Protein 2L4Z (pdb70)

Secondary structure (P-SEA, 3-state):
cccccccccccccccccccccccccccccbbbbbccccccccccccccccccccccccccccccccccccccbbbbccccccccccccccccccccccccccccccccccccaaaaaaccc

GO terms:
  GO:0031252 cell leading edge (C, IDA)
  GO:0030334 regulation of cell migration (P, IDA)
  GO:0033674 positive regulation of kinase activity (P, IDA)
  GO:0001843 neural tube closure (P, IMP)
  GO:0005515 protein binding (F, IPI)
  GO:0140297 DNA-binding transcription factor binding (F, IPI)
  GO:0005634 nucleus (C, IDA)
  GO:0090575 RNA polymerase II transcription regulator complex (C, IDA)
  GO:0021514 ventral spinal cord interneuron differentiation (P, IDA)
  GO:0021522 spinal cord motor neuron differentiation (P, IDA)
  GO:0031333 negative regulation of protein-containing complex assembly (P, IDA)
  GO:0006357 regulation of transcription by RNA polymerase II (P, IDA)
  GO:0045944 positive regulation of transcription by RNA polymerase II (P, IGI)
  GO:0021527 spinal cord association neuron differentiation (P, IGI)
  GO:0048538 thymus development (P, IGI)
  GO:0003281 ventricular septum development (P, IMP)
  GO:0042659 regulation of cell fate specification (P, IMP)
  GO:0050865 regulation of cell activation (P, IMP)
  GO:0003714 transcription corepressor activity (F, IDA)
  GO:0008045 motor neuron axon guidance (P, IGI)

Organism: Mus musculus (NCBI:txid10090)

Radius of gyration: 21.78 Å; Cα contacts (8 Å, |Δi|>4): 167; chains: 1; bounding box: 90×29×21 Å

Sequence (121 aa):
SLQNNQDVSFENIQWSIDPGADLSQYKMDVTVIDTKDGSQSKLGGGGSGGHMGSGGLSWKRCAGCGGKIADRFLLYAMDSYWHSRCLKCSSCQAQLGDIGTSSYTKSGMILCRNDYIRLFGSLQNNQDVSFENIQWSIDPGADLSQYKMDVTVIDTKDGSQSKLGGGGSGGHMGSGGLSWKRCAGCGGKIADRFLLYAMDSYWHSRCLKCSSCQAQLGDIGTSSYTKSGMILCRNDYIRLFGSLQNNQDVSFENIQWSIDPGADLSQYKMDVTVIDTKDGSQSKLGGGGSGGHMGSGGLSWKRCAGCGGKIADRFLLYAMDSYWHSRCLKCSSCQAQLGDIGTSSYTKSGMILCRNDYIRLFGSLQNNQDVSFENIQWSIDPGADLSQYKMDVTVIDTKDGSQSKLGGGGSGGHMGSGGLSWKRCAGCGGKIADRFLLYAMDSYWHSRCLKCSSCQAQLGDIGTSSYTKSGMILCRNDYIRLFGSLQNNQDVSFENIQWSIDPGADLSQYKMDVTVIDTKDGSQSKLGGGGSGGHMGSGGLSWKRCAGCGGKIADRFLLYAMDSYWHSRCLKCSSCQAQLGDIGTSSYTKSGMILCRNDYIRLFGSLQNNQDVSFENIQWSIDPGADLSQYKMDVTVIDTKDGSQSKLGGGGSGGHMGSGGLSWKRCAGCGGKIADRFLLYAMDSYWHSRCLKCSSCQAQLGDIGTSSYTKSGMILCRNDYIRLFGSLQNNQDVSFENIQWSIDPGADLSQYKMDVTVIDTKDGSQSKLGGGGSGGHMGSGGLSWKRCAGCGGKIADRFLLYAMDSYWHSRCLKCSSCQAQLGDIGTSSYTKSGMILCRNDYIRLFGSLQNNQDVSFENIQWSIDPGADLSQYKMDVTVIDTKDGSQSKLGGGGSGGHMGSGGLSWKRCAGCGGKIADRFLLYAMDSYWHSRCLKCSSCQAQLGDIGTSSYTKSGMILCRNDYIRLFGSLQNNQDVSFENIQWSIDPGADLSQYKMDVTVIDTKDGSQSKLGGGGSGGHMGSGGLSWKRCAGCGGKIADRFLLYAMDSYWHSRCLKCSSCQAQLGDIGTSSYTKSGMILCRNDYIRLFGSLQNNQDVSFENIQWSIDPGADLSQYKMDVTVIDTKDGSQSKLGGGGSGGHMGSGGLSWKRCAGCGGKIADRFLLYAMDSYWHSRCLKCSSCQAQLGDIGTSSYTKSGMILCRNDYIRLFGSLQNNQDVSFENIQWSIDPGADLSQYKMDVTVIDTKDGSQSKLGGGGSGGHMGSGGLSWKRCAGCGGKIADRFLLYAMDSYWHSRCLKCSSCQAQLGDIGTSSYTKSGMILCRNDYIRLFGSLQNNQDVSFENIQWSIDPGADLSQYKMDVTVIDTKDGSQSKLGGGGSGGHMGSGGLSWKRCAGCGGKIADRFLLYAMDSYWHSRCLKCSSCQAQLGDIGTSSYTKSGMILCRNDYIRLFGSLQNNQDVSFENIQWSIDPGADLSQYKMDVTVIDTKDGSQSKLGGGGSGGHMGSGGLSWKRCAGCGGKIADRFLLYAMDSYWHSRCLKCSSCQAQLGDIGTSSYTKSGMILCRNDYIRLFGSLQNNQDVSFENIQWSIDPGADLSQYKMDVTVIDTKDGSQSKLGGGGSGGHMGSGGLSWKRCAGCGGKIADRFLLYAMDSYWHSRCLKCSSCQAQLGDIGTSSYTKSGMILCRNDYIRLFGSLQNNQDVSFENIQWSIDPGADLSQYKMDVTVIDTKDGSQSKLGGGGSGGHMGSGGLSWKRCAGCGGKIADRFLLYAMDSYWHSRCLKCSSCQAQLGDIGTSSYTKSGMILCRNDYIRLFGSLQNNQDVSFENIQWSIDPGADLSQYKMDVTVIDTKDGSQSKLGGGGSGGHMGSGGLSWKRCAGCGGKIADRFLLYAMDSYWHSRCLKCSSCQAQLGDIGTSSYTKSGMILCRNDYIRLFGSLQNNQDVSFENIQWSIDPGADLSQYKMDVTVIDTKDGSQSKLGGGGSGGHMGSGGLSWKRCAGCGGKIADRFLLYAMDSYWHSRCLKCSSCQAQLGDIGTSSYTKSGMILCRNDYIRLFGSLQNNQDVSFENIQWSIDPGADLSQYKMDVTVIDTKDGSQSKLGGGGSGGHMGSGGLSWKRCAGCGGKIADRFLLYAMDSYWHSRCLKCSSCQAQLGDIGTSSYTKSGMILCRNDYIRLFGSLQNNQDVSFENIQWSIDPGADLSQYKMDVTVIDTKDGSQSKLGGGGSGGHMGSGGLSWKRCAGCGGKIADRFLLYAMDSYWHSRCLKCSSCQAQLGDIGTSSYTKSGMILCRNDYIRLFGSLQNNQDVSFENIQWSIDPGADLSQYKMDVTVIDTKDGSQSKLGGGGSGGHMGSGGLSWKRCAGCGGKIADRFLLYAMDSYWHSRCLKCSSCQAQLGDIGTSSYTKSGMILCRNDYIRLFG

Foldseek 3Di:
DPPDDDDDADPVRDDPDDPCPDVVVFWWAKAKDQQPVQQVQVPQPVDPPRRPGRPPPQRFAAPFPRGGDPARIWIDTPNHTHDQQRQAAPPPSHRCVVPRARWTDDPNGTHGPVVCVVPPD

InterPro domains:
  IPR001781 Zinc finger, LIM-type [PF00412] (23-81)
  IPR001781 Zinc finger, LIM-type [PF00412] (87-140)
  IPR001781 Zinc finger, LIM-type [PS00478] (87-122)
  IPR001781 Zinc finger, LIM-type [PS50023] (21-83)
  IPR001781 Zinc finger, LIM-type [PS50023] (85-147)
  IPR001781 Zinc finger, LIM-type [SM00132] (22-76)
  IPR001781 Zinc finger, LIM-type [SM00132] (86-140)
  IPR050945 LMO/RBTN Transcription Factors [PTHR45787] (15-164)

Solvent-accessible surface area: 9124 Å² total; per-residue (Å²): 150,173,161,143,150,160,47,122,90,160,112,116,98,158,187,107,129,96,71,9,61,113,42,61,145,70,87,14,110,32,60,90,47,97,39,133,89,50,72,75,112,201,97,43,44,72,80,95,47,41,186,149,85,88,80,42,131,73,137,73,166,3,60,34,68,36,31,94,10,84,63,100,77,12,5,65,0,87,121,37,62,19,15,25,125,1,0,43,0,53,58,70,112,42,66,2,22,101,112,46,40,38,0,4,24,88,71,60,90,24,2,17,107,104,19,1,114,178,71,77,66

CATH classification: 2.10.110.10

Nearest PDB structures (foldseek):
  2l4z-assembly1_A  TM=7.036E-01  e=1.877E-19  Homo sapiens
  2dfy-assembly2_C  TM=8.403E-01  e=5.011E-09  Mus musculus
  1rut-assembly1_X  TM=8.427E-01  e=7.320E-09  Mus musculus
  2xjy-assembly1_A  TM=8.533E-01  e=4.203E-05  Homo sapiens
  4kfz-assembly2_B  TM=8.060E-01  e=1.735E-05  Homo sapiens

Structure (mmCIF, N/CA/C/O backbone):
data_2L4Z
#
_entry.id   2L4Z
#
loop_
_entity.id
_entity.type
_entity.pdbx_description
1 polymer 'DNA endonuclease RBBP8,LIM domain transcription factor LMO4'
2 non-polymer 'ZINC ION'
#
loop_
_atom_site.group_PDB
_atom_site.id
_atom_site.type_symbol
_atom_site.label_atom_id
_atom_site.label_alt_id
_atom_site.label_comp_id
_atom_site.label_asym_id
_atom_site.label_entity_id
_atom_site.label_seq_id
_atom_site.pdbx_PDB_ins_code
_atom_site.Cartn_x
_atom_site.Cartn_y
_atom_site.Cartn_z
_atom_site.occupancy
_atom_site.B_iso_or_equiv
_atom_site.auth_seq_id
_atom_site.auth_comp_id
_atom_site.auth_asym_id
_atom_site.auth_atom_id
_atom_site.pdbx_PDB_model_num
ATOM 1 N N . SER A 1 3 ? 54.820 3.119 -8.115 1.00 0.00 641 SER A N 1
ATOM 2 C CA . SER A 1 3 ? 53.648 3.783 -7.510 1.00 0.00 641 SER A CA 1
ATOM 3 C C . SER A 1 3 ? 52.553 2.768 -7.198 1.00 0.00 641 SER A C 1
ATOM 4 O O . SER A 1 3 ? 52.508 1.690 -7.791 1.00 0.00 641 SER A O 1
ATOM 12 N N . LEU A 1 4 ? 51.683 3.111 -6.254 1.00 0.00 642 LEU A N 1
ATOM 13 C CA . LEU A 1 4 ? 50.562 2.254 -5.892 1.00 0.00 642 LEU A CA 1
ATOM 14 C C . LEU A 1 4 ? 49.302 3.086 -5.691 1.00 0.00 642 LEU A C 1
ATOM 15 O O . LEU A 1 4 ? 48.446 2.767 -4.864 1.00 0.00 642 LEU A O 1
ATOM 31 N N . GLN A 1 5 ? 49.199 4.164 -6.451 1.00 0.00 643 GLN A N 1
ATOM 32 C CA . GLN A 1 5 ? 48.039 5.038 -6.393 1.00 0.00 643 GLN A CA 1
ATOM 33 C C . GLN A 1 5 ? 47.035 4.624 -7.458 1.00 0.00 643 GLN A C 1
ATOM 34 O O . GLN A 1 5 ? 46.753 5.370 -8.397 1.00 0.00 643 GLN A O 1
ATOM 48 N N . ASN A 1 6 ? 46.510 3.419 -7.307 1.00 0.00 644 ASN A N 1
ATOM 49 C CA . ASN A 1 6 ? 45.614 2.843 -8.297 1.00 0.00 644 ASN A CA 1
ATOM 50 C C . ASN A 1 6 ? 44.358 2.298 -7.635 1.00 0.00 644 ASN A C 1
ATOM 51 O O . ASN A 1 6 ? 44.076 1.101 -7.711 1.00 0.00 644 ASN A O 1
ATOM 62 N N . ASN A 1 7 ? 43.606 3.178 -6.985 1.00 0.00 645 ASN A N 1
ATOM 63 C CA . ASN A 1 7 ? 42.374 2.784 -6.310 1.00 0.00 645 ASN A CA 1
ATOM 64 C C . ASN A 1 7 ? 41.616 4.004 -5.808 1.00 0.00 645 ASN A C 1
ATOM 65 O O . ASN A 1 7 ? 41.950 4.570 -4.768 1.00 0.00 645 ASN A O 1
ATOM 76 N N . GLN A 1 8 ? 40.604 4.406 -6.556 1.00 0.00 646 GLN A N 1
ATOM 77 C CA . GLN A 1 8 ? 39.735 5.494 -6.146 1.00 0.00 646 GLN A CA 1
ATOM 78 C C . GLN A 1 8 ? 38.282 5.078 -6.321 1.00 0.00 646 GLN A C 1
ATOM 79 O O . GLN A 1 8 ? 38.001 3.993 -6.839 1.00 0.00 646 GLN A O 1
ATOM 93 N N . ASP A 1 9 ? 37.366 5.929 -5.887 1.00 0.00 647 ASP A N 1
ATOM 94 C CA . ASP A 1 9 ? 35.945 5.642 -6.011 1.00 0.00 647 ASP A CA 1
ATOM 95 C C . ASP A 1 9 ? 35.473 5.910 -7.430 1.00 0.00 647 ASP A C 1
ATOM 96 O O . ASP A 1 9 ? 35.623 7.018 -7.948 1.00 0.00 647 ASP A O 1
ATOM 105 N N . VAL A 1 10 ? 34.911 4.895 -8.060 1.00 0.00 648 VAL A N 1
ATOM 106 C CA . VAL A 1 10 ? 34.514 5.003 -9.453 1.00 0.00 648 VAL A CA 1
ATOM 107 C C . VAL A 1 10 ? 33.114 4.429 -9.689 1.00 0.00 648 VAL A C 1
ATOM 108 O O . VAL A 1 10 ? 32.569 4.520 -10.791 1.00 0.00 648 VAL A O 1
ATOM 121 N N . SER A 1 11 ? 32.525 3.843 -8.654 1.00 0.00 649 SER A N 1
ATOM 122 C CA . SER A 1 11 ? 31.195 3.265 -8.771 1.00 0.00 649 SER A CA 1
ATOM 123 C C . SER A 1 11 ? 30.437 3.341 -7.445 1.00 0.00 649 SER A C 1
ATOM 124 O O . SER A 1 11 ? 29.873 2.346 -6.988 1.00 0.00 649 SER A O 1
ATOM 132 N N . PHE A 1 12 ? 30.425 4.520 -6.828 1.00 0.00 650 PHE A N 1
ATOM 133 C CA . PHE A 1 12 ? 29.686 4.713 -5.587 1.00 0.00 650 PHE A CA 1
ATOM 134 C C . PHE A 1 12 ? 29.438 6.193 -5.289 1.00 0.00 650 PHE A C 1
ATOM 135 O O . PHE A 1 12 ? 28.543 6.805 -5.871 1.00 0.00 650 PHE A O 1
ATOM 152 N N . GLU A 1 13 ? 30.256 6.771 -4.410 1.00 0.00 651 GLU A N 1
ATOM 153 C CA . GLU A 1 13 ? 29.959 8.079 -3.835 1.00 0.00 651 GLU A CA 1
ATOM 154 C C . GLU A 1 13 ? 30.250 9.225 -4.801 1.00 0.00 651 GLU A C 1
ATOM 155 O O . GLU A 1 13 ? 29.719 10.324 -4.635 1.00 0.00 651 GLU A O 1
ATOM 167 N N . ASN A 1 14 ? 31.086 8.984 -5.803 1.00 0.00 652 ASN A N 1
ATOM 168 C CA . ASN A 1 14 ? 31.369 10.012 -6.802 1.00 0.00 652 ASN A CA 1
ATOM 169 C C . ASN A 1 14 ? 30.096 10.376 -7.561 1.00 0.00 652 ASN A C 1
ATOM 170 O O . ASN A 1 14 ? 29.924 11.510 -8.006 1.00 0.00 652 ASN A O 1
ATOM 181 N N . ILE A 1 15 ? 29.196 9.408 -7.689 1.00 0.00 653 ILE A N 1
ATOM 182 C CA . ILE A 1 15 ? 27.925 9.630 -8.369 1.00 0.00 653 ILE A CA 1
ATOM 183 C C . ILE A 1 15 ? 26.766 9.446 -7.399 1.00 0.00 653 ILE A C 1
ATOM 184 O O . ILE A 1 15 ? 25.850 8.663 -7.648 1.00 0.00 653 ILE A O 1
ATOM 200 N N . GLN A 1 16 ? 26.811 10.178 -6.293 1.00 0.00 654 GLN A N 1
ATOM 201 C CA . GLN A 1 16 ? 25.780 10.075 -5.269 1.00 0.00 654 GLN A CA 1
ATOM 202 C C . GLN A 1 16 ? 24.552 10.894 -5.652 1.00 0.00 654 GLN A C 1
ATOM 203 O O . GLN A 1 16 ? 24.321 11.984 -5.125 1.00 0.00 654 GLN A O 1
ATOM 217 N N . TRP A 1 17 ? 23.784 10.382 -6.597 1.00 0.00 655 TRP A N 1
ATOM 218 C CA . TRP A 1 17 ? 22.549 11.032 -7.005 1.00 0.00 655 TRP A CA 1
ATOM 219 C C . TRP A 1 17 ? 21.353 10.348 -6.346 1.00 0.00 655 TRP A C 1
ATOM 220 O O . TRP A 1 17 ? 21.401 9.155 -6.034 1.00 0.00 655 TRP A O 1
ATOM 241 N N . SER A 1 18 ? 20.296 11.108 -6.115 1.00 0.00 656 SER A N 1
ATOM 242 C CA . SER A 1 18 ? 19.109 10.589 -5.457 1.00 0.00 656 SER A CA 1
ATOM 243 C C . SER A 1 18 ? 18.276 9.748 -6.426 1.00 0.00 656 SER A C 1
ATOM 244 O O . SER A 1 18 ? 18.034 10.152 -7.565 1.00 0.00 656 SER A O 1
ATOM 252 N N . ILE A 1 19 ? 17.849 8.579 -5.972 1.00 0.00 657 ILE A N 1
ATOM 253 C CA . ILE A 1 19 ? 17.070 7.677 -6.811 1.00 0.00 657 ILE A CA 1
ATOM 254 C C . ILE A 1 19 ? 15.626 7.588 -6.328 1.00 0.00 657 ILE A C 1
ATOM 255 O O . ILE A 1 19 ? 15.306 8.011 -5.216 1.00 0.00 657 ILE A O 1
ATOM 271 N N . ASP A 1 20 ? 14.762 7.040 -7.172 1.00 0.00 658 ASP A N 1
ATOM 272 C CA . ASP A 1 20 ? 13.355 6.853 -6.830 1.00 0.00 658 ASP A CA 1
ATOM 273 C C . ASP A 1 20 ? 13.219 5.815 -5.721 1.00 0.00 658 ASP A C 1
ATOM 274 O O . ASP A 1 20 ? 14.028 4.885 -5.633 1.00 0.00 658 ASP A O 1
ATOM 283 N N . PRO A 1 21 ? 12.210 5.962 -4.849 1.00 0.00 659 PRO A N 1
ATOM 284 C CA . PRO A 1 21 ? 11.992 5.057 -3.716 1.00 0.00 659 PRO A CA 1
ATOM 285 C C . PRO A 1 21 ? 11.471 3.682 -4.145 1.00 0.00 659 PRO A C 1
ATOM 286 O O . PRO A 1 21 ? 10.345 3.300 -3.821 1.00 0.00 659 PRO A O 1
ATOM 297 N N . GLY A 1 22 ? 12.298 2.943 -4.869 1.00 0.00 660 GLY A N 1
ATOM 298 C CA . GLY A 1 22 ? 11.917 1.614 -5.302 1.00 0.00 660 GLY A CA 1
ATOM 299 C C . GLY A 1 22 ? 11.568 1.569 -6.774 1.00 0.00 660 GLY A C 1
ATOM 300 O O . GLY A 1 22 ? 10.515 1.058 -7.156 1.00 0.00 660 GLY A O 1
ATOM 304 N N . ALA A 1 23 ? 12.458 2.097 -7.599 1.00 0.00 661 ALA A N 1
ATOM 305 C CA . ALA A 1 23 ? 12.253 2.110 -9.039 1.00 0.00 661 ALA A CA 1
ATOM 306 C C . ALA A 1 23 ? 12.807 0.839 -9.663 1.00 0.00 661 ALA A C 1
ATOM 307 O O . ALA A 1 23 ? 12.290 0.347 -10.667 1.00 0.00 661 ALA A O 1
ATOM 314 N N . ASP A 1 24 ? 13.858 0.307 -9.050 1.00 0.00 662 ASP A N 1
ATOM 315 C CA . ASP A 1 24 ? 14.480 -0.922 -9.525 1.00 0.00 662 ASP A CA 1
ATOM 316 C C . ASP A 1 24 ? 13.819 -2.137 -8.884 1.00 0.00 662 ASP A C 1
ATOM 317 O O . ASP A 1 24 ? 14.049 -3.273 -9.295 1.00 0.00 662 ASP A O 1
ATOM 326 N N . LEU A 1 25 ? 12.979 -1.883 -7.889 1.00 0.00 663 LEU A N 1
ATOM 327 C CA . LEU A 1 25 ? 12.228 -2.940 -7.224 1.00 0.00 663 LEU A CA 1
ATOM 328 C C . LEU A 1 25 ? 10.840 -3.073 -7.847 1.00 0.00 663 LEU A C 1
ATOM 329 O O . LEU A 1 25 ? 9.874 -3.439 -7.176 1.00 0.00 663 LEU A O 1
ATOM 345 N N . SER A 1 26 ? 10.756 -2.788 -9.139 1.00 0.00 664 SER A N 1
ATOM 346 C CA . SER A 1 26 ? 9.488 -2.763 -9.856 1.00 0.00 664 SER A CA 1
ATOM 347 C C . SER A 1 26 ? 8.819 -4.138 -9.867 1.00 0.00 664 SER A C 1
ATOM 348 O O . SER A 1 26 ? 7.596 -4.244 -9.903 1.00 0.00 664 SER A O 1
ATOM 356 N N . GLN A 1 27 ? 9.629 -5.186 -9.803 1.00 0.00 665 GLN A N 1
ATOM 357 C CA . GLN A 1 27 ? 9.117 -6.551 -9.833 1.00 0.00 665 GLN A CA 1
ATOM 358 C C . GLN A 1 27 ? 8.426 -6.901 -8.516 1.00 0.00 665 GLN A C 1
ATOM 359 O O . GLN A 1 27 ? 7.533 -7.747 -8.478 1.00 0.00 665 GLN A O 1
ATOM 373 N N . TYR A 1 28 ? 8.830 -6.234 -7.444 1.00 0.00 666 TYR A N 1
ATOM 374 C CA . TYR A 1 28 ? 8.251 -6.474 -6.126 1.00 0.00 666 TYR A CA 1
ATOM 375 C C . TYR A 1 28 ? 7.172 -5.446 -5.831 1.00 0.00 666 TYR A C 1
ATOM 376 O O . TYR A 1 28 ? 6.461 -5.537 -4.827 1.00 0.00 666 TYR A O 1
ATOM 394 N N . LYS A 1 29 ? 7.053 -4.475 -6.720 1.00 0.00 667 LYS A N 1
ATOM 395 C CA . LYS A 1 29 ? 6.120 -3.375 -6.538 1.00 0.00 667 LYS A CA 1
ATOM 396 C C . LYS A 1 29 ? 4.698 -3.803 -6.866 1.00 0.00 667 LYS A C 1
ATOM 397 O O . LYS A 1 29 ? 4.472 -4.673 -7.711 1.00 0.00 667 LYS A O 1
ATOM 416 N N . MET A 1 30 ? 3.746 -3.190 -6.187 1.00 0.00 668 MET A N 1
ATOM 417 C CA . MET A 1 30 ? 2.341 -3.408 -6.473 1.00 0.00 668 MET A CA 1
ATOM 418 C C . MET A 1 30 ? 1.692 -2.077 -6.825 1.00 0.00 668 MET A C 1
ATOM 419 O O . MET A 1 30 ? 2.172 -1.018 -6.410 1.00 0.00 668 MET A O 1
ATOM 433 N N . ASP A 1 31 ? 0.637 -2.119 -7.614 1.00 0.00 669 ASP A N 1
ATOM 434 C CA . ASP A 1 31 ? -0.057 -0.902 -8.001 1.00 0.00 669 ASP A CA 1
ATOM 435 C C . ASP A 1 31 ? -1.288 -0.705 -7.145 1.00 0.00 669 ASP A C 1
ATOM 436 O O . ASP A 1 31 ? -2.217 -1.514 -7.181 1.00 0.00 669 ASP A O 1
ATOM 445 N N . VAL A 1 32 ? -1.297 0.365 -6.378 1.00 0.00 670 VAL A N 1
ATOM 446 C CA . VAL A 1 32 ? -2.431 0.663 -5.527 1.00 0.00 670 VAL A CA 1
ATOM 447 C C . VAL A 1 32 ? -3.493 1.402 -6.329 1.00 0.00 670 VAL A C 1
ATOM 448 O O . VAL A 1 32 ? -3.435 2.624 -6.482 1.00 0.00 670 VAL A O 1
ATOM 461 N N . THR A 1 33 ? -4.441 0.649 -6.860 1.00 0.00 671 THR A N 1
ATOM 462 C CA . THR A 1 33 ? -5.531 1.224 -7.626 1.00 0.00 671 THR A CA 1
ATOM 463 C C . THR A 1 33 ? -6.680 1.599 -6.702 1.00 0.00 671 THR A C 1
ATOM 464 O O . THR A 1 33 ? -7.301 0.734 -6.088 1.00 0.00 671 THR A O 1
ATOM 475 N N . VAL A 1 34 ? -6.939 2.890 -6.584 1.00 0.00 672 VAL A N 1
ATOM 476 C CA . VAL A 1 34 ? -8.014 3.373 -5.733 1.00 0.00 672 VAL A CA 1
ATOM 477 C C . VAL A 1 34 ? -9.305 3.481 -6.532 1.00 0.00 672 VAL A C 1
ATOM 478 O O . VAL A 1 34 ? -9.456 4.375 -7.364 1.00 0.00 672 VAL A O 1
ATOM 491 N N . ILE A 1 35 ? -10.223 2.558 -6.291 1.00 0.00 673 ILE A N 1
ATOM 492 C CA . ILE A 1 35 ? -11.481 2.534 -7.016 1.00 0.00 673 ILE A CA 1
ATOM 493 C C . ILE A 1 35 ? -12.487 3.467 -6.356 1.00 0.00 673 ILE A C 1
ATOM 494 O O . ILE A 1 35 ? -12.781 3.345 -5.165 1.00 0.00 673 ILE A O 1
ATOM 510 N N . ASP A 1 36 ? -13.002 4.406 -7.131 1.00 0.00 674 ASP A N 1
ATOM 511 C CA . ASP A 1 36 ? -13.963 5.360 -6.616 1.00 0.00 674 ASP A CA 1
ATOM 512 C C . ASP A 1 36 ? -15.379 4.812 -6.728 1.00 0.00 674 ASP A C 1
ATOM 513 O O . ASP A 1 36 ? -15.740 4.167 -7.717 1.00 0.00 674 ASP A O 1
ATOM 522 N N . THR A 1 37 ? -16.157 5.030 -5.686 1.00 0.00 675 THR A N 1
ATOM 523 C CA . THR A 1 37 ? -17.547 4.628 -5.672 1.00 0.00 675 THR A CA 1
ATOM 524 C C . THR A 1 37 ? -18.427 5.790 -6.114 1.00 0.00 675 THR A C 1
ATOM 525 O O . THR A 1 37 ? -18.551 6.783 -5.402 1.00 0.00 675 THR A O 1
ATOM 536 N N . LYS A 1 38 ? -19.033 5.664 -7.289 1.00 0.00 676 LYS A N 1
ATOM 537 C CA . LYS A 1 38 ? -19.859 6.735 -7.837 1.00 0.00 676 LYS A CA 1
ATOM 538 C C . LYS A 1 38 ? -21.222 6.781 -7.151 1.00 0.00 676 LYS A C 1
ATOM 539 O O . LYS A 1 38 ? -22.058 7.623 -7.467 1.00 0.00 676 LYS A O 1
ATOM 558 N N . ASP A 1 39 ? -21.449 5.853 -6.235 1.00 0.00 677 ASP A N 1
ATOM 559 C CA . ASP A 1 39 ? -22.689 5.822 -5.472 1.00 0.00 677 ASP A CA 1
ATOM 560 C C . ASP A 1 39 ? -22.478 6.406 -4.084 1.00 0.00 677 ASP A C 1
ATOM 561 O O . ASP A 1 39 ? -21.901 5.755 -3.210 1.00 0.00 677 ASP A O 1
ATOM 570 N N . GLY A 1 40 ? -22.923 7.638 -3.888 1.00 0.00 678 GLY A N 1
ATOM 571 C CA . GLY A 1 40 ? -22.834 8.247 -2.574 1.00 0.00 678 GLY A CA 1
ATOM 572 C C . GLY A 1 40 ? -22.049 9.542 -2.567 1.00 0.00 678 GLY A C 1
ATOM 573 O O . GLY A 1 40 ? -22.119 10.308 -1.610 1.00 0.00 678 GLY A O 1
ATOM 577 N N . SER A 1 41 ? -21.300 9.791 -3.632 1.00 0.00 679 SER A N 1
ATOM 578 C CA . SER A 1 41 ? -20.503 11.008 -3.734 1.00 0.00 679 SER A CA 1
ATOM 579 C C . SER A 1 41 ? -21.376 12.189 -4.142 1.00 0.00 679 SER A C 1
ATOM 580 O O . SER A 1 41 ? -20.941 13.338 -4.132 1.00 0.00 679 SER A O 1
ATOM 588 N N . GLN A 1 42 ? -22.613 11.890 -4.505 1.00 0.00 680 GLN A N 1
ATOM 589 C CA . GLN A 1 42 ? -23.587 12.914 -4.828 1.00 0.00 680 GLN A CA 1
ATOM 590 C C . GLN A 1 42 ? -24.655 12.955 -3.746 1.00 0.00 680 GLN A C 1
ATOM 591 O O . GLN A 1 42 ? -25.543 12.104 -3.710 1.00 0.00 680 GLN A O 1
ATOM 605 N N . SER A 1 43 ? -24.562 13.936 -2.863 1.00 0.00 681 SER A N 1
ATOM 606 C CA . SER A 1 43 ? -25.493 14.060 -1.749 1.00 0.00 681 SER A CA 1
ATOM 607 C C . SER A 1 43 ? -26.918 14.310 -2.244 1.00 0.00 681 SER A C 1
ATOM 608 O O . SER A 1 43 ? -27.890 14.003 -1.555 1.00 0.00 681 SER A O 1
ATOM 616 N N . LYS A 1 44 ? -27.027 14.839 -3.459 1.00 0.00 682 LYS A N 1
ATOM 617 C CA . LYS A 1 44 ? -28.321 15.161 -4.048 1.00 0.00 682 LYS A CA 1
ATOM 618 C C . LYS A 1 44 ? -28.932 13.950 -4.750 1.00 0.00 682 LYS A C 1
ATOM 619 O O . LYS A 1 44 ? -30.007 14.045 -5.343 1.00 0.00 682 LYS A O 1
ATOM 638 N N . LEU A 1 45 ? -28.245 12.814 -4.685 1.00 0.00 683 LEU A N 1
ATOM 639 C CA . LEU A 1 45 ? -28.727 11.592 -5.320 1.00 0.00 683 LEU A CA 1
ATOM 640 C C . LEU A 1 45 ? -30.038 11.132 -4.689 1.00 0.00 683 LEU A C 1
ATOM 641 O O . LEU A 1 45 ? -31.005 10.818 -5.389 1.00 0.00 683 LEU A O 1
ATOM 657 N N . GLY A 1 46 ? -30.065 11.107 -3.366 1.00 0.00 684 GLY A N 1
ATOM 658 C CA . GLY A 1 46 ? -31.245 10.675 -2.651 1.00 0.00 684 GLY A CA 1
ATOM 659 C C . GLY A 1 46 ? -30.982 10.550 -1.169 1.00 0.00 684 GLY A C 1
ATOM 660 O O . GLY A 1 46 ? -29.905 10.922 -0.696 1.00 0.00 684 GLY A O 1
ATOM 664 N N . GLY A 1 47 ? -31.947 10.013 -0.434 1.00 0.00 685 GLY A N 1
ATOM 665 C CA . GLY A 1 47 ? -31.790 9.863 1.001 1.00 0.00 685 GLY A CA 1
ATOM 666 C C . GLY A 1 47 ? -31.066 8.585 1.367 1.00 0.00 685 GLY A C 1
ATOM 667 O O . GLY A 1 47 ? -31.601 7.750 2.102 1.00 0.00 685 GLY A O 1
ATOM 671 N N . GLY A 1 48 ? -29.857 8.427 0.844 1.00 0.00 901 GLY A N 1
ATOM 672 C CA . GLY A 1 48 ? -29.074 7.238 1.116 1.00 0.00 901 GLY A CA 1
ATOM 673 C C . GLY A 1 48 ? -29.769 5.979 0.645 1.00 0.00 901 GLY A C 1
ATOM 674 O O . GLY A 1 48 ? -30.217 5.901 -0.500 1.00 0.00 901 GLY A O 1
ATOM 678 N N . GLY A 1 49 ? -29.869 4.997 1.529 1.00 0.00 902 GLY A N 1
ATOM 679 C CA . GLY A 1 49 ? -30.549 3.764 1.194 1.00 0.00 902 GLY A CA 1
ATOM 680 C C . GLY A 1 49 ? -31.961 3.735 1.735 1.00 0.00 902 GLY A C 1
ATOM 681 O O . GLY A 1 49 ? -32.643 2.711 1.669 1.00 0.00 902 GLY A O 1
ATOM 685 N N . SER A 1 50 ? -32.403 4.859 2.281 1.00 0.00 903 SER A N 1
ATOM 686 C CA . SER A 1 50 ? -33.743 4.961 2.842 1.00 0.00 903 SER A CA 1
ATOM 687 C C . SER A 1 50 ? -34.655 5.763 1.917 1.00 0.00 903 SER A C 1
ATOM 688 O O . SER A 1 50 ? -35.724 5.295 1.524 1.00 0.00 903 SER A O 1
ATOM 696 N N . GLY A 1 51 ? -34.214 6.965 1.560 1.00 0.00 904 GLY A N 1
ATOM 697 C CA . GLY A 1 51 ? -34.985 7.815 0.674 1.00 0.00 904 GLY A CA 1
ATOM 698 C C . GLY A 1 51 ? -34.839 7.395 -0.772 1.00 0.00 904 GLY A C 1
ATOM 699 O O . GLY A 1 51 ? -34.125 8.035 -1.547 1.00 0.00 904 GLY A O 1
ATOM 703 N N . GLY A 1 52 ? -35.511 6.310 -1.125 1.00 0.00 905 GLY A N 1
ATOM 704 C CA . GLY A 1 52 ? -35.414 5.764 -2.462 1.00 0.00 905 GLY A CA 1
ATOM 705 C C . GLY A 1 52 ? -35.222 4.264 -2.427 1.00 0.00 905 GLY A C 1
ATOM 706 O O . GLY A 1 52 ? -34.285 3.767 -1.799 1.00 0.00 905 GLY A O 1
ATOM 710 N N . HIS A 1 53 ? -36.108 3.534 -3.087 1.00 0.00 906 HIS A N 1
ATOM 711 C CA . HIS A 1 53 ? -36.068 2.079 -3.052 1.00 0.00 906 HIS A CA 1
ATOM 712 C C . HIS A 1 53 ? -35.251 1.540 -4.218 1.00 0.00 906 HIS A C 1
ATOM 713 O O . HIS A 1 53 ? -35.797 1.096 -5.229 1.00 0.00 906 HIS A O 1
ATOM 727 N N . MET A 1 54 ? -33.937 1.585 -4.069 1.00 0.00 907 MET A N 1
ATOM 728 C CA . MET A 1 54 ? -33.034 1.130 -5.114 1.00 0.00 907 MET A CA 1
ATOM 729 C C . MET A 1 54 ? -32.607 -0.312 -4.867 1.00 0.00 907 MET A C 1
ATOM 730 O O . MET A 1 54 ? -31.495 -0.574 -4.403 1.00 0.00 907 MET A O 1
ATOM 744 N N . GLY A 1 55 ? -33.504 -1.240 -5.168 1.00 0.00 908 GLY A N 1
ATOM 745 C CA . GLY A 1 55 ? -33.201 -2.647 -5.005 1.00 0.00 908 GLY A CA 1
ATOM 746 C C . GLY A 1 55 ? -32.085 -3.096 -5.924 1.00 0.00 908 GLY A C 1
ATOM 747 O O . GLY A 1 55 ? -32.223 -3.063 -7.144 1.00 0.00 908 GLY A O 1
ATOM 751 N N . SER A 1 56 ? -30.973 -3.499 -5.339 1.00 0.00 909 SER A N 1
ATOM 752 C CA . SER A 1 56 ? -29.819 -3.923 -6.110 1.00 0.00 909 SER A CA 1
ATOM 753 C C . SER A 1 56 ? -29.739 -5.446 -6.161 1.00 0.00 909 SER A C 1
ATOM 754 O O . SER A 1 56 ? -29.948 -6.124 -5.151 1.00 0.00 909 SER A O 1
ATOM 762 N N . GLY A 1 57 ? -29.466 -5.982 -7.344 1.00 0.00 910 GLY A N 1
ATOM 763 C CA . GLY A 1 57 ? -29.362 -7.419 -7.501 1.00 0.00 910 GLY A CA 1
ATOM 764 C C . GLY A 1 57 ? -28.013 -7.950 -7.060 1.00 0.00 910 GLY A C 1
ATOM 765 O O . GLY A 1 57 ? -27.864 -9.141 -6.783 1.00 0.00 910 GLY A O 1
ATOM 769 N N . GLY A 1 58 ? -27.025 -7.065 -7.005 1.00 0.00 911 GLY A N 1
ATOM 770 C CA . GLY A 1 58 ? -25.706 -7.451 -6.548 1.00 0.00 911 GLY A CA 1
ATOM 771 C C . GLY A 1 58 ? -25.656 -7.570 -5.042 1.00 0.00 911 GLY A C 1
ATOM 772 O O . GLY A 1 58 ? -25.840 -6.582 -4.334 1.00 0.00 911 GLY A O 1
ATOM 776 N N . LEU A 1 59 ? -25.432 -8.780 -4.553 1.00 0.00 18 LEU A N 1
ATOM 777 C CA . LEU A 1 59 ? -25.396 -9.020 -3.118 1.00 0.00 18 LEU A CA 1
ATOM 778 C C . LEU A 1 59 ? -23.995 -9.425 -2.668 1.00 0.00 18 LEU A C 1
ATOM 779 O O . LEU A 1 59 ? -23.725 -9.531 -1.470 1.00 0.00 18 LEU A O 1
ATOM 795 N N . SER A 1 60 ? -23.115 -9.662 -3.627 1.00 0.00 19 SER A N 1
ATOM 796 C CA . SER A 1 60 ? -21.736 -10.028 -3.329 1.00 0.00 19 SER A CA 1
ATOM 797 C C . SER A 1 60 ? -20.813 -8.826 -3.489 1.00 0.00 19 SER A C 1
ATOM 798 O O . SER A 1 60 ? -19.857 -8.665 -2.729 1.00 0.00 19 SER A O 1
ATOM 806 N N . TRP A 1 61 ? -21.121 -7.983 -4.481 1.00 0.00 20 TRP A N 1
ATOM 807 C CA . TRP A 1 61 ? -20.313 -6.806 -4.797 1.00 0.00 20 TRP A CA 1
ATOM 808 C C . TRP A 1 61 ? -18.882 -7.222 -5.138 1.00 0.00 20 TRP A C 1
ATOM 809 O O . TRP A 1 61 ? -18.647 -7.906 -6.140 1.00 0.00 20 TRP A O 1
ATOM 830 N N . LYS A 1 62 ? -17.935 -6.822 -4.305 1.00 0.00 21 LYS A N 1
ATOM 831 C CA . LYS A 1 62 ? -16.543 -7.207 -4.482 1.00 0.00 21 LYS A CA 1
ATOM 832 C C . LYS A 1 62 ? -16.059 -7.966 -3.254 1.00 0.00 21 LYS A C 1
ATOM 833 O O . LYS A 1 62 ? -16.150 -7.464 -2.136 1.00 0.00 21 LYS A O 1
ATOM 852 N N . ARG A 1 63 ? -15.558 -9.175 -3.462 1.00 0.00 22 ARG A N 1
ATOM 853 C CA . ARG A 1 63 ? -15.107 -10.013 -2.360 1.00 0.00 22 ARG A CA 1
ATOM 854 C C . ARG A 1 63 ? -13.718 -9.586 -1.899 1.00 0.00 22 ARG A C 1
ATOM 855 O O . ARG A 1 63 ? -12.809 -9.420 -2.716 1.00 0.00 22 ARG A O 1
ATOM 876 N N . CYS A 1 64 ? -13.562 -9.408 -0.595 1.00 0.00 23 CYS A N 1
ATOM 877 C CA . CYS A 1 64 ? -12.296 -8.991 -0.027 1.00 0.00 23 CYS A CA 1
ATOM 878 C C . CYS A 1 64 ? -11.401 -10.195 0.221 1.00 0.00 23 CYS A C 1
ATOM 879 O O . CYS A 1 64 ? -11.879 -11.286 0.536 1.00 0.00 23 CYS A O 1
ATOM 886 N N . ALA A 1 65 ? -10.105 -9.984 0.078 1.00 0.00 24 ALA A N 1
ATOM 887 C CA . ALA A 1 65 ? -9.126 -11.017 0.363 1.00 0.00 24 ALA A CA 1
ATOM 888 C C . ALA A 1 65 ? -8.500 -10.777 1.731 1.00 0.00 24 ALA A C 1
ATOM 889 O O . ALA A 1 65 ? -7.604 -11.507 2.158 1.00 0.00 24 ALA A O 1
ATOM 896 N N . GLY A 1 66 ? -8.979 -9.742 2.407 1.00 0.00 25 GLY A N 1
ATOM 897 C CA . GLY A 1 66 ? -8.463 -9.398 3.712 1.00 0.00 25 GLY A CA 1
ATOM 898 C C . GLY A 1 66 ? -9.293 -9.976 4.838 1.00 0.00 25 GLY A C 1
ATOM 899 O O . GLY A 1 66 ? -8.771 -10.706 5.684 1.00 0.00 25 GLY A O 1
ATOM 903 N N . CYS A 1 67 ? -10.592 -9.676 4.854 1.00 0.00 26 CYS A N 1
ATOM 904 C CA . CYS A 1 67 ? -11.445 -10.167 5.922 1.00 0.00 26 CYS A CA 1
ATOM 905 C C . CYS A 1 67 ? -12.123 -11.465 5.499 1.00 0.00 26 CYS A C 1
ATOM 906 O O . CYS A 1 67 ? -12.600 -12.233 6.336 1.00 0.00 26 CYS A O 1
ATOM 913 N N . GLY A 1 68 ? -12.147 -11.707 4.194 1.00 0.00 27 GLY A N 1
ATOM 914 C CA . GLY A 1 68 ? -12.710 -12.938 3.672 1.00 0.00 27 GLY A CA 1
ATOM 915 C C . GLY A 1 68 ? -14.163 -12.781 3.282 1.00 0.00 27 GLY A C 1
ATOM 916 O O . GLY A 1 68 ? -14.767 -13.694 2.710 1.00 0.00 27 GLY A O 1
ATOM 920 N N . GLY A 1 69 ? -14.727 -11.623 3.586 1.00 0.00 28 GLY A N 1
ATOM 921 C CA . GLY A 1 69 ? -16.108 -11.362 3.249 1.00 0.00 28 GLY A CA 1
ATOM 922 C C . GLY A 1 69 ? -16.233 -10.536 1.990 1.00 0.00 28 GLY A C 1
ATOM 923 O O . GLY A 1 69 ? -15.493 -10.740 1.028 1.00 0.00 28 GLY A O 1
ATOM 927 N N . LYS A 1 70 ? -17.166 -9.604 1.994 1.00 0.00 29 LYS A N 1
ATOM 928 C CA . LYS A 1 70 ? -17.364 -8.712 0.866 1.00 0.00 29 LYS A CA 1
ATOM 929 C C . LYS A 1 70 ? -17.037 -7.288 1.279 1.00 0.00 29 LYS A C 1
ATOM 930 O O . LYS A 1 70 ? -17.220 -6.917 2.439 1.00 0.00 29 LYS A O 1
ATOM 949 N N . ILE A 1 71 ? -16.546 -6.498 0.343 1.00 0.00 30 ILE A N 1
ATOM 950 C CA . ILE A 1 71 ? -16.207 -5.116 0.622 1.00 0.00 30 ILE A CA 1
ATOM 951 C C . ILE A 1 71 ? -17.465 -4.262 0.683 1.00 0.00 30 ILE A C 1
ATOM 952 O O . ILE A 1 71 ? -18.119 -4.021 -0.330 1.00 0.00 30 ILE A O 1
ATOM 968 N N . ALA A 1 72 ? -17.800 -3.829 1.887 1.00 0.00 31 ALA A N 1
ATOM 969 C CA . ALA A 1 72 ? -18.917 -2.926 2.098 1.00 0.00 31 ALA A CA 1
ATOM 970 C C . ALA A 1 72 ? -18.391 -1.557 2.493 1.00 0.00 31 ALA A C 1
ATOM 971 O O . ALA A 1 72 ? -19.127 -0.701 2.990 1.00 0.00 31 ALA A O 1
ATOM 978 N N . ASP A 1 73 ? -17.097 -1.371 2.279 1.00 0.00 32 ASP A N 1
ATOM 979 C CA . ASP A 1 73 ? -16.452 -0.101 2.562 1.00 0.00 32 ASP A CA 1
ATOM 980 C C . ASP A 1 73 ? -16.740 0.901 1.452 1.00 0.00 32 ASP A C 1
ATOM 981 O O . ASP A 1 73 ? -17.363 0.562 0.446 1.00 0.00 32 ASP A O 1
ATOM 990 N N . ARG A 1 74 ? -16.284 2.129 1.636 1.00 0.00 33 ARG A N 1
ATOM 991 C CA . ARG A 1 74 ? -16.508 3.176 0.650 1.00 0.00 33 ARG A CA 1
ATOM 992 C C . ARG A 1 74 ? -15.567 3.002 -0.538 1.00 0.00 33 ARG A C 1
ATOM 993 O O . ARG A 1 74 ? -15.996 2.695 -1.649 1.00 0.00 33 ARG A O 1
ATOM 1014 N N . PHE A 1 75 ? -14.285 3.217 -0.298 1.00 0.00 34 PHE A N 1
ATOM 1015 C CA . PHE A 1 75 ? -13.282 3.091 -1.339 1.00 0.00 34 PHE A CA 1
ATOM 1016 C C . PHE A 1 75 ? -12.542 1.773 -1.206 1.00 0.00 34 PHE A C 1
ATOM 1017 O O . PHE A 1 75 ? -11.976 1.473 -0.151 1.00 0.00 34 PHE A O 1
ATOM 1034 N N . LEU A 1 76 ? -12.555 0.986 -2.265 1.00 0.00 35 LEU A N 1
ATOM 1035 C CA . LEU A 1 76 ? -11.805 -0.254 -2.287 1.00 0.00 35 LEU A CA 1
ATOM 1036 C C . LEU A 1 76 ? -10.490 -0.040 -3.020 1.00 0.00 35 LEU A C 1
ATOM 1037 O O . LEU A 1 76 ? -10.405 0.767 -3.949 1.00 0.00 35 LEU A O 1
ATOM 1053 N N . LEU A 1 77 ? -9.465 -0.748 -2.590 1.00 0.00 36 LEU A N 1
ATOM 1054 C CA . LEU A 1 77 ? -8.132 -0.551 -3.124 1.00 0.00 36 LEU A CA 1
ATOM 1055 C C . LEU A 1 77 ? -7.613 -1.834 -3.748 1.00 0.00 36 LEU A C 1
ATOM 1056 O O . LEU A 1 77 ? -8.120 -2.922 -3.471 1.00 0.00 36 LEU A O 1
ATOM 1072 N N . TYR A 1 78 ? -6.608 -1.697 -4.592 1.00 0.00 37 TYR A N 1
ATOM 1073 C CA . TYR A 1 78 ? -6.010 -2.833 -5.268 1.00 0.00 37 TYR A CA 1
ATOM 1074 C C . TYR A 1 78 ? -4.611 -3.098 -4.746 1.00 0.00 37 TYR A C 1
ATOM 1075 O O . TYR A 1 78 ? -3.851 -2.166 -4.485 1.00 0.00 37 TYR A O 1
ATOM 1093 N N . ALA A 1 79 ? -4.289 -4.370 -4.594 1.00 0.00 38 ALA A N 1
ATOM 1094 C CA . ALA A 1 79 ? -2.957 -4.791 -4.196 1.00 0.00 38 ALA A CA 1
ATOM 1095 C C . ALA A 1 79 ? -2.679 -6.180 -4.734 1.00 0.00 38 ALA A C 1
ATOM 1096 O O . ALA A 1 79 ? -3.453 -7.112 -4.481 1.00 0.00 38 ALA A O 1
ATOM 1103 N N . MET A 1 80 ? -1.600 -6.298 -5.502 1.00 0.00 39 MET A N 1
ATOM 1104 C CA . MET A 1 80 ? -1.187 -7.559 -6.116 1.00 0.00 39 MET A CA 1
ATOM 1105 C C . MET A 1 80 ? -2.164 -7.970 -7.214 1.00 0.00 39 MET A C 1
ATOM 1106 O O . MET A 1 80 ? -1.848 -7.870 -8.399 1.00 0.00 39 MET A O 1
ATOM 1120 N N . ASP A 1 81 ? -3.353 -8.410 -6.815 1.00 0.00 40 ASP A N 1
ATOM 1121 C CA . ASP A 1 81 ? -4.368 -8.857 -7.767 1.00 0.00 40 ASP A CA 1
ATOM 1122 C C . ASP A 1 81 ? -5.746 -8.989 -7.107 1.00 0.00 40 ASP A C 1
ATOM 1123 O O . ASP A 1 81 ? -6.732 -9.304 -7.769 1.00 0.00 40 ASP A O 1
ATOM 1132 N N . SER A 1 82 ? -5.824 -8.735 -5.808 1.00 0.00 41 SER A N 1
ATOM 1133 C CA . SER A 1 82 ? -7.063 -8.957 -5.076 1.00 0.00 41 SER A CA 1
ATOM 1134 C C . SER A 1 82 ? -7.753 -7.639 -4.737 1.00 0.00 41 SER A C 1
ATOM 1135 O O . SER A 1 82 ? -7.181 -6.564 -4.928 1.00 0.00 41 SER A O 1
ATOM 1143 N N . TYR A 1 83 ? -8.984 -7.733 -4.255 1.00 0.00 42 TYR A N 1
ATOM 1144 C CA . TYR A 1 83 ? -9.738 -6.561 -3.835 1.00 0.00 42 TYR A CA 1
ATOM 1145 C C . TYR A 1 83 ? -9.541 -6.316 -2.345 1.00 0.00 42 TYR A C 1
ATOM 1146 O O . TYR A 1 83 ? -9.586 -7.253 -1.546 1.00 0.00 42 TYR A O 1
ATOM 1164 N N . TRP A 1 84 ? -9.311 -5.063 -1.976 1.00 0.00 43 TRP A N 1
ATOM 1165 C CA . TRP A 1 84 ? -9.129 -4.701 -0.574 1.00 0.00 43 TRP A CA 1
ATOM 1166 C C . TRP A 1 84 ? -9.871 -3.410 -0.238 1.00 0.00 43 TRP A C 1
ATOM 1167 O O . TRP A 1 84 ? -10.501 -2.798 -1.093 1.00 0.00 43 TRP A O 1
ATOM 1188 N N . HIS A 1 85 ? -9.779 -3.012 1.023 1.00 0.00 44 HIS A N 1
ATOM 1189 C CA . HIS A 1 85 ? -10.308 -1.738 1.509 1.00 0.00 44 HIS A CA 1
ATOM 1190 C C . HIS A 1 85 ? -9.403 -1.260 2.640 1.00 0.00 44 HIS A C 1
ATOM 1191 O O . HIS A 1 85 ? -8.425 -1.936 2.964 1.00 0.00 44 HIS A O 1
ATOM 1205 N N . SER A 1 86 ? -9.738 -0.127 3.241 1.00 0.00 45 SER A N 1
ATOM 1206 C CA . SER A 1 86 ? -8.863 0.558 4.196 1.00 0.00 45 SER A CA 1
ATOM 1207 C C . SER A 1 86 ? -8.261 -0.360 5.273 1.00 0.00 45 SER A C 1
ATOM 1208 O O . SER A 1 86 ? -7.041 -0.407 5.432 1.00 0.00 45 SER A O 1
ATOM 1216 N N . ARG A 1 87 ? -9.107 -1.083 5.999 1.00 0.00 46 ARG A N 1
ATOM 1217 C CA . ARG A 1 87 ? -8.660 -1.836 7.177 1.00 0.00 46 ARG A CA 1
ATOM 1218 C C . ARG A 1 87 ? -7.944 -3.144 6.830 1.00 0.00 46 ARG A C 1
ATOM 1219 O O . ARG A 1 87 ? -7.208 -3.675 7.660 1.00 0.00 46 ARG A O 1
ATOM 1240 N N . CYS A 1 88 ? -8.156 -3.676 5.633 1.00 0.00 47 CYS A N 1
ATOM 1241 C CA . CYS A 1 88 ? -7.537 -4.943 5.260 1.00 0.00 47 CYS A CA 1
ATOM 1242 C C . CYS A 1 88 ? -6.258 -4.720 4.465 1.00 0.00 47 CYS A C 1
ATOM 1243 O O . CYS A 1 88 ? -5.294 -5.474 4.597 1.00 0.00 47 CYS A O 1
ATOM 1250 N N . LEU A 1 89 ? -6.254 -3.692 3.634 1.00 0.00 48 LEU A N 1
ATOM 1251 C CA . LEU A 1 89 ? -5.074 -3.358 2.868 1.00 0.00 48 LEU A CA 1
ATOM 1252 C C . LEU A 1 89 ? -4.104 -2.595 3.751 1.00 0.00 48 LEU A C 1
ATOM 1253 O O . LEU A 1 89 ? -4.145 -1.370 3.816 1.00 0.00 48 LEU A O 1
ATOM 1269 N N . LYS A 1 90 ? -3.265 -3.331 4.465 1.00 0.00 49 LYS A N 1
ATOM 1270 C CA . LYS A 1 90 ? -2.307 -2.738 5.384 1.00 0.00 49 LYS A CA 1
ATOM 1271 C C . LYS A 1 90 ? -1.008 -3.528 5.394 1.00 0.00 49 LYS A C 1
ATOM 1272 O O . LYS A 1 90 ? -0.897 -4.565 4.739 1.00 0.00 49 LYS A O 1
ATOM 1291 N N . CYS A 1 91 ? -0.031 -3.025 6.141 1.00 0.00 50 CYS A N 1
ATOM 1292 C CA . CYS A 1 91 ? 1.224 -3.727 6.338 1.00 0.00 50 CYS A CA 1
ATOM 1293 C C . CYS A 1 91 ? 0.997 -4.929 7.249 1.00 0.00 50 CYS A C 1
ATOM 1294 O O . CYS A 1 91 ? 0.283 -4.830 8.244 1.00 0.00 50 CYS A O 1
ATOM 1301 N N . SER A 1 92 ? 1.598 -6.055 6.913 1.00 0.00 51 SER A N 1
ATOM 1302 C CA . SER A 1 92 ? 1.496 -7.242 7.751 1.00 0.00 51 SER A CA 1
ATOM 1303 C C . SER A 1 92 ? 2.458 -7.139 8.931 1.00 0.00 51 SER A C 1
ATOM 1304 O O . SER A 1 92 ? 2.479 -7.998 9.814 1.00 0.00 51 SER A O 1
ATOM 1312 N N . SER A 1 93 ? 3.257 -6.081 8.933 1.00 0.00 52 SER A N 1
ATOM 1313 C CA . SER A 1 93 ? 4.213 -5.844 9.999 1.00 0.00 52 SER A CA 1
ATOM 1314 C C . SER A 1 93 ? 3.793 -4.644 10.846 1.00 0.00 52 SER A C 1
ATOM 1315 O O . SER A 1 93 ? 3.957 -4.643 12.067 1.00 0.00 52 SER A O 1
ATOM 1323 N N . CYS A 1 94 ? 3.243 -3.623 10.195 1.00 0.00 53 CYS A N 1
ATOM 1324 C CA . CYS A 1 94 ? 2.774 -2.435 10.899 1.00 0.00 53 CYS A CA 1
ATOM 1325 C C . CYS A 1 94 ? 1.311 -2.573 11.298 1.00 0.00 53 CYS A C 1
ATOM 1326 O O . CYS A 1 94 ? 0.898 -2.076 12.345 1.00 0.00 53 CYS A O 1
ATOM 1333 N N . GLN A 1 95 ? 0.544 -3.240 10.438 1.00 0.00 54 GLN A N 1
ATOM 1334 C CA . GLN A 1 95 ? -0.913 -3.300 10.546 1.00 0.00 54 GLN A CA 1
ATOM 1335 C C . GLN A 1 95 ? -1.524 -1.924 10.311 1.00 0.00 54 GLN A C 1
ATOM 1336 O O . GLN A 1 95 ? -2.725 -1.724 10.505 1.00 0.00 54 GLN A O 1
ATOM 1350 N N . ALA A 1 96 ? -0.690 -0.991 9.867 1.00 0.00 55 ALA A N 1
ATOM 1351 C CA . ALA A 1 96 ? -1.136 0.352 9.559 1.00 0.00 55 ALA A CA 1
ATOM 1352 C C . ALA A 1 96 ? -1.919 0.337 8.263 1.00 0.00 55 ALA A C 1
ATOM 1353 O O . ALA A 1 96 ? -1.405 -0.106 7.240 1.00 0.00 55 ALA A O 1
ATOM 1360 N N . GLN A 1 97 ? -3.162 0.794 8.324 1.00 0.00 56 GLN A N 1
ATOM 1361 C CA . GLN A 1 97 ? -4.056 0.773 7.175 1.00 0.00 56 GLN A CA 1
ATOM 1362 C C . GLN A 1 97 ? -3.431 1.483 5.978 1.00 0.00 56 GLN A C 1
ATOM 1363 O O . GLN A 1 97 ? -3.416 2.710 5.904 1.00 0.00 56 GLN A O 1
ATOM 1377 N N . LEU A 1 98 ? -2.927 0.694 5.041 1.00 0.00 57 LEU A N 1
ATOM 1378 C CA . LEU A 1 98 ? -2.240 1.218 3.868 1.00 0.00 57 LEU A CA 1
ATOM 1379 C C . LEU A 1 98 ? -3.228 1.927 2.950 1.00 0.00 57 LEU A C 1
ATOM 1380 O O . LEU A 1 98 ? -2.851 2.796 2.166 1.00 0.00 57 LEU A O 1
ATOM 1396 N N . GLY A 1 99 ? -4.500 1.564 3.077 1.00 0.00 58 GLY A N 1
ATOM 1397 C CA . GLY A 1 99 ? -5.543 2.208 2.305 1.00 0.00 58 GLY A CA 1
ATOM 1398 C C . GLY A 1 99 ? -5.944 3.542 2.901 1.00 0.00 58 GLY A C 1
ATOM 1399 O O . GLY A 1 99 ? -6.678 4.314 2.284 1.00 0.00 58 GLY A O 1
ATOM 1403 N N . ASP A 1 100 ? -5.463 3.807 4.109 1.00 0.00 59 ASP A N 1
ATOM 1404 C CA . ASP A 1 100 ? -5.736 5.068 4.790 1.00 0.00 59 ASP A CA 1
ATOM 1405 C C . ASP A 1 100 ? -4.546 6.003 4.656 1.00 0.00 59 ASP A C 1
ATOM 1406 O O . ASP A 1 100 ? -4.530 7.103 5.202 1.00 0.00 59 ASP A O 1
ATOM 1415 N N . ILE A 1 101 ? -3.555 5.545 3.917 1.00 0.00 60 ILE A N 1
ATOM 1416 C CA . ILE A 1 101 ? -2.326 6.299 3.718 1.00 0.00 60 ILE A CA 1
ATOM 1417 C C . ILE A 1 101 ? -2.017 6.446 2.236 1.00 0.00 60 ILE A C 1
ATOM 1418 O O . ILE A 1 101 ? -1.694 7.533 1.751 1.00 0.00 60 ILE A O 1
ATOM 1434 N N . GLY A 1 102 ? -2.127 5.342 1.531 1.00 0.00 61 GLY A N 1
ATOM 1435 C CA . GLY A 1 102 ? -1.862 5.328 0.108 1.00 0.00 61 GLY A CA 1
ATOM 1436 C C . GLY A 1 102 ? -0.422 4.973 -0.187 1.00 0.00 61 GLY A C 1
ATOM 1437 O O . GLY A 1 102 ? 0.103 5.289 -1.258 1.00 0.00 61 GLY A O 1
ATOM 1441 N N . THR A 1 103 ? 0.211 4.315 0.769 1.00 0.00 62 THR A N 1
ATOM 1442 C CA . THR A 1 103 ? 1.605 3.931 0.655 1.00 0.00 62 THR A CA 1
ATOM 1443 C C . THR A 1 103 ? 1.793 2.829 -0.382 1.00 0.00 62 THR A C 1
ATOM 1444 O O . THR A 1 103 ? 1.118 1.799 -0.337 1.00 0.00 62 THR A O 1
ATOM 1455 N N . SER A 1 104 ? 2.699 3.060 -1.320 1.00 0.00 63 SER A N 1
ATOM 1456 C CA . SER A 1 104 ? 3.050 2.060 -2.312 1.00 0.00 63 SER A CA 1
ATOM 1457 C C . SER A 1 104 ? 3.872 0.946 -1.663 1.00 0.00 63 SER A C 1
ATOM 1458 O O . SER A 1 104 ? 5.099 1.016 -1.601 1.00 0.00 63 SER A O 1
ATOM 1466 N N . SER A 1 105 ? 3.177 -0.060 -1.151 1.00 0.00 64 SER A N 1
ATOM 1467 C CA . SER A 1 105 ? 3.810 -1.167 -0.452 1.00 0.00 64 SER A CA 1
ATOM 1468 C C . SER A 1 105 ? 4.489 -2.132 -1.425 1.00 0.00 64 SER A C 1
ATOM 1469 O O . SER A 1 105 ? 4.325 -2.024 -2.644 1.00 0.00 64 SER A O 1
ATOM 1477 N N . TYR A 1 106 ? 5.244 -3.077 -0.879 1.00 0.00 65 TYR A N 1
ATOM 1478 C CA . TYR A 1 106 ? 5.958 -4.057 -1.687 1.00 0.00 65 TYR A CA 1
ATOM 1479 C C . TYR A 1 106 ? 5.707 -5.459 -1.148 1.00 0.00 65 TYR A C 1
ATOM 1480 O O . TYR A 1 106 ? 5.126 -5.628 -0.073 1.00 0.00 65 TYR A O 1
ATOM 1498 N N . THR A 1 107 ? 6.138 -6.461 -1.894 1.00 0.00 66 THR A N 1
ATOM 1499 C CA . THR A 1 107 ? 5.993 -7.834 -1.464 1.00 0.00 66 THR A CA 1
ATOM 1500 C C . THR A 1 107 ? 7.172 -8.673 -1.939 1.00 0.00 66 THR A C 1
ATOM 1501 O O . THR A 1 107 ? 8.084 -8.169 -2.594 1.00 0.00 66 THR A O 1
ATOM 1512 N N . LYS A 1 108 ? 7.142 -9.948 -1.591 1.00 0.00 67 LYS A N 1
ATOM 1513 C CA . LYS A 1 108 ? 8.189 -10.879 -1.972 1.00 0.00 67 LYS A CA 1
ATOM 1514 C C . LYS A 1 108 ? 7.722 -12.305 -1.732 1.00 0.00 67 LYS A C 1
ATOM 1515 O O . LYS A 1 108 ? 7.560 -13.086 -2.664 1.00 0.00 67 LYS A O 1
ATOM 1534 N N . SER A 1 109 ? 7.481 -12.626 -0.474 1.00 0.00 68 SER A N 1
ATOM 1535 C CA . SER A 1 109 ? 7.045 -13.960 -0.097 1.00 0.00 68 SER A CA 1
ATOM 1536 C C . SER A 1 109 ? 5.549 -13.985 0.219 1.00 0.00 68 SER A C 1
ATOM 1537 O O . SER A 1 109 ? 5.105 -14.682 1.133 1.00 0.00 68 SER A O 1
ATOM 1545 N N . GLY A 1 110 ? 4.776 -13.205 -0.531 1.00 0.00 69 GLY A N 1
ATOM 1546 C CA . GLY A 1 110 ? 3.333 -13.183 -0.351 1.00 0.00 69 GLY A CA 1
ATOM 1547 C C . GLY A 1 110 ? 2.881 -12.195 0.709 1.00 0.00 69 GLY A C 1
ATOM 1548 O O . GLY A 1 110 ? 1.748 -11.720 0.678 1.00 0.00 69 GLY A O 1
ATOM 1552 N N . MET A 1 111 ? 3.768 -11.881 1.642 1.00 0.00 70 MET A N 1
ATOM 1553 C CA . MET A 1 111 ? 3.447 -10.955 2.723 1.00 0.00 70 MET A CA 1
ATOM 1554 C C . MET A 1 111 ? 3.399 -9.523 2.207 1.00 0.00 70 MET A C 1
ATOM 1555 O O . MET A 1 111 ? 4.237 -9.120 1.401 1.00 0.00 70 MET A O 1
ATOM 1569 N N . ILE A 1 112 ? 2.415 -8.765 2.669 1.00 0.00 71 ILE A N 1
ATOM 1570 C CA . ILE A 1 112 ? 2.267 -7.373 2.266 1.00 0.00 71 ILE A CA 1
ATOM 1571 C C . ILE A 1 112 ? 2.948 -6.464 3.277 1.00 0.00 71 ILE A C 1
ATOM 1572 O O . ILE A 1 112 ? 2.475 -6.316 4.402 1.00 0.00 71 ILE A O 1
ATOM 1588 N N . LEU A 1 113 ? 4.060 -5.869 2.888 1.00 0.00 72 LEU A N 1
ATOM 1589 C CA . LEU A 1 113 ? 4.811 -5.012 3.791 1.00 0.00 72 LEU A CA 1
ATOM 1590 C C . LEU A 1 113 ? 4.884 -3.599 3.238 1.00 0.00 72 LEU A C 1
ATOM 1591 O O . LEU A 1 113 ? 4.869 -3.404 2.019 1.00 0.00 72 LEU A O 1
ATOM 1607 N N . CYS A 1 114 ? 4.951 -2.616 4.131 1.00 0.00 73 CYS A N 1
ATOM 1608 C CA . CYS A 1 114 ? 5.040 -1.227 3.718 1.00 0.00 73 CYS A CA 1
ATOM 1609 C C . CYS A 1 114 ? 6.352 -0.956 2.979 1.00 0.00 73 CYS A C 1
ATOM 1610 O O . CYS A 1 114 ? 7.253 -1.800 2.955 1.00 0.00 73 CYS A O 1
ATOM 1617 N N . ARG A 1 115 ? 6.437 0.228 2.384 1.00 0.00 74 ARG A N 1
ATOM 1618 C CA . ARG A 1 115 ? 7.589 0.639 1.587 1.00 0.00 74 ARG A CA 1
ATOM 1619 C C . ARG A 1 115 ? 8.901 0.401 2.328 1.00 0.00 74 ARG A C 1
ATOM 1620 O O . ARG A 1 115 ? 9.835 -0.196 1.791 1.00 0.00 74 ARG A O 1
ATOM 1641 N N . ASN A 1 116 ? 8.953 0.860 3.568 1.00 0.00 75 ASN A N 1
ATOM 1642 C CA . ASN A 1 116 ? 10.167 0.781 4.370 1.00 0.00 75 ASN A CA 1
ATOM 1643 C C . ASN A 1 116 ? 10.359 -0.620 4.945 1.00 0.00 75 ASN A C 1
ATOM 1644 O O . ASN A 1 116 ? 11.489 -1.096 5.075 1.00 0.00 75 ASN A O 1
ATOM 1655 N N . ASP A 1 117 ? 9.256 -1.286 5.267 1.00 0.00 76 ASP A N 1
ATOM 1656 C CA . ASP A 1 117 ? 9.321 -2.580 5.942 1.00 0.00 76 ASP A CA 1
ATOM 1657 C C . ASP A 1 117 ? 9.916 -3.652 5.052 1.00 0.00 76 ASP A C 1
ATOM 1658 O O . ASP A 1 117 ? 10.673 -4.492 5.523 1.00 0.00 76 ASP A O 1
ATOM 1667 N N . TYR A 1 118 ? 9.584 -3.629 3.768 1.00 0.00 77 TYR A N 1
ATOM 1668 C CA . TYR A 1 118 ? 10.099 -4.635 2.846 1.00 0.00 77 TYR A CA 1
ATOM 1669 C C . TYR A 1 118 ? 11.628 -4.623 2.826 1.00 0.00 77 TYR A C 1
ATOM 1670 O O . TYR A 1 118 ? 12.262 -5.678 2.861 1.00 0.00 77 TYR A O 1
ATOM 1688 N N . ILE A 1 119 ? 12.208 -3.429 2.788 1.00 0.00 78 ILE A N 1
ATOM 1689 C CA . ILE A 1 119 ? 13.658 -3.285 2.739 1.00 0.00 78 ILE A CA 1
ATOM 1690 C C . ILE A 1 119 ? 14.288 -3.740 4.052 1.00 0.00 78 ILE A C 1
ATOM 1691 O O . ILE A 1 119 ? 15.371 -4.330 4.070 1.00 0.00 78 ILE A O 1
ATOM 1707 N N . ARG A 1 120 ? 13.593 -3.472 5.147 1.00 0.00 79 ARG A N 1
ATOM 1708 C CA . ARG A 1 120 ? 14.069 -3.839 6.473 1.00 0.00 79 ARG A CA 1
ATOM 1709 C C . ARG A 1 120 ? 13.904 -5.336 6.714 1.00 0.00 79 ARG A C 1
ATOM 1710 O O . ARG A 1 120 ? 14.736 -5.967 7.363 1.00 0.00 79 ARG A O 1
ATOM 1731 N N . LEU A 1 121 ? 12.821 -5.894 6.198 1.00 0.00 80 LEU A N 1
ATOM 1732 C CA . LEU A 1 121 ? 12.486 -7.289 6.440 1.00 0.00 80 LEU A CA 1
ATOM 1733 C C . LEU A 1 121 ? 13.228 -8.227 5.493 1.00 0.00 80 LEU A C 1
ATOM 1734 O O . LEU A 1 121 ? 14.003 -9.075 5.933 1.00 0.00 80 LEU A O 1
ATOM 1750 N N . PHE A 1 122 ? 12.998 -8.078 4.198 1.00 0.00 81 PHE A N 1
ATOM 1751 C CA . PHE A 1 122 ? 13.560 -9.003 3.226 1.00 0.00 81 PHE A CA 1
ATOM 1752 C C . PHE A 1 122 ? 14.699 -8.366 2.434 1.00 0.00 81 PHE A C 1
ATOM 1753 O O . PHE A 1 122 ? 15.860 -8.430 2.838 1.00 0.00 81 PHE A O 1
ATOM 1770 N N . GLY A 1 123 ? 14.363 -7.758 1.306 1.00 0.00 82 GLY A N 1
ATOM 1771 C CA . GLY A 1 123 ? 15.376 -7.210 0.432 1.00 0.00 82 GLY A CA 1
ATOM 1772 C C . GLY A 1 123 ? 15.575 -8.076 -0.791 1.00 0.00 82 GLY A C 1
ATOM 1773 O O . GLY A 1 123 ? 14.577 -8.365 -1.481 1.00 0.00 82 GLY A O 1
ATOM 1780 N N . SER A 1 3 ? 23.061 -34.504 -3.069 1.00 0.00 641 SER A N 2
ATOM 1781 C CA . SER A 1 3 ? 22.089 -35.492 -3.575 1.00 0.00 641 SER A CA 2
ATOM 1782 C C . SER A 1 3 ? 21.375 -34.960 -4.812 1.00 0.00 641 SER A C 2
ATOM 1783 O O . SER A 1 3 ? 21.391 -35.590 -5.872 1.00 0.00 641 SER A O 2
ATOM 1791 N N . LEU A 1 4 ? 20.757 -33.797 -4.678 1.00 0.00 642 LEU A N 2
ATOM 1792 C CA . LEU A 1 4 ? 20.071 -33.171 -5.792 1.00 0.00 642 LEU A CA 2
ATOM 1793 C C . LEU A 1 4 ? 20.635 -31.781 -6.035 1.00 0.00 642 LEU A C 2
ATOM 1794 O O . LEU A 1 4 ? 20.715 -30.959 -5.121 1.00 0.00 642 LEU A O 2
ATOM 1810 N N . GLN A 1 5 ? 21.039 -31.530 -7.263 1.00 0.00 643 GLN A N 2
ATOM 1811 C CA . GLN A 1 5 ? 21.554 -30.232 -7.651 1.00 0.00 643 GLN A CA 2
ATOM 1812 C C . GLN A 1 5 ? 20.766 -29.714 -8.843 1.00 0.00 643 GLN A C 2
ATOM 1813 O O . GLN A 1 5 ? 21.301 -29.538 -9.941 1.00 0.00 643 GLN A O 2
ATOM 1827 N N . ASN A 1 6 ? 19.481 -29.492 -8.616 1.00 0.00 644 ASN A N 2
ATOM 1828 C CA . ASN A 1 6 ? 18.584 -29.033 -9.663 1.00 0.00 644 ASN A CA 2
ATOM 1829 C C . ASN A 1 6 ? 18.760 -27.543 -9.903 1.00 0.00 644 ASN A C 2
ATOM 1830 O O . ASN A 1 6 ? 18.007 -26.724 -9.372 1.00 0.00 644 ASN A O 2
ATOM 1841 N N . ASN A 1 7 ? 19.780 -27.202 -10.677 1.00 0.00 645 ASN A N 2
ATOM 1842 C CA . ASN A 1 7 ? 20.057 -25.814 -11.025 1.00 0.00 645 ASN A CA 2
ATOM 1843 C C . ASN A 1 7 ? 18.883 -25.213 -11.787 1.00 0.00 645 ASN A C 2
ATOM 1844 O O . ASN A 1 7 ? 18.696 -25.489 -12.973 1.00 0.00 645 ASN A O 2
ATOM 1855 N N . GLN A 1 8 ? 18.095 -24.402 -11.095 1.00 0.00 646 GLN A N 2
ATOM 1856 C CA . GLN A 1 8 ? 16.904 -23.809 -11.680 1.00 0.00 646 GLN A CA 2
ATOM 1857 C C . GLN A 1 8 ? 17.279 -22.818 -12.771 1.00 0.00 646 GLN A C 2
ATOM 1858 O O . GLN A 1 8 ? 18.225 -22.042 -12.623 1.00 0.00 646 GLN A O 2
ATOM 1872 N N . ASP A 1 9 ? 16.534 -22.852 -13.864 1.00 0.00 647 ASP A N 2
ATOM 1873 C CA . ASP A 1 9 ? 16.835 -22.023 -15.019 1.00 0.00 647 ASP A CA 2
ATOM 1874 C C . ASP A 1 9 ? 16.359 -20.597 -14.803 1.00 0.00 647 ASP A C 2
ATOM 1875 O O . ASP A 1 9 ? 15.157 -20.337 -14.750 1.00 0.00 647 ASP A O 2
ATOM 1884 N N . VAL A 1 10 ? 17.303 -19.679 -14.679 1.00 0.00 648 VAL A N 2
ATOM 1885 C CA . VAL A 1 10 ? 16.977 -18.275 -14.469 1.00 0.00 648 VAL A CA 2
ATOM 1886 C C . VAL A 1 10 ? 17.006 -17.509 -15.787 1.00 0.00 648 VAL A C 2
ATOM 1887 O O . VAL A 1 10 ? 16.761 -16.306 -15.824 1.00 0.00 648 VAL A O 2
ATOM 1900 N N . SER A 1 11 ? 17.306 -18.218 -16.865 1.00 0.00 649 SER A N 2
ATOM 1901 C CA . SER A 1 11 ? 17.375 -17.612 -18.184 1.00 0.00 649 SER A CA 2
ATOM 1902 C C . SER A 1 11 ? 15.976 -17.331 -18.726 1.00 0.00 649 SER A C 2
ATOM 1903 O O . SER A 1 11 ? 15.156 -18.241 -18.875 1.00 0.00 649 SER A O 2
ATOM 1911 N N . PHE A 1 12 ? 15.706 -16.066 -19.003 1.00 0.00 650 PHE A N 2
ATOM 1912 C CA . PHE A 1 12 ? 14.420 -15.659 -19.544 1.00 0.00 650 PHE A CA 2
ATOM 1913 C C . PHE A 1 12 ? 14.604 -15.051 -20.925 1.00 0.00 650 PHE A C 2
ATOM 1914 O O . PHE A 1 12 ? 15.533 -14.281 -21.146 1.00 0.00 650 PHE A O 2
ATOM 1931 N N . GLU A 1 13 ? 13.726 -15.403 -21.858 1.00 0.00 651 GLU A N 2
ATOM 1932 C CA . GLU A 1 13 ? 13.797 -14.850 -23.206 1.00 0.00 651 GLU A CA 2
ATOM 1933 C C . GLU A 1 13 ? 13.357 -13.390 -23.208 1.00 0.00 651 GLU A C 2
ATOM 1934 O O . GLU A 1 13 ? 13.943 -12.554 -23.897 1.00 0.00 651 GLU A O 2
ATOM 1946 N N . ASN A 1 14 ? 12.316 -13.097 -22.431 1.00 0.00 652 ASN A N 2
ATOM 1947 C CA . ASN A 1 14 ? 11.800 -11.733 -22.304 1.00 0.00 652 ASN A CA 2
ATOM 1948 C C . ASN A 1 14 ? 12.871 -10.804 -21.741 1.00 0.00 652 ASN A C 2
ATOM 1949 O O . ASN A 1 14 ? 13.138 -9.738 -22.295 1.00 0.00 652 ASN A O 2
ATOM 1960 N N . ILE A 1 15 ? 13.485 -11.219 -20.645 1.00 0.00 653 ILE A N 2
ATOM 1961 C CA . ILE A 1 15 ? 14.551 -10.447 -20.025 1.00 0.00 653 ILE A CA 2
ATOM 1962 C C . ILE A 1 15 ? 15.840 -11.252 -20.033 1.00 0.00 653 ILE A C 2
ATOM 1963 O O . ILE A 1 15 ? 16.175 -11.917 -19.055 1.00 0.00 653 ILE A O 2
ATOM 1979 N N . GLN A 1 16 ? 16.551 -11.196 -21.151 1.00 0.00 654 GLN A N 2
ATOM 1980 C CA . GLN A 1 16 ? 17.761 -11.989 -21.327 1.00 0.00 654 GLN A CA 2
ATOM 1981 C C . GLN A 1 16 ? 19.006 -11.166 -21.030 1.00 0.00 654 GLN A C 2
ATOM 1982 O O . GLN A 1 16 ? 20.120 -11.693 -21.011 1.00 0.00 654 GLN A O 2
ATOM 1996 N N . TRP A 1 17 ? 18.816 -9.877 -20.800 1.00 0.00 655 TRP A N 2
ATOM 1997 C CA . TRP A 1 17 ? 19.929 -8.993 -20.485 1.00 0.00 655 TRP A CA 2
ATOM 1998 C C . TRP A 1 17 ? 20.255 -9.079 -18.995 1.00 0.00 655 TRP A C 2
ATOM 1999 O O . TRP A 1 17 ? 19.460 -9.602 -18.213 1.00 0.00 655 TRP A O 2
ATOM 2020 N N . SER A 1 18 ? 21.427 -8.588 -18.614 1.00 0.00 656 SER A N 2
ATOM 2021 C CA . SER A 1 18 ? 21.870 -8.628 -17.227 1.00 0.00 656 SER A CA 2
ATOM 2022 C C . SER A 1 18 ? 21.018 -7.720 -16.338 1.00 0.00 656 SER A C 2
ATOM 2023 O O . SER A 1 18 ? 21.364 -6.560 -16.093 1.00 0.00 656 SER A O 2
ATOM 2031 N N . ILE A 1 19 ? 19.902 -8.259 -15.863 1.00 0.00 657 ILE A N 2
ATOM 2032 C CA . ILE A 1 19 ? 18.989 -7.518 -15.006 1.00 0.00 657 ILE A CA 2
ATOM 2033 C C . ILE A 1 19 ? 19.631 -7.193 -13.661 1.00 0.00 657 ILE A C 2
ATOM 2034 O O . ILE A 1 19 ? 20.656 -7.771 -13.286 1.00 0.00 657 ILE A O 2
ATOM 2050 N N . ASP A 1 20 ? 19.029 -6.258 -12.947 1.00 0.00 658 ASP A N 2
ATOM 2051 C CA . ASP A 1 20 ? 19.526 -5.853 -11.643 1.00 0.00 658 ASP A CA 2
ATOM 2052 C C . ASP A 1 20 ? 19.183 -6.904 -10.592 1.00 0.00 658 ASP A C 2
ATOM 2053 O O . ASP A 1 20 ? 18.040 -7.366 -10.517 1.00 0.00 658 ASP A O 2
ATOM 2062 N N . PRO A 1 21 ? 20.177 -7.309 -9.784 1.00 0.00 659 PRO A N 2
ATOM 2063 C CA . PRO A 1 21 ? 19.976 -8.264 -8.693 1.00 0.00 659 PRO A CA 2
ATOM 2064 C C . PRO A 1 21 ? 18.916 -7.804 -7.692 1.00 0.00 659 PRO A C 2
ATOM 2065 O O . PRO A 1 21 ? 18.201 -8.628 -7.118 1.00 0.00 659 PRO A O 2
ATOM 2076 N N . GLY A 1 22 ? 18.803 -6.494 -7.484 1.00 0.00 660 GLY A N 2
ATOM 2077 C CA . GLY A 1 22 ? 17.794 -5.989 -6.570 1.00 0.00 660 GLY A CA 2
ATOM 2078 C C . GLY A 1 22 ? 18.145 -4.653 -5.941 1.00 0.00 660 GLY A C 2
ATOM 2079 O O . GLY A 1 22 ? 17.757 -4.385 -4.802 1.00 0.00 660 GLY A O 2
ATOM 2083 N N . ALA A 1 23 ? 18.863 -3.807 -6.672 1.00 0.00 661 ALA A N 2
ATOM 2084 C CA . ALA A 1 23 ? 19.181 -2.469 -6.188 1.00 0.00 661 ALA A CA 2
ATOM 2085 C C . ALA A 1 23 ? 17.972 -1.556 -6.333 1.00 0.00 661 ALA A C 2
ATOM 2086 O O . ALA A 1 23 ? 17.933 -0.458 -5.777 1.00 0.00 661 ALA A O 2
ATOM 2093 N N . ASP A 1 24 ? 16.986 -2.024 -7.086 1.00 0.00 662 ASP A N 2
ATOM 2094 C CA . ASP A 1 24 ? 15.736 -1.300 -7.259 1.00 0.00 662 ASP A CA 2
ATOM 2095 C C . ASP A 1 24 ? 14.560 -2.260 -7.167 1.00 0.00 662 ASP A C 2
ATOM 2096 O O . ASP A 1 24 ? 14.540 -3.293 -7.836 1.00 0.00 662 ASP A O 2
ATOM 2105 N N . LEU A 1 25 ? 13.586 -1.923 -6.339 1.00 0.00 663 LEU A N 2
ATOM 2106 C CA . LEU A 1 25 ? 12.430 -2.783 -6.127 1.00 0.00 663 LEU A CA 2
ATOM 2107 C C . LEU A 1 25 ? 11.309 -2.440 -7.107 1.00 0.00 663 LEU A C 2
ATOM 2108 O O . LEU A 1 25 ? 10.206 -2.073 -6.701 1.00 0.00 663 LEU A O 2
ATOM 2124 N N . SER A 1 26 ? 11.602 -2.549 -8.395 1.00 0.00 664 SER A N 2
ATOM 2125 C CA . SER A 1 26 ? 10.617 -2.276 -9.434 1.00 0.00 664 SER A CA 2
ATOM 2126 C C . SER A 1 26 ? 9.655 -3.450 -9.572 1.00 0.00 664 SER A C 2
ATOM 2127 O O . SER A 1 26 ? 8.441 -3.275 -9.661 1.00 0.00 664 SER A O 2
ATOM 2135 N N . GLN A 1 27 ? 10.218 -4.648 -9.557 1.00 0.00 665 GLN A N 2
ATOM 2136 C CA . GLN A 1 27 ? 9.451 -5.879 -9.703 1.00 0.00 665 GLN A CA 2
ATOM 2137 C C . GLN A 1 27 ? 8.680 -6.174 -8.423 1.00 0.00 665 GLN A C 2
ATOM 2138 O O . GLN A 1 27 ? 7.571 -6.704 -8.458 1.00 0.00 665 GLN A O 2
ATOM 2152 N N . TYR A 1 28 ? 9.280 -5.809 -7.295 1.00 0.00 666 TYR A N 2
ATOM 2153 C CA . TYR A 1 28 ? 8.686 -6.058 -5.987 1.00 0.00 666 TYR A CA 2
ATOM 2154 C C . TYR A 1 28 ? 7.647 -4.999 -5.640 1.00 0.00 666 TYR A C 2
ATOM 2155 O O . TYR A 1 28 ? 6.996 -5.079 -4.601 1.00 0.00 666 TYR A O 2
ATOM 2173 N N . LYS A 1 29 ? 7.497 -4.012 -6.509 1.00 0.00 667 LYS A N 2
ATOM 2174 C CA . LYS A 1 29 ? 6.583 -2.911 -6.252 1.00 0.00 667 LYS A CA 2
ATOM 2175 C C . LYS A 1 29 ? 5.155 -3.287 -6.597 1.00 0.00 667 LYS A C 2
ATOM 2176 O O . LYS A 1 29 ? 4.904 -4.051 -7.529 1.00 0.00 667 LYS A O 2
ATOM 2195 N N . MET A 1 30 ? 4.229 -2.735 -5.838 1.00 0.00 668 MET A N 2
ATOM 2196 C CA . MET A 1 30 ? 2.815 -2.918 -6.092 1.00 0.00 668 MET A CA 2
ATOM 2197 C C . MET A 1 30 ? 2.104 -1.583 -5.917 1.00 0.00 668 MET A C 2
ATOM 2198 O O . MET A 1 30 ? 2.257 -0.911 -4.894 1.00 0.00 668 MET A O 2
ATOM 2212 N N . ASP A 1 31 ? 1.373 -1.167 -6.937 1.00 0.00 669 ASP A N 2
ATOM 2213 C CA . ASP A 1 31 ? 0.726 0.136 -6.911 1.00 0.00 669 ASP A CA 2
ATOM 2214 C C . ASP A 1 31 ? -0.738 0.010 -6.531 1.00 0.00 669 ASP A C 2
ATOM 2215 O O . ASP A 1 31 ? -1.403 -0.962 -6.894 1.00 0.00 669 ASP A O 2
ATOM 2224 N N . VAL A 1 32 ? -1.233 1.004 -5.809 1.00 0.00 670 VAL A N 2
ATOM 2225 C CA . VAL A 1 32 ? -2.592 0.979 -5.292 1.00 0.00 670 VAL A CA 2
ATOM 2226 C C . VAL A 1 32 ? -3.566 1.645 -6.259 1.00 0.00 670 VAL A C 2
ATOM 2227 O O . VAL A 1 32 ? -3.574 2.869 -6.404 1.00 0.00 670 VAL A O 2
ATOM 2240 N N . THR A 1 33 ? -4.371 0.835 -6.929 1.00 0.00 671 THR A N 2
ATOM 2241 C CA . THR A 1 33 ? -5.414 1.351 -7.800 1.00 0.00 671 THR A CA 2
ATOM 2242 C C . THR A 1 33 ? -6.694 1.566 -7.000 1.00 0.00 671 THR A C 2
ATOM 2243 O O . THR A 1 33 ? -7.341 0.611 -6.572 1.00 0.00 671 THR A O 2
ATOM 2254 N N . VAL A 1 34 ? -7.038 2.824 -6.780 1.00 0.00 672 VAL A N 2
ATOM 2255 C CA . VAL A 1 34 ? -8.171 3.164 -5.933 1.00 0.00 672 VAL A CA 2
ATOM 2256 C C . VAL A 1 34 ? -9.480 3.114 -6.714 1.00 0.00 672 VAL A C 2
ATOM 2257 O O . VAL A 1 34 ? -9.667 3.854 -7.680 1.00 0.00 672 VAL A O 2
ATOM 2270 N N . ILE A 1 35 ? -10.380 2.241 -6.292 1.00 0.00 673 ILE A N 2
ATOM 2271 C CA . ILE A 1 35 ? -11.675 2.117 -6.935 1.00 0.00 673 ILE A CA 2
ATOM 2272 C C . ILE A 1 35 ? -12.678 3.064 -6.290 1.00 0.00 673 ILE A C 2
ATOM 2273 O O . ILE A 1 35 ? -12.868 3.049 -5.072 1.00 0.00 673 ILE A O 2
ATOM 2289 N N . ASP A 1 36 ? -13.308 3.886 -7.109 1.00 0.00 674 ASP A N 2
ATOM 2290 C CA . ASP A 1 36 ? -14.299 4.830 -6.634 1.00 0.00 674 ASP A CA 2
ATOM 2291 C C . ASP A 1 36 ? -15.690 4.212 -6.676 1.00 0.00 674 ASP A C 2
ATOM 2292 O O . ASP A 1 36 ? -16.183 3.818 -7.738 1.00 0.00 674 ASP A O 2
ATOM 2301 N N . THR A 1 37 ? -16.304 4.106 -5.508 1.00 0.00 675 THR A N 2
ATOM 2302 C CA . THR A 1 37 ? -17.631 3.525 -5.375 1.00 0.00 675 THR A CA 2
ATOM 2303 C C . THR A 1 37 ? -18.710 4.538 -5.751 1.00 0.00 675 THR A C 2
ATOM 2304 O O . THR A 1 37 ? -19.400 5.082 -4.888 1.00 0.00 675 THR A O 2
ATOM 2315 N N . LYS A 1 38 ? -18.835 4.798 -7.045 1.00 0.00 676 LYS A N 2
ATOM 2316 C CA . LYS A 1 38 ? -19.810 5.759 -7.543 1.00 0.00 676 LYS A CA 2
ATOM 2317 C C . LYS A 1 38 ? -21.214 5.169 -7.508 1.00 0.00 676 LYS A C 2
ATOM 2318 O O . LYS A 1 38 ? -22.064 5.605 -6.731 1.00 0.00 676 LYS A O 2
ATOM 2337 N N . ASP A 1 39 ? -21.441 4.157 -8.332 1.00 0.00 677 ASP A N 2
ATOM 2338 C CA . ASP A 1 39 ? -22.744 3.512 -8.423 1.00 0.00 677 ASP A CA 2
ATOM 2339 C C . ASP A 1 39 ? -22.884 2.465 -7.329 1.00 0.00 677 ASP A C 2
ATOM 2340 O O . ASP A 1 39 ? -22.835 1.262 -7.592 1.00 0.00 677 ASP A O 2
ATOM 2349 N N . GLY A 1 40 ? -23.047 2.932 -6.101 1.00 0.00 678 GLY A N 2
ATOM 2350 C CA . GLY A 1 40 ? -23.124 2.033 -4.970 1.00 0.00 678 GLY A CA 2
ATOM 2351 C C . GLY A 1 40 ? -21.795 1.359 -4.706 1.00 0.00 678 GLY A C 2
ATOM 2352 O O . GLY A 1 40 ? -20.902 1.953 -4.107 1.00 0.00 678 GLY A O 2
ATOM 2356 N N . SER A 1 41 ? -21.665 0.121 -5.158 1.00 0.00 679 SER A N 2
ATOM 2357 C CA . SER A 1 41 ? -20.415 -0.610 -5.031 1.00 0.00 679 SER A CA 2
ATOM 2358 C C . SER A 1 41 ? -19.653 -0.607 -6.354 1.00 0.00 679 SER A C 2
ATOM 2359 O O . SER A 1 41 ? -18.426 -0.540 -6.373 1.00 0.00 679 SER A O 2
ATOM 2367 N N . GLN A 1 42 ? -20.397 -0.661 -7.458 1.00 0.00 680 GLN A N 2
ATOM 2368 C CA . GLN A 1 42 ? -19.808 -0.711 -8.791 1.00 0.00 680 GLN A CA 2
ATOM 2369 C C . GLN A 1 42 ? -20.897 -0.620 -9.855 1.00 0.00 680 GLN A C 2
ATOM 2370 O O . GLN A 1 42 ? -21.976 -1.193 -9.701 1.00 0.00 680 GLN A O 2
ATOM 2384 N N . SER A 1 43 ? -20.613 0.095 -10.933 1.00 0.00 681 SER A N 2
ATOM 2385 C CA . SER A 1 43 ? -21.551 0.211 -12.041 1.00 0.00 681 SER A CA 2
ATOM 2386 C C . SER A 1 43 ? -21.728 -1.134 -12.739 1.00 0.00 681 SER A C 2
ATOM 2387 O O . SER A 1 43 ? -22.780 -1.425 -13.307 1.00 0.00 681 SER A O 2
ATOM 2395 N N . LYS A 1 44 ? -20.691 -1.960 -12.671 1.00 0.00 682 LYS A N 2
ATOM 2396 C CA . LYS A 1 44 ? -20.710 -3.273 -13.299 1.00 0.00 682 LYS A CA 2
ATOM 2397 C C . LYS A 1 44 ? -21.158 -4.341 -12.306 1.00 0.00 682 LYS A C 2
ATOM 2398 O O . LYS A 1 44 ? -21.000 -5.538 -12.549 1.00 0.00 682 LYS A O 2
ATOM 2417 N N . LEU A 1 45 ? -21.703 -3.902 -11.179 1.00 0.00 683 LEU A N 2
ATOM 2418 C CA . LEU A 1 45 ? -22.187 -4.821 -10.165 1.00 0.00 683 LEU A CA 2
ATOM 2419 C C . LEU A 1 45 ? -23.624 -5.230 -10.465 1.00 0.00 683 LEU A C 2
ATOM 2420 O O . LEU A 1 45 ? -24.037 -6.348 -10.161 1.00 0.00 683 LEU A O 2
ATOM 2436 N N . GLY A 1 46 ? -24.382 -4.317 -11.062 1.00 0.00 684 GLY A N 2
ATOM 2437 C CA . GLY A 1 46 ? -25.758 -4.606 -11.412 1.00 0.00 684 GLY A CA 2
ATOM 2438 C C . GLY A 1 46 ? -26.712 -4.332 -10.270 1.00 0.00 684 GLY A C 2
ATOM 2439 O O . GLY A 1 46 ? -27.461 -3.357 -10.301 1.00 0.00 684 GLY A O 2
ATOM 2443 N N . GLY A 1 47 ? -26.681 -5.193 -9.261 1.00 0.00 685 GLY A N 2
ATOM 2444 C CA . GLY A 1 47 ? -27.551 -5.023 -8.113 1.00 0.00 685 GLY A CA 2
ATOM 2445 C C . GLY A 1 47 ? -28.840 -5.809 -8.246 1.00 0.00 685 GLY A C 2
ATOM 2446 O O . GLY A 1 47 ? -29.812 -5.547 -7.538 1.00 0.00 685 GLY A O 2
ATOM 2450 N N . GLY A 1 48 ? -28.847 -6.772 -9.157 1.00 0.00 901 GLY A N 2
ATOM 2451 C CA . GLY A 1 48 ? -30.021 -7.593 -9.363 1.00 0.00 901 GLY A CA 2
ATOM 2452 C C . GLY A 1 48 ? -30.639 -7.381 -10.730 1.00 0.00 901 GLY A C 2
ATOM 2453 O O . GLY A 1 48 ? -29.961 -6.952 -11.667 1.00 0.00 901 GLY A O 2
ATOM 2457 N N . GLY A 1 49 ? -31.923 -7.680 -10.837 1.00 0.00 902 GLY A N 2
ATOM 2458 C CA . GLY A 1 49 ? -32.633 -7.515 -12.089 1.00 0.00 902 GLY A CA 2
ATOM 2459 C C . GLY A 1 49 ? -34.128 -7.439 -11.874 1.00 0.00 902 GLY A C 2
ATOM 2460 O O . GLY A 1 49 ? -34.761 -6.445 -12.220 1.00 0.00 902 GLY A O 2
ATOM 2464 N N . SER A 1 50 ? -34.688 -8.487 -11.285 1.00 0.00 903 SER A N 2
ATOM 2465 C CA . SER A 1 50 ? -36.105 -8.518 -10.962 1.00 0.00 903 SER A CA 2
ATOM 2466 C C . SER A 1 50 ? -36.301 -8.323 -9.464 1.00 0.00 903 SER A C 2
ATOM 2467 O O . SER A 1 50 ? -36.273 -9.285 -8.691 1.00 0.00 903 SER A O 2
ATOM 2475 N N . GLY A 1 51 ? -36.474 -7.078 -9.056 1.00 0.00 904 GLY A N 2
ATOM 2476 C CA . GLY A 1 51 ? -36.658 -6.773 -7.654 1.00 0.00 904 GLY A CA 2
ATOM 2477 C C . GLY A 1 51 ? -38.025 -6.186 -7.390 1.00 0.00 904 GLY A C 2
ATOM 2478 O O . GLY A 1 51 ? -39.041 -6.864 -7.547 1.00 0.00 904 GLY A O 2
ATOM 2482 N N . GLY A 1 52 ? -38.049 -4.921 -7.016 1.00 0.00 905 GLY A N 2
ATOM 2483 C CA . GLY A 1 52 ? -39.297 -4.244 -6.739 1.00 0.00 905 GLY A CA 2
ATOM 2484 C C . GLY A 1 52 ? -39.068 -2.813 -6.319 1.00 0.00 905 GLY A C 2
ATOM 2485 O O . GLY A 1 52 ? -39.450 -1.880 -7.030 1.00 0.00 905 GLY A O 2
ATOM 2489 N N . HIS A 1 53 ? -38.440 -2.641 -5.170 1.00 0.00 906 HIS A N 2
ATOM 2490 C CA . HIS A 1 53 ? -38.098 -1.319 -4.675 1.00 0.00 906 HIS A CA 2
ATOM 2491 C C . HIS A 1 53 ? -36.585 -1.136 -4.681 1.00 0.00 906 HIS A C 2
ATOM 2492 O O . HIS A 1 53 ? -35.841 -2.045 -4.305 1.00 0.00 906 HIS A O 2
ATOM 2506 N N . MET A 1 54 ? -36.134 0.028 -5.127 1.00 0.00 907 MET A N 2
ATOM 2507 C CA . MET A 1 54 ? -34.709 0.333 -5.174 1.00 0.00 907 MET A CA 2
ATOM 2508 C C . MET A 1 54 ? -34.194 0.718 -3.791 1.00 0.00 907 MET A C 2
ATOM 2509 O O . MET A 1 54 ? -34.034 1.900 -3.473 1.00 0.00 907 MET A O 2
ATOM 2523 N N . GLY A 1 55 ? -33.964 -0.293 -2.967 1.00 0.00 908 GLY A N 2
ATOM 2524 C CA . GLY A 1 55 ? -33.403 -0.083 -1.651 1.00 0.00 908 GLY A CA 2
ATOM 2525 C C . GLY A 1 55 ? -32.285 -1.062 -1.364 1.00 0.00 908 GLY A C 2
ATOM 2526 O O . GLY A 1 55 ? -32.481 -2.055 -0.661 1.00 0.00 908 GLY A O 2
ATOM 2530 N N . SER A 1 56 ? -31.114 -0.786 -1.921 1.00 0.00 909 SER A N 2
ATOM 2531 C CA . SER A 1 56 ? -29.964 -1.677 -1.813 1.00 0.00 909 SER A CA 2
ATOM 2532 C C . SER A 1 56 ? -29.282 -1.570 -0.445 1.00 0.00 909 SER A C 2
ATOM 2533 O O . SER A 1 56 ? -28.084 -1.291 -0.355 1.00 0.00 909 SER A O 2
ATOM 2541 N N . GLY A 1 57 ? -30.044 -1.814 0.613 1.00 0.00 910 GLY A N 2
ATOM 2542 C CA . GLY A 1 57 ? -29.500 -1.772 1.960 1.00 0.00 910 GLY A CA 2
ATOM 2543 C C . GLY A 1 57 ? -28.967 -3.119 2.407 1.00 0.00 910 GLY A C 2
ATOM 2544 O O . GLY A 1 57 ? -28.763 -3.353 3.597 1.00 0.00 910 GLY A O 2
ATOM 2548 N N . GLY A 1 58 ? -28.762 -4.007 1.448 1.00 0.00 911 GLY A N 2
ATOM 2549 C CA . GLY A 1 58 ? -28.228 -5.321 1.735 1.00 0.00 911 GLY A CA 2
ATOM 2550 C C . GLY A 1 58 ? -27.868 -6.049 0.464 1.00 0.00 911 GLY A C 2
ATOM 2551 O O . GLY A 1 58 ? -28.735 -6.316 -0.368 1.00 0.00 911 GLY A O 2
ATOM 2555 N N . LEU A 1 59 ? -26.590 -6.351 0.297 1.00 0.00 18 LEU A N 2
ATOM 2556 C CA . LEU A 1 59 ? -26.113 -6.983 -0.920 1.00 0.00 18 LEU A CA 2
ATOM 2557 C C . LEU A 1 59 ? -24.765 -7.655 -0.686 1.00 0.00 18 LEU A C 2
ATOM 2558 O O . LEU A 1 59 ? -24.276 -7.703 0.441 1.00 0.00 18 LEU A O 2
ATOM 2574 N N . SER A 1 60 ? -24.176 -8.170 -1.754 1.00 0.00 19 SER A N 2
ATOM 2575 C CA . SER A 1 60 ? -22.890 -8.842 -1.679 1.00 0.00 19 SER A CA 2
ATOM 2576 C C . SER A 1 60 ? -21.742 -7.866 -1.925 1.00 0.00 19 SER A C 2
ATOM 2577 O O . SER A 1 60 ? -20.664 -8.003 -1.344 1.00 0.00 19 SER A O 2
ATOM 2585 N N . TRP A 1 61 ? -21.999 -6.880 -2.786 1.00 0.00 20 TRP A N 2
ATOM 2586 C CA . TRP A 1 61 ? -21.006 -5.874 -3.165 1.00 0.00 20 TRP A CA 2
ATOM 2587 C C . TRP A 1 61 ? -19.727 -6.536 -3.680 1.00 0.00 20 TRP A C 2
ATOM 2588 O O . TRP A 1 61 ? -19.764 -7.338 -4.614 1.00 0.00 20 TRP A O 2
ATOM 2609 N N . LYS A 1 62 ? -18.604 -6.203 -3.060 1.00 0.00 21 LYS A N 2
ATOM 2610 C CA . LYS A 1 62 ? -17.314 -6.743 -3.455 1.00 0.00 21 LYS A CA 2
ATOM 2611 C C . LYS A 1 62 ? -16.802 -7.695 -2.385 1.00 0.00 21 LYS A C 2
ATOM 2612 O O . LYS A 1 62 ? -17.045 -7.487 -1.199 1.00 0.00 21 LYS A O 2
ATOM 2631 N N . ARG A 1 63 ? -16.101 -8.738 -2.801 1.00 0.00 22 ARG A N 2
ATOM 2632 C CA . ARG A 1 63 ? -15.568 -9.708 -1.857 1.00 0.00 22 ARG A CA 2
ATOM 2633 C C . ARG A 1 63 ? -14.098 -9.424 -1.569 1.00 0.00 22 ARG A C 2
ATOM 2634 O O . ARG A 1 63 ? -13.326 -9.103 -2.477 1.00 0.00 22 ARG A O 2
ATOM 2655 N N . CYS A 1 64 ? -13.722 -9.557 -0.304 1.00 0.00 23 CYS A N 2
ATOM 2656 C CA . CYS A 1 64 ? -12.377 -9.236 0.142 1.00 0.00 23 CYS A CA 2
ATOM 2657 C C . CYS A 1 64 ? -11.483 -10.471 0.183 1.00 0.00 23 CYS A C 2
ATOM 2658 O O . CYS A 1 64 ? -11.961 -11.602 0.295 1.00 0.00 23 CYS A O 2
ATOM 2665 N N . ALA A 1 65 ? -10.183 -10.237 0.081 1.00 0.00 24 ALA A N 2
ATOM 2666 C CA . ALA A 1 65 ? -9.192 -11.295 0.192 1.00 0.00 24 ALA A CA 2
ATOM 2667 C C . ALA A 1 65 ? -8.450 -11.192 1.523 1.00 0.00 24 ALA A C 2
ATOM 2668 O O . ALA A 1 65 ? -7.600 -12.023 1.841 1.00 0.00 24 ALA A O 2
ATOM 2675 N N . GLY A 1 66 ? -8.781 -10.165 2.294 1.00 0.00 25 GLY A N 2
ATOM 2676 C CA . GLY A 1 66 ? -8.122 -9.936 3.562 1.00 0.00 25 GLY A CA 2
ATOM 2677 C C . GLY A 1 66 ? -8.887 -10.511 4.739 1.00 0.00 25 GLY A C 2
ATOM 2678 O O . GLY A 1 66 ? -8.306 -11.193 5.586 1.00 0.00 25 GLY A O 2
ATOM 2682 N N . CYS A 1 67 ? -10.193 -10.254 4.805 1.00 0.00 26 CYS A N 2
ATOM 2683 C CA . CYS A 1 67 ? -10.982 -10.773 5.907 1.00 0.00 26 CYS A CA 2
ATOM 2684 C C . CYS A 1 67 ? -11.720 -12.030 5.469 1.00 0.00 26 CYS A C 2
ATOM 2685 O O . CYS A 1 67 ? -11.703 -13.043 6.169 1.00 0.00 26 CYS A O 2
ATOM 2692 N N . GLY A 1 68 ? -12.352 -11.969 4.305 1.00 0.00 27 GLY A N 2
ATOM 2693 C CA . GLY A 1 68 ? -12.978 -13.151 3.744 1.00 0.00 27 GLY A CA 2
ATOM 2694 C C . GLY A 1 68 ? -14.437 -12.945 3.411 1.00 0.00 27 GLY A C 2
ATOM 2695 O O . GLY A 1 68 ? -15.007 -13.684 2.608 1.00 0.00 27 GLY A O 2
ATOM 2699 N N . GLY A 1 69 ? -15.044 -11.948 4.031 1.00 0.00 28 GLY A N 2
ATOM 2700 C CA . GLY A 1 69 ? -16.437 -11.668 3.777 1.00 0.00 28 GLY A CA 2
ATOM 2701 C C . GLY A 1 69 ? -16.623 -10.618 2.705 1.00 0.00 28 GLY A C 2
ATOM 2702 O O . GLY A 1 69 ? -15.828 -10.527 1.764 1.00 0.00 28 GLY A O 2
ATOM 2706 N N . LYS A 1 70 ? -17.667 -9.820 2.846 1.00 0.00 29 LYS A N 2
ATOM 2707 C CA . LYS A 1 70 ? -17.954 -8.771 1.886 1.00 0.00 29 LYS A CA 2
ATOM 2708 C C . LYS A 1 70 ? -17.318 -7.464 2.335 1.00 0.00 29 LYS A C 2
ATOM 2709 O O . LYS A 1 70 ? -17.221 -7.188 3.534 1.00 0.00 29 LYS A O 2
ATOM 2728 N N . ILE A 1 71 ? -16.867 -6.678 1.374 1.00 0.00 30 ILE A N 2
ATOM 2729 C CA . ILE A 1 71 ? -16.284 -5.381 1.665 1.00 0.00 30 ILE A CA 2
ATOM 2730 C C . ILE A 1 71 ? -17.385 -4.383 1.992 1.00 0.00 30 ILE A C 2
ATOM 2731 O O . ILE A 1 71 ? -18.144 -3.969 1.115 1.00 0.00 30 ILE A O 2
ATOM 2747 N N . ALA A 1 72 ? -17.472 -4.011 3.258 1.00 0.00 31 ALA A N 2
ATOM 2748 C CA . ALA A 1 72 ? -18.456 -3.039 3.695 1.00 0.00 31 ALA A CA 2
ATOM 2749 C C . ALA A 1 72 ? -17.795 -1.695 3.935 1.00 0.00 31 ALA A C 2
ATOM 2750 O O . ALA A 1 72 ? -18.364 -0.802 4.568 1.00 0.00 31 ALA A O 2
ATOM 2757 N N . ASP A 1 73 ? -16.580 -1.566 3.424 1.00 0.00 32 ASP A N 2
ATOM 2758 C CA . ASP A 1 73 ? -15.857 -0.307 3.475 1.00 0.00 32 ASP A CA 2
ATOM 2759 C C . ASP A 1 73 ? -16.351 0.601 2.364 1.00 0.00 32 ASP A C 2
ATOM 2760 O O . ASP A 1 73 ? -17.166 0.186 1.538 1.00 0.00 32 ASP A O 2
ATOM 2769 N N . ARG A 1 74 ? -15.867 1.828 2.329 1.00 0.00 33 ARG A N 2
ATOM 2770 C CA . ARG A 1 74 ? -16.304 2.766 1.314 1.00 0.00 33 ARG A CA 2
ATOM 2771 C C . ARG A 1 74 ? -15.528 2.556 0.024 1.00 0.00 33 ARG A C 2
ATOM 2772 O O . ARG A 1 74 ? -16.096 2.177 -1.001 1.00 0.00 33 ARG A O 2
ATOM 2793 N N . PHE A 1 75 ? -14.234 2.806 0.073 1.00 0.00 34 PHE A N 2
ATOM 2794 C CA . PHE A 1 75 ? -13.395 2.677 -1.105 1.00 0.00 34 PHE A CA 2
ATOM 2795 C C . PHE A 1 75 ? -12.597 1.380 -1.076 1.00 0.00 34 PHE A C 2
ATOM 2796 O O . PHE A 1 75 ? -11.900 1.090 -0.100 1.00 0.00 34 PHE A O 2
ATOM 2813 N N . LEU A 1 76 ? -12.710 0.598 -2.141 1.00 0.00 35 LEU A N 2
ATOM 2814 C CA . LEU A 1 76 ? -11.906 -0.603 -2.282 1.00 0.00 35 LEU A CA 2
ATOM 2815 C C . LEU A 1 76 ? -10.655 -0.284 -3.086 1.00 0.00 35 LEU A C 2
ATOM 2816 O O . LEU A 1 76 ? -10.668 0.588 -3.959 1.00 0.00 35 LEU A O 2
ATOM 2832 N N . LEU A 1 77 ? -9.576 -0.982 -2.791 1.00 0.00 36 LEU A N 2
ATOM 2833 C CA . LEU A 1 77 ? -8.291 -0.671 -3.392 1.00 0.00 36 LEU A CA 2
ATOM 2834 C C . LEU A 1 77 ? -7.652 -1.907 -4.005 1.00 0.00 36 LEU A C 2
ATOM 2835 O O . LEU A 1 77 ? -7.811 -3.020 -3.500 1.00 0.00 36 LEU A O 2
ATOM 2851 N N . TYR A 1 78 ? -6.952 -1.695 -5.108 1.00 0.00 37 TYR A N 2
ATOM 2852 C CA . TYR A 1 78 ? -6.163 -2.734 -5.749 1.00 0.00 37 TYR A CA 2
ATOM 2853 C C . TYR A 1 78 ? -4.746 -2.693 -5.213 1.00 0.00 37 TYR A C 2
ATOM 2854 O O . TYR A 1 78 ? -4.140 -1.628 -5.150 1.00 0.00 37 TYR A O 2
ATOM 2872 N N . ALA A 1 79 ? -4.225 -3.837 -4.824 1.00 0.00 38 ALA A N 2
ATOM 2873 C CA . ALA A 1 79 ? -2.857 -3.910 -4.347 1.00 0.00 38 ALA A CA 2
ATOM 2874 C C . ALA A 1 79 ? -2.034 -4.840 -5.220 1.00 0.00 38 ALA A C 2
ATOM 2875 O O . ALA A 1 79 ? -1.358 -4.405 -6.148 1.00 0.00 38 ALA A O 2
ATOM 2882 N N . MET A 1 80 ? -2.109 -6.125 -4.925 1.00 0.00 39 MET A N 2
ATOM 2883 C CA . MET A 1 80 ? -1.359 -7.117 -5.671 1.00 0.00 39 MET A CA 2
ATOM 2884 C C . MET A 1 80 ? -2.121 -7.550 -6.918 1.00 0.00 39 MET A C 2
ATOM 2885 O O . MET A 1 80 ? -1.568 -7.579 -8.013 1.00 0.00 39 MET A O 2
ATOM 2899 N N . ASP A 1 81 ? -3.406 -7.854 -6.742 1.00 0.00 40 ASP A N 2
ATOM 2900 C CA . ASP A 1 81 ? -4.225 -8.422 -7.812 1.00 0.00 40 ASP A CA 2
ATOM 2901 C C . ASP A 1 81 ? -5.659 -8.635 -7.337 1.00 0.00 40 ASP A C 2
ATOM 2902 O O . ASP A 1 81 ? -6.568 -8.843 -8.140 1.00 0.00 40 ASP A O 2
ATOM 2911 N N . SER A 1 82 ? -5.849 -8.594 -6.027 1.00 0.00 41 SER A N 2
ATOM 2912 C CA . SER A 1 82 ? -7.146 -8.831 -5.429 1.00 0.00 41 SER A CA 2
ATOM 2913 C C . SER A 1 82 ? -7.786 -7.516 -4.990 1.00 0.00 41 SER A C 2
ATOM 2914 O O . SER A 1 82 ? -7.144 -6.464 -5.038 1.00 0.00 41 SER A O 2
ATOM 2922 N N . TYR A 1 83 ? -9.050 -7.574 -4.596 1.00 0.00 42 TYR A N 2
ATOM 2923 C CA . TYR A 1 83 ? -9.752 -6.401 -4.093 1.00 0.00 42 TYR A CA 2
ATOM 2924 C C . TYR A 1 83 ? -9.603 -6.313 -2.581 1.00 0.00 42 TYR A C 2
ATOM 2925 O O . TYR A 1 83 ? -9.801 -7.301 -1.871 1.00 0.00 42 TYR A O 2
ATOM 2943 N N . TRP A 1 84 ? -9.240 -5.138 -2.098 1.00 0.00 43 TRP A N 2
ATOM 2944 C CA . TRP A 1 84 ? -9.072 -4.915 -0.671 1.00 0.00 43 TRP A CA 2
ATOM 2945 C C . TRP A 1 84 ? -9.818 -3.658 -0.240 1.00 0.00 43 TRP A C 2
ATOM 2946 O O . TRP A 1 84 ? -10.364 -2.938 -1.070 1.00 0.00 43 TRP A O 2
ATOM 2967 N N . HIS A 1 85 ? -9.829 -3.407 1.056 1.00 0.00 44 HIS A N 2
ATOM 2968 C CA . HIS A 1 85 ? -10.381 -2.178 1.620 1.00 0.00 44 HIS A CA 2
ATOM 2969 C C . HIS A 1 85 ? -9.435 -1.687 2.706 1.00 0.00 44 HIS A C 2
ATOM 2970 O O . HIS A 1 85 ? -8.512 -2.413 3.083 1.00 0.00 44 HIS A O 2
ATOM 2984 N N . SER A 1 86 ? -9.669 -0.481 3.204 1.00 0.00 45 SER A N 2
ATOM 2985 C CA . SER A 1 86 ? -8.747 0.191 4.120 1.00 0.00 45 SER A CA 2
ATOM 2986 C C . SER A 1 86 ? -8.283 -0.703 5.277 1.00 0.00 45 SER A C 2
ATOM 2987 O O . SER A 1 86 ? -7.121 -0.649 5.675 1.00 0.00 45 SER A O 2
ATOM 2995 N N . ARG A 1 87 ? -9.184 -1.528 5.803 1.00 0.00 46 ARG A N 2
ATOM 2996 C CA . ARG A 1 87 ? -8.889 -2.330 6.985 1.00 0.00 46 ARG A CA 2
ATOM 2997 C C . ARG A 1 87 ? -7.967 -3.519 6.695 1.00 0.00 46 ARG A C 2
ATOM 2998 O O . ARG A 1 87 ? -7.149 -3.891 7.540 1.00 0.00 46 ARG A O 2
ATOM 3019 N N . CYS A 1 88 ? -8.106 -4.131 5.527 1.00 0.00 47 CYS A N 2
ATOM 3020 C CA . CYS A 1 88 ? -7.314 -5.314 5.207 1.00 0.00 47 CYS A CA 2
ATOM 3021 C C . CYS A 1 88 ? -6.091 -4.959 4.379 1.00 0.00 47 CYS A C 2
ATOM 3022 O O . CYS A 1 88 ? -5.048 -5.608 4.491 1.00 0.00 47 CYS A O 2
ATOM 3029 N N . LEU A 1 89 ? -6.220 -3.936 3.543 1.00 0.00 48 LEU A N 2
ATOM 3030 C CA . LEU A 1 89 ? -5.113 -3.485 2.729 1.00 0.00 48 LEU A CA 2
ATOM 3031 C C . LEU A 1 89 ? -4.122 -2.718 3.585 1.00 0.00 48 LEU A C 2
ATOM 3032 O O . LEU A 1 89 ? -4.053 -1.490 3.541 1.00 0.00 48 LEU A O 2
ATOM 3048 N N . LYS A 1 90 ? -3.393 -3.461 4.400 1.00 0.00 49 LYS A N 2
ATOM 3049 C CA . LYS A 1 90 ? -2.403 -2.899 5.293 1.00 0.00 49 LYS A CA 2
ATOM 3050 C C . LYS A 1 90 ? -1.213 -3.836 5.402 1.00 0.00 49 LYS A C 2
ATOM 3051 O O . LYS A 1 90 ? -1.198 -4.918 4.812 1.00 0.00 49 LYS A O 2
ATOM 3070 N N . CYS A 1 91 ? -0.232 -3.408 6.172 1.00 0.00 50 CYS A N 2
ATOM 3071 C CA . CYS A 1 91 ? 0.931 -4.212 6.472 1.00 0.00 50 CYS A CA 2
ATOM 3072 C C . CYS A 1 91 ? 0.541 -5.387 7.361 1.00 0.00 50 CYS A C 2
ATOM 3073 O O . CYS A 1 91 ? -0.275 -5.237 8.267 1.00 0.00 50 CYS A O 2
ATOM 3080 N N . SER A 1 92 ? 1.108 -6.548 7.098 1.00 0.00 51 SER A N 2
ATOM 3081 C CA . SER A 1 92 ? 0.897 -7.696 7.963 1.00 0.00 51 SER A CA 2
ATOM 3082 C C . SER A 1 92 ? 1.807 -7.605 9.189 1.00 0.00 51 SER A C 2
ATOM 3083 O O . SER A 1 92 ? 1.646 -8.348 10.157 1.00 0.00 51 SER A O 2
ATOM 3091 N N . SER A 1 93 ? 2.760 -6.680 9.144 1.00 0.00 52 SER A N 2
ATOM 3092 C CA . SER A 1 93 ? 3.738 -6.549 10.212 1.00 0.00 52 SER A CA 2
ATOM 3093 C C . SER A 1 93 ? 3.355 -5.443 11.198 1.00 0.00 52 SER A C 2
ATOM 3094 O O . SER A 1 93 ? 3.279 -5.687 12.404 1.00 0.00 52 SER A O 2
ATOM 3102 N N . CYS A 1 94 ? 3.087 -4.240 10.696 1.00 0.00 53 CYS A N 2
ATOM 3103 C CA . CYS A 1 94 ? 2.752 -3.129 11.577 1.00 0.00 53 CYS A CA 2
ATOM 3104 C C . CYS A 1 94 ? 1.290 -2.718 11.410 1.00 0.00 53 CYS A C 2
ATOM 3105 O O . CYS A 1 94 ? 0.744 -1.974 12.229 1.00 0.00 53 CYS A O 2
ATOM 3112 N N . GLN A 1 95 ? 0.669 -3.223 10.349 1.00 0.00 54 GLN A N 2
ATOM 3113 C CA . GLN A 1 95 ? -0.754 -3.008 10.078 1.00 0.00 54 GLN A CA 2
ATOM 3114 C C . GLN A 1 95 ? -1.099 -1.529 9.910 1.00 0.00 54 GLN A C 2
ATOM 3115 O O . GLN A 1 95 ? -2.210 -1.104 10.234 1.00 0.00 54 GLN A O 2
ATOM 3129 N N . ALA A 1 96 ? -0.150 -0.751 9.401 1.00 0.00 55 ALA A N 2
ATOM 3130 C CA . ALA A 1 96 ? -0.407 0.645 9.072 1.00 0.00 55 ALA A CA 2
ATOM 3131 C C . ALA A 1 96 ? -1.389 0.730 7.913 1.00 0.00 55 ALA A C 2
ATOM 3132 O O . ALA A 1 96 ? -1.408 -0.151 7.054 1.00 0.00 55 ALA A O 2
ATOM 3139 N N . GLN A 1 97 ? -2.207 1.778 7.897 1.00 0.00 56 GLN A N 2
ATOM 3140 C CA . GLN A 1 97 ? -3.228 1.950 6.868 1.00 0.00 56 GLN A CA 2
ATOM 3141 C C . GLN A 1 97 ? -2.601 2.116 5.484 1.00 0.00 56 GLN A C 2
ATOM 3142 O O . GLN A 1 97 ? -2.353 3.234 5.040 1.00 0.00 56 GLN A O 2
ATOM 3156 N N . LEU A 1 98 ? -2.364 1.000 4.805 1.00 0.00 57 LEU A N 2
ATOM 3157 C CA . LEU A 1 98 ? -1.731 1.014 3.490 1.00 0.00 57 LEU A CA 2
ATOM 3158 C C . LEU A 1 98 ? -2.694 1.543 2.434 1.00 0.00 57 LEU A C 2
ATOM 3159 O O . LEU A 1 98 ? -2.275 2.035 1.389 1.00 0.00 57 LEU A O 2
ATOM 3175 N N . GLY A 1 99 ? -3.983 1.459 2.724 1.00 0.00 58 GLY A N 2
ATOM 3176 C CA . GLY A 1 99 ? -4.981 1.939 1.797 1.00 0.00 58 GLY A CA 2
ATOM 3177 C C . GLY A 1 99 ? -5.332 3.395 2.028 1.00 0.00 58 GLY A C 2
ATOM 3178 O O . GLY A 1 99 ? -6.188 3.949 1.341 1.00 0.00 58 GLY A O 2
ATOM 3182 N N . ASP A 1 100 ? -4.689 4.012 3.012 1.00 0.00 59 ASP A N 2
ATOM 3183 C CA . ASP A 1 100 ? -4.949 5.414 3.322 1.00 0.00 59 ASP A CA 2
ATOM 3184 C C . ASP A 1 100 ? -3.855 6.306 2.767 1.00 0.00 59 ASP A C 2
ATOM 3185 O O . ASP A 1 100 ? -3.751 7.485 3.115 1.00 0.00 59 ASP A O 2
ATOM 3194 N N . ILE A 1 101 ? -3.039 5.733 1.910 1.00 0.00 60 ILE A N 2
ATOM 3195 C CA . ILE A 1 101 ? -1.969 6.471 1.262 1.00 0.00 60 ILE A CA 2
ATOM 3196 C C . ILE A 1 101 ? -1.835 6.029 -0.182 1.00 0.00 60 ILE A C 2
ATOM 3197 O O . ILE A 1 101 ? -1.941 4.844 -0.487 1.00 0.00 60 ILE A O 2
ATOM 3213 N N . GLY A 1 102 ? -1.606 6.983 -1.068 1.00 0.00 61 GLY A N 2
ATOM 3214 C CA . GLY A 1 102 ? -1.431 6.664 -2.472 1.00 0.00 61 GLY A CA 2
ATOM 3215 C C . GLY A 1 102 ? -0.002 6.274 -2.801 1.00 0.00 61 GLY A C 2
ATOM 3216 O O . GLY A 1 102 ? 0.460 6.473 -3.925 1.00 0.00 61 GLY A O 2
ATOM 3220 N N . THR A 1 103 ? 0.692 5.715 -1.822 1.00 0.00 62 THR A N 2
ATOM 3221 C CA . THR A 1 103 ? 2.067 5.288 -2.002 1.00 0.00 62 THR A CA 2
ATOM 3222 C C . THR A 1 103 ? 2.136 3.783 -2.235 1.00 0.00 62 THR A C 2
ATOM 3223 O O . THR A 1 103 ? 1.544 3.005 -1.487 1.00 0.00 62 THR A O 2
ATOM 3234 N N . SER A 1 104 ? 2.849 3.383 -3.275 1.00 0.00 63 SER A N 2
ATOM 3235 C CA . SER A 1 104 ? 2.980 1.978 -3.617 1.00 0.00 63 SER A CA 2
ATOM 3236 C C . SER A 1 104 ? 3.767 1.213 -2.553 1.00 0.00 63 SER A C 2
ATOM 3237 O O . SER A 1 104 ? 4.783 1.693 -2.043 1.00 0.00 63 SER A O 2
ATOM 3245 N N . SER A 1 105 ? 3.281 0.031 -2.217 1.00 0.00 64 SER A N 2
ATOM 3246 C CA . SER A 1 105 ? 3.949 -0.835 -1.259 1.00 0.00 64 SER A CA 2
ATOM 3247 C C . SER A 1 105 ? 4.809 -1.858 -1.998 1.00 0.00 64 SER A C 2
ATOM 3248 O O . SER A 1 105 ? 4.907 -1.817 -3.228 1.00 0.00 64 SER A O 2
ATOM 3256 N N . TYR A 1 106 ? 5.429 -2.768 -1.259 1.00 0.00 65 TYR A N 2
ATOM 3257 C CA . TYR A 1 106 ? 6.283 -3.783 -1.861 1.00 0.00 65 TYR A CA 2
ATOM 3258 C C . TYR A 1 106 ? 5.910 -5.166 -1.355 1.00 0.00 65 TYR A C 2
ATOM 3259 O O . TYR A 1 106 ? 5.233 -5.307 -0.335 1.00 0.00 65 TYR A O 2
ATOM 3277 N N . THR A 1 107 ? 6.349 -6.181 -2.074 1.00 0.00 66 THR A N 2
ATOM 3278 C CA . THR A 1 107 ? 6.117 -7.549 -1.675 1.00 0.00 66 THR A CA 2
ATOM 3279 C C . THR A 1 107 ? 7.265 -8.438 -2.137 1.00 0.00 66 THR A C 2
ATOM 3280 O O . THR A 1 107 ? 8.171 -7.986 -2.838 1.00 0.00 66 THR A O 2
ATOM 3291 N N . LYS A 1 108 ? 7.219 -9.695 -1.731 1.00 0.00 67 LYS A N 2
ATOM 3292 C CA . LYS A 1 108 ? 8.233 -10.665 -2.099 1.00 0.00 67 LYS A CA 2
ATOM 3293 C C . LYS A 1 108 ? 7.664 -12.070 -1.964 1.00 0.00 67 LYS A C 2
ATOM 3294 O O . LYS A 1 108 ? 7.448 -12.765 -2.953 1.00 0.00 67 LYS A O 2
ATOM 3313 N N . SER A 1 109 ? 7.390 -12.461 -0.731 1.00 0.00 68 SER A N 2
ATOM 3314 C CA . SER A 1 109 ? 6.838 -13.776 -0.444 1.00 0.00 68 SER A CA 2
ATOM 3315 C C . SER A 1 109 ? 5.308 -13.746 -0.425 1.00 0.00 68 SER A C 2
ATOM 3316 O O . SER A 1 109 ? 4.676 -14.392 0.409 1.00 0.00 68 SER A O 2
ATOM 3324 N N . GLY A 1 110 ? 4.720 -12.977 -1.340 1.00 0.00 69 GLY A N 2
ATOM 3325 C CA . GLY A 1 110 ? 3.271 -12.901 -1.435 1.00 0.00 69 GLY A CA 2
ATOM 3326 C C . GLY A 1 110 ? 2.628 -12.295 -0.200 1.00 0.00 69 GLY A C 2
ATOM 3327 O O . GLY A 1 110 ? 1.489 -12.616 0.136 1.00 0.00 69 GLY A O 2
ATOM 3331 N N . MET A 1 111 ? 3.359 -11.420 0.474 1.00 0.00 70 MET A N 2
ATOM 3332 C CA . MET A 1 111 ? 2.886 -10.827 1.717 1.00 0.00 70 MET A CA 2
ATOM 3333 C C . MET A 1 111 ? 2.727 -9.321 1.572 1.00 0.00 70 MET A C 2
ATOM 3334 O O . MET A 1 111 ? 3.584 -8.656 0.990 1.00 0.00 70 MET A O 2
ATOM 3348 N N . ILE A 1 112 ? 1.623 -8.792 2.082 1.00 0.00 71 ILE A N 2
ATOM 3349 C CA . ILE A 1 112 ? 1.394 -7.348 2.074 1.00 0.00 71 ILE A CA 2
ATOM 3350 C C . ILE A 1 112 ? 2.178 -6.679 3.194 1.00 0.00 71 ILE A C 2
ATOM 3351 O O . ILE A 1 112 ? 1.854 -6.839 4.373 1.00 0.00 71 ILE A O 2
ATOM 3367 N N . LEU A 1 113 ? 3.214 -5.947 2.822 1.00 0.00 72 LEU A N 2
ATOM 3368 C CA . LEU A 1 113 ? 4.071 -5.276 3.784 1.00 0.00 72 LEU A CA 2
ATOM 3369 C C . LEU A 1 113 ? 4.263 -3.818 3.387 1.00 0.00 72 LEU A C 2
ATOM 3370 O O . LEU A 1 113 ? 4.214 -3.484 2.199 1.00 0.00 72 LEU A O 2
ATOM 3386 N N . CYS A 1 114 ? 4.473 -2.949 4.369 1.00 0.00 73 CYS A N 2
ATOM 3387 C CA . CYS A 1 114 ? 4.742 -1.555 4.076 1.00 0.00 73 CYS A CA 2
ATOM 3388 C C . CYS A 1 114 ? 6.153 -1.400 3.518 1.00 0.00 73 CYS A C 2
ATOM 3389 O O . CYS A 1 114 ? 6.986 -2.304 3.637 1.00 0.00 73 CYS A O 2
ATOM 3396 N N . ARG A 1 115 ? 6.415 -0.246 2.919 1.00 0.00 74 ARG A N 2
ATOM 3397 C CA . ARG A 1 115 ? 7.714 0.034 2.313 1.00 0.00 74 ARG A CA 2
ATOM 3398 C C . ARG A 1 115 ? 8.823 -0.080 3.351 1.00 0.00 74 ARG A C 2
ATOM 3399 O O . ARG A 1 115 ? 9.904 -0.590 3.068 1.00 0.00 74 ARG A O 2
ATOM 3420 N N . ASN A 1 116 ? 8.527 0.371 4.560 1.00 0.00 75 ASN A N 2
ATOM 3421 C CA . ASN A 1 116 ? 9.504 0.378 5.638 1.00 0.00 75 ASN A CA 2
ATOM 3422 C C . ASN A 1 116 ? 9.777 -1.035 6.142 1.00 0.00 75 ASN A C 2
ATOM 3423 O O . ASN A 1 116 ? 10.929 -1.423 6.342 1.00 0.00 75 ASN A O 2
ATOM 3434 N N . ASP A 1 117 ? 8.715 -1.808 6.320 1.00 0.00 76 ASP A N 2
ATOM 3435 C CA . ASP A 1 117 ? 8.824 -3.137 6.917 1.00 0.00 76 ASP A CA 2
ATOM 3436 C C . ASP A 1 117 ? 9.445 -4.130 5.958 1.00 0.00 76 ASP A C 2
ATOM 3437 O O . ASP A 1 117 ? 10.204 -5.002 6.375 1.00 0.00 76 ASP A O 2
ATOM 3446 N N . TYR A 1 118 ? 9.115 -4.008 4.677 1.00 0.00 77 TYR A N 2
ATOM 3447 C CA . TYR A 1 118 ? 9.617 -4.938 3.673 1.00 0.00 77 TYR A CA 2
ATOM 3448 C C . TYR A 1 118 ? 11.141 -4.952 3.656 1.00 0.00 77 TYR A C 2
ATOM 3449 O O . TYR A 1 118 ? 11.759 -6.017 3.663 1.00 0.00 77 TYR A O 2
ATOM 3467 N N . ILE A 1 119 ? 11.739 -3.770 3.649 1.00 0.00 78 ILE A N 2
ATOM 3468 C CA . ILE A 1 119 ? 13.191 -3.654 3.589 1.00 0.00 78 ILE A CA 2
ATOM 3469 C C . ILE A 1 119 ? 13.829 -4.122 4.898 1.00 0.00 78 ILE A C 2
ATOM 3470 O O . ILE A 1 119 ? 14.953 -4.628 4.914 1.00 0.00 78 ILE A O 2
ATOM 3486 N N . ARG A 1 120 ? 13.092 -3.969 5.991 1.00 0.00 79 ARG A N 2
ATOM 3487 C CA . ARG A 1 120 ? 13.565 -4.397 7.300 1.00 0.00 79 ARG A CA 2
ATOM 3488 C C . ARG A 1 120 ? 13.498 -5.917 7.432 1.00 0.00 79 ARG A C 2
ATOM 3489 O O . ARG A 1 120 ? 14.323 -6.530 8.108 1.00 0.00 79 ARG A O 2
ATOM 3510 N N . LEU A 1 121 ? 12.512 -6.516 6.775 1.00 0.00 80 LEU A N 2
ATOM 3511 C CA . LEU A 1 121 ? 12.289 -7.952 6.867 1.00 0.00 80 LEU A CA 2
ATOM 3512 C C . LEU A 1 121 ? 13.069 -8.708 5.796 1.00 0.00 80 LEU A C 2
ATOM 3513 O O . LEU A 1 121 ? 13.776 -9.673 6.093 1.00 0.00 80 LEU A O 2
ATOM 3529 N N . PHE A 1 122 ? 12.939 -8.272 4.554 1.00 0.00 81 PHE A N 2
ATOM 3530 C CA . PHE A 1 122 ? 13.559 -8.972 3.439 1.00 0.00 81 PHE A CA 2
ATOM 3531 C C . PHE A 1 122 ? 14.643 -8.117 2.794 1.00 0.00 81 PHE A C 2
ATOM 3532 O O . PHE A 1 122 ? 15.788 -8.091 3.250 1.00 0.00 81 PHE A O 2
ATOM 3549 N N . GLY A 1 123 ? 14.270 -7.410 1.738 1.00 0.00 82 GLY A N 2
ATOM 3550 C CA . GLY A 1 123 ? 15.223 -6.628 0.987 1.00 0.00 82 GLY A CA 2
ATOM 3551 C C . GLY A 1 123 ? 15.391 -7.175 -0.413 1.00 0.00 82 GLY A C 2
ATOM 3552 O O . GLY A 1 123 ? 16.527 -7.169 -0.933 1.00 0.00 82 GLY A O 2
ATOM 3559 N N . SER A 1 3 ? -2.854 1.549 -24.332 1.00 0.00 641 SER A N 3
ATOM 3560 C CA . SER A 1 3 ? -1.451 2.011 -24.315 1.00 0.00 641 SER A CA 3
ATOM 3561 C C . SER A 1 3 ? -0.495 0.822 -24.329 1.00 0.00 641 SER A C 3
ATOM 3562 O O . SER A 1 3 ? 0.137 0.498 -23.319 1.00 0.00 641 SER A O 3
ATOM 3570 N N . LEU A 1 4 ? -0.394 0.175 -25.485 1.00 0.00 642 LEU A N 3
ATOM 3571 C CA . LEU A 1 4 ? 0.414 -1.029 -25.629 1.00 0.00 642 LEU A CA 3
ATOM 3572 C C . LEU A 1 4 ? 1.903 -0.718 -25.540 1.00 0.00 642 LEU A C 3
ATOM 3573 O O . LEU A 1 4 ? 2.338 0.392 -25.849 1.00 0.00 642 LEU A O 3
ATOM 3589 N N . GLN A 1 5 ? 2.677 -1.699 -25.115 1.00 0.00 643 GLN A N 3
ATOM 3590 C CA . GLN A 1 5 ? 4.119 -1.555 -25.046 1.00 0.00 643 GLN A CA 3
ATOM 3591 C C . GLN A 1 5 ? 4.782 -2.545 -25.991 1.00 0.00 643 GLN A C 3
ATOM 3592 O O . GLN A 1 5 ? 4.764 -3.754 -25.749 1.00 0.00 643 GLN A O 3
ATOM 3606 N N . ASN A 1 6 ? 5.330 -2.034 -27.083 1.00 0.00 644 ASN A N 3
ATOM 3607 C CA . ASN A 1 6 ? 6.009 -2.875 -28.057 1.00 0.00 644 ASN A CA 3
ATOM 3608 C C . ASN A 1 6 ? 7.405 -3.231 -27.569 1.00 0.00 644 ASN A C 3
ATOM 3609 O O . ASN A 1 6 ? 8.306 -2.391 -27.559 1.00 0.00 644 ASN A O 3
ATOM 3620 N N . ASN A 1 7 ? 7.572 -4.473 -27.151 1.00 0.00 645 ASN A N 3
ATOM 3621 C CA . ASN A 1 7 ? 8.858 -4.952 -26.675 1.00 0.00 645 ASN A CA 3
ATOM 3622 C C . ASN A 1 7 ? 9.286 -6.163 -27.486 1.00 0.00 645 ASN A C 3
ATOM 3623 O O . ASN A 1 7 ? 8.603 -7.189 -27.500 1.00 0.00 645 ASN A O 3
ATOM 3634 N N . GLN A 1 8 ? 10.397 -6.033 -28.187 1.00 0.00 646 GLN A N 3
ATOM 3635 C CA . GLN A 1 8 ? 10.886 -7.106 -29.037 1.00 0.00 646 GLN A CA 3
ATOM 3636 C C . GLN A 1 8 ? 12.128 -7.755 -28.430 1.00 0.00 646 GLN A C 3
ATOM 3637 O O . GLN A 1 8 ? 12.221 -7.914 -27.211 1.00 0.00 646 GLN A O 3
ATOM 3651 N N . ASP A 1 9 ? 13.078 -8.126 -29.281 1.00 0.00 647 ASP A N 3
ATOM 3652 C CA . ASP A 1 9 ? 14.312 -8.757 -28.828 1.00 0.00 647 ASP A CA 3
ATOM 3653 C C . ASP A 1 9 ? 15.286 -7.714 -28.303 1.00 0.00 647 ASP A C 3
ATOM 3654 O O . ASP A 1 9 ? 16.283 -7.387 -28.952 1.00 0.00 647 ASP A O 3
ATOM 3663 N N . VAL A 1 10 ? 14.981 -7.186 -27.129 1.00 0.00 648 VAL A N 3
ATOM 3664 C CA . VAL A 1 10 ? 15.794 -6.151 -26.513 1.00 0.00 648 VAL A CA 3
ATOM 3665 C C . VAL A 1 10 ? 17.078 -6.735 -25.934 1.00 0.00 648 VAL A C 3
ATOM 3666 O O . VAL A 1 10 ? 17.065 -7.369 -24.880 1.00 0.00 648 VAL A O 3
ATOM 3679 N N . SER A 1 11 ? 18.181 -6.543 -26.641 1.00 0.00 649 SER A N 3
ATOM 3680 C CA . SER A 1 11 ? 19.483 -6.964 -26.152 1.00 0.00 649 SER A CA 3
ATOM 3681 C C . SER A 1 11 ? 19.904 -6.086 -24.976 1.00 0.00 649 SER A C 3
ATOM 3682 O O . SER A 1 11 ? 20.179 -4.896 -25.147 1.00 0.00 649 SER A O 3
ATOM 3690 N N . PHE A 1 12 ? 19.939 -6.668 -23.788 1.00 0.00 650 PHE A N 3
ATOM 3691 C CA . PHE A 1 12 ? 20.218 -5.908 -22.575 1.00 0.00 650 PHE A CA 3
ATOM 3692 C C . PHE A 1 12 ? 21.461 -6.432 -21.870 1.00 0.00 650 PHE A C 3
ATOM 3693 O O . PHE A 1 12 ? 21.966 -5.806 -20.941 1.00 0.00 650 PHE A O 3
ATOM 3710 N N . GLU A 1 13 ? 21.958 -7.574 -22.326 1.00 0.00 651 GLU A N 3
ATOM 3711 C CA . GLU A 1 13 ? 23.124 -8.212 -21.719 1.00 0.00 651 GLU A CA 3
ATOM 3712 C C . GLU A 1 13 ? 24.365 -7.328 -21.818 1.00 0.00 651 GLU A C 3
ATOM 3713 O O . GLU A 1 13 ? 25.284 -7.438 -21.009 1.00 0.00 651 GLU A O 3
ATOM 3725 N N . ASN A 1 14 ? 24.391 -6.452 -22.812 1.00 0.00 652 ASN A N 3
ATOM 3726 C CA . ASN A 1 14 ? 25.516 -5.540 -22.987 1.00 0.00 652 ASN A CA 3
ATOM 3727 C C . ASN A 1 14 ? 25.350 -4.295 -22.124 1.00 0.00 652 ASN A C 3
ATOM 3728 O O . ASN A 1 14 ? 26.311 -3.569 -21.867 1.00 0.00 652 ASN A O 3
ATOM 3739 N N . ILE A 1 15 ? 24.131 -4.051 -21.666 1.00 0.00 653 ILE A N 3
ATOM 3740 C CA . ILE A 1 15 ? 23.839 -2.865 -20.874 1.00 0.00 653 ILE A CA 3
ATOM 3741 C C . ILE A 1 15 ? 23.690 -3.227 -19.404 1.00 0.00 653 ILE A C 3
ATOM 3742 O O . ILE A 1 15 ? 22.655 -2.972 -18.786 1.00 0.00 653 ILE A O 3
ATOM 3758 N N . GLN A 1 16 ? 24.725 -3.840 -18.851 1.00 0.00 654 GLN A N 3
ATOM 3759 C CA . GLN A 1 16 ? 24.741 -4.187 -17.440 1.00 0.00 654 GLN A CA 3
ATOM 3760 C C . GLN A 1 16 ? 25.215 -2.991 -16.625 1.00 0.00 654 GLN A C 3
ATOM 3761 O O . GLN A 1 16 ? 26.402 -2.857 -16.323 1.00 0.00 654 GLN A O 3
ATOM 3775 N N . TRP A 1 17 ? 24.281 -2.114 -16.297 1.00 0.00 655 TRP A N 3
ATOM 3776 C CA . TRP A 1 17 ? 24.589 -0.896 -15.559 1.00 0.00 655 TRP A CA 3
ATOM 3777 C C . TRP A 1 17 ? 25.014 -1.216 -14.131 1.00 0.00 655 TRP A C 3
ATOM 3778 O O . TRP A 1 17 ? 24.271 -1.847 -13.378 1.00 0.00 655 TRP A O 3
ATOM 3799 N N . SER A 1 18 ? 26.209 -0.776 -13.762 1.00 0.00 656 SER A N 3
ATOM 3800 C CA . SER A 1 18 ? 26.708 -0.952 -12.409 1.00 0.00 656 SER A CA 3
ATOM 3801 C C . SER A 1 18 ? 26.099 0.097 -11.478 1.00 0.00 656 SER A C 3
ATOM 3802 O O . SER A 1 18 ? 26.813 0.869 -10.836 1.00 0.00 656 SER A O 3
ATOM 3810 N N . ILE A 1 19 ? 24.775 0.125 -11.417 1.00 0.00 657 ILE A N 3
ATOM 3811 C CA . ILE A 1 19 ? 24.067 1.102 -10.605 1.00 0.00 657 ILE A CA 3
ATOM 3812 C C . ILE A 1 19 ? 23.764 0.540 -9.221 1.00 0.00 657 ILE A C 3
ATOM 3813 O O . ILE A 1 19 ? 24.421 -0.396 -8.765 1.00 0.00 657 ILE A O 3
ATOM 3829 N N . ASP A 1 20 ? 22.767 1.111 -8.560 1.00 0.00 658 ASP A N 3
ATOM 3830 C CA . ASP A 1 20 ? 22.394 0.684 -7.219 1.00 0.00 658 ASP A CA 3
ATOM 3831 C C . ASP A 1 20 ? 21.248 -0.319 -7.274 1.00 0.00 658 ASP A C 3
ATOM 3832 O O . ASP A 1 20 ? 20.126 0.032 -7.643 1.00 0.00 658 ASP A O 3
ATOM 3841 N N . PRO A 1 21 ? 21.515 -1.582 -6.905 1.00 0.00 659 PRO A N 3
ATOM 3842 C CA . PRO A 1 21 ? 20.517 -2.657 -6.940 1.00 0.00 659 PRO A CA 3
ATOM 3843 C C . PRO A 1 21 ? 19.475 -2.528 -5.830 1.00 0.00 659 PRO A C 3
ATOM 3844 O O . PRO A 1 21 ? 18.500 -3.280 -5.786 1.00 0.00 659 PRO A O 3
ATOM 3855 N N . GLY A 1 22 ? 19.687 -1.571 -4.935 1.00 0.00 660 GLY A N 3
ATOM 3856 C CA . GLY A 1 22 ? 18.758 -1.360 -3.847 1.00 0.00 660 GLY A CA 3
ATOM 3857 C C . GLY A 1 22 ? 18.009 -0.051 -3.983 1.00 0.00 660 GLY A C 3
ATOM 3858 O O . GLY A 1 22 ? 17.167 0.279 -3.148 1.00 0.00 660 GLY A O 3
ATOM 3862 N N . ALA A 1 23 ? 18.319 0.698 -5.034 1.00 0.00 661 ALA A N 3
ATOM 3863 C CA . ALA A 1 23 ? 17.672 1.982 -5.275 1.00 0.00 661 ALA A CA 3
ATOM 3864 C C . ALA A 1 23 ? 16.277 1.787 -5.851 1.00 0.00 661 ALA A C 3
ATOM 3865 O O . ALA A 1 23 ? 15.337 2.495 -5.489 1.00 0.00 661 ALA A O 3
ATOM 3872 N N . ASP A 1 24 ? 16.140 0.815 -6.737 1.00 0.00 662 ASP A N 3
ATOM 3873 C CA . ASP A 1 24 ? 14.860 0.554 -7.374 1.00 0.00 662 ASP A CA 3
ATOM 3874 C C . ASP A 1 24 ? 14.079 -0.505 -6.613 1.00 0.00 662 ASP A C 3
ATOM 3875 O O . ASP A 1 24 ? 14.522 -1.646 -6.481 1.00 0.00 662 ASP A O 3
ATOM 3884 N N . LEU A 1 25 ? 12.922 -0.115 -6.105 1.00 0.00 663 LEU A N 3
ATOM 3885 C CA . LEU A 1 25 ? 12.015 -1.046 -5.452 1.00 0.00 663 LEU A CA 3
ATOM 3886 C C . LEU A 1 25 ? 10.715 -1.129 -6.244 1.00 0.00 663 LEU A C 3
ATOM 3887 O O . LEU A 1 25 ? 9.703 -1.634 -5.765 1.00 0.00 663 LEU A O 3
ATOM 3903 N N . SER A 1 26 ? 10.769 -0.650 -7.480 1.00 0.00 664 SER A N 3
ATOM 3904 C CA . SER A 1 26 ? 9.589 -0.541 -8.322 1.00 0.00 664 SER A CA 3
ATOM 3905 C C . SER A 1 26 ? 9.126 -1.905 -8.837 1.00 0.00 664 SER A C 3
ATOM 3906 O O . SER A 1 26 ? 7.961 -2.074 -9.198 1.00 0.00 664 SER A O 3
ATOM 3914 N N . GLN A 1 27 ? 10.027 -2.881 -8.855 1.00 0.00 665 GLN A N 3
ATOM 3915 C CA . GLN A 1 27 ? 9.675 -4.225 -9.309 1.00 0.00 665 GLN A CA 3
ATOM 3916 C C . GLN A 1 27 ? 8.997 -4.998 -8.186 1.00 0.00 665 GLN A C 3
ATOM 3917 O O . GLN A 1 27 ? 8.312 -5.993 -8.421 1.00 0.00 665 GLN A O 3
ATOM 3931 N N . TYR A 1 28 ? 9.187 -4.524 -6.961 1.00 0.00 666 TYR A N 3
ATOM 3932 C CA . TYR A 1 28 ? 8.565 -5.135 -5.795 1.00 0.00 666 TYR A CA 3
ATOM 3933 C C . TYR A 1 28 ? 7.213 -4.494 -5.525 1.00 0.00 666 TYR A C 3
ATOM 3934 O O . TYR A 1 28 ? 6.467 -4.928 -4.645 1.00 0.00 666 TYR A O 3
ATOM 3952 N N . LYS A 1 29 ? 6.906 -3.465 -6.297 1.00 0.00 667 LYS A N 3
ATOM 3953 C CA . LYS A 1 29 ? 5.674 -2.720 -6.131 1.00 0.00 667 LYS A CA 3
ATOM 3954 C C . LYS A 1 29 ? 4.516 -3.415 -6.836 1.00 0.00 667 LYS A C 3
ATOM 3955 O O . LYS A 1 29 ? 4.711 -4.174 -7.791 1.00 0.00 667 LYS A O 3
ATOM 3974 N N . MET A 1 30 ? 3.316 -3.156 -6.355 1.00 0.00 668 MET A N 3
ATOM 3975 C CA . MET A 1 30 ? 2.107 -3.667 -6.977 1.00 0.00 668 MET A CA 3
ATOM 3976 C C . MET A 1 30 ? 1.256 -2.498 -7.458 1.00 0.00 668 MET A C 3
ATOM 3977 O O . MET A 1 30 ? 1.277 -1.426 -6.851 1.00 0.00 668 MET A O 3
ATOM 3991 N N . ASP A 1 31 ? 0.534 -2.685 -8.555 1.00 0.00 669 ASP A N 3
ATOM 3992 C CA . ASP A 1 31 ? -0.316 -1.623 -9.075 1.00 0.00 669 ASP A CA 3
ATOM 3993 C C . ASP A 1 31 ? -1.578 -1.506 -8.243 1.00 0.00 669 ASP A C 3
ATOM 3994 O O . ASP A 1 31 ? -2.426 -2.402 -8.247 1.00 0.00 669 ASP A O 3
ATOM 4003 N N . VAL A 1 32 ? -1.687 -0.408 -7.518 1.00 0.00 670 VAL A N 3
ATOM 4004 C CA . VAL A 1 32 ? -2.853 -0.151 -6.698 1.00 0.00 670 VAL A CA 3
ATOM 4005 C C . VAL A 1 32 ? -3.929 0.541 -7.522 1.00 0.00 670 VAL A C 3
ATOM 4006 O O . VAL A 1 32 ? -3.893 1.756 -7.719 1.00 0.00 670 VAL A O 3
ATOM 4019 N N . THR A 1 33 ? -4.870 -0.237 -8.025 1.00 0.00 671 THR A N 3
ATOM 4020 C CA . THR A 1 33 ? -5.969 0.315 -8.789 1.00 0.00 671 THR A CA 3
ATOM 4021 C C . THR A 1 33 ? -7.105 0.713 -7.854 1.00 0.00 671 THR A C 3
ATOM 4022 O O . THR A 1 33 ? -7.831 -0.139 -7.347 1.00 0.00 671 THR A O 3
ATOM 4033 N N . VAL A 1 34 ? -7.231 2.007 -7.605 1.00 0.00 672 VAL A N 3
ATOM 4034 C CA . VAL A 1 34 ? -8.274 2.516 -6.729 1.00 0.00 672 VAL A CA 3
ATOM 4035 C C . VAL A 1 34 ? -9.527 2.815 -7.535 1.00 0.00 672 VAL A C 3
ATOM 4036 O O . VAL A 1 34 ? -9.520 3.676 -8.418 1.00 0.00 672 VAL A O 3
ATOM 4049 N N . ILE A 1 35 ? -10.593 2.093 -7.242 1.00 0.00 673 ILE A N 3
ATOM 4050 C CA . ILE A 1 35 ? -11.832 2.223 -7.993 1.00 0.00 673 ILE A CA 3
ATOM 4051 C C . ILE A 1 35 ? -12.800 3.164 -7.286 1.00 0.00 673 ILE A C 3
ATOM 4052 O O . ILE A 1 35 ? -13.064 3.020 -6.092 1.00 0.00 673 ILE A O 3
ATOM 4068 N N . ASP A 1 36 ? -13.306 4.143 -8.026 1.00 0.00 674 ASP A N 3
ATOM 4069 C CA . ASP A 1 36 ? -14.311 5.058 -7.500 1.00 0.00 674 ASP A CA 3
ATOM 4070 C C . ASP A 1 36 ? -15.640 4.331 -7.337 1.00 0.00 674 ASP A C 3
ATOM 4071 O O . ASP A 1 36 ? -16.364 4.105 -8.310 1.00 0.00 674 ASP A O 3
ATOM 4080 N N . THR A 1 37 ? -15.940 3.935 -6.110 1.00 0.00 675 THR A N 3
ATOM 4081 C CA . THR A 1 37 ? -17.158 3.205 -5.818 1.00 0.00 675 THR A CA 3
ATOM 4082 C C . THR A 1 37 ? -18.370 4.130 -5.755 1.00 0.00 675 THR A C 3
ATOM 4083 O O . THR A 1 37 ? -18.925 4.381 -4.682 1.00 0.00 675 THR A O 3
ATOM 4094 N N . LYS A 1 38 ? -18.760 4.646 -6.912 1.00 0.00 676 LYS A N 3
ATOM 4095 C CA . LYS A 1 38 ? -19.964 5.458 -7.033 1.00 0.00 676 LYS A CA 3
ATOM 4096 C C . LYS A 1 38 ? -21.192 4.559 -7.092 1.00 0.00 676 LYS A C 3
ATOM 4097 O O . LYS A 1 38 ? -22.332 5.020 -6.976 1.00 0.00 676 LYS A O 3
ATOM 4116 N N . ASP A 1 39 ? -20.947 3.268 -7.279 1.00 0.00 677 ASP A N 3
ATOM 4117 C CA . ASP A 1 39 ? -22.014 2.285 -7.319 1.00 0.00 677 ASP A CA 3
ATOM 4118 C C . ASP A 1 39 ? -22.523 2.014 -5.915 1.00 0.00 677 ASP A C 3
ATOM 4119 O O . ASP A 1 39 ? -21.903 1.286 -5.139 1.00 0.00 677 ASP A O 3
ATOM 4128 N N . GLY A 1 40 ? -23.649 2.620 -5.602 1.00 0.00 678 GLY A N 3
ATOM 4129 C CA . GLY A 1 40 ? -24.201 2.535 -4.269 1.00 0.00 678 GLY A CA 3
ATOM 4130 C C . GLY A 1 40 ? -24.557 3.905 -3.742 1.00 0.00 678 GLY A C 3
ATOM 4131 O O . GLY A 1 40 ? -25.487 4.059 -2.951 1.00 0.00 678 GLY A O 3
ATOM 4135 N N . SER A 1 41 ? -23.807 4.904 -4.189 1.00 0.00 679 SER A N 3
ATOM 4136 C CA . SER A 1 41 ? -24.079 6.287 -3.837 1.00 0.00 679 SER A CA 3
ATOM 4137 C C . SER A 1 41 ? -25.199 6.843 -4.713 1.00 0.00 679 SER A C 3
ATOM 4138 O O . SER A 1 41 ? -25.852 7.827 -4.365 1.00 0.00 679 SER A O 3
ATOM 4146 N N . GLN A 1 42 ? -25.415 6.205 -5.858 1.00 0.00 680 GLN A N 3
ATOM 4147 C CA . GLN A 1 42 ? -26.508 6.580 -6.745 1.00 0.00 680 GLN A CA 3
ATOM 4148 C C . GLN A 1 42 ? -27.840 6.153 -6.141 1.00 0.00 680 GLN A C 3
ATOM 4149 O O . GLN A 1 42 ? -28.195 4.972 -6.164 1.00 0.00 680 GLN A O 3
ATOM 4163 N N . SER A 1 43 ? -28.574 7.120 -5.607 1.00 0.00 681 SER A N 3
ATOM 4164 C CA . SER A 1 43 ? -29.839 6.859 -4.927 1.00 0.00 681 SER A CA 3
ATOM 4165 C C . SER A 1 43 ? -30.910 6.359 -5.894 1.00 0.00 681 SER A C 3
ATOM 4166 O O . SER A 1 43 ? -31.919 5.793 -5.479 1.00 0.00 681 SER A O 3
ATOM 4174 N N . LYS A 1 44 ? -30.687 6.566 -7.183 1.00 0.00 682 LYS A N 3
ATOM 4175 C CA . LYS A 1 44 ? -31.611 6.089 -8.203 1.00 0.00 682 LYS A CA 3
ATOM 4176 C C . LYS A 1 44 ? -31.359 4.615 -8.503 1.00 0.00 682 LYS A C 3
ATOM 4177 O O . LYS A 1 44 ? -32.233 3.910 -9.007 1.00 0.00 682 LYS A O 3
ATOM 4196 N N . LEU A 1 45 ? -30.159 4.152 -8.185 1.00 0.00 683 LEU A N 3
ATOM 4197 C CA . LEU A 1 45 ? -29.789 2.766 -8.427 1.00 0.00 683 LEU A CA 3
ATOM 4198 C C . LEU A 1 45 ? -30.258 1.885 -7.277 1.00 0.00 683 LEU A C 3
ATOM 4199 O O . LEU A 1 45 ? -30.844 0.824 -7.488 1.00 0.00 683 LEU A O 3
ATOM 4215 N N . GLY A 1 46 ? -30.006 2.338 -6.057 1.00 0.00 684 GLY A N 3
ATOM 4216 C CA . GLY A 1 46 ? -30.370 1.559 -4.889 1.00 0.00 684 GLY A CA 3
ATOM 4217 C C . GLY A 1 46 ? -31.650 2.044 -4.241 1.00 0.00 684 GLY A C 3
ATOM 4218 O O . GLY A 1 46 ? -31.971 1.654 -3.120 1.00 0.00 684 GLY A O 3
ATOM 4222 N N . GLY A 1 47 ? -32.382 2.891 -4.947 1.00 0.00 685 GLY A N 3
ATOM 4223 C CA . GLY A 1 47 ? -33.611 3.439 -4.409 1.00 0.00 685 GLY A CA 3
ATOM 4224 C C . GLY A 1 47 ? -34.791 3.242 -5.342 1.00 0.00 685 GLY A C 3
ATOM 4225 O O . GLY A 1 47 ? -35.751 4.011 -5.315 1.00 0.00 685 GLY A O 3
ATOM 4229 N N . GLY A 1 48 ? -34.723 2.206 -6.165 1.00 0.00 901 GLY A N 3
ATOM 4230 C CA . GLY A 1 48 ? -35.792 1.938 -7.103 1.00 0.00 901 GLY A CA 3
ATOM 4231 C C . GLY A 1 48 ? -36.951 1.221 -6.447 1.00 0.00 901 GLY A C 3
ATOM 4232 O O . GLY A 1 48 ? -38.048 1.768 -6.329 1.00 0.00 901 GLY A O 3
ATOM 4236 N N . GLY A 1 49 ? -36.702 0.000 -6.002 1.00 0.00 902 GLY A N 3
ATOM 4237 C CA . GLY A 1 49 ? -37.739 -0.782 -5.363 1.00 0.00 902 GLY A CA 3
ATOM 4238 C C . GLY A 1 49 ? -37.330 -1.254 -3.984 1.00 0.00 902 GLY A C 3
ATOM 4239 O O . GLY A 1 49 ? -37.773 -2.302 -3.518 1.00 0.00 902 GLY A O 3
ATOM 4243 N N . SER A 1 50 ? -36.471 -0.483 -3.337 1.00 0.00 903 SER A N 3
ATOM 4244 C CA . SER A 1 50 ? -35.995 -0.809 -2.004 1.00 0.00 903 SER A CA 3
ATOM 4245 C C . SER A 1 50 ? -37.085 -0.561 -0.964 1.00 0.00 903 SER A C 3
ATOM 4246 O O . SER A 1 50 ? -37.495 -1.474 -0.242 1.00 0.00 903 SER A O 3
ATOM 4254 N N . GLY A 1 51 ? -37.564 0.673 -0.908 1.00 0.00 904 GLY A N 3
ATOM 4255 C CA . GLY A 1 51 ? -38.587 1.030 0.049 1.00 0.00 904 GLY A CA 3
ATOM 4256 C C . GLY A 1 51 ? -38.118 2.111 0.995 1.00 0.00 904 GLY A C 3
ATOM 4257 O O . GLY A 1 51 ? -36.983 2.578 0.900 1.00 0.00 904 GLY A O 3
ATOM 4261 N N . GLY A 1 52 ? -38.985 2.509 1.907 1.00 0.00 905 GLY A N 3
ATOM 4262 C CA . GLY A 1 52 ? -38.632 3.532 2.865 1.00 0.00 905 GLY A CA 3
ATOM 4263 C C . GLY A 1 52 ? -38.142 2.934 4.163 1.00 0.00 905 GLY A C 3
ATOM 4264 O O . GLY A 1 52 ? -38.768 3.106 5.209 1.00 0.00 905 GLY A O 3
ATOM 4268 N N . HIS A 1 53 ? -37.030 2.220 4.100 1.00 0.00 906 HIS A N 3
ATOM 4269 C CA . HIS A 1 53 ? -36.489 1.554 5.273 1.00 0.00 906 HIS A CA 3
ATOM 4270 C C . HIS A 1 53 ? -35.028 1.919 5.471 1.00 0.00 906 HIS A C 3
ATOM 4271 O O . HIS A 1 53 ? -34.314 2.200 4.507 1.00 0.00 906 HIS A O 3
ATOM 4285 N N . MET A 1 54 ? -34.594 1.927 6.720 1.00 0.00 907 MET A N 3
ATOM 4286 C CA . MET A 1 54 ? -33.203 2.194 7.051 1.00 0.00 907 MET A CA 3
ATOM 4287 C C . MET A 1 54 ? -32.478 0.887 7.352 1.00 0.00 907 MET A C 3
ATOM 4288 O O . MET A 1 54 ? -32.020 0.659 8.473 1.00 0.00 907 MET A O 3
ATOM 4302 N N . GLY A 1 55 ? -32.389 0.025 6.354 1.00 0.00 908 GLY A N 3
ATOM 4303 C CA . GLY A 1 55 ? -31.763 -1.265 6.555 1.00 0.00 908 GLY A CA 3
ATOM 4304 C C . GLY A 1 55 ? -30.630 -1.518 5.584 1.00 0.00 908 GLY A C 3
ATOM 4305 O O . GLY A 1 55 ? -30.855 -1.657 4.381 1.00 0.00 908 GLY A O 3
ATOM 4309 N N . SER A 1 56 ? -29.414 -1.572 6.103 1.00 0.00 909 SER A N 3
ATOM 4310 C CA . SER A 1 56 ? -28.247 -1.861 5.286 1.00 0.00 909 SER A CA 3
ATOM 4311 C C . SER A 1 56 ? -28.111 -3.366 5.077 1.00 0.00 909 SER A C 3
ATOM 4312 O O . SER A 1 56 ? -28.008 -4.128 6.040 1.00 0.00 909 SER A O 3
ATOM 4320 N N . GLY A 1 57 ? -28.132 -3.787 3.823 1.00 0.00 910 GLY A N 3
ATOM 4321 C CA . GLY A 1 57 ? -28.044 -5.194 3.512 1.00 0.00 910 GLY A CA 3
ATOM 4322 C C . GLY A 1 57 ? -28.666 -5.512 2.172 1.00 0.00 910 GLY A C 3
ATOM 4323 O O . GLY A 1 57 ? -29.075 -4.606 1.444 1.00 0.00 910 GLY A O 3
ATOM 4327 N N . GLY A 1 58 ? -28.722 -6.791 1.835 1.00 0.00 911 GLY A N 3
ATOM 4328 C CA . GLY A 1 58 ? -29.286 -7.205 0.562 1.00 0.00 911 GLY A CA 3
ATOM 4329 C C . GLY A 1 58 ? -28.279 -7.111 -0.569 1.00 0.00 911 GLY A C 3
ATOM 4330 O O . GLY A 1 58 ? -28.262 -7.948 -1.474 1.00 0.00 911 GLY A O 3
ATOM 4334 N N . LEU A 1 59 ? -27.446 -6.082 -0.522 1.00 0.00 18 LEU A N 3
ATOM 4335 C CA . LEU A 1 59 ? -26.407 -5.888 -1.519 1.00 0.00 18 LEU A CA 3
ATOM 4336 C C . LEU A 1 59 ? -25.158 -6.671 -1.144 1.00 0.00 18 LEU A C 3
ATOM 4337 O O . LEU A 1 59 ? -24.837 -6.825 0.033 1.00 0.00 18 LEU A O 3
ATOM 4353 N N . SER A 1 60 ? -24.462 -7.169 -2.149 1.00 0.00 19 SER A N 3
ATOM 4354 C CA . SER A 1 60 ? -23.268 -7.965 -1.926 1.00 0.00 19 SER A CA 3
ATOM 4355 C C . SER A 1 60 ? -22.003 -7.123 -2.056 1.00 0.00 19 SER A C 3
ATOM 4356 O O . SER A 1 60 ? -20.953 -7.482 -1.519 1.00 0.00 19 SER A O 3
ATOM 4364 N N . TRP A 1 61 ? -22.120 -5.996 -2.764 1.00 0.00 20 TRP A N 3
ATOM 4365 C CA . TRP A 1 61 ? -20.987 -5.102 -3.014 1.00 0.00 20 TRP A CA 3
ATOM 4366 C C . TRP A 1 61 ? -19.826 -5.869 -3.644 1.00 0.00 20 TRP A C 3
ATOM 4367 O O . TRP A 1 61 ? -19.922 -6.335 -4.782 1.00 0.00 20 TRP A O 3
ATOM 4388 N N . LYS A 1 62 ? -18.742 -6.012 -2.903 1.00 0.00 21 LYS A N 3
ATOM 4389 C CA . LYS A 1 62 ? -17.598 -6.779 -3.364 1.00 0.00 21 LYS A CA 3
ATOM 4390 C C . LYS A 1 62 ? -16.986 -7.537 -2.199 1.00 0.00 21 LYS A C 3
ATOM 4391 O O . LYS A 1 62 ? -16.815 -6.983 -1.115 1.00 0.00 21 LYS A O 3
ATOM 4410 N N . ARG A 1 63 ? -16.678 -8.803 -2.421 1.00 0.00 22 ARG A N 3
ATOM 4411 C CA . ARG A 1 63 ? -16.099 -9.640 -1.381 1.00 0.00 22 ARG A CA 3
ATOM 4412 C C . ARG A 1 63 ? -14.588 -9.408 -1.302 1.00 0.00 22 ARG A C 3
ATOM 4413 O O . ARG A 1 63 ? -13.890 -9.443 -2.323 1.00 0.00 22 ARG A O 3
ATOM 4434 N N . CYS A 1 64 ? -14.092 -9.155 -0.095 1.00 0.00 23 CYS A N 3
ATOM 4435 C CA . CYS A 1 64 ? -12.695 -8.808 0.094 1.00 0.00 23 CYS A CA 3
ATOM 4436 C C . CYS A 1 64 ? -11.883 -9.994 0.610 1.00 0.00 23 CYS A C 3
ATOM 4437 O O . CYS A 1 64 ? -12.415 -10.904 1.251 1.00 0.00 23 CYS A O 3
ATOM 4444 N N . ALA A 1 65 ? -10.589 -9.964 0.330 1.00 0.00 24 ALA A N 3
ATOM 4445 C CA . ALA A 1 65 ? -9.711 -11.093 0.606 1.00 0.00 24 ALA A CA 3
ATOM 4446 C C . ALA A 1 65 ? -9.304 -11.182 2.077 1.00 0.00 24 ALA A C 3
ATOM 4447 O O . ALA A 1 65 ? -9.359 -12.260 2.669 1.00 0.00 24 ALA A O 3
ATOM 4454 N N . GLY A 1 66 ? -8.911 -10.055 2.661 1.00 0.00 25 GLY A N 3
ATOM 4455 C CA . GLY A 1 66 ? -8.352 -10.057 4.007 1.00 0.00 25 GLY A CA 3
ATOM 4456 C C . GLY A 1 66 ? -9.333 -10.529 5.066 1.00 0.00 25 GLY A C 3
ATOM 4457 O O . GLY A 1 66 ? -9.102 -11.550 5.718 1.00 0.00 25 GLY A O 3
ATOM 4461 N N . CYS A 1 67 ? -10.416 -9.781 5.254 1.00 0.00 26 CYS A N 3
ATOM 4462 C CA . CYS A 1 67 ? -11.455 -10.171 6.201 1.00 0.00 26 CYS A CA 3
ATOM 4463 C C . CYS A 1 67 ? -12.096 -11.483 5.770 1.00 0.00 26 CYS A C 3
ATOM 4464 O O . CYS A 1 67 ? -12.341 -12.371 6.588 1.00 0.00 26 CYS A O 3
ATOM 4471 N N . GLY A 1 68 ? -12.359 -11.593 4.478 1.00 0.00 27 GLY A N 3
ATOM 4472 C CA . GLY A 1 68 ? -13.045 -12.752 3.960 1.00 0.00 27 GLY A CA 3
ATOM 4473 C C . GLY A 1 68 ? -14.538 -12.533 3.923 1.00 0.00 27 GLY A C 3
ATOM 4474 O O . GLY A 1 68 ? -15.316 -13.487 3.950 1.00 0.00 27 GLY A O 3
ATOM 4478 N N . GLY A 1 69 ? -14.935 -11.268 3.872 1.00 0.00 28 GLY A N 3
ATOM 4479 C CA . GLY A 1 69 ? -16.340 -10.928 3.830 1.00 0.00 28 GLY A CA 3
ATOM 4480 C C . GLY A 1 69 ? -16.651 -10.001 2.680 1.00 0.00 28 GLY A C 3
ATOM 4481 O O . GLY A 1 69 ? -16.128 -10.178 1.582 1.00 0.00 28 GLY A O 3
ATOM 4485 N N . LYS A 1 70 ? -17.493 -9.014 2.925 1.00 0.00 29 LYS A N 3
ATOM 4486 C CA . LYS A 1 70 ? -17.835 -8.038 1.902 1.00 0.00 29 LYS A CA 3
ATOM 4487 C C . LYS A 1 70 ? -17.358 -6.659 2.324 1.00 0.00 29 LYS A C 3
ATOM 4488 O O . LYS A 1 70 ? -17.457 -6.297 3.500 1.00 0.00 29 LYS A O 3
ATOM 4507 N N . ILE A 1 71 ? -16.831 -5.901 1.371 1.00 0.00 30 ILE A N 3
ATOM 4508 C CA . ILE A 1 71 ? -16.338 -4.561 1.647 1.00 0.00 30 ILE A CA 3
ATOM 4509 C C . ILE A 1 71 ? -17.488 -3.637 2.027 1.00 0.00 30 ILE A C 3
ATOM 4510 O O . ILE A 1 71 ? -18.294 -3.241 1.183 1.00 0.00 30 ILE A O 3
ATOM 4526 N N . ALA A 1 72 ? -17.546 -3.291 3.302 1.00 0.00 31 ALA A N 3
ATOM 4527 C CA . ALA A 1 72 ? -18.552 -2.369 3.799 1.00 0.00 31 ALA A CA 3
ATOM 4528 C C . ALA A 1 72 ? -17.959 -0.980 3.964 1.00 0.00 31 ALA A C 3
ATOM 4529 O O . ALA A 1 72 ? -18.526 -0.115 4.633 1.00 0.00 31 ALA A O 3
ATOM 4536 N N . ASP A 1 73 ? -16.810 -0.774 3.344 1.00 0.00 32 ASP A N 3
ATOM 4537 C CA . ASP A 1 73 ? -16.157 0.524 3.366 1.00 0.00 32 ASP A CA 3
ATOM 4538 C C . ASP A 1 73 ? -16.515 1.302 2.108 1.00 0.00 32 ASP A C 3
ATOM 4539 O O . ASP A 1 73 ? -17.369 0.874 1.330 1.00 0.00 32 ASP A O 3
ATOM 4548 N N . ARG A 1 74 ? -15.866 2.437 1.903 1.00 0.00 33 ARG A N 3
ATOM 4549 C CA . ARG A 1 74 ? -16.174 3.282 0.762 1.00 0.00 33 ARG A CA 3
ATOM 4550 C C . ARG A 1 74 ? -15.343 2.891 -0.455 1.00 0.00 33 ARG A C 3
ATOM 4551 O O . ARG A 1 74 ? -15.866 2.327 -1.416 1.00 0.00 33 ARG A O 3
ATOM 4572 N N . PHE A 1 75 ? -14.052 3.172 -0.405 1.00 0.00 34 PHE A N 3
ATOM 4573 C CA . PHE A 1 75 ? -13.194 2.988 -1.567 1.00 0.00 34 PHE A CA 3
ATOM 4574 C C . PHE A 1 75 ? -12.402 1.695 -1.472 1.00 0.00 34 PHE A C 3
ATOM 4575 O O . PHE A 1 75 ? -11.733 1.434 -0.471 1.00 0.00 34 PHE A O 3
ATOM 4592 N N . LEU A 1 76 ? -12.506 0.878 -2.507 1.00 0.00 35 LEU A N 3
ATOM 4593 C CA . LEU A 1 76 ? -11.746 -0.357 -2.576 1.00 0.00 35 LEU A CA 3
ATOM 4594 C C . LEU A 1 76 ? -10.539 -0.189 -3.492 1.00 0.00 35 LEU A C 3
ATOM 4595 O O . LEU A 1 76 ? -10.575 0.586 -4.454 1.00 0.00 35 LEU A O 3
ATOM 4611 N N . LEU A 1 77 ? -9.477 -0.917 -3.192 1.00 0.00 36 LEU A N 3
ATOM 4612 C CA . LEU A 1 77 ? -8.244 -0.826 -3.953 1.00 0.00 36 LEU A CA 3
ATOM 4613 C C . LEU A 1 77 ? -7.803 -2.203 -4.426 1.00 0.00 36 LEU A C 3
ATOM 4614 O O . LEU A 1 77 ? -8.073 -3.213 -3.773 1.00 0.00 36 LEU A O 3
ATOM 4630 N N . TYR A 1 78 ? -7.139 -2.229 -5.566 1.00 0.00 37 TYR A N 3
ATOM 4631 C CA . TYR A 1 78 ? -6.605 -3.459 -6.128 1.00 0.00 37 TYR A CA 3
ATOM 4632 C C . TYR A 1 78 ? -5.178 -3.682 -5.661 1.00 0.00 37 TYR A C 3
ATOM 4633 O O . TYR A 1 78 ? -4.384 -2.745 -5.599 1.00 0.00 37 TYR A O 3
ATOM 4651 N N . ALA A 1 79 ? -4.862 -4.922 -5.335 1.00 0.00 38 ALA A N 3
ATOM 4652 C CA . ALA A 1 79 ? -3.511 -5.292 -4.963 1.00 0.00 38 ALA A CA 3
ATOM 4653 C C . ALA A 1 79 ? -3.264 -6.751 -5.282 1.00 0.00 38 ALA A C 3
ATOM 4654 O O . ALA A 1 79 ? -4.005 -7.626 -4.822 1.00 0.00 38 ALA A O 3
ATOM 4661 N N . MET A 1 80 ? -2.251 -6.992 -6.111 1.00 0.00 39 MET A N 3
ATOM 4662 C CA . MET A 1 80 ? -1.821 -8.339 -6.485 1.00 0.00 39 MET A CA 3
ATOM 4663 C C . MET A 1 80 ? -2.818 -8.995 -7.434 1.00 0.00 39 MET A C 3
ATOM 4664 O O . MET A 1 80 ? -2.496 -9.261 -8.593 1.00 0.00 39 MET A O 3
ATOM 4678 N N . ASP A 1 81 ? -4.032 -9.228 -6.949 1.00 0.00 40 ASP A N 3
ATOM 4679 C CA . ASP A 1 81 ? -5.023 -9.985 -7.700 1.00 0.00 40 ASP A CA 3
ATOM 4680 C C . ASP A 1 81 ? -6.428 -9.814 -7.110 1.00 0.00 40 ASP A C 3
ATOM 4681 O O . ASP A 1 81 ? -7.429 -10.046 -7.791 1.00 0.00 40 ASP A O 3
ATOM 4690 N N . SER A 1 82 ? -6.511 -9.376 -5.861 1.00 0.00 41 SER A N 3
ATOM 4691 C CA . SER A 1 82 ? -7.786 -9.359 -5.156 1.00 0.00 41 SER A CA 3
ATOM 4692 C C . SER A 1 82 ? -8.272 -7.935 -4.902 1.00 0.00 41 SER A C 3
ATOM 4693 O O . SER A 1 82 ? -7.542 -6.965 -5.124 1.00 0.00 41 SER A O 3
ATOM 4701 N N . TYR A 1 83 ? -9.513 -7.821 -4.441 1.00 0.00 42 TYR A N 3
ATOM 4702 C CA . TYR A 1 83 ? -10.081 -6.535 -4.063 1.00 0.00 42 TYR A CA 3
ATOM 4703 C C . TYR A 1 83 ? -9.910 -6.325 -2.565 1.00 0.00 42 TYR A C 3
ATOM 4704 O O . TYR A 1 83 ? -10.279 -7.190 -1.768 1.00 0.00 42 TYR A O 3
ATOM 4722 N N . TRP A 1 84 ? -9.335 -5.198 -2.183 1.00 0.00 43 TRP A N 3
ATOM 4723 C CA . TRP A 1 84 ? -9.176 -4.876 -0.770 1.00 0.00 43 TRP A CA 3
ATOM 4724 C C . TRP A 1 84 ? -9.719 -3.486 -0.465 1.00 0.00 43 TRP A C 3
ATOM 4725 O O . TRP A 1 84 ? -10.084 -2.734 -1.363 1.00 0.00 43 TRP A O 3
ATOM 4746 N N . HIS A 1 85 ? -9.782 -3.165 0.814 1.00 0.00 44 HIS A N 3
ATOM 4747 C CA . HIS A 1 85 ? -10.161 -1.835 1.282 1.00 0.00 44 HIS A CA 3
ATOM 4748 C C . HIS A 1 85 ? -9.133 -1.386 2.314 1.00 0.00 44 HIS A C 3
ATOM 4749 O O . HIS A 1 85 ? -8.133 -2.075 2.518 1.00 0.00 44 HIS A O 3
ATOM 4763 N N . SER A 1 86 ? -9.391 -0.264 2.970 1.00 0.00 45 SER A N 3
ATOM 4764 C CA . SER A 1 86 ? -8.440 0.337 3.903 1.00 0.00 45 SER A CA 3
ATOM 4765 C C . SER A 1 86 ? -7.957 -0.643 4.982 1.00 0.00 45 SER A C 3
ATOM 4766 O O . SER A 1 86 ? -6.759 -0.723 5.258 1.00 0.00 45 SER A O 3
ATOM 4774 N N . ARG A 1 87 ? -8.882 -1.390 5.582 1.00 0.00 46 ARG A N 3
ATOM 4775 C CA . ARG A 1 87 ? -8.529 -2.288 6.680 1.00 0.00 46 ARG A CA 3
ATOM 4776 C C . ARG A 1 87 ? -8.143 -3.686 6.183 1.00 0.00 46 ARG A C 3
ATOM 4777 O O . ARG A 1 87 ? -7.693 -4.527 6.963 1.00 0.00 46 ARG A O 3
ATOM 4798 N N . CYS A 1 88 ? -8.314 -3.941 4.891 1.00 0.00 47 CYS A N 3
ATOM 4799 C CA . CYS A 1 88 ? -7.907 -5.218 4.321 1.00 0.00 47 CYS A CA 3
ATOM 4800 C C . CYS A 1 88 ? -6.472 -5.130 3.833 1.00 0.00 47 CYS A C 3
ATOM 4801 O O . CYS A 1 88 ? -5.604 -5.888 4.273 1.00 0.00 47 CYS A O 3
ATOM 4808 N N . LEU A 1 89 ? -6.234 -4.191 2.934 1.00 0.00 48 LEU A N 3
ATOM 4809 C CA . LEU A 1 89 ? -4.911 -3.972 2.390 1.00 0.00 48 LEU A CA 3
ATOM 4810 C C . LEU A 1 89 ? -4.046 -3.264 3.417 1.00 0.00 48 LEU A C 3
ATOM 4811 O O . LEU A 1 89 ? -4.087 -2.043 3.535 1.00 0.00 48 LEU A O 3
ATOM 4827 N N . LYS A 1 90 ? -3.314 -4.041 4.196 1.00 0.00 49 LYS A N 3
ATOM 4828 C CA . LYS A 1 90 ? -2.398 -3.490 5.182 1.00 0.00 49 LYS A CA 3
ATOM 4829 C C . LYS A 1 90 ? -1.167 -4.364 5.293 1.00 0.00 49 LYS A C 3
ATOM 4830 O O . LYS A 1 90 ? -1.150 -5.496 4.805 1.00 0.00 49 LYS A O 3
ATOM 4849 N N . CYS A 1 91 ? -0.152 -3.828 5.944 1.00 0.00 50 CYS A N 3
ATOM 4850 C CA . CYS A 1 91 ? 1.078 -4.546 6.194 1.00 0.00 50 CYS A CA 3
ATOM 4851 C C . CYS A 1 91 ? 0.817 -5.698 7.153 1.00 0.00 50 CYS A C 3
ATOM 4852 O O . CYS A 1 91 ? 0.236 -5.507 8.223 1.00 0.00 50 CYS A O 3
ATOM 4859 N N . SER A 1 92 ? 1.239 -6.891 6.769 1.00 0.00 51 SER A N 3
ATOM 4860 C CA . SER A 1 92 ? 1.018 -8.070 7.593 1.00 0.00 51 SER A CA 3
ATOM 4861 C C . SER A 1 92 ? 2.035 -8.139 8.730 1.00 0.00 51 SER A C 3
ATOM 4862 O O . SER A 1 92 ? 2.022 -9.071 9.532 1.00 0.00 51 SER A O 3
ATOM 4870 N N . SER A 1 93 ? 2.911 -7.146 8.798 1.00 0.00 52 SER A N 3
ATOM 4871 C CA . SER A 1 93 ? 3.949 -7.130 9.810 1.00 0.00 52 SER A CA 3
ATOM 4872 C C . SER A 1 93 ? 3.612 -6.172 10.954 1.00 0.00 52 SER A C 3
ATOM 4873 O O . SER A 1 93 ? 3.635 -6.567 12.121 1.00 0.00 52 SER A O 3
ATOM 4881 N N . CYS A 1 94 ? 3.274 -4.922 10.635 1.00 0.00 53 CYS A N 3
ATOM 4882 C CA . CYS A 1 94 ? 2.986 -3.942 11.680 1.00 0.00 53 CYS A CA 3
ATOM 4883 C C . CYS A 1 94 ? 1.504 -3.575 11.706 1.00 0.00 53 CYS A C 3
ATOM 4884 O O . CYS A 1 94 ? 1.057 -2.846 12.595 1.00 0.00 53 CYS A O 3
ATOM 4891 N N . GLN A 1 95 ? 0.758 -4.082 10.724 1.00 0.00 54 GLN A N 3
ATOM 4892 C CA . GLN A 1 95 ? -0.687 -3.890 10.642 1.00 0.00 54 GLN A CA 3
ATOM 4893 C C . GLN A 1 95 ? -1.047 -2.468 10.233 1.00 0.00 54 GLN A C 3
ATOM 4894 O O . GLN A 1 95 ? -2.196 -2.046 10.385 1.00 0.00 54 GLN A O 3
ATOM 4908 N N . ALA A 1 96 ? -0.071 -1.736 9.709 1.00 0.00 55 ALA A N 3
ATOM 4909 C CA . ALA A 1 96 ? -0.318 -0.398 9.196 1.00 0.00 55 ALA A CA 3
ATOM 4910 C C . ALA A 1 96 ? -1.252 -0.469 8.001 1.00 0.00 55 ALA A C 3
ATOM 4911 O O . ALA A 1 96 ? -0.966 -1.171 7.032 1.00 0.00 55 ALA A O 3
ATOM 4918 N N . GLN A 1 97 ? -2.377 0.229 8.092 1.00 0.00 56 GLN A N 3
ATOM 4919 C CA . GLN A 1 97 ? -3.356 0.245 7.015 1.00 0.00 56 GLN A CA 3
ATOM 4920 C C . GLN A 1 97 ? -2.740 0.831 5.750 1.00 0.00 56 GLN A C 3
ATOM 4921 O O . GLN A 1 97 ? -2.292 1.979 5.742 1.00 0.00 56 GLN A O 3
ATOM 4935 N N . LEU A 1 98 ? -2.727 0.045 4.683 1.00 0.00 57 LEU A N 3
ATOM 4936 C CA . LEU A 1 98 ? -2.063 0.436 3.446 1.00 0.00 57 LEU A CA 3
ATOM 4937 C C . LEU A 1 98 ? -3.040 1.122 2.497 1.00 0.00 57 LEU A C 3
ATOM 4938 O O . LEU A 1 98 ? -2.762 1.296 1.310 1.00 0.00 57 LEU A O 3
ATOM 4954 N N . GLY A 1 99 ? -4.189 1.505 3.025 1.00 0.00 58 GLY A N 3
ATOM 4955 C CA . GLY A 1 99 ? -5.148 2.239 2.235 1.00 0.00 58 GLY A CA 3
ATOM 4956 C C . GLY A 1 99 ? -4.879 3.730 2.265 1.00 0.00 58 GLY A C 3
ATOM 4957 O O . GLY A 1 99 ? -4.812 4.380 1.222 1.00 0.00 58 GLY A O 3
ATOM 4961 N N . ASP A 1 100 ? -4.703 4.264 3.465 1.00 0.00 59 ASP A N 3
ATOM 4962 C CA . ASP A 1 100 ? -4.501 5.698 3.652 1.00 0.00 59 ASP A CA 3
ATOM 4963 C C . ASP A 1 100 ? -3.027 6.023 3.859 1.00 0.00 59 ASP A C 3
ATOM 4964 O O . ASP A 1 100 ? -2.610 6.385 4.960 1.00 0.00 59 ASP A O 3
ATOM 4973 N N . ILE A 1 101 ? -2.236 5.895 2.805 1.00 0.00 60 ILE A N 3
ATOM 4974 C CA . ILE A 1 101 ? -0.803 6.147 2.908 1.00 0.00 60 ILE A CA 3
ATOM 4975 C C . ILE A 1 101 ? -0.339 7.186 1.892 1.00 0.00 60 ILE A C 3
ATOM 4976 O O . ILE A 1 101 ? -0.543 8.385 2.074 1.00 0.00 60 ILE A O 3
ATOM 4992 N N . GLY A 1 102 ? 0.287 6.711 0.833 1.00 0.00 61 GLY A N 3
ATOM 4993 C CA . GLY A 1 102 ? 0.841 7.588 -0.179 1.00 0.00 61 GLY A CA 3
ATOM 4994 C C . GLY A 1 102 ? 1.931 6.892 -0.962 1.00 0.00 61 GLY A C 3
ATOM 4995 O O . GLY A 1 102 ? 1.911 6.864 -2.193 1.00 0.00 61 GLY A O 3
ATOM 4999 N N . THR A 1 103 ? 2.881 6.322 -0.235 1.00 0.00 62 THR A N 3
ATOM 5000 C CA . THR A 1 103 ? 3.897 5.472 -0.832 1.00 0.00 62 THR A CA 3
ATOM 5001 C C . THR A 1 103 ? 3.353 4.056 -0.981 1.00 0.00 62 THR A C 3
ATOM 5002 O O . THR A 1 103 ? 2.765 3.516 -0.042 1.00 0.00 62 THR A O 3
ATOM 5013 N N . SER A 1 104 ? 3.529 3.470 -2.158 1.00 0.00 63 SER A N 3
ATOM 5014 C CA . SER A 1 104 ? 2.963 2.162 -2.457 1.00 0.00 63 SER A CA 3
ATOM 5015 C C . SER A 1 104 ? 3.592 1.054 -1.616 1.00 0.00 63 SER A C 3
ATOM 5016 O O . SER A 1 104 ? 4.731 1.168 -1.155 1.00 0.00 63 SER A O 3
ATOM 5024 N N . SER A 1 105 ? 2.830 -0.013 -1.415 1.00 0.00 64 SER A N 3
ATOM 5025 C CA . SER A 1 105 ? 3.303 -1.176 -0.693 1.00 0.00 64 SER A CA 3
ATOM 5026 C C . SER A 1 105 ? 4.186 -2.039 -1.588 1.00 0.00 64 SER A C 3
ATOM 5027 O O . SER A 1 105 ? 4.136 -1.933 -2.818 1.00 0.00 64 SER A O 3
ATOM 5035 N N . TYR A 1 106 ? 4.987 -2.891 -0.972 1.00 0.00 65 TYR A N 3
ATOM 5036 C CA . TYR A 1 106 ? 5.875 -3.770 -1.715 1.00 0.00 65 TYR A CA 3
ATOM 5037 C C . TYR A 1 106 ? 5.671 -5.215 -1.280 1.00 0.00 65 TYR A C 3
ATOM 5038 O O . TYR A 1 106 ? 5.137 -5.478 -0.200 1.00 0.00 65 TYR A O 3
ATOM 5056 N N . THR A 1 107 ? 6.079 -6.150 -2.125 1.00 0.00 66 THR A N 3
ATOM 5057 C CA . THR A 1 107 ? 5.974 -7.558 -1.799 1.00 0.00 66 THR A CA 3
ATOM 5058 C C . THR A 1 107 ? 7.154 -8.340 -2.366 1.00 0.00 66 THR A C 3
ATOM 5059 O O . THR A 1 107 ? 7.821 -7.896 -3.304 1.00 0.00 66 THR A O 3
ATOM 5070 N N . LYS A 1 108 ? 7.401 -9.503 -1.782 1.00 0.00 67 LYS A N 3
ATOM 5071 C CA . LYS A 1 108 ? 8.508 -10.355 -2.178 1.00 0.00 67 LYS A CA 3
ATOM 5072 C C . LYS A 1 108 ? 8.310 -11.755 -1.611 1.00 0.00 67 LYS A C 3
ATOM 5073 O O . LYS A 1 108 ? 8.528 -12.753 -2.291 1.00 0.00 67 LYS A O 3
ATOM 5092 N N . SER A 1 109 ? 7.881 -11.813 -0.355 1.00 0.00 68 SER A N 3
ATOM 5093 C CA . SER A 1 109 ? 7.634 -13.076 0.324 1.00 0.00 68 SER A CA 3
ATOM 5094 C C . SER A 1 109 ? 6.174 -13.507 0.179 1.00 0.00 68 SER A C 3
ATOM 5095 O O . SER A 1 109 ? 5.680 -14.339 0.943 1.00 0.00 68 SER A O 3
ATOM 5103 N N . GLY A 1 110 ? 5.486 -12.937 -0.803 1.00 0.00 69 GLY A N 3
ATOM 5104 C CA . GLY A 1 110 ? 4.082 -13.238 -1.001 1.00 0.00 69 GLY A CA 3
ATOM 5105 C C . GLY A 1 110 ? 3.211 -12.659 0.097 1.00 0.00 69 GLY A C 3
ATOM 5106 O O . GLY A 1 110 ? 2.115 -13.151 0.367 1.00 0.00 69 GLY A O 3
ATOM 5110 N N . MET A 1 111 ? 3.710 -11.616 0.747 1.00 0.00 70 MET A N 3
ATOM 5111 C CA . MET A 1 111 ? 2.974 -10.940 1.806 1.00 0.00 70 MET A CA 3
ATOM 5112 C C . MET A 1 111 ? 2.992 -9.441 1.558 1.00 0.00 70 MET A C 3
ATOM 5113 O O . MET A 1 111 ? 3.961 -8.916 1.005 1.00 0.00 70 MET A O 3
ATOM 5127 N N . ILE A 1 112 ? 1.929 -8.757 1.948 1.00 0.00 71 ILE A N 3
ATOM 5128 C CA . ILE A 1 112 ? 1.858 -7.310 1.796 1.00 0.00 71 ILE A CA 3
ATOM 5129 C C . ILE A 1 112 ? 2.571 -6.634 2.952 1.00 0.00 71 ILE A C 3
ATOM 5130 O O . ILE A 1 112 ? 2.136 -6.726 4.101 1.00 0.00 71 ILE A O 3
ATOM 5146 N N . LEU A 1 113 ? 3.670 -5.972 2.645 1.00 0.00 72 LEU A N 3
ATOM 5147 C CA . LEU A 1 113 ? 4.486 -5.337 3.662 1.00 0.00 72 LEU A CA 3
ATOM 5148 C C . LEU A 1 113 ? 4.626 -3.852 3.369 1.00 0.00 72 LEU A C 3
ATOM 5149 O O . LEU A 1 113 ? 4.680 -3.445 2.203 1.00 0.00 72 LEU A O 3
ATOM 5165 N N . CYS A 1 114 ? 4.665 -3.039 4.417 1.00 0.00 73 CYS A N 3
ATOM 5166 C CA . CYS A 1 114 ? 4.816 -1.606 4.246 1.00 0.00 73 CYS A CA 3
ATOM 5167 C C . CYS A 1 114 ? 6.243 -1.250 3.847 1.00 0.00 73 CYS A C 3
ATOM 5168 O O . CYS A 1 114 ? 7.166 -2.061 3.977 1.00 0.00 73 CYS A O 3
ATOM 5175 N N . ARG A 1 115 ? 6.403 -0.025 3.362 1.00 0.00 74 ARG A N 3
ATOM 5176 C CA . ARG A 1 115 ? 7.702 0.507 2.959 1.00 0.00 74 ARG A CA 3
ATOM 5177 C C . ARG A 1 115 ? 8.753 0.315 4.051 1.00 0.00 74 ARG A C 3
ATOM 5178 O O . ARG A 1 115 ? 9.869 -0.122 3.776 1.00 0.00 74 ARG A O 3
ATOM 5199 N N . ASN A 1 116 ? 8.382 0.618 5.287 1.00 0.00 75 ASN A N 3
ATOM 5200 C CA . ASN A 1 116 ? 9.322 0.578 6.400 1.00 0.00 75 ASN A CA 3
ATOM 5201 C C . ASN A 1 116 ? 9.649 -0.859 6.792 1.00 0.00 75 ASN A C 3
ATOM 5202 O O . ASN A 1 116 ? 10.772 -1.160 7.199 1.00 0.00 75 ASN A O 3
ATOM 5213 N N . ASP A 1 117 ? 8.676 -1.748 6.646 1.00 0.00 76 ASP A N 3
ATOM 5214 C CA . ASP A 1 117 ? 8.843 -3.128 7.081 1.00 0.00 76 ASP A CA 3
ATOM 5215 C C . ASP A 1 117 ? 9.622 -3.948 6.069 1.00 0.00 76 ASP A C 3
ATOM 5216 O O . ASP A 1 117 ? 10.561 -4.654 6.435 1.00 0.00 76 ASP A O 3
ATOM 5225 N N . TYR A 1 118 ? 9.250 -3.846 4.800 1.00 0.00 77 TYR A N 3
ATOM 5226 C CA . TYR A 1 118 ? 9.869 -4.664 3.765 1.00 0.00 77 TYR A CA 3
ATOM 5227 C C . TYR A 1 118 ? 11.373 -4.423 3.685 1.00 0.00 77 TYR A C 3
ATOM 5228 O O . TYR A 1 118 ? 12.155 -5.373 3.700 1.00 0.00 77 TYR A O 3
ATOM 5246 N N . ILE A 1 119 ? 11.771 -3.159 3.602 1.00 0.00 78 ILE A N 3
ATOM 5247 C CA . ILE A 1 119 ? 13.182 -2.812 3.455 1.00 0.00 78 ILE A CA 3
ATOM 5248 C C . ILE A 1 119 ? 13.985 -3.252 4.678 1.00 0.00 78 ILE A C 3
ATOM 5249 O O . ILE A 1 119 ? 15.143 -3.652 4.567 1.00 0.00 78 ILE A O 3
ATOM 5265 N N . ARG A 1 120 ? 13.353 -3.192 5.840 1.00 0.00 79 ARG A N 3
ATOM 5266 C CA . ARG A 1 120 ? 14.000 -3.580 7.084 1.00 0.00 79 ARG A CA 3
ATOM 5267 C C . ARG A 1 120 ? 14.134 -5.097 7.176 1.00 0.00 79 ARG A C 3
ATOM 5268 O O . ARG A 1 120 ? 15.194 -5.618 7.525 1.00 0.00 79 ARG A O 3
ATOM 5289 N N . LEU A 1 121 ? 13.055 -5.798 6.857 1.00 0.00 80 LEU A N 3
ATOM 5290 C CA . LEU A 1 121 ? 13.019 -7.249 6.977 1.00 0.00 80 LEU A CA 3
ATOM 5291 C C . LEU A 1 121 ? 13.801 -7.931 5.857 1.00 0.00 80 LEU A C 3
ATOM 5292 O O . LEU A 1 121 ? 14.655 -8.779 6.116 1.00 0.00 80 LEU A O 3
ATOM 5308 N N . PHE A 1 122 ? 13.507 -7.561 4.622 1.00 0.00 81 PHE A N 3
ATOM 5309 C CA . PHE A 1 122 ? 14.098 -8.223 3.467 1.00 0.00 81 PHE A CA 3
ATOM 5310 C C . PHE A 1 122 ? 14.995 -7.267 2.685 1.00 0.00 81 PHE A C 3
ATOM 5311 O O . PHE A 1 122 ? 16.134 -7.008 3.073 1.00 0.00 81 PHE A O 3
ATOM 5328 N N . GLY A 1 123 ? 14.462 -6.740 1.592 1.00 0.00 82 GLY A N 3
ATOM 5329 C CA . GLY A 1 123 ? 15.236 -5.894 0.710 1.00 0.00 82 GLY A CA 3
ATOM 5330 C C . GLY A 1 123 ? 15.251 -6.455 -0.695 1.00 0.00 82 GLY A C 3
ATOM 5331 O O . GLY A 1 123 ? 14.688 -5.817 -1.605 1.00 0.00 82 GLY A O 3
ATOM 5338 N N . SER A 1 3 ? 8.641 -18.277 -17.711 1.00 0.00 641 SER A N 4
ATOM 5339 C CA . SER A 1 3 ? 8.332 -17.508 -18.935 1.00 0.00 641 SER A CA 4
ATOM 5340 C C . SER A 1 3 ? 7.060 -18.038 -19.608 1.00 0.00 641 SER A C 4
ATOM 5341 O O . SER A 1 3 ? 6.357 -18.878 -19.040 1.00 0.00 641 SER A O 4
ATOM 5349 N N . LEU A 1 4 ? 6.773 -17.552 -20.818 1.00 0.00 642 LEU A N 4
ATOM 5350 C CA . LEU A 1 4 ? 5.506 -17.848 -21.489 1.00 0.00 642 LEU A CA 4
ATOM 5351 C C . LEU A 1 4 ? 5.643 -18.953 -22.538 1.00 0.00 642 LEU A C 4
ATOM 5352 O O . LEU A 1 4 ? 4.723 -19.752 -22.729 1.00 0.00 642 LEU A O 4
ATOM 5368 N N . GLN A 1 5 ? 6.781 -18.989 -23.219 1.00 0.00 643 GLN A N 4
ATOM 5369 C CA . GLN A 1 5 ? 6.986 -19.920 -24.328 1.00 0.00 643 GLN A CA 4
ATOM 5370 C C . GLN A 1 5 ? 7.318 -21.335 -23.828 1.00 0.00 643 GLN A C 4
ATOM 5371 O O . GLN A 1 5 ? 8.468 -21.764 -23.796 1.00 0.00 643 GLN A O 4
ATOM 5385 N N . ASN A 1 6 ? 6.270 -22.052 -23.448 1.00 0.00 644 ASN A N 4
ATOM 5386 C CA . ASN A 1 6 ? 6.391 -23.397 -22.889 1.00 0.00 644 ASN A CA 4
ATOM 5387 C C . ASN A 1 6 ? 6.973 -24.382 -23.899 1.00 0.00 644 ASN A C 4
ATOM 5388 O O . ASN A 1 6 ? 7.863 -25.169 -23.575 1.00 0.00 644 ASN A O 4
ATOM 5399 N N . ASN A 1 7 ? 6.480 -24.324 -25.130 1.00 0.00 645 ASN A N 4
ATOM 5400 C CA . ASN A 1 7 ? 6.913 -25.247 -26.175 1.00 0.00 645 ASN A CA 4
ATOM 5401 C C . ASN A 1 7 ? 8.238 -24.797 -26.787 1.00 0.00 645 ASN A C 4
ATOM 5402 O O . ASN A 1 7 ? 8.771 -25.437 -27.693 1.00 0.00 645 ASN A O 4
ATOM 5413 N N . GLN A 1 8 ? 8.775 -23.700 -26.274 1.00 0.00 646 GLN A N 4
ATOM 5414 C CA . GLN A 1 8 ? 10.020 -23.147 -26.785 1.00 0.00 646 GLN A CA 4
ATOM 5415 C C . GLN A 1 8 ? 10.880 -22.642 -25.635 1.00 0.00 646 GLN A C 4
ATOM 5416 O O . GLN A 1 8 ? 11.526 -21.598 -25.739 1.00 0.00 646 GLN A O 4
ATOM 5430 N N . ASP A 1 9 ? 10.868 -23.388 -24.537 1.00 0.00 647 ASP A N 4
ATOM 5431 C CA . ASP A 1 9 ? 11.599 -23.005 -23.332 1.00 0.00 647 ASP A CA 4
ATOM 5432 C C . ASP A 1 9 ? 13.090 -22.872 -23.613 1.00 0.00 647 ASP A C 4
ATOM 5433 O O . ASP A 1 9 ? 13.739 -23.829 -24.041 1.00 0.00 647 ASP A O 4
ATOM 5442 N N . VAL A 1 10 ? 13.624 -21.683 -23.381 1.00 0.00 648 VAL A N 4
ATOM 5443 C CA . VAL A 1 10 ? 15.024 -21.401 -23.664 1.00 0.00 648 VAL A CA 4
ATOM 5444 C C . VAL A 1 10 ? 15.851 -21.391 -22.386 1.00 0.00 648 VAL A C 4
ATOM 5445 O O . VAL A 1 10 ? 15.313 -21.250 -21.287 1.00 0.00 648 VAL A O 4
ATOM 5458 N N . SER A 1 11 ? 17.157 -21.542 -22.540 1.00 0.00 649 SER A N 4
ATOM 5459 C CA . SER A 1 11 ? 18.065 -21.599 -21.407 1.00 0.00 649 SER A CA 4
ATOM 5460 C C . SER A 1 11 ? 18.250 -20.226 -20.762 1.00 0.00 649 SER A C 4
ATOM 5461 O O . SER A 1 11 ? 19.120 -19.449 -21.165 1.00 0.00 649 SER A O 4
ATOM 5469 N N . PHE A 1 12 ? 17.432 -19.937 -19.762 1.00 0.00 650 PHE A N 4
ATOM 5470 C CA . PHE A 1 12 ? 17.539 -18.693 -19.011 1.00 0.00 650 PHE A CA 4
ATOM 5471 C C . PHE A 1 12 ? 18.724 -18.773 -18.060 1.00 0.00 650 PHE A C 4
ATOM 5472 O O . PHE A 1 12 ? 19.299 -17.760 -17.668 1.00 0.00 650 PHE A O 4
ATOM 5489 N N . GLU A 1 13 ? 19.090 -20.002 -17.711 1.00 0.00 651 GLU A N 4
ATOM 5490 C CA . GLU A 1 13 ? 20.237 -20.265 -16.848 1.00 0.00 651 GLU A CA 4
ATOM 5491 C C . GLU A 1 13 ? 21.539 -19.857 -17.533 1.00 0.00 651 GLU A C 4
ATOM 5492 O O . GLU A 1 13 ? 22.574 -19.689 -16.885 1.00 0.00 651 GLU A O 4
ATOM 5504 N N . ASN A 1 14 ? 21.476 -19.698 -18.847 1.00 0.00 652 ASN A N 4
ATOM 5505 C CA . ASN A 1 14 ? 22.622 -19.233 -19.618 1.00 0.00 652 ASN A CA 4
ATOM 5506 C C . ASN A 1 14 ? 22.849 -17.746 -19.367 1.00 0.00 652 ASN A C 4
ATOM 5507 O O . ASN A 1 14 ? 23.964 -17.243 -19.485 1.00 0.00 652 ASN A O 4
ATOM 5518 N N . ILE A 1 15 ? 21.779 -17.056 -18.995 1.00 0.00 653 ILE A N 4
ATOM 5519 C CA . ILE A 1 15 ? 21.836 -15.628 -18.725 1.00 0.00 653 ILE A CA 4
ATOM 5520 C C . ILE A 1 15 ? 21.839 -15.375 -17.224 1.00 0.00 653 ILE A C 4
ATOM 5521 O O . ILE A 1 15 ? 21.093 -14.542 -16.713 1.00 0.00 653 ILE A O 4
ATOM 5537 N N . GLN A 1 16 ? 22.687 -16.107 -16.523 1.00 0.00 654 GLN A N 4
ATOM 5538 C CA . GLN A 1 16 ? 22.785 -15.988 -15.077 1.00 0.00 654 GLN A CA 4
ATOM 5539 C C . GLN A 1 16 ? 23.988 -15.135 -14.699 1.00 0.00 654 GLN A C 4
ATOM 5540 O O . GLN A 1 16 ? 24.843 -15.550 -13.915 1.00 0.00 654 GLN A O 4
ATOM 5554 N N . TRP A 1 17 ? 24.050 -13.945 -15.272 1.00 0.00 655 TRP A N 4
ATOM 5555 C CA . TRP A 1 17 ? 25.141 -13.021 -15.006 1.00 0.00 655 TRP A CA 4
ATOM 5556 C C . TRP A 1 17 ? 24.799 -12.141 -13.808 1.00 0.00 655 TRP A C 4
ATOM 5557 O O . TRP A 1 17 ? 23.697 -12.226 -13.262 1.00 0.00 655 TRP A O 4
ATOM 5578 N N . SER A 1 18 ? 25.739 -11.304 -13.402 1.00 0.00 656 SER A N 4
ATOM 5579 C CA . SER A 1 18 ? 25.554 -10.449 -12.240 1.00 0.00 656 SER A CA 4
ATOM 5580 C C . SER A 1 18 ? 24.679 -9.240 -12.578 1.00 0.00 656 SER A C 4
ATOM 5581 O O . SER A 1 18 ? 25.184 -8.151 -12.873 1.00 0.00 656 SER A O 4
ATOM 5589 N N . ILE A 1 19 ? 23.368 -9.450 -12.546 1.00 0.00 657 ILE A N 4
ATOM 5590 C CA . ILE A 1 19 ? 22.405 -8.388 -12.811 1.00 0.00 657 ILE A CA 4
ATOM 5591 C C . ILE A 1 19 ? 22.344 -7.416 -11.638 1.00 0.00 657 ILE A C 4
ATOM 5592 O O . ILE A 1 19 ? 23.017 -7.619 -10.626 1.00 0.00 657 ILE A O 4
ATOM 5608 N N . ASP A 1 20 ? 21.533 -6.370 -11.784 1.00 0.00 658 ASP A N 4
ATOM 5609 C CA . ASP A 1 20 ? 21.338 -5.384 -10.721 1.00 0.00 658 ASP A CA 4
ATOM 5610 C C . ASP A 1 20 ? 20.904 -6.073 -9.429 1.00 0.00 658 ASP A C 4
ATOM 5611 O O . ASP A 1 20 ? 19.824 -6.662 -9.374 1.00 0.00 658 ASP A O 4
ATOM 5620 N N . PRO A 1 21 ? 21.748 -6.004 -8.381 1.00 0.00 659 PRO A N 4
ATOM 5621 C CA . PRO A 1 21 ? 21.536 -6.739 -7.123 1.00 0.00 659 PRO A CA 4
ATOM 5622 C C . PRO A 1 21 ? 20.143 -6.542 -6.535 1.00 0.00 659 PRO A C 4
ATOM 5623 O O . PRO A 1 21 ? 19.494 -7.499 -6.108 1.00 0.00 659 PRO A O 4
ATOM 5634 N N . GLY A 1 22 ? 19.696 -5.299 -6.508 1.00 0.00 660 GLY A N 4
ATOM 5635 C CA . GLY A 1 22 ? 18.384 -4.991 -5.986 1.00 0.00 660 GLY A CA 4
ATOM 5636 C C . GLY A 1 22 ? 18.065 -3.522 -6.101 1.00 0.00 660 GLY A C 4
ATOM 5637 O O . GLY A 1 22 ? 17.593 -2.905 -5.147 1.00 0.00 660 GLY A O 4
ATOM 5641 N N . ALA A 1 23 ? 18.328 -2.955 -7.270 1.00 0.00 661 ALA A N 4
ATOM 5642 C CA . ALA A 1 23 ? 18.108 -1.534 -7.487 1.00 0.00 661 ALA A CA 4
ATOM 5643 C C . ALA A 1 23 ? 16.660 -1.252 -7.864 1.00 0.00 661 ALA A C 4
ATOM 5644 O O . ALA A 1 23 ? 16.169 -0.136 -7.690 1.00 0.00 661 ALA A O 4
ATOM 5651 N N . ASP A 1 24 ? 15.978 -2.271 -8.372 1.00 0.00 662 ASP A N 4
ATOM 5652 C CA . ASP A 1 24 ? 14.589 -2.123 -8.781 1.00 0.00 662 ASP A CA 4
ATOM 5653 C C . ASP A 1 24 ? 13.652 -2.717 -7.745 1.00 0.00 662 ASP A C 4
ATOM 5654 O O . ASP A 1 24 ? 13.673 -3.920 -7.492 1.00 0.00 662 ASP A O 4
ATOM 5663 N N . LEU A 1 25 ? 12.845 -1.866 -7.137 1.00 0.00 663 LEU A N 4
ATOM 5664 C CA . LEU A 1 25 ? 11.817 -2.318 -6.215 1.00 0.00 663 LEU A CA 4
ATOM 5665 C C . LEU A 1 25 ? 10.450 -2.161 -6.862 1.00 0.00 663 LEU A C 4
ATOM 5666 O O . LEU A 1 25 ? 9.424 -2.464 -6.259 1.00 0.00 663 LEU A O 4
ATOM 5682 N N . SER A 1 26 ? 10.457 -1.697 -8.105 1.00 0.00 664 SER A N 4
ATOM 5683 C CA . SER A 1 26 ? 9.237 -1.501 -8.874 1.00 0.00 664 SER A CA 4
ATOM 5684 C C . SER A 1 26 ? 8.614 -2.845 -9.242 1.00 0.00 664 SER A C 4
ATOM 5685 O O . SER A 1 26 ? 7.399 -2.958 -9.415 1.00 0.00 664 SER A O 4
ATOM 5693 N N . GLN A 1 27 ? 9.458 -3.864 -9.352 1.00 0.00 665 GLN A N 4
ATOM 5694 C CA . GLN A 1 27 ? 8.995 -5.224 -9.594 1.00 0.00 665 GLN A CA 4
ATOM 5695 C C . GLN A 1 27 ? 8.278 -5.772 -8.361 1.00 0.00 665 GLN A C 4
ATOM 5696 O O . GLN A 1 27 ? 7.422 -6.653 -8.463 1.00 0.00 665 GLN A O 4
ATOM 5710 N N . TYR A 1 28 ? 8.625 -5.229 -7.201 1.00 0.00 666 TYR A N 4
ATOM 5711 C CA . TYR A 1 28 ? 8.032 -5.653 -5.939 1.00 0.00 666 TYR A CA 4
ATOM 5712 C C . TYR A 1 28 ? 6.946 -4.674 -5.506 1.00 0.00 666 TYR A C 4
ATOM 5713 O O . TYR A 1 28 ? 6.303 -4.856 -4.469 1.00 0.00 666 TYR A O 4
ATOM 5731 N N . LYS A 1 29 ? 6.750 -3.637 -6.311 1.00 0.00 667 LYS A N 4
ATOM 5732 C CA . LYS A 1 29 ? 5.811 -2.575 -5.984 1.00 0.00 667 LYS A CA 4
ATOM 5733 C C . LYS A 1 29 ? 4.375 -3.035 -6.175 1.00 0.00 667 LYS A C 4
ATOM 5734 O O . LYS A 1 29 ? 4.023 -3.619 -7.198 1.00 0.00 667 LYS A O 4
ATOM 5753 N N . MET A 1 30 ? 3.551 -2.761 -5.186 1.00 0.00 668 MET A N 4
ATOM 5754 C CA . MET A 1 30 ? 2.134 -3.051 -5.278 1.00 0.00 668 MET A CA 4
ATOM 5755 C C . MET A 1 30 ? 1.378 -1.767 -5.574 1.00 0.00 668 MET A C 4
ATOM 5756 O O . MET A 1 30 ? 0.908 -1.086 -4.662 1.00 0.00 668 MET A O 4
ATOM 5770 N N . ASP A 1 31 ? 1.286 -1.424 -6.851 1.00 0.00 669 ASP A N 4
ATOM 5771 C CA . ASP A 1 31 ? 0.638 -0.182 -7.251 1.00 0.00 669 ASP A CA 4
ATOM 5772 C C . ASP A 1 31 ? -0.871 -0.290 -7.102 1.00 0.00 669 ASP A C 4
ATOM 5773 O O . ASP A 1 31 ? -1.516 -1.125 -7.741 1.00 0.00 669 ASP A O 4
ATOM 5782 N N . VAL A 1 32 ? -1.421 0.560 -6.254 1.00 0.00 670 VAL A N 4
ATOM 5783 C CA . VAL A 1 32 ? -2.829 0.491 -5.899 1.00 0.00 670 VAL A CA 4
ATOM 5784 C C . VAL A 1 32 ? -3.700 1.223 -6.909 1.00 0.00 670 VAL A C 4
ATOM 5785 O O . VAL A 1 32 ? -3.483 2.400 -7.197 1.00 0.00 670 VAL A O 4
ATOM 5798 N N . THR A 1 33 ? -4.672 0.513 -7.453 1.00 0.00 671 THR A N 4
ATOM 5799 C CA . THR A 1 33 ? -5.656 1.109 -8.337 1.00 0.00 671 THR A CA 4
ATOM 5800 C C . THR A 1 33 ? -6.931 1.407 -7.547 1.00 0.00 671 THR A C 4
ATOM 5801 O O . THR A 1 33 ? -7.332 0.614 -6.695 1.00 0.00 671 THR A O 4
ATOM 5812 N N . VAL A 1 34 ? -7.548 2.554 -7.791 1.00 0.00 672 VAL A N 4
ATOM 5813 C CA . VAL A 1 34 ? -8.745 2.923 -7.047 1.00 0.00 672 VAL A CA 4
ATOM 5814 C C . VAL A 1 34 ? -10.001 2.496 -7.803 1.00 0.00 672 VAL A C 4
ATOM 5815 O O . VAL A 1 34 ? -10.045 2.545 -9.035 1.00 0.00 672 VAL A O 4
ATOM 5828 N N . ILE A 1 35 ? -11.001 2.043 -7.068 1.00 0.00 673 ILE A N 4
ATOM 5829 C CA . ILE A 1 35 ? -12.257 1.632 -7.670 1.00 0.00 673 ILE A CA 4
ATOM 5830 C C . ILE A 1 35 ? -13.352 2.646 -7.367 1.00 0.00 673 ILE A C 4
ATOM 5831 O O . ILE A 1 35 ? -13.627 2.949 -6.208 1.00 0.00 673 ILE A O 4
ATOM 5847 N N . ASP A 1 36 ? -13.960 3.169 -8.422 1.00 0.00 674 ASP A N 4
ATOM 5848 C CA . ASP A 1 36 ? -15.022 4.154 -8.293 1.00 0.00 674 ASP A CA 4
ATOM 5849 C C . ASP A 1 36 ? -16.355 3.469 -7.997 1.00 0.00 674 ASP A C 4
ATOM 5850 O O . ASP A 1 36 ? -16.788 2.579 -8.734 1.00 0.00 674 ASP A O 4
ATOM 5859 N N . THR A 1 37 ? -16.973 3.858 -6.896 1.00 0.00 675 THR A N 4
ATOM 5860 C CA . THR A 1 37 ? -18.287 3.357 -6.531 1.00 0.00 675 THR A CA 4
ATOM 5861 C C . THR A 1 37 ? -19.335 4.451 -6.707 1.00 0.00 675 THR A C 4
ATOM 5862 O O . THR A 1 37 ? -19.248 5.511 -6.081 1.00 0.00 675 THR A O 4
ATOM 5873 N N . LYS A 1 38 ? -20.311 4.203 -7.569 1.00 0.00 676 LYS A N 4
ATOM 5874 C CA . LYS A 1 38 ? -21.312 5.209 -7.890 1.00 0.00 676 LYS A CA 4
ATOM 5875 C C . LYS A 1 38 ? -22.600 4.983 -7.117 1.00 0.00 676 LYS A C 4
ATOM 5876 O O . LYS A 1 38 ? -23.245 5.937 -6.682 1.00 0.00 676 LYS A O 4
ATOM 5895 N N . ASP A 1 39 ? -22.977 3.728 -6.934 1.00 0.00 677 ASP A N 4
ATOM 5896 C CA . ASP A 1 39 ? -24.222 3.420 -6.268 1.00 0.00 677 ASP A CA 4
ATOM 5897 C C . ASP A 1 39 ? -24.063 3.567 -4.764 1.00 0.00 677 ASP A C 4
ATOM 5898 O O . ASP A 1 39 ? -23.028 4.020 -4.272 1.00 0.00 677 ASP A O 4
ATOM 5907 N N . GLY A 1 40 ? -25.092 3.191 -4.044 1.00 0.00 678 GLY A N 4
ATOM 5908 C CA . GLY A 1 40 ? -25.113 3.410 -2.615 1.00 0.00 678 GLY A CA 4
ATOM 5909 C C . GLY A 1 40 ? -25.467 4.845 -2.270 1.00 0.00 678 GLY A C 4
ATOM 5910 O O . GLY A 1 40 ? -26.596 5.130 -1.870 1.00 0.00 678 GLY A O 4
ATOM 5914 N N . SER A 1 41 ? -24.512 5.750 -2.456 1.00 0.00 679 SER A N 4
ATOM 5915 C CA . SER A 1 41 ? -24.708 7.151 -2.114 1.00 0.00 679 SER A CA 4
ATOM 5916 C C . SER A 1 41 ? -25.490 7.890 -3.197 1.00 0.00 679 SER A C 4
ATOM 5917 O O . SER A 1 41 ? -26.450 8.602 -2.899 1.00 0.00 679 SER A O 4
ATOM 5925 N N . GLN A 1 42 ? -25.095 7.706 -4.454 1.00 0.00 680 GLN A N 4
ATOM 5926 C CA . GLN A 1 42 ? -25.728 8.414 -5.564 1.00 0.00 680 GLN A CA 4
ATOM 5927 C C . GLN A 1 42 ? -26.948 7.654 -6.074 1.00 0.00 680 GLN A C 4
ATOM 5928 O O . GLN A 1 42 ? -27.110 7.442 -7.276 1.00 0.00 680 GLN A O 4
ATOM 5942 N N . SER A 1 43 ? -27.814 7.266 -5.151 1.00 0.00 681 SER A N 4
ATOM 5943 C CA . SER A 1 43 ? -29.031 6.544 -5.490 1.00 0.00 681 SER A CA 4
ATOM 5944 C C . SER A 1 43 ? -30.131 7.523 -5.896 1.00 0.00 681 SER A C 4
ATOM 5945 O O . SER A 1 43 ? -31.137 7.140 -6.495 1.00 0.00 681 SER A O 4
ATOM 5953 N N . LYS A 1 44 ? -29.917 8.793 -5.570 1.00 0.00 682 LYS A N 4
ATOM 5954 C CA . LYS A 1 44 ? -30.881 9.846 -5.867 1.00 0.00 682 LYS A CA 4
ATOM 5955 C C . LYS A 1 44 ? -30.813 10.243 -7.342 1.00 0.00 682 LYS A C 4
ATOM 5956 O O . LYS A 1 44 ? -31.748 10.836 -7.883 1.00 0.00 682 LYS A O 4
ATOM 5975 N N . LEU A 1 45 ? -29.708 9.902 -7.990 1.00 0.00 683 LEU A N 4
ATOM 5976 C CA . LEU A 1 45 ? -29.497 10.272 -9.384 1.00 0.00 683 LEU A CA 4
ATOM 5977 C C . LEU A 1 45 ? -30.096 9.225 -10.317 1.00 0.00 683 LEU A C 4
ATOM 5978 O O . LEU A 1 45 ? -29.455 8.226 -10.642 1.00 0.00 683 LEU A O 4
ATOM 5994 N N . GLY A 1 46 ? -31.335 9.453 -10.727 1.00 0.00 684 GLY A N 4
ATOM 5995 C CA . GLY A 1 46 ? -31.995 8.542 -11.641 1.00 0.00 684 GLY A CA 4
ATOM 5996 C C . GLY A 1 46 ? -33.239 7.929 -11.040 1.00 0.00 684 GLY A C 4
ATOM 5997 O O . GLY A 1 46 ? -34.077 8.636 -10.474 1.00 0.00 684 GLY A O 4
ATOM 6001 N N . GLY A 1 47 ? -33.367 6.619 -11.164 1.00 0.00 685 GLY A N 4
ATOM 6002 C CA . GLY A 1 47 ? -34.503 5.932 -10.593 1.00 0.00 685 GLY A CA 4
ATOM 6003 C C . GLY A 1 47 ? -34.731 4.579 -11.227 1.00 0.00 685 GLY A C 4
ATOM 6004 O O . GLY A 1 47 ? -34.282 3.558 -10.705 1.00 0.00 685 GLY A O 4
ATOM 6008 N N . GLY A 1 48 ? -35.414 4.572 -12.362 1.00 0.00 901 GLY A N 4
ATOM 6009 C CA . GLY A 1 48 ? -35.713 3.328 -13.040 1.00 0.00 901 GLY A CA 4
ATOM 6010 C C . GLY A 1 48 ? -36.896 2.611 -12.419 1.00 0.00 901 GLY A C 4
ATOM 6011 O O . GLY A 1 48 ? -36.858 1.397 -12.214 1.00 0.00 901 GLY A O 4
ATOM 6015 N N . GLY A 1 49 ? -37.943 3.367 -12.116 1.00 0.00 902 GLY A N 4
ATOM 6016 C CA . GLY A 1 49 ? -39.137 2.800 -11.519 1.00 0.00 902 GLY A CA 4
ATOM 6017 C C . GLY A 1 49 ? -38.875 2.190 -10.156 1.00 0.00 902 GLY A C 4
ATOM 6018 O O . GLY A 1 49 ? -38.815 2.897 -9.148 1.00 0.00 902 GLY A O 4
ATOM 6022 N N . SER A 1 50 ? -38.713 0.878 -10.129 1.00 0.00 903 SER A N 4
ATOM 6023 C CA . SER A 1 50 ? -38.449 0.158 -8.894 1.00 0.00 903 SER A CA 4
ATOM 6024 C C . SER A 1 50 ? -36.955 0.157 -8.581 1.00 0.00 903 SER A C 4
ATOM 6025 O O . SER A 1 50 ? -36.537 -0.137 -7.457 1.00 0.00 903 SER A O 4
ATOM 6033 N N . GLY A 1 51 ? -36.156 0.499 -9.582 1.00 0.00 904 GLY A N 4
ATOM 6034 C CA . GLY A 1 51 ? -34.722 0.536 -9.409 1.00 0.00 904 GLY A CA 4
ATOM 6035 C C . GLY A 1 51 ? -33.984 0.066 -10.644 1.00 0.00 904 GLY A C 4
ATOM 6036 O O . GLY A 1 51 ? -33.913 -1.136 -10.911 1.00 0.00 904 GLY A O 4
ATOM 6040 N N . GLY A 1 52 ? -33.455 1.012 -11.4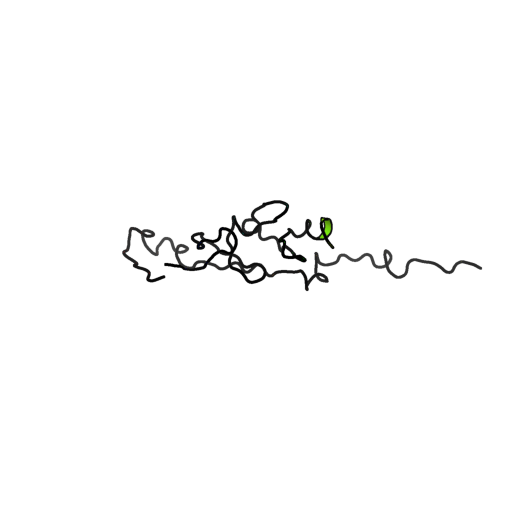11 1.00 0.00 905 GLY A N 4
ATOM 6041 C CA . GLY A 1 52 ? -32.678 0.674 -12.589 1.00 0.00 905 GLY A CA 4
ATOM 6042 C C . GLY A 1 52 ? -31.431 -0.099 -12.226 1.00 0.00 905 GLY A C 4
ATOM 6043 O O . GLY A 1 52 ? -31.147 -1.150 -12.799 1.00 0.00 905 GLY A O 4
ATOM 6047 N N . HIS A 1 53 ? -30.694 0.417 -11.258 1.00 0.00 906 HIS A N 4
ATOM 6048 C CA . HIS A 1 53 ? -29.534 -0.274 -10.737 1.00 0.00 906 HIS A CA 4
ATOM 6049 C C . HIS A 1 53 ? -29.719 -0.520 -9.249 1.00 0.00 906 HIS A C 4
ATOM 6050 O O . HIS A 1 53 ? -30.038 0.403 -8.497 1.00 0.00 906 HIS A O 4
ATOM 6064 N N . MET A 1 54 ? -29.547 -1.765 -8.832 1.00 0.00 907 MET A N 4
ATOM 6065 C CA . MET A 1 54 ? -29.724 -2.130 -7.437 1.00 0.00 907 MET A CA 4
ATOM 6066 C C . MET A 1 54 ? -28.592 -1.571 -6.592 1.00 0.00 907 MET A C 4
ATOM 6067 O O . MET A 1 54 ? -27.437 -1.968 -6.748 1.00 0.00 907 MET A O 4
ATOM 6081 N N . GLY A 1 55 ? -28.926 -0.631 -5.720 1.00 0.00 908 GLY A N 4
ATOM 6082 C CA . GLY A 1 55 ? -27.939 -0.076 -4.820 1.00 0.00 908 GLY A CA 4
ATOM 6083 C C . GLY A 1 55 ? -27.480 -1.096 -3.802 1.00 0.00 908 GLY A C 4
ATOM 6084 O O . GLY A 1 55 ? -28.297 -1.840 -3.258 1.00 0.00 908 GLY A O 4
ATOM 6088 N N . SER A 1 56 ? -26.183 -1.137 -3.548 1.00 0.00 909 SER A N 4
ATOM 6089 C CA . SER A 1 56 ? -25.606 -2.116 -2.636 1.00 0.00 909 SER A CA 4
ATOM 6090 C C . SER A 1 56 ? -25.877 -1.762 -1.165 1.00 0.00 909 SER A C 4
ATOM 6091 O O . SER A 1 56 ? -24.951 -1.583 -0.374 1.00 0.00 909 SER A O 4
ATOM 6099 N N . GLY A 1 57 ? -27.151 -1.686 -0.805 1.00 0.00 910 GLY A N 4
ATOM 6100 C CA . GLY A 1 57 ? -27.525 -1.378 0.563 1.00 0.00 910 GLY A CA 4
ATOM 6101 C C . GLY A 1 57 ? -27.469 -2.601 1.454 1.00 0.00 910 GLY A C 4
ATOM 6102 O O . GLY A 1 57 ? -28.301 -3.497 1.334 1.00 0.00 910 GLY A O 4
ATOM 6106 N N . GLY A 1 58 ? -26.476 -2.641 2.338 1.00 0.00 911 GLY A N 4
ATOM 6107 C CA . GLY A 1 58 ? -26.308 -3.772 3.239 1.00 0.00 911 GLY A CA 4
ATOM 6108 C C . GLY A 1 58 ? -26.078 -5.078 2.503 1.00 0.00 911 GLY A C 4
ATOM 6109 O O . GLY A 1 58 ? -26.442 -6.147 2.994 1.00 0.00 911 GLY A O 4
ATOM 6113 N N . LEU A 1 59 ? -25.461 -4.997 1.334 1.00 0.00 18 LEU A N 4
ATOM 6114 C CA . LEU A 1 59 ? -25.261 -6.169 0.495 1.00 0.00 18 LEU A CA 4
ATOM 6115 C C . LEU A 1 59 ? -23.873 -6.769 0.702 1.00 0.00 18 LEU A C 4
ATOM 6116 O O . LEU A 1 59 ? -23.245 -6.561 1.742 1.00 0.00 18 LEU A O 4
ATOM 6132 N N . SER A 1 60 ? -23.410 -7.531 -0.280 1.00 0.00 19 SER A N 4
ATOM 6133 C CA . SER A 1 60 ? -22.103 -8.161 -0.218 1.00 0.00 19 SER A CA 4
ATOM 6134 C C . SER A 1 60 ? -21.031 -7.251 -0.800 1.00 0.00 19 SER A C 4
ATOM 6135 O O . SER A 1 60 ? -19.851 -7.396 -0.487 1.00 0.00 19 SER A O 4
ATOM 6143 N N . TRP A 1 61 ? -21.462 -6.312 -1.644 1.00 0.00 20 TRP A N 4
ATOM 6144 C CA . TRP A 1 61 ? -20.560 -5.342 -2.270 1.00 0.00 20 TRP A CA 4
ATOM 6145 C C . TRP A 1 61 ? -19.446 -6.052 -3.027 1.00 0.00 20 TRP A C 4
ATOM 6146 O O . TRP A 1 61 ? -19.692 -6.702 -4.046 1.00 0.00 20 TRP A O 4
ATOM 6167 N N . LYS A 1 62 ? -18.233 -5.940 -2.520 1.00 0.00 21 LYS A N 4
ATOM 6168 C CA . LYS A 1 62 ? -17.097 -6.618 -3.108 1.00 0.00 21 LYS A CA 4
ATOM 6169 C C . LYS A 1 62 ? -16.435 -7.513 -2.075 1.00 0.00 21 LYS A C 4
ATOM 6170 O O . LYS A 1 62 ? -16.053 -7.050 -0.997 1.00 0.00 21 LYS A O 4
ATOM 6189 N N . ARG A 1 63 ? -16.333 -8.794 -2.398 1.00 0.00 22 ARG A N 4
ATOM 6190 C CA . ARG A 1 63 ? -15.699 -9.761 -1.513 1.00 0.00 22 ARG A CA 4
ATOM 6191 C C . ARG A 1 63 ? -14.221 -9.435 -1.345 1.00 0.00 22 ARG A C 4
ATOM 6192 O O . ARG A 1 63 ? -13.497 -9.263 -2.328 1.00 0.00 22 ARG A O 4
ATOM 6213 N N . CYS A 1 64 ? -13.780 -9.350 -0.099 1.00 0.00 23 CYS A N 4
ATOM 6214 C CA . CYS A 1 64 ? -12.410 -8.992 0.189 1.00 0.00 23 CYS A CA 4
ATOM 6215 C C . CYS A 1 64 ? -11.549 -10.243 0.356 1.00 0.00 23 CYS A C 4
ATOM 6216 O O . CYS A 1 64 ? -12.054 -11.321 0.685 1.00 0.00 23 CYS A O 4
ATOM 6223 N N . ALA A 1 65 ? -10.254 -10.100 0.108 1.00 0.00 24 ALA A N 4
ATOM 6224 C CA . ALA A 1 65 ? -9.359 -11.249 0.026 1.00 0.00 24 ALA A CA 4
ATOM 6225 C C . ALA A 1 65 ? -8.753 -11.638 1.375 1.00 0.00 24 ALA A C 4
ATOM 6226 O O . ALA A 1 65 ? -8.697 -12.823 1.713 1.00 0.00 24 ALA A O 4
ATOM 6233 N N . GLY A 1 66 ? -8.300 -10.648 2.136 1.00 0.00 25 GLY A N 4
ATOM 6234 C CA . GLY A 1 66 ? -7.595 -10.919 3.381 1.00 0.00 25 GLY A CA 4
ATOM 6235 C C . GLY A 1 66 ? -8.488 -11.533 4.441 1.00 0.00 25 GLY A C 4
ATOM 6236 O O . GLY A 1 66 ? -8.334 -12.707 4.785 1.00 0.00 25 GLY A O 4
ATOM 6240 N N . CYS A 1 67 ? -9.418 -10.741 4.968 1.00 0.00 26 CYS A N 4
ATOM 6241 C CA . CYS A 1 67 ? -10.397 -11.248 5.921 1.00 0.00 26 CYS A CA 4
ATOM 6242 C C . CYS A 1 67 ? -11.259 -12.328 5.273 1.00 0.00 26 CYS A C 4
ATOM 6243 O O . CYS A 1 67 ? -11.478 -13.397 5.847 1.00 0.00 26 CYS A O 4
ATOM 6250 N N . GLY A 1 68 ? -11.726 -12.042 4.068 1.00 0.00 27 GLY A N 4
ATOM 6251 C CA . GLY A 1 68 ? -12.590 -12.965 3.368 1.00 0.00 27 GLY A CA 4
ATOM 6252 C C . GLY A 1 68 ? -14.040 -12.601 3.565 1.00 0.00 27 GLY A C 4
ATOM 6253 O O . GLY A 1 68 ? -14.903 -13.470 3.682 1.00 0.00 27 GLY A O 4
ATOM 6257 N N . GLY A 1 69 ? -14.302 -11.307 3.616 1.00 0.00 28 GLY A N 4
ATOM 6258 C CA . GLY A 1 69 ? -15.645 -10.834 3.833 1.00 0.00 28 GLY A CA 4
ATOM 6259 C C . GLY A 1 69 ? -16.092 -9.889 2.748 1.00 0.00 28 GLY A C 4
ATOM 6260 O O . GLY A 1 69 ? -16.166 -10.263 1.578 1.00 0.00 28 GLY A O 4
ATOM 6264 N N . LYS A 1 70 ? -16.375 -8.658 3.129 1.00 0.00 29 LYS A N 4
ATOM 6265 C CA . LYS A 1 70 ? -16.858 -7.661 2.189 1.00 0.00 29 LYS A CA 4
ATOM 6266 C C . LYS A 1 70 ? -16.230 -6.309 2.485 1.00 0.00 29 LYS A C 4
ATOM 6267 O O . LYS A 1 70 ? -16.100 -5.913 3.649 1.00 0.00 29 LYS A O 4
ATOM 6286 N N . ILE A 1 71 ? -15.830 -5.613 1.434 1.00 0.00 30 ILE A N 4
ATOM 6287 C CA . ILE A 1 71 ? -15.237 -4.296 1.575 1.00 0.00 30 ILE A CA 4
ATOM 6288 C C . ILE A 1 71 ? -16.293 -3.269 1.966 1.00 0.00 30 ILE A C 4
ATOM 6289 O O . ILE A 1 71 ? -17.151 -2.894 1.165 1.00 0.00 30 ILE A O 4
ATOM 6305 N N . ALA A 1 72 ? -16.215 -2.816 3.206 1.00 0.00 31 ALA A N 4
ATOM 6306 C CA . ALA A 1 72 ? -17.144 -1.825 3.717 1.00 0.00 31 ALA A CA 4
ATOM 6307 C C . ALA A 1 72 ? -16.461 -0.472 3.817 1.00 0.00 31 ALA A C 4
ATOM 6308 O O . ALA A 1 72 ? -16.890 0.405 4.567 1.00 0.00 31 ALA A O 4
ATOM 6315 N N . ASP A 1 73 ? -15.385 -0.316 3.057 1.00 0.00 32 ASP A N 4
ATOM 6316 C CA . ASP A 1 73 ? -14.624 0.930 3.041 1.00 0.00 32 ASP A CA 4
ATOM 6317 C C . ASP A 1 73 ? -15.189 1.903 2.016 1.00 0.00 32 ASP A C 4
ATOM 6318 O O . ASP A 1 73 ? -14.613 2.967 1.783 1.00 0.00 32 ASP A O 4
ATOM 6327 N N . ARG A 1 74 ? -16.318 1.520 1.406 1.00 0.00 33 ARG A N 4
ATOM 6328 C CA . ARG A 1 74 ? -16.966 2.306 0.347 1.00 0.00 33 ARG A CA 4
ATOM 6329 C C . ARG A 1 74 ? -16.160 2.224 -0.948 1.00 0.00 33 ARG A C 4
ATOM 6330 O O . ARG A 1 74 ? -16.639 1.708 -1.957 1.00 0.00 33 ARG A O 4
ATOM 6351 N N . PHE A 1 75 ? -14.939 2.739 -0.913 1.00 0.00 34 PHE A N 4
ATOM 6352 C CA . PHE A 1 75 ? -14.020 2.631 -2.037 1.00 0.00 34 PHE A CA 4
ATOM 6353 C C . PHE A 1 75 ? -13.016 1.523 -1.757 1.00 0.00 34 PHE A C 4
ATOM 6354 O O . PHE A 1 75 ? -12.397 1.496 -0.693 1.00 0.00 34 PHE A O 4
ATOM 6371 N N . LEU A 1 76 ? -12.873 0.599 -2.695 1.00 0.00 35 LEU A N 4
ATOM 6372 C CA . LEU A 1 76 ? -11.982 -0.533 -2.499 1.00 0.00 35 LEU A CA 4
ATOM 6373 C C . LEU A 1 76 ? -10.629 -0.285 -3.153 1.00 0.00 35 LEU A C 4
ATOM 6374 O O . LEU A 1 76 ? -10.500 0.554 -4.047 1.00 0.00 35 LEU A O 4
ATOM 6390 N N . LEU A 1 77 ? -9.628 -1.023 -2.697 1.00 0.00 36 LEU A N 4
ATOM 6391 C CA . LEU A 1 77 ? -8.267 -0.857 -3.172 1.00 0.00 36 LEU A CA 4
ATOM 6392 C C . LEU A 1 77 ? -7.847 -2.039 -4.035 1.00 0.00 36 LEU A C 4
ATOM 6393 O O . LEU A 1 77 ? -8.098 -3.195 -3.691 1.00 0.00 36 LEU A O 4
ATOM 6409 N N . TYR A 1 78 ? -7.220 -1.736 -5.158 1.00 0.00 37 TYR A N 4
ATOM 6410 C CA . TYR A 1 78 ? -6.701 -2.752 -6.061 1.00 0.00 37 TYR A CA 4
ATOM 6411 C C . TYR A 1 78 ? -5.202 -2.921 -5.865 1.00 0.00 37 TYR A C 4
ATOM 6412 O O . TYR A 1 78 ? -4.419 -2.087 -6.316 1.00 0.00 37 TYR A O 4
ATOM 6430 N N . ALA A 1 79 ? -4.805 -3.985 -5.188 1.00 0.00 38 ALA A N 4
ATOM 6431 C CA . ALA A 1 79 ? -3.391 -4.264 -4.995 1.00 0.00 38 ALA A CA 4
ATOM 6432 C C . ALA A 1 79 ? -2.960 -5.445 -5.855 1.00 0.00 38 ALA A C 4
ATOM 6433 O O . ALA A 1 79 ? -2.927 -5.344 -7.082 1.00 0.00 38 ALA A O 4
ATOM 6440 N N . MET A 1 80 ? -2.655 -6.574 -5.221 1.00 0.00 39 MET A N 4
ATOM 6441 C CA . MET A 1 80 ? -2.214 -7.760 -5.949 1.00 0.00 39 MET A CA 4
ATOM 6442 C C . MET A 1 80 ? -3.392 -8.499 -6.584 1.00 0.00 39 MET A C 4
ATOM 6443 O O . MET A 1 80 ? -3.721 -9.615 -6.184 1.00 0.00 39 MET A O 4
ATOM 6457 N N . ASP A 1 81 ? -4.043 -7.839 -7.546 1.00 0.00 40 ASP A N 4
ATOM 6458 C CA . ASP A 1 81 ? -5.082 -8.456 -8.387 1.00 0.00 40 ASP A CA 4
ATOM 6459 C C . ASP A 1 81 ? -6.405 -8.653 -7.638 1.00 0.00 40 ASP A C 4
ATOM 6460 O O . ASP A 1 81 ? -7.451 -8.830 -8.256 1.00 0.00 40 ASP A O 4
ATOM 6469 N N . SER A 1 82 ? -6.368 -8.592 -6.319 1.00 0.00 41 SER A N 4
ATOM 6470 C CA . SER A 1 82 ? -7.552 -8.857 -5.519 1.00 0.00 41 SER A CA 4
ATOM 6471 C C . SER A 1 82 ? -8.189 -7.557 -5.037 1.00 0.00 41 SER A C 4
ATOM 6472 O O . SER A 1 82 ? -7.616 -6.476 -5.197 1.00 0.00 41 SER A O 4
ATOM 6480 N N . TYR A 1 83 ? -9.381 -7.670 -4.462 1.00 0.00 42 TYR A N 4
ATOM 6481 C CA . TYR A 1 83 ? -10.078 -6.523 -3.898 1.00 0.00 42 TYR A CA 4
ATOM 6482 C C . TYR A 1 83 ? -9.725 -6.368 -2.424 1.00 0.00 42 TYR A C 4
ATOM 6483 O O . TYR A 1 83 ? -9.781 -7.335 -1.663 1.00 0.00 42 TYR A O 4
ATOM 6501 N N . TRP A 1 84 ? -9.354 -5.160 -2.022 1.00 0.00 43 TRP A N 4
ATOM 6502 C CA . TRP A 1 84 ? -8.987 -4.904 -0.638 1.00 0.00 43 TRP A CA 4
ATOM 6503 C C . TRP A 1 84 ? -9.684 -3.657 -0.104 1.00 0.00 43 TRP A C 4
ATOM 6504 O O . TRP A 1 84 ? -10.286 -2.893 -0.854 1.00 0.00 43 TRP A O 4
ATOM 6525 N N . HIS A 1 85 ? -9.595 -3.474 1.202 1.00 0.00 44 HIS A N 4
ATOM 6526 C CA . HIS A 1 85 ? -10.089 -2.274 1.877 1.00 0.00 44 HIS A CA 4
ATOM 6527 C C . HIS A 1 85 ? -9.029 -1.831 2.880 1.00 0.00 44 HIS A C 4
ATOM 6528 O O . HIS A 1 85 ? -7.929 -2.384 2.886 1.00 0.00 44 HIS A O 4
ATOM 6542 N N . SER A 1 86 ? -9.349 -0.884 3.752 1.00 0.00 45 SER A N 4
ATOM 6543 C CA . SER A 1 86 ? -8.357 -0.328 4.666 1.00 0.00 45 SER A CA 4
ATOM 6544 C C . SER A 1 86 ? -7.944 -1.342 5.738 1.00 0.00 45 SER A C 4
ATOM 6545 O O . SER A 1 86 ? -6.905 -1.190 6.380 1.00 0.00 45 SER A O 4
ATOM 6553 N N . ARG A 1 87 ? -8.754 -2.380 5.920 1.00 0.00 46 ARG A N 4
ATOM 6554 C CA . ARG A 1 87 ? -8.447 -3.410 6.905 1.00 0.00 46 ARG A CA 4
ATOM 6555 C C . ARG A 1 87 ? -7.840 -4.639 6.240 1.00 0.00 46 ARG A C 4
ATOM 6556 O O . ARG A 1 87 ? -7.393 -5.562 6.917 1.00 0.00 46 ARG A O 4
ATOM 6577 N N . CYS A 1 88 ? -7.834 -4.651 4.915 1.00 0.00 47 CYS A N 4
ATOM 6578 C CA . CYS A 1 88 ? -7.216 -5.736 4.175 1.00 0.00 47 CYS A CA 4
ATOM 6579 C C . CYS A 1 88 ? -5.841 -5.312 3.678 1.00 0.00 47 CYS A C 4
ATOM 6580 O O . CYS A 1 88 ? -4.835 -5.964 3.968 1.00 0.00 47 CYS A O 4
ATOM 6587 N N . LEU A 1 89 ? -5.812 -4.208 2.943 1.00 0.00 48 LEU A N 4
ATOM 6588 C CA . LEU A 1 89 ? -4.568 -3.650 2.441 1.00 0.00 48 LEU A CA 4
ATOM 6589 C C . LEU A 1 89 ? -3.828 -2.939 3.562 1.00 0.00 48 LEU A C 4
ATOM 6590 O O . LEU A 1 89 ? -3.872 -1.713 3.678 1.00 0.00 48 LEU A O 4
ATOM 6606 N N . LYS A 1 90 ? -3.187 -3.725 4.404 1.00 0.00 49 LYS A N 4
ATOM 6607 C CA . LYS A 1 90 ? -2.426 -3.204 5.523 1.00 0.00 49 LYS A CA 4
ATOM 6608 C C . LYS A 1 90 ? -1.195 -4.059 5.761 1.00 0.00 49 LYS A C 4
ATOM 6609 O O . LYS A 1 90 ? -1.125 -5.202 5.305 1.00 0.00 49 LYS A O 4
ATOM 6628 N N . CYS A 1 91 ? -0.228 -3.502 6.470 1.00 0.00 50 CYS A N 4
ATOM 6629 C CA . CYS A 1 91 ? 0.967 -4.238 6.827 1.00 0.00 50 CYS A CA 4
ATOM 6630 C C . CYS A 1 91 ? 0.607 -5.372 7.777 1.00 0.00 50 CYS A C 4
ATOM 6631 O O . CYS A 1 91 ? -0.117 -5.169 8.749 1.00 0.00 50 CYS A O 4
ATOM 6638 N N . SER A 1 92 ? 1.111 -6.562 7.494 1.00 0.00 51 SER A N 4
ATOM 6639 C CA . SER A 1 92 ? 0.876 -7.712 8.355 1.00 0.00 51 SER A CA 4
ATOM 6640 C C . SER A 1 92 ? 1.632 -7.556 9.675 1.00 0.00 51 SER A C 4
ATOM 6641 O O . SER A 1 92 ? 1.429 -8.321 10.622 1.00 0.00 51 SER A O 4
ATOM 6649 N N . SER A 1 93 ? 2.492 -6.549 9.728 1.00 0.00 52 SER A N 4
ATOM 6650 C CA . SER A 1 93 ? 3.281 -6.271 10.912 1.00 0.00 52 SER A CA 4
ATOM 6651 C C . SER A 1 93 ? 2.785 -5.007 11.619 1.00 0.00 52 SER A C 4
ATOM 6652 O O . SER A 1 93 ? 2.587 -5.004 12.835 1.00 0.00 52 SER A O 4
ATOM 6660 N N . CYS A 1 94 ? 2.567 -3.942 10.852 1.00 0.00 53 CYS A N 4
ATOM 6661 C CA . CYS A 1 94 ? 2.119 -2.671 11.415 1.00 0.00 53 CYS A CA 4
ATOM 6662 C C . CYS A 1 94 ? 0.619 -2.674 11.677 1.00 0.00 53 CYS A C 4
ATOM 6663 O O . CYS A 1 94 ? 0.153 -2.090 12.659 1.00 0.00 53 CYS A O 4
ATOM 6670 N N . GLN A 1 95 ? -0.122 -3.341 10.797 1.00 0.00 54 GLN A N 4
ATOM 6671 C CA . GLN A 1 95 ? -1.584 -3.338 10.831 1.00 0.00 54 GLN A CA 4
ATOM 6672 C C . GLN A 1 95 ? -2.111 -1.925 10.601 1.00 0.00 54 GLN A C 4
ATOM 6673 O O . GLN A 1 95 ? -3.204 -1.569 11.046 1.00 0.00 54 GLN A O 4
ATOM 6687 N N . ALA A 1 96 ? -1.312 -1.128 9.902 1.00 0.00 55 ALA A N 4
ATOM 6688 C CA . ALA A 1 96 ? -1.677 0.239 9.574 1.00 0.00 55 ALA A CA 4
ATOM 6689 C C . ALA A 1 96 ? -2.268 0.296 8.172 1.00 0.00 55 ALA A C 4
ATOM 6690 O O . ALA A 1 96 ? -1.971 -0.560 7.341 1.00 0.00 55 ALA A O 4
ATOM 6697 N N . GLN A 1 97 ? -3.094 1.302 7.917 1.00 0.00 56 GLN A N 4
ATOM 6698 C CA . GLN A 1 97 ? -3.793 1.426 6.642 1.00 0.00 56 GLN A CA 4
ATOM 6699 C C . GLN A 1 97 ? -2.812 1.656 5.494 1.00 0.00 56 GLN A C 4
ATOM 6700 O O . GLN A 1 97 ? -2.383 2.783 5.240 1.00 0.00 56 GLN A O 4
ATOM 6714 N N . LEU A 1 98 ? -2.483 0.577 4.794 1.00 0.00 57 LEU A N 4
ATOM 6715 C CA . LEU A 1 98 ? -1.494 0.611 3.724 1.00 0.00 57 LEU A CA 4
ATOM 6716 C C . LEU A 1 98 ? -2.076 1.208 2.446 1.00 0.00 57 LEU A C 4
ATOM 6717 O O . LEU A 1 98 ? -1.343 1.653 1.566 1.00 0.00 57 LEU A O 4
ATOM 6733 N N . GLY A 1 99 ? -3.395 1.206 2.344 1.00 0.00 58 GLY A N 4
ATOM 6734 C CA . GLY A 1 99 ? -4.042 1.790 1.188 1.00 0.00 58 GLY A CA 4
ATOM 6735 C C . GLY A 1 99 ? -4.167 3.296 1.303 1.00 0.00 58 GLY A C 4
ATOM 6736 O O . GLY A 1 99 ? -4.381 3.989 0.307 1.00 0.00 58 GLY A O 4
ATOM 6740 N N . ASP A 1 100 ? -4.018 3.807 2.518 1.00 0.00 59 ASP A N 4
ATOM 6741 C CA . ASP A 1 100 ? -4.200 5.232 2.778 1.00 0.00 59 ASP A CA 4
ATOM 6742 C C . ASP A 1 100 ? -2.862 5.957 2.883 1.00 0.00 59 ASP A C 4
ATOM 6743 O O . ASP A 1 100 ? -2.689 6.853 3.714 1.00 0.00 59 ASP A O 4
ATOM 6752 N N . ILE A 1 101 ? -1.910 5.566 2.048 1.00 0.00 60 ILE A N 4
ATOM 6753 C CA . ILE A 1 101 ? -0.611 6.228 2.009 1.00 0.00 60 ILE A CA 4
ATOM 6754 C C . ILE A 1 101 ? -0.121 6.372 0.574 1.00 0.00 60 ILE A C 4
ATOM 6755 O O . ILE A 1 101 ? -0.348 5.494 -0.261 1.00 0.00 60 ILE A O 4
ATOM 6771 N N . GLY A 1 102 ? 0.535 7.493 0.295 1.00 0.00 61 GLY A N 4
ATOM 6772 C CA . GLY A 1 102 ? 1.062 7.758 -1.030 1.00 0.00 61 GLY A CA 4
ATOM 6773 C C . GLY A 1 102 ? 2.108 6.751 -1.457 1.00 0.00 61 GLY A C 4
ATOM 6774 O O . GLY A 1 102 ? 2.167 6.371 -2.628 1.00 0.00 61 GLY A O 4
ATOM 6778 N N . THR A 1 103 ? 2.939 6.322 -0.519 1.00 0.00 62 THR A N 4
ATOM 6779 C CA . THR A 1 103 ? 3.921 5.288 -0.795 1.00 0.00 62 THR A CA 4
ATOM 6780 C C . THR A 1 103 ? 3.255 3.918 -0.766 1.00 0.00 62 THR A C 4
ATOM 6781 O O . THR A 1 103 ? 2.722 3.499 0.264 1.00 0.00 62 THR A O 4
ATOM 6792 N N . SER A 1 104 ? 3.288 3.228 -1.894 1.00 0.00 63 SER A N 4
ATOM 6793 C CA . SER A 1 104 ? 2.609 1.951 -2.029 1.00 0.00 63 SER A CA 4
ATOM 6794 C C . SER A 1 104 ? 3.338 0.849 -1.264 1.00 0.00 63 SER A C 4
ATOM 6795 O O . SER A 1 104 ? 4.508 0.991 -0.907 1.00 0.00 63 SER A O 4
ATOM 6803 N N . SER A 1 105 ? 2.630 -0.237 -1.003 1.00 0.00 64 SER A N 4
ATOM 6804 C CA . SER A 1 105 ? 3.197 -1.371 -0.298 1.00 0.00 64 SER A CA 4
ATOM 6805 C C . SER A 1 105 ? 4.064 -2.208 -1.239 1.00 0.00 64 SER A C 4
ATOM 6806 O O . SER A 1 105 ? 4.052 -2.004 -2.457 1.00 0.00 64 SER A O 4
ATOM 6814 N N . TYR A 1 106 ? 4.816 -3.140 -0.674 1.00 0.00 65 TYR A N 4
ATOM 6815 C CA . TYR A 1 106 ? 5.681 -4.002 -1.462 1.00 0.00 65 TYR A CA 4
ATOM 6816 C C . TYR A 1 106 ? 5.449 -5.458 -1.091 1.00 0.00 65 TYR A C 4
ATOM 6817 O O . TYR A 1 106 ? 4.966 -5.760 0.001 1.00 0.00 65 TYR A O 4
ATOM 6835 N N . THR A 1 107 ? 5.782 -6.353 -2.002 1.00 0.00 66 THR A N 4
ATOM 6836 C CA . THR A 1 107 ? 5.640 -7.773 -1.749 1.00 0.00 66 THR A CA 4
ATOM 6837 C C . THR A 1 107 ? 6.784 -8.552 -2.381 1.00 0.00 66 THR A C 4
ATOM 6838 O O . THR A 1 107 ? 7.560 -8.009 -3.163 1.00 0.00 66 THR A O 4
ATOM 6849 N N . LYS A 1 108 ? 6.881 -9.824 -2.025 1.00 0.00 67 LYS A N 4
ATOM 6850 C CA . LYS A 1 108 ? 7.933 -10.693 -2.525 1.00 0.00 67 LYS A CA 4
ATOM 6851 C C . LYS A 1 108 ? 7.587 -12.136 -2.206 1.00 0.00 67 LYS A C 4
ATOM 6852 O O . LYS A 1 108 ? 7.424 -12.962 -3.099 1.00 0.00 67 LYS A O 4
ATOM 6871 N N . SER A 1 109 ? 7.451 -12.419 -0.921 1.00 0.00 68 SER A N 4
ATOM 6872 C CA . SER A 1 109 ? 7.118 -13.755 -0.455 1.00 0.00 68 SER A CA 4
ATOM 6873 C C . SER A 1 109 ? 5.604 -13.955 -0.366 1.00 0.00 68 SER A C 4
ATOM 6874 O O . SER A 1 109 ? 5.128 -14.847 0.336 1.00 0.00 68 SER A O 4
ATOM 6882 N N . GLY A 1 110 ? 4.854 -13.126 -1.087 1.00 0.00 69 GLY A N 4
ATOM 6883 C CA . GLY A 1 110 ? 3.405 -13.236 -1.092 1.00 0.00 69 GLY A CA 4
ATOM 6884 C C . GLY A 1 110 ? 2.768 -12.654 0.154 1.00 0.00 69 GLY A C 4
ATOM 6885 O O . GLY A 1 110 ? 1.653 -13.028 0.525 1.00 0.00 69 GLY A O 4
ATOM 6889 N N . MET A 1 111 ? 3.472 -11.735 0.795 1.00 0.00 70 MET A N 4
ATOM 6890 C CA . MET A 1 111 ? 2.990 -11.123 2.023 1.00 0.00 70 MET A CA 4
ATOM 6891 C C . MET A 1 111 ? 2.756 -9.634 1.819 1.00 0.00 70 MET A C 4
ATOM 6892 O O . MET A 1 111 ? 3.411 -9.008 0.985 1.00 0.00 70 MET A O 4
ATOM 6906 N N . ILE A 1 112 ? 1.824 -9.075 2.575 1.00 0.00 71 ILE A N 4
ATOM 6907 C CA . ILE A 1 112 ? 1.545 -7.647 2.513 1.00 0.00 71 ILE A CA 4
ATOM 6908 C C . ILE A 1 112 ? 2.276 -6.916 3.633 1.00 0.00 71 ILE A C 4
ATOM 6909 O O . ILE A 1 112 ? 1.933 -7.054 4.811 1.00 0.00 71 ILE A O 4
ATOM 6925 N N . LEU A 1 113 ? 3.295 -6.156 3.263 1.00 0.00 72 LEU A N 4
ATOM 6926 C CA . LEU A 1 113 ? 4.077 -5.397 4.227 1.00 0.00 72 LEU A CA 4
ATOM 6927 C C . LEU A 1 113 ? 4.234 -3.963 3.752 1.00 0.00 72 LEU A C 4
ATOM 6928 O O . LEU A 1 113 ? 4.131 -3.683 2.553 1.00 0.00 72 LEU A O 4
ATOM 6944 N N . CYS A 1 114 ? 4.469 -3.058 4.690 1.00 0.00 73 CYS A N 4
ATOM 6945 C CA . CYS A 1 114 ? 4.657 -1.657 4.358 1.00 0.00 73 CYS A CA 4
ATOM 6946 C C . CYS A 1 114 ? 6.008 -1.443 3.675 1.00 0.00 73 CYS A C 4
ATOM 6947 O O . CYS A 1 114 ? 6.844 -2.353 3.634 1.00 0.00 73 CYS A O 4
ATOM 6954 N N . ARG A 1 115 ? 6.221 -0.235 3.154 1.00 0.00 74 ARG A N 4
ATOM 6955 C CA . ARG A 1 115 ? 7.472 0.099 2.478 1.00 0.00 74 ARG A CA 4
ATOM 6956 C C . ARG A 1 115 ? 8.651 0.000 3.442 1.00 0.00 74 ARG A C 4
ATOM 6957 O O . ARG A 1 115 ? 9.784 -0.237 3.030 1.00 0.00 74 ARG A O 4
ATOM 6978 N N . ASN A 1 116 ? 8.369 0.164 4.727 1.00 0.00 75 ASN A N 4
ATOM 6979 C CA . ASN A 1 116 ? 9.402 0.109 5.750 1.00 0.00 75 ASN A CA 4
ATOM 6980 C C . ASN A 1 116 ? 9.706 -1.331 6.121 1.00 0.00 75 ASN A C 4
ATOM 6981 O O . ASN A 1 116 ? 10.865 -1.743 6.168 1.00 0.00 75 ASN A O 4
ATOM 6992 N N . ASP A 1 117 ? 8.652 -2.099 6.362 1.00 0.00 76 ASP A N 4
ATOM 6993 C CA . ASP A 1 117 ? 8.792 -3.472 6.829 1.00 0.00 76 ASP A CA 4
ATOM 6994 C C . ASP A 1 117 ? 9.445 -4.348 5.784 1.00 0.00 76 ASP A C 4
ATOM 6995 O O . ASP A 1 117 ? 10.312 -5.155 6.109 1.00 0.00 76 ASP A O 4
ATOM 7004 N N . TYR A 1 118 ? 9.042 -4.186 4.529 1.00 0.00 77 TYR A N 4
ATOM 7005 C CA . TYR A 1 118 ? 9.593 -5.003 3.460 1.00 0.00 77 TYR A CA 4
ATOM 7006 C C . TYR A 1 118 ? 11.098 -4.799 3.344 1.00 0.00 77 TYR A C 4
ATOM 7007 O O . TYR A 1 118 ? 11.852 -5.766 3.273 1.00 0.00 77 TYR A O 4
ATOM 7025 N N . ILE A 1 119 ? 11.529 -3.544 3.333 1.00 0.00 78 ILE A N 4
ATOM 7026 C CA . ILE A 1 119 ? 12.943 -3.228 3.169 1.00 0.00 78 ILE A CA 4
ATOM 7027 C C . ILE A 1 119 ? 13.731 -3.650 4.405 1.00 0.00 78 ILE A C 4
ATOM 7028 O O . ILE A 1 119 ? 14.856 -4.144 4.304 1.00 0.00 78 ILE A O 4
ATOM 7044 N N . ARG A 1 120 ? 13.125 -3.469 5.567 1.00 0.00 79 ARG A N 4
ATOM 7045 C CA . ARG A 1 120 ? 13.731 -3.885 6.821 1.00 0.00 79 ARG A CA 4
ATOM 7046 C C . ARG A 1 120 ? 13.893 -5.403 6.861 1.00 0.00 79 ARG A C 4
ATOM 7047 O O . ARG A 1 120 ? 14.925 -5.915 7.295 1.00 0.00 79 ARG A O 4
ATOM 7068 N N . LEU A 1 121 ? 12.871 -6.112 6.394 1.00 0.00 80 LEU A N 4
ATOM 7069 C CA . LEU A 1 121 ? 12.885 -7.570 6.389 1.00 0.00 80 LEU A CA 4
ATOM 7070 C C . LEU A 1 121 ? 13.759 -8.111 5.260 1.00 0.00 80 LEU A C 4
ATOM 7071 O O . LEU A 1 121 ? 14.769 -8.770 5.506 1.00 0.00 80 LEU A O 4
ATOM 7087 N N . PHE A 1 122 ? 13.374 -7.823 4.026 1.00 0.00 81 PHE A N 4
ATOM 7088 C CA . PHE A 1 122 ? 14.083 -8.338 2.862 1.00 0.00 81 PHE A CA 4
ATOM 7089 C C . PHE A 1 122 ? 14.870 -7.232 2.169 1.00 0.00 81 PHE A C 4
ATOM 7090 O O . PHE A 1 122 ? 16.100 -7.269 2.116 1.00 0.00 81 PHE A O 4
ATOM 7107 N N . GLY A 1 123 ? 14.154 -6.248 1.644 1.00 0.00 82 GLY A N 4
ATOM 7108 C CA . GLY A 1 123 ? 14.789 -5.175 0.906 1.00 0.00 82 GLY A CA 4
ATOM 7109 C C . GLY A 1 123 ? 15.134 -5.591 -0.507 1.00 0.00 82 GLY A C 4
ATOM 7110 O O . GLY A 1 123 ? 16.114 -5.056 -1.063 1.00 0.00 82 GLY A O 4
ATOM 7117 N N . SER A 1 3 ? 31.852 -22.381 -11.465 1.00 0.00 641 SER A N 5
ATOM 7118 C CA . SER A 1 3 ? 32.627 -21.549 -10.523 1.00 0.00 641 SER A CA 5
ATOM 7119 C C . SER A 1 3 ? 31.688 -20.804 -9.581 1.00 0.00 641 SER A C 5
ATOM 7120 O O . SER A 1 3 ? 30.520 -21.180 -9.437 1.00 0.00 641 SER A O 5
ATOM 7128 N N . LEU A 1 4 ? 32.212 -19.762 -8.935 1.00 0.00 642 LEU A N 5
ATOM 7129 C CA . LEU A 1 4 ? 31.437 -18.925 -8.024 1.00 0.00 642 LEU A CA 5
ATOM 7130 C C . LEU A 1 4 ? 30.188 -18.363 -8.706 1.00 0.00 642 LEU A C 5
ATOM 7131 O O . LEU A 1 4 ? 30.241 -17.334 -9.383 1.00 0.00 642 LEU A O 5
ATOM 7147 N N . GLN A 1 5 ? 29.073 -19.057 -8.519 1.00 0.00 643 GLN A N 5
ATOM 7148 C CA . GLN A 1 5 ? 27.797 -18.670 -9.105 1.00 0.00 643 GLN A CA 5
ATOM 7149 C C . GLN A 1 5 ? 26.734 -19.684 -8.714 1.00 0.00 643 GLN A C 5
ATOM 7150 O O . GLN A 1 5 ? 25.758 -19.356 -8.046 1.00 0.00 643 GLN A O 5
ATOM 7164 N N . ASN A 1 6 ? 26.945 -20.925 -9.133 1.00 0.00 644 ASN A N 5
ATOM 7165 C CA . ASN A 1 6 ? 26.048 -22.021 -8.786 1.00 0.00 644 ASN A CA 5
ATOM 7166 C C . ASN A 1 6 ? 26.813 -23.079 -8.003 1.00 0.00 644 ASN A C 5
ATOM 7167 O O . ASN A 1 6 ? 26.285 -24.135 -7.659 1.00 0.00 644 ASN A O 5
ATOM 7178 N N . ASN A 1 7 ? 28.072 -22.778 -7.739 1.00 0.00 645 ASN A N 5
ATOM 7179 C CA . ASN A 1 7 ? 28.932 -23.648 -6.956 1.00 0.00 645 ASN A CA 5
ATOM 7180 C C . ASN A 1 7 ? 29.815 -22.794 -6.062 1.00 0.00 645 ASN A C 5
ATOM 7181 O O . ASN A 1 7 ? 30.507 -21.899 -6.550 1.00 0.00 645 ASN A O 5
ATOM 7192 N N . GLN A 1 8 ? 29.761 -23.051 -4.756 1.00 0.00 646 GLN A N 5
ATOM 7193 C CA . GLN A 1 8 ? 30.532 -22.281 -3.779 1.00 0.00 646 GLN A CA 5
ATOM 7194 C C . GLN A 1 8 ? 30.237 -20.786 -3.906 1.00 0.00 646 GLN A C 5
ATOM 7195 O O . GLN A 1 8 ? 31.139 -19.949 -3.832 1.00 0.00 646 GLN A O 5
ATOM 7209 N N . ASP A 1 9 ? 28.967 -20.465 -4.103 1.00 0.00 647 ASP A N 5
ATOM 7210 C CA . ASP A 1 9 ? 28.536 -19.088 -4.289 1.00 0.00 6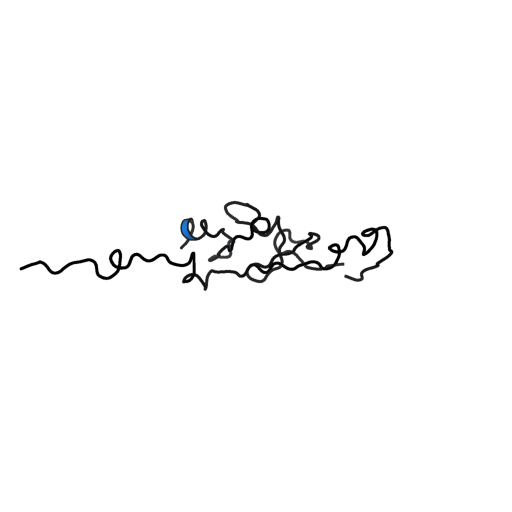47 ASP A CA 5
ATOM 7211 C C . ASP A 1 9 ? 28.559 -18.324 -2.971 1.00 0.00 647 ASP A C 5
ATOM 7212 O O . ASP A 1 9 ? 27.656 -18.449 -2.141 1.00 0.00 647 ASP A O 5
ATOM 7221 N N . VAL A 1 10 ? 29.617 -17.550 -2.781 1.00 0.00 648 VAL A N 5
ATOM 7222 C CA . VAL A 1 10 ? 29.768 -16.711 -1.599 1.00 0.00 648 VAL A CA 5
ATOM 7223 C C . VAL A 1 10 ? 29.950 -15.256 -2.015 1.00 0.00 648 VAL A C 5
ATOM 7224 O O . VAL A 1 10 ? 29.956 -14.946 -3.205 1.00 0.00 648 VAL A O 5
ATOM 7237 N N . SER A 1 11 ? 30.097 -14.371 -1.044 1.00 0.00 649 SER A N 5
ATOM 7238 C CA . SER A 1 11 ? 30.346 -12.969 -1.331 1.00 0.00 649 SER A CA 5
ATOM 7239 C C . SER A 1 11 ? 31.830 -12.657 -1.142 1.00 0.00 649 SER A C 5
ATOM 7240 O O . SER A 1 11 ? 32.445 -13.093 -0.163 1.00 0.00 649 SER A O 5
ATOM 7248 N N . PHE A 1 12 ? 32.408 -11.924 -2.084 1.00 0.00 650 PHE A N 5
ATOM 7249 C CA . PHE A 1 12 ? 33.834 -11.622 -2.050 1.00 0.00 650 PHE A CA 5
ATOM 7250 C C . PHE A 1 12 ? 34.092 -10.171 -2.441 1.00 0.00 650 PHE A C 5
ATOM 7251 O O . PHE A 1 12 ? 33.467 -9.643 -3.361 1.00 0.00 650 PHE A O 5
ATOM 7268 N N . GLU A 1 13 ? 35.034 -9.541 -1.750 1.00 0.00 651 GLU A N 5
ATOM 7269 C CA . GLU A 1 13 ? 35.383 -8.144 -1.997 1.00 0.00 651 GLU A CA 5
ATOM 7270 C C . GLU A 1 13 ? 36.086 -7.977 -3.340 1.00 0.00 651 GLU A C 5
ATOM 7271 O O . GLU A 1 13 ? 36.222 -6.860 -3.844 1.00 0.00 651 GLU A O 5
ATOM 7283 N N . ASN A 1 14 ? 36.534 -9.088 -3.910 1.00 0.00 652 ASN A N 5
ATOM 7284 C CA . ASN A 1 14 ? 37.245 -9.062 -5.184 1.00 0.00 652 ASN A CA 5
ATOM 7285 C C . ASN A 1 14 ? 36.274 -8.938 -6.353 1.00 0.00 652 ASN A C 5
ATOM 7286 O O . ASN A 1 14 ? 36.671 -8.599 -7.468 1.00 0.00 652 ASN A O 5
ATOM 7297 N N . ILE A 1 15 ? 35.002 -9.207 -6.094 1.00 0.00 653 ILE A N 5
ATOM 7298 C CA . ILE A 1 15 ? 33.981 -9.125 -7.128 1.00 0.00 653 ILE A CA 5
ATOM 7299 C C . ILE A 1 15 ? 32.849 -8.209 -6.688 1.00 0.00 653 ILE A C 5
ATOM 7300 O O . ILE A 1 15 ? 31.870 -8.653 -6.089 1.00 0.00 653 ILE A O 5
ATOM 7316 N N . GLN A 1 16 ? 32.984 -6.930 -6.991 1.00 0.00 654 GLN A N 5
ATOM 7317 C CA . GLN A 1 16 ? 31.992 -5.942 -6.597 1.00 0.00 654 GLN A CA 5
ATOM 7318 C C . GLN A 1 16 ? 31.206 -5.467 -7.811 1.00 0.00 654 GLN A C 5
ATOM 7319 O O . GLN A 1 16 ? 31.049 -4.268 -8.044 1.00 0.00 654 GLN A O 5
ATOM 7333 N N . TRP A 1 17 ? 30.722 -6.423 -8.585 1.00 0.00 655 TRP A N 5
ATOM 7334 C CA . TRP A 1 17 ? 29.922 -6.127 -9.762 1.00 0.00 655 TRP A CA 5
ATOM 7335 C C . TRP A 1 17 ? 28.447 -6.058 -9.380 1.00 0.00 655 TRP A C 5
ATOM 7336 O O . TRP A 1 17 ? 28.115 -5.789 -8.224 1.00 0.00 655 TRP A O 5
ATOM 7357 N N . SER A 1 18 ? 27.568 -6.289 -10.340 1.00 0.00 656 SER A N 5
ATOM 7358 C CA . SER A 1 18 ? 26.139 -6.320 -10.074 1.00 0.00 656 SER A CA 5
ATOM 7359 C C . SER A 1 18 ? 25.744 -7.645 -9.421 1.00 0.00 656 SER A C 5
ATOM 7360 O O . SER A 1 18 ? 25.183 -8.530 -10.071 1.00 0.00 656 SER A O 5
ATOM 7368 N N . ILE A 1 19 ? 26.047 -7.781 -8.135 1.00 0.00 657 ILE A N 5
ATOM 7369 C CA . ILE A 1 19 ? 25.752 -9.011 -7.409 1.00 0.00 657 ILE A CA 5
ATOM 7370 C C . ILE A 1 19 ? 24.347 -8.953 -6.827 1.00 0.00 657 ILE A C 5
ATOM 7371 O O . ILE A 1 19 ? 23.834 -9.941 -6.302 1.00 0.00 657 ILE A O 5
ATOM 7387 N N . ASP A 1 20 ? 23.737 -7.783 -6.921 1.00 0.00 658 ASP A N 5
ATOM 7388 C CA . ASP A 1 20 ? 22.367 -7.591 -6.471 1.00 0.00 658 ASP A CA 5
ATOM 7389 C C . ASP A 1 20 ? 21.401 -8.155 -7.506 1.00 0.00 658 ASP A C 5
ATOM 7390 O O . ASP A 1 20 ? 21.456 -7.782 -8.678 1.00 0.00 658 ASP A O 5
ATOM 7399 N N . PRO A 1 21 ? 20.500 -9.055 -7.092 1.00 0.00 659 PRO A N 5
ATOM 7400 C CA . PRO A 1 21 ? 19.520 -9.670 -7.996 1.00 0.00 659 PRO A CA 5
ATOM 7401 C C . PRO A 1 21 ? 18.419 -8.694 -8.409 1.00 0.00 659 PRO A C 5
ATOM 7402 O O . PRO A 1 21 ? 17.532 -9.033 -9.192 1.00 0.00 659 PRO A O 5
ATOM 7413 N N . GLY A 1 22 ? 18.488 -7.486 -7.872 1.00 0.00 660 GLY A N 5
ATOM 7414 C CA . GLY A 1 22 ? 17.509 -6.469 -8.188 1.00 0.00 660 GLY A CA 5
ATOM 7415 C C . GLY A 1 22 ? 17.235 -5.567 -7.006 1.00 0.00 660 GLY A C 5
ATOM 7416 O O . GLY A 1 22 ? 16.299 -5.805 -6.242 1.00 0.00 660 GLY A O 5
ATOM 7420 N N . ALA A 1 23 ? 18.056 -4.536 -6.849 1.00 0.00 661 ALA A N 5
ATOM 7421 C CA . ALA A 1 23 ? 17.912 -3.606 -5.733 1.00 0.00 661 ALA A CA 5
ATOM 7422 C C . ALA A 1 23 ? 16.715 -2.689 -5.951 1.00 0.00 661 ALA A C 5
ATOM 7423 O O . ALA A 1 23 ? 16.068 -2.251 -4.997 1.00 0.00 661 ALA A O 5
ATOM 7430 N N . ASP A 1 24 ? 16.427 -2.404 -7.211 1.00 0.00 662 ASP A N 5
ATOM 7431 C CA . ASP A 1 24 ? 15.277 -1.586 -7.572 1.00 0.00 662 ASP A CA 5
ATOM 7432 C C . ASP A 1 24 ? 13.998 -2.408 -7.462 1.00 0.00 662 ASP A C 5
ATOM 7433 O O . ASP A 1 24 ? 13.818 -3.389 -8.185 1.00 0.00 662 ASP A O 5
ATOM 7442 N N . LEU A 1 25 ? 13.118 -2.014 -6.555 1.00 0.00 663 LEU A N 5
ATOM 7443 C CA . LEU A 1 25 ? 11.903 -2.777 -6.291 1.00 0.00 663 LEU A CA 5
ATOM 7444 C C . LEU A 1 25 ? 10.734 -2.267 -7.129 1.00 0.00 663 LEU A C 5
ATOM 7445 O O . LEU A 1 25 ? 9.649 -2.016 -6.610 1.00 0.00 663 LEU A O 5
ATOM 7461 N N . SER A 1 26 ? 10.962 -2.126 -8.427 1.00 0.00 664 SER A N 5
ATOM 7462 C CA . SER A 1 26 ? 9.930 -1.663 -9.345 1.00 0.00 664 SER A CA 5
ATOM 7463 C C . SER A 1 26 ? 8.823 -2.703 -9.482 1.00 0.00 664 SER A C 5
ATOM 7464 O O . SER A 1 26 ? 7.648 -2.409 -9.281 1.00 0.00 664 SER A O 5
ATOM 7472 N N . GLN A 1 27 ? 9.222 -3.927 -9.809 1.00 0.00 665 GLN A N 5
ATOM 7473 C CA . GLN A 1 27 ? 8.280 -5.026 -9.993 1.00 0.00 665 GLN A CA 5
ATOM 7474 C C . GLN A 1 27 ? 7.704 -5.474 -8.657 1.00 0.00 665 GLN A C 5
ATOM 7475 O O . GLN A 1 27 ? 6.697 -6.175 -8.605 1.00 0.00 665 GLN A O 5
ATOM 7489 N N . TYR A 1 28 ? 8.350 -5.054 -7.580 1.00 0.00 666 TYR A N 5
ATOM 7490 C CA . TYR A 1 28 ? 7.913 -5.407 -6.239 1.00 0.00 666 TYR A CA 5
ATOM 7491 C C . TYR A 1 28 ? 6.872 -4.414 -5.731 1.00 0.00 666 TYR A C 5
ATOM 7492 O O . TYR A 1 28 ? 6.194 -4.666 -4.736 1.00 0.00 666 TYR A O 5
ATOM 7510 N N . LYS A 1 29 ? 6.762 -3.285 -6.418 1.00 0.00 667 LYS A N 5
ATOM 7511 C CA . LYS A 1 29 ? 5.829 -2.238 -6.030 1.00 0.00 667 LYS A CA 5
ATOM 7512 C C . LYS A 1 29 ? 4.400 -2.650 -6.349 1.00 0.00 667 LYS A C 5
ATOM 7513 O O . LYS A 1 29 ? 4.080 -2.981 -7.492 1.00 0.00 667 LYS A O 5
ATOM 7532 N N . MET A 1 30 ? 3.546 -2.642 -5.340 1.00 0.00 668 MET A N 5
ATOM 7533 C CA . MET A 1 30 ? 2.139 -2.920 -5.553 1.00 0.00 668 MET A CA 5
ATOM 7534 C C . MET A 1 30 ? 1.413 -1.632 -5.917 1.00 0.00 668 MET A C 5
ATOM 7535 O O . MET A 1 30 ? 1.211 -0.757 -5.076 1.00 0.00 668 MET A O 5
ATOM 7549 N N . ASP A 1 31 ? 1.062 -1.506 -7.187 1.00 0.00 669 ASP A N 5
ATOM 7550 C CA . ASP A 1 31 ? 0.365 -0.325 -7.673 1.00 0.00 669 ASP A CA 5
ATOM 7551 C C . ASP A 1 31 ? -1.024 -0.244 -7.059 1.00 0.00 669 ASP A C 5
ATOM 7552 O O . ASP A 1 31 ? -1.897 -1.060 -7.360 1.00 0.00 669 ASP A O 5
ATOM 7561 N N . VAL A 1 32 ? -1.227 0.748 -6.207 1.00 0.00 670 VAL A N 5
ATOM 7562 C CA . VAL A 1 32 ? -2.466 0.856 -5.458 1.00 0.00 670 VAL A CA 5
ATOM 7563 C C . VAL A 1 32 ? -3.544 1.532 -6.293 1.00 0.00 670 VAL A C 5
ATOM 7564 O O . VAL A 1 32 ? -3.631 2.759 -6.354 1.00 0.00 670 VAL A O 5
ATOM 7577 N N . THR A 1 33 ? -4.356 0.713 -6.945 1.00 0.00 671 THR A N 5
ATOM 7578 C CA . THR A 1 33 ? -5.458 1.203 -7.755 1.00 0.00 671 THR A CA 5
ATOM 7579 C C . THR A 1 33 ? -6.733 1.281 -6.923 1.00 0.00 671 THR A C 5
ATOM 7580 O O . THR A 1 33 ? -7.259 0.262 -6.482 1.00 0.00 671 THR A O 5
ATOM 7591 N N . VAL A 1 34 ? -7.212 2.491 -6.700 1.00 0.00 672 VAL A N 5
ATOM 7592 C CA . VAL A 1 34 ? -8.399 2.704 -5.884 1.00 0.00 672 VAL A CA 5
ATOM 7593 C C . VAL A 1 34 ? -9.659 2.616 -6.735 1.00 0.00 672 VAL A C 5
ATOM 7594 O O . VAL A 1 34 ? -9.701 3.127 -7.856 1.00 0.00 672 VAL A O 5
ATOM 7607 N N . ILE A 1 35 ? -10.677 1.954 -6.208 1.00 0.00 673 ILE A N 5
ATOM 7608 C CA . ILE A 1 35 ? -11.942 1.811 -6.913 1.00 0.00 673 ILE A CA 5
ATOM 7609 C C . ILE A 1 35 ? -13.037 2.623 -6.238 1.00 0.00 673 ILE A C 5
ATOM 7610 O O . ILE A 1 35 ? -13.195 2.568 -5.017 1.00 0.00 673 ILE A O 5
ATOM 7626 N N . ASP A 1 36 ? -13.785 3.375 -7.039 1.00 0.00 674 ASP A N 5
ATOM 7627 C CA . ASP A 1 36 ? -14.878 4.188 -6.529 1.00 0.00 674 ASP A CA 5
ATOM 7628 C C . ASP A 1 36 ? -16.034 3.312 -6.065 1.00 0.00 674 ASP A C 5
ATOM 7629 O O . ASP A 1 36 ? -16.894 2.928 -6.859 1.00 0.00 674 ASP A O 5
ATOM 7638 N N . THR A 1 37 ? -16.030 3.001 -4.776 1.00 0.00 675 THR A N 5
ATOM 7639 C CA . THR A 1 37 ? -17.090 2.229 -4.140 1.00 0.00 675 THR A CA 5
ATOM 7640 C C . THR A 1 37 ? -17.008 0.738 -4.490 1.00 0.00 675 THR A C 5
ATOM 7641 O O . THR A 1 37 ? -16.402 0.343 -5.486 1.00 0.00 675 THR A O 5
ATOM 7652 N N . LYS A 1 38 ? -17.612 -0.084 -3.640 1.00 0.00 676 LYS A N 5
ATOM 7653 C CA . LYS A 1 38 ? -17.615 -1.535 -3.803 1.00 0.00 676 LYS A CA 5
ATOM 7654 C C . LYS A 1 38 ? -18.424 -1.969 -5.022 1.00 0.00 676 LYS A C 5
ATOM 7655 O O . LYS A 1 38 ? -18.299 -3.102 -5.490 1.00 0.00 676 LYS A O 5
ATOM 7674 N N . ASP A 1 39 ? -19.242 -1.065 -5.532 1.00 0.00 677 ASP A N 5
ATOM 7675 C CA . ASP A 1 39 ? -20.176 -1.384 -6.604 1.00 0.00 677 ASP A CA 5
ATOM 7676 C C . ASP A 1 39 ? -19.572 -1.105 -7.971 1.00 0.00 677 ASP A C 5
ATOM 7677 O O . ASP A 1 39 ? -18.359 -1.191 -8.159 1.00 0.00 677 ASP A O 5
ATOM 7686 N N . GLY A 1 40 ? -20.433 -0.818 -8.929 1.00 0.00 678 GLY A N 5
ATOM 7687 C CA . GLY A 1 40 ? -19.985 -0.494 -10.271 1.00 0.00 678 GLY A CA 5
ATOM 7688 C C . GLY A 1 40 ? -20.123 -1.665 -11.219 1.00 0.00 678 GLY A C 5
ATOM 7689 O O . GLY A 1 40 ? -20.667 -1.529 -12.316 1.00 0.00 678 GLY A O 5
ATOM 7693 N N . SER A 1 41 ? -19.636 -2.820 -10.796 1.00 0.00 679 SER A N 5
ATOM 7694 C CA . SER A 1 41 ? -19.712 -4.026 -11.608 1.00 0.00 679 SER A CA 5
ATOM 7695 C C . SER A 1 41 ? -21.103 -4.642 -11.517 1.00 0.00 679 SER A C 5
ATOM 7696 O O . SER A 1 41 ? -21.599 -5.244 -12.471 1.00 0.00 679 SER A O 5
ATOM 7704 N N . GLN A 1 42 ? -21.729 -4.483 -10.362 1.00 0.00 680 GLN A N 5
ATOM 7705 C CA . GLN A 1 42 ? -23.107 -4.907 -10.181 1.00 0.00 680 GLN A CA 5
ATOM 7706 C C . GLN A 1 42 ? -24.022 -3.710 -10.394 1.00 0.00 680 GLN A C 5
ATOM 7707 O O . GLN A 1 42 ? -24.315 -2.964 -9.459 1.00 0.00 680 GLN A O 5
ATOM 7721 N N . SER A 1 43 ? -24.461 -3.523 -11.630 1.00 0.00 681 SER A N 5
ATOM 7722 C CA . SER A 1 43 ? -25.279 -2.372 -11.998 1.00 0.00 681 SER A CA 5
ATOM 7723 C C . SER A 1 43 ? -26.729 -2.526 -11.523 1.00 0.00 681 SER A C 5
ATOM 7724 O O . SER A 1 43 ? -27.667 -2.127 -12.215 1.00 0.00 681 SER A O 5
ATOM 7732 N N . LYS A 1 44 ? -26.903 -3.101 -10.338 1.00 0.00 682 LYS A N 5
ATOM 7733 C CA . LYS A 1 44 ? -28.221 -3.267 -9.744 1.00 0.00 682 LYS A CA 5
ATOM 7734 C C . LYS A 1 44 ? -28.426 -2.232 -8.646 1.00 0.00 682 LYS A C 5
ATOM 7735 O O . LYS A 1 44 ? -29.453 -2.214 -7.968 1.00 0.00 682 LYS A O 5
ATOM 7754 N N . LEU A 1 45 ? -27.425 -1.380 -8.475 1.00 0.00 683 LEU A N 5
ATOM 7755 C CA . LEU A 1 45 ? -27.468 -0.336 -7.466 1.00 0.00 683 LEU A CA 5
ATOM 7756 C C . LEU A 1 45 ? -27.490 1.039 -8.125 1.00 0.00 683 LEU A C 5
ATOM 7757 O O . LEU A 1 45 ? -26.550 1.828 -7.985 1.00 0.00 683 LEU A O 5
ATOM 7773 N N . GLY A 1 46 ? -28.564 1.315 -8.848 1.00 0.00 684 GLY A N 5
ATOM 7774 C CA . GLY A 1 46 ? -28.716 2.596 -9.502 1.00 0.00 684 GLY A CA 5
ATOM 7775 C C . GLY A 1 46 ? -29.883 3.376 -8.934 1.00 0.00 684 GLY A C 5
ATOM 7776 O O . GLY A 1 46 ? -29.812 4.596 -8.790 1.00 0.00 684 GLY A O 5
ATOM 7780 N N . GLY A 1 47 ? -30.954 2.667 -8.608 1.00 0.00 685 GLY A N 5
ATOM 7781 C CA . GLY A 1 47 ? -32.122 3.299 -8.033 1.00 0.00 685 GLY A CA 5
ATOM 7782 C C . GLY A 1 47 ? -33.308 3.265 -8.973 1.00 0.00 685 GLY A C 5
ATOM 7783 O O . GLY A 1 47 ? -33.749 2.193 -9.389 1.00 0.00 685 GLY A O 5
ATOM 7787 N N . GLY A 1 48 ? -33.818 4.440 -9.315 1.00 0.00 901 GLY A N 5
ATOM 7788 C CA . GLY A 1 48 ? -34.941 4.529 -10.226 1.00 0.00 901 GLY A CA 5
ATOM 7789 C C . GLY A 1 48 ? -36.269 4.305 -9.537 1.00 0.00 901 GLY A C 5
ATOM 7790 O O . GLY A 1 48 ? -37.211 3.791 -10.143 1.00 0.00 901 GLY A O 5
ATOM 7794 N N . GLY A 1 49 ? -36.343 4.679 -8.267 1.00 0.00 902 GLY A N 5
ATOM 7795 C CA . GLY A 1 49 ? -37.569 4.512 -7.512 1.00 0.00 902 GLY A CA 5
ATOM 7796 C C . GLY A 1 49 ? -37.730 3.094 -7.011 1.00 0.00 902 GLY A C 5
ATOM 7797 O O . GLY A 1 49 ? -37.590 2.828 -5.817 1.00 0.00 902 GLY A O 5
ATOM 7801 N N . SER A 1 50 ? -38.019 2.181 -7.925 1.00 0.00 903 SER A N 5
ATOM 7802 C CA . SER A 1 50 ? -38.131 0.771 -7.594 1.00 0.00 903 SER A CA 5
ATOM 7803 C C . SER A 1 50 ? -37.129 -0.035 -8.416 1.00 0.00 903 SER A C 5
ATOM 7804 O O . SER A 1 50 ? -37.087 0.074 -9.641 1.00 0.00 903 SER A O 5
ATOM 7812 N N . GLY A 1 51 ? -36.315 -0.830 -7.734 1.00 0.00 904 GLY A N 5
ATOM 7813 C CA . GLY A 1 51 ? -35.302 -1.619 -8.409 1.00 0.00 904 GLY A CA 5
ATOM 7814 C C . GLY A 1 51 ? -35.815 -2.969 -8.873 1.00 0.00 904 GLY A C 5
ATOM 7815 O O . GLY A 1 51 ? -35.060 -3.942 -8.922 1.00 0.00 904 GLY A O 5
ATOM 7819 N N . GLY A 1 52 ? -37.091 -3.030 -9.226 1.00 0.00 905 GLY A N 5
ATOM 7820 C CA . GLY A 1 52 ? -37.680 -4.274 -9.680 1.00 0.00 905 GLY A CA 5
ATOM 7821 C C . GLY A 1 52 ? -38.122 -5.145 -8.525 1.00 0.00 905 GLY A C 5
ATOM 7822 O O . GLY A 1 52 ? -39.306 -5.196 -8.186 1.00 0.00 905 GLY A O 5
ATOM 7826 N N . HIS A 1 53 ? -37.165 -5.818 -7.911 1.00 0.00 906 HIS A N 5
ATOM 7827 C CA . HIS A 1 53 ? -37.444 -6.674 -6.772 1.00 0.00 906 HIS A CA 5
ATOM 7828 C C . HIS A 1 53 ? -36.980 -5.998 -5.494 1.00 0.00 906 HIS A C 5
ATOM 7829 O O . HIS A 1 53 ? -36.004 -5.243 -5.502 1.00 0.00 906 HIS A O 5
ATOM 7843 N N . MET A 1 54 ? -37.684 -6.261 -4.404 1.00 0.00 907 MET A N 5
ATOM 7844 C CA . MET A 1 54 ? -37.364 -5.644 -3.123 1.00 0.00 907 MET A CA 5
ATOM 7845 C C . MET A 1 54 ? -36.155 -6.315 -2.488 1.00 0.00 907 MET A C 5
ATOM 7846 O O . MET A 1 54 ? -36.188 -7.508 -2.176 1.00 0.00 907 MET A O 5
ATOM 7860 N N . GLY A 1 55 ? -35.094 -5.546 -2.305 1.00 0.00 908 GLY A N 5
ATOM 7861 C CA . GLY A 1 55 ? -33.878 -6.078 -1.731 1.00 0.00 908 GLY A CA 5
ATOM 7862 C C . GLY A 1 55 ? -32.679 -5.863 -2.632 1.00 0.00 908 GLY A C 5
ATOM 7863 O O . GLY A 1 55 ? -32.804 -5.869 -3.861 1.00 0.00 908 GLY A O 5
ATOM 7867 N N . SER A 1 56 ? -31.520 -5.661 -2.027 1.00 0.00 909 SER A N 5
ATOM 7868 C CA . SER A 1 56 ? -30.292 -5.461 -2.776 1.00 0.00 909 SER A CA 5
ATOM 7869 C C . SER A 1 56 ? -29.756 -6.794 -3.293 1.00 0.00 909 SER A C 5
ATOM 7870 O O . SER A 1 56 ? -29.245 -7.608 -2.524 1.00 0.00 909 SER A O 5
ATOM 7878 N N . GLY A 1 57 ? -29.896 -7.009 -4.597 1.00 0.00 910 GLY A N 5
ATOM 7879 C CA . GLY A 1 57 ? -29.428 -8.239 -5.209 1.00 0.00 910 GLY A CA 5
ATOM 7880 C C . GLY A 1 57 ? -27.917 -8.320 -5.262 1.00 0.00 910 GLY A C 5
ATOM 7881 O O . GLY A 1 57 ? -27.238 -7.297 -5.386 1.00 0.00 910 GLY A O 5
ATOM 7885 N N . GLY A 1 58 ? -27.393 -9.535 -5.188 1.00 0.00 911 GLY A N 5
ATOM 7886 C CA . GLY A 1 58 ? -25.957 -9.721 -5.163 1.00 0.00 911 GLY A CA 5
ATOM 7887 C C . GLY A 1 58 ? -25.373 -9.366 -3.813 1.00 0.00 911 GLY A C 5
ATOM 7888 O O . GLY A 1 58 ? -24.625 -8.394 -3.685 1.00 0.00 911 GLY A O 5
ATOM 7892 N N . LEU A 1 59 ? -25.704 -10.168 -2.807 1.00 0.00 18 LEU A N 5
ATOM 7893 C CA . LEU A 1 59 ? -25.324 -9.881 -1.427 1.00 0.00 18 LEU A CA 5
ATOM 7894 C C . LEU A 1 59 ? -23.873 -10.270 -1.151 1.00 0.00 18 LEU A C 5
ATOM 7895 O O . LEU A 1 59 ? -23.437 -10.305 0.002 1.00 0.00 18 LEU A O 5
ATOM 7911 N N . SER A 1 60 ? -23.137 -10.582 -2.206 1.00 0.00 19 SER A N 5
ATOM 7912 C CA . SER A 1 60 ? -21.721 -10.883 -2.087 1.00 0.00 19 SER A CA 5
ATOM 7913 C C . SER A 1 60 ? -20.889 -9.616 -2.280 1.00 0.00 19 SER A C 5
ATOM 7914 O O . SER A 1 60 ? -19.770 -9.516 -1.774 1.00 0.00 19 SER A O 5
ATOM 7922 N N . TRP A 1 61 ? -21.474 -8.646 -2.998 1.00 0.00 20 TRP A N 5
ATOM 7923 C CA . TRP A 1 61 ? -20.808 -7.381 -3.320 1.00 0.00 20 TRP A CA 5
ATOM 7924 C C . TRP A 1 61 ? -19.405 -7.630 -3.872 1.00 0.00 20 TRP A C 5
ATOM 7925 O O . TRP A 1 61 ? -19.242 -8.194 -4.956 1.00 0.00 20 TRP A O 5
ATOM 7946 N N . LYS A 1 62 ? -18.401 -7.210 -3.120 1.00 0.00 21 LYS A N 5
ATOM 7947 C CA . LYS A 1 62 ? -17.016 -7.464 -3.471 1.00 0.00 21 LYS A CA 5
ATOM 7948 C C . LYS A 1 62 ? -16.367 -8.291 -2.375 1.00 0.00 21 LYS A C 5
ATOM 7949 O O . LYS A 1 62 ? -16.809 -8.257 -1.232 1.00 0.00 21 LYS A O 5
ATOM 7968 N N . ARG A 1 63 ? -15.328 -9.031 -2.717 1.00 0.00 22 ARG A N 5
ATOM 7969 C CA . ARG A 1 63 ? -14.746 -9.979 -1.781 1.00 0.00 22 ARG A CA 5
ATOM 7970 C C . ARG A 1 63 ? -13.258 -9.736 -1.602 1.00 0.00 22 ARG A C 5
ATOM 7971 O O . ARG A 1 63 ? -12.490 -9.820 -2.563 1.00 0.00 22 ARG A O 5
ATOM 7992 N N . CYS A 1 64 ? -12.858 -9.431 -0.377 1.00 0.00 23 CYS A N 5
ATOM 7993 C CA . CYS A 1 64 ? -11.458 -9.232 -0.069 1.00 0.00 23 CYS A CA 5
ATOM 7994 C C . CYS A 1 64 ? -10.807 -10.551 0.320 1.00 0.00 23 CYS A C 5
ATOM 7995 O O . CYS A 1 64 ? -11.480 -11.475 0.782 1.00 0.00 23 CYS A O 5
ATOM 8002 N N . ALA A 1 65 ? -9.505 -10.639 0.130 1.00 0.00 24 ALA A N 5
ATOM 8003 C CA . ALA A 1 65 ? -8.767 -11.847 0.458 1.00 0.00 24 ALA A CA 5
ATOM 8004 C C . ALA A 1 65 ? -8.196 -11.769 1.871 1.00 0.00 24 ALA A C 5
ATOM 8005 O O . ALA A 1 65 ? -7.438 -12.642 2.296 1.00 0.00 24 ALA A O 5
ATOM 8012 N N . GLY A 1 66 ? -8.574 -10.727 2.597 1.00 0.00 25 GLY A N 5
ATOM 8013 C CA . GLY A 1 66 ? -8.011 -10.502 3.911 1.00 0.00 25 GLY A CA 5
ATOM 8014 C C . GLY A 1 66 ? -8.952 -10.860 5.046 1.00 0.00 25 GLY A C 5
ATOM 8015 O O . GLY A 1 66 ? -8.844 -11.939 5.631 1.00 0.00 25 GLY A O 5
ATOM 8019 N N . CYS A 1 67 ? -9.861 -9.948 5.371 1.00 0.00 26 CYS A N 5
ATOM 8020 C CA . CYS A 1 67 ? -10.712 -10.103 6.541 1.00 0.00 26 CYS A CA 5
ATOM 8021 C C . CYS A 1 67 ? -11.928 -11.006 6.278 1.00 0.00 26 CYS A C 5
ATOM 8022 O O . CYS A 1 67 ? -11.795 -12.229 6.185 1.00 0.00 26 CYS A O 5
ATOM 8029 N N . GLY A 1 68 ? -13.098 -10.407 6.146 1.00 0.00 27 GLY A N 5
ATOM 8030 C CA . GLY A 1 68 ? -14.327 -11.172 6.083 1.00 0.00 27 GLY A CA 5
ATOM 8031 C C . GLY A 1 68 ? -14.586 -11.768 4.719 1.00 0.00 27 GLY A C 5
ATOM 8032 O O . GLY A 1 68 ? -15.414 -12.668 4.580 1.00 0.00 27 GLY A O 5
ATOM 8036 N N . GLY A 1 69 ? -13.889 -11.270 3.708 1.00 0.00 28 GLY A N 5
ATOM 8037 C CA . GLY A 1 69 ? -14.097 -11.763 2.361 1.00 0.00 28 GLY A CA 5
ATOM 8038 C C . GLY A 1 69 ? -15.352 -11.192 1.741 1.00 0.00 28 GLY A C 5
ATOM 8039 O O . GLY A 1 69 ? -15.823 -11.670 0.710 1.00 0.00 28 GLY A O 5
ATOM 8043 N N . LYS A 1 70 ? -15.897 -10.180 2.388 1.00 0.00 29 LYS A N 5
ATOM 8044 C CA . LYS A 1 70 ? -17.070 -9.482 1.900 1.00 0.00 29 LYS A CA 5
ATOM 8045 C C . LYS A 1 70 ? -16.917 -8.003 2.199 1.00 0.00 29 LYS A C 5
ATOM 8046 O O . LYS A 1 70 ? -17.077 -7.570 3.341 1.00 0.00 29 LYS A O 5
ATOM 8065 N N . ILE A 1 71 ? -16.569 -7.237 1.183 1.00 0.00 30 ILE A N 5
ATOM 8066 C CA . ILE A 1 71 ? -16.295 -5.826 1.362 1.00 0.00 30 ILE A CA 5
ATOM 8067 C C . ILE A 1 71 ? -17.585 -5.036 1.519 1.00 0.00 30 ILE A C 5
ATOM 8068 O O . ILE A 1 71 ? -18.341 -4.844 0.566 1.00 0.00 30 ILE A O 5
ATOM 8084 N N . ALA A 1 72 ? -17.823 -4.586 2.740 1.00 0.00 31 ALA A N 5
ATOM 8085 C CA . ALA A 1 72 ? -18.915 -3.673 3.028 1.00 0.00 31 ALA A CA 5
ATOM 8086 C C . ALA A 1 72 ? -18.344 -2.288 3.277 1.00 0.00 31 ALA A C 5
ATOM 8087 O O . ALA A 1 72 ? -18.986 -1.422 3.875 1.00 0.00 31 ALA A O 5
ATOM 8094 N N . ASP A 1 73 ? -17.118 -2.101 2.817 1.00 0.00 32 ASP A N 5
ATOM 8095 C CA . ASP A 1 73 ? -16.411 -0.843 2.981 1.00 0.00 32 ASP A CA 5
ATOM 8096 C C . ASP A 1 73 ? -16.822 0.138 1.893 1.00 0.00 32 ASP A C 5
ATOM 8097 O O . ASP A 1 73 ? -17.673 -0.172 1.056 1.00 0.00 32 ASP A O 5
ATOM 8106 N N . ARG A 1 74 ? -16.215 1.312 1.905 1.00 0.00 33 ARG A N 5
ATOM 8107 C CA . ARG A 1 74 ? -16.538 2.343 0.938 1.00 0.00 33 ARG A CA 5
ATOM 8108 C C . ARG A 1 74 ? -15.798 2.110 -0.373 1.00 0.00 33 ARG A C 5
ATOM 8109 O O . ARG A 1 74 ? -16.399 1.721 -1.371 1.00 0.00 33 ARG A O 5
ATOM 8130 N N . PHE A 1 75 ? -14.494 2.347 -0.362 1.00 0.00 34 PHE A N 5
ATOM 8131 C CA . PHE A 1 75 ? -13.688 2.271 -1.571 1.00 0.00 34 PHE A CA 5
ATOM 8132 C C . PHE A 1 75 ? -12.897 0.970 -1.644 1.00 0.00 34 PHE A C 5
ATOM 8133 O O . PHE A 1 75 ? -12.575 0.371 -0.616 1.00 0.00 34 PHE A O 5
ATOM 8150 N N . LEU A 1 76 ? -12.585 0.534 -2.863 1.00 0.00 35 LEU A N 5
ATOM 8151 C CA . LEU A 1 76 ? -11.787 -0.670 -3.056 1.00 0.00 35 LEU A CA 5
ATOM 8152 C C . LEU A 1 76 ? -10.345 -0.298 -3.351 1.00 0.00 35 LEU A C 5
ATOM 8153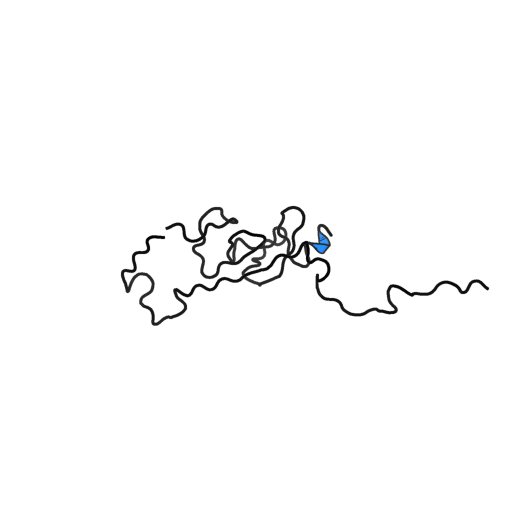 O O . LEU A 1 76 ? -10.064 0.810 -3.805 1.00 0.00 35 LEU A O 5
ATOM 8169 N N . LEU A 1 77 ? -9.439 -1.224 -3.100 1.00 0.00 36 LEU A N 5
ATOM 8170 C CA . LEU A 1 77 ? -8.030 -1.000 -3.363 1.00 0.00 36 LEU A CA 5
ATOM 8171 C C . LEU A 1 77 ? -7.400 -2.229 -4.003 1.00 0.00 36 LEU A C 5
ATOM 8172 O O . LEU A 1 77 ? -7.652 -3.356 -3.585 1.00 0.00 36 LEU A O 5
ATOM 8188 N N . TYR A 1 78 ? -6.607 -2.000 -5.036 1.00 0.00 37 TYR A N 5
ATOM 8189 C CA . TYR A 1 78 ? -5.845 -3.060 -5.679 1.00 0.00 37 TYR A CA 5
ATOM 8190 C C . TYR A 1 78 ? -4.425 -3.065 -5.140 1.00 0.00 37 TYR A C 5
ATOM 8191 O O . TYR A 1 78 ? -3.851 -2.008 -4.885 1.00 0.00 37 TYR A O 5
ATOM 8209 N N . ALA A 1 79 ? -3.868 -4.249 -4.968 1.00 0.00 38 ALA A N 5
ATOM 8210 C CA . ALA A 1 79 ? -2.492 -4.377 -4.524 1.00 0.00 38 ALA A CA 5
ATOM 8211 C C . ALA A 1 79 ? -1.713 -5.277 -5.473 1.00 0.00 38 ALA A C 5
ATOM 8212 O O . ALA A 1 79 ? -0.950 -4.804 -6.314 1.00 0.00 38 ALA A O 5
ATOM 8219 N N . MET A 1 80 ? -1.915 -6.580 -5.338 1.00 0.00 39 MET A N 5
ATOM 8220 C CA . MET A 1 80 ? -1.254 -7.543 -6.205 1.00 0.00 39 MET A CA 5
ATOM 8221 C C . MET A 1 80 ? -2.196 -8.021 -7.303 1.00 0.00 39 MET A C 5
ATOM 8222 O O . MET A 1 80 ? -1.834 -8.033 -8.478 1.00 0.00 39 MET A O 5
ATOM 8236 N N . ASP A 1 81 ? -3.412 -8.395 -6.913 1.00 0.00 40 ASP A N 5
ATOM 8237 C CA . ASP A 1 81 ? -4.377 -8.967 -7.852 1.00 0.00 40 ASP A CA 5
ATOM 8238 C C . ASP A 1 81 ? -5.776 -9.021 -7.244 1.00 0.00 40 ASP A C 5
ATOM 8239 O O . ASP A 1 81 ? -6.775 -9.035 -7.965 1.00 0.00 40 ASP A O 5
ATOM 8248 N N . SER A 1 82 ? -5.848 -9.018 -5.921 1.00 0.00 41 SER A N 5
ATOM 8249 C CA . SER A 1 82 ? -7.105 -9.231 -5.234 1.00 0.00 41 SER A CA 5
ATOM 8250 C C . SER A 1 82 ? -7.810 -7.913 -4.946 1.00 0.00 41 SER A C 5
ATOM 8251 O O . SER A 1 82 ? -7.208 -6.841 -5.040 1.00 0.00 41 SER A O 5
ATOM 8259 N N . TYR A 1 83 ? -9.089 -8.004 -4.618 1.00 0.00 42 TYR A N 5
ATOM 8260 C CA . TYR A 1 83 ? -9.856 -6.848 -4.191 1.00 0.00 42 TYR A CA 5
ATOM 8261 C C . TYR A 1 83 ? -9.628 -6.606 -2.706 1.00 0.00 42 TYR A C 5
ATOM 8262 O O . TYR A 1 83 ? -9.767 -7.521 -1.897 1.00 0.00 42 TYR A O 5
ATOM 8280 N N . TRP A 1 84 ? -9.251 -5.393 -2.351 1.00 0.00 43 TRP A N 5
ATOM 8281 C CA . TRP A 1 84 ? -9.089 -5.034 -0.953 1.00 0.00 43 TRP A CA 5
ATOM 8282 C C . TRP A 1 84 ? -9.870 -3.770 -0.637 1.00 0.00 43 TRP A C 5
ATOM 8283 O O . TRP A 1 84 ? -10.537 -3.199 -1.500 1.00 0.00 43 TRP A O 5
ATOM 8304 N N . HIS A 1 85 ? -9.768 -3.347 0.608 1.00 0.00 44 HIS A N 5
ATOM 8305 C CA . HIS A 1 85 ? -10.340 -2.092 1.072 1.00 0.00 44 HIS A CA 5
ATOM 8306 C C . HIS A 1 85 ? -9.412 -1.520 2.134 1.00 0.00 44 HIS A C 5
ATOM 8307 O O . HIS A 1 85 ? -8.411 -2.155 2.472 1.00 0.00 44 HIS A O 5
ATOM 8321 N N . SER A 1 86 ? -9.737 -0.351 2.663 1.00 0.00 45 SER A N 5
ATOM 8322 C CA . SER A 1 86 ? -8.849 0.352 3.592 1.00 0.00 45 SER A CA 5
ATOM 8323 C C . SER A 1 86 ? -8.524 -0.482 4.836 1.00 0.00 45 SER A C 5
ATOM 8324 O O . SER A 1 86 ? -7.432 -0.374 5.395 1.00 0.00 45 SER A O 5
ATOM 8332 N N . ARG A 1 87 ? -9.463 -1.323 5.256 1.00 0.00 46 ARG A N 5
ATOM 8333 C CA . ARG A 1 87 ? -9.277 -2.131 6.458 1.00 0.00 46 ARG A CA 5
ATOM 8334 C C . ARG A 1 87 ? -8.494 -3.411 6.164 1.00 0.00 46 ARG A C 5
ATOM 8335 O O . ARG A 1 87 ? -7.955 -4.032 7.077 1.00 0.00 46 ARG A O 5
ATOM 8356 N N . CYS A 1 88 ? -8.431 -3.808 4.896 1.00 0.00 47 CYS A N 5
ATOM 8357 C CA . CYS A 1 88 ? -7.720 -5.026 4.524 1.00 0.00 47 CYS A CA 5
ATOM 8358 C C . CYS A 1 88 ? -6.337 -4.710 3.969 1.00 0.00 47 CYS A C 5
ATOM 8359 O O . CYS A 1 88 ? -5.365 -5.402 4.282 1.00 0.00 47 CYS A O 5
ATOM 8366 N N . LEU A 1 89 ? -6.244 -3.663 3.158 1.00 0.00 48 LEU A N 5
ATOM 8367 C CA . LEU A 1 89 ? -4.976 -3.275 2.563 1.00 0.00 48 LEU A CA 5
ATOM 8368 C C . LEU A 1 89 ? -4.134 -2.488 3.562 1.00 0.00 48 LEU A C 5
ATOM 8369 O O . LEU A 1 89 ? -3.865 -1.296 3.385 1.00 0.00 48 LEU A O 5
ATOM 8385 N N . LYS A 1 90 ? -3.738 -3.172 4.614 1.00 0.00 49 LYS A N 5
ATOM 8386 C CA . LYS A 1 90 ? -2.889 -2.600 5.639 1.00 0.00 49 LYS A CA 5
ATOM 8387 C C . LYS A 1 90 ? -1.657 -3.466 5.801 1.00 0.00 49 LYS A C 5
ATOM 8388 O O . LYS A 1 90 ? -1.632 -4.609 5.338 1.00 0.00 49 LYS A O 5
ATOM 8407 N N . CYS A 1 91 ? -0.642 -2.923 6.449 1.00 0.00 50 CYS A N 5
ATOM 8408 C CA . CYS A 1 91 ? 0.571 -3.664 6.714 1.00 0.00 50 CYS A CA 5
ATOM 8409 C C . CYS A 1 91 ? 0.285 -4.870 7.594 1.00 0.00 50 CYS A C 5
ATOM 8410 O O . CYS A 1 91 ? -0.505 -4.799 8.536 1.00 0.00 50 CYS A O 5
ATOM 8417 N N . SER A 1 92 ? 0.934 -5.970 7.277 1.00 0.00 51 SER A N 5
ATOM 8418 C CA . SER A 1 92 ? 0.824 -7.180 8.068 1.00 0.00 51 SER A CA 5
ATOM 8419 C C . SER A 1 92 ? 1.730 -7.101 9.301 1.00 0.00 51 SER A C 5
ATOM 8420 O O . SER A 1 92 ? 1.676 -7.961 10.186 1.00 0.00 51 SER A O 5
ATOM 8428 N N . SER A 1 93 ? 2.559 -6.063 9.355 1.00 0.00 52 SER A N 5
ATOM 8429 C CA . SER A 1 93 ? 3.519 -5.909 10.440 1.00 0.00 52 SER A CA 5
ATOM 8430 C C . SER A 1 93 ? 3.202 -4.688 11.311 1.00 0.00 52 SER A C 5
ATOM 8431 O O . SER A 1 93 ? 3.094 -4.806 12.532 1.00 0.00 52 SER A O 5
ATOM 8439 N N . CYS A 1 94 ? 3.030 -3.521 10.693 1.00 0.00 53 CYS A N 5
ATOM 8440 C CA . CYS A 1 94 ? 2.710 -2.308 11.444 1.00 0.00 53 CYS A CA 5
ATOM 8441 C C . CYS A 1 94 ? 1.197 -2.113 11.529 1.00 0.00 53 CYS A C 5
ATOM 8442 O O . CYS A 1 94 ? 0.696 -1.429 12.427 1.00 0.00 53 CYS A O 5
ATOM 8449 N N . GLN A 1 95 ? 0.486 -2.726 10.582 1.00 0.00 54 GLN A N 5
ATOM 8450 C CA . GLN A 1 95 ? -0.971 -2.630 10.489 1.00 0.00 54 GLN A CA 5
ATOM 8451 C C . GLN A 1 95 ? -1.410 -1.217 10.122 1.00 0.00 54 GLN A C 5
ATOM 8452 O O . GLN A 1 95 ? -2.484 -0.764 10.520 1.00 0.00 54 GLN A O 5
ATOM 8466 N N . ALA A 1 96 ? -0.572 -0.524 9.363 1.00 0.00 55 ALA A N 5
ATOM 8467 C CA . ALA A 1 96 ? -0.922 0.792 8.853 1.00 0.00 55 ALA A CA 5
ATOM 8468 C C . ALA A 1 96 ? -1.663 0.645 7.533 1.00 0.00 55 ALA A C 5
ATOM 8469 O O . ALA A 1 96 ? -1.325 -0.223 6.728 1.00 0.00 55 ALA A O 5
ATOM 8476 N N . GLN A 1 97 ? -2.674 1.475 7.315 1.00 0.00 56 GLN A N 5
ATOM 8477 C CA . GLN A 1 97 ? -3.484 1.393 6.110 1.00 0.00 56 GLN A CA 5
ATOM 8478 C C . GLN A 1 97 ? -2.707 1.924 4.908 1.00 0.00 56 GLN A C 5
ATOM 8479 O O . GLN A 1 97 ? -2.868 3.077 4.510 1.00 0.00 56 GLN A O 5
ATOM 8493 N N . LEU A 1 98 ? -1.868 1.071 4.336 1.00 0.00 57 LEU A N 5
ATOM 8494 C CA . LEU A 1 98 ? -1.006 1.456 3.224 1.00 0.00 57 LEU A CA 5
ATOM 8495 C C . LEU A 1 98 ? -1.821 1.811 1.985 1.00 0.00 57 LEU A C 5
ATOM 8496 O O . LEU A 1 98 ? -1.328 2.484 1.086 1.00 0.00 57 LEU A O 5
ATOM 8512 N N . GLY A 1 99 ? -3.066 1.354 1.947 1.00 0.00 58 GLY A N 5
ATOM 8513 C CA . GLY A 1 99 ? -3.943 1.684 0.844 1.00 0.00 58 GLY A CA 5
ATOM 8514 C C . GLY A 1 99 ? -4.610 3.039 1.016 1.00 0.00 58 GLY A C 5
ATOM 8515 O O . GLY A 1 99 ? -5.068 3.640 0.044 1.00 0.00 58 GLY A O 5
ATOM 8519 N N . ASP A 1 100 ? -4.658 3.524 2.253 1.00 0.00 59 ASP A N 5
ATOM 8520 C CA . ASP A 1 100 ? -5.317 4.796 2.549 1.00 0.00 59 ASP A CA 5
ATOM 8521 C C . ASP A 1 100 ? -4.293 5.912 2.633 1.00 0.00 59 ASP A C 5
ATOM 8522 O O . ASP A 1 100 ? -4.610 7.096 2.506 1.00 0.00 59 ASP A O 5
ATOM 8531 N N . ILE A 1 101 ? -3.061 5.505 2.788 1.00 0.00 60 ILE A N 5
ATOM 8532 C CA . ILE A 1 101 ? -1.931 6.415 2.768 1.00 0.00 60 ILE A CA 5
ATOM 8533 C C . ILE A 1 101 ? -1.247 6.319 1.411 1.00 0.00 60 ILE A C 5
ATOM 8534 O O . ILE A 1 101 ? -1.194 5.243 0.824 1.00 0.00 60 ILE A O 5
ATOM 8550 N N . GLY A 1 102 ? -0.754 7.441 0.905 1.00 0.00 61 GLY A N 5
ATOM 8551 C CA . GLY A 1 102 ? -0.118 7.459 -0.407 1.00 0.00 61 GLY A CA 5
ATOM 8552 C C . GLY A 1 102 ? 1.252 6.793 -0.427 1.00 0.00 61 GLY A C 5
ATOM 8553 O O . GLY A 1 102 ? 2.246 7.414 -0.810 1.00 0.00 61 GLY A O 5
ATOM 8557 N N . THR A 1 103 ? 1.303 5.535 -0.024 1.00 0.00 62 THR A N 5
ATOM 8558 C CA . THR A 1 103 ? 2.548 4.791 0.025 1.00 0.00 62 THR A CA 5
ATOM 8559 C C . THR A 1 103 ? 2.684 3.847 -1.165 1.00 0.00 62 THR A C 5
ATOM 8560 O O . THR A 1 103 ? 1.724 3.184 -1.556 1.00 0.00 62 THR A O 5
ATOM 8571 N N . SER A 1 104 ? 3.875 3.795 -1.737 1.00 0.00 63 SER A N 5
ATOM 8572 C CA . SER A 1 104 ? 4.186 2.809 -2.755 1.00 0.00 63 SER A CA 5
ATOM 8573 C C . SER A 1 104 ? 4.777 1.570 -2.089 1.00 0.00 63 SER A C 5
ATOM 8574 O O . SER A 1 104 ? 5.995 1.382 -2.056 1.00 0.00 63 SER A O 5
ATOM 8582 N N . SER A 1 105 ? 3.905 0.744 -1.527 1.00 0.00 64 SER A N 5
ATOM 8583 C CA . SER A 1 105 ? 4.325 -0.430 -0.782 1.00 0.00 64 SER A CA 5
ATOM 8584 C C . SER A 1 105 ? 4.899 -1.496 -1.709 1.00 0.00 64 SER A C 5
ATOM 8585 O O . SER A 1 105 ? 4.618 -1.515 -2.912 1.00 0.00 64 SER A O 5
ATOM 8593 N N . TYR A 1 106 ? 5.702 -2.383 -1.144 1.00 0.00 65 TYR A N 5
ATOM 8594 C CA . TYR A 1 106 ? 6.324 -3.449 -1.912 1.00 0.00 65 TYR A CA 5
ATOM 8595 C C . TYR A 1 106 ? 5.876 -4.799 -1.382 1.00 0.00 65 TYR A C 5
ATOM 8596 O O . TYR A 1 106 ? 5.326 -4.894 -0.282 1.00 0.00 65 TYR A O 5
ATOM 8614 N N . THR A 1 107 ? 6.099 -5.836 -2.166 1.00 0.00 66 THR A N 5
ATOM 8615 C CA . THR A 1 107 ? 5.721 -7.172 -1.768 1.00 0.00 66 THR A CA 5
ATOM 8616 C C . THR A 1 107 ? 6.608 -8.217 -2.429 1.00 0.00 66 THR A C 5
ATOM 8617 O O . THR A 1 107 ? 7.378 -7.915 -3.339 1.00 0.00 66 THR A O 5
ATOM 8628 N N . LYS A 1 108 ? 6.493 -9.442 -1.947 1.00 0.00 67 LYS A N 5
ATOM 8629 C CA . LYS A 1 108 ? 7.245 -10.562 -2.480 1.00 0.00 67 LYS A CA 5
ATOM 8630 C C . LYS A 1 108 ? 6.352 -11.794 -2.529 1.00 0.00 67 LYS A C 5
ATOM 8631 O O . LYS A 1 108 ? 5.983 -12.271 -3.599 1.00 0.00 67 LYS A O 5
ATOM 8650 N N . SER A 1 109 ? 5.979 -12.283 -1.356 1.00 0.00 68 SER A N 5
ATOM 8651 C CA . SER A 1 109 ? 5.104 -13.437 -1.245 1.00 0.00 68 SER A CA 5
ATOM 8652 C C . SER A 1 109 ? 3.644 -13.008 -1.083 1.00 0.00 68 SER A C 5
ATOM 8653 O O . SER A 1 109 ? 2.828 -13.739 -0.525 1.00 0.00 68 SER A O 5
ATOM 8661 N N . GLY A 1 110 ? 3.320 -11.811 -1.566 1.00 0.00 69 GLY A N 5
ATOM 8662 C CA . GLY A 1 110 ? 1.958 -11.317 -1.468 1.00 0.00 69 GLY A CA 5
ATOM 8663 C C . GLY A 1 110 ? 1.655 -10.723 -0.107 1.00 0.00 69 GLY A C 5
ATOM 8664 O O . GLY A 1 110 ? 0.497 -10.516 0.247 1.00 0.00 69 GLY A O 5
ATOM 8668 N N . MET A 1 111 ? 2.702 -10.448 0.660 1.00 0.00 70 MET A N 5
ATOM 8669 C CA . MET A 1 111 ? 2.545 -9.862 1.984 1.00 0.00 70 MET A CA 5
ATOM 8670 C C . MET A 1 111 ? 2.561 -8.339 1.893 1.00 0.00 70 MET A C 5
ATOM 8671 O O . MET A 1 111 ? 3.410 -7.764 1.212 1.00 0.00 70 MET A O 5
ATOM 8685 N N . ILE A 1 112 ? 1.620 -7.695 2.566 1.00 0.00 71 ILE A N 5
ATOM 8686 C CA . ILE A 1 112 ? 1.542 -6.236 2.568 1.00 0.00 71 ILE A CA 5
ATOM 8687 C C . ILE A 1 112 ? 2.448 -5.668 3.651 1.00 0.00 71 ILE A C 5
ATOM 8688 O O . ILE A 1 112 ? 2.217 -5.892 4.841 1.00 0.00 71 ILE A O 5
ATOM 8704 N N . LEU A 1 113 ? 3.485 -4.957 3.236 1.00 0.00 72 LEU A N 5
ATOM 8705 C CA . LEU A 1 113 ? 4.458 -4.403 4.167 1.00 0.00 72 LEU A CA 5
ATOM 8706 C C . LEU A 1 113 ? 4.911 -3.022 3.699 1.00 0.00 72 LEU A C 5
ATOM 8707 O O . LEU A 1 113 ? 4.788 -2.693 2.514 1.00 0.00 72 LEU A O 5
ATOM 8723 N N . CYS A 1 114 ? 5.434 -2.219 4.623 1.00 0.00 73 CYS A N 5
ATOM 8724 C CA . CYS A 1 114 ? 5.873 -0.870 4.295 1.00 0.00 73 CYS A CA 5
ATOM 8725 C C . CYS A 1 114 ? 7.304 -0.879 3.759 1.00 0.00 73 CYS A C 5
ATOM 8726 O O . CYS A 1 114 ? 7.876 -1.933 3.497 1.00 0.00 73 CYS A O 5
ATOM 8733 N N . ARG A 1 115 ? 7.877 0.304 3.617 1.00 0.00 74 ARG A N 5
ATOM 8734 C CA . ARG A 1 115 ? 9.178 0.462 2.977 1.00 0.00 74 ARG A CA 5
ATOM 8735 C C . ARG A 1 115 ? 10.301 -0.191 3.786 1.00 0.00 74 ARG A C 5
ATOM 8736 O O . ARG A 1 115 ? 11.016 -1.060 3.281 1.00 0.00 74 ARG A O 5
ATOM 8757 N N . ASN A 1 116 ? 10.439 0.206 5.043 1.00 0.00 75 ASN A N 5
ATOM 8758 C CA . ASN A 1 116 ? 11.574 -0.225 5.858 1.00 0.00 75 ASN A CA 5
ATOM 8759 C C . ASN A 1 116 ? 11.404 -1.665 6.338 1.00 0.00 75 ASN A C 5
ATOM 8760 O O . ASN A 1 116 ? 12.339 -2.465 6.279 1.00 0.00 75 ASN A O 5
ATOM 8771 N N . ASP A 1 117 ? 10.203 -1.999 6.785 1.00 0.00 76 ASP A N 5
ATOM 8772 C CA . ASP A 1 117 ? 9.936 -3.304 7.372 1.00 0.00 76 ASP A CA 5
ATOM 8773 C C . ASP A 1 117 ? 10.009 -4.406 6.323 1.00 0.00 76 ASP A C 5
ATOM 8774 O O . ASP A 1 117 ? 10.442 -5.520 6.619 1.00 0.00 76 ASP A O 5
ATOM 8783 N N . TYR A 1 118 ? 9.605 -4.100 5.094 1.00 0.00 77 TYR A N 5
ATOM 8784 C CA . TYR A 1 118 ? 9.669 -5.083 4.020 1.00 0.00 77 TYR A CA 5
ATOM 8785 C C . TYR A 1 118 ? 11.120 -5.415 3.684 1.00 0.00 77 TYR A C 5
ATOM 8786 O O . TYR A 1 118 ? 11.466 -6.581 3.489 1.00 0.00 77 TYR A O 5
ATOM 8804 N N . ILE A 1 119 ? 11.961 -4.389 3.619 1.00 0.00 78 ILE A N 5
ATOM 8805 C CA . ILE A 1 119 ? 13.377 -4.577 3.316 1.00 0.00 78 ILE A CA 5
ATOM 8806 C C . ILE A 1 119 ? 14.039 -5.434 4.389 1.00 0.00 78 ILE A C 5
ATOM 8807 O O . ILE A 1 119 ? 14.855 -6.305 4.088 1.00 0.00 78 ILE A O 5
ATOM 8823 N N . ARG A 1 120 ? 13.665 -5.190 5.637 1.00 0.00 79 ARG A N 5
ATOM 8824 C CA . ARG A 1 120 ? 14.199 -5.952 6.759 1.00 0.00 79 ARG A CA 5
ATOM 8825 C C . ARG A 1 120 ? 13.745 -7.412 6.691 1.00 0.00 79 ARG A C 5
ATOM 8826 O O . ARG A 1 120 ? 14.553 -8.333 6.840 1.00 0.00 79 ARG A O 5
ATOM 8847 N N . LEU A 1 121 ? 12.451 -7.608 6.451 1.00 0.00 80 LEU A N 5
ATOM 8848 C CA . LEU A 1 121 ? 11.852 -8.935 6.451 1.00 0.00 80 LEU A CA 5
ATOM 8849 C C . LEU A 1 121 ? 12.237 -9.736 5.206 1.00 0.00 80 LEU A C 5
ATOM 8850 O O . LEU A 1 121 ? 12.801 -10.827 5.309 1.00 0.00 80 LEU A O 5
ATOM 8866 N N . PHE A 1 122 ? 11.933 -9.192 4.037 1.00 0.00 81 PHE A N 5
ATOM 8867 C CA . PHE A 1 122 ? 12.166 -9.898 2.783 1.00 0.00 81 PHE A CA 5
ATOM 8868 C C . PHE A 1 122 ? 13.331 -9.297 2.006 1.00 0.00 81 PHE A C 5
ATOM 8869 O O . PHE A 1 122 ? 14.337 -9.963 1.762 1.00 0.00 81 PHE A O 5
ATOM 8886 N N . GLY A 1 123 ? 13.183 -8.038 1.618 1.00 0.00 82 GLY A N 5
ATOM 8887 C CA . GLY A 1 123 ? 14.168 -7.406 0.768 1.00 0.00 82 GLY A CA 5
ATOM 8888 C C . GLY A 1 123 ? 14.079 -7.916 -0.656 1.00 0.00 82 GLY A C 5
ATOM 8889 O O . GLY A 1 123 ? 15.126 -8.262 -1.240 1.00 0.00 82 GLY A O 5
ATOM 8896 N N . SER A 1 3 ? 22.270 22.142 -22.065 1.00 0.00 641 SER A N 6
ATOM 8897 C CA . SER A 1 3 ? 21.898 21.945 -20.652 1.00 0.00 641 SER A CA 6
ATOM 8898 C C . SER A 1 3 ? 23.026 21.253 -19.897 1.00 0.00 641 SER A C 6
ATOM 8899 O O . SER A 1 3 ? 23.739 20.420 -20.460 1.00 0.00 641 SER A O 6
ATOM 8907 N N . LEU A 1 4 ? 23.193 21.608 -18.629 1.00 0.00 642 LEU A N 6
ATOM 8908 C CA . LEU A 1 4 ? 24.245 21.030 -17.803 1.00 0.00 642 LEU A CA 6
ATOM 8909 C C . LEU A 1 4 ? 23.650 20.296 -16.604 1.00 0.00 642 LEU A C 6
ATOM 8910 O O . LEU A 1 4 ? 24.309 19.464 -15.981 1.00 0.00 642 LEU A O 6
ATOM 8926 N N . GLN A 1 5 ? 22.403 20.611 -16.282 1.00 0.00 643 GLN A N 6
ATOM 8927 C CA . GLN A 1 5 ? 21.715 19.953 -15.185 1.00 0.00 643 GLN A CA 6
ATOM 8928 C C . GLN A 1 5 ? 20.506 19.183 -15.704 1.00 0.00 643 GLN A C 6
ATOM 8929 O O . GLN A 1 5 ? 19.617 19.757 -16.336 1.00 0.00 643 GLN A O 6
ATOM 8943 N N . ASN A 1 6 ? 20.492 17.884 -15.438 1.00 0.00 644 ASN A N 6
ATOM 8944 C CA . ASN A 1 6 ? 19.390 17.015 -15.843 1.00 0.00 644 ASN A CA 6
ATOM 8945 C C . ASN A 1 6 ? 19.424 15.718 -15.040 1.00 0.00 644 ASN A C 6
ATOM 8946 O O . ASN A 1 6 ? 18.379 15.126 -14.762 1.00 0.00 644 ASN A O 6
ATOM 8957 N N . ASN A 1 7 ? 20.636 15.296 -14.680 1.00 0.00 645 ASN A N 6
ATOM 8958 C CA . ASN A 1 7 ? 20.855 14.123 -13.833 1.00 0.00 645 ASN A CA 6
ATOM 8959 C C . ASN A 1 7 ? 20.425 12.839 -14.530 1.00 0.00 645 ASN A C 6
ATOM 8960 O O . ASN A 1 7 ? 19.364 12.278 -14.243 1.00 0.00 645 ASN A O 6
ATOM 8971 N N . GLN A 1 8 ? 21.262 12.378 -15.446 1.00 0.00 646 GLN A N 6
ATOM 8972 C CA . GLN A 1 8 ? 21.007 11.146 -16.176 1.00 0.00 646 GLN A CA 6
ATOM 8973 C C . GLN A 1 8 ? 22.289 10.650 -16.832 1.00 0.00 646 GLN A C 6
ATOM 8974 O O . GLN A 1 8 ? 22.492 10.833 -18.034 1.00 0.00 646 GLN A O 6
ATOM 8988 N N . ASP A 1 9 ? 23.161 10.048 -16.029 1.00 0.00 647 ASP A N 6
ATOM 8989 C CA . ASP A 1 9 ? 24.402 9.468 -16.538 1.00 0.00 647 ASP A CA 6
ATOM 8990 C C . ASP A 1 9 ? 24.090 8.292 -17.457 1.00 0.00 647 ASP A C 6
ATOM 8991 O O . ASP A 1 9 ? 23.647 7.235 -17.007 1.00 0.00 647 ASP A O 6
ATOM 9000 N N . VAL A 1 10 ? 24.331 8.479 -18.746 1.00 0.00 648 VAL A N 6
ATOM 9001 C CA . VAL A 1 10 ? 23.947 7.493 -19.746 1.00 0.00 648 VAL A CA 6
ATOM 9002 C C . VAL A 1 10 ? 25.113 6.595 -20.137 1.00 0.00 648 VAL A C 6
ATOM 9003 O O . VAL A 1 10 ? 25.016 5.821 -21.092 1.00 0.00 648 VAL A O 6
ATOM 9016 N N . SER A 1 11 ? 26.216 6.703 -19.410 1.00 0.00 649 SER A N 6
ATOM 9017 C CA . SER A 1 11 ? 27.361 5.842 -19.647 1.00 0.00 649 SER A CA 6
ATOM 9018 C C . SER A 1 11 ? 27.063 4.438 -19.144 1.00 0.00 649 SER A C 6
ATOM 9019 O O . SER A 1 11 ? 26.878 4.222 -17.945 1.00 0.00 649 SER A O 6
ATOM 9027 N N . PHE A 1 12 ? 27.020 3.482 -20.061 1.00 0.00 650 PHE A N 6
ATOM 9028 C CA . PHE A 1 12 ? 26.668 2.111 -19.719 1.00 0.00 650 PHE A CA 6
ATOM 9029 C C . PHE A 1 12 ? 27.763 1.457 -18.885 1.00 0.00 650 PHE A C 6
ATOM 9030 O O . PHE A 1 12 ? 27.572 0.375 -18.338 1.00 0.00 650 PHE A O 6
ATOM 9047 N N . GLU A 1 13 ? 28.907 2.127 -18.790 1.00 0.00 651 GLU A N 6
ATOM 9048 C CA . GLU A 1 13 ? 29.998 1.684 -17.931 1.00 0.00 651 GLU A CA 6
ATOM 9049 C C . GLU A 1 13 ? 29.566 1.713 -16.468 1.00 0.00 651 GLU A C 6
ATOM 9050 O O . GLU A 1 13 ? 30.041 0.927 -15.647 1.00 0.00 651 GLU A O 6
ATOM 9062 N N . ASN A 1 14 ? 28.642 2.617 -16.156 1.00 0.00 652 ASN A N 6
ATOM 9063 C CA . ASN A 1 14 ? 28.107 2.742 -14.805 1.00 0.00 652 ASN A CA 6
ATOM 9064 C C . ASN A 1 14 ? 27.245 1.534 -14.463 1.00 0.00 652 ASN A C 6
ATOM 9065 O O . ASN A 1 14 ? 27.068 1.183 -13.295 1.00 0.00 652 ASN A O 6
ATOM 9076 N N . ILE A 1 15 ? 26.710 0.898 -15.495 1.00 0.00 653 ILE A N 6
ATOM 9077 C CA . ILE A 1 15 ? 25.891 -0.291 -15.327 1.00 0.00 653 ILE A CA 6
ATOM 9078 C C . ILE A 1 15 ? 26.444 -1.428 -16.174 1.00 0.00 653 ILE A C 6
ATOM 9079 O O . ILE A 1 15 ? 25.734 -2.025 -16.979 1.00 0.00 653 ILE A O 6
ATOM 9095 N N . GLN A 1 16 ? 27.731 -1.699 -16.003 1.00 0.00 654 GLN A N 6
ATOM 9096 C CA . GLN A 1 16 ? 28.392 -2.778 -16.728 1.00 0.00 654 GLN A CA 6
ATOM 9097 C C . GLN A 1 16 ? 28.333 -4.070 -15.921 1.00 0.00 654 GLN A C 6
ATOM 9098 O O . GLN A 1 16 ? 28.737 -5.132 -16.389 1.00 0.00 654 GLN A O 6
ATOM 9112 N N . TRP A 1 17 ? 27.820 -3.959 -14.708 1.00 0.00 655 TRP A N 6
ATOM 9113 C CA . TRP A 1 17 ? 27.723 -5.088 -13.803 1.00 0.00 655 TRP A CA 6
ATOM 9114 C C . TRP A 1 17 ? 26.303 -5.639 -13.802 1.00 0.00 655 TRP A C 6
ATOM 9115 O O . TRP A 1 17 ? 25.399 -5.046 -14.393 1.00 0.00 655 TRP A O 6
ATOM 9136 N N . SER A 1 18 ? 26.114 -6.766 -13.140 1.00 0.00 656 SER A N 6
ATOM 9137 C CA . SER A 1 18 ? 24.824 -7.433 -13.118 1.00 0.00 656 SER A CA 6
ATOM 9138 C C . SER A 1 18 ? 24.075 -7.134 -11.823 1.00 0.00 656 SER A C 6
ATOM 9139 O O . SER A 1 18 ? 24.535 -7.482 -10.732 1.00 0.00 656 SER A O 6
ATOM 9147 N N . ILE A 1 19 ? 22.931 -6.478 -11.948 1.00 0.00 657 ILE A N 6
ATOM 9148 C CA . ILE A 1 19 ? 22.084 -6.194 -10.797 1.00 0.00 657 ILE A CA 6
ATOM 9149 C C . ILE A 1 19 ? 20.762 -6.928 -10.924 1.00 0.00 657 ILE A C 6
ATOM 9150 O O . ILE A 1 19 ? 20.520 -7.626 -11.912 1.00 0.00 657 ILE A O 6
ATOM 9166 N N . ASP A 1 20 ? 19.911 -6.753 -9.929 1.00 0.00 658 ASP A N 6
ATOM 9167 C CA . ASP A 1 20 ? 18.598 -7.381 -9.912 1.00 0.00 658 ASP A CA 6
ATOM 9168 C C . ASP A 1 20 ? 17.720 -6.798 -11.014 1.00 0.00 658 ASP A C 6
ATOM 9169 O O . ASP A 1 20 ? 17.838 -5.615 -11.337 1.00 0.00 658 ASP A O 6
ATOM 9178 N N . PRO A 1 21 ? 16.861 -7.623 -11.639 1.00 0.00 659 PRO A N 6
ATOM 9179 C CA . PRO A 1 21 ? 15.893 -7.154 -12.636 1.00 0.00 659 PRO A CA 6
ATOM 9180 C C . PRO A 1 21 ? 15.047 -5.993 -12.111 1.00 0.00 659 PRO A C 6
ATOM 9181 O O . PRO A 1 21 ? 14.634 -5.112 -12.873 1.00 0.00 659 PRO A O 6
ATOM 9192 N N . GLY A 1 22 ? 14.806 -5.998 -10.805 1.00 0.00 660 GLY A N 6
ATOM 9193 C CA . GLY A 1 22 ? 14.085 -4.918 -10.171 1.00 0.00 660 GLY A CA 6
ATOM 9194 C C . GLY A 1 22 ? 14.941 -4.220 -9.134 1.00 0.00 660 GLY A C 6
ATOM 9195 O O . GLY A 1 22 ? 14.550 -4.105 -7.973 1.00 0.00 660 GLY A O 6
ATOM 9199 N N . ALA A 1 23 ? 16.111 -3.750 -9.562 1.00 0.00 661 ALA A N 6
ATOM 9200 C CA . ALA A 1 23 ? 17.074 -3.112 -8.665 1.00 0.00 661 ALA A CA 6
ATOM 9201 C C . ALA A 1 23 ? 16.526 -1.805 -8.101 1.00 0.00 661 ALA A C 6
ATOM 9202 O O . ALA A 1 23 ? 16.960 -1.340 -7.048 1.00 0.00 661 ALA A O 6
ATOM 9209 N N . ASP A 1 24 ? 15.574 -1.216 -8.809 1.00 0.00 662 ASP A N 6
ATOM 9210 C CA . ASP A 1 24 ? 14.921 0.004 -8.355 1.00 0.00 662 ASP A CA 6
ATOM 9211 C C . ASP A 1 24 ? 13.559 -0.323 -7.748 1.00 0.00 662 ASP A C 6
ATOM 9212 O O . ASP A 1 24 ? 12.714 0.560 -7.581 1.00 0.00 662 ASP A O 6
ATOM 9221 N N . LEU A 1 25 ? 13.370 -1.604 -7.422 1.00 0.00 663 LEU A N 6
ATOM 9222 C CA . LEU A 1 25 ? 12.146 -2.101 -6.787 1.00 0.00 663 LEU A CA 6
ATOM 9223 C C . LEU A 1 25 ? 10.913 -1.822 -7.644 1.00 0.00 663 LEU A C 6
ATOM 9224 O O . LEU A 1 25 ? 9.819 -1.606 -7.122 1.00 0.00 663 LEU A O 6
ATOM 9240 N N . SER A 1 26 ? 11.096 -1.865 -8.960 1.00 0.00 664 SER A N 6
ATOM 9241 C CA . SER A 1 26 ? 10.034 -1.547 -9.902 1.00 0.00 664 SER A CA 6
ATOM 9242 C C . SER A 1 26 ? 8.902 -2.567 -9.822 1.00 0.00 664 SER A C 6
ATOM 9243 O O . SER A 1 26 ? 7.768 -2.231 -9.488 1.00 0.00 664 SER A O 6
ATOM 9251 N N . GLN A 1 27 ? 9.231 -3.822 -10.101 1.00 0.00 665 GLN A N 6
ATOM 9252 C CA . GLN A 1 27 ? 8.240 -4.890 -10.109 1.00 0.00 665 GLN A CA 6
ATOM 9253 C C . GLN A 1 27 ? 7.959 -5.379 -8.694 1.00 0.00 665 GLN A C 6
ATOM 9254 O O . GLN A 1 27 ? 7.008 -6.126 -8.459 1.00 0.00 665 GLN A O 6
ATOM 9268 N N . TYR A 1 28 ? 8.792 -4.956 -7.753 1.00 0.00 666 TYR A N 6
ATOM 9269 C CA . TYR A 1 28 ? 8.624 -5.344 -6.361 1.00 0.00 666 TYR A CA 6
ATOM 9270 C C . TYR A 1 28 ? 7.487 -4.565 -5.737 1.00 0.00 666 TYR A C 6
ATOM 9271 O O . TYR A 1 28 ? 6.760 -5.080 -4.887 1.00 0.00 666 TYR A O 6
ATOM 9289 N N . LYS A 1 29 ? 7.347 -3.315 -6.153 1.00 0.00 667 LYS A N 6
ATOM 9290 C CA . LYS A 1 29 ? 6.267 -2.485 -5.671 1.00 0.00 667 LYS A CA 6
ATOM 9291 C C . LYS A 1 29 ? 4.945 -2.985 -6.224 1.00 0.00 667 LYS A C 6
ATOM 9292 O O . LYS A 1 29 ? 4.827 -3.296 -7.411 1.00 0.00 667 LYS A O 6
ATOM 9311 N N . MET A 1 30 ? 3.968 -3.086 -5.351 1.00 0.00 668 MET A N 6
ATOM 9312 C CA . MET A 1 30 ? 2.635 -3.485 -5.755 1.00 0.00 668 MET A CA 6
ATOM 9313 C C . MET A 1 30 ? 1.813 -2.247 -6.058 1.00 0.00 668 MET A C 6
ATOM 9314 O O . MET A 1 30 ? 1.667 -1.364 -5.211 1.00 0.00 668 MET A O 6
ATOM 9328 N N . ASP A 1 31 ? 1.309 -2.170 -7.278 1.00 0.00 669 ASP A N 6
ATOM 9329 C CA . ASP A 1 31 ? 0.557 -1.005 -7.714 1.00 0.00 669 ASP A CA 6
ATOM 9330 C C . ASP A 1 31 ? -0.823 -0.994 -7.081 1.00 0.00 669 ASP A C 6
ATOM 9331 O O . ASP A 1 31 ? -1.708 -1.755 -7.478 1.00 0.00 669 ASP A O 6
ATOM 9340 N N . VAL A 1 32 ? -1.006 -0.124 -6.104 1.00 0.00 670 VAL A N 6
ATOM 9341 C CA . VAL A 1 32 ? -2.263 -0.049 -5.388 1.00 0.00 670 VAL A CA 6
ATOM 9342 C C . VAL A 1 32 ? -3.259 0.790 -6.167 1.00 0.00 670 VAL A C 6
ATOM 9343 O O . VAL A 1 32 ? -3.125 2.010 -6.274 1.00 0.00 670 VAL A O 6
ATOM 9356 N N . THR A 1 33 ? -4.239 0.120 -6.739 1.00 0.00 671 THR A N 6
ATOM 9357 C CA . THR A 1 33 ? -5.282 0.788 -7.492 1.00 0.00 671 THR A CA 6
ATOM 9358 C C . THR A 1 33 ? -6.447 1.139 -6.571 1.00 0.00 671 THR A C 6
ATOM 9359 O O . THR A 1 33 ? -7.188 0.263 -6.125 1.00 0.00 671 THR A O 6
ATOM 9370 N N . VAL A 1 34 ? -6.577 2.421 -6.260 1.00 0.00 672 VAL A N 6
ATOM 9371 C CA . VAL A 1 34 ? -7.617 2.887 -5.355 1.00 0.00 672 VAL A CA 6
ATOM 9372 C C . VAL A 1 34 ? -8.901 3.171 -6.120 1.00 0.00 672 VAL A C 6
ATOM 9373 O O . VAL A 1 34 ? -8.946 4.056 -6.976 1.00 0.00 672 VAL A O 6
ATOM 9386 N N . ILE A 1 35 ? -9.936 2.410 -5.811 1.00 0.00 673 ILE A N 6
ATOM 9387 C CA . ILE A 1 35 ? -11.226 2.569 -6.453 1.00 0.00 673 ILE A CA 6
ATOM 9388 C C . ILE A 1 35 ? -12.030 3.657 -5.752 1.00 0.00 673 ILE A C 6
ATOM 9389 O O . ILE A 1 35 ? -12.434 3.504 -4.596 1.00 0.00 673 ILE A O 6
ATOM 9405 N N . ASP A 1 36 ? -12.253 4.758 -6.451 1.00 0.00 674 ASP A N 6
ATOM 9406 C CA . ASP A 1 36 ? -13.048 5.850 -5.916 1.00 0.00 674 ASP A CA 6
ATOM 9407 C C . ASP A 1 36 ? -14.512 5.633 -6.255 1.00 0.00 674 ASP A C 6
ATOM 9408 O O . ASP A 1 36 ? -15.062 6.291 -7.138 1.00 0.00 674 ASP A O 6
ATOM 9417 N N . THR A 1 37 ? -15.135 4.713 -5.516 1.00 0.00 675 THR A N 6
ATOM 9418 C CA . THR A 1 37 ? -16.526 4.317 -5.737 1.00 0.00 675 THR A CA 6
ATOM 9419 C C . THR A 1 37 ? -16.843 4.166 -7.233 1.00 0.00 675 THR A C 6
ATOM 9420 O O . THR A 1 37 ? -17.898 4.587 -7.711 1.00 0.00 675 THR A O 6
ATOM 9431 N N . LYS A 1 38 ? -15.914 3.556 -7.963 1.00 0.00 676 LYS A N 6
ATOM 9432 C CA . LYS A 1 38 ? -16.035 3.428 -9.409 1.00 0.00 676 LYS A CA 6
ATOM 9433 C C . LYS A 1 38 ? -16.470 2.026 -9.811 1.00 0.00 676 LYS A C 6
ATOM 9434 O O . LYS A 1 38 ? -16.858 1.798 -10.957 1.00 0.00 676 LYS A O 6
ATOM 9453 N N . ASP A 1 39 ? -16.405 1.087 -8.877 1.00 0.00 677 ASP A N 6
ATOM 9454 C CA . ASP A 1 39 ? -16.713 -0.304 -9.187 1.00 0.00 677 ASP A CA 6
ATOM 9455 C C . ASP A 1 39 ? -18.215 -0.524 -9.274 1.00 0.00 677 ASP A C 6
ATOM 9456 O O . ASP A 1 39 ? -18.854 -0.979 -8.323 1.00 0.00 677 ASP A O 6
ATOM 9465 N N . GLY A 1 40 ? -18.760 -0.187 -10.426 1.00 0.00 678 GLY A N 6
ATOM 9466 C CA . GLY A 1 40 ? -20.183 -0.295 -10.658 1.00 0.00 678 GLY A CA 6
ATOM 9467 C C . GLY A 1 40 ? -20.599 0.518 -11.863 1.00 0.00 678 GLY A C 6
ATOM 9468 O O . GLY A 1 40 ? -21.579 0.200 -12.530 1.00 0.00 678 GLY A O 6
ATOM 9472 N N . SER A 1 41 ? -19.839 1.570 -12.144 1.00 0.00 679 SER A N 6
ATOM 9473 C CA . SER A 1 41 ? -20.108 2.433 -13.287 1.00 0.00 679 SER A CA 6
ATOM 9474 C C . SER A 1 41 ? -19.349 1.956 -14.525 1.00 0.00 679 SER A C 6
ATOM 9475 O O . SER A 1 41 ? -19.464 2.539 -15.604 1.00 0.00 679 SER A O 6
ATOM 9483 N N . GLN A 1 42 ? -18.576 0.887 -14.356 1.00 0.00 680 GLN A N 6
ATOM 9484 C CA . GLN A 1 42 ? -17.718 0.381 -15.421 1.00 0.00 680 GLN A CA 6
ATOM 9485 C C . GLN A 1 42 ? -18.533 -0.143 -16.597 1.00 0.00 680 GLN A C 6
ATOM 9486 O O . GLN A 1 42 ? -19.209 -1.167 -16.500 1.00 0.00 680 GLN A O 6
ATOM 9500 N N . SER A 1 43 ? -18.451 0.571 -17.707 1.00 0.00 681 SER A N 6
ATOM 9501 C CA . SER A 1 43 ? -19.088 0.148 -18.940 1.00 0.00 681 SER A CA 6
ATOM 9502 C C . SER A 1 43 ? -18.092 -0.646 -19.779 1.00 0.00 681 SER A C 6
ATOM 9503 O O . SER A 1 43 ? -18.421 -1.177 -20.840 1.00 0.00 681 SER A O 6
ATOM 9511 N N . LYS A 1 44 ? -16.864 -0.718 -19.277 1.00 0.00 682 LYS A N 6
ATOM 9512 C CA . LYS A 1 44 ? -15.814 -1.512 -19.901 1.00 0.00 682 LYS A CA 6
ATOM 9513 C C . LYS A 1 44 ? -15.908 -2.963 -19.443 1.00 0.00 682 LYS A C 6
ATOM 9514 O O . LYS A 1 44 ? -15.052 -3.786 -19.762 1.00 0.00 682 LYS A O 6
ATOM 9533 N N . LEU A 1 45 ? -16.948 -3.261 -18.681 1.00 0.00 683 LEU A N 6
ATOM 9534 C CA . LEU A 1 45 ? -17.164 -4.597 -18.160 1.00 0.00 683 LEU A CA 6
ATOM 9535 C C . LEU A 1 45 ? -18.510 -5.125 -18.625 1.00 0.00 683 LEU A C 6
ATOM 9536 O O . LEU A 1 45 ? -19.410 -4.348 -18.951 1.00 0.00 683 LEU A O 6
ATOM 9552 N N . GLY A 1 46 ? -18.647 -6.440 -18.654 1.00 0.00 684 GLY A N 6
ATOM 9553 C CA . GLY A 1 46 ? -19.895 -7.046 -19.057 1.00 0.00 684 GLY A CA 6
ATOM 9554 C C . GLY A 1 46 ? -20.895 -7.092 -17.920 1.00 0.00 684 GLY A C 6
ATOM 9555 O O . GLY A 1 46 ? -21.052 -8.120 -17.264 1.00 0.00 684 GLY A O 6
ATOM 9559 N N . GLY A 1 47 ? -21.548 -5.971 -17.671 1.00 0.00 685 GLY A N 6
ATOM 9560 C CA . GLY A 1 47 ? -22.546 -5.902 -16.625 1.00 0.00 685 GLY A CA 6
ATOM 9561 C C . GLY A 1 47 ? -23.227 -4.556 -16.603 1.00 0.00 685 GLY A C 6
ATOM 9562 O O . GLY A 1 47 ? -22.845 -3.656 -17.351 1.00 0.00 685 GLY A O 6
ATOM 9566 N N . GLY A 1 48 ? -24.236 -4.416 -15.761 1.00 0.00 901 GLY A N 6
ATOM 9567 C CA . GLY A 1 48 ? -24.940 -3.157 -15.662 1.00 0.00 901 GLY A CA 6
ATOM 9568 C C . GLY A 1 48 ? -26.362 -3.338 -15.178 1.00 0.00 901 GLY A C 6
ATOM 9569 O O . GLY A 1 48 ? -26.605 -4.062 -14.212 1.00 0.00 901 GLY A O 6
ATOM 9573 N N . GLY A 1 49 ? -27.301 -2.697 -15.857 1.00 0.00 902 GLY A N 6
ATOM 9574 C CA . GLY A 1 49 ? -28.689 -2.764 -15.446 1.00 0.00 902 GLY A CA 6
ATOM 9575 C C . GLY A 1 49 ? -29.645 -2.542 -16.598 1.00 0.00 902 GLY A C 6
ATOM 9576 O O . GLY A 1 49 ? -30.512 -1.672 -16.539 1.00 0.00 902 GLY A O 6
ATOM 9580 N N . SER A 1 50 ? -29.479 -3.326 -17.653 1.00 0.00 903 SER A N 6
ATOM 9581 C CA . SER A 1 50 ? -30.362 -3.258 -18.806 1.00 0.00 903 SER A CA 6
ATOM 9582 C C . SER A 1 50 ? -31.767 -3.726 -18.433 1.00 0.00 903 SER A C 6
ATOM 9583 O O . SER A 1 50 ? -31.960 -4.869 -18.005 1.00 0.00 903 SER A O 6
ATOM 9591 N N . GLY A 1 51 ? -32.737 -2.831 -18.574 1.00 0.00 904 GLY A N 6
ATOM 9592 C CA . GLY A 1 51 ? -34.104 -3.162 -18.236 1.00 0.00 904 GLY A CA 6
ATOM 9593 C C . GLY A 1 51 ? -34.651 -2.266 -17.145 1.00 0.00 904 GLY A C 6
ATOM 9594 O O . GLY A 1 51 ? -34.822 -1.063 -17.349 1.00 0.00 904 GLY A O 6
ATOM 9598 N N . GLY A 1 52 ? -34.919 -2.845 -15.987 1.00 0.00 905 GLY A N 6
ATOM 9599 C CA . GLY A 1 52 ? -35.413 -2.069 -14.869 1.00 0.00 905 GLY A CA 6
ATOM 9600 C C . GLY A 1 52 ? -34.436 -2.067 -13.717 1.00 0.00 905 GLY A C 6
ATOM 9601 O O . GLY A 1 52 ? -34.527 -2.899 -12.813 1.00 0.00 905 GLY A O 6
ATOM 9605 N N . HIS A 1 53 ? -33.495 -1.133 -13.747 1.00 0.00 906 HIS A N 6
ATOM 9606 C CA . HIS A 1 53 ? -32.459 -1.061 -12.731 1.00 0.00 906 HIS A CA 6
ATOM 9607 C C . HIS A 1 53 ? -32.919 -0.210 -11.551 1.00 0.00 906 HIS A C 6
ATOM 9608 O O . HIS A 1 53 ? -33.453 0.886 -11.729 1.00 0.00 906 HIS A O 6
ATOM 9622 N N . MET A 1 54 ? -32.716 -0.725 -10.350 1.00 0.00 907 MET A N 6
ATOM 9623 C CA . MET A 1 54 ? -33.111 -0.023 -9.139 1.00 0.00 907 MET A CA 6
ATOM 9624 C C . MET A 1 54 ? -31.909 0.666 -8.505 1.00 0.00 907 MET A C 6
ATOM 9625 O O . MET A 1 54 ? -32.055 1.607 -7.720 1.00 0.00 907 MET A O 6
ATOM 9639 N N . GLY A 1 55 ? -30.722 0.193 -8.851 1.00 0.00 908 GLY A N 6
ATOM 9640 C CA . GLY A 1 55 ? -29.506 0.738 -8.281 1.00 0.00 908 GLY A CA 6
ATOM 9641 C C . GLY A 1 55 ? -29.011 -0.109 -7.133 1.00 0.00 908 GLY A C 6
ATOM 9642 O O . GLY A 1 55 ? -27.953 -0.730 -7.215 1.00 0.00 908 GLY A O 6
ATOM 9646 N N . SER A 1 56 ? -29.793 -0.151 -6.067 1.00 0.00 909 SER A N 6
ATOM 9647 C CA . SER A 1 56 ? -29.487 -0.987 -4.920 1.00 0.00 909 SER A CA 6
ATOM 9648 C C . SER A 1 56 ? -29.889 -2.435 -5.203 1.00 0.00 909 SER A C 6
ATOM 9649 O O . SER A 1 56 ? -30.816 -2.973 -4.591 1.00 0.00 909 SER A O 6
ATOM 9657 N N . GLY A 1 57 ? -29.200 -3.050 -6.158 1.00 0.00 910 GLY A N 6
ATOM 9658 C CA . GLY A 1 57 ? -29.515 -4.406 -6.554 1.00 0.00 910 GLY A CA 6
ATOM 9659 C C . GLY A 1 57 ? -28.443 -5.390 -6.146 1.00 0.00 910 GLY A C 6
ATOM 9660 O O . GLY A 1 57 ? -27.380 -5.453 -6.765 1.00 0.00 910 GLY A O 6
ATOM 9664 N N . GLY A 1 58 ? -28.722 -6.159 -5.109 1.00 0.00 911 GLY A N 6
ATOM 9665 C CA . GLY A 1 58 ? -27.765 -7.126 -4.621 1.00 0.00 911 GLY A CA 6
ATOM 9666 C C . GLY A 1 58 ? -27.354 -6.836 -3.194 1.00 0.00 911 GLY A C 6
ATOM 9667 O O . GLY A 1 58 ? -27.324 -5.678 -2.775 1.00 0.00 911 GLY A O 6
ATOM 9671 N N . LEU A 1 59 ? -27.049 -7.881 -2.443 1.00 0.00 18 LEU A N 6
ATOM 9672 C CA . LEU A 1 59 ? -26.669 -7.724 -1.043 1.00 0.00 18 LEU A CA 6
ATOM 9673 C C . LEU A 1 59 ? -25.282 -8.304 -0.788 1.00 0.00 18 LEU A C 6
ATOM 9674 O O . LEU A 1 59 ? -24.800 -8.307 0.343 1.00 0.00 18 LEU A O 6
ATOM 9690 N N . SER A 1 60 ? -24.650 -8.803 -1.841 1.00 0.00 19 SER A N 6
ATOM 9691 C CA . SER A 1 60 ? -23.323 -9.387 -1.722 1.00 0.00 19 SER A CA 6
ATOM 9692 C C . SER A 1 60 ? -22.242 -8.363 -2.043 1.00 0.00 19 SER A C 6
ATOM 9693 O O . SER A 1 60 ? -21.167 -8.381 -1.441 1.00 0.00 19 SER A O 6
ATOM 9701 N N . TRP A 1 61 ? -22.547 -7.470 -2.985 1.00 0.00 20 TRP A N 6
ATOM 9702 C CA . TRP A 1 61 ? -21.609 -6.438 -3.430 1.00 0.00 20 TRP A CA 6
ATOM 9703 C C . TRP A 1 61 ? -20.308 -7.060 -3.935 1.00 0.00 20 TRP A C 6
ATOM 9704 O O . TRP A 1 61 ? -20.257 -7.621 -5.031 1.00 0.00 20 TRP A O 6
ATOM 9725 N N . LYS A 1 62 ? -19.267 -6.964 -3.130 1.00 0.00 21 LYS A N 6
ATOM 9726 C CA . LYS A 1 62 ? -17.973 -7.521 -3.479 1.00 0.00 21 LYS A CA 6
ATOM 9727 C C . LYS A 1 62 ? -17.412 -8.303 -2.303 1.00 0.00 21 LYS A C 6
ATOM 9728 O O . LYS A 1 62 ? -17.579 -7.907 -1.149 1.00 0.00 21 LYS A O 6
ATOM 9747 N N . ARG A 1 63 ? -16.752 -9.411 -2.599 1.00 0.00 22 ARG A N 6
ATOM 9748 C CA . ARG A 1 63 ? -16.188 -10.260 -1.561 1.00 0.00 22 ARG A CA 6
ATOM 9749 C C . ARG A 1 63 ? -14.724 -9.909 -1.322 1.00 0.00 22 ARG A C 6
ATOM 9750 O O . ARG A 1 63 ? -13.954 -9.745 -2.271 1.00 0.00 22 ARG A O 6
ATOM 9771 N N . CYS A 1 64 ? -14.351 -9.798 -0.056 1.00 0.00 23 CYS A N 6
ATOM 9772 C CA . CYS A 1 64 ? -13.002 -9.410 0.312 1.00 0.00 23 CYS A CA 6
ATOM 9773 C C . CYS A 1 64 ? -12.047 -10.595 0.275 1.00 0.00 23 CYS A C 6
ATOM 9774 O O . CYS A 1 64 ? -12.448 -11.752 0.437 1.00 0.00 23 CYS A O 6
ATOM 9781 N N . ALA A 1 65 ? -10.780 -10.290 0.062 1.00 0.00 24 ALA A N 6
ATOM 9782 C CA . ALA A 1 65 ? -9.732 -11.288 0.102 1.00 0.00 24 ALA A CA 6
ATOM 9783 C C . ALA A 1 65 ? -8.966 -11.187 1.415 1.00 0.00 24 ALA A C 6
ATOM 9784 O O . ALA A 1 65 ? -8.073 -11.986 1.694 1.00 0.00 24 ALA A O 6
ATOM 9791 N N . GLY A 1 66 ? -9.328 -10.201 2.220 1.00 0.00 25 GLY A N 6
ATOM 9792 C CA . GLY A 1 66 ? -8.669 -9.989 3.491 1.00 0.00 25 GLY A CA 6
ATOM 9793 C C . GLY A 1 66 ? -9.426 -10.609 4.648 1.00 0.00 25 GLY A C 6
ATOM 9794 O O . GLY A 1 66 ? -8.874 -11.423 5.392 1.00 0.00 25 GLY A O 6
ATOM 9798 N N . CYS A 1 67 ? -10.694 -10.244 4.798 1.00 0.00 26 CYS A N 6
ATOM 9799 C CA . CYS A 1 67 ? -11.487 -10.749 5.909 1.00 0.00 26 CYS A CA 6
ATOM 9800 C C . CYS A 1 67 ? -12.398 -11.871 5.437 1.00 0.00 26 CYS A C 6
ATOM 9801 O O . CYS A 1 67 ? -12.752 -12.766 6.208 1.00 0.00 26 CYS A O 6
ATOM 9808 N N . GLY A 1 68 ? -12.767 -11.817 4.166 1.00 0.00 27 GLY A N 6
ATOM 9809 C CA . GLY A 1 68 ? -13.578 -12.864 3.583 1.00 0.00 27 GLY A CA 6
ATOM 9810 C C . GLY A 1 68 ? -15.035 -12.476 3.485 1.00 0.00 27 GLY A C 6
ATOM 9811 O O . GLY A 1 68 ? -15.822 -13.142 2.809 1.00 0.00 27 GLY A O 6
ATOM 9815 N N . GLY A 1 69 ? -15.397 -11.394 4.156 1.00 0.00 28 GLY A N 6
ATOM 9816 C CA . GLY A 1 69 ? -16.769 -10.941 4.141 1.00 0.00 28 GLY A CA 6
ATOM 9817 C C . GLY A 1 69 ? -17.076 -10.123 2.908 1.00 0.00 28 GLY A C 6
ATOM 9818 O O . GLY A 1 69 ? -16.403 -10.248 1.884 1.00 0.00 28 GLY A O 6
ATOM 9822 N N . LYS A 1 70 ? -18.094 -9.292 2.997 1.00 0.00 29 LYS A N 6
ATOM 9823 C CA . LYS A 1 70 ? -18.441 -8.407 1.900 1.00 0.00 29 LYS A CA 6
ATOM 9824 C C . LYS A 1 70 ? -17.895 -7.019 2.183 1.00 0.00 29 LYS A C 6
ATOM 9825 O O . LYS A 1 70 ? -17.986 -6.532 3.312 1.00 0.00 29 LYS A O 6
ATOM 9844 N N . ILE A 1 71 ? -17.310 -6.395 1.172 1.00 0.00 30 ILE A N 6
ATOM 9845 C CA . ILE A 1 71 ? -16.754 -5.061 1.328 1.00 0.00 30 ILE A CA 6
ATOM 9846 C C . ILE A 1 71 ? -17.875 -4.039 1.457 1.00 0.00 30 ILE A C 6
ATOM 9847 O O . ILE A 1 71 ? -18.591 -3.755 0.496 1.00 0.00 30 ILE A O 6
ATOM 9863 N N . ALA A 1 72 ? -18.027 -3.507 2.658 1.00 0.00 31 ALA A N 6
ATOM 9864 C CA . ALA A 1 72 ? -19.064 -2.533 2.939 1.00 0.00 31 ALA A CA 6
ATOM 9865 C C . ALA A 1 72 ? -18.455 -1.247 3.459 1.00 0.00 31 ALA A C 6
ATOM 9866 O O . ALA A 1 72 ? -19.151 -0.403 4.024 1.00 0.00 31 ALA A O 6
ATOM 9873 N N . ASP A 1 73 ? -17.148 -1.114 3.273 1.00 0.00 32 ASP A N 6
ATOM 9874 C CA . ASP A 1 73 ? -16.437 0.090 3.689 1.00 0.00 32 ASP A CA 6
ATOM 9875 C C . ASP A 1 73 ? -16.893 1.283 2.851 1.00 0.00 32 ASP A C 6
ATOM 9876 O O . ASP A 1 73 ? -17.869 1.957 3.186 1.00 0.00 32 ASP A O 6
ATOM 9885 N N . ARG A 1 74 ? -16.185 1.527 1.757 1.00 0.00 33 ARG A N 6
ATOM 9886 C CA . ARG A 1 74 ? -16.545 2.580 0.814 1.00 0.00 33 ARG A CA 6
ATOM 9887 C C . ARG A 1 74 ? -15.590 2.556 -0.362 1.00 0.00 33 ARG A C 6
ATOM 9888 O O . ARG A 1 74 ? -16.005 2.462 -1.517 1.00 0.00 33 ARG A O 6
ATOM 9909 N N . PHE A 1 75 ? -14.307 2.628 -0.060 1.00 0.00 34 PHE A N 6
ATOM 9910 C CA . PHE A 1 75 ? -13.289 2.623 -1.090 1.00 0.00 34 PHE A CA 6
ATOM 9911 C C . PHE A 1 75 ? -12.678 1.237 -1.236 1.00 0.00 34 PHE A C 6
ATOM 9912 O O . PHE A 1 75 ? -12.318 0.595 -0.246 1.00 0.00 34 PHE A O 6
ATOM 9929 N N . LEU A 1 76 ? -12.590 0.775 -2.472 1.00 0.00 35 LEU A N 6
ATOM 9930 C CA . LEU A 1 76 ? -12.000 -0.517 -2.764 1.00 0.00 35 LEU A CA 6
ATOM 9931 C C . LEU A 1 76 ? -10.535 -0.341 -3.124 1.00 0.00 35 LEU A C 6
ATOM 9932 O O . LEU A 1 76 ? -10.164 0.627 -3.787 1.00 0.00 35 LEU A O 6
ATOM 9948 N N . LEU A 1 77 ? -9.707 -1.266 -2.682 1.00 0.00 36 LEU A N 6
ATOM 9949 C CA . LEU A 1 77 ? -8.279 -1.165 -2.905 1.00 0.00 36 LEU A CA 6
ATOM 9950 C C . LEU A 1 77 ? -7.750 -2.392 -3.633 1.00 0.00 36 LEU A C 6
ATOM 9951 O O . LEU A 1 77 ? -8.304 -3.483 -3.519 1.00 0.00 36 LEU A O 6
ATOM 9967 N N . TYR A 1 78 ? -6.686 -2.196 -4.395 1.00 0.00 37 TYR A N 6
ATOM 9968 C CA . TYR A 1 78 ? -6.069 -3.272 -5.153 1.00 0.00 37 TYR A CA 6
ATOM 9969 C C . TYR A 1 78 ? -4.630 -3.475 -4.701 1.00 0.00 37 TYR A C 6
ATOM 9970 O O . TYR A 1 78 ? -3.766 -2.661 -5.008 1.00 0.00 37 TYR A O 6
ATOM 9988 N N . ALA A 1 79 ? -4.381 -4.543 -3.958 1.00 0.00 38 ALA A N 6
ATOM 9989 C CA . ALA A 1 79 ? -3.025 -4.856 -3.517 1.00 0.00 38 ALA A CA 6
ATOM 9990 C C . ALA A 1 79 ? -2.225 -5.501 -4.639 1.00 0.00 38 ALA A C 6
ATOM 9991 O O . ALA A 1 79 ? -1.069 -5.164 -4.867 1.00 0.00 38 ALA A O 6
ATOM 9998 N N . MET A 1 80 ? -2.850 -6.441 -5.331 1.00 0.00 39 MET A N 6
ATOM 9999 C CA . MET A 1 80 ? -2.180 -7.171 -6.395 1.00 0.00 39 MET A CA 6
ATOM 10000 C C . MET A 1 80 ? -3.177 -7.556 -7.480 1.00 0.00 39 MET A C 6
ATOM 10001 O O . MET A 1 80 ? -3.073 -7.100 -8.616 1.00 0.00 39 MET A O 6
ATOM 10015 N N . ASP A 1 81 ? -4.137 -8.402 -7.128 1.00 0.00 40 ASP A N 6
ATOM 10016 C CA . ASP A 1 81 ? -5.189 -8.789 -8.066 1.00 0.00 40 ASP A CA 6
ATOM 10017 C C . ASP A 1 81 ? -6.515 -9.018 -7.344 1.00 0.00 40 ASP A C 6
ATOM 10018 O O . ASP A 1 81 ? -7.554 -9.208 -7.979 1.00 0.00 40 ASP A O 6
ATOM 10027 N N . SER A 1 82 ? -6.485 -9.001 -6.017 1.00 0.00 41 SER A N 6
ATOM 10028 C CA . SER A 1 82 ? -7.683 -9.234 -5.230 1.00 0.00 41 SER A CA 6
ATOM 10029 C C . SER A 1 82 ? -8.366 -7.916 -4.868 1.00 0.00 41 SER A C 6
ATOM 10030 O O . SER A 1 82 ? -7.806 -6.838 -5.081 1.00 0.00 41 SER A O 6
ATOM 10038 N N . TYR A 1 83 ? -9.572 -8.010 -4.329 1.00 0.00 42 TYR A N 6
ATOM 10039 C CA . TYR A 1 83 ? -10.328 -6.837 -3.910 1.00 0.00 42 TYR A CA 6
ATOM 10040 C C . TYR A 1 83 ? -10.189 -6.628 -2.407 1.00 0.00 42 TYR A C 6
ATOM 10041 O O . TYR A 1 83 ? -10.331 -7.572 -1.627 1.00 0.00 42 TYR A O 6
ATOM 10059 N N . TRP A 1 84 ? -9.900 -5.396 -2.007 1.00 0.00 43 TRP A N 6
ATOM 10060 C CA . TRP A 1 84 ? -9.716 -5.071 -0.598 1.00 0.00 43 TRP A CA 6
ATOM 10061 C C . TRP A 1 84 ? -10.434 -3.776 -0.244 1.00 0.00 43 TRP A C 6
ATOM 10062 O O . TRP A 1 84 ? -11.012 -3.117 -1.107 1.00 0.00 43 TRP A O 6
ATOM 10083 N N . HIS A 1 85 ? -10.384 -3.425 1.032 1.00 0.00 44 HIS A N 6
ATOM 10084 C CA . HIS A 1 85 ? -10.932 -2.169 1.535 1.00 0.00 44 HIS A CA 6
ATOM 10085 C C . HIS A 1 85 ? -9.964 -1.597 2.564 1.00 0.00 44 HIS A C 6
ATOM 10086 O O . HIS A 1 85 ? -8.936 -2.217 2.858 1.00 0.00 44 HIS A O 6
ATOM 10100 N N . SER A 1 86 ? -10.305 -0.446 3.120 1.00 0.00 45 SER A N 6
ATOM 10101 C CA . SER A 1 86 ? -9.405 0.319 3.978 1.00 0.00 45 SER A CA 6
ATOM 10102 C C . SER A 1 86 ? -8.826 -0.500 5.142 1.00 0.00 45 SER A C 6
ATOM 10103 O O . SER A 1 86 ? -7.641 -0.378 5.460 1.00 0.00 45 SER A O 6
ATOM 10111 N N . ARG A 1 87 ? -9.645 -1.342 5.757 1.00 0.00 46 ARG A N 6
ATOM 10112 C CA . ARG A 1 87 ? -9.244 -2.017 6.992 1.00 0.00 46 ARG A CA 6
ATOM 10113 C C . ARG A 1 87 ? -8.501 -3.336 6.749 1.00 0.00 46 ARG A C 6
ATOM 10114 O O . ARG A 1 87 ? -7.915 -3.891 7.678 1.00 0.00 46 ARG A O 6
ATOM 10135 N N . CYS A 1 88 ? -8.522 -3.853 5.529 1.00 0.00 47 CYS A N 6
ATOM 10136 C CA . CYS A 1 88 ? -7.799 -5.088 5.243 1.00 0.00 47 CYS A CA 6
ATOM 10137 C C . CYS A 1 88 ? -6.480 -4.811 4.533 1.00 0.00 47 CYS A C 6
ATOM 10138 O O . CYS A 1 88 ? -5.484 -5.493 4.775 1.00 0.00 47 CYS A O 6
ATOM 10145 N N . LEU A 1 89 ? -6.475 -3.808 3.664 1.00 0.00 48 LEU A N 6
ATOM 10146 C CA . LEU A 1 89 ? -5.282 -3.465 2.911 1.00 0.00 48 LEU A CA 6
ATOM 10147 C C . LEU A 1 89 ? -4.298 -2.686 3.775 1.00 0.00 48 LEU A C 6
ATOM 10148 O O . LEU A 1 89 ? -4.133 -1.471 3.626 1.00 0.00 48 LEU A O 6
ATOM 10164 N N . LYS A 1 90 ? -3.657 -3.402 4.682 1.00 0.00 49 LYS A N 6
ATOM 10165 C CA . LYS A 1 90 ? -2.714 -2.815 5.619 1.00 0.00 49 LYS A CA 6
ATOM 10166 C C . LYS A 1 90 ? -1.431 -3.639 5.653 1.00 0.00 49 LYS A C 6
ATOM 10167 O O . LYS A 1 90 ? -1.403 -4.762 5.149 1.00 0.00 49 LYS A O 6
ATOM 10186 N N . CYS A 1 91 ? -0.367 -3.077 6.230 1.00 0.00 50 CYS A N 6
ATOM 10187 C CA . CYS A 1 91 ? 0.865 -3.830 6.435 1.00 0.00 50 CYS A CA 6
ATOM 10188 C C . CYS A 1 91 ? 0.568 -5.041 7.307 1.00 0.00 50 CYS A C 6
ATOM 10189 O O . CYS A 1 91 ? -0.156 -4.935 8.297 1.00 0.00 50 CYS A O 6
ATOM 10196 N N . SER A 1 92 ? 1.121 -6.188 6.951 1.00 0.00 51 SER A N 6
ATOM 10197 C CA . SER A 1 92 ? 0.915 -7.393 7.738 1.00 0.00 51 SER A CA 6
ATOM 10198 C C . SER A 1 92 ? 1.789 -7.366 8.992 1.00 0.00 51 SER A C 6
ATOM 10199 O O . SER A 1 92 ? 1.765 -8.289 9.809 1.00 0.00 51 SER A O 6
ATOM 10207 N N . SER A 1 93 ? 2.551 -6.294 9.140 1.00 0.00 52 SER A N 6
ATOM 10208 C CA . SER A 1 93 ? 3.413 -6.122 10.290 1.00 0.00 52 SER A CA 6
ATOM 10209 C C . SER A 1 93 ? 3.005 -4.888 11.101 1.00 0.00 52 SER A C 6
ATOM 10210 O O . SER A 1 93 ? 3.079 -4.897 12.329 1.00 0.00 52 SER A O 6
ATOM 10218 N N . CYS A 1 94 ? 2.582 -3.830 10.409 1.00 0.00 53 CYS A N 6
ATOM 10219 C CA . CYS A 1 94 ? 2.178 -2.591 11.069 1.00 0.00 53 CYS A CA 6
ATOM 10220 C C . CYS A 1 94 ? 0.668 -2.531 11.276 1.00 0.00 53 CYS A C 6
ATOM 10221 O O . CYS A 1 94 ? 0.182 -1.927 12.234 1.00 0.00 53 CYS A O 6
ATOM 10228 N N . GLN A 1 95 ? -0.060 -3.155 10.356 1.00 0.00 54 GLN A N 6
ATOM 10229 C CA . GLN A 1 95 ? -1.515 -3.052 10.293 1.00 0.00 54 GLN A CA 6
ATOM 10230 C C . GLN A 1 95 ? -1.927 -1.612 10.001 1.00 0.00 54 GLN A C 6
ATOM 10231 O O . GLN A 1 95 ? -3.036 -1.186 10.326 1.00 0.00 54 GLN A O 6
ATOM 10245 N N . ALA A 1 96 ? -1.012 -0.873 9.383 1.00 0.00 55 ALA A N 6
ATOM 10246 C CA . ALA A 1 96 ? -1.291 0.474 8.914 1.00 0.00 55 ALA A CA 6
ATOM 10247 C C . ALA A 1 96 ? -1.908 0.406 7.526 1.00 0.00 55 ALA A C 6
ATOM 10248 O O . ALA A 1 96 ? -1.428 -0.340 6.674 1.00 0.00 55 ALA A O 6
ATOM 10255 N N . GLN A 1 97 ? -2.970 1.174 7.307 1.00 0.00 56 GLN A N 6
ATOM 10256 C CA . GLN A 1 97 ? -3.711 1.130 6.045 1.00 0.00 56 GLN A CA 6
ATOM 10257 C C . GLN A 1 97 ? -2.859 1.631 4.884 1.00 0.00 56 GLN A C 6
ATOM 10258 O O . GLN A 1 97 ? -2.816 2.829 4.604 1.00 0.00 56 GLN A O 6
ATOM 10272 N N . LEU A 1 98 ? -2.199 0.701 4.205 1.00 0.00 57 LEU A N 6
ATOM 10273 C CA . LEU A 1 98 ? -1.330 1.032 3.081 1.00 0.00 57 LEU A CA 6
ATOM 10274 C C . LEU A 1 98 ? -2.148 1.524 1.897 1.00 0.00 57 LEU A C 6
ATOM 10275 O O . LEU A 1 98 ? -1.629 2.201 1.015 1.00 0.00 57 LEU A O 6
ATOM 10291 N N . GLY A 1 99 ? -3.429 1.175 1.886 1.00 0.00 58 GLY A N 6
ATOM 10292 C CA . GLY A 1 99 ? -4.306 1.601 0.816 1.00 0.00 58 GLY A CA 6
ATOM 10293 C C . GLY A 1 99 ? -4.928 2.958 1.080 1.00 0.00 58 GLY A C 6
ATOM 10294 O O . GLY A 1 99 ? -5.655 3.491 0.245 1.00 0.00 58 GLY A O 6
ATOM 10298 N N . ASP A 1 100 ? -4.655 3.516 2.253 1.00 0.00 59 ASP A N 6
ATOM 10299 C CA . ASP A 1 100 ? -5.161 4.840 2.602 1.00 0.00 59 ASP A CA 6
ATOM 10300 C C . ASP A 1 100 ? -4.074 5.872 2.406 1.00 0.00 59 ASP A C 6
ATOM 10301 O O . ASP A 1 100 ? -4.246 7.062 2.671 1.00 0.00 59 ASP A O 6
ATOM 10310 N N . ILE A 1 101 ? -2.958 5.387 1.920 1.00 0.00 60 ILE A N 6
ATOM 10311 C CA . ILE A 1 101 ? -1.806 6.206 1.635 1.00 0.00 60 ILE A CA 6
ATOM 10312 C C . ILE A 1 101 ? -1.300 5.860 0.246 1.00 0.00 60 ILE A C 6
ATOM 10313 O O . ILE A 1 101 ? -1.411 4.715 -0.193 1.00 0.00 60 ILE A O 6
ATOM 10329 N N . GLY A 1 102 ? -0.783 6.847 -0.459 1.00 0.00 61 GLY A N 6
ATOM 10330 C CA . GLY A 1 102 ? -0.146 6.596 -1.738 1.00 0.00 61 GLY A CA 6
ATOM 10331 C C . GLY A 1 102 ? 1.209 5.937 -1.565 1.00 0.00 61 GLY A C 6
ATOM 10332 O O . GLY A 1 102 ? 2.234 6.462 -2.007 1.00 0.00 61 GLY A O 6
ATOM 10336 N N . THR A 1 103 ? 1.207 4.786 -0.911 1.00 0.00 62 THR A N 6
ATOM 10337 C CA . THR A 1 103 ? 2.427 4.085 -0.565 1.00 0.00 62 THR A CA 6
ATOM 10338 C C . THR A 1 103 ? 2.736 2.981 -1.564 1.00 0.00 62 THR A C 6
ATOM 10339 O O . THR A 1 103 ? 1.982 2.015 -1.696 1.00 0.00 62 THR A O 6
ATOM 10350 N N . SER A 1 104 ? 3.843 3.134 -2.269 1.00 0.00 63 SER A N 6
ATOM 10351 C CA . SER A 1 104 ? 4.338 2.092 -3.147 1.00 0.00 63 SER A CA 6
ATOM 10352 C C . SER A 1 104 ? 4.966 0.977 -2.318 1.00 0.00 63 SER A C 6
ATOM 10353 O O . SER A 1 104 ? 6.179 0.932 -2.134 1.00 0.00 63 SER A O 6
ATOM 10361 N N . SER A 1 105 ? 4.123 0.098 -1.796 1.00 0.00 64 SER A N 6
ATOM 10362 C CA . SER A 1 105 ? 4.580 -0.995 -0.958 1.00 0.00 64 SER A CA 6
ATOM 10363 C C . SER A 1 105 ? 5.337 -2.017 -1.800 1.00 0.00 64 SER A C 6
ATOM 10364 O O . SER A 1 105 ? 5.000 -2.249 -2.960 1.00 0.00 64 SER A O 6
ATOM 10372 N N . TYR A 1 106 ? 6.370 -2.605 -1.218 1.00 0.00 65 TYR A N 6
ATOM 10373 C CA . TYR A 1 106 ? 7.206 -3.557 -1.931 1.00 0.00 65 TYR A CA 6
ATOM 10374 C C . TYR A 1 106 ? 7.033 -4.951 -1.351 1.00 0.00 65 TYR A C 6
ATOM 10375 O O . TYR A 1 106 ? 6.831 -5.109 -0.146 1.00 0.00 65 TYR A O 6
ATOM 10393 N N . THR A 1 107 ? 7.116 -5.957 -2.203 1.00 0.00 66 THR A N 6
ATOM 10394 C CA . THR A 1 107 ? 6.936 -7.326 -1.769 1.00 0.00 66 THR A CA 6
ATOM 10395 C C . THR A 1 107 ? 8.018 -8.224 -2.350 1.00 0.00 66 THR A C 6
ATOM 10396 O O . THR A 1 107 ? 8.743 -7.834 -3.267 1.00 0.00 66 THR A O 6
ATOM 10407 N N . LYS A 1 108 ? 8.125 -9.425 -1.809 1.00 0.00 67 LYS A N 6
ATOM 10408 C CA . LYS A 1 108 ? 9.144 -10.367 -2.230 1.00 0.00 67 LYS A CA 6
ATOM 10409 C C . LYS A 1 108 ? 8.574 -11.776 -2.270 1.00 0.00 67 LYS A C 6
ATOM 10410 O O . LYS A 1 108 ? 8.486 -12.397 -3.328 1.00 0.00 67 LYS A O 6
ATOM 10429 N N . SER A 1 109 ? 8.177 -12.268 -1.111 1.00 0.00 68 SER A N 6
ATOM 10430 C CA . SER A 1 109 ? 7.653 -13.617 -0.994 1.00 0.00 68 SER A CA 6
ATOM 10431 C C . SER A 1 109 ? 6.133 -13.610 -0.825 1.00 0.00 68 SER A C 6
ATOM 10432 O O . SER A 1 109 ? 5.588 -14.347 -0.002 1.00 0.00 68 SER A O 6
ATOM 10440 N N . GLY A 1 110 ? 5.457 -12.760 -1.600 1.00 0.00 69 GLY A N 6
ATOM 10441 C CA . GLY A 1 110 ? 4.003 -12.697 -1.561 1.00 0.00 69 GLY A CA 6
ATOM 10442 C C . GLY A 1 110 ? 3.475 -12.192 -0.231 1.00 0.00 69 GLY A C 6
ATOM 10443 O O . GLY A 1 110 ? 2.364 -12.531 0.178 1.00 0.00 69 GLY A O 6
ATOM 10447 N N . MET A 1 111 ? 4.271 -11.375 0.438 1.00 0.00 70 MET A N 6
ATOM 10448 C CA . MET A 1 111 ? 3.909 -10.856 1.747 1.00 0.00 70 MET A CA 6
ATOM 10449 C C . MET A 1 111 ? 3.674 -9.358 1.664 1.00 0.00 70 MET A C 6
ATOM 10450 O O . MET A 1 111 ? 4.485 -8.631 1.092 1.00 0.00 70 MET A O 6
ATOM 10464 N N . ILE A 1 112 ? 2.570 -8.895 2.222 1.00 0.00 71 ILE A N 6
ATOM 10465 C CA . ILE A 1 112 ? 2.247 -7.479 2.165 1.00 0.00 71 ILE A CA 6
ATOM 10466 C C . ILE A 1 112 ? 2.923 -6.729 3.306 1.00 0.00 71 ILE A C 6
ATOM 10467 O O . ILE A 1 112 ? 2.532 -6.854 4.468 1.00 0.00 71 ILE A O 6
ATOM 10483 N N . LEU A 1 113 ? 3.939 -5.953 2.966 1.00 0.00 72 LEU A N 6
ATOM 10484 C CA . LEU A 1 113 ? 4.672 -5.172 3.947 1.00 0.00 72 LEU A CA 6
ATOM 10485 C C . LEU A 1 113 ? 4.782 -3.733 3.480 1.00 0.00 72 LEU A C 6
ATOM 10486 O O . LEU A 1 113 ? 4.672 -3.451 2.284 1.00 0.00 72 LEU A O 6
ATOM 10502 N N . CYS A 1 114 ? 4.989 -2.827 4.418 1.00 0.00 73 CYS A N 6
ATOM 10503 C CA . CYS A 1 114 ? 5.147 -1.426 4.091 1.00 0.00 73 CYS A CA 6
ATOM 10504 C C . CYS A 1 114 ? 6.523 -1.171 3.471 1.00 0.00 73 CYS A C 6
ATOM 10505 O O . CYS A 1 114 ? 7.347 -2.085 3.362 1.00 0.00 73 CYS A O 6
ATOM 10512 N N . ARG A 1 115 ? 6.761 0.073 3.074 1.00 0.00 74 ARG A N 6
ATOM 10513 C CA . ARG A 1 115 ? 8.021 0.456 2.443 1.00 0.00 74 ARG A CA 6
ATOM 10514 C C . ARG A 1 115 ? 9.195 0.182 3.379 1.00 0.00 74 ARG A C 6
ATOM 10515 O O . ARG A 1 115 ? 10.232 -0.334 2.963 1.00 0.00 74 ARG A O 6
ATOM 10536 N N . ASN A 1 116 ? 9.008 0.507 4.650 1.00 0.00 75 ASN A N 6
ATOM 10537 C CA . ASN A 1 116 ? 10.055 0.338 5.646 1.00 0.00 75 ASN A CA 6
ATOM 10538 C C . ASN A 1 116 ? 10.194 -1.127 6.045 1.00 0.00 75 ASN A C 6
ATOM 10539 O O . ASN A 1 116 ? 11.302 -1.613 6.281 1.00 0.00 75 ASN A O 6
ATOM 10550 N N . ASP A 1 117 ? 9.073 -1.834 6.095 1.00 0.00 76 ASP A N 6
ATOM 10551 C CA . ASP A 1 117 ? 9.070 -3.213 6.564 1.00 0.00 76 ASP A CA 6
ATOM 10552 C C . ASP A 1 117 ? 9.755 -4.140 5.578 1.00 0.00 76 ASP A C 6
ATOM 10553 O O . ASP A 1 117 ? 10.439 -5.072 5.984 1.00 0.00 76 ASP A O 6
ATOM 10562 N N . TYR A 1 118 ? 9.575 -3.888 4.284 1.00 0.00 77 TYR A N 6
ATOM 10563 C CA . TYR A 1 118 ? 10.201 -4.722 3.265 1.00 0.00 77 TYR A CA 6
ATOM 10564 C C . TYR A 1 118 ? 11.716 -4.751 3.452 1.00 0.00 77 TYR A C 6
ATOM 10565 O O . TYR A 1 118 ? 12.332 -5.815 3.411 1.00 0.00 77 TYR A O 6
ATOM 10583 N N . ILE A 1 119 ? 12.306 -3.583 3.671 1.00 0.00 78 ILE A N 6
ATOM 10584 C CA . ILE A 1 119 ? 13.750 -3.475 3.843 1.00 0.00 78 ILE A CA 6
ATOM 10585 C C . ILE A 1 119 ? 14.187 -4.151 5.137 1.00 0.00 78 ILE A C 6
ATOM 10586 O O . ILE A 1 119 ? 15.207 -4.840 5.178 1.00 0.00 78 ILE A O 6
ATOM 10602 N N . ARG A 1 120 ? 13.399 -3.962 6.187 1.00 0.00 79 ARG A N 6
ATOM 10603 C CA . ARG A 1 120 ? 13.700 -4.540 7.490 1.00 0.00 79 ARG A CA 6
ATOM 10604 C C . ARG A 1 120 ? 13.549 -6.065 7.457 1.00 0.00 79 ARG A C 6
ATOM 10605 O O . ARG A 1 120 ? 14.267 -6.787 8.149 1.00 0.00 79 ARG A O 6
ATOM 10626 N N . LEU A 1 121 ? 12.623 -6.545 6.638 1.00 0.00 80 LEU A N 6
ATOM 10627 C CA . LEU A 1 121 ? 12.391 -7.976 6.495 1.00 0.00 80 LEU A CA 6
ATOM 10628 C C . LEU A 1 121 ? 13.419 -8.603 5.560 1.00 0.00 80 LEU A C 6
ATOM 10629 O O . LEU A 1 121 ? 14.209 -9.458 5.965 1.00 0.00 80 LEU A O 6
ATOM 10645 N N . PHE A 1 122 ? 13.410 -8.167 4.309 1.00 0.00 81 PHE A N 6
ATOM 10646 C CA . PHE A 1 122 ? 14.291 -8.730 3.299 1.00 0.00 81 PHE A CA 6
ATOM 10647 C C . PHE A 1 122 ? 15.324 -7.705 2.848 1.00 0.00 81 PHE A C 6
ATOM 10648 O O . PHE A 1 122 ? 16.449 -7.690 3.343 1.00 0.00 81 PHE A O 6
ATOM 10665 N N . GLY A 1 123 ? 14.932 -6.843 1.919 1.00 0.00 82 GLY A N 6
ATOM 10666 C CA . GLY A 1 123 ? 15.858 -5.880 1.365 1.00 0.00 82 GLY A CA 6
ATOM 10667 C C . GLY A 1 123 ? 16.453 -6.372 0.065 1.00 0.00 82 GLY A C 6
ATOM 10668 O O . GLY A 1 123 ? 15.689 -6.569 -0.903 1.00 0.00 82 GLY A O 6
ATOM 10675 N N . SER A 1 3 ? 20.487 -17.686 -28.941 1.00 0.00 641 SER A N 7
ATOM 10676 C CA . SER A 1 3 ? 19.403 -17.761 -27.943 1.00 0.00 641 SER A CA 7
ATOM 10677 C C . SER A 1 3 ? 19.974 -18.083 -26.568 1.00 0.00 641 SER A C 7
ATOM 10678 O O . SER A 1 3 ? 21.178 -18.295 -26.425 1.00 0.00 641 SER A O 7
ATOM 10686 N N . LEU A 1 4 ? 19.112 -18.093 -25.559 1.00 0.00 642 LEU A N 7
ATOM 10687 C CA . LEU A 1 4 ? 19.513 -18.449 -24.206 1.00 0.00 642 LEU A CA 7
ATOM 10688 C C . LEU A 1 4 ? 20.049 -19.876 -24.156 1.00 0.00 642 LEU A C 7
ATOM 10689 O O . LEU A 1 4 ? 19.298 -20.842 -24.317 1.00 0.00 642 LEU A O 7
ATOM 10705 N N . GLN A 1 5 ? 21.355 -20.004 -23.956 1.00 0.00 643 GLN A N 7
ATOM 10706 C CA . GLN A 1 5 ? 21.977 -21.312 -23.822 1.00 0.00 643 GLN A CA 7
ATOM 10707 C C . GLN A 1 5 ? 21.738 -21.852 -22.421 1.00 0.00 643 GLN A C 7
ATOM 10708 O O . GLN A 1 5 ? 21.576 -23.054 -22.226 1.00 0.00 643 GLN A O 7
ATOM 10722 N N . ASN A 1 6 ? 21.724 -20.951 -21.447 1.00 0.00 644 ASN A N 7
ATOM 10723 C CA . ASN A 1 6 ? 21.370 -21.314 -20.082 1.00 0.00 644 ASN A CA 7
ATOM 10724 C C . ASN A 1 6 ? 19.865 -21.519 -19.998 1.00 0.00 644 ASN A C 7
ATOM 10725 O O . ASN A 1 6 ? 19.106 -20.873 -20.723 1.00 0.00 644 ASN A O 7
ATOM 10736 N N . ASN A 1 7 ? 19.421 -22.421 -19.138 1.00 0.00 645 ASN A N 7
ATOM 10737 C CA . ASN A 1 7 ? 18.008 -22.757 -19.085 1.00 0.00 645 ASN A CA 7
ATOM 10738 C C . ASN A 1 7 ? 17.242 -21.827 -18.155 1.00 0.00 645 ASN A C 7
ATOM 10739 O O . ASN A 1 7 ? 17.538 -21.745 -16.958 1.00 0.00 645 ASN A O 7
ATOM 10750 N N . GLN A 1 8 ? 16.260 -21.127 -18.734 1.00 0.00 646 GLN A N 7
ATOM 10751 C CA . GLN A 1 8 ? 15.352 -20.241 -18.000 1.00 0.00 646 GLN A CA 7
ATOM 10752 C C . GLN A 1 8 ? 16.051 -18.960 -17.559 1.00 0.00 646 GLN A C 7
ATOM 10753 O O . GLN A 1 8 ? 15.817 -17.890 -18.120 1.00 0.00 646 GLN A O 7
ATOM 10767 N N . ASP A 1 9 ? 16.918 -19.079 -16.566 1.00 0.00 647 ASP A N 7
ATOM 10768 C CA . ASP A 1 9 ? 17.600 -17.922 -16.005 1.00 0.00 647 ASP A CA 7
ATOM 10769 C C . ASP A 1 9 ? 18.731 -17.473 -16.919 1.00 0.00 647 ASP A C 7
ATOM 10770 O O . ASP A 1 9 ? 19.208 -18.242 -17.755 1.00 0.00 647 ASP A O 7
ATOM 10779 N N . VAL A 1 10 ? 19.163 -16.236 -16.743 1.00 0.00 648 VAL A N 7
ATOM 10780 C CA . VAL A 1 10 ? 20.232 -15.669 -17.559 1.00 0.00 648 VAL A CA 7
ATOM 10781 C C . VAL A 1 10 ? 21.581 -16.263 -17.163 1.00 0.00 648 VAL A C 7
ATOM 10782 O O . VAL A 1 10 ? 21.667 -17.059 -16.227 1.00 0.00 648 VAL A O 7
ATOM 10795 N N . SER A 1 11 ? 22.630 -15.877 -17.875 1.00 0.00 649 SER A N 7
ATOM 10796 C CA . SER A 1 11 ? 23.972 -16.374 -17.605 1.00 0.00 649 SER A CA 7
ATOM 10797 C C . SER A 1 11 ? 24.551 -15.747 -16.333 1.00 0.00 649 SER A C 7
ATOM 10798 O O . SER A 1 11 ? 25.471 -14.933 -16.386 1.00 0.00 649 SER A O 7
ATOM 10806 N N . PHE A 1 12 ? 23.999 -16.140 -15.188 1.00 0.00 650 PHE A N 7
ATOM 10807 C CA . PHE A 1 12 ? 24.442 -15.623 -13.898 1.00 0.00 650 PHE A CA 7
ATOM 10808 C C . PHE A 1 12 ? 25.652 -16.405 -13.392 1.00 0.00 650 PHE A C 7
ATOM 10809 O O . PHE A 1 12 ? 26.249 -16.058 -12.374 1.00 0.00 650 PHE A O 7
ATOM 10826 N N . GLU A 1 13 ? 26.002 -17.467 -14.105 1.00 0.00 651 GLU A N 7
ATOM 10827 C CA . GLU A 1 13 ? 27.148 -18.289 -13.742 1.00 0.00 651 GLU A CA 7
ATOM 10828 C C . GLU A 1 13 ? 28.413 -17.725 -14.377 1.00 0.00 651 GLU A C 7
ATOM 10829 O O . GLU A 1 13 ? 29.486 -17.734 -13.771 1.00 0.00 651 GLU A O 7
ATOM 10841 N N . ASN A 1 14 ? 28.263 -17.231 -15.600 1.00 0.00 652 ASN A N 7
ATOM 10842 C CA . ASN A 1 14 ? 29.368 -16.651 -16.357 1.00 0.00 652 ASN A CA 7
ATOM 10843 C C . ASN A 1 14 ? 29.854 -15.357 -15.710 1.00 0.00 652 ASN A C 7
ATOM 10844 O O . ASN A 1 14 ? 31.045 -15.047 -15.732 1.00 0.00 652 ASN A O 7
ATOM 10855 N N . ILE A 1 15 ? 28.929 -14.601 -15.137 1.00 0.00 653 ILE A N 7
ATOM 10856 C CA . ILE A 1 15 ? 29.278 -13.346 -14.483 1.00 0.00 653 ILE A CA 7
ATOM 10857 C C . ILE A 1 15 ? 28.737 -13.302 -13.061 1.00 0.00 653 ILE A C 7
ATOM 10858 O O . ILE A 1 15 ? 27.555 -13.035 -12.840 1.00 0.00 653 ILE A O 7
ATOM 10874 N N . GLN A 1 16 ? 29.608 -13.575 -12.101 1.00 0.00 654 GLN A N 7
ATOM 10875 C CA . GLN A 1 16 ? 29.237 -13.508 -10.694 1.00 0.00 654 GLN A CA 7
ATOM 10876 C C . GLN A 1 16 ? 29.300 -12.065 -10.212 1.00 0.00 654 GLN A C 7
ATOM 10877 O O . GLN A 1 16 ? 30.193 -11.686 -9.452 1.00 0.00 654 GLN A O 7
ATOM 10891 N N . TRP A 1 17 ? 28.362 -11.256 -10.675 1.00 0.00 655 TRP A N 7
ATOM 10892 C CA . TRP A 1 17 ? 28.354 -9.843 -10.351 1.00 0.00 655 TRP A CA 7
ATOM 10893 C C . TRP A 1 17 ? 27.724 -9.598 -8.991 1.00 0.00 655 TRP A C 7
ATOM 10894 O O . TRP A 1 17 ? 26.502 -9.646 -8.837 1.00 0.00 655 TRP A O 7
ATOM 10915 N N . SER A 1 18 ? 28.568 -9.344 -8.006 1.00 0.00 656 SER A N 7
ATOM 10916 C CA . SER A 1 18 ? 28.120 -9.046 -6.655 1.00 0.00 656 SER A CA 7
ATOM 10917 C C . SER A 1 18 ? 27.651 -7.594 -6.543 1.00 0.00 656 SER A C 7
ATOM 10918 O O . SER A 1 18 ? 28.159 -6.821 -5.730 1.00 0.00 656 SER A O 7
ATOM 10926 N N . ILE A 1 19 ? 26.679 -7.239 -7.366 1.00 0.00 657 ILE A N 7
ATOM 10927 C CA . ILE A 1 19 ? 26.146 -5.884 -7.396 1.00 0.00 657 ILE A CA 7
ATOM 10928 C C . ILE A 1 19 ? 24.804 -5.822 -6.677 1.00 0.00 657 ILE A C 7
ATOM 10929 O O . ILE A 1 19 ? 24.431 -6.763 -5.977 1.00 0.00 657 ILE A O 7
ATOM 10945 N N . ASP A 1 20 ? 24.091 -4.711 -6.841 1.00 0.00 658 ASP A N 7
ATOM 10946 C CA . ASP A 1 20 ? 22.762 -4.555 -6.256 1.00 0.00 658 ASP A CA 7
ATOM 10947 C C . ASP A 1 20 ? 21.785 -5.522 -6.915 1.00 0.00 658 ASP A C 7
ATOM 10948 O O . ASP A 1 20 ? 21.424 -5.351 -8.082 1.00 0.00 658 ASP A O 7
ATOM 10957 N N . PRO A 1 21 ? 21.334 -6.544 -6.173 1.00 0.00 659 PRO A N 7
ATOM 10958 C CA . PRO A 1 21 ? 20.498 -7.616 -6.707 1.00 0.00 659 PRO A CA 7
ATOM 10959 C C . PRO A 1 21 ? 19.021 -7.242 -6.751 1.00 0.00 659 PRO A C 7
ATOM 10960 O O . PRO A 1 21 ? 18.177 -7.955 -6.214 1.00 0.00 659 PRO A O 7
ATOM 10971 N N . GLY A 1 22 ? 18.717 -6.126 -7.399 1.00 0.00 660 GLY A N 7
ATOM 10972 C CA . GLY A 1 22 ? 17.341 -5.679 -7.497 1.00 0.00 660 GLY A CA 7
ATOM 10973 C C . GLY A 1 22 ? 16.906 -4.914 -6.268 1.00 0.00 660 GLY A C 7
ATOM 10974 O O . GLY A 1 22 ? 15.717 -4.854 -5.950 1.00 0.00 660 GLY A O 7
ATOM 10978 N N . ALA A 1 23 ? 17.875 -4.302 -5.593 1.00 0.00 661 ALA A N 7
ATOM 10979 C CA . ALA A 1 23 ? 17.620 -3.556 -4.365 1.00 0.00 661 ALA A CA 7
ATOM 10980 C C . ALA A 1 23 ? 16.832 -2.281 -4.647 1.00 0.00 661 ALA A C 7
ATOM 10981 O O . ALA A 1 23 ? 16.387 -1.596 -3.727 1.00 0.00 661 ALA A O 7
ATOM 10988 N N . ASP A 1 24 ? 16.681 -1.960 -5.928 1.00 0.00 662 ASP A N 7
ATOM 10989 C CA . ASP A 1 24 ? 15.863 -0.825 -6.350 1.00 0.00 662 ASP A CA 7
ATOM 10990 C C . ASP A 1 24 ? 14.400 -1.060 -5.990 1.00 0.00 662 ASP A C 7
ATOM 10991 O O . ASP A 1 24 ? 13.634 -0.111 -5.816 1.00 0.00 662 ASP A O 7
ATOM 11000 N N . LEU A 1 25 ? 14.026 -2.339 -5.894 1.00 0.00 663 LEU A N 7
ATOM 11001 C CA . LEU A 1 25 ? 12.690 -2.749 -5.446 1.00 0.00 663 LEU A CA 7
ATOM 11002 C C . LEU A 1 25 ? 11.597 -2.318 -6.422 1.00 0.00 663 LEU A C 7
ATOM 11003 O O . LEU A 1 25 ? 10.414 -2.348 -6.088 1.00 0.00 663 LEU A O 7
ATOM 11019 N N . SER A 1 26 ? 11.995 -1.948 -7.630 1.00 0.00 664 SER A N 7
ATOM 11020 C CA . SER A 1 26 ? 11.064 -1.459 -8.637 1.00 0.00 664 SER A CA 7
ATOM 11021 C C . SER A 1 26 ? 10.094 -2.552 -9.080 1.00 0.00 664 SER A C 7
ATOM 11022 O O . SER A 1 26 ? 8.923 -2.287 -9.348 1.00 0.00 664 SER A O 7
ATOM 11030 N N . GLN A 1 27 ? 10.585 -3.783 -9.129 1.00 0.00 665 GLN A N 7
ATOM 11031 C CA . GLN A 1 27 ? 9.778 -4.915 -9.571 1.00 0.00 665 GLN A CA 7
ATOM 11032 C C . GLN A 1 27 ? 8.832 -5.379 -8.467 1.00 0.00 665 GLN A C 7
ATOM 11033 O O . GLN A 1 27 ? 7.934 -6.183 -8.704 1.00 0.00 665 GLN A O 7
ATOM 11047 N N . TYR A 1 28 ? 9.040 -4.869 -7.258 1.00 0.00 666 TYR A N 7
ATOM 11048 C CA . TYR A 1 28 ? 8.218 -5.253 -6.117 1.00 0.00 666 TYR A CA 7
ATOM 11049 C C . TYR A 1 28 ? 7.171 -4.186 -5.818 1.00 0.00 666 TYR A C 7
ATOM 11050 O O . TYR A 1 28 ? 6.419 -4.299 -4.850 1.00 0.00 666 TYR A O 7
ATOM 11068 N N . LYS A 1 29 ? 7.132 -3.152 -6.650 1.00 0.00 667 LYS A N 7
ATOM 11069 C CA . LYS A 1 29 ? 6.231 -2.030 -6.439 1.00 0.00 667 LYS A CA 7
ATOM 11070 C C . LYS A 1 29 ? 4.803 -2.388 -6.832 1.00 0.00 667 LYS A C 7
ATOM 11071 O O . LYS A 1 29 ? 4.552 -2.890 -7.927 1.00 0.00 667 LYS A O 7
ATOM 11090 N N . MET A 1 30 ? 3.875 -2.126 -5.929 1.00 0.00 668 MET A N 7
ATOM 11091 C CA . MET A 1 30 ? 2.466 -2.387 -6.185 1.00 0.00 668 MET A CA 7
ATOM 11092 C C . MET A 1 30 ? 1.733 -1.092 -6.523 1.00 0.00 668 MET A C 7
ATOM 11093 O O . MET A 1 30 ? 2.013 -0.040 -5.946 1.00 0.00 668 MET A O 7
ATOM 11107 N N . ASP A 1 31 ? 0.810 -1.169 -7.468 1.00 0.00 669 ASP A N 7
ATOM 11108 C CA . ASP A 1 31 ? 0.039 0.000 -7.883 1.00 0.00 669 ASP A CA 7
ATOM 11109 C C . ASP A 1 31 ? -1.329 0.001 -7.218 1.00 0.00 669 ASP A C 7
ATOM 11110 O O . ASP A 1 31 ? -2.161 -0.863 -7.497 1.00 0.00 669 ASP A O 7
ATOM 11119 N N . VAL A 1 32 ? -1.558 0.974 -6.348 1.00 0.00 670 VAL A N 7
ATOM 11120 C CA . VAL A 1 32 ? -2.799 1.045 -5.589 1.00 0.00 670 VAL A CA 7
ATOM 11121 C C . VAL A 1 32 ? -3.892 1.740 -6.391 1.00 0.00 670 VAL A C 7
ATOM 11122 O O . VAL A 1 32 ? -3.991 2.968 -6.400 1.00 0.00 670 VAL A O 7
ATOM 11135 N N . THR A 1 33 ? -4.712 0.944 -7.059 1.00 0.00 671 THR A N 7
ATOM 11136 C CA . THR A 1 33 ? -5.829 1.472 -7.829 1.00 0.00 671 THR A CA 7
ATOM 11137 C C . THR A 1 33 ? -7.084 1.525 -6.971 1.00 0.00 671 THR A C 7
ATOM 11138 O O . THR A 1 33 ? -7.438 0.552 -6.314 1.00 0.00 671 THR A O 7
ATOM 11149 N N . VAL A 1 34 ? -7.742 2.670 -6.973 1.00 0.00 672 VAL A N 7
ATOM 11150 C CA . VAL A 1 34 ? -8.901 2.880 -6.120 1.00 0.00 672 VAL A CA 7
ATOM 11151 C C . VAL A 1 34 ? -10.169 3.039 -6.948 1.00 0.00 672 VAL A C 7
ATOM 11152 O O . VAL A 1 34 ? -10.264 3.935 -7.790 1.00 0.00 672 VAL A O 7
ATOM 11165 N N . ILE A 1 35 ? -11.139 2.170 -6.709 1.00 0.00 673 ILE A N 7
ATOM 11166 C CA . ILE A 1 35 ? -12.388 2.188 -7.459 1.00 0.00 673 ILE A CA 7
ATOM 11167 C C . ILE A 1 35 ? -13.563 2.523 -6.545 1.00 0.00 673 ILE A C 7
ATOM 11168 O O . ILE A 1 35 ? -13.619 2.068 -5.406 1.00 0.00 673 ILE A O 7
ATOM 11184 N N . ASP A 1 36 ? -14.486 3.324 -7.052 1.00 0.00 674 ASP A N 7
ATOM 11185 C CA . ASP A 1 36 ? -15.695 3.684 -6.312 1.00 0.00 674 ASP A CA 7
ATOM 11186 C C . ASP A 1 36 ? -16.695 2.527 -6.320 1.00 0.00 674 ASP A C 7
ATOM 11187 O O . ASP A 1 36 ? -16.669 1.684 -7.222 1.00 0.00 674 ASP A O 7
ATOM 11196 N N . THR A 1 37 ? -17.569 2.485 -5.323 1.00 0.00 675 THR A N 7
ATOM 11197 C CA . THR A 1 37 ? -18.540 1.410 -5.198 1.00 0.00 675 THR A CA 7
ATOM 11198 C C . THR A 1 37 ? -19.628 1.523 -6.256 1.00 0.00 675 THR A C 7
ATOM 11199 O O . THR A 1 37 ? -20.301 2.550 -6.359 1.00 0.00 675 THR A O 7
ATOM 11210 N N . LYS A 1 38 ? -19.797 0.471 -7.046 1.00 0.00 676 LYS A N 7
ATOM 11211 C CA . LYS A 1 38 ? -20.864 0.431 -8.032 1.00 0.00 676 LYS A CA 7
ATOM 11212 C C . LYS A 1 38 ? -22.213 0.451 -7.326 1.00 0.00 676 LYS A C 7
ATOM 11213 O O . LYS A 1 38 ? -23.056 1.299 -7.603 1.00 0.00 676 LYS A O 7
ATOM 11232 N N . ASP A 1 39 ? -22.402 -0.477 -6.401 1.00 0.00 677 ASP A N 7
ATOM 11233 C CA . ASP A 1 39 ? -23.621 -0.511 -5.611 1.00 0.00 677 ASP A CA 7
ATOM 11234 C C . ASP A 1 39 ? -23.467 0.371 -4.382 1.00 0.00 677 ASP A C 7
ATOM 11235 O O . ASP A 1 39 ? -22.829 -0.011 -3.400 1.00 0.00 677 ASP A O 7
ATOM 11244 N N . GLY A 1 40 ? -24.041 1.557 -4.459 1.00 0.00 678 GLY A N 7
ATOM 11245 C CA . GLY A 1 40 ? -23.914 2.525 -3.394 1.00 0.00 678 GLY A CA 7
ATOM 11246 C C . GLY A 1 40 ? -23.991 3.939 -3.923 1.00 0.00 678 GLY A C 7
ATOM 11247 O O . GLY A 1 40 ? -24.992 4.631 -3.723 1.00 0.00 678 GLY A O 7
ATOM 11251 N N . SER A 1 41 ? -22.947 4.359 -4.626 1.00 0.00 679 SER A N 7
ATOM 11252 C CA . SER A 1 41 ? -22.903 5.695 -5.204 1.00 0.00 679 SER A CA 7
ATOM 11253 C C . SER A 1 41 ? -23.718 5.746 -6.493 1.00 0.00 679 SER A C 7
ATOM 11254 O O . SER A 1 41 ? -24.328 6.767 -6.815 1.00 0.00 679 SER A O 7
ATOM 11262 N N . GLN A 1 42 ? -23.742 4.633 -7.218 1.00 0.00 680 GLN A N 7
ATOM 11263 C CA . GLN A 1 42 ? -24.502 4.544 -8.455 1.00 0.00 680 GLN A CA 7
ATOM 11264 C C . GLN A 1 42 ? -25.911 4.028 -8.174 1.00 0.00 680 GLN A C 7
ATOM 11265 O O . GLN A 1 42 ? -26.366 3.054 -8.778 1.00 0.00 680 GLN A O 7
ATOM 11279 N N . SER A 1 43 ? -26.596 4.687 -7.250 1.00 0.00 681 SER A N 7
ATOM 11280 C CA . SER A 1 43 ? -27.959 4.319 -6.890 1.00 0.00 681 SER A CA 7
ATOM 11281 C C . SER A 1 43 ? -28.945 4.807 -7.951 1.00 0.00 681 SER A C 7
ATOM 11282 O O . SER A 1 43 ? -30.117 4.432 -7.948 1.00 0.00 681 SER A O 7
ATOM 11290 N N . LYS A 1 44 ? -28.446 5.633 -8.865 1.00 0.00 682 LYS A N 7
ATOM 11291 C CA . LYS A 1 44 ? -29.264 6.195 -9.931 1.00 0.00 682 LYS A CA 7
ATOM 11292 C C . LYS A 1 44 ? -29.803 5.100 -10.842 1.00 0.00 682 LYS A C 7
ATOM 11293 O O . LYS A 1 44 ? -31.005 5.031 -11.103 1.00 0.00 682 LYS A O 7
ATOM 11312 N N . LEU A 1 45 ? -28.912 4.246 -11.321 1.00 0.00 683 LEU A N 7
ATOM 11313 C CA . LEU A 1 45 ? -29.301 3.161 -12.212 1.00 0.00 683 LEU A CA 7
ATOM 11314 C C . LEU A 1 45 ? -29.427 1.849 -11.450 1.00 0.00 683 LEU A C 7
ATOM 11315 O O . LEU A 1 45 ? -29.784 0.819 -12.021 1.00 0.00 683 LEU A O 7
ATOM 11331 N N . GLY A 1 46 ? -29.132 1.891 -10.163 1.00 0.00 684 GLY A N 7
ATOM 11332 C CA . GLY A 1 46 ? -29.193 0.696 -9.353 1.00 0.00 684 GLY A CA 7
ATOM 11333 C C . GLY A 1 46 ? -29.846 0.938 -8.013 1.00 0.00 684 GLY A C 7
ATOM 11334 O O . GLY A 1 46 ? -29.170 0.978 -6.982 1.00 0.00 684 GLY A O 7
ATOM 11338 N N . GLY A 1 47 ? -31.161 1.106 -8.023 1.00 0.00 685 GLY A N 7
ATOM 11339 C CA . GLY A 1 47 ? -31.890 1.318 -6.791 1.00 0.00 685 GLY A CA 7
ATOM 11340 C C . GLY A 1 47 ? -33.025 2.300 -6.965 1.00 0.00 685 GLY A C 7
ATOM 11341 O O . GLY A 1 47 ? -34.170 2.009 -6.610 1.00 0.00 685 GLY A O 7
ATOM 11345 N N . GLY A 1 48 ? -32.709 3.460 -7.519 1.00 0.00 901 GLY A N 7
ATOM 11346 C CA . GLY A 1 48 ? -33.711 4.480 -7.731 1.00 0.00 901 GLY A CA 7
ATOM 11347 C C . GLY A 1 48 ? -33.696 5.520 -6.632 1.00 0.00 901 GLY A C 7
ATOM 11348 O O . GLY A 1 48 ? -33.374 6.685 -6.870 1.00 0.00 901 GLY A O 7
ATOM 11352 N N . GLY A 1 49 ? -34.027 5.096 -5.424 1.00 0.00 902 GLY A N 7
ATOM 11353 C CA . GLY A 1 49 ? -34.039 6.003 -4.295 1.00 0.00 902 GLY A CA 7
ATOM 11354 C C . GLY A 1 49 ? -34.486 5.320 -3.021 1.00 0.00 902 GLY A C 7
ATOM 11355 O O . GLY A 1 49 ? -34.101 4.181 -2.751 1.00 0.00 902 GLY A O 7
ATOM 11359 N N . SER A 1 50 ? -35.291 6.011 -2.236 1.00 0.00 903 SER A N 7
ATOM 11360 C CA . SER A 1 50 ? -35.795 5.466 -0.991 1.00 0.00 903 SER A CA 7
ATOM 11361 C C . SER A 1 50 ? -37.244 5.011 -1.144 1.00 0.00 903 SER A C 7
ATOM 11362 O O . SER A 1 50 ? -37.844 5.159 -2.214 1.00 0.00 903 SER A O 7
ATOM 11370 N N . GLY A 1 51 ? -37.795 4.458 -0.075 1.00 0.00 904 GLY A N 7
ATOM 11371 C CA . GLY A 1 51 ? -39.162 3.982 -0.102 1.00 0.00 904 GLY A CA 7
ATOM 11372 C C . GLY A 1 51 ? -39.317 2.647 0.596 1.00 0.00 904 GLY A C 7
ATOM 11373 O O . GLY A 1 51 ? -40.321 1.958 0.422 1.00 0.00 904 GLY A O 7
ATOM 11377 N N . GLY A 1 52 ? -38.323 2.288 1.391 1.00 0.00 905 GLY A N 7
ATOM 11378 C CA . GLY A 1 52 ? -38.342 1.024 2.090 1.00 0.00 905 GLY A CA 7
ATOM 11379 C C . GLY A 1 52 ? -36.969 0.388 2.119 1.00 0.00 905 GLY A C 7
ATOM 11380 O O . GLY A 1 52 ? -36.129 0.673 1.262 1.00 0.00 905 GLY A O 7
ATOM 11384 N N . HIS A 1 53 ? -36.726 -0.455 3.110 1.00 0.00 906 HIS A N 7
ATOM 11385 C CA . HIS A 1 53 ? -35.450 -1.144 3.224 1.00 0.00 906 HIS A CA 7
ATOM 11386 C C . HIS A 1 53 ? -35.451 -2.394 2.352 1.00 0.00 906 HIS A C 7
ATOM 11387 O O . HIS A 1 53 ? -35.647 -3.509 2.839 1.00 0.00 906 HIS A O 7
ATOM 11401 N N . MET A 1 54 ? -35.244 -2.196 1.057 1.00 0.00 907 MET A N 7
ATOM 11402 C CA . MET A 1 54 ? -35.244 -3.300 0.100 1.00 0.00 907 MET A CA 7
ATOM 11403 C C . MET A 1 54 ? -33.841 -3.875 -0.075 1.00 0.00 907 MET A C 7
ATOM 11404 O O . MET A 1 54 ? -33.666 -4.957 -0.638 1.00 0.00 907 MET A O 7
ATOM 11418 N N . GLY A 1 55 ? -32.847 -3.147 0.414 1.00 0.00 908 GLY A N 7
ATOM 11419 C CA . GLY A 1 55 ? -31.474 -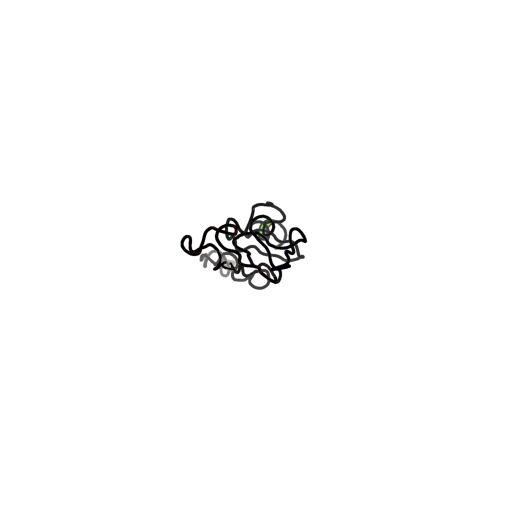3.591 0.295 1.00 0.00 908 GLY A CA 7
ATOM 11420 C C . GLY A 1 55 ? -30.847 -3.174 -1.020 1.00 0.00 908 GLY A C 7
ATOM 11421 O O . GLY A 1 55 ? -31.526 -2.644 -1.901 1.00 0.00 908 GLY A O 7
ATOM 11425 N N . SER A 1 56 ? -29.551 -3.407 -1.148 1.00 0.00 909 SER A N 7
ATOM 11426 C CA . SER A 1 56 ? -28.828 -3.092 -2.371 1.00 0.00 909 SER A CA 7
ATOM 11427 C C . SER A 1 56 ? -29.110 -4.139 -3.452 1.00 0.00 909 SER A C 7
ATOM 11428 O O . SER A 1 56 ? -29.857 -5.098 -3.222 1.00 0.00 909 SER A O 7
ATOM 11436 N N . GLY A 1 57 ? -28.524 -3.951 -4.627 1.00 0.00 910 GLY A N 7
ATOM 11437 C CA . GLY A 1 57 ? -28.695 -4.910 -5.700 1.00 0.00 910 GLY A CA 7
ATOM 11438 C C . GLY A 1 57 ? -27.846 -6.139 -5.468 1.00 0.00 910 GLY A C 7
ATOM 11439 O O . GLY A 1 57 ? -28.280 -7.270 -5.708 1.00 0.00 910 GLY A O 7
ATOM 11443 N N . GLY A 1 58 ? -26.633 -5.906 -4.996 1.00 0.00 911 GLY A N 7
ATOM 11444 C CA . GLY A 1 58 ? -25.747 -6.983 -4.623 1.00 0.00 911 GLY A CA 7
ATOM 11445 C C . GLY A 1 58 ? -25.277 -6.823 -3.194 1.00 0.00 911 GLY A C 7
ATOM 11446 O O . GLY A 1 58 ? -24.252 -6.196 -2.941 1.00 0.00 911 GLY A O 7
ATOM 11450 N N . LEU A 1 59 ? -26.022 -7.397 -2.255 1.00 0.00 18 LEU A N 7
ATOM 11451 C CA . LEU A 1 59 ? -25.756 -7.196 -0.830 1.00 0.00 18 LEU A CA 7
ATOM 11452 C C . LEU A 1 59 ? -24.500 -7.935 -0.367 1.00 0.00 18 LEU A C 7
ATOM 11453 O O . LEU A 1 59 ? -24.129 -7.875 0.806 1.00 0.00 18 LEU A O 7
ATOM 11469 N N . SER A 1 60 ? -23.848 -8.637 -1.281 1.00 0.00 19 SER A N 7
ATOM 11470 C CA . SER A 1 60 ? -22.585 -9.281 -0.969 1.00 0.00 19 SER A CA 7
ATOM 11471 C C . SER A 1 60 ? -21.427 -8.340 -1.269 1.00 0.00 19 SER A C 7
ATOM 11472 O O . SER A 1 60 ? -20.318 -8.538 -0.774 1.00 0.00 19 SER A O 7
ATOM 11480 N N . TRP A 1 61 ? -21.712 -7.304 -2.063 1.00 0.00 20 TRP A N 7
ATOM 11481 C CA . TRP A 1 61 ? -20.711 -6.329 -2.489 1.00 0.00 20 TRP A CA 7
ATOM 11482 C C . TRP A 1 61 ? -19.480 -7.038 -3.045 1.00 0.00 20 TRP A C 7
ATOM 11483 O O . TRP A 1 61 ? -19.532 -7.645 -4.114 1.00 0.00 20 TRP A O 7
ATOM 11504 N N . LYS A 1 62 ? -18.387 -6.965 -2.309 1.00 0.00 21 LYS A N 7
ATOM 11505 C CA . LYS A 1 62 ? -17.171 -7.667 -2.665 1.00 0.00 21 LYS A CA 7
ATOM 11506 C C . LYS A 1 62 ? -16.614 -8.348 -1.426 1.00 0.00 21 LYS A C 7
ATOM 11507 O O . LYS A 1 62 ? -16.848 -7.891 -0.307 1.00 0.00 21 LYS A O 7
ATOM 11526 N N . ARG A 1 63 ? -15.894 -9.437 -1.618 1.00 0.00 22 ARG A N 7
ATOM 11527 C CA . ARG A 1 63 ? -15.380 -10.197 -0.497 1.00 0.00 22 ARG A CA 7
ATOM 11528 C C . ARG A 1 63 ? -13.929 -9.823 -0.224 1.00 0.00 22 ARG A C 7
ATOM 11529 O O . ARG A 1 63 ? -13.171 -9.515 -1.147 1.00 0.00 22 ARG A O 7
ATOM 11550 N N . CYS A 1 64 ? -13.567 -9.836 1.052 1.00 0.00 23 CYS A N 7
ATOM 11551 C CA . CYS A 1 64 ? -12.244 -9.433 1.498 1.00 0.00 23 CYS A CA 7
ATOM 11552 C C . CYS A 1 64 ? -11.130 -10.269 0.874 1.00 0.00 23 CYS A C 7
ATOM 11553 O O . CYS A 1 64 ? -11.333 -11.418 0.478 1.00 0.00 23 CYS A O 7
ATOM 11560 N N . ALA A 1 65 ? -9.949 -9.676 0.812 1.00 0.00 24 ALA A N 7
ATOM 11561 C CA . ALA A 1 65 ? -8.757 -10.373 0.363 1.00 0.00 24 ALA A CA 7
ATOM 11562 C C . ALA A 1 65 ? -7.717 -10.404 1.481 1.00 0.00 24 ALA A C 7
ATOM 11563 O O . ALA A 1 65 ? -6.770 -11.194 1.451 1.00 0.00 24 ALA A O 7
ATOM 11570 N N . GLY A 1 66 ? -7.907 -9.537 2.469 1.00 0.00 25 GLY A N 7
ATOM 11571 C CA . GLY A 1 66 ? -7.005 -9.469 3.598 1.00 0.00 25 GLY A CA 7
ATOM 11572 C C . GLY A 1 66 ? -7.657 -9.906 4.899 1.00 0.00 25 GLY A C 7
ATOM 11573 O O . GLY A 1 66 ? -7.199 -10.859 5.529 1.00 0.00 25 GLY A O 7
ATOM 11577 N N . CYS A 1 67 ? -8.717 -9.202 5.314 1.00 0.00 26 CYS A N 7
ATOM 11578 C CA . CYS A 1 67 ? -9.425 -9.553 6.547 1.00 0.00 26 CYS A CA 7
ATOM 11579 C C . CYS A 1 67 ? -10.003 -10.963 6.453 1.00 0.00 26 CYS A C 7
ATOM 11580 O O . CYS A 1 67 ? -9.583 -11.869 7.175 1.00 0.00 26 CYS A O 7
ATOM 11587 N N . GLY A 1 68 ? -10.969 -11.133 5.563 1.00 0.00 27 GLY A N 7
ATOM 11588 C CA . GLY A 1 68 ? -11.569 -12.434 5.362 1.00 0.00 27 GLY A CA 7
ATOM 11589 C C . GLY A 1 68 ? -13.074 -12.420 5.548 1.00 0.00 27 GLY A C 7
ATOM 11590 O O . GLY A 1 68 ? -13.655 -13.394 6.034 1.00 0.00 27 GLY A O 7
ATOM 11594 N N . GLY A 1 69 ? -13.707 -11.322 5.164 1.00 0.00 28 GLY A N 7
ATOM 11595 C CA . GLY A 1 69 ? -15.145 -11.215 5.275 1.00 0.00 28 GLY A CA 7
ATOM 11596 C C . GLY A 1 69 ? -15.757 -10.516 4.079 1.00 0.00 28 GLY A C 7
ATOM 11597 O O . GLY A 1 69 ? -15.466 -10.864 2.932 1.00 0.00 28 GLY A O 7
ATOM 11601 N N . LYS A 1 70 ? -16.614 -9.544 4.340 1.00 0.00 29 LYS A N 7
ATOM 11602 C CA . LYS A 1 70 ? -17.232 -8.763 3.281 1.00 0.00 29 LYS A CA 7
ATOM 11603 C C . LYS A 1 70 ? -16.740 -7.325 3.334 1.00 0.00 29 LYS A C 7
ATOM 11604 O O . LYS A 1 70 ? -16.689 -6.715 4.404 1.00 0.00 29 LYS A O 7
ATOM 11623 N N . ILE A 1 71 ? -16.385 -6.786 2.183 1.00 0.00 30 ILE A N 7
ATOM 11624 C CA . ILE A 1 71 ? -15.890 -5.427 2.101 1.00 0.00 30 ILE A CA 7
ATOM 11625 C C . ILE A 1 71 ? -17.037 -4.436 2.267 1.00 0.00 30 ILE A C 7
ATOM 11626 O O . ILE A 1 71 ? -17.897 -4.305 1.397 1.00 0.00 30 ILE A O 7
ATOM 11642 N N . ALA A 1 72 ? -17.048 -3.753 3.404 1.00 0.00 31 ALA A N 7
ATOM 11643 C CA . ALA A 1 72 ? -18.096 -2.794 3.709 1.00 0.00 31 ALA A CA 7
ATOM 11644 C C . ALA A 1 72 ? -17.571 -1.368 3.611 1.00 0.00 31 ALA A C 7
ATOM 11645 O O . ALA A 1 72 ? -18.142 -0.440 4.186 1.00 0.00 31 ALA A O 7
ATOM 11652 N N . ASP A 1 73 ? -16.478 -1.205 2.883 1.00 0.00 32 ASP A N 7
ATOM 11653 C CA . ASP A 1 73 ? -15.888 0.111 2.676 1.00 0.00 32 ASP A CA 7
ATOM 11654 C C . ASP A 1 73 ? -16.571 0.793 1.499 1.00 0.00 32 ASP A C 7
ATOM 11655 O O . ASP A 1 73 ? -17.497 0.237 0.906 1.00 0.00 32 ASP A O 7
ATOM 11664 N N . ARG A 1 74 ? -16.127 1.989 1.157 1.00 0.00 33 ARG A N 7
ATOM 11665 C CA . ARG A 1 74 ? -16.675 2.690 0.010 1.00 0.00 33 ARG A CA 7
ATOM 11666 C C . ARG A 1 74 ? -15.800 2.468 -1.213 1.00 0.00 33 ARG A C 7
ATOM 11667 O O . ARG A 1 74 ? -16.296 2.172 -2.296 1.00 0.00 33 ARG A O 7
ATOM 11688 N N . PHE A 1 75 ? -14.499 2.610 -1.046 1.00 0.00 34 PHE A N 7
ATOM 11689 C CA . PHE A 1 75 ? -13.592 2.462 -2.169 1.00 0.00 34 PHE A CA 7
ATOM 11690 C C . PHE A 1 75 ? -12.908 1.107 -2.164 1.00 0.00 34 PHE A C 7
ATOM 11691 O O . PHE A 1 75 ? -12.465 0.619 -1.124 1.00 0.00 34 PHE A O 7
ATOM 11708 N N . LEU A 1 76 ? -12.853 0.503 -3.339 1.00 0.00 35 LEU A N 7
ATOM 11709 C CA . LEU A 1 76 ? -12.195 -0.775 -3.523 1.00 0.00 35 LEU A CA 7
ATOM 11710 C C . LEU A 1 76 ? -10.761 -0.547 -3.968 1.00 0.00 35 LEU A C 7
ATOM 11711 O O . LEU A 1 76 ? -10.484 0.350 -4.765 1.00 0.00 35 LEU A O 7
ATOM 11727 N N . LEU A 1 77 ? -9.857 -1.351 -3.456 1.00 0.00 36 LEU A N 7
ATOM 11728 C CA . LEU A 1 77 ? -8.446 -1.146 -3.701 1.00 0.00 36 LEU A CA 7
ATOM 11729 C C . LEU A 1 77 ? -7.843 -2.296 -4.496 1.00 0.00 36 LEU A C 7
ATOM 11730 O O . LEU A 1 77 ? -8.109 -3.466 -4.220 1.00 0.00 36 LEU A O 7
ATOM 11746 N N . TYR A 1 78 ? -7.053 -1.946 -5.495 1.00 0.00 37 TYR A N 7
ATOM 11747 C CA . TYR A 1 78 ? -6.264 -2.907 -6.243 1.00 0.00 37 TYR A CA 7
ATOM 11748 C C . TYR A 1 78 ? -4.838 -2.875 -5.728 1.00 0.00 37 TYR A C 7
ATOM 11749 O O . TYR A 1 78 ? -4.178 -1.839 -5.801 1.00 0.00 37 TYR A O 7
ATOM 11767 N N . ALA A 1 79 ? -4.377 -3.983 -5.178 1.00 0.00 38 ALA A N 7
ATOM 11768 C CA . ALA A 1 79 ? -3.009 -4.064 -4.679 1.00 0.00 38 ALA A CA 7
ATOM 11769 C C . ALA A 1 79 ? -2.120 -4.851 -5.624 1.00 0.00 38 ALA A C 7
ATOM 11770 O O . ALA A 1 79 ? -0.931 -4.569 -5.750 1.00 0.00 38 ALA A O 7
ATOM 11777 N N . MET A 1 80 ? -2.703 -5.833 -6.295 1.00 0.00 39 MET A N 7
ATOM 11778 C CA . MET A 1 80 ? -1.928 -6.743 -7.121 1.00 0.00 39 MET A CA 7
ATOM 11779 C C . MET A 1 80 ? -2.822 -7.505 -8.094 1.00 0.00 39 MET A C 7
ATOM 11780 O O . MET A 1 80 ? -2.422 -7.780 -9.227 1.00 0.00 39 MET A O 7
ATOM 11794 N N . ASP A 1 81 ? -4.042 -7.818 -7.660 1.00 0.00 40 ASP A N 7
ATOM 11795 C CA . ASP A 1 81 ? -4.977 -8.595 -8.471 1.00 0.00 40 ASP A CA 7
ATOM 11796 C C . ASP A 1 81 ? -6.296 -8.783 -7.731 1.00 0.00 40 ASP A C 7
ATOM 11797 O O . ASP A 1 81 ? -7.357 -8.885 -8.342 1.00 0.00 40 ASP A O 7
ATOM 11806 N N . SER A 1 82 ? -6.226 -8.803 -6.409 1.00 0.00 41 SER A N 7
ATOM 11807 C CA . SER A 1 82 ? -7.392 -9.064 -5.592 1.00 0.00 41 SER A CA 7
ATOM 11808 C C . SER A 1 82 ? -8.156 -7.778 -5.306 1.00 0.00 41 SER A C 7
ATOM 11809 O O . SER A 1 82 ? -7.640 -6.681 -5.528 1.00 0.00 41 SER A O 7
ATOM 11817 N N . TYR A 1 83 ? -9.382 -7.918 -4.827 1.00 0.00 42 TYR A N 7
ATOM 11818 C CA . TYR A 1 83 ? -10.187 -6.770 -4.434 1.00 0.00 42 TYR A CA 7
ATOM 11819 C C . TYR A 1 83 ? -10.034 -6.524 -2.941 1.00 0.00 42 TYR A C 7
ATOM 11820 O O . TYR A 1 83 ? -10.378 -7.382 -2.130 1.00 0.00 42 TYR A O 7
ATOM 11838 N N . TRP A 1 84 ? -9.499 -5.368 -2.582 1.00 0.00 43 TRP A N 7
ATOM 11839 C CA . TRP A 1 84 ? -9.310 -5.021 -1.183 1.00 0.00 43 TRP A CA 7
ATOM 11840 C C . TRP A 1 84 ? -10.074 -3.747 -0.843 1.00 0.00 43 TRP A C 7
ATOM 11841 O O . TRP A 1 84 ? -10.708 -3.139 -1.702 1.00 0.00 43 TRP A O 7
ATOM 11862 N N . HIS A 1 85 ? -10.029 -3.379 0.423 1.00 0.00 44 HIS A N 7
ATOM 11863 C CA . HIS A 1 85 ? -10.474 -2.063 0.878 1.00 0.00 44 HIS A CA 7
ATOM 11864 C C . HIS A 1 85 ? -9.414 -1.511 1.824 1.00 0.00 44 HIS A C 7
ATOM 11865 O O . HIS A 1 85 ? -8.370 -2.142 1.993 1.00 0.00 44 HIS A O 7
ATOM 11879 N N . SER A 1 86 ? -9.669 -0.374 2.454 1.00 0.00 45 SER A N 7
ATOM 11880 C CA . SER A 1 86 ? -8.686 0.227 3.349 1.00 0.00 45 SER A CA 7
ATOM 11881 C C . SER A 1 86 ? -8.390 -0.683 4.538 1.00 0.00 45 SER A C 7
ATOM 11882 O O . SER A 1 86 ? -7.308 -0.630 5.121 1.00 0.00 45 SER A O 7
ATOM 11890 N N . ARG A 1 87 ? -9.358 -1.522 4.885 1.00 0.00 46 ARG A N 7
ATOM 11891 C CA . ARG A 1 87 ? -9.193 -2.458 5.984 1.00 0.00 46 ARG A CA 7
ATOM 11892 C C . ARG A 1 87 ? -8.446 -3.716 5.530 1.00 0.00 46 ARG A C 7
ATOM 11893 O O . ARG A 1 87 ? -7.733 -4.340 6.314 1.00 0.00 46 ARG A O 7
ATOM 11914 N N . CYS A 1 88 ? -8.612 -4.085 4.262 1.00 0.00 47 CYS A N 7
ATOM 11915 C CA . CYS A 1 88 ? -7.938 -5.259 3.714 1.00 0.00 47 CYS A CA 7
ATOM 11916 C C . CYS A 1 88 ? -6.497 -4.930 3.380 1.00 0.00 47 CYS A C 7
ATOM 11917 O O . CYS A 1 88 ? -5.573 -5.609 3.829 1.00 0.00 47 CYS A O 7
ATOM 11924 N N . LEU A 1 89 ? -6.327 -3.882 2.591 1.00 0.00 48 LEU A N 7
ATOM 11925 C CA . LEU A 1 89 ? -5.026 -3.485 2.109 1.00 0.00 48 LEU A CA 7
ATOM 11926 C C . LEU A 1 89 ? -4.234 -2.792 3.203 1.00 0.00 48 LEU A C 7
ATOM 11927 O O . LEU A 1 89 ? -4.244 -1.566 3.326 1.00 0.00 48 LEU A O 7
ATOM 11943 N N . LYS A 1 90 ? -3.562 -3.591 4.001 1.00 0.00 49 LYS A N 7
ATOM 11944 C CA . LYS A 1 90 ? -2.719 -3.080 5.054 1.00 0.00 49 LYS A CA 7
ATOM 11945 C C . LYS A 1 90 ? -1.433 -3.874 5.105 1.00 0.00 49 LYS A C 7
ATOM 11946 O O . LYS A 1 90 ? -1.332 -4.954 4.519 1.00 0.00 49 LYS A O 7
ATOM 11965 N N . CYS A 1 91 ? -0.461 -3.329 5.799 1.00 0.00 50 CYS A N 7
ATOM 11966 C CA . CYS A 1 91 ? 0.811 -3.983 5.977 1.00 0.00 50 CYS A CA 7
ATOM 11967 C C . CYS A 1 91 ? 0.645 -5.222 6.844 1.00 0.00 50 CYS A C 7
ATOM 11968 O O . CYS A 1 91 ? -0.037 -5.188 7.872 1.00 0.00 50 CYS A O 7
ATOM 11975 N N . SER A 1 92 ? 1.265 -6.312 6.431 1.00 0.00 51 SER A N 7
ATOM 11976 C CA . SER A 1 92 ? 1.179 -7.559 7.172 1.00 0.00 51 SER A CA 7
ATOM 11977 C C . SER A 1 92 ? 2.105 -7.524 8.388 1.00 0.00 51 SER A C 7
ATOM 11978 O O . SER A 1 92 ? 2.048 -8.401 9.252 1.00 0.00 51 SER A O 7
ATOM 11986 N N . SER A 1 93 ? 2.940 -6.495 8.465 1.00 0.00 52 SER A N 7
ATOM 11987 C CA . SER A 1 93 ? 3.923 -6.404 9.529 1.00 0.00 52 SER A CA 7
ATOM 11988 C C . SER A 1 93 ? 3.475 -5.454 10.642 1.00 0.00 52 SER A C 7
ATOM 11989 O O . SER A 1 93 ? 3.437 -5.847 11.811 1.00 0.00 52 SER A O 7
ATOM 11997 N N . CYS A 1 94 ? 3.097 -4.223 10.293 1.00 0.00 53 CYS A N 7
ATOM 11998 C CA . CYS A 1 94 ? 2.724 -3.249 11.315 1.00 0.00 53 CYS A CA 7
ATOM 11999 C C . CYS A 1 94 ? 1.214 -3.043 11.363 1.00 0.00 53 CYS A C 7
ATOM 12000 O O . CYS A 1 94 ? 0.695 -2.410 12.282 1.00 0.00 53 CYS A O 7
ATOM 12007 N N . GLN A 1 95 ? 0.522 -3.593 10.368 1.00 0.00 54 GLN A N 7
ATOM 12008 C CA . GLN A 1 95 ? -0.935 -3.554 10.300 1.00 0.00 54 GLN A CA 7
ATOM 12009 C C . GLN A 1 95 ? -1.469 -2.129 10.204 1.00 0.00 54 GLN A C 7
ATOM 12010 O O . GLN A 1 95 ? -2.588 -1.846 10.633 1.00 0.00 54 GLN A O 7
ATOM 12024 N N . ALA A 1 96 ? -0.667 -1.236 9.650 1.00 0.00 55 ALA A N 7
ATOM 12025 C CA . ALA A 1 96 ? -1.119 0.119 9.379 1.00 0.00 55 ALA A CA 7
ATOM 12026 C C . ALA A 1 96 ? -2.012 0.116 8.151 1.00 0.00 55 ALA A C 7
ATOM 12027 O O . ALA A 1 96 ? -1.902 -0.782 7.312 1.00 0.00 55 ALA A O 7
ATOM 12034 N N . GLN A 1 97 ? -2.891 1.108 8.039 1.00 0.00 56 GLN A N 7
ATOM 12035 C CA . GLN A 1 97 ? -3.776 1.215 6.885 1.00 0.00 56 GLN A CA 7
ATOM 12036 C C . GLN A 1 97 ? -2.987 1.679 5.669 1.00 0.00 56 GLN A C 7
ATOM 12037 O O . GLN A 1 97 ? -3.188 2.776 5.148 1.00 0.00 56 GLN A O 7
ATOM 12051 N N . LEU A 1 98 ? -2.105 0.801 5.225 1.00 0.00 57 LEU A N 7
ATOM 12052 C CA . LEU A 1 98 ? -1.118 1.097 4.206 1.00 0.00 57 LEU A CA 7
ATOM 12053 C C . LEU A 1 98 ? -1.757 1.362 2.843 1.00 0.00 57 LEU A C 7
ATOM 12054 O O . LEU A 1 98 ? -1.182 2.053 2.003 1.00 0.00 57 LEU A O 7
ATOM 12070 N N . GLY A 1 99 ? -2.962 0.850 2.644 1.00 0.00 58 GLY A N 7
ATOM 12071 C CA . GLY A 1 99 ? -3.645 1.044 1.382 1.00 0.00 58 GLY A CA 7
ATOM 12072 C C . GLY A 1 99 ? -4.273 2.418 1.263 1.00 0.00 58 GLY A C 7
ATOM 12073 O O . GLY A 1 99 ? -4.535 2.900 0.159 1.00 0.00 58 GLY A O 7
ATOM 12077 N N . ASP A 1 100 ? -4.507 3.062 2.398 1.00 0.00 59 ASP A N 7
ATOM 12078 C CA . ASP A 1 100 ? -5.156 4.370 2.408 1.00 0.00 59 ASP A CA 7
ATOM 12079 C C . ASP A 1 100 ? -4.121 5.481 2.398 1.00 0.00 59 ASP A C 7
ATOM 12080 O O . ASP A 1 100 ? -4.433 6.647 2.628 1.00 0.00 59 ASP A O 7
ATOM 12089 N N . ILE A 1 101 ? -2.885 5.105 2.112 1.00 0.00 60 ILE A N 7
ATOM 12090 C CA . ILE A 1 101 ? -1.791 6.055 2.005 1.00 0.00 60 ILE A CA 7
ATOM 12091 C C . ILE A 1 101 ? -1.019 5.809 0.716 1.00 0.00 60 ILE A C 7
ATOM 12092 O O . ILE A 1 101 ? -0.831 4.662 0.307 1.00 0.00 60 ILE A O 7
ATOM 12108 N N . GLY A 1 102 ? -0.592 6.883 0.069 1.00 0.00 61 GLY A N 7
ATOM 12109 C CA . GLY A 1 102 ? 0.211 6.758 -1.134 1.00 0.00 61 GLY A CA 7
ATOM 12110 C C . GLY A 1 102 ? 1.648 6.381 -0.825 1.00 0.00 61 GLY A C 7
ATOM 12111 O O . GLY A 1 102 ? 2.572 7.153 -1.080 1.00 0.00 61 GLY A O 7
ATOM 12115 N N . THR A 1 103 ? 1.827 5.195 -0.268 1.00 0.00 62 THR A N 7
ATOM 12116 C CA . THR A 1 103 ? 3.139 4.711 0.135 1.00 0.00 62 THR A CA 7
ATOM 12117 C C . THR A 1 103 ? 3.743 3.813 -0.941 1.00 0.00 62 THR A C 7
ATOM 12118 O O . THR A 1 103 ? 3.016 3.199 -1.726 1.00 0.00 62 THR A O 7
ATOM 12129 N N . SER A 1 104 ? 5.068 3.745 -0.987 1.00 0.00 63 SER A N 7
ATOM 12130 C CA . SER A 1 104 ? 5.753 2.841 -1.895 1.00 0.00 63 SER A CA 7
ATOM 12131 C C . SER A 1 104 ? 5.824 1.444 -1.287 1.00 0.00 63 SER A C 7
ATOM 12132 O O . SER A 1 104 ? 6.897 0.961 -0.932 1.00 0.00 63 SER A O 7
ATOM 12140 N N . SER A 1 105 ? 4.666 0.821 -1.149 1.00 0.00 64 SER A N 7
ATOM 12141 C CA . SER A 1 105 ? 4.567 -0.511 -0.583 1.00 0.00 64 SER A CA 7
ATOM 12142 C C . SER A 1 105 ? 5.122 -1.548 -1.550 1.00 0.00 64 SER A C 7
ATOM 12143 O O . SER A 1 105 ? 5.078 -1.365 -2.771 1.00 0.00 64 SER A O 7
ATOM 12151 N N . TYR A 1 106 ? 5.636 -2.633 -0.999 1.00 0.00 65 TYR A N 7
ATOM 12152 C CA . TYR A 1 106 ? 6.218 -3.689 -1.801 1.00 0.00 65 TYR A CA 7
ATOM 12153 C C . TYR A 1 106 ? 5.532 -5.008 -1.505 1.00 0.00 65 TYR A C 7
ATOM 12154 O O . TYR A 1 106 ? 5.051 -5.236 -0.391 1.00 0.00 65 TYR A O 7
ATOM 12172 N N . THR A 1 107 ? 5.476 -5.867 -2.501 1.00 0.00 66 THR A N 7
ATOM 12173 C CA . THR A 1 107 ? 4.868 -7.168 -2.341 1.00 0.00 66 THR A CA 7
ATOM 12174 C C . THR A 1 107 ? 5.901 -8.268 -2.581 1.00 0.00 66 THR A C 7
ATOM 12175 O O . THR A 1 107 ? 6.738 -8.167 -3.481 1.00 0.00 66 THR A O 7
ATOM 12186 N N . LYS A 1 108 ? 5.860 -9.296 -1.744 1.00 0.00 67 LYS A N 7
ATOM 12187 C CA . LYS A 1 108 ? 6.773 -10.422 -1.861 1.00 0.00 67 LYS A CA 7
ATOM 12188 C C . LYS A 1 108 ? 6.161 -11.646 -1.202 1.00 0.00 67 LYS A C 7
ATOM 12189 O O . LYS A 1 108 ? 5.626 -11.555 -0.097 1.00 0.00 67 LYS A O 7
ATOM 12208 N N . SER A 1 109 ? 6.219 -12.777 -1.898 1.00 0.00 68 SER A N 7
ATOM 12209 C CA . SER A 1 109 ? 5.676 -14.038 -1.393 1.00 0.00 68 SER A CA 7
ATOM 12210 C C . SER A 1 109 ? 4.189 -13.902 -1.055 1.00 0.00 68 SER A C 7
ATOM 12211 O O . SER A 1 109 ? 3.695 -14.480 -0.082 1.00 0.00 68 SER A O 7
ATOM 12219 N N . GLY A 1 110 ? 3.483 -13.122 -1.869 1.00 0.00 69 GLY A N 7
ATOM 12220 C CA . GLY A 1 110 ? 2.059 -12.924 -1.677 1.00 0.00 69 GLY A CA 7
ATOM 12221 C C . GLY A 1 110 ? 1.741 -12.113 -0.437 1.00 0.00 69 GLY A C 7
ATOM 12222 O O . GLY A 1 110 ? 0.621 -12.163 0.071 1.00 0.00 69 GLY A O 7
ATOM 12226 N N . MET A 1 111 ? 2.724 -11.383 0.068 1.00 0.00 70 MET A N 7
ATOM 12227 C CA . MET A 1 111 ? 2.526 -10.551 1.247 1.00 0.00 70 MET A CA 7
ATOM 12228 C C . MET A 1 111 ? 2.594 -9.077 0.875 1.00 0.00 70 MET A C 7
ATOM 12229 O O . MET A 1 111 ? 3.274 -8.699 -0.081 1.00 0.00 70 MET A O 7
ATOM 12243 N N . ILE A 1 112 ? 1.884 -8.252 1.626 1.00 0.00 71 ILE A N 7
ATOM 12244 C CA . ILE A 1 112 ? 1.861 -6.816 1.386 1.00 0.00 71 ILE A CA 7
ATOM 12245 C C . ILE A 1 112 ? 2.458 -6.089 2.578 1.00 0.00 71 ILE A C 7
ATOM 12246 O O . ILE A 1 112 ? 1.902 -6.118 3.677 1.00 0.00 71 ILE A O 7
ATOM 12262 N N . LEU A 1 113 ? 3.600 -5.461 2.360 1.00 0.00 72 LEU A N 7
ATOM 12263 C CA . LEU A 1 113 ? 4.339 -4.818 3.435 1.00 0.00 72 LEU A CA 7
ATOM 12264 C C . LEU A 1 113 ? 4.583 -3.353 3.102 1.00 0.00 72 LEU A C 7
ATOM 12265 O O . LEU A 1 113 ? 4.696 -2.994 1.925 1.00 0.00 72 LEU A O 7
ATOM 12281 N N . CYS A 1 114 ? 4.654 -2.503 4.125 1.00 0.00 73 CYS A N 7
ATOM 12282 C CA . CYS A 1 114 ? 4.970 -1.105 3.898 1.00 0.00 73 CYS A CA 7
ATOM 12283 C C . CYS A 1 114 ? 6.447 -0.955 3.528 1.00 0.00 73 CYS A C 7
ATOM 12284 O O . CYS A 1 114 ? 7.237 -1.891 3.695 1.00 0.00 73 CYS A O 7
ATOM 12291 N N . ARG A 1 115 ? 6.798 0.222 3.028 1.00 0.00 74 ARG A N 7
ATOM 12292 C CA . ARG A 1 115 ? 8.113 0.480 2.442 1.00 0.00 74 ARG A CA 7
ATOM 12293 C C . ARG A 1 115 ? 9.257 0.025 3.349 1.00 0.00 74 ARG A C 7
ATOM 12294 O O . ARG A 1 115 ? 10.122 -0.750 2.939 1.00 0.00 74 ARG A O 7
ATOM 12315 N N . ASN A 1 116 ? 9.248 0.505 4.583 1.00 0.00 75 ASN A N 7
ATOM 12316 C CA . ASN A 1 116 ? 10.333 0.230 5.519 1.00 0.00 75 ASN A CA 7
ATOM 12317 C C . ASN A 1 116 ? 10.219 -1.171 6.115 1.00 0.00 75 ASN A C 7
ATOM 12318 O O . ASN A 1 116 ? 11.223 -1.772 6.513 1.00 0.00 75 ASN A O 7
ATOM 12329 N N . ASP A 1 117 ? 9.002 -1.700 6.161 1.00 0.00 76 ASP A N 7
ATOM 12330 C CA . ASP A 1 117 ? 8.761 -2.986 6.806 1.00 0.00 76 ASP A CA 7
ATOM 12331 C C . ASP A 1 117 ? 9.196 -4.139 5.926 1.00 0.00 76 ASP A C 7
ATOM 12332 O O . ASP A 1 117 ? 9.526 -5.213 6.424 1.00 0.00 76 ASP A O 7
ATOM 12341 N N . TYR A 1 118 ? 9.202 -3.930 4.618 1.00 0.00 77 TYR A N 7
ATOM 12342 C CA . TYR A 1 118 ? 9.691 -4.956 3.714 1.00 0.00 77 TYR A CA 7
ATOM 12343 C C . TYR A 1 118 ? 11.144 -5.276 4.045 1.00 0.00 77 TYR A C 7
ATOM 12344 O O . TYR A 1 118 ? 11.524 -6.440 4.149 1.00 0.00 77 TYR A O 7
ATOM 12362 N N . ILE A 1 119 ? 11.945 -4.230 4.227 1.00 0.00 78 ILE A N 7
ATOM 12363 C CA . ILE A 1 119 ? 13.349 -4.389 4.586 1.00 0.00 78 ILE A CA 7
ATOM 12364 C C . ILE A 1 119 ? 13.478 -4.950 6.000 1.00 0.00 78 ILE A C 7
ATOM 12365 O O . ILE A 1 119 ? 14.461 -5.610 6.336 1.00 0.00 78 ILE A O 7
ATOM 12381 N N . ARG A 1 120 ? 12.470 -4.673 6.820 1.00 0.00 79 ARG A N 7
ATOM 12382 C CA . ARG A 1 120 ? 12.411 -5.192 8.180 1.00 0.00 79 ARG A CA 7
ATOM 12383 C C . ARG A 1 120 ? 12.284 -6.713 8.162 1.00 0.00 79 ARG A C 7
ATOM 12384 O O . ARG A 1 120 ? 12.954 -7.413 8.917 1.00 0.00 79 ARG A O 7
ATOM 12405 N N . LEU A 1 121 ? 11.422 -7.218 7.294 1.00 0.00 80 LEU A N 7
ATOM 12406 C CA . LEU A 1 121 ? 11.193 -8.651 7.204 1.00 0.00 80 LEU A CA 7
ATOM 12407 C C . LEU A 1 121 ? 12.234 -9.317 6.313 1.00 0.00 80 LEU A C 7
ATOM 12408 O O . LEU A 1 121 ? 12.967 -10.202 6.753 1.00 0.00 80 LEU A O 7
ATOM 12424 N N . PHE A 1 122 ? 12.307 -8.875 5.070 1.00 0.00 81 PHE A N 7
ATOM 12425 C CA . PHE A 1 122 ? 13.184 -9.494 4.090 1.00 0.00 81 PHE A CA 7
ATOM 12426 C C . PHE A 1 122 ? 14.394 -8.609 3.809 1.00 0.00 81 PHE A C 7
ATOM 12427 O O . PHE A 1 122 ? 15.367 -8.603 4.567 1.00 0.00 81 PHE A O 7
ATOM 12444 N N . GLY A 1 123 ? 14.314 -7.853 2.723 1.00 0.00 82 GLY A N 7
ATOM 12445 C CA . GLY A 1 123 ? 15.425 -7.037 2.294 1.00 0.00 82 GLY A CA 7
ATOM 12446 C C . GLY A 1 123 ? 15.936 -7.492 0.945 1.00 0.00 82 GLY A C 7
ATOM 12447 O O . GLY A 1 123 ? 15.101 -7.679 0.034 1.00 0.00 82 GLY A O 7
ATOM 12454 N N . SER A 1 3 ? 47.896 27.583 -17.941 1.00 0.00 641 SER A N 8
ATOM 12455 C CA . SER A 1 3 ? 48.372 26.435 -18.734 1.00 0.00 641 SER A CA 8
ATOM 12456 C C . SER A 1 3 ? 47.446 25.237 -18.544 1.00 0.00 641 SER A C 8
ATOM 12457 O O . SER A 1 3 ? 47.874 24.162 -18.116 1.00 0.00 641 SER A O 8
ATOM 12465 N N . LEU A 1 4 ? 46.171 25.430 -18.849 1.00 0.00 642 LEU A N 8
ATOM 12466 C CA . LEU A 1 4 ? 45.189 24.368 -18.722 1.00 0.00 642 LEU A CA 8
ATOM 12467 C C . LEU A 1 4 ? 44.249 24.386 -19.911 1.00 0.00 642 LEU A C 8
ATOM 12468 O O . LEU A 1 4 ? 43.691 25.428 -20.260 1.00 0.00 642 LEU A O 8
ATOM 12484 N N . GLN A 1 5 ? 44.090 23.232 -20.538 1.00 0.00 643 GLN A N 8
ATOM 12485 C CA . GLN A 1 5 ? 43.247 23.109 -21.713 1.00 0.00 643 GLN A CA 8
ATOM 12486 C C . GLN A 1 5 ? 42.691 21.696 -21.811 1.00 0.00 643 GLN A C 8
ATOM 12487 O O . GLN A 1 5 ? 43.361 20.739 -21.422 1.00 0.00 643 GLN A O 8
ATOM 12501 N N . ASN A 1 6 ? 41.462 21.587 -22.310 1.00 0.00 644 ASN A N 8
ATOM 12502 C CA . ASN A 1 6 ? 40.813 20.294 -22.533 1.00 0.00 644 ASN A CA 8
ATOM 12503 C C . ASN A 1 6 ? 40.669 19.516 -21.229 1.00 0.00 644 ASN A C 8
ATOM 12504 O O . ASN A 1 6 ? 41.198 18.411 -21.081 1.00 0.00 644 ASN A O 8
ATOM 12515 N N . ASN A 1 7 ? 39.960 20.108 -20.280 1.00 0.00 645 ASN A N 8
ATOM 12516 C CA . ASN A 1 7 ? 39.691 19.465 -19.002 1.00 0.00 645 ASN A CA 8
ATOM 12517 C C . ASN A 1 7 ? 38.627 18.382 -19.163 1.00 0.00 645 ASN A C 8
ATOM 12518 O O . ASN A 1 7 ? 37.433 18.637 -18.997 1.00 0.00 645 ASN A O 8
ATOM 12529 N N . GLN A 1 8 ? 39.064 17.184 -19.512 1.00 0.00 646 GLN A N 8
ATOM 12530 C CA . GLN A 1 8 ? 38.157 16.062 -19.690 1.00 0.00 646 GLN A CA 8
ATOM 12531 C C . GLN A 1 8 ? 37.906 15.370 -18.358 1.00 0.00 646 GLN A C 8
ATOM 12532 O O . GLN A 1 8 ? 38.826 14.839 -17.735 1.00 0.00 646 GLN A O 8
ATOM 12546 N N . ASP A 1 9 ? 36.659 15.391 -17.922 1.00 0.00 647 ASP A N 8
ATOM 12547 C CA . ASP A 1 9 ? 36.267 14.746 -16.677 1.00 0.00 647 ASP A CA 8
ATOM 12548 C C . ASP A 1 9 ? 35.777 13.335 -16.959 1.00 0.00 647 ASP A C 8
ATOM 12549 O O . ASP A 1 9 ? 35.378 13.030 -18.084 1.00 0.00 647 ASP A O 8
ATOM 12558 N N . VAL A 1 10 ? 35.789 12.486 -15.944 1.00 0.00 648 VAL A N 8
ATOM 12559 C CA . VAL A 1 10 ? 35.379 11.102 -16.109 1.00 0.00 648 VAL A CA 8
ATOM 12560 C C . VAL A 1 10 ? 34.082 10.833 -15.347 1.00 0.00 648 VAL A C 8
ATOM 12561 O O . VAL A 1 10 ? 33.993 11.056 -14.138 1.00 0.00 648 VAL A O 8
ATOM 12574 N N . SER A 1 11 ? 33.073 10.375 -16.074 1.00 0.00 649 SER A N 8
ATOM 12575 C CA . SER A 1 11 ? 31.781 10.064 -15.488 1.00 0.00 649 SER A CA 8
ATOM 12576 C C . SER A 1 11 ? 31.838 8.733 -14.740 1.00 0.00 649 SER A C 8
ATOM 12577 O O . SER A 1 11 ? 31.566 7.674 -15.309 1.00 0.00 649 SER A O 8
ATOM 12585 N N . PHE A 1 12 ? 32.189 8.796 -13.461 1.00 0.00 650 PHE A N 8
ATOM 12586 C CA . PHE A 1 12 ? 32.342 7.600 -12.641 1.00 0.00 650 PHE A CA 8
ATOM 12587 C C . PHE A 1 12 ? 31.005 6.895 -12.431 1.00 0.00 650 PHE A C 8
ATOM 12588 O O . PHE A 1 12 ? 30.957 5.705 -12.118 1.00 0.00 650 PHE A O 8
ATOM 12605 N N . GLU A 1 13 ? 29.920 7.633 -12.610 1.00 0.00 651 GLU A N 8
ATOM 12606 C CA . GLU A 1 13 ? 28.583 7.082 -12.450 1.00 0.00 651 GLU A CA 8
ATOM 12607 C C . GLU A 1 13 ? 28.202 6.226 -13.653 1.00 0.00 651 GLU A C 8
ATOM 12608 O O . GLU A 1 13 ? 27.268 5.426 -13.585 1.00 0.00 651 GLU A O 8
ATOM 12620 N N . ASN A 1 14 ? 28.944 6.386 -14.748 1.00 0.00 652 ASN A N 8
ATOM 12621 C CA . ASN A 1 14 ? 28.696 5.620 -15.970 1.00 0.00 652 ASN A CA 8
ATOM 12622 C C . ASN A 1 14 ? 29.043 4.152 -15.762 1.00 0.00 652 ASN A C 8
ATOM 12623 O O . ASN A 1 14 ? 28.461 3.267 -16.383 1.00 0.00 652 ASN A O 8
ATOM 12634 N N . ILE A 1 15 ? 29.991 3.899 -14.875 1.00 0.00 653 ILE A N 8
ATOM 12635 C CA . ILE A 1 15 ? 30.405 2.538 -14.568 1.00 0.00 653 ILE A CA 8
ATOM 12636 C C . ILE A 1 15 ? 29.912 2.138 -13.191 1.00 0.00 653 ILE A C 8
ATOM 12637 O O . ILE A 1 15 ? 30.383 1.174 -12.593 1.00 0.00 653 ILE A O 8
ATOM 12653 N N . GLN A 1 16 ? 28.957 2.904 -12.700 1.00 0.00 654 GLN A N 8
ATOM 12654 C CA . GLN A 1 16 ? 28.382 2.675 -11.384 1.00 0.00 654 GLN A CA 8
ATOM 12655 C C . GLN A 1 16 ? 26.874 2.520 -11.487 1.00 0.00 654 GLN A C 8
ATOM 12656 O O . GLN A 1 16 ? 26.130 2.917 -10.590 1.00 0.00 654 GLN A O 8
ATOM 12670 N N . TRP A 1 17 ? 26.434 1.950 -12.593 1.00 0.00 655 TRP A N 8
ATOM 12671 C CA . TRP A 1 17 ? 25.021 1.711 -12.817 1.00 0.00 655 TRP A CA 8
ATOM 12672 C C . TRP A 1 17 ? 24.557 0.537 -11.967 1.00 0.00 655 TRP A C 8
ATOM 12673 O O . TRP A 1 17 ? 25.282 -0.446 -11.804 1.00 0.00 655 TRP A O 8
ATOM 12694 N N . SER A 1 18 ? 23.362 0.654 -11.413 1.00 0.00 656 SER A N 8
ATOM 12695 C CA . SER A 1 18 ? 22.820 -0.357 -10.523 1.00 0.00 656 SER A CA 8
ATOM 12696 C C . SER A 1 18 ? 22.502 -1.647 -11.276 1.00 0.00 656 SER A C 8
ATOM 12697 O O . SER A 1 18 ? 21.738 -1.640 -12.244 1.00 0.00 656 SER A O 8
ATOM 12705 N N . ILE A 1 19 ? 23.097 -2.747 -10.831 1.00 0.00 657 ILE A N 8
ATOM 12706 C CA . ILE A 1 19 ? 22.874 -4.042 -11.466 1.00 0.00 657 ILE A CA 8
ATOM 12707 C C . ILE A 1 19 ? 22.334 -5.056 -10.467 1.00 0.00 657 ILE A C 8
ATOM 12708 O O . ILE A 1 19 ? 22.006 -6.185 -10.828 1.00 0.00 657 ILE A O 8
ATOM 12724 N N . ASP A 1 20 ? 22.254 -4.654 -9.212 1.00 0.00 658 ASP A N 8
ATOM 12725 C CA . ASP A 1 20 ? 21.781 -5.549 -8.161 1.00 0.00 658 ASP A CA 8
ATOM 12726 C C . ASP A 1 20 ? 20.256 -5.629 -8.158 1.00 0.00 658 ASP A C 8
ATOM 12727 O O . ASP A 1 20 ? 19.571 -4.629 -7.931 1.00 0.00 658 ASP A O 8
ATOM 12736 N N . PRO A 1 21 ? 19.709 -6.827 -8.411 1.00 0.00 659 PRO A N 8
ATOM 12737 C CA . PRO A 1 21 ? 18.265 -7.051 -8.450 1.00 0.00 659 PRO A CA 8
ATOM 12738 C C . PRO A 1 21 ? 17.655 -7.110 -7.052 1.00 0.00 659 PRO A C 8
ATOM 12739 O O . PRO A 1 21 ? 16.434 -7.188 -6.898 1.00 0.00 659 PRO A O 8
ATOM 12750 N N . GLY A 1 22 ? 18.511 -7.072 -6.039 1.00 0.00 660 GLY A N 8
ATOM 12751 C CA . GLY A 1 22 ? 18.043 -7.129 -4.669 1.00 0.00 660 GLY A CA 8
ATOM 12752 C C . GLY A 1 22 ? 17.509 -5.796 -4.196 1.00 0.00 660 GLY A C 8
ATOM 12753 O O . GLY A 1 22 ? 16.416 -5.717 -3.641 1.00 0.00 660 GLY A O 8
ATOM 12757 N N . ALA A 1 23 ? 18.286 -4.746 -4.410 1.00 0.00 661 ALA A N 8
ATOM 12758 C CA . ALA A 1 23 ? 17.886 -3.398 -4.019 1.00 0.00 661 ALA A CA 8
ATOM 12759 C C . ALA A 1 23 ? 16.867 -2.820 -4.996 1.00 0.00 661 ALA A C 8
ATOM 12760 O O . ALA A 1 23 ? 16.292 -1.754 -4.760 1.00 0.00 661 ALA A O 8
ATOM 12767 N N . ASP A 1 24 ? 16.646 -3.523 -6.096 1.00 0.00 662 ASP A N 8
ATOM 12768 C CA . ASP A 1 24 ? 15.684 -3.086 -7.094 1.00 0.00 662 ASP A CA 8
ATOM 12769 C C . ASP A 1 24 ? 14.325 -3.716 -6.835 1.00 0.00 662 ASP A C 8
ATOM 12770 O O . ASP A 1 24 ? 13.992 -4.761 -7.395 1.00 0.00 662 ASP A O 8
ATOM 12779 N N . LEU A 1 25 ? 13.542 -3.080 -5.978 1.00 0.00 663 LEU A N 8
ATOM 12780 C CA . LEU A 1 25 ? 12.210 -3.569 -5.661 1.00 0.00 663 LEU A CA 8
ATOM 12781 C C . LEU A 1 25 ? 11.156 -2.788 -6.434 1.00 0.00 663 LEU A C 8
ATOM 12782 O O . LEU A 1 25 ? 9.997 -2.722 -6.030 1.00 0.00 663 LEU A O 8
ATOM 12798 N N . SER A 1 26 ? 11.563 -2.210 -7.553 1.00 0.00 664 SER A N 8
ATOM 12799 C CA . SER A 1 26 ? 10.670 -1.408 -8.375 1.00 0.00 664 SER A CA 8
ATOM 12800 C C . SER A 1 26 ? 9.556 -2.267 -8.981 1.00 0.00 664 SER A C 8
ATOM 12801 O O . SER A 1 26 ? 8.431 -1.803 -9.166 1.00 0.00 664 SER A O 8
ATOM 12809 N N . GLN A 1 27 ? 9.871 -3.525 -9.268 1.00 0.00 665 GLN A N 8
ATOM 12810 C CA . GLN A 1 27 ? 8.881 -4.461 -9.799 1.00 0.00 665 GLN A CA 8
ATOM 12811 C C . GLN A 1 27 ? 8.118 -5.119 -8.656 1.00 0.00 665 GLN A C 8
ATOM 12812 O O . GLN A 1 27 ? 7.111 -5.794 -8.868 1.00 0.00 665 GLN A O 8
ATOM 12826 N N . TYR A 1 28 ? 8.606 -4.911 -7.440 1.00 0.00 666 TYR A N 8
ATOM 12827 C CA . TYR A 1 28 ? 7.998 -5.500 -6.255 1.00 0.00 666 TYR A CA 8
ATOM 12828 C C . TYR A 1 28 ? 6.953 -4.561 -5.667 1.00 0.00 666 TYR A C 8
ATOM 12829 O O . TYR A 1 28 ? 6.257 -4.912 -4.718 1.00 0.00 666 TYR A O 8
ATOM 12847 N N . LYS A 1 29 ? 6.858 -3.366 -6.232 1.00 0.00 667 LYS A N 8
ATOM 12848 C CA . LYS A 1 29 ? 5.902 -2.376 -5.767 1.00 0.00 667 LYS A CA 8
ATOM 12849 C C . LYS A 1 29 ? 4.510 -2.696 -6.298 1.00 0.00 667 LYS A C 8
ATOM 12850 O O . LYS A 1 29 ? 4.361 -3.250 -7.393 1.00 0.00 667 LYS A O 8
ATOM 12869 N N . MET A 1 30 ? 3.498 -2.366 -5.516 1.00 0.00 668 MET A N 8
ATOM 12870 C CA . MET A 1 30 ? 2.123 -2.635 -5.903 1.00 0.00 668 MET A CA 8
ATOM 12871 C C . MET A 1 30 ? 1.457 -1.380 -6.447 1.00 0.00 668 MET A C 8
ATOM 12872 O O . MET A 1 30 ? 1.809 -0.262 -6.066 1.00 0.00 668 MET A O 8
ATOM 12886 N N . ASP A 1 31 ? 0.510 -1.574 -7.350 1.00 0.00 669 ASP A N 8
ATOM 12887 C CA . ASP A 1 31 ? -0.269 -0.474 -7.897 1.00 0.00 669 ASP A CA 8
ATOM 12888 C C . ASP A 1 31 ? -1.611 -0.399 -7.182 1.00 0.00 669 ASP A C 8
ATOM 12889 O O . ASP A 1 31 ? -2.481 -1.252 -7.372 1.00 0.00 669 ASP A O 8
ATOM 12898 N N . VAL A 1 32 ? -1.764 0.612 -6.343 1.00 0.00 670 VAL A N 8
ATOM 12899 C CA . VAL A 1 32 ? -2.985 0.783 -5.575 1.00 0.00 670 VAL A CA 8
ATOM 12900 C C . VAL A 1 32 ? -4.031 1.528 -6.394 1.00 0.00 670 VAL A C 8
ATOM 12901 O O . VAL A 1 32 ? -4.036 2.759 -6.451 1.00 0.00 670 VAL A O 8
ATOM 12914 N N . THR A 1 33 ? -4.902 0.774 -7.044 1.00 0.00 671 THR A N 8
ATOM 12915 C CA . THR A 1 33 ? -6.001 1.357 -7.795 1.00 0.00 671 THR A CA 8
ATOM 12916 C C . THR A 1 33 ? -7.273 1.369 -6.959 1.00 0.00 671 THR A C 8
ATOM 12917 O O . THR A 1 33 ? -7.689 0.337 -6.438 1.00 0.00 671 THR A O 8
ATOM 12928 N N . VAL A 1 34 ? -7.875 2.536 -6.808 1.00 0.00 672 VAL A N 8
ATOM 12929 C CA . VAL A 1 34 ? -9.134 2.641 -6.089 1.00 0.00 672 VAL A CA 8
ATOM 12930 C C . VAL A 1 34 ? -10.309 2.463 -7.056 1.00 0.00 672 VAL A C 8
ATOM 12931 O O . VAL A 1 34 ? -10.343 3.065 -8.132 1.00 0.00 672 VAL A O 8
ATOM 12944 N N . ILE A 1 35 ? -11.243 1.602 -6.685 1.00 0.00 673 ILE A N 8
ATOM 12945 C CA . ILE A 1 35 ? -12.379 1.289 -7.540 1.00 0.00 673 ILE A CA 8
ATOM 12946 C C . ILE A 1 35 ? -13.554 2.215 -7.233 1.00 0.00 673 ILE A C 8
ATOM 12947 O O . ILE A 1 35 ? -13.920 2.411 -6.073 1.00 0.00 673 ILE A O 8
ATOM 12963 N N . ASP A 1 36 ? -14.138 2.780 -8.280 1.00 0.00 674 ASP A N 8
ATOM 12964 C CA . ASP A 1 36 ? -15.220 3.743 -8.135 1.00 0.00 674 ASP A CA 8
ATOM 12965 C C . ASP A 1 36 ? -16.578 3.062 -8.215 1.00 0.00 674 ASP A C 8
ATOM 12966 O O . ASP A 1 36 ? -16.846 2.286 -9.134 1.00 0.00 674 ASP A O 8
ATOM 12975 N N . THR A 1 37 ? -17.424 3.343 -7.240 1.00 0.00 675 THR A N 8
ATOM 12976 C CA . THR A 1 37 ? -18.803 2.899 -7.277 1.00 0.00 675 THR A CA 8
ATOM 12977 C C . THR A 1 37 ? -19.728 4.110 -7.211 1.00 0.00 675 THR A C 8
ATOM 12978 O O . THR A 1 37 ? -19.608 4.949 -6.315 1.00 0.00 675 THR A O 8
ATOM 12989 N N . LYS A 1 38 ? -20.621 4.221 -8.181 1.00 0.00 676 LYS A N 8
ATOM 12990 C CA . LYS A 1 38 ? -21.568 5.324 -8.216 1.00 0.00 676 LYS A CA 8
ATOM 12991 C C . LYS A 1 38 ? -22.939 4.855 -7.758 1.00 0.00 676 LYS A C 8
ATOM 12992 O O . LYS A 1 38 ? -23.935 5.574 -7.849 1.00 0.00 676 LYS A O 8
ATOM 13011 N N . ASP A 1 39 ? -22.957 3.642 -7.252 1.00 0.00 677 ASP A N 8
ATOM 13012 C CA . ASP A 1 39 ? -24.163 3.023 -6.749 1.00 0.00 677 ASP A CA 8
ATOM 13013 C C . ASP A 1 39 ? -24.180 3.125 -5.234 1.00 0.00 677 ASP A C 8
ATOM 13014 O O . ASP A 1 39 ? -23.197 2.805 -4.561 1.00 0.00 677 ASP A O 8
ATOM 13023 N N . GLY A 1 40 ? -25.285 3.615 -4.714 1.00 0.00 678 GLY A N 8
ATOM 13024 C CA . GLY A 1 40 ? -25.414 3.823 -3.285 1.00 0.00 678 GLY A CA 8
ATOM 13025 C C . GLY A 1 40 ? -25.121 5.258 -2.894 1.00 0.00 678 GLY A C 8
ATOM 13026 O O . GLY A 1 40 ? -25.464 5.701 -1.797 1.00 0.00 678 GLY A O 8
ATOM 13030 N N . SER A 1 41 ? -24.477 5.986 -3.796 1.00 0.00 679 SER A N 8
ATOM 13031 C CA . SER A 1 41 ? -24.131 7.379 -3.555 1.00 0.00 679 SER A CA 8
ATOM 13032 C C . SER A 1 41 ? -25.218 8.318 -4.080 1.00 0.00 679 SER A C 8
ATOM 13033 O O . SER A 1 41 ? -25.239 9.507 -3.754 1.00 0.00 679 SER A O 8
ATOM 13041 N N . GLN A 1 42 ? -26.121 7.773 -4.888 1.00 0.00 680 GLN A N 8
ATOM 13042 C CA . GLN A 1 42 ? -27.164 8.572 -5.520 1.00 0.00 680 GLN A CA 8
ATOM 13043 C C . GLN A 1 42 ? -28.527 7.897 -5.387 1.00 0.00 680 GLN A C 8
ATOM 13044 O O . GLN A 1 42 ? -29.413 8.096 -6.220 1.00 0.00 680 GLN A O 8
ATOM 13058 N N . SER A 1 43 ? -28.697 7.112 -4.328 1.00 0.00 681 SER A N 8
ATOM 13059 C CA . SER A 1 43 ? -29.929 6.356 -4.118 1.00 0.00 681 SER A CA 8
ATOM 13060 C C . SER A 1 43 ? -31.110 7.276 -3.819 1.00 0.00 681 SER A C 8
ATOM 13061 O O . SER A 1 43 ? -32.259 6.934 -4.099 1.00 0.00 681 SER A O 8
ATOM 13069 N N . LYS A 1 44 ? -30.829 8.447 -3.259 1.00 0.00 682 LYS A N 8
ATOM 13070 C CA . LYS A 1 44 ? -31.879 9.400 -2.928 1.00 0.00 682 LYS A CA 8
ATOM 13071 C C . LYS A 1 44 ? -32.261 10.218 -4.156 1.00 0.00 682 LYS A C 8
ATOM 13072 O O . LYS A 1 44 ? -33.324 10.837 -4.198 1.00 0.00 682 LYS A O 8
ATOM 13091 N N . LEU A 1 45 ? -31.388 10.217 -5.149 1.00 0.00 683 LEU A N 8
ATOM 13092 C CA . LEU A 1 45 ? -31.643 10.931 -6.391 1.00 0.00 683 LEU A CA 8
ATOM 13093 C C . LEU A 1 45 ? -32.370 10.026 -7.376 1.00 0.00 683 LEU A C 8
ATOM 13094 O O . LEU A 1 45 ? -33.337 10.439 -8.015 1.00 0.00 683 LEU A O 8
ATOM 13110 N N . GLY A 1 46 ? -31.906 8.790 -7.485 1.00 0.00 684 GLY A N 8
ATOM 13111 C CA . GLY A 1 46 ? -32.542 7.838 -8.367 1.00 0.00 684 GLY A CA 8
ATOM 13112 C C . GLY A 1 46 ? -31.675 7.489 -9.558 1.00 0.00 684 GLY A C 8
ATOM 13113 O O . GLY A 1 46 ? -31.283 8.368 -10.329 1.00 0.00 684 GLY A O 8
ATOM 13117 N N . GLY A 1 47 ? -31.378 6.207 -9.712 1.00 0.00 685 GLY A N 8
ATOM 13118 C CA . GLY A 1 47 ? -30.558 5.757 -10.822 1.00 0.00 685 GLY A CA 8
ATOM 13119 C C . GLY A 1 47 ? -31.371 5.566 -12.086 1.00 0.00 685 GLY A C 8
ATOM 13120 O O . GLY A 1 47 ? -31.460 4.458 -12.618 1.00 0.00 685 GLY A O 8
ATOM 13124 N N . GLY A 1 48 ? -31.971 6.648 -12.557 1.00 0.00 901 GLY A N 8
ATOM 13125 C CA . GLY A 1 48 ? -32.815 6.579 -13.732 1.00 0.00 901 GLY A CA 8
ATOM 13126 C C . GLY A 1 48 ? -32.113 7.076 -14.978 1.00 0.00 901 GLY A C 8
ATOM 13127 O O . GLY A 1 48 ? -31.447 8.114 -14.953 1.00 0.00 901 GLY A O 8
ATOM 13131 N N . GLY A 1 49 ? -32.255 6.331 -16.068 1.00 0.00 902 GLY A N 8
ATOM 13132 C CA . GLY A 1 49 ? -31.644 6.718 -17.325 1.00 0.00 902 GLY A CA 8
ATOM 13133 C C . GLY A 1 49 ? -30.263 6.123 -17.507 1.00 0.00 902 GLY A C 8
ATOM 13134 O O . GLY A 1 49 ? -29.774 5.998 -18.633 1.00 0.00 902 GLY A O 8
ATOM 13138 N N . SER A 1 50 ? -29.642 5.747 -16.398 1.00 0.00 903 SER A N 8
ATOM 13139 C CA . SER A 1 50 ? -28.299 5.188 -16.405 1.00 0.00 903 SER A CA 8
ATOM 13140 C C . SER A 1 50 ? -28.308 3.720 -16.842 1.00 0.00 903 SER A C 8
ATOM 13141 O O . SER A 1 50 ? -28.136 2.814 -16.026 1.00 0.00 903 SER A O 8
ATOM 13149 N N . GLY A 1 51 ? -28.508 3.498 -18.135 1.00 0.00 904 GLY A N 8
ATOM 13150 C CA . GLY A 1 51 ? -28.546 2.146 -18.662 1.00 0.00 904 GLY A CA 8
ATOM 13151 C C . GLY A 1 51 ? -27.184 1.482 -18.655 1.00 0.00 904 GLY A C 8
ATOM 13152 O O . GLY A 1 51 ? -27.078 0.259 -18.570 1.00 0.00 904 GLY A O 8
ATOM 13156 N N . GLY A 1 52 ? -26.137 2.293 -18.727 1.00 0.00 905 GLY A N 8
ATOM 13157 C CA . GLY A 1 52 ? -24.790 1.762 -18.750 1.00 0.00 905 GLY A CA 8
ATOM 13158 C C . GLY A 1 52 ? -24.172 1.712 -17.369 1.00 0.00 905 GLY A C 8
ATOM 13159 O O . GLY A 1 52 ? -22.953 1.608 -17.228 1.00 0.00 905 GLY A O 8
ATOM 13163 N N . HIS A 1 53 ? -25.013 1.791 -16.349 1.00 0.00 906 HIS A N 8
ATOM 13164 C CA . HIS A 1 53 ? -24.546 1.751 -14.976 1.00 0.00 906 HIS A CA 8
ATOM 13165 C C . HIS A 1 53 ? -25.168 0.578 -14.238 1.00 0.00 906 HIS A C 8
ATOM 13166 O O . HIS A 1 53 ? -26.380 0.363 -14.300 1.00 0.00 906 HIS A O 8
ATOM 13180 N N . MET A 1 54 ? -24.329 -0.186 -13.558 1.00 0.00 907 MET A N 8
ATOM 13181 C CA . MET A 1 54 ? -24.788 -1.328 -12.785 1.00 0.00 907 MET A CA 8
ATOM 13182 C C . MET A 1 54 ? -24.861 -0.964 -11.310 1.00 0.00 907 MET A C 8
ATOM 13183 O O . MET A 1 54 ? -24.100 -0.120 -10.833 1.00 0.00 907 MET A O 8
ATOM 13197 N N . GLY A 1 55 ? -25.781 -1.590 -10.597 1.00 0.00 908 GLY A N 8
ATOM 13198 C CA . GLY A 1 55 ? -25.909 -1.335 -9.180 1.00 0.00 908 GLY A CA 8
ATOM 13199 C C . GLY A 1 55 ? -25.325 -2.458 -8.352 1.00 0.00 908 GLY A C 8
ATOM 13200 O O . GLY A 1 55 ? -24.562 -3.282 -8.864 1.00 0.00 908 GLY A O 8
ATOM 13204 N N . SER A 1 56 ? -25.672 -2.492 -7.076 1.00 0.00 909 SER A N 8
ATOM 13205 C CA . SER A 1 56 ? -25.220 -3.551 -6.188 1.00 0.00 909 SER A CA 8
ATOM 13206 C C . SER A 1 56 ? -25.942 -4.857 -6.524 1.00 0.00 909 SER A C 8
ATOM 13207 O O . SER A 1 56 ? -27.067 -5.091 -6.075 1.00 0.00 909 SER A O 8
ATOM 13215 N N . GLY A 1 57 ? -25.302 -5.690 -7.339 1.00 0.00 910 GLY A N 8
ATOM 13216 C CA . GLY A 1 57 ? -25.904 -6.944 -7.751 1.00 0.00 910 GLY A CA 8
ATOM 13217 C C . GLY A 1 57 ? -25.821 -8.007 -6.675 1.00 0.00 910 GLY A C 8
ATOM 13218 O O . GLY A 1 57 ? -25.035 -8.952 -6.785 1.00 0.00 910 GLY A O 8
ATOM 13222 N N . GLY A 1 58 ? -26.619 -7.847 -5.631 1.00 0.00 911 GLY A N 8
ATOM 13223 C CA . GLY A 1 58 ? -26.648 -8.819 -4.560 1.00 0.00 911 GLY A CA 8
ATOM 13224 C C . GLY A 1 58 ? -26.285 -8.207 -3.225 1.00 0.00 911 GLY A C 8
ATOM 13225 O O . GLY A 1 58 ? -26.224 -6.984 -3.095 1.00 0.00 911 GLY A O 8
ATOM 13229 N N . LEU A 1 59 ? -26.044 -9.053 -2.234 1.00 0.00 18 LEU A N 8
ATOM 13230 C CA . LEU A 1 59 ? -25.688 -8.583 -0.903 1.00 0.00 18 LEU A CA 8
ATOM 13231 C C . LEU A 1 59 ? -24.247 -8.950 -0.575 1.00 0.00 18 LEU A C 8
ATOM 13232 O O . LEU A 1 59 ? -23.767 -8.695 0.526 1.00 0.00 18 LEU A O 8
ATOM 13248 N N . SER A 1 60 ? -23.562 -9.553 -1.535 1.00 0.00 19 SER A N 8
ATOM 13249 C CA . SER A 1 60 ? -22.189 -9.979 -1.334 1.00 0.00 19 SER A CA 8
ATOM 13250 C C . SER A 1 60 ? -21.222 -8.882 -1.757 1.00 0.00 19 SER A C 8
ATOM 13251 O O . SER A 1 60 ? -20.169 -8.704 -1.146 1.00 0.00 19 SER A O 8
ATOM 13259 N N . TRP A 1 61 ? -21.605 -8.150 -2.804 1.00 0.00 20 TRP A N 8
ATOM 13260 C CA . TRP A 1 61 ? -20.788 -7.072 -3.355 1.00 0.00 20 TRP A CA 8
ATOM 13261 C C . TRP A 1 61 ? -19.434 -7.608 -3.799 1.00 0.00 20 TRP A C 8
ATOM 13262 O O . TRP A 1 61 ? -19.319 -8.246 -4.849 1.00 0.00 20 TRP A O 8
ATOM 13283 N N . LYS A 1 62 ? -18.418 -7.348 -3.002 1.00 0.00 21 LYS A N 8
ATOM 13284 C CA . LYS A 1 62 ? -17.090 -7.845 -3.276 1.00 0.00 21 LYS A CA 8
ATOM 13285 C C . LYS A 1 62 ? -16.467 -8.392 -2.003 1.00 0.00 21 LYS A C 8
ATOM 13286 O O . LYS A 1 62 ? -16.536 -7.759 -0.951 1.00 0.00 21 LYS A O 8
ATOM 13305 N N . ARG A 1 63 ? -15.890 -9.578 -2.097 1.00 0.00 22 ARG A N 8
ATOM 13306 C CA . ARG A 1 63 ? -15.247 -10.203 -0.954 1.00 0.00 22 ARG A CA 8
ATOM 13307 C C . ARG A 1 63 ? -13.748 -9.944 -0.982 1.00 0.00 22 ARG A C 8
ATOM 13308 O O . ARG A 1 63 ? -13.089 -10.174 -2.000 1.00 0.00 22 ARG A O 8
ATOM 13329 N N . CYS A 1 64 ? -13.210 -9.478 0.134 1.00 0.00 23 CYS A N 8
ATOM 13330 C CA . CYS A 1 64 ? -11.810 -9.112 0.212 1.00 0.00 23 CYS A CA 8
ATOM 13331 C C . CYS A 1 64 ? -10.921 -10.318 0.495 1.00 0.00 23 CYS A C 8
ATOM 13332 O O . CYS A 1 64 ? -11.377 -11.341 1.012 1.00 0.00 23 CYS A O 8
ATOM 13339 N N . ALA A 1 65 ? -9.655 -10.195 0.132 1.00 0.00 24 ALA A N 8
ATOM 13340 C CA . ALA A 1 65 ? -8.691 -11.268 0.336 1.00 0.00 24 ALA A CA 8
ATOM 13341 C C . ALA A 1 65 ? -8.202 -11.321 1.784 1.00 0.00 24 ALA A C 8
ATOM 13342 O O . ALA A 1 65 ? -7.566 -12.292 2.194 1.00 0.00 24 ALA A O 8
ATOM 13349 N N . GLY A 1 66 ? -8.501 -10.284 2.554 1.00 0.00 25 GLY A N 8
ATOM 13350 C CA . GLY A 1 66 ? -8.089 -10.253 3.945 1.00 0.00 25 GLY A CA 8
ATOM 13351 C C . GLY A 1 66 ? -9.114 -10.901 4.855 1.00 0.00 25 GLY A C 8
ATOM 13352 O O . GLY A 1 66 ? -9.071 -12.116 5.063 1.00 0.00 25 GLY A O 8
ATOM 13356 N N . CYS A 1 67 ? -10.038 -10.089 5.391 1.00 0.00 26 CYS A N 8
ATOM 13357 C CA . CYS A 1 67 ? -11.129 -10.591 6.230 1.00 0.00 26 CYS A CA 8
ATOM 13358 C C . CYS A 1 67 ? -11.819 -11.786 5.575 1.00 0.00 26 CYS A C 8
ATOM 13359 O O . CYS A 1 67 ? -12.064 -12.807 6.219 1.00 0.00 26 CYS A O 8
ATOM 13366 N N . GLY A 1 68 ? -12.124 -11.645 4.293 1.00 0.00 27 GLY A N 8
ATOM 13367 C CA . GLY A 1 68 ? -12.839 -12.684 3.584 1.00 0.00 27 GLY A CA 8
ATOM 13368 C C . GLY A 1 68 ? -14.331 -12.478 3.679 1.00 0.00 27 GLY A C 8
ATOM 13369 O O . GLY A 1 68 ? -15.122 -13.395 3.441 1.00 0.00 27 GLY A O 8
ATOM 13373 N N . GLY A 1 69 ? -14.711 -11.261 4.030 1.00 0.00 28 GLY A N 8
ATOM 13374 C CA . GLY A 1 69 ? -16.107 -10.928 4.169 1.00 0.00 28 GLY A CA 8
ATOM 13375 C C . GLY A 1 69 ? -16.584 -10.041 3.047 1.00 0.00 28 GLY A C 8
ATOM 13376 O O . GLY A 1 69 ? -16.006 -10.041 1.964 1.00 0.00 28 GLY A O 8
ATOM 13380 N N . LYS A 1 70 ? -17.637 -9.287 3.304 1.00 0.00 29 LYS A N 8
ATOM 13381 C CA . LYS A 1 70 ? -18.167 -8.366 2.317 1.00 0.00 29 LYS A CA 8
ATOM 13382 C C . LYS A 1 70 ? -17.532 -6.999 2.508 1.00 0.00 29 LYS A C 8
ATOM 13383 O O . LYS A 1 70 ? -17.565 -6.449 3.611 1.00 0.00 29 LYS A O 8
ATOM 13402 N N . ILE A 1 71 ? -16.926 -6.465 1.457 1.00 0.00 30 ILE A N 8
ATOM 13403 C CA . ILE A 1 71 ? -16.339 -5.140 1.530 1.00 0.00 30 ILE A CA 8
ATOM 13404 C C . ILE A 1 71 ? -17.444 -4.101 1.645 1.00 0.00 30 ILE A C 8
ATOM 13405 O O . ILE A 1 71 ? -18.171 -3.830 0.689 1.00 0.00 30 ILE A O 8
ATOM 13421 N N . ALA A 1 72 ? -17.565 -3.525 2.828 1.00 0.00 31 ALA A N 8
ATOM 13422 C CA . ALA A 1 72 ? -18.583 -2.525 3.083 1.00 0.00 31 ALA A CA 8
ATOM 13423 C C . ALA A 1 72 ? -17.941 -1.178 3.348 1.00 0.00 31 ALA A C 8
ATOM 13424 O O . ALA A 1 72 ? -18.553 -0.283 3.930 1.00 0.00 31 ALA A O 8
ATOM 13431 N N . ASP A 1 73 ? -16.699 -1.040 2.907 1.00 0.00 32 ASP A N 8
ATOM 13432 C CA . ASP A 1 73 ? -15.975 0.215 3.051 1.00 0.00 32 ASP A CA 8
ATOM 13433 C C . ASP A 1 73 ? -16.296 1.150 1.892 1.00 0.00 32 ASP A C 8
ATOM 13434 O O . ASP A 1 73 ? -15.665 2.199 1.738 1.00 0.00 32 ASP A O 8
ATOM 13443 N N . ARG A 1 74 ? -17.277 0.741 1.081 1.00 0.00 33 ARG A N 8
ATOM 13444 C CA . ARG A 1 74 ? -17.748 1.501 -0.080 1.00 0.00 33 ARG A CA 8
ATOM 13445 C C . ARG A 1 74 ? -16.739 1.451 -1.222 1.00 0.00 33 ARG A C 8
ATOM 13446 O O . ARG A 1 74 ? -17.017 0.882 -2.275 1.00 0.00 33 ARG A O 8
ATOM 13467 N N . PHE A 1 75 ? -15.575 2.035 -1.010 1.00 0.00 34 PHE A N 8
ATOM 13468 C CA . PHE A 1 75 ? -14.549 2.068 -2.038 1.00 0.00 34 PHE A CA 8
ATOM 13469 C C . PHE A 1 75 ? -13.501 0.996 -1.775 1.00 0.00 34 PHE A C 8
ATOM 13470 O O . PHE A 1 75 ? -12.924 0.930 -0.688 1.00 0.00 34 PHE A O 8
ATOM 13487 N N . LEU A 1 76 ? -13.281 0.144 -2.763 1.00 0.00 35 LEU A N 8
ATOM 13488 C CA . LEU A 1 76 ? -12.309 -0.927 -2.637 1.00 0.00 35 LEU A CA 8
ATOM 13489 C C . LEU A 1 76 ? -11.009 -0.551 -3.341 1.00 0.00 35 LEU A C 8
ATOM 13490 O O . LEU A 1 76 ? -11.009 0.247 -4.279 1.00 0.00 35 LEU A O 8
ATOM 13506 N N . LEU A 1 77 ? -9.909 -1.122 -2.879 1.00 0.00 36 LEU A N 8
ATOM 13507 C CA . LEU A 1 77 ? -8.595 -0.798 -3.409 1.00 0.00 36 LEU A CA 8
ATOM 13508 C C . LEU A 1 77 ? -7.944 -2.023 -4.037 1.00 0.00 36 LEU A C 8
ATOM 13509 O O . LEU A 1 77 ? -8.390 -3.153 -3.835 1.00 0.00 36 LEU A O 8
ATOM 13525 N N . TYR A 1 78 ? -6.895 -1.779 -4.800 1.00 0.00 37 TYR A N 8
ATOM 13526 C CA . TYR A 1 78 ? -6.143 -2.833 -5.456 1.00 0.00 37 TYR A CA 8
ATOM 13527 C C . TYR A 1 78 ? -4.733 -2.905 -4.891 1.00 0.00 37 TYR A C 8
ATOM 13528 O O . TYR A 1 78 ? -4.187 -1.897 -4.451 1.00 0.00 37 TYR A O 8
ATOM 13546 N N . ALA A 1 79 ? -4.160 -4.098 -4.896 1.00 0.00 38 ALA A N 8
ATOM 13547 C CA . ALA A 1 79 ? -2.789 -4.289 -4.448 1.00 0.00 38 ALA A CA 8
ATOM 13548 C C . ALA A 1 79 ? -2.078 -5.285 -5.349 1.00 0.00 38 ALA A C 8
ATOM 13549 O O . ALA A 1 79 ? -1.446 -4.904 -6.332 1.00 0.00 38 ALA A O 8
ATOM 13556 N N . MET A 1 80 ? -2.193 -6.563 -5.018 1.00 0.00 39 MET A N 8
ATOM 13557 C CA . MET A 1 80 ? -1.593 -7.615 -5.825 1.00 0.00 39 MET A CA 8
ATOM 13558 C C . MET A 1 80 ? -2.513 -7.972 -6.985 1.00 0.00 39 MET A C 8
ATOM 13559 O O . MET A 1 80 ? -2.315 -7.522 -8.112 1.00 0.00 39 MET A O 8
ATOM 13573 N N . ASP A 1 81 ? -3.534 -8.764 -6.690 1.00 0.00 40 ASP A N 8
ATOM 13574 C CA . ASP A 1 81 ? -4.489 -9.202 -7.701 1.00 0.00 40 ASP A CA 8
ATOM 13575 C C . ASP A 1 81 ? -5.871 -9.385 -7.083 1.00 0.00 40 ASP A C 8
ATOM 13576 O O . ASP A 1 81 ? -6.787 -9.915 -7.712 1.00 0.00 40 ASP A O 8
ATOM 13585 N N . SER A 1 82 ? -6.015 -8.949 -5.842 1.00 0.00 41 SER A N 8
ATOM 13586 C CA . SER A 1 82 ? -7.264 -9.107 -5.117 1.00 0.00 41 SER A CA 8
ATOM 13587 C C . SER A 1 82 ? -7.878 -7.747 -4.809 1.00 0.00 41 SER A C 8
ATOM 13588 O O . SER A 1 82 ? -7.242 -6.717 -5.021 1.00 0.00 41 SER A O 8
ATOM 13596 N N . TYR A 1 83 ? -9.112 -7.747 -4.322 1.00 0.00 42 TYR A N 8
ATOM 13597 C CA . TYR A 1 83 ? -9.782 -6.512 -3.944 1.00 0.00 42 TYR A CA 8
ATOM 13598 C C . TYR A 1 83 ? -9.655 -6.294 -2.442 1.00 0.00 42 TYR A C 8
ATOM 13599 O O . TYR A 1 83 ? -9.807 -7.233 -1.659 1.00 0.00 42 TYR A O 8
ATOM 13617 N N . TRP A 1 84 ? -9.351 -5.064 -2.050 1.00 0.00 43 TRP A N 8
ATOM 13618 C CA . TRP A 1 84 ? -9.124 -4.738 -0.647 1.00 0.00 43 TRP A CA 8
ATOM 13619 C C . TRP A 1 84 ? -9.938 -3.515 -0.239 1.00 0.00 43 TRP A C 8
ATOM 13620 O O . TRP A 1 84 ? -10.664 -2.948 -1.043 1.00 0.00 43 TRP A O 8
ATOM 13641 N N . HIS A 1 85 ? -9.800 -3.118 1.016 1.00 0.00 44 HIS A N 8
ATOM 13642 C CA . HIS A 1 85 ? -10.454 -1.918 1.539 1.00 0.00 44 HIS A CA 8
ATOM 13643 C C . HIS A 1 85 ? -9.592 -1.334 2.658 1.00 0.00 44 HIS A C 8
ATOM 13644 O O . HIS A 1 85 ? -8.480 -1.804 2.881 1.00 0.00 44 HIS A O 8
ATOM 13658 N N . SER A 1 86 ? -10.109 -0.341 3.370 1.00 0.00 45 SER A N 8
ATOM 13659 C CA . SER A 1 86 ? -9.344 0.353 4.406 1.00 0.00 45 SER A CA 8
ATOM 13660 C C . SER A 1 86 ? -8.877 -0.596 5.514 1.00 0.00 45 SER A C 8
ATOM 13661 O O . SER A 1 86 ? -7.790 -0.432 6.068 1.00 0.00 45 SER A O 8
ATOM 13669 N N . ARG A 1 87 ? -9.698 -1.586 5.834 1.00 0.00 46 ARG A N 8
ATOM 13670 C CA . ARG A 1 87 ? -9.373 -2.527 6.896 1.00 0.00 46 ARG A CA 8
ATOM 13671 C C . ARG A 1 87 ? -8.444 -3.638 6.404 1.00 0.00 46 ARG A C 8
ATOM 13672 O O . ARG A 1 87 ? -7.781 -4.299 7.204 1.00 0.00 46 ARG A O 8
ATOM 13693 N N . CYS A 1 88 ? -8.399 -3.845 5.093 1.00 0.00 47 CYS A N 8
ATOM 13694 C CA . CYS A 1 88 ? -7.631 -4.944 4.531 1.00 0.00 47 CYS A CA 8
ATOM 13695 C C . CYS A 1 88 ? -6.289 -4.479 3.975 1.00 0.00 47 CYS A C 8
ATOM 13696 O O . CYS A 1 88 ? -5.257 -5.101 4.224 1.00 0.00 47 CYS A O 8
ATOM 13703 N N . LEU A 1 89 ? -6.311 -3.385 3.228 1.00 0.00 48 LEU A N 8
ATOM 13704 C CA . LEU A 1 89 ? -5.128 -2.907 2.533 1.00 0.00 48 LEU A CA 8
ATOM 13705 C C . LEU A 1 89 ? -4.155 -2.232 3.493 1.00 0.00 48 LEU A C 8
ATOM 13706 O O . LEU A 1 89 ? -4.003 -1.007 3.503 1.00 0.00 48 LEU A O 8
ATOM 13722 N N . LYS A 1 90 ? -3.502 -3.050 4.300 1.00 0.00 49 LYS A N 8
ATOM 13723 C CA . LYS A 1 90 ? -2.519 -2.577 5.252 1.00 0.00 49 LYS A CA 8
ATOM 13724 C C . LYS A 1 90 ? -1.302 -3.487 5.222 1.00 0.00 49 LYS A C 8
ATOM 13725 O O . LYS A 1 90 ? -1.382 -4.630 4.768 1.00 0.00 49 LYS A O 8
ATOM 13744 N N . CYS A 1 91 ? -0.177 -2.967 5.685 1.00 0.00 50 CYS A N 8
ATOM 13745 C CA . CYS A 1 91 ? 1.040 -3.749 5.801 1.00 0.00 50 CYS A CA 8
ATOM 13746 C C . CYS A 1 91 ? 0.798 -4.952 6.716 1.00 0.00 50 CYS A C 8
ATOM 13747 O O . CYS A 1 91 ? 0.190 -4.824 7.775 1.00 0.00 50 CYS A O 8
ATOM 13754 N N . SER A 1 92 ? 1.261 -6.118 6.303 1.00 0.00 51 SER A N 8
ATOM 13755 C CA . SER A 1 92 ? 1.065 -7.330 7.084 1.00 0.00 51 SER A CA 8
ATOM 13756 C C . SER A 1 92 ? 2.071 -7.395 8.227 1.00 0.00 51 SER A C 8
ATOM 13757 O O . SER A 1 92 ? 2.048 -8.316 9.044 1.00 0.00 51 SER A O 8
ATOM 13765 N N . SER A 1 93 ? 2.953 -6.411 8.282 1.00 0.00 52 SER A N 8
ATOM 13766 C CA . SER A 1 93 ? 3.986 -6.383 9.298 1.00 0.00 52 SER A CA 8
ATOM 13767 C C . SER A 1 93 ? 3.665 -5.369 10.401 1.00 0.00 52 SER A C 8
ATOM 13768 O O . SER A 1 93 ? 3.694 -5.713 11.586 1.00 0.00 52 SER A O 8
ATOM 13776 N N . CYS A 1 94 ? 3.342 -4.130 10.029 1.00 0.00 53 CYS A N 8
ATOM 13777 C CA . CYS A 1 94 ? 3.035 -3.109 11.030 1.00 0.00 53 CYS A CA 8
ATOM 13778 C C . CYS A 1 94 ? 1.580 -2.649 10.936 1.00 0.00 53 CYS A C 8
ATOM 13779 O O . CYS A 1 94 ? 1.114 -1.857 11.761 1.00 0.00 53 CYS A O 8
ATOM 13786 N N . GLN A 1 95 ? 0.879 -3.157 9.928 1.00 0.00 54 GLN A N 8
ATOM 13787 C CA . GLN A 1 95 ? -0.532 -2.843 9.703 1.00 0.00 54 GLN A CA 8
ATOM 13788 C C . GLN A 1 95 ? -0.744 -1.350 9.467 1.00 0.00 54 GLN A C 8
ATOM 13789 O O . GLN A 1 95 ? -1.708 -0.760 9.958 1.00 0.00 54 GLN A O 8
ATOM 13803 N N . ALA A 1 96 ? 0.160 -0.743 8.714 1.00 0.00 55 ALA A N 8
ATOM 13804 C CA . ALA A 1 96 ? 0.010 0.650 8.325 1.00 0.00 55 ALA A CA 8
ATOM 13805 C C . ALA A 1 96 ? -0.875 0.750 7.091 1.00 0.00 55 ALA A C 8
ATOM 13806 O O . ALA A 1 96 ? -0.777 -0.082 6.188 1.00 0.00 55 ALA A O 8
ATOM 13813 N N . GLN A 1 97 ? -1.747 1.747 7.066 1.00 0.00 56 GLN A N 8
ATOM 13814 C CA . GLN A 1 97 ? -2.658 1.939 5.948 1.00 0.00 56 GLN A CA 8
ATOM 13815 C C . GLN A 1 97 ? -1.904 2.379 4.697 1.00 0.00 56 GLN A C 8
ATOM 13816 O O . GLN A 1 97 ? -1.257 3.427 4.683 1.00 0.00 56 GLN A O 8
ATOM 13830 N N . LEU A 1 98 ? -1.983 1.568 3.655 1.00 0.00 57 LEU A N 8
ATOM 13831 C CA . LEU A 1 98 ? -1.293 1.860 2.409 1.00 0.00 57 LEU A CA 8
ATOM 13832 C C . LEU A 1 98 ? -2.274 2.321 1.335 1.00 0.00 57 LEU A C 8
ATOM 13833 O O . LEU A 1 98 ? -1.870 2.753 0.256 1.00 0.00 57 LEU A O 8
ATOM 13849 N N . GLY A 1 99 ? -3.565 2.235 1.638 1.00 0.00 58 GLY A N 8
ATOM 13850 C CA . GLY A 1 99 ? -4.574 2.601 0.667 1.00 0.00 58 GLY A CA 8
ATOM 13851 C C . GLY A 1 99 ? -5.126 3.997 0.890 1.00 0.00 58 GLY A C 8
ATOM 13852 O O . GLY A 1 99 ? -5.476 4.694 -0.062 1.00 0.00 58 GLY A O 8
ATOM 13856 N N . ASP A 1 100 ? -5.215 4.409 2.146 1.00 0.00 59 ASP A N 8
ATOM 13857 C CA . ASP A 1 100 ? -5.754 5.728 2.473 1.00 0.00 59 ASP A CA 8
ATOM 13858 C C . ASP A 1 100 ? -4.643 6.721 2.733 1.00 0.00 59 ASP A C 8
ATOM 13859 O O . ASP A 1 100 ? -4.883 7.892 3.030 1.00 0.00 59 ASP A O 8
ATOM 13868 N N . ILE A 1 101 ? -3.429 6.234 2.614 1.00 0.00 60 ILE A N 8
ATOM 13869 C CA . ILE A 1 101 ? -2.244 7.060 2.759 1.00 0.00 60 ILE A CA 8
ATOM 13870 C C . ILE A 1 101 ? -1.231 6.647 1.709 1.00 0.00 60 ILE A C 8
ATOM 13871 O O . ILE A 1 101 ? -1.107 5.462 1.399 1.00 0.00 60 ILE A O 8
ATOM 13887 N N . GLY A 1 102 ? -0.537 7.621 1.147 1.00 0.00 61 GLY A N 8
ATOM 13888 C CA . GLY A 1 102 ? 0.484 7.338 0.153 1.00 0.00 61 GLY A CA 8
ATOM 13889 C C . GLY A 1 102 ? 1.722 6.702 0.755 1.00 0.00 61 GLY A C 8
ATOM 13890 O O . GLY A 1 102 ? 2.800 7.297 0.760 1.00 0.00 61 GLY A O 8
ATOM 13894 N N . THR A 1 103 ? 1.563 5.497 1.272 1.00 0.00 62 THR A N 8
ATOM 13895 C CA . THR A 1 103 ? 2.661 4.758 1.857 1.00 0.00 62 THR A CA 8
ATOM 13896 C C . THR A 1 103 ? 3.214 3.749 0.858 1.00 0.00 62 THR A C 8
ATOM 13897 O O . THR A 1 103 ? 2.460 3.001 0.231 1.00 0.00 62 THR A O 8
ATOM 13908 N N . SER A 1 104 ? 4.530 3.744 0.711 1.00 0.00 63 SER A N 8
ATOM 13909 C CA . SER A 1 104 ? 5.205 2.864 -0.227 1.00 0.00 63 SER A CA 8
ATOM 13910 C C . SER A 1 104 ? 5.043 1.406 0.191 1.00 0.00 63 SER A C 8
ATOM 13911 O O . SER A 1 104 ? 5.582 0.983 1.212 1.00 0.00 63 SER A O 8
ATOM 13919 N N . SER A 1 105 ? 4.286 0.651 -0.595 1.00 0.00 64 SER A N 8
ATOM 13920 C CA . SER A 1 105 ? 4.017 -0.747 -0.293 1.00 0.00 64 SER A CA 8
ATOM 13921 C C . SER A 1 105 ? 4.662 -1.662 -1.332 1.00 0.00 64 SER A C 8
ATOM 13922 O O . SER A 1 105 ? 4.560 -1.421 -2.541 1.00 0.00 64 SER A O 8
ATOM 13930 N N . TYR A 1 106 ? 5.323 -2.705 -0.853 1.00 0.00 65 TYR A N 8
ATOM 13931 C CA . TYR A 1 106 ? 6.013 -3.648 -1.721 1.00 0.00 65 TYR A CA 8
ATOM 13932 C C . TYR A 1 106 ? 5.604 -5.079 -1.383 1.00 0.00 65 TYR A C 8
ATOM 13933 O O . TYR A 1 106 ? 4.903 -5.314 -0.396 1.00 0.00 65 TYR A O 8
ATOM 13951 N N . THR A 1 107 ? 6.033 -6.027 -2.203 1.00 0.00 66 THR A N 8
ATOM 13952 C CA . THR A 1 107 ? 5.708 -7.423 -1.982 1.00 0.00 66 THR A CA 8
ATOM 13953 C C . THR A 1 107 ? 6.878 -8.330 -2.358 1.00 0.00 66 THR A C 8
ATOM 13954 O O . THR A 1 107 ? 7.935 -7.860 -2.792 1.00 0.00 66 THR A O 8
ATOM 13965 N N . LYS A 1 108 ? 6.674 -9.629 -2.181 1.00 0.00 67 LYS A N 8
ATOM 13966 C CA . LYS A 1 108 ? 7.669 -10.636 -2.506 1.00 0.00 67 LYS A CA 8
ATOM 13967 C C . LYS A 1 108 ? 7.043 -12.021 -2.381 1.00 0.00 67 LYS A C 8
ATOM 13968 O O . LYS A 1 108 ? 6.477 -12.547 -3.336 1.00 0.00 67 LYS A O 8
ATOM 13987 N N . SER A 1 109 ? 7.110 -12.585 -1.185 1.00 0.00 68 SER A N 8
ATOM 13988 C CA . SER A 1 109 ? 6.550 -13.899 -0.915 1.00 0.00 68 SER A CA 8
ATOM 13989 C C . SER A 1 109 ? 5.049 -13.814 -0.630 1.00 0.00 68 SER A C 8
ATOM 13990 O O . SER A 1 109 ? 4.553 -14.402 0.330 1.00 0.00 68 SER A O 8
ATOM 13998 N N . GLY A 1 110 ? 4.333 -13.062 -1.461 1.00 0.00 69 GLY A N 8
ATOM 13999 C CA . GLY A 1 110 ? 2.895 -12.929 -1.304 1.00 0.00 69 GLY A CA 8
ATOM 14000 C C . GLY A 1 110 ? 2.498 -12.077 -0.111 1.00 0.00 69 GLY A C 8
ATOM 14001 O O . GLY A 1 110 ? 1.315 -11.950 0.203 1.00 0.00 69 GLY A O 8
ATOM 14005 N N . MET A 1 111 ? 3.486 -11.492 0.553 1.00 0.00 70 MET A N 8
ATOM 14006 C CA . MET A 1 111 ? 3.237 -10.679 1.737 1.00 0.00 70 MET A CA 8
ATOM 14007 C C . MET A 1 111 ? 3.146 -9.205 1.370 1.00 0.00 70 MET A C 8
ATOM 14008 O O . MET A 1 111 ? 3.820 -8.744 0.446 1.00 0.00 70 MET A O 8
ATOM 14022 N N . ILE A 1 112 ? 2.309 -8.473 2.087 1.00 0.00 71 ILE A N 8
ATOM 14023 C CA . ILE A 1 112 ? 2.170 -7.042 1.881 1.00 0.00 71 ILE A CA 8
ATOM 14024 C C . ILE A 1 112 ? 3.011 -6.297 2.908 1.00 0.00 71 ILE A C 8
ATOM 14025 O O . ILE A 1 112 ? 2.709 -6.325 4.096 1.00 0.00 71 ILE A O 8
ATOM 14041 N N . LEU A 1 113 ? 4.073 -5.653 2.462 1.00 0.00 72 LEU A N 8
ATOM 14042 C CA . LEU A 1 113 ? 4.979 -4.985 3.382 1.00 0.00 72 LEU A CA 8
ATOM 14043 C C . LEU A 1 113 ? 5.168 -3.529 2.995 1.00 0.00 72 LEU A C 8
ATOM 14044 O O . LEU A 1 113 ? 5.083 -3.178 1.818 1.00 0.00 72 LEU A O 8
ATOM 14060 N N . CYS A 1 114 ? 5.412 -2.685 3.986 1.00 0.00 73 CYS A N 8
ATOM 14061 C CA . CYS A 1 114 ? 5.716 -1.294 3.728 1.00 0.00 73 CYS A CA 8
ATOM 14062 C C . CYS A 1 114 ? 7.194 -1.147 3.368 1.00 0.00 73 CYS A C 8
ATOM 14063 O O . CYS A 1 114 ? 7.935 -2.133 3.351 1.00 0.00 73 CYS A O 8
ATOM 14070 N N . ARG A 1 115 ? 7.614 0.079 3.096 1.00 0.00 74 ARG A N 8
ATOM 14071 C CA . ARG A 1 115 ? 8.990 0.355 2.694 1.00 0.00 74 ARG A CA 8
ATOM 14072 C C . ARG A 1 115 ? 9.984 -0.126 3.747 1.00 0.00 74 ARG A C 8
ATOM 14073 O O . ARG A 1 115 ? 10.900 -0.888 3.446 1.00 0.00 74 ARG A O 8
ATOM 14094 N N . ASN A 1 116 ? 9.782 0.303 4.986 1.00 0.00 75 ASN A N 8
ATOM 14095 C CA . ASN A 1 116 ? 10.718 0.004 6.066 1.00 0.00 75 ASN A CA 8
ATOM 14096 C C . ASN A 1 116 ? 10.675 -1.473 6.442 1.00 0.00 75 ASN A C 8
ATOM 14097 O O . ASN A 1 116 ? 11.702 -2.076 6.741 1.00 0.00 75 ASN A O 8
ATOM 14108 N N . ASP A 1 117 ? 9.485 -2.050 6.403 1.00 0.00 76 ASP A N 8
ATOM 14109 C CA . ASP A 1 117 ? 9.281 -3.415 6.877 1.00 0.00 76 ASP A CA 8
ATOM 14110 C C . ASP A 1 117 ? 9.781 -4.440 5.873 1.00 0.00 76 ASP A C 8
ATOM 14111 O O . ASP A 1 117 ? 10.325 -5.479 6.252 1.00 0.00 76 ASP A O 8
ATOM 14120 N N . TYR A 1 118 ? 9.596 -4.141 4.593 1.00 0.00 77 TYR A N 8
ATOM 14121 C CA . TYR A 1 118 ? 9.994 -5.046 3.522 1.00 0.00 77 TYR A CA 8
ATOM 14122 C C . TYR A 1 118 ? 11.468 -5.399 3.625 1.00 0.00 77 TYR A C 8
ATOM 14123 O O . TYR A 1 118 ? 11.841 -6.575 3.631 1.00 0.00 77 TYR A O 8
ATOM 14141 N N . ILE A 1 119 ? 12.299 -4.377 3.721 1.00 0.00 78 ILE A N 8
ATOM 14142 C CA . ILE A 1 119 ? 13.738 -4.580 3.710 1.00 0.00 78 ILE A CA 8
ATOM 14143 C C . ILE A 1 119 ? 14.208 -5.214 5.013 1.00 0.00 78 ILE A C 8
ATOM 14144 O O . ILE A 1 119 ? 15.236 -5.894 5.054 1.00 0.00 78 ILE A O 8
ATOM 14160 N N . ARG A 1 120 ? 13.445 -4.988 6.071 1.00 0.00 79 ARG A N 8
ATOM 14161 C CA . ARG A 1 120 ? 13.749 -5.557 7.374 1.00 0.00 79 ARG A CA 8
ATOM 14162 C C . ARG A 1 120 ? 13.484 -7.058 7.381 1.00 0.00 79 ARG A C 8
ATOM 14163 O O . ARG A 1 120 ? 14.254 -7.837 7.944 1.00 0.00 79 ARG A O 8
ATOM 14184 N N . LEU A 1 121 ? 12.386 -7.457 6.755 1.00 0.00 80 LEU A N 8
ATOM 14185 C CA . LEU A 1 121 ? 12.008 -8.860 6.709 1.00 0.00 80 LEU A CA 8
ATOM 14186 C C . LEU A 1 121 ? 12.806 -9.612 5.650 1.00 0.00 80 LEU A C 8
ATOM 14187 O O . LEU A 1 121 ? 13.534 -10.553 5.964 1.00 0.00 80 LEU A O 8
ATOM 14203 N N . PHE A 1 122 ? 12.679 -9.186 4.403 1.00 0.00 81 PHE A N 8
ATOM 14204 C CA . PHE A 1 122 ? 13.297 -9.898 3.293 1.00 0.00 81 PHE A CA 8
ATOM 14205 C C . PHE A 1 122 ? 14.399 -9.068 2.652 1.00 0.00 81 PHE A C 8
ATOM 14206 O O . PHE A 1 122 ? 15.545 -9.507 2.555 1.00 0.00 81 PHE A O 8
ATOM 14223 N N . GLY A 1 123 ? 14.050 -7.863 2.236 1.00 0.00 82 GLY A N 8
ATOM 14224 C CA . GLY A 1 123 ? 14.978 -7.053 1.486 1.00 0.00 82 GLY A CA 8
ATOM 14225 C C . GLY A 1 123 ? 14.968 -7.441 0.029 1.00 0.00 82 GLY A C 8
ATOM 14226 O O . GLY A 1 123 ? 15.987 -7.245 -0.655 1.00 0.00 82 GLY A O 8
ATOM 14233 N N . SER A 1 3 ? 26.691 12.334 16.602 1.00 0.00 641 SER A N 9
ATOM 14234 C CA . SER A 1 3 ? 25.450 12.051 17.346 1.00 0.00 641 SER A CA 9
ATOM 14235 C C . SER A 1 3 ? 25.253 10.547 17.496 1.00 0.00 641 SER A C 9
ATOM 14236 O O . SER A 1 3 ? 24.834 9.869 16.558 1.00 0.00 641 SER A O 9
ATOM 14244 N N . LEU A 1 4 ? 25.600 10.029 18.664 1.00 0.00 642 LEU A N 9
ATOM 14245 C CA . LEU A 1 4 ? 25.438 8.615 18.953 1.00 0.00 642 LEU A CA 9
ATOM 14246 C C . LEU A 1 4 ? 24.862 8.428 20.349 1.00 0.00 642 LEU A C 9
ATOM 14247 O O . LEU A 1 4 ? 25.610 8.338 21.331 1.00 0.00 642 LEU A O 9
ATOM 14263 N N . GLN A 1 5 ? 23.533 8.402 20.424 1.00 0.00 643 GLN A N 9
ATOM 14264 C CA . GLN A 1 5 ? 22.814 8.249 21.686 1.00 0.00 643 GLN A CA 9
ATOM 14265 C C . GLN A 1 5 ? 23.056 9.463 22.576 1.00 0.00 643 GLN A C 9
ATOM 14266 O O . GLN A 1 5 ? 23.234 9.345 23.790 1.00 0.00 643 GLN A O 9
ATOM 14280 N N . ASN A 1 6 ? 23.055 10.640 21.963 1.00 0.00 644 ASN A N 9
ATOM 14281 C CA . ASN A 1 6 ? 23.346 11.866 22.687 1.00 0.00 644 ASN A CA 9
ATOM 14282 C C . ASN A 1 6 ? 22.100 12.734 22.824 1.00 0.00 644 ASN A C 9
ATOM 14283 O O . ASN A 1 6 ? 21.327 12.579 23.774 1.00 0.00 644 ASN A O 9
ATOM 14294 N N . ASN A 1 7 ? 21.898 13.639 21.878 1.00 0.00 645 ASN A N 9
ATOM 14295 C CA . ASN A 1 7 ? 20.773 14.562 21.940 1.00 0.00 645 ASN A CA 9
ATOM 14296 C C . ASN A 1 7 ? 20.080 14.655 20.586 1.00 0.00 645 ASN A C 9
ATOM 14297 O O . ASN A 1 7 ? 18.935 14.225 20.435 1.00 0.00 645 ASN A O 9
ATOM 14308 N N . GLN A 1 8 ? 20.785 15.193 19.599 1.00 0.00 646 GLN A N 9
ATOM 14309 C CA . GLN A 1 8 ? 20.229 15.351 18.262 1.00 0.00 646 GLN A CA 9
ATOM 14310 C C . GLN A 1 8 ? 20.385 14.061 17.461 1.00 0.00 646 GLN A C 9
ATOM 14311 O O . GLN A 1 8 ? 20.944 14.053 16.363 1.00 0.00 646 GLN A O 9
ATOM 14325 N N . ASP A 1 9 ? 19.878 12.977 18.021 1.00 0.00 647 ASP A N 9
ATOM 14326 C CA . ASP A 1 9 ? 19.983 11.662 17.404 1.00 0.00 647 ASP A CA 9
ATOM 14327 C C . ASP A 1 9 ? 18.730 11.361 16.590 1.00 0.00 647 ASP A C 9
ATOM 14328 O O . ASP A 1 9 ? 18.056 10.355 16.817 1.00 0.00 647 ASP A O 9
ATOM 14337 N N . VAL A 1 10 ? 18.416 12.242 15.650 1.00 0.00 648 VAL A N 9
ATOM 14338 C CA . VAL A 1 10 ? 17.197 12.114 14.867 1.00 0.00 648 VAL A CA 9
ATOM 14339 C C . VAL A 1 10 ? 17.505 11.883 13.389 1.00 0.00 648 VAL A C 9
ATOM 14340 O O . VAL A 1 10 ? 17.386 10.765 12.886 1.00 0.00 648 VAL A O 9
ATOM 14353 N N . SER A 1 11 ? 17.904 12.938 12.698 1.00 0.00 649 SER A N 9
ATOM 14354 C CA . SER A 1 11 ? 18.148 12.859 11.267 1.00 0.00 649 SER A CA 9
ATOM 14355 C C . SER A 1 11 ? 19.635 12.700 10.974 1.00 0.00 649 SER A C 9
ATOM 14356 O O . SER A 1 11 ? 20.468 13.447 11.493 1.00 0.00 649 SER A O 9
ATOM 14364 N N . PHE A 1 12 ? 19.963 11.716 10.150 1.00 0.00 650 PHE A N 9
ATOM 14365 C CA . PHE A 1 12 ? 21.340 11.480 9.753 1.00 0.00 650 PHE A CA 9
ATOM 14366 C C . PHE A 1 12 ? 21.590 12.052 8.364 1.00 0.00 650 PHE A C 9
ATOM 14367 O O . PHE A 1 12 ? 21.352 11.390 7.354 1.00 0.00 650 PHE A O 9
ATOM 14384 N N . GLU A 1 13 ? 22.071 13.287 8.330 1.00 0.00 651 GLU A N 9
ATOM 14385 C CA . GLU A 1 13 ? 22.322 14.000 7.077 1.00 0.00 651 GLU A CA 9
ATOM 14386 C C . GLU A 1 13 ? 23.407 13.320 6.249 1.00 0.00 651 GLU A C 9
ATOM 14387 O O . GLU A 1 13 ? 23.494 13.514 5.038 1.00 0.00 651 GLU A O 9
ATOM 14399 N N . ASN A 1 14 ? 24.226 12.516 6.912 1.00 0.00 652 ASN A N 9
ATOM 14400 C CA . ASN A 1 14 ? 25.351 11.857 6.263 1.00 0.00 652 ASN A CA 9
ATOM 14401 C C . ASN A 1 14 ? 24.893 10.853 5.211 1.00 0.00 652 ASN A C 9
ATOM 14402 O O . ASN A 1 14 ? 25.598 10.603 4.234 1.00 0.00 652 ASN A O 9
ATOM 14413 N N . ILE A 1 15 ? 23.714 10.283 5.404 1.00 0.00 653 ILE A N 9
ATOM 14414 C CA . ILE A 1 15 ? 23.184 9.312 4.459 1.00 0.00 653 ILE A CA 9
ATOM 14415 C C . ILE A 1 15 ? 22.040 9.909 3.665 1.00 0.00 653 ILE A C 9
ATOM 14416 O O . ILE A 1 15 ? 20.998 9.283 3.463 1.00 0.00 653 ILE A O 9
ATOM 14432 N N . GLN A 1 16 ? 22.246 11.129 3.216 1.00 0.00 654 GLN A N 9
ATOM 14433 C CA . GLN A 1 16 ? 21.260 11.817 2.404 1.00 0.00 654 GLN A CA 9
ATOM 14434 C C . GLN A 1 16 ? 21.593 11.654 0.929 1.00 0.00 654 GLN A C 9
ATOM 14435 O O . GLN A 1 16 ? 22.107 12.570 0.289 1.00 0.00 654 GLN A O 9
ATOM 14449 N N . TRP A 1 17 ? 21.322 10.467 0.402 1.00 0.00 655 TRP A N 9
ATOM 14450 C CA . TRP A 1 17 ? 21.564 10.186 -1.007 1.00 0.00 655 TRP A CA 9
ATOM 14451 C C . TRP A 1 17 ? 20.622 11.011 -1.875 1.00 0.00 655 TRP A C 9
ATOM 14452 O O . TRP A 1 17 ? 19.488 11.288 -1.484 1.00 0.00 655 TRP A O 9
ATOM 14473 N N . SER A 1 18 ? 21.086 11.400 -3.051 1.00 0.00 656 SER A N 9
ATOM 14474 C CA . SER A 1 18 ? 20.291 12.233 -3.943 1.00 0.00 656 SER A CA 9
ATOM 14475 C C . SER A 1 18 ? 19.944 11.475 -5.222 1.00 0.00 656 SER A C 9
ATOM 14476 O O . SER A 1 18 ? 20.122 11.976 -6.333 1.00 0.00 656 SER A O 9
ATOM 14484 N N . ILE A 1 19 ? 19.456 10.259 -5.051 1.00 0.00 657 ILE A N 9
ATOM 14485 C CA . ILE A 1 19 ? 19.090 9.413 -6.175 1.00 0.00 657 ILE A CA 9
ATOM 14486 C C . ILE A 1 19 ? 17.621 9.025 -6.091 1.00 0.00 657 ILE A C 9
ATOM 14487 O O . ILE A 1 19 ? 16.879 9.564 -5.266 1.00 0.00 657 ILE A O 9
ATOM 14503 N N . ASP A 1 20 ? 17.206 8.100 -6.948 1.00 0.00 658 ASP A N 9
ATOM 14504 C CA . ASP A 1 20 ? 15.831 7.609 -6.942 1.00 0.00 658 ASP A CA 9
ATOM 14505 C C . ASP A 1 20 ? 15.602 6.698 -5.744 1.00 0.00 658 ASP A C 9
ATOM 14506 O O . ASP A 1 20 ? 16.227 5.643 -5.634 1.00 0.00 658 ASP A O 9
ATOM 14515 N N . PRO A 1 21 ? 14.711 7.097 -4.823 1.00 0.00 659 PRO A N 9
ATOM 14516 C CA . PRO A 1 21 ? 14.375 6.288 -3.648 1.00 0.00 659 PRO A CA 9
ATOM 14517 C C . PRO A 1 21 ? 13.752 4.948 -4.033 1.00 0.00 659 PRO A C 9
ATOM 14518 O O . PRO A 1 21 ? 13.798 3.986 -3.265 1.00 0.00 659 PRO A O 9
ATOM 14529 N N . GLY A 1 22 ? 13.185 4.894 -5.235 1.00 0.00 660 GLY A N 9
ATOM 14530 C CA . GLY A 1 22 ? 12.556 3.681 -5.715 1.00 0.00 660 GLY A CA 9
ATOM 14531 C C . GLY A 1 22 ? 13.391 2.986 -6.768 1.00 0.00 660 GLY A C 9
ATOM 14532 O O . GLY A 1 22 ? 12.854 2.324 -7.657 1.00 0.00 660 GLY A O 9
ATOM 14536 N N . ALA A 1 23 ? 14.708 3.159 -6.681 1.00 0.00 661 ALA A N 9
ATOM 14537 C CA . ALA A 1 23 ? 15.630 2.501 -7.600 1.00 0.00 661 ALA A CA 9
ATOM 14538 C C . ALA A 1 23 ? 15.618 0.993 -7.387 1.00 0.00 661 ALA A C 9
ATOM 14539 O O . ALA A 1 23 ? 15.426 0.225 -8.330 1.00 0.00 661 ALA A O 9
ATOM 14546 N N . ASP A 1 24 ? 15.813 0.576 -6.143 1.00 0.00 662 ASP A N 9
ATOM 14547 C CA . ASP A 1 24 ? 15.771 -0.838 -5.794 1.00 0.00 662 ASP A CA 9
ATOM 14548 C C . ASP A 1 24 ? 14.328 -1.267 -5.563 1.00 0.00 662 ASP A C 9
ATOM 14549 O O . ASP A 1 24 ? 13.452 -0.422 -5.369 1.00 0.00 662 ASP A O 9
ATOM 14558 N N . LEU A 1 25 ? 14.102 -2.581 -5.568 1.00 0.00 663 LEU A N 9
ATOM 14559 C CA . LEU A 1 25 ? 12.768 -3.174 -5.390 1.00 0.00 663 LEU A CA 9
ATOM 14560 C C . LEU A 1 25 ? 11.728 -2.503 -6.292 1.00 0.00 663 LEU A C 9
ATOM 14561 O O . LEU A 1 25 ? 10.555 -2.393 -5.934 1.00 0.00 663 LEU A O 9
ATOM 14577 N N . SER A 1 26 ? 12.163 -2.086 -7.475 1.00 0.00 664 SER A N 9
ATOM 14578 C CA . SER A 1 26 ? 11.317 -1.328 -8.388 1.00 0.00 664 SER A CA 9
ATOM 14579 C C . SER A 1 26 ? 10.138 -2.159 -8.882 1.00 0.00 664 SER A C 9
ATOM 14580 O O . SER A 1 26 ? 9.024 -1.656 -9.013 1.00 0.00 664 SER A O 9
ATOM 14588 N N . GLN A 1 27 ? 10.385 -3.428 -9.160 1.00 0.00 665 GLN A N 9
ATOM 14589 C CA . GLN A 1 27 ? 9.337 -4.318 -9.642 1.00 0.00 665 GLN A CA 9
ATOM 14590 C C . GLN A 1 27 ? 8.577 -4.966 -8.486 1.00 0.00 665 GLN A C 9
ATOM 14591 O O . GLN A 1 27 ? 7.537 -5.591 -8.690 1.00 0.00 665 GLN A O 9
ATOM 14605 N N . TYR A 1 28 ? 9.084 -4.795 -7.268 1.00 0.00 666 TYR A N 9
ATOM 14606 C CA . TYR A 1 28 ? 8.514 -5.472 -6.105 1.00 0.00 666 TYR A CA 9
ATOM 14607 C C . TYR A 1 28 ? 7.371 -4.675 -5.486 1.00 0.00 666 TYR A C 9
ATOM 14608 O O . TYR A 1 28 ? 6.642 -5.186 -4.635 1.00 0.00 666 TYR A O 9
ATOM 14626 N N . LYS A 1 29 ? 7.215 -3.426 -5.899 1.00 0.00 667 LYS A N 9
ATOM 14627 C CA . LYS A 1 29 ? 6.152 -2.593 -5.363 1.00 0.00 667 LYS A CA 9
ATOM 14628 C C . LYS A 1 29 ? 4.844 -2.857 -6.093 1.00 0.00 667 LYS A C 9
ATOM 14629 O O . LYS A 1 29 ? 4.760 -2.718 -7.315 1.00 0.00 667 LYS A O 9
ATOM 14648 N N . MET A 1 30 ? 3.832 -3.247 -5.338 1.00 0.00 668 MET A N 9
ATOM 14649 C CA . MET A 1 30 ? 2.507 -3.453 -5.889 1.00 0.00 668 MET A CA 9
ATOM 14650 C C . MET A 1 30 ? 1.765 -2.128 -5.904 1.00 0.00 668 MET A C 9
ATOM 14651 O O . MET A 1 30 ? 1.120 -1.755 -4.924 1.00 0.00 668 MET A O 9
ATOM 14665 N N . ASP A 1 31 ? 1.891 -1.407 -7.009 1.00 0.00 669 ASP A N 9
ATOM 14666 C CA . ASP A 1 31 ? 1.289 -0.089 -7.134 1.00 0.00 669 ASP A CA 9
ATOM 14667 C C . ASP A 1 31 ? -0.224 -0.185 -7.026 1.00 0.00 669 ASP A C 9
ATOM 14668 O O . ASP A 1 31 ? -0.870 -0.884 -7.805 1.00 0.00 669 ASP A O 9
ATOM 14677 N N . VAL A 1 32 ? -0.784 0.547 -6.078 1.00 0.00 670 VAL A N 9
ATOM 14678 C CA . VAL A 1 32 ? -2.181 0.384 -5.727 1.00 0.00 670 VAL A CA 9
ATOM 14679 C C . VAL A 1 32 ? -3.098 1.157 -6.664 1.00 0.00 670 VAL A C 9
ATOM 14680 O O . VAL A 1 32 ? -3.059 2.387 -6.727 1.00 0.00 670 VAL A O 9
ATOM 14693 N N . THR A 1 33 ? -3.910 0.419 -7.397 1.00 0.00 671 THR A N 9
ATOM 14694 C CA . THR A 1 33 ? -4.933 1.005 -8.240 1.00 0.00 671 THR A CA 9
ATOM 14695 C C . THR A 1 33 ? -6.214 1.194 -7.437 1.00 0.00 671 THR A C 9
ATOM 14696 O O . THR A 1 33 ? -6.677 0.268 -6.774 1.00 0.00 671 THR A O 9
ATOM 14707 N N . VAL A 1 34 ? -6.769 2.392 -7.456 1.00 0.00 672 VAL A N 9
ATOM 14708 C CA . VAL A 1 34 ? -7.981 2.658 -6.700 1.00 0.00 672 VAL A CA 9
ATOM 14709 C C . VAL A 1 34 ? -9.203 2.603 -7.615 1.00 0.00 672 VAL A C 9
ATOM 14710 O O . VAL A 1 34 ? -9.209 3.177 -8.708 1.00 0.00 672 VAL A O 9
ATOM 14723 N N . ILE A 1 35 ? -10.219 1.875 -7.181 1.00 0.00 673 ILE A N 9
ATOM 14724 C CA . ILE A 1 35 ? -11.422 1.708 -7.974 1.00 0.00 673 ILE A CA 9
ATOM 14725 C C . ILE A 1 35 ? -12.430 2.803 -7.658 1.00 0.00 673 ILE A C 9
ATOM 14726 O O . ILE A 1 35 ? -12.821 2.986 -6.505 1.00 0.00 673 ILE A O 9
ATOM 14742 N N . ASP A 1 36 ? -12.822 3.538 -8.689 1.00 0.00 674 ASP A N 9
ATOM 14743 C CA . ASP A 1 36 ? -13.810 4.599 -8.548 1.00 0.00 674 ASP A CA 9
ATOM 14744 C C . ASP A 1 36 ? -15.195 4.017 -8.291 1.00 0.00 674 ASP A C 9
ATOM 14745 O O . ASP A 1 36 ? -15.776 3.357 -9.156 1.00 0.00 674 ASP A O 9
ATOM 14754 N N . THR A 1 37 ? -15.698 4.226 -7.092 1.00 0.00 675 THR A N 9
ATOM 14755 C CA . THR A 1 37 ? -17.054 3.843 -6.763 1.00 0.00 675 THR A CA 9
ATOM 14756 C C . THR A 1 37 ? -18.009 4.978 -7.108 1.00 0.00 675 THR A C 9
ATOM 14757 O O . THR A 1 37 ? -18.199 5.909 -6.323 1.00 0.00 675 THR A O 9
ATOM 14768 N N . LYS A 1 38 ? -18.588 4.899 -8.300 1.00 0.00 676 LYS A N 9
ATOM 14769 C CA . LYS A 1 38 ? -19.471 5.941 -8.806 1.00 0.00 676 LYS A CA 9
ATOM 14770 C C . LYS A 1 38 ? -20.712 6.086 -7.926 1.00 0.00 676 LYS A C 9
ATOM 14771 O O . LYS A 1 38 ? -21.211 7.197 -7.727 1.00 0.00 676 LYS A O 9
ATOM 14790 N N . ASP A 1 39 ? -21.194 4.967 -7.390 1.00 0.00 677 ASP A N 9
ATOM 14791 C CA . ASP A 1 39 ? -22.363 4.978 -6.509 1.00 0.00 677 ASP A CA 9
ATOM 14792 C C . ASP A 1 39 ? -22.001 5.567 -5.147 1.00 0.00 677 ASP A C 9
ATOM 14793 O O . ASP A 1 39 ? -21.833 4.846 -4.162 1.00 0.00 677 ASP A O 9
ATOM 14802 N N . GLY A 1 40 ? -21.866 6.881 -5.112 1.00 0.00 678 GLY A N 9
ATOM 14803 C CA . GLY A 1 40 ? -21.499 7.571 -3.895 1.00 0.00 678 GLY A CA 9
ATOM 14804 C C . GLY A 1 40 ? -21.041 8.988 -4.171 1.00 0.00 678 GLY A C 9
ATOM 14805 O O . GLY A 1 40 ? -21.587 9.946 -3.623 1.00 0.00 678 GLY A O 9
ATOM 14809 N N . SER A 1 41 ? -20.042 9.120 -5.031 1.00 0.00 679 SER A N 9
ATOM 14810 C CA . SER A 1 41 ? -19.524 10.427 -5.404 1.00 0.00 679 SER A CA 9
ATOM 14811 C C . SER A 1 41 ? -20.421 11.085 -6.446 1.00 0.00 679 SER A C 9
ATOM 14812 O O . SER A 1 41 ? -20.705 12.278 -6.365 1.00 0.00 679 SER A O 9
ATOM 14820 N N . GLN A 1 42 ? -20.875 10.298 -7.417 1.00 0.00 680 GLN A N 9
ATOM 14821 C CA . GLN A 1 42 ? -21.772 10.803 -8.447 1.00 0.00 680 GLN A CA 9
ATOM 14822 C C . GLN A 1 42 ? -23.153 11.062 -7.848 1.00 0.00 680 GLN A C 9
ATOM 14823 O O . GLN A 1 42 ? -23.901 10.129 -7.572 1.00 0.00 680 GLN A O 9
ATOM 14837 N N . SER A 1 43 ? -23.480 12.330 -7.645 1.00 0.00 681 SER A N 9
ATOM 14838 C CA . SER A 1 43 ? -24.722 12.698 -6.980 1.00 0.00 681 SER A CA 9
ATOM 14839 C C . SER A 1 43 ? -25.480 13.761 -7.774 1.00 0.00 681 SER A C 9
ATOM 14840 O O . SER A 1 43 ? -26.253 14.536 -7.211 1.00 0.00 681 SER A O 9
ATOM 14848 N N . LYS A 1 44 ? -25.246 13.799 -9.083 1.00 0.00 682 LYS A N 9
ATOM 14849 C CA . LYS A 1 44 ? -25.922 14.764 -9.952 1.00 0.00 682 LYS A CA 9
ATOM 14850 C C . LYS A 1 44 ? -27.303 14.258 -10.354 1.00 0.00 682 LYS A C 9
ATOM 14851 O O . LYS A 1 44 ? -28.191 15.039 -10.693 1.00 0.00 682 LYS A O 9
ATOM 14870 N N . LEU A 1 45 ? -27.477 12.946 -10.313 1.00 0.00 683 LEU A N 9
ATOM 14871 C CA . LEU A 1 45 ? -28.753 12.330 -10.632 1.00 0.00 683 LEU A CA 9
ATOM 14872 C C . LEU A 1 45 ? -29.045 11.214 -9.645 1.00 0.00 683 LEU A C 9
ATOM 14873 O O . LEU A 1 45 ? -28.124 10.652 -9.050 1.00 0.00 683 LEU A O 9
ATOM 14889 N N . GLY A 1 46 ? -30.316 10.900 -9.469 1.00 0.00 684 GLY A N 9
ATOM 14890 C CA . GLY A 1 46 ? -30.697 9.848 -8.554 1.00 0.00 684 GLY A CA 9
ATOM 14891 C C . GLY A 1 46 ? -32.197 9.714 -8.441 1.00 0.00 684 GLY A C 9
ATOM 14892 O O . GLY A 1 46 ? -32.941 10.347 -9.196 1.00 0.00 684 GLY A O 9
ATOM 14896 N N . GLY A 1 47 ? -32.640 8.898 -7.504 1.00 0.00 685 GLY A N 9
ATOM 14897 C CA . GLY A 1 47 ? -34.056 8.696 -7.299 1.00 0.00 685 GLY A CA 9
ATOM 14898 C C . GLY A 1 47 ? -34.379 8.454 -5.843 1.00 0.00 685 GLY A C 9
ATOM 14899 O O . GLY A 1 47 ? -33.854 7.521 -5.233 1.00 0.00 685 GLY A O 9
ATOM 14903 N N . GLY A 1 48 ? -35.231 9.296 -5.279 1.00 0.00 901 GLY A N 9
ATOM 14904 C CA . GLY A 1 48 ? -35.592 9.164 -3.884 1.00 0.00 901 GLY A CA 9
ATOM 14905 C C . GLY A 1 48 ? -37.077 8.935 -3.697 1.00 0.00 901 GLY A C 9
ATOM 14906 O O . GLY A 1 48 ? -37.676 8.094 -4.371 1.00 0.00 901 GLY A O 9
ATOM 14910 N N . GLY A 1 49 ? -37.674 9.700 -2.794 1.00 0.00 902 GLY A N 9
ATOM 14911 C CA . GLY A 1 49 ? -39.084 9.549 -2.495 1.00 0.00 902 GLY A CA 9
ATOM 14912 C C . GLY A 1 49 ? -39.376 8.302 -1.687 1.00 0.00 902 GLY A C 9
ATOM 14913 O O . GLY A 1 49 ? -38.482 7.753 -1.035 1.00 0.00 902 GLY A O 9
ATOM 14917 N N . SER A 1 50 ? -40.625 7.860 -1.725 1.00 0.00 903 SER A N 9
ATOM 14918 C CA . SER A 1 50 ? -41.034 6.651 -1.031 1.00 0.00 903 SER A CA 9
ATOM 14919 C C . SER A 1 50 ? -40.596 5.412 -1.808 1.00 0.00 903 SER A C 9
ATOM 14920 O O . SER A 1 50 ? -41.377 4.825 -2.560 1.00 0.00 903 SER A O 9
ATOM 14928 N N . GLY A 1 51 ? -39.342 5.027 -1.630 1.00 0.00 904 GLY A N 9
ATOM 14929 C CA . GLY A 1 51 ? -38.794 3.904 -2.361 1.00 0.00 904 GLY A CA 9
ATOM 14930 C C . GLY A 1 51 ? -37.977 4.368 -3.545 1.00 0.00 904 GLY A C 9
ATOM 14931 O O . GLY A 1 51 ? -38.440 4.325 -4.686 1.00 0.00 904 GLY A O 9
ATOM 14935 N N . GLY A 1 52 ? -36.769 4.838 -3.273 1.00 0.00 905 GLY A N 9
ATOM 14936 C CA . GLY A 1 52 ? -35.906 5.325 -4.330 1.00 0.00 905 GLY A CA 9
ATOM 14937 C C . GLY A 1 52 ? -35.157 4.211 -5.027 1.00 0.00 905 GLY A C 9
ATOM 14938 O O . GLY A 1 52 ? -34.773 4.343 -6.191 1.00 0.00 905 GLY A O 9
ATOM 14942 N N . HIS A 1 53 ? -34.955 3.108 -4.322 1.00 0.00 906 HIS A N 9
ATOM 14943 C CA . HIS A 1 53 ? -34.222 1.982 -4.869 1.00 0.00 906 HIS A CA 9
ATOM 14944 C C . HIS A 1 53 ? -35.111 0.748 -4.942 1.00 0.00 906 HIS A C 9
ATOM 14945 O O . HIS A 1 53 ? -35.867 0.460 -4.015 1.00 0.00 906 HIS A O 9
ATOM 14959 N N . MET A 1 54 ? -35.022 0.026 -6.049 1.00 0.00 907 MET A N 9
ATOM 14960 C CA . MET A 1 54 ? -35.795 -1.196 -6.226 1.00 0.00 907 MET A CA 9
ATOM 14961 C C . MET A 1 54 ? -35.091 -2.355 -5.530 1.00 0.00 907 MET A C 9
ATOM 14962 O O . MET A 1 54 ? -35.726 -3.217 -4.918 1.00 0.00 907 MET A O 9
ATOM 14976 N N . GLY A 1 55 ? -33.771 -2.355 -5.624 1.00 0.00 908 GLY A N 9
ATOM 14977 C CA . GLY A 1 55 ? -32.970 -3.376 -4.989 1.00 0.00 908 GLY A CA 9
ATOM 14978 C C . GLY A 1 55 ? -31.704 -3.653 -5.769 1.00 0.00 908 GLY A C 9
ATOM 14979 O O . GLY A 1 55 ? -31.752 -3.823 -6.989 1.00 0.00 908 GLY A O 9
ATOM 14983 N N . SER A 1 56 ? -30.570 -3.672 -5.084 1.00 0.00 909 SER A N 9
ATOM 14984 C CA . SER A 1 56 ? -29.300 -3.953 -5.733 1.00 0.00 909 SER A CA 9
ATOM 14985 C C . SER A 1 56 ? -29.206 -5.429 -6.113 1.00 0.00 909 SER A C 9
ATOM 14986 O O . SER A 1 56 ? -29.195 -6.303 -5.242 1.00 0.00 909 SER A O 9
ATOM 14994 N N . GLY A 1 57 ? -29.150 -5.702 -7.412 1.00 0.00 910 GLY A N 9
ATOM 14995 C CA . GLY A 1 57 ? -29.035 -7.072 -7.879 1.00 0.00 910 GLY A CA 9
ATOM 14996 C C . GLY A 1 57 ? -27.631 -7.619 -7.710 1.00 0.00 910 GLY A C 9
ATOM 14997 O O . GLY A 1 57 ? -26.910 -7.826 -8.690 1.00 0.00 910 GLY A O 9
ATOM 15001 N N . GLY A 1 58 ? -27.244 -7.840 -6.466 1.00 0.00 911 GLY A N 9
ATOM 15002 C CA . GLY A 1 58 ? -25.916 -8.332 -6.167 1.00 0.00 911 GLY A CA 9
ATOM 15003 C C . GLY A 1 58 ? -25.374 -7.714 -4.900 1.00 0.00 911 GLY A C 9
ATOM 15004 O O . GLY A 1 58 ? -24.694 -6.691 -4.939 1.00 0.00 911 GLY A O 9
ATOM 15008 N N . LEU A 1 59 ? -25.677 -8.335 -3.772 1.00 0.00 18 LEU A N 9
ATOM 15009 C CA . LEU A 1 59 ? -25.311 -7.787 -2.474 1.00 0.00 18 LEU A CA 9
ATOM 15010 C C . LEU A 1 59 ? -23.936 -8.280 -2.040 1.00 0.00 18 LEU A C 9
ATOM 15011 O O . LEU A 1 59 ? -23.558 -8.151 -0.877 1.00 0.00 18 LEU A O 9
ATOM 15027 N N . SER A 1 60 ? -23.196 -8.856 -2.974 1.00 0.00 19 SER A N 9
ATOM 15028 C CA . SER A 1 60 ? -21.856 -9.333 -2.686 1.00 0.00 19 SER A CA 9
ATOM 15029 C C . SER A 1 60 ? -20.824 -8.258 -3.008 1.00 0.00 19 SER A C 9
ATOM 15030 O O . SER A 1 60 ? -19.815 -8.127 -2.313 1.00 0.00 19 SER A O 9
ATOM 15038 N N . TRP A 1 61 ? -21.112 -7.480 -4.052 1.00 0.00 20 TRP A N 9
ATOM 15039 C CA . TRP A 1 61 ? -20.219 -6.425 -4.534 1.00 0.00 20 TRP A CA 9
ATOM 15040 C C . TRP A 1 61 ? -18.806 -6.966 -4.755 1.00 0.00 20 TRP A C 9
ATOM 15041 O O . TRP A 1 61 ? -18.596 -7.888 -5.549 1.00 0.00 20 TRP A O 9
ATOM 15062 N N . LYS A 1 62 ? -17.844 -6.396 -4.042 1.00 0.00 21 LYS A N 9
ATOM 15063 C CA . LYS A 1 62 ? -16.458 -6.811 -4.151 1.00 0.00 21 LYS A CA 9
ATOM 15064 C C . LYS A 1 62 ? -16.022 -7.526 -2.880 1.00 0.00 21 LYS A C 9
ATOM 15065 O O . LYS A 1 62 ? -16.347 -7.097 -1.770 1.00 0.00 21 LYS A O 9
ATOM 15084 N N . ARG A 1 63 ? -15.287 -8.611 -3.052 1.00 0.00 22 ARG A N 9
ATOM 15085 C CA . ARG A 1 63 ? -14.841 -9.435 -1.938 1.00 0.00 22 ARG A CA 9
ATOM 15086 C C . ARG A 1 63 ? -13.681 -8.778 -1.196 1.00 0.00 22 ARG A C 9
ATOM 15087 O O . ARG A 1 63 ? -12.771 -8.228 -1.816 1.00 0.00 22 ARG A O 9
ATOM 15108 N N . CYS A 1 64 ? -13.722 -8.840 0.128 1.00 0.00 23 CYS A N 9
ATOM 15109 C CA . CYS A 1 64 ? -12.647 -8.327 0.949 1.00 0.00 23 CYS A CA 9
ATOM 15110 C C . CYS A 1 64 ? -11.737 -9.496 1.335 1.00 0.00 23 CYS A C 9
ATOM 15111 O O . CYS A 1 64 ? -12.213 -10.550 1.760 1.00 0.00 23 CYS A O 9
ATOM 15118 N N . ALA A 1 65 ? -10.436 -9.319 1.141 1.00 0.00 24 ALA A N 9
ATOM 15119 C CA . ALA A 1 65 ? -9.495 -10.432 1.222 1.00 0.00 24 ALA A CA 9
ATOM 15120 C C . ALA A 1 65 ? -8.860 -10.577 2.601 1.00 0.00 24 ALA A C 9
ATOM 15121 O O . ALA A 1 65 ? -8.854 -11.672 3.169 1.00 0.00 24 ALA A O 9
ATOM 15128 N N . GLY A 1 66 ? -8.335 -9.479 3.134 1.00 0.00 25 GLY A N 9
ATOM 15129 C CA . GLY A 1 66 ? -7.584 -9.528 4.378 1.00 0.00 25 GLY A CA 9
ATOM 15130 C C . GLY A 1 66 ? -8.397 -10.074 5.533 1.00 0.00 25 GLY A C 9
ATOM 15131 O O . GLY A 1 66 ? -8.012 -11.066 6.155 1.00 0.00 25 GLY A O 9
ATOM 15135 N N . CYS A 1 67 ? -9.510 -9.420 5.827 1.00 0.00 26 CYS A N 9
ATOM 15136 C CA . CYS A 1 67 ? -10.426 -9.900 6.847 1.00 0.00 26 CYS A CA 9
ATOM 15137 C C . CYS A 1 67 ? -11.155 -11.147 6.350 1.00 0.00 26 CYS A C 9
ATOM 15138 O O . CYS A 1 67 ? -11.232 -12.159 7.050 1.00 0.00 26 CYS A O 9
ATOM 15145 N N . GLY A 1 68 ? -11.684 -11.068 5.136 1.00 0.00 27 GLY A N 9
ATOM 15146 C CA . GLY A 1 68 ? -12.315 -12.218 4.528 1.00 0.00 27 GLY A CA 9
ATOM 15147 C C . GLY A 1 68 ? -13.807 -12.046 4.355 1.00 0.00 27 GLY A C 9
ATOM 15148 O O . GLY A 1 68 ? -14.554 -13.022 4.371 1.00 0.00 27 GLY A O 9
ATOM 15152 N N . GLY A 1 69 ? -14.242 -10.813 4.175 1.00 0.00 28 GLY A N 9
ATOM 15153 C CA . GLY A 1 69 ? -15.653 -10.543 4.018 1.00 0.00 28 GLY A CA 9
ATOM 15154 C C . GLY A 1 69 ? -15.954 -9.900 2.683 1.00 0.00 28 GLY A C 9
ATOM 15155 O O . GLY A 1 69 ? -15.573 -10.424 1.634 1.00 0.00 28 GLY A O 9
ATOM 15159 N N . LYS A 1 70 ? -16.635 -8.767 2.717 1.00 0.00 29 LYS A N 9
ATOM 15160 C CA . LYS A 1 70 ? -16.955 -8.021 1.509 1.00 0.00 29 LYS A CA 9
ATOM 15161 C C . LYS A 1 70 ? -16.798 -6.534 1.776 1.00 0.00 29 LYS A C 9
ATOM 15162 O O . LYS A 1 70 ? -17.144 -6.056 2.856 1.00 0.00 29 LYS A O 9
ATOM 15181 N N . ILE A 1 71 ? -16.276 -5.805 0.805 1.00 0.00 30 ILE A N 9
ATOM 15182 C CA . ILE A 1 71 ? -15.978 -4.397 1.005 1.00 0.00 30 ILE A CA 9
ATOM 15183 C C . ILE A 1 71 ? -17.250 -3.558 1.036 1.00 0.00 30 ILE A C 9
ATOM 15184 O O . ILE A 1 71 ? -17.900 -3.344 0.011 1.00 0.00 30 ILE A O 9
ATOM 15200 N N . ALA A 1 72 ? -17.587 -3.076 2.223 1.00 0.00 31 ALA A N 9
ATOM 15201 C CA . ALA A 1 72 ? -18.703 -2.165 2.393 1.00 0.00 31 ALA A CA 9
ATOM 15202 C C . ALA A 1 72 ? -18.193 -0.826 2.894 1.00 0.00 31 ALA A C 9
ATOM 15203 O O . ALA A 1 72 ? -18.940 -0.026 3.460 1.00 0.00 31 ALA A O 9
ATOM 15210 N N . ASP A 1 73 ? -16.896 -0.604 2.694 1.00 0.00 32 ASP A N 9
ATOM 15211 C CA . ASP A 1 73 ? -16.258 0.659 3.055 1.00 0.00 32 ASP A CA 9
ATOM 15212 C C . ASP A 1 73 ? -16.731 1.766 2.116 1.00 0.00 32 ASP A C 9
ATOM 15213 O O . ASP A 1 73 ? -17.665 2.504 2.434 1.00 0.00 32 ASP A O 9
ATOM 15222 N N . ARG A 1 74 ? -16.084 1.866 0.961 1.00 0.00 33 ARG A N 9
ATOM 15223 C CA . ARG A 1 74 ? -16.486 2.792 -0.091 1.00 0.00 33 ARG A CA 9
ATOM 15224 C C . ARG A 1 74 ? -15.600 2.593 -1.309 1.00 0.00 33 ARG A C 9
ATOM 15225 O O . ARG A 1 74 ? -16.036 2.054 -2.324 1.00 0.00 33 ARG A O 9
ATOM 15246 N N . PHE A 1 75 ? -14.352 3.015 -1.192 1.00 0.00 34 PHE A N 9
ATOM 15247 C CA . PHE A 1 75 ? -13.396 2.870 -2.274 1.00 0.00 34 PHE A CA 9
ATOM 15248 C C . PHE A 1 75 ? -12.526 1.645 -2.041 1.00 0.00 34 PHE A C 9
ATOM 15249 O O . PHE A 1 75 ? -12.026 1.429 -0.935 1.00 0.00 34 PHE A O 9
ATOM 15266 N N . LEU A 1 76 ? -12.371 0.832 -3.073 1.00 0.00 35 LEU A N 9
ATOM 15267 C CA . LEU A 1 76 ? -11.577 -0.379 -2.964 1.00 0.00 35 LEU A CA 9
ATOM 15268 C C . LEU A 1 76 ? -10.195 -0.164 -3.565 1.00 0.00 35 LEU A C 9
ATOM 15269 O O . LEU A 1 76 ? -10.037 0.560 -4.553 1.00 0.00 35 LEU A O 9
ATOM 15285 N N . LEU A 1 77 ? -9.207 -0.797 -2.957 1.00 0.00 36 LEU A N 9
ATOM 15286 C CA . LEU A 1 77 ? -7.822 -0.662 -3.368 1.00 0.00 36 LEU A CA 9
ATOM 15287 C C . LEU A 1 77 ? -7.328 -1.956 -4.007 1.00 0.00 36 LEU A C 9
ATOM 15288 O O . LEU A 1 77 ? -7.806 -3.044 -3.678 1.00 0.00 36 LEU A O 9
ATOM 15304 N N . TYR A 1 78 ? -6.387 -1.823 -4.924 1.00 0.00 37 TYR A N 9
ATOM 15305 C CA . TYR A 1 78 ? -5.810 -2.960 -5.622 1.00 0.00 37 TYR A CA 9
ATOM 15306 C C . TYR A 1 78 ? -4.361 -3.160 -5.211 1.00 0.00 37 TYR A C 9
ATOM 15307 O O . TYR A 1 78 ? -3.518 -2.305 -5.469 1.00 0.00 37 TYR A O 9
ATOM 15325 N N . ALA A 1 79 ? -4.075 -4.280 -4.571 1.00 0.00 38 ALA A N 9
ATOM 15326 C CA . ALA A 1 79 ? -2.709 -4.595 -4.177 1.00 0.00 38 ALA A CA 9
ATOM 15327 C C . ALA A 1 79 ? -2.193 -5.801 -4.948 1.00 0.00 38 ALA A C 9
ATOM 15328 O O . ALA A 1 79 ? -1.786 -5.680 -6.101 1.00 0.00 38 ALA A O 9
ATOM 15335 N N . MET A 1 80 ? -2.221 -6.963 -4.301 1.00 0.00 39 MET A N 9
ATOM 15336 C CA . MET A 1 80 ? -1.753 -8.200 -4.911 1.00 0.00 39 MET A CA 9
ATOM 15337 C C . MET A 1 80 ? -2.524 -8.501 -6.188 1.00 0.00 39 MET A C 9
ATOM 15338 O O . MET A 1 80 ? -1.957 -8.523 -7.280 1.00 0.00 39 MET A O 9
ATOM 15352 N N . ASP A 1 81 ? -3.821 -8.715 -6.034 1.00 0.00 40 ASP A N 9
ATOM 15353 C CA . ASP A 1 81 ? -4.706 -9.023 -7.150 1.00 0.00 40 ASP A CA 9
ATOM 15354 C C . ASP A 1 81 ? -6.151 -9.012 -6.674 1.00 0.00 40 ASP A C 9
ATOM 15355 O O . ASP A 1 81 ? -7.085 -9.145 -7.467 1.00 0.00 40 ASP A O 9
ATOM 15364 N N . SER A 1 82 ? -6.316 -8.835 -5.370 1.00 0.00 41 SER A N 9
ATOM 15365 C CA . SER A 1 82 ? -7.620 -8.853 -4.740 1.00 0.00 41 SER A CA 9
ATOM 15366 C C . SER A 1 82 ? -8.085 -7.432 -4.453 1.00 0.00 41 SER A C 9
ATOM 15367 O O . SER A 1 82 ? -7.318 -6.480 -4.614 1.00 0.00 41 SER A O 9
ATOM 15375 N N . TYR A 1 83 ? -9.333 -7.294 -4.040 1.00 0.00 42 TYR A N 9
ATOM 15376 C CA . TYR A 1 83 ? -9.879 -5.998 -3.679 1.00 0.00 42 TYR A CA 9
ATOM 15377 C C . TYR A 1 83 ? -9.791 -5.794 -2.172 1.00 0.00 42 TYR A C 9
ATOM 15378 O O . TYR A 1 83 ? -10.138 -6.682 -1.394 1.00 0.00 42 TYR A O 9
ATOM 15396 N N . TRP A 1 84 ? -9.303 -4.632 -1.770 1.00 0.00 43 TRP A N 9
ATOM 15397 C CA . TRP A 1 84 ? -9.134 -4.322 -0.360 1.00 0.00 43 TRP A CA 9
ATOM 15398 C C . TRP A 1 84 ? -9.839 -3.016 -0.014 1.00 0.00 43 TRP A C 9
ATOM 15399 O O . TRP A 1 84 ? -10.041 -2.166 -0.872 1.00 0.00 43 TRP A O 9
ATOM 15420 N N . HIS A 1 85 ? -10.228 -2.875 1.239 1.00 0.00 44 HIS A N 9
ATOM 15421 C CA . HIS A 1 85 ? -10.754 -1.612 1.752 1.00 0.00 44 HIS A CA 9
ATOM 15422 C C . HIS A 1 85 ? -9.724 -1.016 2.700 1.00 0.00 44 HIS A C 9
ATOM 15423 O O . HIS A 1 85 ? -8.637 -1.581 2.859 1.00 0.00 44 HIS A O 9
ATOM 15437 N N . SER A 1 86 ? -10.059 0.099 3.326 1.00 0.00 45 SER A N 9
ATOM 15438 C CA . SER A 1 86 ? -9.129 0.822 4.189 1.00 0.00 45 SER A CA 9
ATOM 15439 C C . SER A 1 86 ? -8.413 -0.086 5.200 1.00 0.00 45 SER A C 9
ATOM 15440 O O . SER A 1 86 ? -7.194 -0.007 5.354 1.00 0.00 45 SER A O 9
ATOM 15448 N N . ARG A 1 87 ? -9.158 -0.961 5.873 1.00 0.00 46 ARG A N 9
ATOM 15449 C CA . ARG A 1 87 ? -8.572 -1.797 6.922 1.00 0.00 46 ARG A CA 9
ATOM 15450 C C . ARG A 1 87 ? -8.103 -3.162 6.401 1.00 0.00 46 ARG A C 9
ATOM 15451 O O . ARG A 1 87 ? -7.565 -3.971 7.164 1.00 0.00 46 ARG A O 9
ATOM 15472 N N . CYS A 1 88 ? -8.294 -3.432 5.115 1.00 0.00 47 CYS A N 9
ATOM 15473 C CA . CYS A 1 88 ? -7.848 -4.698 4.548 1.00 0.00 47 CYS A CA 9
ATOM 15474 C C . CYS A 1 88 ? -6.394 -4.601 4.125 1.00 0.00 47 CYS A C 9
ATOM 15475 O O . CYS A 1 88 ? -5.571 -5.432 4.516 1.00 0.00 47 CYS A O 9
ATOM 15482 N N . LEU A 1 89 ? -6.086 -3.584 3.339 1.00 0.00 48 LEU A N 9
ATOM 15483 C CA . LEU A 1 89 ? -4.726 -3.362 2.885 1.00 0.00 48 LEU A CA 9
ATOM 15484 C C . LEU A 1 89 ? -3.872 -2.834 4.025 1.00 0.00 48 LEU A C 9
ATOM 15485 O O . LEU A 1 89 ? -3.775 -1.631 4.241 1.00 0.00 48 LEU A O 9
ATOM 15501 N N . LYS A 1 90 ? -3.278 -3.746 4.771 1.00 0.00 49 LYS A N 9
ATOM 15502 C CA . LYS A 1 90 ? -2.392 -3.380 5.857 1.00 0.00 49 LYS A CA 9
ATOM 15503 C C . LYS A 1 90 ? -1.136 -4.225 5.798 1.00 0.00 49 LYS A C 9
ATOM 15504 O O . LYS A 1 90 ? -1.184 -5.395 5.415 1.00 0.00 49 LYS A O 9
ATOM 15523 N N . CYS A 1 91 ? -0.020 -3.618 6.157 1.00 0.00 50 CYS A N 9
ATOM 15524 C CA . CYS A 1 91 ? 1.253 -4.308 6.203 1.00 0.00 50 CYS A CA 9
ATOM 15525 C C . CYS A 1 91 ? 1.174 -5.473 7.185 1.00 0.00 50 CYS A C 9
ATOM 15526 O O . CYS A 1 91 ? 0.677 -5.324 8.300 1.00 0.00 50 CYS A O 9
ATOM 15533 N N . SER A 1 92 ? 1.662 -6.628 6.765 1.00 0.00 51 SER A N 9
ATOM 15534 C CA . SER A 1 92 ? 1.563 -7.834 7.575 1.00 0.00 51 SER A CA 9
ATOM 15535 C C . SER A 1 92 ? 2.588 -7.825 8.708 1.00 0.00 51 SER A C 9
ATOM 15536 O O . SER A 1 92 ? 2.633 -8.746 9.523 1.00 0.00 51 SER A O 9
ATOM 15544 N N . SER A 1 93 ? 3.404 -6.781 8.767 1.00 0.00 52 SER A N 9
ATOM 15545 C CA . SER A 1 93 ? 4.449 -6.701 9.773 1.00 0.00 52 SER A CA 9
ATOM 15546 C C . SER A 1 93 ? 4.105 -5.688 10.865 1.00 0.00 52 SER A C 9
ATOM 15547 O O . SER A 1 93 ? 4.132 -6.019 12.050 1.00 0.00 52 SER A O 9
ATOM 15555 N N . CYS A 1 94 ? 3.753 -4.465 10.479 1.00 0.00 53 CYS A N 9
ATOM 15556 C CA . CYS A 1 94 ? 3.456 -3.433 11.467 1.00 0.00 53 CYS A CA 9
ATOM 15557 C C . CYS A 1 94 ? 1.980 -3.056 11.446 1.00 0.00 53 CYS A C 9
ATOM 15558 O O . CYS A 1 94 ? 1.548 -2.151 12.166 1.00 0.00 53 CYS A O 9
ATOM 15565 N N . GLN A 1 95 ? 1.221 -3.757 10.613 1.00 0.00 54 GLN A N 9
ATOM 15566 C CA . GLN A 1 95 ? -0.220 -3.562 10.507 1.00 0.00 54 GLN A CA 9
ATOM 15567 C C . GLN A 1 95 ? -0.564 -2.146 10.056 1.00 0.00 54 GLN A C 9
ATOM 15568 O O . GLN A 1 95 ? -1.652 -1.647 10.341 1.00 0.00 54 GLN A O 9
ATOM 15582 N N . ALA A 1 96 ? 0.364 -1.507 9.352 1.00 0.00 55 ALA A N 9
ATOM 15583 C CA . ALA A 1 96 ? 0.128 -0.178 8.809 1.00 0.00 55 ALA A CA 9
ATOM 15584 C C . ALA A 1 96 ? -1.029 -0.213 7.826 1.00 0.00 55 ALA A C 9
ATOM 15585 O O . ALA A 1 96 ? -0.984 -0.936 6.830 1.00 0.00 55 ALA A O 9
ATOM 15592 N N . GLN A 1 97 ? -2.066 0.559 8.117 1.00 0.00 56 GLN A N 9
ATOM 15593 C CA . GLN A 1 97 ? -3.263 0.578 7.290 1.00 0.00 56 GLN A CA 9
ATOM 15594 C C . GLN A 1 97 ? -3.021 1.381 6.017 1.00 0.00 56 GLN A C 9
ATOM 15595 O O . GLN A 1 97 ? -3.292 2.578 5.962 1.00 0.00 56 GLN A O 9
ATOM 15609 N N . LEU A 1 98 ? -2.506 0.707 4.999 1.00 0.00 57 LEU A N 9
ATOM 15610 C CA . LEU A 1 98 ? -2.185 1.347 3.732 1.00 0.00 57 LEU A CA 9
ATOM 15611 C C . LEU A 1 98 ? -3.454 1.627 2.933 1.00 0.00 57 LEU A C 9
ATOM 15612 O O . LEU A 1 98 ? -3.425 2.377 1.956 1.00 0.00 57 LEU A O 9
ATOM 15628 N N . GLY A 1 99 ? -4.561 1.025 3.361 1.00 0.00 58 GLY A N 9
ATOM 15629 C CA . GLY A 1 99 ? -5.827 1.189 2.670 1.00 0.00 58 GLY A CA 9
ATOM 15630 C C . GLY A 1 99 ? -6.314 2.623 2.658 1.00 0.00 58 GLY A C 9
ATOM 15631 O O . GLY A 1 99 ? -6.547 3.196 1.593 1.00 0.00 58 GLY A O 9
ATOM 15635 N N . ASP A 1 100 ? -6.451 3.225 3.830 1.00 0.00 59 ASP A N 9
ATOM 15636 C CA . ASP A 1 100 ? -6.958 4.592 3.917 1.00 0.00 59 ASP A CA 9
ATOM 15637 C C . ASP A 1 100 ? -5.845 5.612 3.721 1.00 0.00 59 ASP A C 9
ATOM 15638 O O . ASP A 1 100 ? -6.021 6.801 3.992 1.00 0.00 59 ASP A O 9
ATOM 15647 N N . ILE A 1 101 ? -4.712 5.142 3.231 1.00 0.00 60 ILE A N 9
ATOM 15648 C CA . ILE A 1 101 ? -3.593 6.015 2.909 1.00 0.00 60 ILE A CA 9
ATOM 15649 C C . ILE A 1 101 ? -3.346 6.026 1.407 1.00 0.00 60 ILE A C 9
ATOM 15650 O O . ILE A 1 101 ? -3.172 7.081 0.793 1.00 0.00 60 ILE A O 9
ATOM 15666 N N . GLY A 1 102 ? -3.348 4.842 0.831 1.00 0.00 61 GLY A N 9
ATOM 15667 C CA . GLY A 1 102 ? -3.148 4.696 -0.600 1.00 0.00 61 GLY A CA 9
ATOM 15668 C C . GLY A 1 102 ? -1.719 4.324 -0.944 1.00 0.00 61 GLY A C 9
ATOM 15669 O O . GLY A 1 102 ? -1.286 4.474 -2.087 1.00 0.00 61 GLY A O 9
ATOM 15673 N N . THR A 1 103 ? -0.992 3.834 0.047 1.00 0.00 62 THR A N 9
ATOM 15674 C CA . THR A 1 103 ? 0.408 3.491 -0.123 1.00 0.00 62 THR A CA 9
ATOM 15675 C C . THR A 1 103 ? 0.580 2.175 -0.874 1.00 0.00 62 THR A C 9
ATOM 15676 O O . THR A 1 103 ? 0.043 1.142 -0.465 1.00 0.00 62 THR A O 9
ATOM 15687 N N . SER A 1 104 ? 1.321 2.221 -1.972 1.00 0.00 63 SER A N 9
ATOM 15688 C CA . SER A 1 104 ? 1.648 1.019 -2.723 1.00 0.00 63 SER A CA 9
ATOM 15689 C C . SER A 1 104 ? 2.602 0.144 -1.918 1.00 0.00 63 SER A C 9
ATOM 15690 O O . SER A 1 104 ? 3.768 0.493 -1.717 1.00 0.00 63 SER A O 9
ATOM 15698 N N . SER A 1 105 ? 2.092 -0.978 -1.440 1.00 0.00 64 SER A N 9
ATOM 15699 C CA . SER A 1 105 ? 2.862 -1.876 -0.599 1.00 0.00 64 SER A CA 9
ATOM 15700 C C . SER A 1 105 ? 3.845 -2.694 -1.433 1.00 0.00 64 SER A C 9
ATOM 15701 O O . SER A 1 105 ? 3.696 -2.812 -2.650 1.00 0.00 64 SER A O 9
ATOM 15709 N N . TYR A 1 106 ? 4.851 -3.247 -0.783 1.00 0.00 65 TYR A N 9
ATOM 15710 C CA . TYR A 1 106 ? 5.846 -4.053 -1.473 1.00 0.00 65 TYR A CA 9
ATOM 15711 C C . TYR A 1 106 ? 5.596 -5.524 -1.195 1.00 0.00 65 TYR A C 9
ATOM 15712 O O . TYR A 1 106 ? 4.938 -5.871 -0.210 1.00 0.00 65 TYR A O 9
ATOM 15730 N N . THR A 1 107 ? 6.118 -6.390 -2.046 1.00 0.00 66 THR A N 9
ATOM 15731 C CA . THR A 1 107 ? 5.889 -7.808 -1.893 1.00 0.00 66 THR A CA 9
ATOM 15732 C C . THR A 1 107 ? 7.027 -8.628 -2.492 1.00 0.00 66 THR A C 9
ATOM 15733 O O . THR A 1 107 ? 7.937 -8.088 -3.117 1.00 0.00 66 THR A O 9
ATOM 15744 N N . LYS A 1 108 ? 6.957 -9.934 -2.276 1.00 0.00 67 LYS A N 9
ATOM 15745 C CA . LYS A 1 108 ? 7.921 -10.873 -2.815 1.00 0.00 67 LYS A CA 9
ATOM 15746 C C . LYS A 1 108 ? 7.337 -12.277 -2.752 1.00 0.00 67 LYS A C 9
ATOM 15747 O O . LYS A 1 108 ? 6.841 -12.801 -3.747 1.00 0.00 67 LYS A O 9
ATOM 15766 N N . SER A 1 109 ? 7.355 -12.858 -1.562 1.00 0.00 68 SER A N 9
ATOM 15767 C CA . SER A 1 109 ? 6.814 -14.193 -1.345 1.00 0.00 68 SER A CA 9
ATOM 15768 C C . SER A 1 109 ? 5.336 -14.131 -0.953 1.00 0.00 68 SER A C 9
ATOM 15769 O O . SER A 1 109 ? 4.892 -14.824 -0.037 1.00 0.00 68 SER A O 9
ATOM 15777 N N . GLY A 1 110 ? 4.581 -13.282 -1.643 1.00 0.00 69 GLY A N 9
ATOM 15778 C CA . GLY A 1 110 ? 3.157 -13.153 -1.373 1.00 0.00 69 GLY A CA 9
ATOM 15779 C C . GLY A 1 110 ? 2.851 -12.315 -0.142 1.00 0.00 69 GLY A C 9
ATOM 15780 O O . GLY A 1 110 ? 1.691 -12.040 0.160 1.00 0.00 69 GLY A O 9
ATOM 15784 N N . MET A 1 111 ? 3.889 -11.907 0.569 1.00 0.00 70 MET A N 9
ATOM 15785 C CA . MET A 1 111 ? 3.727 -11.114 1.779 1.00 0.00 70 MET A CA 9
ATOM 15786 C C . MET A 1 111 ? 3.590 -9.636 1.440 1.00 0.00 70 MET A C 9
ATOM 15787 O O . MET A 1 111 ? 4.408 -9.086 0.708 1.00 0.00 70 MET A O 9
ATOM 15801 N N . ILE A 1 112 ? 2.554 -9.005 1.968 1.00 0.00 71 ILE A N 9
ATOM 15802 C CA . ILE A 1 112 ? 2.319 -7.589 1.727 1.00 0.00 71 ILE A CA 9
ATOM 15803 C C . ILE A 1 112 ? 2.863 -6.767 2.883 1.00 0.00 71 ILE A C 9
ATOM 15804 O O . ILE A 1 112 ? 2.349 -6.831 4.002 1.00 0.00 71 ILE A O 9
ATOM 15820 N N . LEU A 1 113 ? 3.913 -6.010 2.615 1.00 0.00 72 LEU A N 9
ATOM 15821 C CA . LEU A 1 113 ? 4.567 -5.224 3.648 1.00 0.00 72 LEU A CA 9
ATOM 15822 C C . LEU A 1 113 ? 4.685 -3.770 3.216 1.00 0.00 72 LEU A C 9
ATOM 15823 O O . LEU A 1 113 ? 4.638 -3.464 2.020 1.00 0.00 72 LEU A O 9
ATOM 15839 N N . CYS A 1 114 ? 4.841 -2.876 4.184 1.00 0.00 73 CYS A N 9
ATOM 15840 C CA . CYS A 1 114 ? 4.914 -1.455 3.896 1.00 0.00 73 CYS A CA 9
ATOM 15841 C C . CYS A 1 114 ? 6.252 -1.087 3.252 1.00 0.00 73 CYS A C 9
ATOM 15842 O O . CYS A 1 114 ? 7.151 -1.925 3.119 1.00 0.00 73 CYS A O 9
ATOM 15849 N N . ARG A 1 115 ? 6.372 0.180 2.874 1.00 0.00 74 ARG A N 9
ATOM 15850 C CA . ARG A 1 115 ? 7.583 0.701 2.245 1.00 0.00 74 ARG A CA 9
ATOM 15851 C C . ARG A 1 115 ? 8.774 0.581 3.194 1.00 0.00 74 ARG A C 9
ATOM 15852 O O . ARG A 1 115 ? 9.914 0.398 2.766 1.00 0.00 74 ARG A O 9
ATOM 15873 N N . ASN A 1 116 ? 8.495 0.689 4.483 1.00 0.00 75 ASN A N 9
ATOM 15874 C CA . ASN A 1 116 ? 9.532 0.649 5.504 1.00 0.00 75 ASN A CA 9
ATOM 15875 C C . ASN A 1 116 ? 9.893 -0.793 5.848 1.00 0.00 75 ASN A C 9
ATOM 15876 O O . ASN A 1 116 ? 11.068 -1.141 5.986 1.00 0.00 75 ASN A O 9
ATOM 15887 N N . ASP A 1 117 ? 8.871 -1.634 5.949 1.00 0.00 76 ASP A N 9
ATOM 15888 C CA . ASP A 1 117 ? 9.039 -2.992 6.456 1.00 0.00 76 ASP A CA 9
ATOM 15889 C C . ASP A 1 117 ? 9.651 -3.924 5.433 1.00 0.00 76 ASP A C 9
ATOM 15890 O O . ASP A 1 117 ? 10.455 -4.779 5.790 1.00 0.00 76 ASP A O 9
ATOM 15899 N N . TYR A 1 118 ? 9.274 -3.780 4.166 1.00 0.00 77 TYR A N 9
ATOM 15900 C CA . TYR A 1 118 ? 9.761 -4.697 3.140 1.00 0.00 77 TYR A CA 9
ATOM 15901 C C . TYR A 1 118 ? 11.284 -4.708 3.085 1.00 0.00 77 TYR A C 9
ATOM 15902 O O . TYR A 1 118 ? 11.897 -5.768 2.988 1.00 0.00 77 TYR A O 9
ATOM 15920 N N . ILE A 1 119 ? 11.888 -3.531 3.164 1.00 0.00 78 ILE A N 9
ATOM 15921 C CA . ILE A 1 119 ? 13.340 -3.421 3.089 1.00 0.00 78 ILE A CA 9
ATOM 15922 C C . ILE A 1 119 ? 13.979 -3.974 4.356 1.00 0.00 78 ILE A C 9
ATOM 15923 O O . ILE A 1 119 ? 15.105 -4.468 4.338 1.00 0.00 78 ILE A O 9
ATOM 15939 N N . ARG A 1 120 ? 13.243 -3.889 5.453 1.00 0.00 79 ARG A N 9
ATOM 15940 C CA . ARG A 1 120 ? 13.699 -4.415 6.730 1.00 0.00 79 ARG A CA 9
ATOM 15941 C C . ARG A 1 120 ? 13.591 -5.940 6.757 1.00 0.00 79 ARG A C 9
ATOM 15942 O O . ARG A 1 120 ? 14.438 -6.625 7.329 1.00 0.00 79 ARG A O 9
ATOM 15963 N N . LEU A 1 121 ? 12.542 -6.463 6.136 1.00 0.00 80 LEU A N 9
ATOM 15964 C CA . LEU A 1 121 ? 12.306 -7.898 6.096 1.00 0.00 80 LEU A CA 9
ATOM 15965 C C . LEU A 1 121 ? 13.144 -8.571 5.015 1.00 0.00 80 LEU A C 9
ATOM 15966 O O . LEU A 1 121 ? 13.967 -9.438 5.307 1.00 0.00 80 LEU A O 9
ATOM 15982 N N . PHE A 1 122 ? 12.938 -8.166 3.771 1.00 0.00 81 PHE A N 9
ATOM 15983 C CA . PHE A 1 122 ? 13.611 -8.797 2.642 1.00 0.00 81 PHE A CA 9
ATOM 15984 C C . PHE A 1 122 ? 14.692 -7.879 2.077 1.00 0.00 81 PHE A C 9
ATOM 15985 O O . PHE A 1 122 ? 15.784 -7.771 2.640 1.00 0.00 81 PHE A O 9
ATOM 16002 N N . GLY A 1 123 ? 14.385 -7.223 0.969 1.00 0.00 82 GLY A N 9
ATOM 16003 C CA . GLY A 1 123 ? 15.338 -6.339 0.339 1.00 0.00 82 GLY A CA 9
ATOM 16004 C C . GLY A 1 123 ? 15.375 -6.534 -1.160 1.00 0.00 82 GLY A C 9
ATOM 16005 O O . GLY A 1 123 ? 16.413 -6.224 -1.779 1.00 0.00 82 GLY A O 9
ATOM 16012 N N . SER A 1 3 ? 13.801 10.246 21.082 1.00 0.00 641 SER A N 10
ATOM 16013 C CA . SER A 1 3 ? 14.662 11.124 21.897 1.00 0.00 641 SER A CA 10
ATOM 16014 C C . SER A 1 3 ? 15.995 11.373 21.204 1.00 0.00 641 SER A C 10
ATOM 16015 O O . SER A 1 3 ? 17.054 10.985 21.700 1.00 0.00 641 SER A O 10
ATOM 16023 N N . LEU A 1 4 ? 15.933 12.015 20.051 1.00 0.00 642 LEU A N 10
ATOM 16024 C CA . LEU A 1 4 ? 17.120 12.381 19.303 1.00 0.00 642 LEU A CA 10
ATOM 16025 C C . LEU A 1 4 ? 16.986 13.825 18.849 1.00 0.00 642 LEU A C 10
ATOM 16026 O O . LEU A 1 4 ? 17.009 14.127 17.656 1.00 0.00 642 LEU A O 10
ATOM 16042 N N . GLN A 1 5 ? 16.812 14.703 19.829 1.00 0.00 643 GLN A N 10
ATOM 16043 C CA . GLN A 1 5 ? 16.579 16.119 19.586 1.00 0.00 643 GLN A CA 10
ATOM 16044 C C . GLN A 1 5 ? 17.721 16.760 18.799 1.00 0.00 643 GLN A C 10
ATOM 16045 O O . GLN A 1 5 ? 18.875 16.335 18.887 1.00 0.00 643 GLN A O 10
ATOM 16059 N N . ASN A 1 6 ? 17.386 17.790 18.035 1.00 0.00 644 ASN A N 10
ATOM 16060 C CA . ASN A 1 6 ? 18.362 18.478 17.207 1.00 0.00 644 ASN A CA 10
ATOM 16061 C C . ASN A 1 6 ? 19.237 19.389 18.058 1.00 0.00 644 ASN A C 10
ATOM 16062 O O . ASN A 1 6 ? 18.864 20.517 18.370 1.00 0.00 644 ASN A O 10
ATOM 16073 N N . ASN A 1 7 ? 20.383 18.874 18.470 1.00 0.00 645 ASN A N 10
ATOM 16074 C CA . ASN A 1 7 ? 21.367 19.680 19.176 1.00 0.00 645 ASN A CA 10
ATOM 16075 C C . ASN A 1 7 ? 22.584 19.899 18.288 1.00 0.00 645 ASN A C 10
ATOM 16076 O O . ASN A 1 7 ? 23.442 20.732 18.575 1.00 0.00 645 ASN A O 10
ATOM 16087 N N . GLN A 1 8 ? 22.646 19.136 17.201 1.00 0.00 646 GLN A N 10
ATOM 16088 C CA . GLN A 1 8 ? 23.750 19.222 16.254 1.00 0.00 646 GLN A CA 10
ATOM 16089 C C . GLN A 1 8 ? 23.209 19.439 14.847 1.00 0.00 646 GLN A C 10
ATOM 16090 O O . GLN A 1 8 ? 22.419 18.632 14.349 1.00 0.00 646 GLN A O 10
ATOM 16104 N N . ASP A 1 9 ? 23.608 20.539 14.230 1.00 0.00 647 ASP A N 10
ATOM 16105 C CA . ASP A 1 9 ? 23.205 20.840 12.863 1.00 0.00 647 ASP A CA 10
ATOM 16106 C C . ASP A 1 9 ? 23.849 19.866 11.885 1.00 0.00 647 ASP A C 10
ATOM 16107 O O . ASP A 1 9 ? 24.992 19.444 12.075 1.00 0.00 647 ASP A O 10
ATOM 16116 N N . VAL A 1 10 ? 23.116 19.513 10.840 1.00 0.00 648 VAL A N 10
ATOM 16117 C CA . VAL A 1 10 ? 23.597 18.546 9.863 1.00 0.00 648 VAL A CA 10
ATOM 16118 C C . VAL A 1 10 ? 23.820 19.197 8.502 1.00 0.00 648 VAL A C 10
ATOM 16119 O O . VAL A 1 10 ? 23.465 20.357 8.288 1.00 0.00 648 VAL A O 10
ATOM 16132 N N . SER A 1 11 ? 24.417 18.446 7.588 1.00 0.00 649 SER A N 10
ATOM 16133 C CA . SER A 1 11 ? 24.687 18.932 6.244 1.00 0.00 649 SER A CA 10
ATOM 16134 C C . SER A 1 11 ? 24.696 17.761 5.267 1.00 0.00 649 SER A C 10
ATOM 16135 O O . SER A 1 11 ? 25.058 16.641 5.639 1.00 0.00 649 SER A O 10
ATOM 16143 N N . PHE A 1 12 ? 24.305 18.019 4.023 1.00 0.00 650 PHE A N 10
ATOM 16144 C CA . PHE A 1 12 ? 24.273 16.979 3.002 1.00 0.00 650 PHE A CA 10
ATOM 16145 C C . PHE A 1 12 ? 25.688 16.524 2.661 1.00 0.00 650 PHE A C 10
ATOM 16146 O O . PHE A 1 12 ? 25.893 15.420 2.165 1.00 0.00 650 PHE A O 10
ATOM 16163 N N . GLU A 1 13 ? 26.659 17.382 2.947 1.00 0.00 651 GLU A N 10
ATOM 16164 C CA . GLU A 1 13 ? 28.058 17.056 2.718 1.00 0.00 651 GLU A CA 10
ATOM 16165 C C . GLU A 1 13 ? 28.512 15.947 3.662 1.00 0.00 651 GLU A C 10
ATOM 16166 O O . GLU A 1 13 ? 29.466 15.227 3.375 1.00 0.00 651 GLU A O 10
ATOM 16178 N N . ASN A 1 14 ? 27.820 15.811 4.785 1.00 0.00 652 ASN A N 10
ATOM 16179 C CA . ASN A 1 14 ? 28.122 14.759 5.749 1.00 0.00 652 ASN A CA 10
ATOM 16180 C C . ASN A 1 14 ? 27.362 13.488 5.388 1.00 0.00 652 ASN A C 10
ATOM 16181 O O . ASN A 1 14 ? 27.944 12.405 5.271 1.00 0.00 652 ASN A O 10
ATOM 16192 N N . ILE A 1 15 ? 26.060 13.633 5.193 1.00 0.00 653 ILE A N 10
ATOM 16193 C CA . ILE A 1 15 ? 25.210 12.511 4.821 1.00 0.00 653 ILE A CA 10
ATOM 16194 C C . ILE A 1 15 ? 24.852 12.581 3.342 1.00 0.00 653 ILE A C 10
ATOM 16195 O O . ILE A 1 15 ? 23.748 12.990 2.976 1.00 0.00 653 ILE A O 10
ATOM 16211 N N . GLN A 1 16 ? 25.799 12.195 2.498 1.00 0.00 654 GLN A N 10
ATOM 16212 C CA . GLN A 1 16 ? 25.592 12.201 1.056 1.00 0.00 654 GLN A CA 10
ATOM 16213 C C . GLN A 1 16 ? 24.686 11.043 0.651 1.00 0.00 654 GLN A C 10
ATOM 16214 O O . GLN A 1 16 ? 25.152 9.951 0.323 1.00 0.00 654 GLN A O 10
ATOM 16228 N N . TRP A 1 17 ? 23.388 11.292 0.699 1.00 0.00 655 TRP A N 10
ATOM 16229 C CA . TRP A 1 17 ? 22.390 10.280 0.386 1.00 0.00 655 TRP A CA 10
ATOM 16230 C C . TRP A 1 17 ? 21.899 10.432 -1.049 1.00 0.00 655 TRP A C 10
ATOM 16231 O O . TRP A 1 17 ? 20.701 10.354 -1.321 1.00 0.00 655 TRP A O 10
ATOM 16252 N N . SER A 1 18 ? 22.827 10.643 -1.964 1.00 0.00 656 SER A N 10
ATOM 16253 C CA . SER A 1 18 ? 22.491 10.872 -3.360 1.00 0.00 656 SER A CA 10
ATOM 16254 C C . SER A 1 18 ? 22.256 9.554 -4.105 1.00 0.00 656 SER A C 10
ATOM 16255 O O . SER A 1 18 ? 22.922 9.262 -5.102 1.00 0.00 656 SER A O 10
ATOM 16263 N N . ILE A 1 19 ? 21.302 8.770 -3.623 1.00 0.00 657 ILE A N 10
ATOM 16264 C CA . ILE A 1 19 ? 20.974 7.489 -4.234 1.00 0.00 657 ILE A CA 10
ATOM 16265 C C . ILE A 1 19 ? 19.472 7.381 -4.475 1.00 0.00 657 ILE A C 10
ATOM 16266 O O . ILE A 1 19 ? 18.691 8.162 -3.927 1.00 0.00 657 ILE A O 10
ATOM 16282 N N . ASP A 1 20 ? 19.075 6.414 -5.295 1.00 0.00 658 ASP A N 10
ATOM 16283 C CA . ASP A 1 20 ? 17.661 6.190 -5.585 1.00 0.00 658 ASP A CA 10
ATOM 16284 C C . ASP A 1 20 ? 16.991 5.440 -4.436 1.00 0.00 658 ASP A C 10
ATOM 16285 O O . ASP A 1 20 ? 17.625 4.628 -3.757 1.00 0.00 658 ASP A O 10
ATOM 16294 N N . PRO A 1 21 ? 15.696 5.709 -4.199 1.00 0.00 659 PRO A N 10
ATOM 16295 C CA . PRO A 1 21 ? 14.943 5.102 -3.100 1.00 0.00 659 PRO A CA 10
ATOM 16296 C C . PRO A 1 21 ? 14.442 3.692 -3.426 1.00 0.00 659 PRO A C 10
ATOM 16297 O O . PRO A 1 21 ? 13.275 3.365 -3.193 1.00 0.00 659 PRO A O 10
ATOM 16308 N N . GLY A 1 22 ? 15.325 2.868 -3.974 1.00 0.00 660 GLY A N 10
ATOM 16309 C CA . GLY A 1 22 ? 14.979 1.493 -4.268 1.00 0.00 660 GLY A CA 10
ATOM 16310 C C . GLY A 1 22 ? 14.149 1.363 -5.527 1.00 0.00 660 GLY A C 10
ATOM 16311 O O . GLY A 1 22 ? 13.064 0.780 -5.503 1.00 0.00 660 GLY A O 10
ATOM 16315 N N . ALA A 1 23 ? 14.656 1.905 -6.622 1.00 0.00 661 ALA A N 10
ATOM 16316 C CA . ALA A 1 23 ? 13.966 1.841 -7.906 1.00 0.00 661 ALA A CA 10
ATOM 16317 C C . ALA A 1 23 ? 13.844 0.399 -8.396 1.00 0.00 661 ALA A C 10
ATOM 16318 O O . ALA A 1 23 ? 12.915 0.055 -9.125 1.00 0.00 661 ALA A O 10
ATOM 16325 N N . ASP A 1 24 ? 14.790 -0.439 -7.988 1.00 0.00 662 ASP A N 10
ATOM 16326 C CA . ASP A 1 24 ? 14.774 -1.857 -8.340 1.00 0.00 662 ASP A CA 10
ATOM 16327 C C . ASP A 1 24 ? 13.632 -2.582 -7.633 1.00 0.00 662 ASP A C 10
ATOM 16328 O O . ASP A 1 24 ? 13.133 -3.603 -8.109 1.00 0.00 662 ASP A O 10
ATOM 16337 N N . LEU A 1 25 ? 13.200 -2.036 -6.505 1.00 0.00 663 LEU A N 10
ATOM 16338 C CA . LEU A 1 25 ? 12.165 -2.666 -5.702 1.00 0.00 663 LEU A CA 10
ATOM 16339 C C . LEU A 1 25 ? 10.782 -2.410 -6.297 1.00 0.00 663 LEU A C 10
ATOM 16340 O O . LEU A 1 25 ? 9.785 -2.946 -5.822 1.00 0.00 663 LEU A O 10
ATOM 16356 N N . SER A 1 26 ? 10.733 -1.606 -7.355 1.00 0.00 664 SER A N 10
ATOM 16357 C CA . SER A 1 26 ? 9.476 -1.293 -8.020 1.00 0.00 664 SER A CA 10
ATOM 16358 C C . SER A 1 26 ? 8.934 -2.511 -8.769 1.00 0.00 664 SER A C 10
ATOM 16359 O O . SER A 1 26 ? 7.778 -2.531 -9.192 1.00 0.00 664 SER A O 10
ATOM 16367 N N . GLN A 1 27 ? 9.768 -3.530 -8.920 1.00 0.00 665 GLN A N 10
ATOM 16368 C CA . GLN A 1 27 ? 9.331 -4.788 -9.508 1.00 0.00 665 GLN A CA 10
ATOM 16369 C C . GLN A 1 27 ? 8.508 -5.586 -8.497 1.00 0.00 665 GLN A C 10
ATOM 16370 O O . GLN A 1 27 ? 7.713 -6.448 -8.866 1.00 0.00 665 GLN A O 10
ATOM 16384 N N . TYR A 1 28 ? 8.723 -5.295 -7.220 1.00 0.00 666 TYR A N 10
ATOM 16385 C CA . TYR A 1 28 ? 7.983 -5.937 -6.141 1.00 0.00 666 TYR A CA 10
ATOM 16386 C C . TYR A 1 28 ? 6.904 -5.000 -5.612 1.00 0.00 666 TYR A C 10
ATOM 16387 O O . TYR A 1 28 ? 6.285 -5.263 -4.580 1.00 0.00 666 TYR A O 10
ATOM 16405 N N . LYS A 1 29 ? 6.682 -3.910 -6.335 1.00 0.00 667 LYS A N 10
ATOM 16406 C CA . LYS A 1 29 ? 5.794 -2.849 -5.879 1.00 0.00 667 LYS A CA 10
ATOM 16407 C C . LYS A 1 29 ? 4.345 -3.114 -6.253 1.00 0.00 667 LYS A C 10
ATOM 16408 O O . LYS A 1 29 ? 4.050 -3.762 -7.263 1.00 0.00 667 LYS A O 10
ATOM 16427 N N . MET A 1 30 ? 3.449 -2.593 -5.437 1.00 0.00 668 MET A N 10
ATOM 16428 C CA . MET A 1 30 ? 2.031 -2.602 -5.744 1.00 0.00 668 MET A CA 10
ATOM 16429 C C . MET A 1 30 ? 1.424 -1.249 -5.404 1.00 0.00 668 MET A C 10
ATOM 16430 O O . MET A 1 30 ? 1.473 -0.808 -4.256 1.00 0.00 668 MET A O 10
ATOM 16444 N N . ASP A 1 31 ? 0.884 -0.573 -6.404 1.00 0.00 669 ASP A N 10
ATOM 16445 C CA . ASP A 1 31 ? 0.279 0.731 -6.184 1.00 0.00 669 ASP A CA 10
ATOM 16446 C C . ASP A 1 31 ? -1.231 0.600 -6.074 1.00 0.00 669 ASP A C 10
ATOM 16447 O O . ASP A 1 31 ? -1.839 -0.250 -6.725 1.00 0.00 669 ASP A O 10
ATOM 16456 N N . VAL A 1 32 ? -1.832 1.468 -5.280 1.00 0.00 670 VAL A N 10
ATOM 16457 C CA . VAL A 1 32 ? -3.241 1.356 -4.948 1.00 0.00 670 VAL A CA 10
ATOM 16458 C C . VAL A 1 32 ? -4.125 1.985 -6.026 1.00 0.00 670 VAL A C 10
ATOM 16459 O O . VAL A 1 32 ? -4.152 3.208 -6.190 1.00 0.00 670 VAL A O 10
ATOM 16472 N N . THR A 1 33 ? -4.820 1.140 -6.776 1.00 0.00 671 THR A N 10
ATOM 16473 C CA . THR A 1 33 ? -5.819 1.605 -7.728 1.00 0.00 671 THR A CA 10
ATOM 16474 C C . THR A 1 33 ? -7.172 1.728 -7.031 1.00 0.00 671 THR A C 10
ATOM 16475 O O . THR A 1 33 ? -7.622 0.788 -6.380 1.00 0.00 671 THR A O 10
ATOM 16486 N N . VAL A 1 34 ? -7.805 2.885 -7.146 1.00 0.00 672 VAL A N 10
ATOM 16487 C CA . VAL A 1 34 ? -9.081 3.115 -6.484 1.00 0.00 672 VAL A CA 10
ATOM 16488 C C . VAL A 1 34 ? -10.239 2.871 -7.443 1.00 0.00 672 VAL A C 10
ATOM 16489 O O . VAL A 1 34 ? -10.174 3.239 -8.616 1.00 0.00 672 VAL A O 10
ATOM 16502 N N . ILE A 1 35 ? -11.289 2.240 -6.943 1.00 0.00 673 ILE A N 10
ATOM 16503 C CA . ILE A 1 35 ? -12.479 1.983 -7.738 1.00 0.00 673 ILE A CA 10
ATOM 16504 C C . ILE A 1 35 ? -13.654 2.801 -7.205 1.00 0.00 673 ILE A C 10
ATOM 16505 O O . ILE A 1 35 ? -13.901 2.834 -5.998 1.00 0.00 673 ILE A O 10
ATOM 16521 N N . ASP A 1 36 ? -14.369 3.459 -8.109 1.00 0.00 674 ASP A N 10
ATOM 16522 C CA . ASP A 1 36 ? -15.477 4.333 -7.734 1.00 0.00 674 ASP A CA 10
ATOM 16523 C C . ASP A 1 36 ? -16.763 3.533 -7.544 1.00 0.00 674 ASP A C 10
ATOM 16524 O O . ASP A 1 36 ? -17.561 3.380 -8.474 1.00 0.00 674 ASP A O 10
ATOM 16533 N N . THR A 1 37 ? -16.954 3.008 -6.342 1.00 0.00 675 THR A N 10
ATOM 16534 C CA . THR A 1 37 ? -18.162 2.265 -6.012 1.00 0.00 675 THR A CA 10
ATOM 16535 C C . THR A 1 37 ? -19.327 3.209 -5.710 1.00 0.00 675 THR A C 10
ATOM 16536 O O . THR A 1 37 ? -19.768 3.335 -4.564 1.00 0.00 675 THR A O 10
ATOM 16547 N N . LYS A 1 38 ? -19.809 3.887 -6.741 1.00 0.00 676 LYS A N 10
ATOM 16548 C CA . LYS A 1 38 ? -20.955 4.772 -6.603 1.00 0.00 676 LYS A CA 10
ATOM 16549 C C . LYS A 1 38 ? -22.241 4.060 -7.012 1.00 0.00 676 LYS A C 10
ATOM 16550 O O . LYS A 1 38 ? -23.347 4.563 -6.797 1.00 0.00 676 LYS A O 10
ATOM 16569 N N . ASP A 1 39 ? -22.081 2.879 -7.598 1.00 0.00 677 ASP A N 10
ATOM 16570 C CA . ASP A 1 39 ? -23.214 2.078 -8.049 1.00 0.00 677 ASP A CA 10
ATOM 16571 C C . ASP A 1 39 ? -23.993 1.540 -6.860 1.00 0.00 677 ASP A C 10
ATOM 16572 O O . ASP A 1 39 ? -23.657 0.497 -6.296 1.00 0.00 677 ASP A O 10
ATOM 16581 N N . GLY A 1 40 ? -25.030 2.270 -6.485 1.00 0.00 678 GLY A N 10
ATOM 16582 C CA . GLY A 1 40 ? -25.817 1.922 -5.323 1.00 0.00 678 GLY A CA 10
ATOM 16583 C C . GLY A 1 40 ? -26.284 3.158 -4.583 1.00 0.00 678 GLY A C 10
ATOM 16584 O O . GLY A 1 40 ? -27.362 3.169 -3.991 1.00 0.00 678 GLY A O 10
ATOM 16588 N N . SER A 1 41 ? -25.470 4.208 -4.632 1.00 0.00 679 SER A N 10
ATOM 16589 C CA . SER A 1 41 ? -25.811 5.474 -3.994 1.00 0.00 679 SER A CA 10
ATOM 16590 C C . SER A 1 41 ? -26.779 6.270 -4.868 1.00 0.00 679 SER A C 10
ATOM 16591 O O . SER A 1 41 ? -27.524 7.123 -4.377 1.00 0.00 679 SER A O 10
ATOM 16599 N N . GLN A 1 42 ? -26.764 5.982 -6.163 1.00 0.00 680 GLN A N 10
ATOM 16600 C CA . GLN A 1 42 ? -27.647 6.650 -7.110 1.00 0.00 680 GLN A CA 10
ATOM 16601 C C . GLN A 1 42 ? -28.878 5.792 -7.379 1.00 0.00 680 GLN A C 10
ATOM 16602 O O . GLN A 1 42 ? -28.779 4.717 -7.970 1.00 0.00 680 GLN A O 10
ATOM 16616 N N . SER A 1 43 ? -30.032 6.269 -6.934 1.00 0.00 681 SER A N 10
ATOM 16617 C CA . SER A 1 43 ? -31.280 5.542 -7.102 1.00 0.00 681 SER A CA 10
ATOM 16618 C C . SER A 1 43 ? -31.790 5.640 -8.542 1.00 0.00 681 SER A C 10
ATOM 16619 O O . SER A 1 43 ? -32.428 4.717 -9.049 1.00 0.00 681 SER A O 10
ATOM 16627 N N . LYS A 1 44 ? -31.508 6.759 -9.200 1.00 0.00 682 LYS A N 10
ATOM 16628 C CA . LYS A 1 44 ? -31.966 6.971 -10.568 1.00 0.00 682 LYS A CA 10
ATOM 16629 C C . LYS A 1 44 ? -31.019 6.315 -11.567 1.00 0.00 682 LYS A C 10
ATOM 16630 O O . LYS A 1 44 ? -31.418 5.952 -12.673 1.00 0.00 682 LYS A O 10
ATOM 16649 N N . LEU A 1 45 ? -29.766 6.170 -11.165 1.00 0.00 683 LEU A N 10
ATOM 16650 C CA . LEU A 1 45 ? -28.742 5.601 -12.029 1.00 0.00 683 LEU A CA 10
ATOM 16651 C C . LEU A 1 45 ? -27.901 4.599 -11.247 1.00 0.00 683 LEU A C 10
ATOM 16652 O O . LEU A 1 45 ? -26.779 4.902 -10.842 1.00 0.00 683 LEU A O 10
ATOM 16668 N N . GLY A 1 46 ? -28.449 3.416 -11.014 1.00 0.00 684 GLY A N 10
ATOM 16669 C CA . GLY A 1 46 ? -27.728 2.405 -10.270 1.00 0.00 684 GLY A CA 10
ATOM 16670 C C . GLY A 1 46 ? -28.143 1.004 -10.654 1.00 0.00 684 GLY A C 10
ATOM 16671 O O . GLY A 1 46 ? -29.328 0.738 -10.872 1.00 0.00 684 GLY A O 10
ATOM 16675 N N . GLY A 1 47 ? -27.171 0.110 -10.743 1.00 0.00 685 GLY A N 10
ATOM 16676 C CA . GLY A 1 47 ? -27.461 -1.265 -11.081 1.00 0.00 685 GLY A CA 10
ATOM 16677 C C . GLY A 1 47 ? -27.333 -1.531 -12.567 1.00 0.00 685 GLY A C 10
ATOM 16678 O O . GLY A 1 47 ? -27.415 -0.611 -13.380 1.00 0.00 685 GLY A O 10
ATOM 16682 N N . GLY A 1 48 ? -27.136 -2.789 -12.925 1.00 0.00 901 GLY A N 10
ATOM 16683 C CA . GLY A 1 48 ? -26.999 -3.144 -14.320 1.00 0.00 901 GLY A CA 10
ATOM 16684 C C . GLY A 1 48 ? -27.465 -4.554 -14.579 1.00 0.00 901 GLY A C 10
ATOM 16685 O O . GLY A 1 48 ? -26.655 -5.474 -14.670 1.00 0.00 901 GLY A O 10
ATOM 16689 N N . GLY A 1 49 ? -28.775 -4.725 -14.683 1.00 0.00 902 GLY A N 10
ATOM 16690 C CA . GLY A 1 49 ? -29.336 -6.050 -14.864 1.00 0.00 902 GLY A CA 10
ATOM 16691 C C . GLY A 1 49 ? -29.765 -6.648 -13.543 1.00 0.00 902 GLY A C 10
ATOM 16692 O O . GLY A 1 49 ? -30.371 -7.719 -13.493 1.00 0.00 902 GLY A O 10
ATOM 16696 N N . SER A 1 50 ? -29.444 -5.942 -12.470 1.00 0.00 903 SER A N 10
ATOM 16697 C CA . SER A 1 50 ? -29.804 -6.363 -11.127 1.00 0.00 903 SER A CA 10
ATOM 16698 C C . SER A 1 50 ? -31.248 -5.982 -10.805 1.00 0.00 903 SER A C 10
ATOM 16699 O O . SER A 1 50 ? -31.806 -6.417 -9.797 1.00 0.00 903 SER A O 10
ATOM 16707 N N . GLY A 1 51 ? -31.846 -5.179 -11.675 1.00 0.00 904 GLY A N 10
ATOM 16708 C CA . GLY A 1 51 ? -33.209 -4.732 -11.460 1.00 0.00 904 GLY A CA 10
ATOM 16709 C C . GLY A 1 51 ? -33.299 -3.699 -10.357 1.00 0.00 904 GLY A C 10
ATOM 16710 O O . GLY A 1 51 ? -32.688 -2.631 -10.446 1.00 0.00 904 GLY A O 10
ATOM 16714 N N . GLY A 1 52 ? -34.037 -4.024 -9.310 1.00 0.00 905 GLY A N 10
ATOM 16715 C CA . GLY A 1 52 ? -34.187 -3.116 -8.196 1.00 0.00 905 GLY A CA 10
ATOM 16716 C C . GLY A 1 52 ? -33.372 -3.555 -7.000 1.00 0.00 905 GLY A C 10
ATOM 16717 O O . GLY A 1 52 ? -33.550 -3.041 -5.897 1.00 0.00 905 GLY A O 10
ATOM 16721 N N . HIS A 1 53 ? -32.486 -4.517 -7.223 1.00 0.00 906 HIS A N 10
ATOM 16722 C CA . HIS A 1 53 ? -31.629 -5.041 -6.169 1.00 0.00 906 HIS A CA 10
ATOM 16723 C C . HIS A 1 53 ? -30.277 -4.341 -6.178 1.00 0.00 906 HIS A C 10
ATOM 16724 O O . HIS A 1 53 ? -29.814 -3.883 -7.227 1.00 0.00 906 HIS A O 10
ATOM 16738 N N . MET A 1 54 ? -29.640 -4.268 -5.015 1.00 0.00 907 MET A N 10
ATOM 16739 C CA . MET A 1 54 ? -28.303 -3.689 -4.904 1.00 0.00 907 MET A CA 10
ATOM 16740 C C . MET A 1 54 ? -27.249 -4.667 -5.429 1.00 0.00 907 MET A C 10
ATOM 16741 O O . MET A 1 54 ? -26.322 -5.053 -4.719 1.00 0.00 907 MET A O 10
ATOM 16755 N N . GLY A 1 55 ? -27.395 -5.058 -6.683 1.00 0.00 908 GLY A N 10
ATOM 16756 C CA . GLY A 1 55 ? -26.501 -6.034 -7.259 1.00 0.00 908 GLY A CA 10
ATOM 16757 C C . GLY A 1 55 ? -25.453 -5.409 -8.153 1.00 0.00 908 GLY A C 10
ATOM 16758 O O . GLY A 1 55 ? -25.500 -5.567 -9.374 1.00 0.00 908 GLY A O 10
ATOM 16762 N N . SER A 1 56 ? -24.517 -4.690 -7.553 1.00 0.00 909 SER A N 10
ATOM 16763 C CA . SER A 1 56 ? -23.386 -4.137 -8.285 1.00 0.00 909 SER A CA 10
ATOM 16764 C C . SER A 1 56 ? -22.362 -5.241 -8.558 1.00 0.00 909 SER A C 10
ATOM 16765 O O . SER A 1 56 ? -21.269 -5.258 -7.994 1.00 0.00 909 SER A O 10
ATOM 16773 N N . GLY A 1 57 ? -22.749 -6.179 -9.417 1.00 0.00 910 GLY A N 10
ATOM 16774 C CA . GLY A 1 57 ? -21.939 -7.353 -9.669 1.00 0.00 910 GLY A CA 10
ATOM 16775 C C . GLY A 1 57 ? -22.475 -8.544 -8.904 1.00 0.00 910 GLY A C 10
ATOM 16776 O O . GLY A 1 57 ? -22.269 -9.698 -9.287 1.00 0.00 910 GLY A O 10
ATOM 16780 N N . GLY A 1 58 ? -23.178 -8.248 -7.820 1.00 0.00 911 GLY A N 10
ATOM 16781 C CA . GLY A 1 58 ? -23.779 -9.273 -6.997 1.00 0.00 911 GLY A CA 10
ATOM 16782 C C . GLY A 1 58 ? -24.046 -8.765 -5.598 1.00 0.00 911 GLY A C 10
ATOM 16783 O O . GLY A 1 58 ? -23.551 -7.702 -5.223 1.00 0.00 911 GLY A O 10
ATOM 16787 N N . LEU A 1 59 ? -24.818 -9.515 -4.826 1.00 0.00 18 LEU A N 10
ATOM 16788 C CA . LEU A 1 59 ? -25.124 -9.133 -3.451 1.00 0.00 18 LEU A CA 10
ATOM 16789 C C . LEU A 1 59 ? -23.927 -9.395 -2.546 1.00 0.00 18 LEU A C 10
ATOM 16790 O O . LEU A 1 59 ? -23.907 -8.987 -1.385 1.00 0.00 18 LEU A O 10
ATOM 16806 N N . SER A 1 60 ? -22.935 -10.081 -3.089 1.00 0.00 19 SER A N 10
ATOM 16807 C CA . SER A 1 60 ? -21.692 -10.329 -2.383 1.00 0.00 19 SER A CA 10
ATOM 16808 C C . SER A 1 60 ? -20.717 -9.192 -2.649 1.00 0.00 19 SER A C 10
ATOM 16809 O O . SER A 1 60 ? -19.640 -9.129 -2.055 1.00 0.00 19 SER A O 10
ATOM 16817 N N . TRP A 1 61 ? -21.125 -8.298 -3.549 1.00 0.00 20 TRP A N 10
ATOM 16818 C CA . TRP A 1 61 ? -20.328 -7.140 -3.941 1.00 0.00 20 TRP A CA 10
ATOM 16819 C C . TRP A 1 61 ? -18.942 -7.571 -4.416 1.00 0.00 20 TRP A C 10
ATOM 16820 O O . TRP A 1 61 ? -18.812 -8.431 -5.290 1.00 0.00 20 TRP A O 10
ATOM 16841 N N . LYS A 1 62 ? -17.912 -6.976 -3.837 1.00 0.00 21 LYS A N 10
ATOM 16842 C CA . LYS A 1 62 ? -16.546 -7.325 -4.168 1.00 0.00 21 LYS A CA 10
ATOM 16843 C C . LYS A 1 62 ? -15.864 -7.943 -2.956 1.00 0.00 21 LYS A C 10
ATOM 16844 O O . LYS A 1 62 ? -15.859 -7.357 -1.871 1.00 0.00 21 LYS A O 10
ATOM 16863 N N . ARG A 1 63 ? -15.318 -9.136 -3.150 1.00 0.00 22 ARG A N 10
ATOM 16864 C CA . ARG A 1 63 ? -14.671 -9.881 -2.077 1.00 0.00 22 ARG A CA 10
ATOM 16865 C C . ARG A 1 63 ? -13.450 -9.145 -1.552 1.00 0.00 22 ARG A C 10
ATOM 16866 O O . ARG A 1 63 ? -12.713 -8.527 -2.321 1.00 0.00 22 ARG A O 10
ATOM 16887 N N . CYS A 1 64 ? -13.240 -9.221 -0.247 1.00 0.00 23 CYS A N 10
ATOM 16888 C CA . CYS A 1 64 ? -12.091 -8.603 0.377 1.00 0.00 23 CYS A CA 10
ATOM 16889 C C . CYS A 1 64 ? -11.103 -9.693 0.803 1.00 0.00 23 CYS A C 10
ATOM 16890 O O . CYS A 1 64 ? -11.511 -10.787 1.198 1.00 0.00 23 CYS A O 10
ATOM 16897 N N . ALA A 1 65 ? -9.813 -9.399 0.706 1.00 0.00 24 ALA A N 10
ATOM 16898 C CA . ALA A 1 65 ? -8.787 -10.441 0.768 1.00 0.00 24 ALA A CA 10
ATOM 16899 C C . ALA A 1 65 ? -8.257 -10.693 2.179 1.00 0.00 24 ALA A C 10
ATOM 16900 O O . ALA A 1 65 ? -8.243 -11.833 2.643 1.00 0.00 24 ALA A O 10
ATOM 16907 N N . GLY A 1 66 ? -7.818 -9.638 2.850 1.00 0.00 25 GLY A N 10
ATOM 16908 C CA . GLY A 1 66 ? -7.162 -9.785 4.140 1.00 0.00 25 GLY A CA 10
ATOM 16909 C C . GLY A 1 66 ? -8.080 -10.353 5.204 1.00 0.00 25 GLY A C 10
ATOM 16910 O O . GLY A 1 66 ? -7.839 -11.446 5.723 1.00 0.00 25 GLY A O 10
ATOM 16914 N N . CYS A 1 67 ? -9.124 -9.603 5.538 1.00 0.00 26 CYS A N 10
ATOM 16915 C CA . CYS A 1 67 ? -10.127 -10.068 6.487 1.00 0.00 26 CYS A CA 10
ATOM 16916 C C . CYS A 1 67 ? -10.803 -11.333 5.969 1.00 0.00 26 CYS A C 10
ATOM 16917 O O . CYS A 1 67 ? -10.966 -12.309 6.707 1.00 0.00 26 CYS A O 10
ATOM 16924 N N . GLY A 1 68 ? -11.180 -11.310 4.698 1.00 0.00 27 GLY A N 10
ATOM 16925 C CA . GLY A 1 68 ? -11.774 -12.475 4.079 1.00 0.00 27 GLY A CA 10
ATOM 16926 C C . GLY A 1 68 ? -13.281 -12.384 4.014 1.00 0.00 27 GLY A C 10
ATOM 16927 O O . GLY A 1 68 ? -13.984 -13.334 4.363 1.00 0.00 27 GLY A O 10
ATOM 16931 N N . GLY A 1 69 ? -13.782 -11.245 3.576 1.00 0.00 28 GLY A N 10
ATOM 16932 C CA . GLY A 1 69 ? -15.212 -11.065 3.466 1.00 0.00 28 GLY A CA 10
ATOM 16933 C C . GLY A 1 69 ? -15.590 -10.368 2.181 1.00 0.00 28 GLY A C 10
ATOM 16934 O O . GLY A 1 69 ? -15.421 -10.916 1.090 1.00 0.00 28 GLY A O 10
ATOM 16938 N N . LYS A 1 70 ? -16.107 -9.165 2.316 1.00 0.00 29 LYS A N 10
ATOM 16939 C CA . LYS A 1 70 ? -16.412 -8.318 1.179 1.00 0.00 29 LYS A CA 10
ATOM 16940 C C . LYS A 1 70 ? -16.247 -6.873 1.599 1.00 0.00 29 LYS A C 10
ATOM 16941 O O . LYS A 1 70 ? -16.535 -6.528 2.751 1.00 0.00 29 LYS A O 10
ATOM 16960 N N . ILE A 1 71 ? -15.778 -6.038 0.686 1.00 0.00 30 ILE A N 10
ATOM 16961 C CA . ILE A 1 71 ? -15.503 -4.648 1.003 1.00 0.00 30 ILE A CA 10
ATOM 16962 C C . ILE A 1 71 ? -16.783 -3.918 1.380 1.00 0.00 30 ILE A C 10
ATOM 16963 O O . ILE A 1 71 ? -17.643 -3.649 0.539 1.00 0.00 30 ILE A O 10
ATOM 16979 N N . ALA A 1 72 ? -16.897 -3.607 2.662 1.00 0.00 31 ALA A N 10
ATOM 16980 C CA . ALA A 1 72 ? -18.051 -2.895 3.170 1.00 0.00 31 ALA A CA 10
ATOM 16981 C C . ALA A 1 72 ? -17.629 -1.568 3.777 1.00 0.00 31 ALA A C 10
ATOM 16982 O O . ALA A 1 72 ? -18.351 -0.972 4.576 1.00 0.00 31 ALA A O 10
ATOM 16989 N N . ASP A 1 73 ? -16.439 -1.126 3.403 1.00 0.00 32 ASP A N 10
ATOM 16990 C CA . ASP A 1 73 ? -15.971 0.205 3.767 1.00 0.00 32 ASP A CA 10
ATOM 16991 C C . ASP A 1 73 ? -16.683 1.211 2.879 1.00 0.00 32 ASP A C 10
ATOM 16992 O O . ASP A 1 73 ? -17.565 1.944 3.330 1.00 0.00 32 ASP A O 10
ATOM 17001 N N . ARG A 1 74 ? -16.295 1.209 1.607 1.00 0.00 33 ARG A N 10
ATOM 17002 C CA . ARG A 1 74 ? -17.000 1.930 0.552 1.00 0.00 33 ARG A CA 10
ATOM 17003 C C . ARG A 1 74 ? -16.264 1.757 -0.764 1.00 0.00 33 ARG A C 10
ATOM 17004 O O . ARG A 1 74 ? -16.770 1.137 -1.697 1.00 0.00 33 ARG A O 10
ATOM 17025 N N . PHE A 1 75 ? -15.057 2.294 -0.828 1.00 0.00 34 PHE A N 10
ATOM 17026 C CA . PHE A 1 75 ? -14.252 2.207 -2.033 1.00 0.00 34 PHE A CA 10
ATOM 17027 C C . PHE A 1 75 ? -13.286 1.039 -1.935 1.00 0.00 34 PHE A C 10
ATOM 17028 O O . PHE A 1 75 ? -12.690 0.802 -0.882 1.00 0.00 34 PHE A O 10
ATOM 17045 N N . LEU A 1 76 ? -13.151 0.299 -3.024 1.00 0.00 35 LEU A N 10
ATOM 17046 C CA . LEU A 1 76 ? -12.228 -0.820 -3.058 1.00 0.00 35 LEU A CA 10
ATOM 17047 C C . LEU A 1 76 ? -10.931 -0.391 -3.717 1.00 0.00 35 LEU A C 10
ATOM 17048 O O . LEU A 1 76 ? -10.928 0.448 -4.622 1.00 0.00 35 LEU A O 10
ATOM 17064 N N . LEU A 1 77 ? -9.833 -0.954 -3.248 1.00 0.00 36 LEU A N 10
ATOM 17065 C CA . LEU A 1 77 ? -8.521 -0.611 -3.762 1.00 0.00 36 LEU A CA 10
ATOM 17066 C C . LEU A 1 77 ? -7.824 -1.839 -4.330 1.00 0.00 36 LEU A C 10
ATOM 17067 O O . LEU A 1 77 ? -8.291 -2.966 -4.157 1.00 0.00 36 LEU A O 10
ATOM 17083 N N . TYR A 1 78 ? -6.708 -1.610 -5.000 1.00 0.00 37 TYR A N 10
ATOM 17084 C CA . TYR A 1 78 ? -5.962 -2.676 -5.647 1.00 0.00 37 TYR A CA 10
ATOM 17085 C C . TYR A 1 78 ? -4.544 -2.755 -5.102 1.00 0.00 37 TYR A C 10
ATOM 17086 O O . TYR A 1 78 ? -3.974 -1.746 -4.688 1.00 0.00 37 TYR A O 10
ATOM 17104 N N . ALA A 1 79 ? -3.990 -3.957 -5.097 1.00 0.00 38 ALA A N 10
ATOM 17105 C CA . ALA A 1 79 ? -2.608 -4.169 -4.696 1.00 0.00 38 ALA A CA 10
ATOM 17106 C C . ALA A 1 79 ? -1.965 -5.210 -5.603 1.00 0.00 38 ALA A C 10
ATOM 17107 O O . ALA A 1 79 ? -1.397 -4.872 -6.639 1.00 0.00 38 ALA A O 10
ATOM 17114 N N . MET A 1 80 ? -2.066 -6.475 -5.213 1.00 0.00 39 MET A N 10
ATOM 17115 C CA . MET A 1 80 ? -1.597 -7.570 -6.052 1.00 0.00 39 MET A CA 10
ATOM 17116 C C . MET A 1 80 ? -2.575 -7.792 -7.201 1.00 0.00 39 MET A C 10
ATOM 17117 O O . MET A 1 80 ? -2.353 -7.330 -8.319 1.00 0.00 39 MET A O 10
ATOM 17131 N N . ASP A 1 81 ? -3.660 -8.497 -6.911 1.00 0.00 40 ASP A N 10
ATOM 17132 C CA . ASP A 1 81 ? -4.710 -8.742 -7.898 1.00 0.00 40 ASP A CA 10
ATOM 17133 C C . ASP A 1 81 ? -6.070 -8.840 -7.221 1.00 0.00 40 ASP A C 10
ATOM 17134 O O . ASP A 1 81 ? -7.085 -9.095 -7.870 1.00 0.00 40 ASP A O 10
ATOM 17143 N N . SER A 1 82 ? -6.090 -8.626 -5.915 1.00 0.00 41 SER A N 10
ATOM 17144 C CA . SER A 1 82 ? -7.311 -8.743 -5.146 1.00 0.00 41 SER A CA 10
ATOM 17145 C C . SER A 1 82 ? -7.952 -7.379 -4.935 1.00 0.00 41 SER A C 10
ATOM 17146 O O . SER A 1 82 ? -7.348 -6.345 -5.225 1.00 0.00 41 SER A O 10
ATOM 17154 N N . TYR A 1 83 ? -9.174 -7.387 -4.434 1.00 0.00 42 TYR A N 10
ATOM 17155 C CA . TYR A 1 83 ? -9.864 -6.160 -4.084 1.00 0.00 42 TYR A CA 10
ATOM 17156 C C . TYR A 1 83 ? -9.694 -5.908 -2.593 1.00 0.00 42 TYR A C 10
ATOM 17157 O O . TYR A 1 83 ? -9.957 -6.790 -1.775 1.00 0.00 42 TYR A O 10
ATOM 17175 N N . TRP A 1 84 ? -9.226 -4.725 -2.242 1.00 0.00 43 TRP A N 10
ATOM 17176 C CA . TRP A 1 84 ? -8.948 -4.401 -0.852 1.00 0.00 43 TRP A CA 10
ATOM 17177 C C . TRP A 1 84 ? -9.750 -3.191 -0.402 1.00 0.00 43 TRP A C 10
ATOM 17178 O O . TRP A 1 84 ? -10.500 -2.604 -1.178 1.00 0.00 43 TRP A O 10
ATOM 17199 N N . HIS A 1 85 ? -9.576 -2.830 0.856 1.00 0.00 44 HIS A N 10
ATOM 17200 C CA . HIS A 1 85 ? -10.199 -1.644 1.436 1.00 0.00 44 HIS A CA 10
ATOM 17201 C C . HIS A 1 85 ? -9.301 -1.136 2.558 1.00 0.00 44 HIS A C 10
ATOM 17202 O O . HIS A 1 85 ? -8.220 -1.690 2.778 1.00 0.00 44 HIS A O 10
ATOM 17216 N N . SER A 1 86 ? -9.748 -0.110 3.269 1.00 0.00 45 SER A N 10
ATOM 17217 C CA . SER A 1 86 ? -8.940 0.531 4.302 1.00 0.00 45 SER A CA 10
ATOM 17218 C C . SER A 1 86 ? -8.473 -0.459 5.375 1.00 0.00 45 SER A C 10
ATOM 17219 O O . SER A 1 86 ? -7.366 -0.336 5.902 1.00 0.00 45 SER A O 10
ATOM 17227 N N . ARG A 1 87 ? -9.307 -1.445 5.682 1.00 0.00 46 ARG A N 10
ATOM 17228 C CA . ARG A 1 87 ? -9.002 -2.404 6.739 1.00 0.00 46 ARG A CA 10
ATOM 17229 C C . ARG A 1 87 ? -8.283 -3.643 6.207 1.00 0.00 46 ARG A C 10
ATOM 17230 O O . ARG A 1 87 ? -7.882 -4.510 6.981 1.00 0.00 46 ARG A O 10
ATOM 17251 N N . CYS A 1 88 ? -8.111 -3.728 4.895 1.00 0.00 47 CYS A N 10
ATOM 17252 C CA . CYS A 1 88 ? -7.449 -4.880 4.300 1.00 0.00 47 CYS A CA 10
ATOM 17253 C C . CYS A 1 88 ? -5.998 -4.563 3.981 1.00 0.00 47 CYS A C 10
ATOM 17254 O O . CYS A 1 88 ? -5.087 -5.223 4.486 1.00 0.00 47 CYS A O 10
ATOM 17261 N N . LEU A 1 89 ? -5.794 -3.548 3.153 1.00 0.00 48 LEU A N 10
ATOM 17262 C CA . LEU A 1 89 ? -4.458 -3.172 2.717 1.00 0.00 48 LEU A CA 10
ATOM 17263 C C . LEU A 1 89 ? -3.693 -2.494 3.845 1.00 0.00 48 LEU A C 10
ATOM 17264 O O . LEU A 1 89 ? -3.706 -1.272 3.986 1.00 0.00 48 LEU A O 10
ATOM 17280 N N . LYS A 1 90 ? -3.054 -3.304 4.666 1.00 0.00 49 LYS A N 10
ATOM 17281 C CA . LYS A 1 90 ? -2.212 -2.809 5.737 1.00 0.00 49 LYS A CA 10
ATOM 17282 C C . LYS A 1 90 ? -1.005 -3.715 5.891 1.00 0.00 49 LYS A C 10
ATOM 17283 O O . LYS A 1 90 ? -1.114 -4.930 5.716 1.00 0.00 49 LYS A O 10
ATOM 17302 N N . CYS A 1 91 ? 0.139 -3.117 6.189 1.00 0.00 50 CYS A N 10
ATOM 17303 C CA . CYS A 1 91 ? 1.363 -3.865 6.420 1.00 0.00 50 CYS A CA 10
ATOM 17304 C C . CYS A 1 91 ? 1.130 -4.922 7.491 1.00 0.00 50 CYS A C 10
ATOM 17305 O O . CYS A 1 91 ? 0.563 -4.636 8.544 1.00 0.00 50 CYS A O 10
ATOM 17312 N N . SER A 1 92 ? 1.560 -6.135 7.224 1.00 0.00 51 SER A N 10
ATOM 17313 C CA . SER A 1 92 ? 1.332 -7.228 8.150 1.00 0.00 51 SER A CA 10
ATOM 17314 C C . SER A 1 92 ? 2.212 -7.095 9.390 1.00 0.00 51 SER A C 10
ATOM 17315 O O . SER A 1 92 ? 1.961 -7.737 10.412 1.00 0.00 51 SER A O 10
ATOM 17323 N N . SER A 1 93 ? 3.223 -6.240 9.313 1.00 0.00 52 SER A N 10
ATOM 17324 C CA . SER A 1 93 ? 4.187 -6.116 10.394 1.00 0.00 52 SER A CA 10
ATOM 17325 C C . SER A 1 93 ? 3.860 -4.949 11.330 1.00 0.00 52 SER A C 10
ATOM 17326 O O . SER A 1 93 ? 3.768 -5.136 12.544 1.00 0.00 52 SER A O 10
ATOM 17334 N N . CYS A 1 94 ? 3.663 -3.752 10.779 1.00 0.00 53 CYS A N 10
ATOM 17335 C CA . CYS A 1 94 ? 3.408 -2.583 11.619 1.00 0.00 53 CYS A CA 10
ATOM 17336 C C . CYS A 1 94 ? 1.965 -2.104 11.467 1.00 0.00 53 CYS A C 10
ATOM 17337 O O . CYS A 1 94 ? 1.540 -1.151 12.129 1.00 0.00 53 CYS A O 10
ATOM 1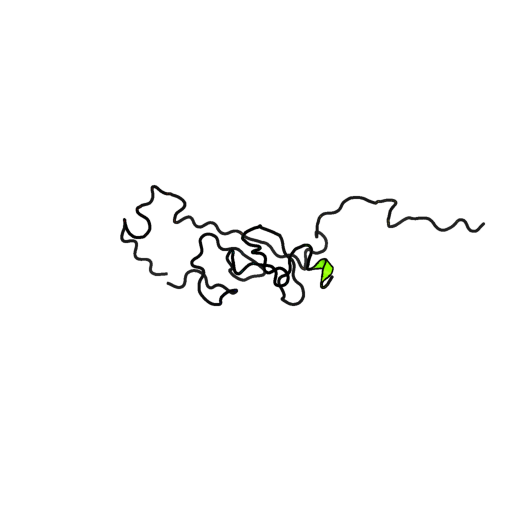7344 N N . GLN A 1 95 ? 1.226 -2.786 10.594 1.00 0.00 54 GLN A N 10
ATOM 17345 C CA . GLN A 1 95 ? -0.185 -2.503 10.344 1.00 0.00 54 GLN A CA 10
ATOM 17346 C C . GLN A 1 95 ? -0.392 -1.075 9.845 1.00 0.00 54 GLN A C 10
ATOM 17347 O O . GLN A 1 95 ? -1.362 -0.412 10.211 1.00 0.00 54 GLN A O 10
ATOM 17361 N N . ALA A 1 96 ? 0.530 -0.608 9.014 1.00 0.00 55 ALA A N 10
ATOM 17362 C CA . ALA A 1 96 ? 0.374 0.675 8.350 1.00 0.00 55 ALA A CA 10
ATOM 17363 C C . ALA A 1 96 ? -0.769 0.595 7.348 1.00 0.00 55 ALA A C 10
ATOM 17364 O O . ALA A 1 96 ? -0.770 -0.266 6.467 1.00 0.00 55 ALA A O 10
ATOM 17371 N N . GLN A 1 97 ? -1.742 1.484 7.487 1.00 0.00 56 GLN A N 10
ATOM 17372 C CA . GLN A 1 97 ? -2.959 1.416 6.695 1.00 0.00 56 GLN A CA 10
ATOM 17373 C C . GLN A 1 97 ? -2.754 2.013 5.304 1.00 0.00 56 GLN A C 10
ATOM 17374 O O . GLN A 1 97 ? -3.144 3.153 5.032 1.00 0.00 56 GLN A O 10
ATOM 17388 N N . LEU A 1 98 ? -2.152 1.221 4.424 1.00 0.00 57 LEU A N 10
ATOM 17389 C CA . LEU A 1 98 ? -1.916 1.628 3.042 1.00 0.00 57 LEU A CA 10
ATOM 17390 C C . LEU A 1 98 ? -3.233 1.713 2.269 1.00 0.00 57 LEU A C 10
ATOM 17391 O O . LEU A 1 98 ? -3.280 2.204 1.144 1.00 0.00 57 LEU A O 10
ATOM 17407 N N . GLY A 1 99 ? -4.303 1.226 2.888 1.00 0.00 58 GLY A N 10
ATOM 17408 C CA . GLY A 1 99 ? -5.620 1.336 2.302 1.00 0.00 58 GLY A CA 10
ATOM 17409 C C . GLY A 1 99 ? -6.147 2.757 2.320 1.00 0.00 58 GLY A C 10
ATOM 17410 O O . GLY A 1 99 ? -6.982 3.124 1.496 1.00 0.00 58 GLY A O 10
ATOM 17414 N N . ASP A 1 100 ? -5.669 3.557 3.268 1.00 0.00 59 ASP A N 10
ATOM 17415 C CA . ASP A 1 100 ? -6.062 4.960 3.350 1.00 0.00 59 ASP A CA 10
ATOM 17416 C C . ASP A 1 100 ? -4.993 5.831 2.733 1.00 0.00 59 ASP A C 10
ATOM 17417 O O . ASP A 1 100 ? -5.266 6.844 2.090 1.00 0.00 59 ASP A O 10
ATOM 17426 N N . ILE A 1 101 ? -3.776 5.402 2.927 1.00 0.00 60 ILE A N 10
ATOM 17427 C CA . ILE A 1 101 ? -2.616 6.052 2.341 1.00 0.00 60 ILE A CA 10
ATOM 17428 C C . ILE A 1 101 ? -2.119 5.222 1.168 1.00 0.00 60 ILE A C 10
ATOM 17429 O O . ILE A 1 101 ? -1.282 4.335 1.337 1.00 0.00 60 ILE A O 10
ATOM 17445 N N . GLY A 1 102 ? -2.643 5.514 -0.015 1.00 0.00 61 GLY A N 10
ATOM 17446 C CA . GLY A 1 102 ? -2.385 4.686 -1.179 1.00 0.00 61 GLY A CA 10
ATOM 17447 C C . GLY A 1 102 ? -0.988 4.842 -1.743 1.00 0.00 61 GLY A C 10
ATOM 17448 O O . GLY A 1 102 ? -0.813 5.336 -2.856 1.00 0.00 61 GLY A O 10
ATOM 17452 N N . THR A 1 103 ? 0.003 4.423 -0.977 1.00 0.00 62 THR A N 10
ATOM 17453 C CA . THR A 1 103 ? 1.381 4.432 -1.436 1.00 0.00 62 THR A CA 10
ATOM 17454 C C . THR A 1 103 ? 1.801 3.036 -1.883 1.00 0.00 62 THR A C 10
ATOM 17455 O O . THR A 1 103 ? 1.310 2.036 -1.355 1.00 0.00 62 THR A O 10
ATOM 17466 N N . SER A 1 104 ? 2.691 2.974 -2.863 1.00 0.00 63 SER A N 10
ATOM 17467 C CA . SER A 1 104 ? 3.158 1.703 -3.399 1.00 0.00 63 SER A CA 10
ATOM 17468 C C . SER A 1 104 ? 3.852 0.868 -2.322 1.00 0.00 63 SER A C 10
ATOM 17469 O O . SER A 1 104 ? 4.936 1.215 -1.847 1.00 0.00 63 SER A O 10
ATOM 17477 N N . SER A 1 105 ? 3.207 -0.226 -1.938 1.00 0.00 64 SER A N 10
ATOM 17478 C CA . SER A 1 105 ? 3.753 -1.143 -0.948 1.00 0.00 64 SER A CA 10
ATOM 17479 C C . SER A 1 105 ? 4.621 -2.193 -1.636 1.00 0.00 64 SER A C 10
ATOM 17480 O O . SER A 1 105 ? 4.795 -2.149 -2.858 1.00 0.00 64 SER A O 10
ATOM 17488 N N . TYR A 1 106 ? 5.159 -3.132 -0.866 1.00 0.00 65 TYR A N 10
ATOM 17489 C CA . TYR A 1 106 ? 6.070 -4.124 -1.419 1.00 0.00 65 TYR A CA 10
ATOM 17490 C C . TYR A 1 106 ? 5.636 -5.541 -1.065 1.00 0.00 65 TYR A C 10
ATOM 17491 O O . TYR A 1 106 ? 5.070 -5.785 0.002 1.00 0.00 65 TYR A O 10
ATOM 17509 N N . THR A 1 107 ? 5.914 -6.464 -1.972 1.00 0.00 66 THR A N 10
ATOM 17510 C CA . THR A 1 107 ? 5.637 -7.870 -1.749 1.00 0.00 66 THR A CA 10
ATOM 17511 C C . THR A 1 107 ? 6.822 -8.718 -2.197 1.00 0.00 66 THR A C 10
ATOM 17512 O O . THR A 1 107 ? 7.781 -8.202 -2.769 1.00 0.00 66 THR A O 10
ATOM 17523 N N . LYS A 1 108 ? 6.757 -10.015 -1.929 1.00 0.00 67 LYS A N 10
ATOM 17524 C CA . LYS A 1 108 ? 7.801 -10.933 -2.355 1.00 0.00 67 LYS A CA 10
ATOM 17525 C C . LYS A 1 108 ? 7.308 -12.367 -2.296 1.00 0.00 67 LYS A C 10
ATOM 17526 O O . LYS A 1 108 ? 7.330 -13.083 -3.295 1.00 0.00 67 LYS A O 10
ATOM 17545 N N . SER A 1 109 ? 6.863 -12.781 -1.121 1.00 0.00 68 SER A N 10
ATOM 17546 C CA . SER A 1 109 ? 6.363 -14.133 -0.928 1.00 0.00 68 SER A CA 10
ATOM 17547 C C . SER A 1 109 ? 4.906 -14.120 -0.468 1.00 0.00 68 SER A C 10
ATOM 17548 O O . SER A 1 109 ? 4.548 -14.763 0.518 1.00 0.00 68 SER A O 10
ATOM 17556 N N . GLY A 1 110 ? 4.068 -13.373 -1.182 1.00 0.00 69 GLY A N 10
ATOM 17557 C CA . GLY A 1 110 ? 2.653 -13.317 -0.844 1.00 0.00 69 GLY A CA 10
ATOM 17558 C C . GLY A 1 110 ? 2.387 -12.530 0.422 1.00 0.00 69 GLY A C 10
ATOM 17559 O O . GLY A 1 110 ? 1.424 -12.800 1.142 1.00 0.00 69 GLY A O 10
ATOM 17563 N N . MET A 1 111 ? 3.245 -11.562 0.697 1.00 0.00 70 MET A N 10
ATOM 17564 C CA . MET A 1 111 ? 3.114 -10.740 1.891 1.00 0.00 70 MET A CA 10
ATOM 17565 C C . MET A 1 111 ? 3.199 -9.266 1.523 1.00 0.00 70 MET A C 10
ATOM 17566 O O . MET A 1 111 ? 4.115 -8.858 0.810 1.00 0.00 70 MET A O 10
ATOM 17580 N N . ILE A 1 112 ? 2.237 -8.479 1.987 1.00 0.00 71 ILE A N 10
ATOM 17581 C CA . ILE A 1 112 ? 2.222 -7.042 1.712 1.00 0.00 71 ILE A CA 10
ATOM 17582 C C . ILE A 1 112 ? 2.797 -6.268 2.890 1.00 0.00 71 ILE A C 10
ATOM 17583 O O . ILE A 1 112 ? 2.197 -6.215 3.965 1.00 0.00 71 ILE A O 10
ATOM 17599 N N . LEU A 1 113 ? 3.965 -5.678 2.690 1.00 0.00 72 LEU A N 10
ATOM 17600 C CA . LEU A 1 113 ? 4.634 -4.933 3.747 1.00 0.00 72 LEU A CA 10
ATOM 17601 C C . LEU A 1 113 ? 4.865 -3.494 3.311 1.00 0.00 72 LEU A C 10
ATOM 17602 O O . LEU A 1 113 ? 4.780 -3.179 2.119 1.00 0.00 72 LEU A O 10
ATOM 17618 N N . CYS A 1 114 ? 5.149 -2.628 4.275 1.00 0.00 73 CYS A N 10
ATOM 17619 C CA . CYS A 1 114 ? 5.433 -1.234 3.986 1.00 0.00 73 CYS A CA 10
ATOM 17620 C C . CYS A 1 114 ? 6.838 -1.082 3.406 1.00 0.00 73 CYS A C 10
ATOM 17621 O O . CYS A 1 114 ? 7.560 -2.067 3.226 1.00 0.00 73 CYS A O 10
ATOM 17628 N N . ARG A 1 115 ? 7.226 0.160 3.138 1.00 0.00 74 ARG A N 10
ATOM 17629 C CA . ARG A 1 115 ? 8.534 0.442 2.558 1.00 0.00 74 ARG A CA 10
ATOM 17630 C C . ARG A 1 115 ? 9.650 0.001 3.497 1.00 0.00 74 ARG A C 10
ATOM 17631 O O . ARG A 1 115 ? 10.663 -0.539 3.062 1.00 0.00 74 ARG A O 10
ATOM 17652 N N . ASN A 1 116 ? 9.442 0.217 4.785 1.00 0.00 75 ASN A N 10
ATOM 17653 C CA . ASN A 1 116 ? 10.453 -0.088 5.787 1.00 0.00 75 ASN A CA 10
ATOM 17654 C C . ASN A 1 116 ? 10.476 -1.575 6.112 1.00 0.00 75 ASN A C 10
ATOM 17655 O O . ASN A 1 116 ? 11.535 -2.201 6.157 1.00 0.00 75 ASN A O 10
ATOM 17666 N N . ASP A 1 117 ? 9.294 -2.142 6.321 1.00 0.00 76 ASP A N 10
ATOM 17667 C CA . ASP A 1 117 ? 9.182 -3.502 6.834 1.00 0.00 76 ASP A CA 10
ATOM 17668 C C . ASP A 1 117 ? 9.562 -4.531 5.791 1.00 0.00 76 ASP A C 10
ATOM 17669 O O . ASP A 1 117 ? 9.936 -5.650 6.131 1.00 0.00 76 ASP A O 10
ATOM 17678 N N . TYR A 1 118 ? 9.470 -4.159 4.522 1.00 0.00 77 TYR A N 10
ATOM 17679 C CA . TYR A 1 118 ? 9.879 -5.052 3.450 1.00 0.00 77 TYR A CA 10
ATOM 17680 C C . TYR A 1 118 ? 11.368 -5.369 3.567 1.00 0.00 77 TYR A C 10
ATOM 17681 O O . TYR A 1 118 ? 11.779 -6.521 3.425 1.00 0.00 77 TYR A O 10
ATOM 17699 N N . ILE A 1 119 ? 12.165 -4.346 3.850 1.00 0.00 78 ILE A N 10
ATOM 17700 C CA . ILE A 1 119 ? 13.604 -4.515 3.985 1.00 0.00 78 ILE A CA 10
ATOM 17701 C C . ILE A 1 119 ? 13.935 -5.270 5.268 1.00 0.00 78 ILE A C 10
ATOM 17702 O O . ILE A 1 119 ? 14.906 -6.022 5.329 1.00 0.00 78 ILE A O 10
ATOM 17718 N N . ARG A 1 120 ? 13.114 -5.065 6.288 1.00 0.00 79 ARG A N 10
ATOM 17719 C CA . ARG A 1 120 ? 13.293 -5.741 7.564 1.00 0.00 79 ARG A CA 10
ATOM 17720 C C . ARG A 1 120 ? 12.936 -7.219 7.445 1.00 0.00 79 ARG A C 10
ATOM 17721 O O . ARG A 1 120 ? 13.576 -8.075 8.056 1.00 0.00 79 ARG A O 10
ATOM 17742 N N . LEU A 1 121 ? 11.916 -7.510 6.650 1.00 0.00 80 LEU A N 10
ATOM 17743 C CA . LEU A 1 121 ? 11.459 -8.880 6.467 1.00 0.00 80 LEU A CA 10
ATOM 17744 C C . LEU A 1 121 ? 12.328 -9.623 5.459 1.00 0.00 80 LEU A C 10
ATOM 17745 O O . LEU A 1 121 ? 12.843 -10.703 5.752 1.00 0.00 80 LEU A O 10
ATOM 17761 N N . PHE A 1 122 ? 12.478 -9.050 4.271 1.00 0.00 81 PHE A N 10
ATOM 17762 C CA . PHE A 1 122 ? 13.228 -9.696 3.200 1.00 0.00 81 PHE A CA 10
ATOM 17763 C C . PHE A 1 122 ? 14.325 -8.780 2.668 1.00 0.00 81 PHE A C 10
ATOM 17764 O O . PHE A 1 122 ? 15.502 -8.951 2.990 1.00 0.00 81 PHE A O 10
ATOM 17781 N N . GLY A 1 123 ? 13.927 -7.803 1.865 1.00 0.00 82 GLY A N 10
ATOM 17782 C CA . GLY A 1 123 ? 14.889 -6.944 1.210 1.00 0.00 82 GLY A CA 10
ATOM 17783 C C . GLY A 1 123 ? 15.324 -7.516 -0.120 1.00 0.00 82 GLY A C 10
ATOM 17784 O O . GLY A 1 123 ? 14.461 -7.678 -1.012 1.00 0.00 82 GLY A O 10
ATOM 17791 N N . SER A 1 3 ? 29.618 24.111 -8.959 1.00 0.00 641 SER A N 11
ATOM 17792 C CA . SER A 1 3 ? 29.540 23.703 -10.376 1.00 0.00 641 SER A CA 11
ATOM 17793 C C . SER A 1 3 ? 28.466 22.630 -10.569 1.00 0.00 641 SER A C 11
ATOM 17794 O O . SER A 1 3 ? 27.848 22.181 -9.602 1.00 0.00 641 SER A O 11
ATOM 17802 N N . LEU A 1 4 ? 28.226 22.227 -11.815 1.00 0.00 642 LEU A N 11
ATOM 17803 C CA . LEU A 1 4 ? 27.183 21.252 -12.108 1.00 0.00 642 LEU A CA 11
ATOM 17804 C C . LEU A 1 4 ? 27.743 20.033 -12.833 1.00 0.00 642 LEU A C 11
ATOM 17805 O O . LEU A 1 4 ? 27.032 19.055 -13.059 1.00 0.00 642 LEU A O 11
ATOM 17821 N N . GLN A 1 5 ? 29.016 20.093 -13.201 1.00 0.00 643 GLN A N 11
ATOM 17822 C CA . GLN A 1 5 ? 29.672 18.969 -13.863 1.00 0.00 643 GLN A CA 11
ATOM 17823 C C . GLN A 1 5 ? 30.440 18.131 -12.846 1.00 0.00 643 GLN A C 11
ATOM 17824 O O . GLN A 1 5 ? 31.340 17.371 -13.199 1.00 0.00 643 GLN A O 11
ATOM 17838 N N . ASN A 1 6 ? 30.068 18.266 -11.583 1.00 0.00 644 ASN A N 11
ATOM 17839 C CA . ASN A 1 6 ? 30.736 17.549 -10.504 1.00 0.00 644 ASN A CA 11
ATOM 17840 C C . ASN A 1 6 ? 29.716 16.810 -9.651 1.00 0.00 644 ASN A C 11
ATOM 17841 O O . ASN A 1 6 ? 29.286 17.306 -8.609 1.00 0.00 644 ASN A O 11
ATOM 17852 N N . ASN A 1 7 ? 29.316 15.635 -10.111 1.00 0.00 645 ASN A N 11
ATOM 17853 C CA . ASN A 1 7 ? 28.320 14.838 -9.406 1.00 0.00 645 ASN A CA 11
ATOM 17854 C C . ASN A 1 7 ? 28.395 13.375 -9.827 1.00 0.00 645 ASN A C 11
ATOM 17855 O O . ASN A 1 7 ? 28.095 13.027 -10.969 1.00 0.00 645 ASN A O 11
ATOM 17866 N N . GLN A 1 8 ? 28.791 12.525 -8.893 1.00 0.00 646 GLN A N 11
ATOM 17867 C CA . GLN A 1 8 ? 28.884 11.094 -9.146 1.00 0.00 646 GLN A CA 11
ATOM 17868 C C . GLN A 1 8 ? 27.671 10.384 -8.558 1.00 0.00 646 GLN A C 11
ATOM 17869 O O . GLN A 1 8 ? 27.799 9.468 -7.745 1.00 0.00 646 GLN A O 11
ATOM 17883 N N . ASP A 1 9 ? 26.493 10.833 -8.957 1.00 0.00 647 ASP A N 11
ATOM 17884 C CA . ASP A 1 9 ? 25.248 10.258 -8.467 1.00 0.00 647 ASP A CA 11
ATOM 17885 C C . ASP A 1 9 ? 24.668 9.296 -9.496 1.00 0.00 647 ASP A C 11
ATOM 17886 O O . ASP A 1 9 ? 25.056 9.319 -10.666 1.00 0.00 647 ASP A O 11
ATOM 17895 N N . VAL A 1 10 ? 23.744 8.459 -9.058 1.00 0.00 648 VAL A N 11
ATOM 17896 C CA . VAL A 1 10 ? 23.074 7.523 -9.946 1.00 0.00 648 VAL A CA 11
ATOM 17897 C C . VAL A 1 10 ? 21.827 8.169 -10.540 1.00 0.00 648 VAL A C 11
ATOM 17898 O O . VAL A 1 10 ? 20.723 7.627 -10.452 1.00 0.00 648 VAL A O 11
ATOM 17911 N N . SER A 1 11 ? 22.014 9.336 -11.143 1.00 0.00 649 SER A N 11
ATOM 17912 C CA . SER A 1 11 ? 20.920 10.092 -11.731 1.00 0.00 649 SER A CA 11
ATOM 17913 C C . SER A 1 11 ? 20.473 9.479 -13.057 1.00 0.00 649 SER A C 11
ATOM 17914 O O . SER A 1 11 ? 20.590 10.103 -14.111 1.00 0.00 649 SER A O 11
ATOM 17922 N N . PHE A 1 12 ? 19.976 8.255 -13.000 1.00 0.00 650 PHE A N 11
ATOM 17923 C CA . PHE A 1 12 ? 19.492 7.574 -14.185 1.00 0.00 650 PHE A CA 11
ATOM 17924 C C . PHE A 1 12 ? 18.291 6.704 -13.847 1.00 0.00 650 PHE A C 11
ATOM 17925 O O . PHE A 1 12 ? 18.400 5.488 -13.708 1.00 0.00 650 PHE A O 11
ATOM 17942 N N . GLU A 1 13 ? 17.143 7.348 -13.725 1.00 0.00 651 GLU A N 11
ATOM 17943 C CA . GLU A 1 13 ? 15.898 6.666 -13.395 1.00 0.00 651 GLU A CA 11
ATOM 17944 C C . GLU A 1 13 ? 15.240 6.146 -14.666 1.00 0.00 651 GLU A C 11
ATOM 17945 O O . GLU A 1 13 ? 14.261 5.398 -14.620 1.00 0.00 651 GLU A O 11
ATOM 17957 N N . ASN A 1 14 ? 15.790 6.569 -15.797 1.00 0.00 652 ASN A N 11
ATOM 17958 C CA . ASN A 1 14 ? 15.271 6.195 -17.104 1.00 0.00 652 ASN A CA 11
ATOM 17959 C C . ASN A 1 14 ? 15.595 4.742 -17.438 1.00 0.00 652 ASN A C 11
ATOM 17960 O O . ASN A 1 14 ? 14.867 4.091 -18.188 1.00 0.00 652 ASN A O 11
ATOM 17971 N N . ILE A 1 15 ? 16.682 4.232 -16.874 1.00 0.00 653 ILE A N 11
ATOM 17972 C CA . ILE A 1 15 ? 17.115 2.872 -17.162 1.00 0.00 653 ILE A CA 11
ATOM 17973 C C . ILE A 1 15 ? 16.666 1.906 -16.072 1.00 0.00 653 ILE A C 11
ATOM 17974 O O . ILE A 1 15 ? 17.467 1.419 -15.277 1.00 0.00 653 ILE A O 11
ATOM 17990 N N . GLN A 1 16 ? 15.377 1.628 -16.049 1.00 0.00 654 GLN A N 11
ATOM 17991 C CA . GLN A 1 16 ? 14.815 0.693 -15.087 1.00 0.00 654 GLN A CA 11
ATOM 17992 C C . GLN A 1 16 ? 14.653 -0.678 -15.735 1.00 0.00 654 GLN A C 11
ATOM 17993 O O . GLN A 1 16 ? 13.566 -1.260 -15.739 1.00 0.00 654 GLN A O 11
ATOM 18007 N N . TRP A 1 17 ? 15.747 -1.174 -16.301 1.00 0.00 655 TRP A N 11
ATOM 18008 C CA . TRP A 1 17 ? 15.749 -2.469 -16.967 1.00 0.00 655 TRP A CA 11
ATOM 18009 C C . TRP A 1 17 ? 15.971 -3.593 -15.957 1.00 0.00 655 TRP A C 11
ATOM 18010 O O . TRP A 1 17 ? 15.644 -3.451 -14.779 1.00 0.00 655 TRP A O 11
ATOM 18031 N N . SER A 1 18 ? 16.526 -4.706 -16.414 1.00 0.00 656 SER A N 11
ATOM 18032 C CA . SER A 1 18 ? 16.763 -5.852 -15.555 1.00 0.00 656 SER A CA 11
ATOM 18033 C C . SER A 1 18 ? 17.995 -5.638 -14.679 1.00 0.00 656 SER A C 11
ATOM 18034 O O . SER A 1 18 ? 19.011 -6.315 -14.837 1.00 0.00 656 SER A O 11
ATOM 18042 N N . ILE A 1 19 ? 17.903 -4.680 -13.771 1.00 0.00 657 ILE A N 11
ATOM 18043 C CA . ILE A 1 19 ? 18.979 -4.402 -12.834 1.00 0.00 657 ILE A CA 11
ATOM 18044 C C . ILE A 1 19 ? 18.887 -5.332 -11.629 1.00 0.00 657 ILE A C 11
ATOM 18045 O O . ILE A 1 19 ? 18.175 -6.334 -11.666 1.00 0.00 657 ILE A O 11
ATOM 18061 N N . ASP A 1 20 ? 19.604 -4.999 -10.566 1.00 0.00 658 ASP A N 11
ATOM 18062 C CA . ASP A 1 20 ? 19.564 -5.795 -9.350 1.00 0.00 658 ASP A CA 11
ATOM 18063 C C . ASP A 1 20 ? 18.288 -5.500 -8.571 1.00 0.00 658 ASP A C 11
ATOM 18064 O O . ASP A 1 20 ? 18.012 -4.344 -8.240 1.00 0.00 658 ASP A O 11
ATOM 18073 N N . PRO A 1 21 ? 17.497 -6.542 -8.265 1.00 0.00 659 PRO A N 11
ATOM 18074 C CA . PRO A 1 21 ? 16.210 -6.400 -7.566 1.00 0.00 659 PRO A CA 11
ATOM 18075 C C . PRO A 1 21 ? 16.365 -5.946 -6.116 1.00 0.00 659 PRO A C 11
ATOM 18076 O O . PRO A 1 21 ? 15.374 -5.692 -5.427 1.00 0.00 659 PRO A O 11
ATOM 18087 N N . GLY A 1 22 ? 17.603 -5.867 -5.649 1.00 0.00 660 GLY A N 11
ATOM 18088 C CA . GLY A 1 22 ? 17.865 -5.380 -4.312 1.00 0.00 660 GLY A CA 11
ATOM 18089 C C . GLY A 1 22 ? 18.287 -3.929 -4.327 1.00 0.00 660 GLY A C 11
ATOM 18090 O O . GLY A 1 22 ? 18.095 -3.208 -3.349 1.00 0.00 660 GLY A O 11
ATOM 18094 N N . ALA A 1 23 ? 18.872 -3.505 -5.444 1.00 0.00 661 ALA A N 11
ATOM 18095 C CA . ALA A 1 23 ? 19.272 -2.116 -5.624 1.00 0.00 661 ALA A CA 11
ATOM 18096 C C . ALA A 1 23 ? 18.043 -1.223 -5.712 1.00 0.00 661 ALA A C 11
ATOM 18097 O O . ALA A 1 23 ? 18.000 -0.141 -5.124 1.00 0.00 661 ALA A O 11
ATOM 18104 N N . ASP A 1 24 ? 17.044 -1.687 -6.450 1.00 0.00 662 ASP A N 11
ATOM 18105 C CA . ASP A 1 24 ? 15.755 -1.012 -6.513 1.00 0.00 662 ASP A CA 11
ATOM 18106 C C . ASP A 1 24 ? 14.639 -2.038 -6.522 1.00 0.00 662 ASP A C 11
ATOM 18107 O O . ASP A 1 24 ? 14.730 -3.062 -7.197 1.00 0.00 662 ASP A O 11
ATOM 18116 N N . LEU A 1 25 ? 13.587 -1.758 -5.778 1.00 0.00 663 LEU A N 11
ATOM 18117 C CA . LEU A 1 25 ? 12.494 -2.700 -5.622 1.00 0.00 663 LEU A CA 11
ATOM 18118 C C . LEU A 1 25 ? 11.307 -2.298 -6.490 1.00 0.00 663 LEU A C 11
ATOM 18119 O O . LEU A 1 25 ? 10.152 -2.424 -6.079 1.00 0.00 663 LEU A O 11
ATOM 18135 N N . SER A 1 26 ? 11.601 -1.841 -7.701 1.00 0.00 664 SER A N 11
ATOM 18136 C CA . SER A 1 26 ? 10.582 -1.357 -8.629 1.00 0.00 664 SER A CA 11
ATOM 18137 C C . SER A 1 26 ? 9.555 -2.440 -8.954 1.00 0.00 664 SER A C 11
ATOM 18138 O O . SER A 1 26 ? 8.377 -2.156 -9.151 1.00 0.00 664 SER A O 11
ATOM 18146 N N . GLN A 1 27 ? 10.008 -3.684 -8.995 1.00 0.00 665 GLN A N 11
ATOM 18147 C CA . GLN A 1 27 ? 9.134 -4.801 -9.324 1.00 0.00 665 GLN A CA 11
ATOM 18148 C C . GLN A 1 27 ? 8.419 -5.334 -8.089 1.00 0.00 665 GLN A C 11
ATOM 18149 O O . GLN A 1 27 ? 7.521 -6.170 -8.192 1.00 0.00 665 GLN A O 11
ATOM 18163 N N . TYR A 1 28 ? 8.817 -4.852 -6.923 1.00 0.00 666 TYR A N 11
ATOM 18164 C CA . TYR A 1 28 ? 8.267 -5.346 -5.671 1.00 0.00 666 TYR A CA 11
ATOM 18165 C C . TYR A 1 28 ? 7.113 -4.478 -5.183 1.00 0.00 666 TYR A C 11
ATOM 18166 O O . TYR A 1 28 ? 6.268 -4.943 -4.420 1.00 0.00 666 TYR A O 11
ATOM 18184 N N . LYS A 1 29 ? 7.074 -3.223 -5.615 1.00 0.00 667 LYS A N 11
ATOM 18185 C CA . LYS A 1 29 ? 5.993 -2.333 -5.216 1.00 0.00 667 LYS A CA 11
ATOM 18186 C C . LYS A 1 29 ? 4.735 -2.639 -6.016 1.00 0.00 667 LYS A C 11
ATOM 18187 O O . LYS A 1 29 ? 4.746 -2.619 -7.249 1.00 0.00 667 LYS A O 11
ATOM 18206 N N . MET A 1 30 ? 3.660 -2.938 -5.307 1.00 0.00 668 MET A N 11
ATOM 18207 C CA . MET A 1 30 ? 2.403 -3.293 -5.943 1.00 0.00 668 MET A CA 11
ATOM 18208 C C . MET A 1 30 ? 1.654 -2.043 -6.390 1.00 0.00 668 MET A C 11
ATOM 18209 O O . MET A 1 30 ? 1.705 -1.004 -5.732 1.00 0.00 668 MET A O 11
ATOM 18223 N N . ASP A 1 31 ? 0.971 -2.153 -7.517 1.00 0.00 669 ASP A N 11
ATOM 18224 C CA . ASP A 1 31 ? 0.231 -1.032 -8.077 1.00 0.00 669 ASP A CA 11
ATOM 18225 C C . ASP A 1 31 ? -1.113 -0.884 -7.382 1.00 0.00 669 ASP A C 11
ATOM 18226 O O . ASP A 1 31 ? -2.033 -1.672 -7.609 1.00 0.00 669 ASP A O 11
ATOM 18235 N N . VAL A 1 32 ? -1.217 0.120 -6.526 1.00 0.00 670 VAL A N 11
ATOM 18236 C CA . VAL A 1 32 ? -2.438 0.346 -5.770 1.00 0.00 670 VAL A CA 11
ATOM 18237 C C . VAL A 1 32 ? -3.432 1.174 -6.579 1.00 0.00 670 VAL A C 11
ATOM 18238 O O . VAL A 1 32 ? -3.365 2.404 -6.599 1.00 0.00 670 VAL A O 11
ATOM 18251 N N . THR A 1 33 ? -4.342 0.488 -7.255 1.00 0.00 671 THR A N 11
ATOM 18252 C CA . THR A 1 33 ? -5.378 1.148 -8.036 1.00 0.00 671 THR A CA 11
ATOM 18253 C C . THR A 1 33 ? -6.620 1.393 -7.189 1.00 0.00 671 THR A C 11
ATOM 18254 O O . THR A 1 33 ? -7.314 0.456 -6.807 1.00 0.00 671 THR A O 11
ATOM 18265 N N . VAL A 1 34 ? -6.888 2.650 -6.879 1.00 0.00 672 VAL A N 11
ATOM 18266 C CA . VAL A 1 34 ? -8.081 3.001 -6.123 1.00 0.00 672 VAL A CA 11
ATOM 18267 C C . VAL A 1 34 ? -9.290 3.045 -7.048 1.00 0.00 672 VAL A C 11
ATOM 18268 O O . VAL A 1 34 ? -9.294 3.785 -8.035 1.00 0.00 672 VAL A O 11
ATOM 18281 N N . ILE A 1 35 ? -10.302 2.249 -6.738 1.00 0.00 673 ILE A N 11
ATOM 18282 C CA . ILE A 1 35 ? -11.480 2.153 -7.583 1.00 0.00 673 ILE A CA 11
ATOM 18283 C C . ILE A 1 35 ? -12.536 3.172 -7.163 1.00 0.00 673 ILE A C 11
ATOM 18284 O O . ILE A 1 35 ? -12.878 3.280 -5.985 1.00 0.00 673 ILE A O 11
ATOM 18300 N N . ASP A 1 36 ? -13.029 3.923 -8.138 1.00 0.00 674 ASP A N 11
ATOM 18301 C CA . ASP A 1 36 ? -14.070 4.914 -7.906 1.00 0.00 674 ASP A CA 11
ATOM 18302 C C . ASP A 1 36 ? -15.438 4.239 -7.866 1.00 0.00 674 ASP A C 11
ATOM 18303 O O . ASP A 1 36 ? -15.929 3.750 -8.888 1.00 0.00 674 ASP A O 11
ATOM 18312 N N . THR A 1 37 ? -16.038 4.201 -6.682 1.00 0.00 675 THR A N 11
ATOM 18313 C CA . THR A 1 37 ? -17.317 3.535 -6.476 1.00 0.00 675 THR A CA 11
ATOM 18314 C C . THR A 1 37 ? -18.494 4.361 -7.007 1.00 0.00 675 THR A C 11
ATOM 18315 O O . THR A 1 37 ? -19.376 4.780 -6.247 1.00 0.00 675 THR A O 11
ATOM 18326 N N . LYS A 1 38 ? -18.502 4.594 -8.312 1.00 0.00 676 LYS A N 11
ATOM 18327 C CA . LYS A 1 38 ? -19.606 5.288 -8.958 1.00 0.00 676 LYS A CA 11
ATOM 18328 C C . LYS A 1 38 ? -20.797 4.350 -9.116 1.00 0.00 676 LYS A C 11
ATOM 18329 O O . LYS A 1 38 ? -21.946 4.742 -8.895 1.00 0.00 676 LYS A O 11
ATOM 18348 N N . ASP A 1 39 ? -20.515 3.104 -9.478 1.00 0.00 677 ASP A N 11
ATOM 18349 C CA . ASP A 1 39 ? -21.554 2.110 -9.656 1.00 0.00 677 ASP A CA 11
ATOM 18350 C C . ASP A 1 39 ? -22.049 1.629 -8.308 1.00 0.00 677 ASP A C 11
ATOM 18351 O O . ASP A 1 39 ? -21.288 1.110 -7.487 1.00 0.00 677 ASP A O 11
ATOM 18360 N N . GLY A 1 40 ? -23.327 1.814 -8.101 1.00 0.00 678 GLY A N 11
ATOM 18361 C CA . GLY A 1 40 ? -23.946 1.527 -6.833 1.00 0.00 678 GLY A CA 11
ATOM 18362 C C . GLY A 1 40 ? -24.518 2.786 -6.231 1.00 0.00 678 GLY A C 11
ATOM 18363 O O . GLY A 1 40 ? -25.536 2.759 -5.544 1.00 0.00 678 GLY A O 11
ATOM 18367 N N . SER A 1 41 ? -23.854 3.898 -6.510 1.00 0.00 679 SER A N 11
ATOM 18368 C CA . SER A 1 41 ? -24.298 5.198 -6.044 1.00 0.00 679 SER A CA 11
ATOM 18369 C C . SER A 1 41 ? -24.997 5.971 -7.162 1.00 0.00 679 SER A C 11
ATOM 18370 O O . SER A 1 41 ? -26.086 6.516 -6.971 1.00 0.00 679 SER A O 11
ATOM 18378 N N . GLN A 1 42 ? -24.373 5.992 -8.335 1.00 0.00 680 GLN A N 11
ATOM 18379 C CA . GLN A 1 42 ? -24.872 6.784 -9.455 1.00 0.00 680 GLN A CA 11
ATOM 18380 C C . GLN A 1 42 ? -25.272 5.892 -10.627 1.00 0.00 680 GLN A C 11
ATOM 18381 O O . GLN A 1 42 ? -25.073 6.246 -11.793 1.00 0.00 680 GLN A O 11
ATOM 18395 N N . SER A 1 43 ? -25.836 4.734 -10.321 1.00 0.00 681 SER A N 11
ATOM 18396 C CA . SER A 1 43 ? -26.280 3.808 -11.354 1.00 0.00 681 SER A CA 11
ATOM 18397 C C . SER A 1 43 ? -27.647 4.213 -11.901 1.00 0.00 681 SER A C 11
ATOM 18398 O O . SER A 1 43 ? -28.651 3.541 -11.665 1.00 0.00 681 SER A O 11
ATOM 18406 N N . LYS A 1 44 ? -27.678 5.329 -12.614 1.00 0.00 682 LYS A N 11
ATOM 18407 C CA . LYS A 1 44 ? -28.898 5.803 -13.251 1.00 0.00 682 LYS A CA 11
ATOM 18408 C C . LYS A 1 44 ? -28.888 5.452 -14.732 1.00 0.00 682 LYS A C 11
ATOM 18409 O O . LYS A 1 44 ? -29.870 5.657 -15.444 1.00 0.00 682 LYS A O 11
ATOM 18428 N N . LEU A 1 45 ? -27.768 4.910 -15.186 1.00 0.00 683 LEU A N 11
ATOM 18429 C CA . LEU A 1 45 ? -27.596 4.565 -16.587 1.00 0.00 683 LEU A CA 11
ATOM 18430 C C . LEU A 1 45 ? -28.245 3.219 -16.898 1.00 0.00 683 LEU A C 11
ATOM 18431 O O . LEU A 1 45 ? -27.705 2.165 -16.558 1.00 0.00 683 LEU A O 11
ATOM 18447 N N . GLY A 1 46 ? -29.412 3.263 -17.530 1.00 0.00 684 GLY A N 11
ATOM 18448 C CA . GLY A 1 46 ? -30.093 2.043 -17.910 1.00 0.00 684 GLY A CA 11
ATOM 18449 C C . GLY A 1 46 ? -29.464 1.410 -19.131 1.00 0.00 684 GLY A C 11
ATOM 18450 O O . GLY A 1 46 ? -29.380 0.185 -19.236 1.00 0.00 684 GLY A O 11
ATOM 18454 N N . GLY A 1 47 ? -29.012 2.255 -20.052 1.00 0.00 685 GLY A N 11
ATOM 18455 C CA . GLY A 1 47 ? -28.371 1.780 -21.260 1.00 0.00 685 GLY A CA 11
ATOM 18456 C C . GLY A 1 47 ? -29.299 0.944 -22.114 1.00 0.00 685 GLY A C 11
ATOM 18457 O O . GLY A 1 47 ? -30.398 1.378 -22.461 1.00 0.00 685 GLY A O 11
ATOM 18461 N N . GLY A 1 48 ? -28.867 -0.263 -22.435 1.00 0.00 901 GLY A N 11
ATOM 18462 C CA . GLY A 1 48 ? -29.672 -1.150 -23.250 1.00 0.00 901 GLY A CA 11
ATOM 18463 C C . GLY A 1 48 ? -30.523 -2.083 -22.411 1.00 0.00 901 GLY A C 11
ATOM 18464 O O . GLY A 1 48 ? -30.623 -3.275 -22.702 1.00 0.00 901 GLY A O 11
ATOM 18468 N N . GLY A 1 49 ? -31.121 -1.544 -21.359 1.00 0.00 902 GLY A N 11
ATOM 18469 C CA . GLY A 1 49 ? -31.962 -2.342 -20.493 1.00 0.00 902 GLY A CA 11
ATOM 18470 C C . GLY A 1 49 ? -32.416 -1.573 -19.273 1.00 0.00 902 GLY A C 11
ATOM 18471 O O . GLY A 1 49 ? -32.533 -0.346 -19.313 1.00 0.00 902 GLY A O 11
ATOM 18475 N N . SER A 1 50 ? -32.665 -2.294 -18.187 1.00 0.00 903 SER A N 11
ATOM 18476 C CA . SER A 1 50 ? -33.110 -1.681 -16.943 1.00 0.00 903 SER A CA 11
ATOM 18477 C C . SER A 1 50 ? -32.013 -1.753 -15.882 1.00 0.00 903 SER A C 11
ATOM 18478 O O . SER A 1 50 ? -31.956 -0.920 -14.974 1.00 0.00 903 SER A O 11
ATOM 18486 N N . GLY A 1 51 ? -31.145 -2.753 -16.005 1.00 0.00 904 GLY A N 11
ATOM 18487 C CA . GLY A 1 51 ? -30.056 -2.917 -15.062 1.00 0.00 904 GLY A CA 11
ATOM 18488 C C . GLY A 1 51 ? -29.564 -4.349 -15.003 1.00 0.00 904 GLY A C 11
ATOM 18489 O O . GLY A 1 51 ? -30.309 -5.282 -15.306 1.00 0.00 904 GLY A O 11
ATOM 18493 N N . GLY A 1 52 ? -28.312 -4.527 -14.603 1.00 0.00 905 GLY A N 11
ATOM 18494 C CA . GLY A 1 52 ? -27.730 -5.855 -14.546 1.00 0.00 905 GLY A CA 11
ATOM 18495 C C . GLY A 1 52 ? -28.044 -6.564 -13.247 1.00 0.00 905 GLY A C 11
ATOM 18496 O O . GLY A 1 52 ? -27.142 -6.886 -12.467 1.00 0.00 905 GLY A O 11
ATOM 18500 N N . HIS A 1 53 ? -29.324 -6.806 -13.013 1.00 0.00 906 HIS A N 11
ATOM 18501 C CA . HIS A 1 53 ? -29.773 -7.455 -11.792 1.00 0.00 906 HIS A CA 11
ATOM 18502 C C . HIS A 1 53 ? -30.694 -8.628 -12.107 1.00 0.00 906 HIS A C 11
ATOM 18503 O O . HIS A 1 53 ? -31.840 -8.440 -12.515 1.00 0.00 906 HIS A O 11
ATOM 18517 N N . MET A 1 54 ? -30.182 -9.837 -11.926 1.00 0.00 907 MET A N 11
ATOM 18518 C CA . MET A 1 54 ? -30.989 -11.038 -12.110 1.00 0.00 907 MET A CA 11
ATOM 18519 C C . MET A 1 54 ? -32.036 -11.142 -11.005 1.00 0.00 907 MET A C 11
ATOM 18520 O O . MET A 1 54 ? -33.107 -11.719 -11.195 1.00 0.00 907 MET A O 11
ATOM 18534 N N . GLY A 1 55 ? -31.716 -10.557 -9.857 1.00 0.00 908 GLY A N 11
ATOM 18535 C CA . GLY A 1 55 ? -32.613 -10.571 -8.721 1.00 0.00 908 GLY A CA 11
ATOM 18536 C C . GLY A 1 55 ? -32.055 -9.757 -7.574 1.00 0.00 908 GLY A C 11
ATOM 18537 O O . GLY A 1 55 ? -32.716 -8.861 -7.053 1.00 0.00 908 GLY A O 11
ATOM 18541 N N . SER A 1 56 ? -30.825 -10.066 -7.194 1.00 0.00 909 SER A N 11
ATOM 18542 C CA . SER A 1 56 ? -30.131 -9.323 -6.157 1.00 0.00 909 SER A CA 11
ATOM 18543 C C . SER A 1 56 ? -29.480 -8.070 -6.743 1.00 0.00 909 SER A C 11
ATOM 18544 O O . SER A 1 56 ? -28.345 -8.108 -7.218 1.00 0.00 909 SER A O 11
ATOM 18552 N N . GLY A 1 57 ? -30.218 -6.972 -6.729 1.00 0.00 910 GLY A N 11
ATOM 18553 C CA . GLY A 1 57 ? -29.696 -5.719 -7.233 1.00 0.00 910 GLY A CA 11
ATOM 18554 C C . GLY A 1 57 ? -29.408 -4.746 -6.116 1.00 0.00 910 GLY A C 11
ATOM 18555 O O . GLY A 1 57 ? -30.056 -4.787 -5.070 1.00 0.00 910 GLY A O 11
ATOM 18559 N N . GLY A 1 58 ? -28.428 -3.884 -6.325 1.00 0.00 911 GLY A N 11
ATOM 18560 C CA . GLY A 1 58 ? -28.061 -2.917 -5.311 1.00 0.00 911 GLY A CA 11
ATOM 18561 C C . GLY A 1 58 ? -26.857 -3.378 -4.523 1.00 0.00 911 GLY A C 11
ATOM 18562 O O . GLY A 1 58 ? -25.865 -2.658 -4.402 1.00 0.00 911 GLY A O 11
ATOM 18566 N N . LEU A 1 59 ? -26.947 -4.587 -3.993 1.00 0.00 18 LEU A N 11
ATOM 18567 C CA . LEU A 1 59 ? -25.840 -5.201 -3.289 1.00 0.00 18 LEU A CA 11
ATOM 18568 C C . LEU A 1 59 ? -25.084 -6.122 -4.235 1.00 0.00 18 LEU A C 11
ATOM 18569 O O . LEU A 1 59 ? -25.363 -7.318 -4.313 1.00 0.00 18 LEU A O 11
ATOM 18585 N N . SER A 1 60 ? -24.144 -5.549 -4.957 1.00 0.00 19 SER A N 11
ATOM 18586 C CA . SER A 1 60 ? -23.355 -6.295 -5.922 1.00 0.00 19 SER A CA 11
ATOM 18587 C C . SER A 1 60 ? -22.210 -6.997 -5.216 1.00 0.00 19 SER A C 11
ATOM 18588 O O . SER A 1 60 ? -21.813 -8.102 -5.596 1.00 0.00 19 SER A O 11
ATOM 18596 N N . TRP A 1 61 ? -21.685 -6.318 -4.199 1.00 0.00 20 TRP A N 11
ATOM 18597 C CA . TRP A 1 61 ? -20.665 -6.860 -3.309 1.00 0.00 20 TRP A CA 11
ATOM 18598 C C . TRP A 1 61 ? -19.286 -6.906 -3.952 1.00 0.00 20 TRP A C 11
ATOM 18599 O O . TRP A 1 61 ? -19.123 -7.285 -5.114 1.00 0.00 20 TRP A O 11
ATOM 18620 N N . LYS A 1 62 ? -18.297 -6.482 -3.186 1.00 0.00 21 LYS A N 11
ATOM 18621 C CA . LYS A 1 62 ? -16.907 -6.646 -3.560 1.00 0.00 21 LYS A CA 11
ATOM 18622 C C . LYS A 1 62 ? -16.238 -7.573 -2.555 1.00 0.00 21 LYS A C 11
ATOM 18623 O O . LYS A 1 62 ? -16.440 -7.438 -1.347 1.00 0.00 21 LYS A O 11
ATOM 18642 N N . ARG A 1 63 ? -15.466 -8.521 -3.055 1.00 0.00 22 ARG A N 11
ATOM 18643 C CA . ARG A 1 63 ? -14.925 -9.577 -2.215 1.00 0.00 22 ARG A CA 11
ATOM 18644 C C . ARG A 1 63 ? -13.601 -9.168 -1.573 1.00 0.00 22 ARG A C 11
ATOM 18645 O O . ARG A 1 63 ? -12.677 -8.730 -2.259 1.00 0.00 22 ARG A O 11
ATOM 18666 N N . CYS A 1 64 ? -13.533 -9.316 -0.254 1.00 0.00 23 CYS A N 11
ATOM 18667 C CA . CYS A 1 64 ? -12.316 -9.061 0.496 1.00 0.00 23 CYS A CA 11
ATOM 18668 C C . CYS A 1 64 ? -11.287 -10.161 0.266 1.00 0.00 23 CYS A C 11
ATOM 18669 O O . CYS A 1 64 ? -11.634 -11.303 -0.052 1.00 0.00 23 CYS A O 11
ATOM 18676 N N . ALA A 1 65 ? -10.026 -9.813 0.449 1.00 0.00 24 ALA A N 11
ATOM 18677 C CA . ALA A 1 65 ? -8.949 -10.787 0.371 1.00 0.00 24 ALA A CA 11
ATOM 18678 C C . ALA A 1 65 ? -8.013 -10.669 1.569 1.00 0.00 24 ALA A C 11
ATOM 18679 O O . ALA A 1 65 ? -7.112 -11.488 1.750 1.00 0.00 24 ALA A O 11
ATOM 18686 N N . GLY A 1 66 ? -8.225 -9.650 2.389 1.00 0.00 25 GLY A N 11
ATOM 18687 C CA . GLY A 1 66 ? -7.338 -9.414 3.507 1.00 0.00 25 GLY A CA 11
ATOM 18688 C C . GLY A 1 66 ? -8.006 -9.606 4.853 1.00 0.00 25 GLY A C 11
ATOM 18689 O O . GLY A 1 66 ? -7.404 -10.173 5.767 1.00 0.00 25 GLY A O 11
ATOM 18693 N N . CYS A 1 67 ? -9.234 -9.122 4.997 1.00 0.00 26 CYS A N 11
ATOM 18694 C CA . CYS A 1 67 ? -9.928 -9.214 6.267 1.00 0.00 26 CYS A CA 11
ATOM 18695 C C . CYS A 1 67 ? -10.985 -10.336 6.264 1.00 0.00 26 CYS A C 11
ATOM 18696 O O . CYS A 1 67 ? -10.637 -11.508 6.430 1.00 0.00 26 CYS A O 11
ATOM 18703 N N . GLY A 1 68 ? -12.247 -9.998 6.070 1.00 0.00 27 GLY A N 11
ATOM 18704 C CA . GLY A 1 68 ? -13.308 -10.982 6.175 1.00 0.00 27 GLY A CA 11
ATOM 18705 C C . GLY A 1 68 ? -13.664 -11.630 4.851 1.00 0.00 27 GLY A C 11
ATOM 18706 O O . GLY A 1 68 ? -13.318 -12.789 4.604 1.00 0.00 27 GLY A O 11
ATOM 18710 N N . GLY A 1 69 ? -14.342 -10.885 3.993 1.00 0.00 28 GLY A N 11
ATOM 18711 C CA . GLY A 1 69 ? -14.827 -11.448 2.749 1.00 0.00 28 GLY A CA 11
ATOM 18712 C C . GLY A 1 69 ? -15.739 -10.495 2.001 1.00 0.00 28 GLY A C 11
ATOM 18713 O O . GLY A 1 69 ? -15.814 -10.532 0.773 1.00 0.00 28 GLY A O 11
ATOM 18717 N N . LYS A 1 70 ? -16.439 -9.645 2.731 1.00 0.00 29 LYS A N 11
ATOM 18718 C CA . LYS A 1 70 ? -17.318 -8.665 2.116 1.00 0.00 29 LYS A CA 11
ATOM 18719 C C . LYS A 1 70 ? -16.846 -7.252 2.431 1.00 0.00 29 LYS A C 11
ATOM 18720 O O . LYS A 1 70 ? -16.858 -6.833 3.593 1.00 0.00 29 LYS A O 11
ATOM 18739 N N . ILE A 1 71 ? -16.424 -6.524 1.407 1.00 0.00 30 ILE A N 11
ATOM 18740 C CA . ILE A 1 71 ? -15.999 -5.147 1.585 1.00 0.00 30 ILE A CA 11
ATOM 18741 C C . ILE A 1 71 ? -17.209 -4.265 1.872 1.00 0.00 30 ILE A C 11
ATOM 18742 O O . ILE A 1 71 ? -18.044 -4.025 1.000 1.00 0.00 30 ILE A O 11
ATOM 18758 N N . ALA A 1 72 ? -17.305 -3.807 3.108 1.00 0.00 31 ALA A N 11
ATOM 18759 C CA . ALA A 1 72 ? -18.391 -2.930 3.513 1.00 0.00 31 ALA A CA 11
ATOM 18760 C C . ALA A 1 72 ? -17.905 -1.491 3.587 1.00 0.00 31 ALA A C 11
ATOM 18761 O O . ALA A 1 72 ? -18.525 -0.642 4.225 1.00 0.00 31 ALA A O 11
ATOM 18768 N N . ASP A 1 73 ? -16.782 -1.235 2.934 1.00 0.00 32 ASP A N 11
ATOM 18769 C CA . ASP A 1 73 ? -16.193 0.097 2.912 1.00 0.00 32 ASP A CA 11
ATOM 18770 C C . ASP A 1 73 ? -16.732 0.897 1.733 1.00 0.00 32 ASP A C 11
ATOM 18771 O O . ASP A 1 73 ? -17.553 0.402 0.958 1.00 0.00 32 ASP A O 11
ATOM 18780 N N . ARG A 1 74 ? -16.264 2.128 1.598 1.00 0.00 33 ARG A N 11
ATOM 18781 C CA . ARG A 1 74 ? -16.717 3.003 0.528 1.00 0.00 33 ARG A CA 11
ATOM 18782 C C . ARG A 1 74 ? -15.848 2.837 -0.713 1.00 0.00 33 ARG A C 11
ATOM 18783 O O . ARG A 1 74 ? -16.327 2.405 -1.762 1.00 0.00 33 ARG A O 11
ATOM 18804 N N . PHE A 1 75 ? -14.571 3.174 -0.593 1.00 0.00 34 PHE A N 11
ATOM 18805 C CA . PHE A 1 75 ? -13.654 3.079 -1.716 1.00 0.00 34 PHE A CA 11
ATOM 18806 C C . PHE A 1 75 ? -12.807 1.821 -1.619 1.00 0.00 34 PHE A C 11
ATOM 18807 O O . PHE A 1 75 ? -12.238 1.521 -0.569 1.00 0.00 34 PHE A O 11
ATOM 18824 N N . LEU A 1 76 ? -12.749 1.083 -2.715 1.00 0.00 35 LEU A N 11
ATOM 18825 C CA . LEU A 1 76 ? -11.987 -0.151 -2.768 1.00 0.00 35 LEU A CA 11
ATOM 18826 C C . LEU A 1 76 ? -10.653 0.086 -3.467 1.00 0.00 35 LEU A C 11
ATOM 18827 O O . LEU A 1 76 ? -10.543 0.953 -4.336 1.00 0.00 35 LEU A O 11
ATOM 18843 N N . LEU A 1 77 ? -9.648 -0.680 -3.086 1.00 0.00 36 LEU A N 11
ATOM 18844 C CA . LEU A 1 77 ? -8.313 -0.520 -3.631 1.00 0.00 36 LEU A CA 11
ATOM 18845 C C . LEU A 1 77 ? -7.825 -1.819 -4.257 1.00 0.00 36 LEU A C 11
ATOM 18846 O O . LEU A 1 77 ? -8.289 -2.906 -3.905 1.00 0.00 36 LEU A O 11
ATOM 18862 N N . TYR A 1 78 ? -6.897 -1.690 -5.187 1.00 0.00 37 TYR A N 11
ATOM 18863 C CA . TYR A 1 78 ? -6.327 -2.828 -5.891 1.00 0.00 37 TYR A CA 11
ATOM 18864 C C . TYR A 1 78 ? -4.911 -3.095 -5.414 1.00 0.00 37 TYR A C 11
ATOM 18865 O O . TYR A 1 78 ? -4.198 -2.171 -5.024 1.00 0.00 37 TYR A O 11
ATOM 18883 N N . ALA A 1 79 ? -4.508 -4.355 -5.451 1.00 0.00 38 ALA A N 11
ATOM 18884 C CA . ALA A 1 79 ? -3.151 -4.738 -5.089 1.00 0.00 38 ALA A CA 11
ATOM 18885 C C . ALA A 1 79 ? -2.812 -6.105 -5.673 1.00 0.00 38 ALA A C 11
ATOM 18886 O O . ALA A 1 79 ? -2.442 -6.216 -6.841 1.00 0.00 38 ALA A O 11
ATOM 18893 N N . MET A 1 80 ? -2.973 -7.150 -4.868 1.00 0.00 39 MET A N 11
ATOM 18894 C CA . MET A 1 80 ? -2.642 -8.510 -5.291 1.00 0.00 39 MET A CA 11
ATOM 18895 C C . MET A 1 80 ? -3.791 -9.141 -6.080 1.00 0.00 39 MET A C 11
ATOM 18896 O O . MET A 1 80 ? -4.295 -10.199 -5.713 1.00 0.00 39 MET A O 11
ATOM 18910 N N . ASP A 1 81 ? -4.212 -8.461 -7.150 1.00 0.00 40 ASP A N 11
ATOM 18911 C CA . ASP A 1 81 ? -5.274 -8.946 -8.047 1.00 0.00 40 ASP A CA 11
ATOM 18912 C C . ASP A 1 81 ? -6.580 -9.220 -7.301 1.00 0.00 40 ASP A C 11
ATOM 18913 O O . ASP A 1 81 ? -7.427 -9.984 -7.762 1.00 0.00 40 ASP A O 11
ATOM 18922 N N . SER A 1 82 ? -6.738 -8.588 -6.154 1.00 0.00 41 SER A N 11
ATOM 18923 C CA . SER A 1 82 ? -7.947 -8.723 -5.367 1.00 0.00 41 SER A CA 11
ATOM 18924 C C . SER A 1 82 ? -8.433 -7.346 -4.947 1.00 0.00 41 SER A C 11
ATOM 18925 O O . SER A 1 82 ? -7.735 -6.354 -5.161 1.00 0.00 41 SER A O 11
ATOM 18933 N N . TYR A 1 83 ? -9.623 -7.283 -4.376 1.00 0.00 42 TYR A N 11
ATOM 18934 C CA . TYR A 1 83 ? -10.188 -6.019 -3.928 1.00 0.00 42 TYR A CA 11
ATOM 18935 C C . TYR A 1 83 ? -9.935 -5.838 -2.437 1.00 0.00 42 TYR A C 11
ATOM 18936 O O . TYR A 1 83 ? -10.179 -6.748 -1.646 1.00 0.00 42 TYR A O 11
ATOM 18954 N N . TRP A 1 84 ? -9.424 -4.677 -2.063 1.00 0.00 43 TRP A N 11
ATOM 18955 C CA . TRP A 1 84 ? -9.105 -4.404 -0.670 1.00 0.00 43 TRP A CA 11
ATOM 18956 C C . TRP A 1 84 ? -9.657 -3.054 -0.228 1.00 0.00 43 TRP A C 11
ATOM 18957 O O . TRP A 1 84 ? -10.161 -2.274 -1.031 1.00 0.00 43 TRP A O 11
ATOM 18978 N N . HIS A 1 85 ? -9.568 -2.810 1.065 1.00 0.00 44 HIS A N 11
ATOM 18979 C CA . HIS A 1 85 ? -9.864 -1.507 1.660 1.00 0.00 44 HIS A CA 11
ATOM 18980 C C . HIS A 1 85 ? -8.834 -1.249 2.753 1.00 0.00 44 HIS A C 11
ATOM 18981 O O . HIS A 1 85 ? -7.808 -1.925 2.787 1.00 0.00 44 HIS A O 11
ATOM 18995 N N . SER A 1 86 ? -9.100 -0.309 3.648 1.00 0.00 45 SER A N 11
ATOM 18996 C CA . SER A 1 86 ? -8.161 0.009 4.719 1.00 0.00 45 SER A CA 11
ATOM 18997 C C . SER A 1 86 ? -7.865 -1.211 5.596 1.00 0.00 45 SER A C 11
ATOM 18998 O O . SER A 1 86 ? -6.704 -1.520 5.864 1.00 0.00 45 SER A O 11
ATOM 19006 N N . ARG A 1 87 ? -8.913 -1.915 6.016 1.00 0.00 46 ARG A N 11
ATOM 19007 C CA . ARG A 1 87 ? -8.764 -3.055 6.920 1.00 0.00 46 ARG A CA 11
ATOM 19008 C C . ARG A 1 87 ? -8.264 -4.303 6.191 1.00 0.00 46 ARG A C 11
ATOM 19009 O O . ARG A 1 87 ? -7.894 -5.292 6.824 1.00 0.00 46 ARG A O 11
ATOM 19030 N N . CYS A 1 88 ? -8.255 -4.260 4.866 1.00 0.00 47 CYS A N 11
ATOM 19031 C CA . CYS A 1 88 ? -7.800 -5.395 4.076 1.00 0.00 47 CYS A CA 11
ATOM 19032 C C . CYS A 1 88 ? -6.364 -5.179 3.595 1.00 0.00 47 CYS A C 11
ATOM 19033 O O . CYS A 1 88 ? -5.495 -6.029 3.802 1.00 0.00 47 CYS A O 11
ATOM 19040 N N . LEU A 1 89 ? -6.120 -4.034 2.969 1.00 0.00 48 LEU A N 11
ATOM 19041 C CA . LEU A 1 89 ? -4.795 -3.694 2.467 1.00 0.00 48 LEU A CA 11
ATOM 19042 C C . LEU A 1 89 ? -3.940 -3.114 3.585 1.00 0.00 48 LEU A C 11
ATOM 19043 O O . LEU A 1 89 ? -3.757 -1.898 3.682 1.00 0.00 48 LEU A O 11
ATOM 19059 N N . LYS A 1 90 ? -3.434 -3.983 4.437 1.00 0.00 49 LYS A N 11
ATOM 19060 C CA . LYS A 1 90 ? -2.591 -3.565 5.542 1.00 0.00 49 LYS A CA 11
ATOM 19061 C C . LYS A 1 90 ? -1.287 -4.340 5.539 1.00 0.00 49 LYS A C 11
ATOM 19062 O O . LYS A 1 90 ? -1.221 -5.454 5.016 1.00 0.00 49 LYS A O 11
ATOM 19081 N N . CYS A 1 91 ? -0.255 -3.739 6.112 1.00 0.00 50 CYS A N 11
ATOM 19082 C CA . CYS A 1 91 ? 1.014 -4.414 6.298 1.00 0.00 50 CYS A CA 11
ATOM 19083 C C . CYS A 1 91 ? 0.810 -5.646 7.170 1.00 0.00 50 CYS A C 11
ATOM 19084 O O . CYS A 1 91 ? 0.244 -5.559 8.256 1.00 0.00 50 CYS A O 11
ATOM 19091 N N . SER A 1 92 ? 1.263 -6.789 6.697 1.00 0.00 51 SER A N 11
ATOM 19092 C CA . SER A 1 92 ? 1.118 -8.022 7.446 1.00 0.00 51 SER A CA 11
ATOM 19093 C C . SER A 1 92 ? 2.183 -8.105 8.536 1.00 0.00 51 SER A C 11
ATOM 19094 O O . SER A 1 92 ? 2.169 -9.010 9.372 1.00 0.00 51 SER A O 11
ATOM 19102 N N . SER A 1 93 ? 3.096 -7.143 8.527 1.00 0.00 52 SER A N 11
ATOM 19103 C CA . SER A 1 93 ? 4.203 -7.136 9.464 1.00 0.00 52 SER A CA 11
ATOM 19104 C C . SER A 1 93 ? 3.937 -6.209 10.657 1.00 0.00 52 SER A C 11
ATOM 19105 O O . SER A 1 93 ? 4.054 -6.634 11.808 1.00 0.00 52 SER A O 11
ATOM 19113 N N . CYS A 1 94 ? 3.561 -4.954 10.399 1.00 0.00 53 CYS A N 11
ATOM 19114 C CA . CYS A 1 94 ? 3.297 -4.017 11.492 1.00 0.00 53 CYS A CA 11
ATOM 19115 C C . CYS A 1 94 ? 1.821 -3.638 11.552 1.00 0.00 53 CYS A C 11
ATOM 19116 O O . CYS A 1 94 ? 1.393 -2.910 12.451 1.00 0.00 53 CYS A O 11
ATOM 19123 N N . GLN A 1 95 ? 1.056 -4.140 10.590 1.00 0.00 54 GLN A N 11
ATOM 19124 C CA . GLN A 1 95 ? -0.382 -3.900 10.519 1.00 0.00 54 GLN A CA 11
ATOM 19125 C C . GLN A 1 95 ? -0.687 -2.426 10.276 1.00 0.00 54 GLN A C 11
ATOM 19126 O O . GLN A 1 95 ? -1.594 -1.852 10.881 1.00 0.00 54 GLN A O 11
ATOM 19140 N N . ALA A 1 96 ? 0.083 -1.816 9.389 1.00 0.00 55 ALA A N 11
ATOM 19141 C CA . ALA A 1 96 ? -0.177 -0.450 8.972 1.00 0.00 55 ALA A CA 11
ATOM 19142 C C . ALA A 1 96 ? -1.168 -0.444 7.816 1.00 0.00 55 ALA A C 11
ATOM 19143 O O . ALA A 1 96 ? -0.940 -1.098 6.797 1.00 0.00 55 ALA A O 11
ATOM 19150 N N . GLN A 1 97 ? -2.280 0.260 7.995 1.00 0.00 56 GLN A N 11
ATOM 19151 C CA . GLN A 1 97 ? -3.302 0.363 6.963 1.00 0.00 56 GLN A CA 11
ATOM 19152 C C . GLN A 1 97 ? -2.762 1.107 5.747 1.00 0.00 56 GLN A C 11
ATOM 19153 O O . GLN A 1 97 ? -2.784 2.337 5.693 1.00 0.00 56 GLN A O 11
ATOM 19167 N N . LEU A 1 98 ? -2.277 0.350 4.776 1.00 0.00 57 LEU A N 11
ATOM 19168 C CA . LEU A 1 98 ? -1.679 0.922 3.581 1.00 0.00 57 LEU A CA 11
ATOM 19169 C C . LEU A 1 98 ? -2.755 1.363 2.600 1.00 0.00 57 LEU A C 11
ATOM 19170 O O . LEU A 1 98 ? -2.516 2.204 1.742 1.00 0.00 57 LEU A O 11
ATOM 19186 N N . GLY A 1 99 ? -3.948 0.798 2.746 1.00 0.00 58 GLY A N 11
ATOM 19187 C CA . GLY A 1 99 ? -5.049 1.144 1.867 1.00 0.00 58 GLY A CA 11
ATOM 19188 C C . GLY A 1 99 ? -5.622 2.523 2.145 1.00 0.00 58 GLY A C 11
ATOM 19189 O O . GLY A 1 99 ? -6.540 2.968 1.462 1.00 0.00 58 GLY A O 11
ATOM 19193 N N . ASP A 1 100 ? -5.076 3.204 3.141 1.00 0.00 59 ASP A N 11
ATOM 19194 C CA . ASP A 1 100 ? -5.567 4.528 3.511 1.00 0.00 59 ASP A CA 11
ATOM 19195 C C . ASP A 1 100 ? -4.710 5.613 2.893 1.00 0.00 59 ASP A C 11
ATOM 19196 O O . ASP A 1 100 ? -4.922 6.806 3.130 1.00 0.00 59 ASP A O 11
ATOM 19205 N N . ILE A 1 101 ? -3.752 5.191 2.095 1.00 0.00 60 ILE A N 11
ATOM 19206 C CA . ILE A 1 101 ? -2.844 6.107 1.430 1.00 0.00 60 ILE A CA 11
ATOM 19207 C C . ILE A 1 101 ? -2.419 5.536 0.088 1.00 0.00 60 ILE A C 11
ATOM 19208 O O . ILE A 1 101 ? -2.145 4.345 -0.026 1.00 0.00 60 ILE A O 11
ATOM 19224 N N . GLY A 1 102 ? -2.378 6.385 -0.926 1.00 0.00 61 GLY A N 11
ATOM 19225 C CA . GLY A 1 102 ? -1.929 5.959 -2.241 1.00 0.00 61 GLY A CA 11
ATOM 19226 C C . GLY A 1 102 ? -0.415 5.835 -2.330 1.00 0.00 61 GLY A C 11
ATOM 19227 O O . GLY A 1 102 ? 0.209 6.359 -3.258 1.00 0.00 61 GLY A O 11
ATOM 19231 N N . THR A 1 103 ? 0.175 5.155 -1.359 1.00 0.00 62 THR A N 11
ATOM 19232 C CA . THR A 1 103 ? 1.611 4.957 -1.318 1.00 0.00 62 THR A CA 11
ATOM 19233 C C . THR A 1 103 ? 1.972 3.566 -1.828 1.00 0.00 62 THR A C 11
ATOM 19234 O O . THR A 1 103 ? 1.179 2.629 -1.715 1.00 0.00 62 THR A O 11
ATOM 19245 N N . SER A 1 104 ? 3.164 3.440 -2.396 1.00 0.00 63 SER A N 11
ATOM 19246 C CA . SER A 1 104 ? 3.617 2.182 -2.959 1.00 0.00 63 SER A CA 11
ATOM 19247 C C . SER A 1 104 ? 3.891 1.149 -1.867 1.00 0.00 63 SER A C 11
ATOM 19248 O O . SER A 1 104 ? 4.902 1.226 -1.166 1.00 0.00 63 SER A O 11
ATOM 19256 N N . SER A 1 105 ? 2.977 0.204 -1.708 1.00 0.00 64 SER A N 11
ATOM 19257 C CA . SER A 1 105 ? 3.186 -0.908 -0.798 1.00 0.00 64 SER A CA 11
ATOM 19258 C C . SER A 1 105 ? 4.081 -1.950 -1.467 1.00 0.00 64 SER A C 11
ATOM 19259 O O . SER A 1 105 ? 4.121 -2.036 -2.696 1.00 0.00 64 SER A O 11
ATOM 19267 N N . TYR A 1 106 ? 4.804 -2.723 -0.674 1.00 0.00 65 TYR A N 11
ATOM 19268 C CA . TYR A 1 106 ? 5.754 -3.681 -1.221 1.00 0.00 65 TYR A CA 11
ATOM 19269 C C . TYR A 1 106 ? 5.342 -5.106 -0.896 1.00 0.00 65 TYR A C 11
ATOM 19270 O O . TYR A 1 106 ? 4.578 -5.343 0.040 1.00 0.00 65 TYR A O 11
ATOM 19288 N N . THR A 1 107 ? 5.848 -6.050 -1.669 1.00 0.00 66 THR A N 11
ATOM 19289 C CA . THR A 1 107 ? 5.539 -7.449 -1.455 1.00 0.00 66 THR A CA 11
ATOM 19290 C C . THR A 1 107 ? 6.701 -8.331 -1.902 1.00 0.00 66 THR A C 11
ATOM 19291 O O . THR A 1 107 ? 7.660 -7.850 -2.506 1.00 0.00 66 THR A O 11
ATOM 19302 N N . LYS A 1 108 ? 6.608 -9.614 -1.587 1.00 0.00 67 LYS A N 11
ATOM 19303 C CA . LYS A 1 108 ? 7.624 -10.582 -1.972 1.00 0.00 67 LYS A CA 11
ATOM 19304 C C . LYS A 1 108 ? 7.112 -11.995 -1.746 1.00 0.00 67 LYS A C 11
ATOM 19305 O O . LYS A 1 108 ? 6.873 -12.741 -2.693 1.00 0.00 67 LYS A O 11
ATOM 19324 N N . SER A 1 109 ? 6.916 -12.347 -0.484 1.00 0.00 68 SER A N 11
ATOM 19325 C CA . SER A 1 109 ? 6.453 -13.676 -0.116 1.00 0.00 68 SER A CA 11
ATOM 19326 C C . SER A 1 109 ? 4.925 -13.735 -0.060 1.00 0.00 68 SER A C 11
ATOM 19327 O O . SER A 1 109 ? 4.353 -14.435 0.774 1.00 0.00 68 SER A O 11
ATOM 19335 N N . GLY A 1 110 ? 4.272 -12.978 -0.938 1.00 0.00 69 GLY A N 11
ATOM 19336 C CA . GLY A 1 110 ? 2.818 -12.976 -0.986 1.00 0.00 69 GLY A CA 11
ATOM 19337 C C . GLY A 1 110 ? 2.184 -12.155 0.125 1.00 0.00 69 GLY A C 11
ATOM 19338 O O . GLY A 1 110 ? 0.959 -12.107 0.247 1.00 0.00 69 GLY A O 11
ATOM 19342 N N . MET A 1 111 ? 3.016 -11.517 0.938 1.00 0.00 70 MET A N 11
ATOM 19343 C CA . MET A 1 111 ? 2.533 -10.692 2.039 1.00 0.00 70 MET A CA 11
ATOM 19344 C C . MET A 1 111 ? 2.606 -9.220 1.664 1.00 0.00 70 MET A C 11
ATOM 19345 O O . MET A 1 111 ? 3.441 -8.821 0.856 1.00 0.00 70 MET A O 11
ATOM 19359 N N . ILE A 1 112 ? 1.728 -8.422 2.246 1.00 0.00 71 ILE A N 11
ATOM 19360 C CA . ILE A 1 112 ? 1.745 -6.984 2.030 1.00 0.00 71 ILE A CA 11
ATOM 19361 C C . ILE A 1 112 ? 2.607 -6.332 3.093 1.00 0.00 71 ILE A C 11
ATOM 19362 O O . ILE A 1 112 ? 2.371 -6.522 4.284 1.00 0.00 71 ILE A O 11
ATOM 19378 N N . LEU A 1 113 ? 3.610 -5.589 2.671 1.00 0.00 72 LEU A N 11
ATOM 19379 C CA . LEU A 1 113 ? 4.543 -4.989 3.609 1.00 0.00 72 LEU A CA 11
ATOM 19380 C C . LEU A 1 113 ? 4.734 -3.510 3.309 1.00 0.00 72 LEU A C 11
ATOM 19381 O O . LEU A 1 113 ? 4.729 -3.095 2.147 1.00 0.00 72 LEU A O 11
ATOM 19397 N N . CYS A 1 114 ? 4.883 -2.712 4.360 1.00 0.00 73 CYS A N 11
ATOM 19398 C CA . CYS A 1 114 ? 5.119 -1.289 4.198 1.00 0.00 73 CYS A CA 11
ATOM 19399 C C . CYS A 1 114 ? 6.547 -1.039 3.711 1.00 0.00 73 CYS A C 11
ATOM 19400 O O . CYS A 1 114 ? 7.373 -1.958 3.680 1.00 0.00 73 CYS A O 11
ATOM 19407 N N . ARG A 1 115 ? 6.827 0.202 3.332 1.00 0.00 74 ARG A N 11
ATOM 19408 C CA . ARG A 1 115 ? 8.134 0.565 2.793 1.00 0.00 74 ARG A CA 11
ATOM 19409 C C . ARG A 1 115 ? 9.240 0.255 3.795 1.00 0.00 74 ARG A C 11
ATOM 19410 O O . ARG A 1 115 ? 10.266 -0.331 3.444 1.00 0.00 74 ARG A O 11
ATOM 19431 N N . ASN A 1 116 ? 9.012 0.630 5.047 1.00 0.00 75 ASN A N 11
ATOM 19432 C CA . ASN A 1 116 ? 9.995 0.425 6.102 1.00 0.00 75 ASN A CA 11
ATOM 19433 C C . ASN A 1 116 ? 10.179 -1.056 6.390 1.00 0.00 75 ASN A C 11
ATOM 19434 O O . ASN A 1 116 ? 11.305 -1.537 6.531 1.00 0.00 75 ASN A O 11
ATOM 19445 N N . ASP A 1 117 ? 9.071 -1.777 6.445 1.00 0.00 76 ASP A N 11
ATOM 19446 C CA . ASP A 1 117 ? 9.084 -3.169 6.859 1.00 0.00 76 ASP A CA 11
ATOM 19447 C C . ASP A 1 117 ? 9.751 -4.061 5.836 1.00 0.00 76 ASP A C 11
ATOM 19448 O O . ASP A 1 117 ? 10.556 -4.915 6.191 1.00 0.00 76 ASP A O 11
ATOM 19457 N N . TYR A 1 118 ? 9.416 -3.868 4.568 1.00 0.00 77 TYR A N 11
ATOM 19458 C CA . TYR A 1 118 ? 9.936 -4.729 3.518 1.00 0.00 77 TYR A CA 11
ATOM 19459 C C . TYR A 1 118 ? 11.460 -4.714 3.490 1.00 0.00 77 TYR A C 11
ATOM 19460 O O . TYR A 1 118 ? 12.091 -5.766 3.401 1.00 0.00 77 TYR A O 11
ATOM 19478 N N . ILE A 1 119 ? 12.050 -3.532 3.583 1.00 0.00 78 ILE A N 11
ATOM 19479 C CA . ILE A 1 119 ? 13.501 -3.410 3.515 1.00 0.00 78 ILE A CA 11
ATOM 19480 C C . ILE A 1 119 ? 14.142 -3.891 4.815 1.00 0.00 78 ILE A C 11
ATOM 19481 O O . ILE A 1 119 ? 15.248 -4.429 4.813 1.00 0.00 78 ILE A O 11
ATOM 19497 N N . ARG A 1 120 ? 13.425 -3.715 5.916 1.00 0.00 79 ARG A N 11
ATOM 19498 C CA . ARG A 1 120 ? 13.897 -4.155 7.225 1.00 0.00 79 ARG A CA 11
ATOM 19499 C C . ARG A 1 120 ? 13.807 -5.674 7.352 1.00 0.00 79 ARG A C 11
ATOM 19500 O O . ARG A 1 120 ? 14.527 -6.289 8.140 1.00 0.00 79 ARG A O 11
ATOM 19521 N N . LEU A 1 121 ? 12.906 -6.272 6.587 1.00 0.00 80 LEU A N 11
ATOM 19522 C CA . LEU A 1 121 ? 12.708 -7.711 6.623 1.00 0.00 80 LEU A CA 11
ATOM 19523 C C . LEU A 1 121 ? 13.511 -8.409 5.527 1.00 0.00 80 LEU A C 11
ATOM 19524 O O . LEU A 1 121 ? 14.411 -9.198 5.809 1.00 0.00 80 LEU A O 11
ATOM 19540 N N . PHE A 1 122 ? 13.198 -8.097 4.277 1.00 0.00 81 PHE A N 11
ATOM 19541 C CA . PHE A 1 122 ? 13.808 -8.782 3.146 1.00 0.00 81 PHE A CA 11
ATOM 19542 C C . PHE A 1 122 ? 14.806 -7.879 2.435 1.00 0.00 81 PHE A C 11
ATOM 19543 O O . PHE A 1 122 ? 15.996 -7.877 2.755 1.00 0.00 81 PHE A O 11
ATOM 19560 N N . GLY A 1 123 ? 14.309 -7.103 1.482 1.00 0.00 82 GLY A N 11
ATOM 19561 C CA . GLY A 1 123 ? 15.169 -6.279 0.666 1.00 0.00 82 GLY A CA 11
ATOM 19562 C C . GLY A 1 123 ? 15.242 -6.805 -0.751 1.00 0.00 82 GLY A C 11
ATOM 19563 O O . GLY A 1 123 ? 16.228 -6.514 -1.453 1.00 0.00 82 GLY A O 11
ATOM 19570 N N . SER A 1 3 ? 19.405 -16.762 -15.592 1.00 0.00 641 SER A N 12
ATOM 19571 C CA . SER A 1 3 ? 18.822 -18.096 -15.348 1.00 0.00 641 SER A CA 12
ATOM 19572 C C . SER A 1 3 ? 18.862 -18.433 -13.862 1.00 0.00 641 SER A C 12
ATOM 19573 O O . SER A 1 3 ? 17.874 -18.906 -13.297 1.00 0.00 641 SER A O 12
ATOM 19581 N N . LEU A 1 4 ? 20.014 -18.174 -13.241 1.00 0.00 642 LEU A N 12
ATOM 19582 C CA . LEU A 1 4 ? 20.245 -18.484 -11.831 1.00 0.00 642 LEU A CA 12
ATOM 19583 C C . LEU A 1 4 ? 20.071 -19.977 -11.565 1.00 0.00 642 LEU A C 12
ATOM 19584 O O . LEU A 1 4 ? 19.642 -20.388 -10.486 1.00 0.00 642 LEU A O 12
ATOM 19600 N N . GLN A 1 5 ? 20.411 -20.780 -12.562 1.00 0.00 643 GLN A N 12
ATOM 19601 C CA . GLN A 1 5 ? 20.359 -22.229 -12.442 1.00 0.00 643 GLN A CA 12
ATOM 19602 C C . GLN A 1 5 ? 21.765 -22.762 -12.216 1.00 0.00 643 GLN A C 12
ATOM 19603 O O . GLN A 1 5 ? 21.977 -23.960 -12.020 1.00 0.00 643 GLN A O 12
ATOM 19617 N N . ASN A 1 6 ? 22.721 -21.849 -12.275 1.00 0.00 644 ASN A N 12
ATOM 19618 C CA . ASN A 1 6 ? 24.107 -22.139 -11.957 1.00 0.00 644 ASN A CA 12
ATOM 19619 C C . ASN A 1 6 ? 24.502 -21.320 -10.737 1.00 0.00 644 ASN A C 12
ATOM 19620 O O . ASN A 1 6 ? 23.824 -20.346 -10.404 1.00 0.00 644 ASN A O 12
ATOM 19631 N N . ASN A 1 7 ? 25.566 -21.713 -10.052 1.00 0.00 645 ASN A N 12
ATOM 19632 C CA . ASN A 1 7 ? 26.012 -20.972 -8.878 1.00 0.00 645 ASN A CA 12
ATOM 19633 C C . ASN A 1 7 ? 27.416 -20.423 -9.083 1.00 0.00 645 ASN A C 12
ATOM 19634 O O . ASN A 1 7 ? 28.222 -20.362 -8.154 1.00 0.00 645 ASN A O 12
ATOM 19645 N N . GLN A 1 8 ? 27.698 -20.019 -10.311 1.00 0.00 646 GLN A N 12
ATOM 19646 C CA . GLN A 1 8 ? 28.989 -19.432 -10.644 1.00 0.00 646 GLN A CA 12
ATOM 19647 C C . GLN A 1 8 ? 28.807 -17.995 -11.114 1.00 0.00 646 GLN A C 12
ATOM 19648 O O . GLN A 1 8 ? 29.730 -17.184 -11.045 1.00 0.00 646 GLN A O 12
ATOM 19662 N N . ASP A 1 9 ? 27.603 -17.687 -11.580 1.00 0.00 647 ASP A N 12
ATOM 19663 C CA . ASP A 1 9 ? 27.281 -16.351 -12.068 1.00 0.00 647 ASP A CA 12
ATOM 19664 C C . ASP A 1 9 ? 26.894 -15.433 -10.914 1.00 0.00 647 ASP A C 12
ATOM 19665 O O . ASP A 1 9 ? 26.750 -14.223 -11.086 1.00 0.00 647 ASP A O 12
ATOM 19674 N N . VAL A 1 10 ? 26.742 -16.014 -9.732 1.00 0.00 648 VAL A N 12
ATOM 19675 C CA . VAL A 1 10 ? 26.416 -15.248 -8.535 1.00 0.00 648 VAL A CA 12
ATOM 19676 C C . VAL A 1 10 ? 27.674 -14.628 -7.938 1.00 0.00 648 VAL A C 12
ATOM 19677 O O . VAL A 1 10 ? 28.394 -15.268 -7.172 1.00 0.00 648 VAL A O 12
ATOM 19690 N N . SER A 1 11 ? 27.947 -13.386 -8.311 1.00 0.00 649 SER A N 12
ATOM 19691 C CA . SER A 1 11 ? 29.114 -12.677 -7.816 1.00 0.00 649 SER A CA 12
ATOM 19692 C C . SER A 1 11 ? 28.704 -11.346 -7.191 1.00 0.00 649 SER A C 12
ATOM 19693 O O . SER A 1 11 ? 27.661 -10.790 -7.543 1.00 0.00 649 SER A O 12
ATOM 19701 N N . PHE A 1 12 ? 29.521 -10.856 -6.256 1.00 0.00 650 PHE A N 12
ATOM 19702 C CA . PHE A 1 12 ? 29.280 -9.573 -5.587 1.00 0.00 650 PHE A CA 12
ATOM 19703 C C . PHE A 1 12 ? 27.983 -9.607 -4.781 1.00 0.00 650 PHE A C 12
ATOM 19704 O O . PHE A 1 12 ? 27.322 -8.586 -4.601 1.00 0.00 650 PHE A O 12
ATOM 19721 N N . GLU A 1 13 ? 27.642 -10.787 -4.284 1.00 0.00 651 GLU A N 12
ATOM 19722 C CA . GLU A 1 13 ? 26.415 -10.988 -3.533 1.00 0.00 651 GLU A CA 12
ATOM 19723 C C . GLU A 1 13 ? 26.586 -10.539 -2.084 1.00 0.00 651 GLU A C 12
ATOM 19724 O O . GLU A 1 13 ? 25.607 -10.319 -1.371 1.00 0.00 651 GLU A O 12
ATOM 19736 N N . ASN A 1 14 ? 27.837 -10.402 -1.658 1.00 0.00 652 ASN A N 12
ATOM 19737 C CA . ASN A 1 14 ? 28.138 -10.020 -0.285 1.00 0.00 652 ASN A CA 12
ATOM 19738 C C . ASN A 1 14 ? 27.718 -8.582 -0.018 1.00 0.00 652 ASN A C 12
ATOM 19739 O O . ASN A 1 14 ? 27.152 -8.277 1.029 1.00 0.00 652 ASN A O 12
ATOM 19750 N N . ILE A 1 15 ? 27.987 -7.709 -0.974 1.00 0.00 653 ILE A N 12
ATOM 19751 C CA . ILE A 1 15 ? 27.650 -6.301 -0.837 1.00 0.00 653 ILE A CA 12
ATOM 19752 C C . ILE A 1 15 ? 26.422 -5.972 -1.675 1.00 0.00 653 ILE A C 12
ATOM 19753 O O . ILE A 1 15 ? 26.529 -5.740 -2.878 1.00 0.00 653 ILE A O 12
ATOM 19769 N N . GLN A 1 16 ? 25.261 -5.954 -1.035 1.00 0.00 654 GLN A N 12
ATOM 19770 C CA . GLN A 1 16 ? 24.004 -5.716 -1.734 1.00 0.00 654 GLN A CA 12
ATOM 19771 C C . GLN A 1 16 ? 23.762 -4.221 -1.938 1.00 0.00 654 GLN A C 12
ATOM 19772 O O . GLN A 1 16 ? 22.707 -3.692 -1.578 1.00 0.00 654 GLN A O 12
ATOM 19786 N N . TRP A 1 17 ? 24.736 -3.544 -2.524 1.00 0.00 655 TRP A N 12
ATOM 19787 C CA . TRP A 1 17 ? 24.622 -2.119 -2.777 1.00 0.00 655 TRP A CA 12
ATOM 19788 C C . TRP A 1 17 ? 24.202 -1.865 -4.221 1.00 0.00 655 TRP A C 12
ATOM 19789 O O . TRP A 1 17 ? 24.755 -2.443 -5.160 1.00 0.00 655 TRP A O 12
ATOM 19810 N N . SER A 1 18 ? 23.203 -1.022 -4.394 1.00 0.00 656 SER A N 12
ATOM 19811 C CA . SER A 1 18 ? 22.712 -0.696 -5.718 1.00 0.00 656 SER A CA 12
ATOM 19812 C C . SER A 1 18 ? 23.495 0.479 -6.293 1.00 0.00 656 SER A C 12
ATOM 19813 O O . SER A 1 18 ? 23.423 1.596 -5.781 1.00 0.00 656 SER A O 12
ATOM 19821 N N . ILE A 1 19 ? 24.259 0.215 -7.346 1.00 0.00 657 ILE A N 12
ATOM 19822 C CA . ILE A 1 19 ? 25.075 1.243 -7.981 1.00 0.00 657 ILE A CA 12
ATOM 19823 C C . ILE A 1 19 ? 24.198 2.235 -8.733 1.00 0.00 657 ILE A C 12
ATOM 19824 O O . ILE A 1 19 ? 24.633 3.329 -9.097 1.00 0.00 657 ILE A O 12
ATOM 19840 N N . ASP A 1 20 ? 22.960 1.836 -8.945 1.00 0.00 658 ASP A N 12
ATOM 19841 C CA . ASP A 1 20 ? 21.967 2.673 -9.604 1.00 0.00 658 ASP A CA 12
ATOM 19842 C C . ASP A 1 20 ? 21.731 3.943 -8.792 1.00 0.00 658 ASP A C 12
ATOM 19843 O O . ASP A 1 20 ? 21.631 3.894 -7.564 1.00 0.00 658 ASP A O 12
ATOM 19852 N N . PRO A 1 21 ? 21.632 5.098 -9.466 1.00 0.00 659 PRO A N 12
ATOM 19853 C CA . PRO A 1 21 ? 21.474 6.397 -8.808 1.00 0.00 659 PRO A CA 12
ATOM 19854 C C . PRO A 1 21 ? 20.041 6.657 -8.337 1.00 0.00 659 PRO A C 12
ATOM 19855 O O . PRO A 1 21 ? 19.412 7.640 -8.734 1.00 0.00 659 PRO A O 12
ATOM 19866 N N . GLY A 1 22 ? 19.534 5.769 -7.493 1.00 0.00 660 GLY A N 12
ATOM 19867 C CA . GLY A 1 22 ? 18.196 5.930 -6.960 1.00 0.00 660 GLY A CA 12
ATOM 19868 C C . GLY A 1 22 ? 17.132 5.360 -7.875 1.00 0.00 660 GLY A C 12
ATOM 19869 O O . GLY A 1 22 ? 16.280 6.092 -8.383 1.00 0.00 660 GLY A O 12
ATOM 19873 N N . ALA A 1 23 ? 17.174 4.051 -8.078 1.00 0.00 661 ALA A N 12
ATOM 19874 C CA . ALA A 1 23 ? 16.180 3.371 -8.895 1.00 0.00 661 ALA A CA 12
ATOM 19875 C C . ALA A 1 23 ? 14.995 2.962 -8.036 1.00 0.00 661 ALA A C 12
ATOM 19876 O O . ALA A 1 23 ? 13.903 2.690 -8.545 1.00 0.00 661 ALA A O 12
ATOM 19883 N N . ASP A 1 24 ? 15.230 2.933 -6.724 1.00 0.00 662 ASP A N 12
ATOM 19884 C CA . ASP A 1 24 ? 14.205 2.584 -5.744 1.00 0.00 662 ASP A CA 12
ATOM 19885 C C . ASP A 1 24 ? 13.726 1.147 -5.941 1.00 0.00 662 ASP A C 12
ATOM 19886 O O . ASP A 1 24 ? 14.479 0.292 -6.407 1.00 0.00 662 ASP A O 12
ATOM 19895 N N . LEU A 1 25 ? 12.477 0.886 -5.594 1.00 0.00 663 LEU A N 12
ATOM 19896 C CA . LEU A 1 25 ? 11.920 -0.454 -5.688 1.00 0.00 663 LEU A CA 12
ATOM 19897 C C . LEU A 1 25 ? 10.821 -0.491 -6.742 1.00 0.00 663 LEU A C 12
ATOM 19898 O O . LEU A 1 25 ? 9.683 -0.870 -6.459 1.00 0.00 663 LEU A O 12
ATOM 19914 N N . SER A 1 26 ? 11.180 -0.112 -7.960 1.00 0.00 664 SER A N 12
ATOM 19915 C CA . SER A 1 26 ? 10.222 0.038 -9.045 1.00 0.00 664 SER A CA 12
ATOM 19916 C C . SER A 1 26 ? 9.463 -1.261 -9.328 1.00 0.00 664 SER A C 12
ATOM 19917 O O . SER A 1 26 ? 8.246 -1.250 -9.522 1.00 0.00 664 SER A O 12
ATOM 19925 N N . GLN A 1 27 ? 10.179 -2.379 -9.337 1.00 0.00 665 GLN A N 12
ATOM 19926 C CA . GLN A 1 27 ? 9.586 -3.667 -9.695 1.00 0.00 665 GLN A CA 12
ATOM 19927 C C . GLN A 1 27 ? 8.770 -4.246 -8.544 1.00 0.00 665 GLN A C 12
ATOM 19928 O O . GLN A 1 27 ? 7.848 -5.035 -8.760 1.00 0.00 665 GLN A O 12
ATOM 19942 N N . TYR A 1 28 ? 9.098 -3.841 -7.327 1.00 0.00 666 TYR A N 12
ATOM 19943 C CA . TYR A 1 28 ? 8.419 -4.359 -6.146 1.00 0.00 666 TYR A CA 12
ATOM 19944 C C . TYR A 1 28 ? 7.242 -3.468 -5.767 1.00 0.00 666 TYR A C 12
ATOM 19945 O O . TYR A 1 28 ? 6.496 -3.770 -4.833 1.00 0.00 666 TYR A O 12
ATOM 19963 N N . LYS A 1 29 ? 7.086 -2.370 -6.497 1.00 0.00 667 LYS A N 12
ATOM 19964 C CA . LYS A 1 29 ? 6.020 -1.416 -6.236 1.00 0.00 667 LYS A CA 12
ATOM 19965 C C . LYS A 1 29 ? 4.659 -2.033 -6.496 1.00 0.00 667 LYS A C 12
ATOM 19966 O O . LYS A 1 29 ? 4.382 -2.515 -7.598 1.00 0.00 667 LYS A O 12
ATOM 19985 N N . MET A 1 30 ? 3.818 -2.012 -5.488 1.00 0.00 668 MET A N 12
ATOM 19986 C CA . MET A 1 30 ? 2.450 -2.457 -5.637 1.00 0.00 668 MET A CA 12
ATOM 19987 C C . MET A 1 30 ? 1.550 -1.250 -5.846 1.00 0.00 668 MET A C 12
ATOM 19988 O O . MET A 1 30 ? 1.005 -0.694 -4.892 1.00 0.00 668 MET A O 12
ATOM 20002 N N . ASP A 1 31 ? 1.441 -0.823 -7.097 1.00 0.00 669 ASP A N 12
ATOM 20003 C CA . ASP A 1 31 ? 0.629 0.336 -7.446 1.00 0.00 669 ASP A CA 12
ATOM 20004 C C . ASP A 1 31 ? -0.846 0.027 -7.241 1.00 0.00 669 ASP A C 12
ATOM 20005 O O . ASP A 1 31 ? -1.417 -0.815 -7.935 1.00 0.00 669 ASP A O 12
ATOM 20014 N N . VAL A 1 32 ? -1.454 0.706 -6.285 1.00 0.00 670 VAL A N 12
ATOM 20015 C CA . VAL A 1 32 ? -2.824 0.424 -5.905 1.00 0.00 670 VAL A CA 12
ATOM 20016 C C . VAL A 1 32 ? -3.816 1.151 -6.809 1.00 0.00 670 VAL A C 12
ATOM 20017 O O . VAL A 1 32 ? -3.865 2.382 -6.841 1.00 0.00 670 VAL A O 12
ATOM 20030 N N . THR A 1 33 ? -4.594 0.380 -7.548 1.00 0.00 671 THR A N 12
ATOM 20031 C CA . THR A 1 33 ? -5.669 0.929 -8.355 1.00 0.00 671 THR A CA 12
ATOM 20032 C C . THR A 1 33 ? -6.947 1.017 -7.528 1.00 0.00 671 THR A C 12
ATOM 20033 O O . THR A 1 33 ? -7.445 0.010 -7.028 1.00 0.00 671 THR A O 12
ATOM 20044 N N . VAL A 1 34 ? -7.453 2.226 -7.353 1.00 0.00 672 VAL A N 12
ATOM 20045 C CA . VAL A 1 34 ? -8.654 2.442 -6.558 1.00 0.00 672 VAL A CA 12
ATOM 20046 C C . VAL A 1 34 ? -9.887 2.472 -7.449 1.00 0.00 672 VAL A C 12
ATOM 20047 O O . VAL A 1 34 ? -9.989 3.298 -8.356 1.00 0.00 672 VAL A O 12
ATOM 20060 N N . ILE A 1 35 ? -10.815 1.565 -7.189 1.00 0.00 673 ILE A N 12
ATOM 20061 C CA . ILE A 1 35 ? -12.010 1.433 -8.011 1.00 0.00 673 ILE A CA 12
ATOM 20062 C C . ILE A 1 35 ? -13.102 2.399 -7.560 1.00 0.00 673 ILE A C 12
ATOM 20063 O O . ILE A 1 35 ? -13.442 2.459 -6.375 1.00 0.00 673 ILE A O 12
ATOM 20079 N N . ASP A 1 36 ? -13.631 3.155 -8.515 1.00 0.00 674 ASP A N 12
ATOM 20080 C CA . ASP A 1 36 ? -14.729 4.083 -8.260 1.00 0.00 674 ASP A CA 12
ATOM 20081 C C . ASP A 1 36 ? -16.041 3.328 -8.061 1.00 0.00 674 ASP A C 12
ATOM 20082 O O . ASP A 1 36 ? -16.572 2.717 -8.992 1.00 0.00 674 ASP A O 12
ATOM 20091 N N . THR A 1 37 ? -16.557 3.360 -6.846 1.00 0.00 675 THR A N 12
ATOM 20092 C CA . THR A 1 37 ? -17.772 2.637 -6.517 1.00 0.00 675 THR A CA 12
ATOM 20093 C C . THR A 1 37 ? -19.011 3.523 -6.631 1.00 0.00 675 THR A C 12
ATOM 20094 O O . THR A 1 37 ? -19.466 4.101 -5.641 1.00 0.00 675 THR A O 12
ATOM 20105 N N . LYS A 1 38 ? -19.549 3.631 -7.841 1.00 0.00 676 LYS A N 12
ATOM 20106 C CA . LYS A 1 38 ? -20.808 4.339 -8.056 1.00 0.00 676 LYS A CA 12
ATOM 20107 C C . LYS A 1 38 ? -21.963 3.529 -7.473 1.00 0.00 676 LYS A C 12
ATOM 20108 O O . LYS A 1 38 ? -23.027 4.062 -7.151 1.00 0.00 676 LYS A O 12
ATOM 20127 N N . ASP A 1 39 ? -21.729 2.229 -7.346 1.00 0.00 677 ASP A N 12
ATOM 20128 C CA . ASP A 1 39 ? -22.699 1.309 -6.778 1.00 0.00 677 ASP A CA 12
ATOM 20129 C C . ASP A 1 39 ? -22.908 1.616 -5.304 1.00 0.00 677 ASP A C 12
ATOM 20130 O O . ASP A 1 39 ? -22.049 1.338 -4.465 1.00 0.00 677 ASP A O 12
ATOM 20139 N N . GLY A 1 40 ? -24.042 2.214 -5.004 1.00 0.00 678 GLY A N 12
ATOM 20140 C CA . GLY A 1 40 ? -24.370 2.538 -3.635 1.00 0.00 678 GLY A CA 12
ATOM 20141 C C . GLY A 1 40 ? -25.039 3.886 -3.526 1.00 0.00 678 GLY A C 12
ATOM 20142 O O . GLY A 1 40 ? -26.038 4.037 -2.822 1.00 0.00 678 GLY A O 12
ATOM 20146 N N . SER A 1 41 ? -24.501 4.865 -4.239 1.00 0.00 679 SER A N 12
ATOM 20147 C CA . SER A 1 41 ? -25.057 6.208 -4.225 1.00 0.00 679 SER A CA 12
ATOM 20148 C C . SER A 1 41 ? -26.274 6.292 -5.143 1.00 0.00 679 SER A C 12
ATOM 20149 O O . SER A 1 41 ? -27.282 6.911 -4.801 1.00 0.00 679 SER A O 12
ATOM 20157 N N . GLN A 1 42 ? -26.178 5.655 -6.301 1.00 0.00 680 GLN A N 12
ATOM 20158 C CA . GLN A 1 42 ? -27.289 5.603 -7.236 1.00 0.00 680 GLN A CA 12
ATOM 20159 C C . GLN A 1 42 ? -28.067 4.305 -7.050 1.00 0.00 680 GLN A C 12
ATOM 20160 O O . GLN A 1 42 ? -27.588 3.229 -7.405 1.00 0.00 680 GLN A O 12
ATOM 20174 N N . SER A 1 43 ? -29.261 4.413 -6.485 1.00 0.00 681 SER A N 12
ATOM 20175 C CA . SER A 1 43 ? -30.102 3.251 -6.232 1.00 0.00 681 SER A CA 12
ATOM 20176 C C . SER A 1 43 ? -30.750 2.755 -7.523 1.00 0.00 681 SER A C 12
ATOM 20177 O O . SER A 1 43 ? -31.057 1.570 -7.661 1.00 0.00 681 SER A O 12
ATOM 20185 N N . LYS A 1 44 ? -30.955 3.667 -8.467 1.00 0.00 682 LYS A N 12
ATOM 20186 C CA . LYS A 1 44 ? -31.551 3.318 -9.751 1.00 0.00 682 LYS A CA 12
ATOM 20187 C C . LYS A 1 44 ? -30.498 2.727 -10.680 1.00 0.00 682 LYS A C 12
ATOM 20188 O O . LYS A 1 44 ? -30.822 1.973 -11.600 1.00 0.00 682 LYS A O 12
ATOM 20207 N N . LEU A 1 45 ? -29.237 3.076 -10.415 1.00 0.00 683 LEU A N 12
ATOM 20208 C CA . LEU A 1 45 ? -28.094 2.645 -11.222 1.00 0.00 683 LEU A CA 12
ATOM 20209 C C . LEU A 1 45 ? -28.142 3.257 -12.624 1.00 0.00 683 LEU A C 12
ATOM 20210 O O . LEU A 1 45 ? -27.490 4.270 -12.884 1.00 0.00 683 LEU A O 12
ATOM 20226 N N . GLY A 1 46 ? -28.912 2.652 -13.516 1.00 0.00 684 GLY A N 12
ATOM 20227 C CA . GLY A 1 46 ? -29.010 3.150 -14.874 1.00 0.00 684 GLY A CA 12
ATOM 20228 C C . GLY A 1 46 ? -30.444 3.431 -15.267 1.00 0.00 684 GLY A C 12
ATOM 20229 O O . GLY A 1 46 ? -31.356 3.271 -14.450 1.00 0.00 684 GLY A O 12
ATOM 20233 N N . GLY A 1 47 ? -30.651 3.843 -16.510 1.00 0.00 685 GLY A N 12
ATOM 20234 C CA . GLY A 1 47 ? -31.991 4.121 -16.983 1.00 0.00 685 GLY A CA 12
ATOM 20235 C C . GLY A 1 47 ? -32.833 2.865 -17.065 1.00 0.00 685 GLY A C 12
ATOM 20236 O O . GLY A 1 47 ? -32.408 1.863 -17.643 1.00 0.00 685 GLY A O 12
ATOM 20240 N N . GLY A 1 48 ? -34.025 2.921 -16.488 1.00 0.00 901 GLY A N 12
ATOM 20241 C CA . GLY A 1 48 ? -34.894 1.764 -16.456 1.00 0.00 901 GLY A CA 12
ATOM 20242 C C . GLY A 1 48 ? -35.557 1.500 -17.790 1.00 0.00 901 GLY A C 12
ATOM 20243 O O . GLY A 1 48 ? -36.718 1.855 -17.993 1.00 0.00 901 GLY A O 12
ATOM 20247 N N . GLY A 1 49 ? -34.811 0.897 -18.705 1.00 0.00 902 GLY A N 12
ATOM 20248 C CA . GLY A 1 49 ? -35.356 0.556 -20.003 1.00 0.00 902 GLY A CA 12
ATOM 20249 C C . GLY A 1 49 ? -36.304 -0.619 -19.929 1.00 0.00 902 GLY A C 12
ATOM 20250 O O . GLY A 1 49 ? -37.223 -0.741 -20.739 1.00 0.00 902 GLY A O 12
ATOM 20254 N N . SER A 1 50 ? -36.074 -1.489 -18.960 1.00 0.00 903 SER A N 12
ATOM 20255 C CA . SER A 1 50 ? -36.927 -2.650 -18.756 1.00 0.00 903 SER A CA 12
ATOM 20256 C C . SER A 1 50 ? -37.396 -2.727 -17.307 1.00 0.00 903 SER A C 12
ATOM 20257 O O . SER A 1 50 ? -38.562 -3.015 -17.033 1.00 0.00 903 SER A O 12
ATOM 20265 N N . GLY A 1 51 ? -36.481 -2.465 -16.381 1.00 0.00 904 GLY A N 12
ATOM 20266 C CA . GLY A 1 51 ? -36.813 -2.504 -14.974 1.00 0.00 904 GLY A CA 12
ATOM 20267 C C . GLY A 1 51 ? -35.863 -1.667 -14.142 1.00 0.00 904 GLY A C 12
ATOM 20268 O O . GLY A 1 51 ? -35.506 -0.556 -14.532 1.00 0.00 904 GLY A O 12
ATOM 20272 N N . GLY A 1 52 ? -35.453 -2.194 -13.000 1.00 0.00 905 GLY A N 12
ATOM 20273 C CA . GLY A 1 52 ? -34.522 -1.487 -12.144 1.00 0.00 905 GLY A CA 12
ATOM 20274 C C . GLY A 1 52 ? -34.477 -2.081 -10.752 1.00 0.00 905 GLY A C 12
ATOM 20275 O O . GLY A 1 52 ? -35.271 -2.965 -10.423 1.00 0.00 905 GLY A O 12
ATOM 20279 N N . HIS A 1 53 ? -33.555 -1.605 -9.930 1.00 0.00 906 HIS A N 12
ATOM 20280 C CA . HIS A 1 53 ? -33.433 -2.101 -8.568 1.00 0.00 906 HIS A CA 12
ATOM 20281 C C . HIS A 1 53 ? -34.164 -1.184 -7.598 1.00 0.00 906 HIS A C 12
ATOM 20282 O O . HIS A 1 53 ? -34.192 0.035 -7.779 1.00 0.00 906 HIS A O 12
ATOM 20296 N N . MET A 1 54 ? -34.760 -1.775 -6.575 1.00 0.00 907 MET A N 12
ATOM 20297 C CA . MET A 1 54 ? -35.545 -1.020 -5.609 1.00 0.00 907 MET A CA 12
ATOM 20298 C C . MET A 1 54 ? -34.708 -0.673 -4.382 1.00 0.00 907 MET A C 12
ATOM 20299 O O . MET A 1 54 ? -34.758 -1.370 -3.367 1.00 0.00 907 MET A O 12
ATOM 20313 N N . GLY A 1 55 ? -33.920 0.392 -4.493 1.00 0.00 908 GLY A N 12
ATOM 20314 C CA . GLY A 1 55 ? -33.129 0.858 -3.370 1.00 0.00 908 GLY A CA 12
ATOM 20315 C C . GLY A 1 55 ? -31.817 0.113 -3.243 1.00 0.00 908 GLY A C 12
ATOM 20316 O O . GLY A 1 55 ? -30.767 0.623 -3.632 1.00 0.00 908 GLY A O 12
ATOM 20320 N N . SER A 1 56 ? -31.876 -1.092 -2.703 1.00 0.00 909 SER A N 12
ATOM 20321 C CA . SER A 1 56 ? -30.688 -1.906 -2.521 1.00 0.00 909 SER A CA 12
ATOM 20322 C C . SER A 1 56 ? -30.369 -2.673 -3.800 1.00 0.00 909 SER A C 12
ATOM 20323 O O . SER A 1 56 ? -31.265 -3.228 -4.437 1.00 0.00 909 SER A O 12
ATOM 20331 N N . GLY A 1 57 ? -29.097 -2.686 -4.176 1.00 0.00 910 GLY A N 12
ATOM 20332 C CA . GLY A 1 57 ? -28.683 -3.377 -5.383 1.00 0.00 910 GLY A CA 12
ATOM 20333 C C . GLY A 1 57 ? -27.509 -4.304 -5.144 1.00 0.00 910 GLY A C 12
ATOM 20334 O O . GLY A 1 57 ? -26.529 -4.283 -5.890 1.00 0.00 910 GLY A O 12
ATOM 20338 N N . GLY A 1 58 ? -27.603 -5.114 -4.101 1.00 0.00 911 GLY A N 12
ATOM 20339 C CA . GLY A 1 58 ? -26.538 -6.039 -3.779 1.00 0.00 911 GLY A CA 12
ATOM 20340 C C . GLY A 1 58 ? -26.240 -6.058 -2.297 1.00 0.00 911 GLY A C 12
ATOM 20341 O O . GLY A 1 58 ? -26.030 -5.010 -1.688 1.00 0.00 911 GLY A O 12
ATOM 20345 N N . LEU A 1 59 ? -26.243 -7.244 -1.705 1.00 0.00 18 LEU A N 12
ATOM 20346 C CA . LEU A 1 59 ? -25.970 -7.383 -0.279 1.00 0.00 18 LEU A CA 12
ATOM 20347 C C . LEU A 1 59 ? -24.710 -8.208 -0.039 1.00 0.00 18 LEU A C 12
ATOM 20348 O O . LEU A 1 59 ? -24.222 -8.303 1.086 1.00 0.00 18 LEU A O 12
ATOM 20364 N N . SER A 1 60 ? -24.191 -8.813 -1.094 1.00 0.00 19 SER A N 12
ATOM 20365 C CA . SER A 1 60 ? -22.982 -9.611 -0.989 1.00 0.00 19 SER A CA 12
ATOM 20366 C C . SER A 1 60 ? -21.752 -8.744 -1.214 1.00 0.00 19 SER A C 12
ATOM 20367 O O . SER A 1 60 ? -20.718 -8.938 -0.568 1.00 0.00 19 SER A O 12
ATOM 20375 N N . TRP A 1 61 ? -21.891 -7.777 -2.124 1.00 0.00 20 TRP A N 12
ATOM 20376 C CA . TRP A 1 61 ? -20.811 -6.855 -2.476 1.00 0.00 20 TRP A CA 12
ATOM 20377 C C . TRP A 1 61 ? -19.585 -7.622 -2.961 1.00 0.00 20 TRP A C 12
ATOM 20378 O O . TRP A 1 61 ? -19.713 -8.683 -3.571 1.00 0.00 20 TRP A O 12
ATOM 20399 N N . LYS A 1 62 ? -18.405 -7.084 -2.697 1.00 0.00 21 LYS A N 12
ATOM 20400 C CA . LYS A 1 62 ? -17.170 -7.740 -3.085 1.00 0.00 21 LYS A CA 12
ATOM 20401 C C . LYS A 1 62 ? -16.559 -8.471 -1.896 1.00 0.00 21 LYS A C 12
ATOM 20402 O O . LYS A 1 62 ? -16.447 -7.911 -0.806 1.00 0.00 21 LYS A O 12
ATOM 20421 N N . ARG A 1 63 ? -16.184 -9.724 -2.109 1.00 0.00 22 ARG A N 12
ATOM 20422 C CA . ARG A 1 63 ? -15.565 -10.531 -1.064 1.00 0.00 22 ARG A CA 12
ATOM 20423 C C . ARG A 1 63 ? -14.157 -10.015 -0.759 1.00 0.00 22 ARG A C 12
ATOM 20424 O O . ARG A 1 63 ? -13.344 -9.834 -1.669 1.00 0.00 22 ARG A O 12
ATOM 20445 N N . CYS A 1 64 ? -13.878 -9.783 0.520 1.00 0.00 23 CYS A N 12
ATOM 20446 C CA . CYS A 1 64 ? -12.604 -9.222 0.933 1.00 0.00 23 CYS A CA 12
ATOM 20447 C C . CYS A 1 64 ? -11.586 -10.333 1.217 1.00 0.00 23 CYS A C 12
ATOM 20448 O O . CYS A 1 64 ? -11.957 -11.467 1.541 1.00 0.00 23 CYS A O 12
ATOM 20455 N N . ALA A 1 65 ? -10.306 -10.005 1.074 1.00 0.00 24 ALA A N 12
ATOM 20456 C CA . ALA A 1 65 ? -9.249 -11.011 1.094 1.00 0.00 24 ALA A CA 12
ATOM 20457 C C . ALA A 1 65 ? -8.731 -11.304 2.501 1.00 0.00 24 ALA A C 12
ATOM 20458 O O . ALA A 1 65 ? -8.837 -12.437 2.981 1.00 0.00 24 ALA A O 12
ATOM 20465 N N . GLY A 1 66 ? -8.175 -10.287 3.154 1.00 0.00 25 GLY A N 12
ATOM 20466 C CA . GLY A 1 66 ? -7.503 -10.478 4.431 1.00 0.00 25 GLY A CA 12
ATOM 20467 C C . GLY A 1 66 ? -8.431 -10.963 5.527 1.00 0.00 25 GLY A C 12
ATOM 20468 O O . GLY A 1 66 ? -8.365 -12.126 5.925 1.00 0.00 25 GLY A O 12
ATOM 20472 N N . CYS A 1 67 ? -9.285 -10.070 6.019 1.00 0.00 26 CYS A N 12
ATOM 20473 C CA . CYS A 1 67 ? -10.264 -10.420 7.039 1.00 0.00 26 CYS A CA 12
ATOM 20474 C C . CYS A 1 67 ? -11.079 -11.641 6.616 1.00 0.00 26 CYS A C 12
ATOM 20475 O O . CYS A 1 67 ? -11.328 -12.545 7.420 1.00 0.00 26 CYS A O 12
ATOM 20482 N N . GLY A 1 68 ? -11.484 -11.660 5.355 1.00 0.00 27 GLY A N 12
ATOM 20483 C CA . GLY A 1 68 ? -12.191 -12.801 4.823 1.00 0.00 27 GLY A CA 12
ATOM 20484 C C . GLY A 1 68 ? -13.689 -12.611 4.868 1.00 0.00 27 GLY A C 12
ATOM 20485 O O . GLY A 1 68 ? -14.430 -13.548 5.178 1.00 0.00 27 GLY A O 12
ATOM 20489 N N . GLY A 1 69 ? -14.137 -11.404 4.566 1.00 0.00 28 GLY A N 12
ATOM 20490 C CA . GLY A 1 69 ? -15.554 -11.120 4.573 1.00 0.00 28 GLY A CA 12
ATOM 20491 C C . GLY A 1 69 ? -16.000 -10.435 3.303 1.00 0.00 28 GLY A C 12
ATOM 20492 O O . GLY A 1 69 ? -15.957 -11.022 2.223 1.00 0.00 28 GLY A O 12
ATOM 20496 N N . LYS A 1 70 ? -16.415 -9.189 3.428 1.00 0.00 29 LYS A N 12
ATOM 20497 C CA . LYS A 1 70 ? -16.869 -8.416 2.285 1.00 0.00 29 LYS A CA 12
ATOM 20498 C C . LYS A 1 70 ? -16.488 -6.959 2.472 1.00 0.00 29 LYS A C 12
ATOM 20499 O O . LYS A 1 70 ? -16.526 -6.438 3.587 1.00 0.00 29 LYS A O 12
ATOM 20518 N N . ILE A 1 71 ? -16.104 -6.310 1.387 1.00 0.00 30 ILE A N 12
ATOM 20519 C CA . ILE A 1 71 ? -15.723 -4.915 1.440 1.00 0.00 30 ILE A CA 12
ATOM 20520 C C . ILE A 1 71 ? -16.957 -4.040 1.603 1.00 0.00 30 ILE A C 12
ATOM 20521 O O . ILE A 1 71 ? -17.758 -3.893 0.677 1.00 0.00 30 ILE A O 12
ATOM 20537 N N . ALA A 1 72 ? -17.106 -3.469 2.787 1.00 0.00 31 ALA A N 12
ATOM 20538 C CA . ALA A 1 72 ? -18.227 -2.597 3.075 1.00 0.00 31 ALA A CA 12
ATOM 20539 C C . ALA A 1 72 ? -17.738 -1.194 3.391 1.00 0.00 31 ALA A C 12
ATOM 20540 O O . ALA A 1 72 ? -18.496 -0.350 3.873 1.00 0.00 31 ALA A O 12
ATOM 20547 N N . ASP A 1 73 ? -16.462 -0.965 3.119 1.00 0.00 32 ASP A N 12
ATOM 20548 C CA . ASP A 1 73 ? -15.847 0.338 3.352 1.00 0.00 32 ASP A CA 12
ATOM 20549 C C . ASP A 1 73 ? -16.448 1.379 2.414 1.00 0.00 32 ASP A C 12
ATOM 20550 O O . ASP A 1 73 ? -17.399 2.075 2.767 1.00 0.00 32 ASP A O 12
ATOM 20559 N N . ARG A 1 74 ? -15.891 1.473 1.211 1.00 0.00 33 ARG A N 12
ATOM 20560 C CA . ARG A 1 74 ? -16.410 2.359 0.174 1.00 0.00 33 ARG A CA 12
ATOM 20561 C C . ARG A 1 74 ? -15.688 2.090 -1.131 1.00 0.00 33 ARG A C 12
ATOM 20562 O O . ARG A 1 74 ? -16.244 1.483 -2.043 1.00 0.00 33 ARG A O 12
ATOM 20583 N N . PHE A 1 75 ? -14.441 2.523 -1.205 1.00 0.00 34 PHE A N 12
ATOM 20584 C CA . PHE A 1 75 ? -13.646 2.334 -2.403 1.00 0.00 34 PHE A CA 12
ATOM 20585 C C . PHE A 1 75 ? -12.856 1.042 -2.313 1.00 0.00 34 PHE A C 12
ATOM 20586 O O . PHE A 1 75 ? -12.449 0.620 -1.228 1.00 0.00 34 PHE A O 12
ATOM 20603 N N . LEU A 1 76 ? -12.665 0.410 -3.454 1.00 0.00 35 LEU A N 12
ATOM 20604 C CA . LEU A 1 76 ? -11.948 -0.847 -3.522 1.00 0.00 35 LEU A CA 12
ATOM 20605 C C . LEU A 1 76 ? -10.520 -0.606 -3.975 1.00 0.00 35 LEU A C 12
ATOM 20606 O O . LEU A 1 76 ? -10.278 0.170 -4.898 1.00 0.00 35 LEU A O 12
ATOM 20622 N N . LEU A 1 77 ? -9.580 -1.259 -3.319 1.00 0.00 36 LEU A N 12
ATOM 20623 C CA . LEU A 1 77 ? -8.175 -1.087 -3.636 1.00 0.00 36 LEU A CA 12
ATOM 20624 C C . LEU A 1 77 ? -7.617 -2.340 -4.302 1.00 0.00 36 LEU A C 12
ATOM 20625 O O . LEU A 1 77 ? -7.888 -3.459 -3.869 1.00 0.00 36 LEU A O 12
ATOM 20641 N N . TYR A 1 78 ? -6.858 -2.135 -5.368 1.00 0.00 37 TYR A N 12
ATOM 20642 C CA . TYR A 1 78 ? -6.231 -3.224 -6.104 1.00 0.00 37 TYR A CA 12
ATOM 20643 C C . TYR A 1 78 ? -4.775 -3.384 -5.693 1.00 0.00 37 TYR A C 12
ATOM 20644 O O . TYR A 1 78 ? -3.955 -2.501 -5.938 1.00 0.00 37 TYR A O 12
ATOM 20662 N N . ALA A 1 79 ? -4.458 -4.498 -5.057 1.00 0.00 38 ALA A N 12
ATOM 20663 C CA . ALA A 1 79 ? -3.073 -4.820 -4.754 1.00 0.00 38 ALA A CA 12
ATOM 20664 C C . ALA A 1 79 ? -2.609 -5.974 -5.634 1.00 0.00 38 ALA A C 12
ATOM 20665 O O . ALA A 1 79 ? -2.416 -5.804 -6.839 1.00 0.00 38 ALA A O 12
ATOM 20672 N N . MET A 1 80 ? -2.468 -7.159 -5.053 1.00 0.00 39 MET A N 12
ATOM 20673 C CA . MET A 1 80 ? -2.067 -8.331 -5.824 1.00 0.00 39 MET A CA 12
ATOM 20674 C C . MET A 1 80 ? -3.287 -8.980 -6.487 1.00 0.00 39 MET A C 12
ATOM 20675 O O . MET A 1 80 ? -3.585 -10.154 -6.267 1.00 0.00 39 MET A O 12
ATOM 20689 N N . ASP A 1 81 ? -4.001 -8.168 -7.271 1.00 0.00 40 ASP A N 12
ATOM 20690 C CA . ASP A 1 81 ? -5.152 -8.606 -8.077 1.00 0.00 40 ASP A CA 12
ATOM 20691 C C . ASP A 1 81 ? -6.387 -8.914 -7.232 1.00 0.00 40 ASP A C 12
ATOM 20692 O O . ASP A 1 81 ? -7.475 -9.110 -7.771 1.00 0.00 40 ASP A O 12
ATOM 20701 N N . SER A 1 82 ? -6.232 -8.961 -5.919 1.00 0.00 41 SER A N 12
ATOM 20702 C CA . SER A 1 82 ? -7.360 -9.213 -5.038 1.00 0.00 41 SER A CA 12
ATOM 20703 C C . SER A 1 82 ? -8.100 -7.910 -4.738 1.00 0.00 41 SER A C 12
ATOM 20704 O O . SER A 1 82 ? -7.610 -6.825 -5.066 1.00 0.00 41 SER A O 12
ATOM 20712 N N . TYR A 1 83 ? -9.273 -8.017 -4.129 1.00 0.00 42 TYR A N 12
ATOM 20713 C CA . TYR A 1 83 ? -10.063 -6.845 -3.773 1.00 0.00 42 TYR A CA 12
ATOM 20714 C C . TYR A 1 83 ? -9.848 -6.491 -2.308 1.00 0.00 42 TYR A C 12
ATOM 20715 O O . TYR A 1 83 ? -10.133 -7.298 -1.420 1.00 0.00 42 TYR A O 12
ATOM 20733 N N . TRP A 1 84 ? -9.338 -5.295 -2.055 1.00 0.00 43 TRP A N 12
ATOM 20734 C CA . TRP A 1 84 ? -9.036 -4.877 -0.696 1.00 0.00 43 TRP A CA 12
ATOM 20735 C C . TRP A 1 84 ? -9.800 -3.616 -0.320 1.00 0.00 43 TRP A C 12
ATOM 20736 O O . TRP A 1 84 ? -10.211 -2.838 -1.179 1.00 0.00 43 TRP A O 12
ATOM 20757 N N . HIS A 1 85 ? -9.986 -3.441 0.975 1.00 0.00 44 HIS A N 12
ATOM 20758 C CA . HIS A 1 85 ? -10.557 -2.224 1.541 1.00 0.00 44 HIS A CA 12
ATOM 20759 C C . HIS A 1 85 ? -9.557 -1.671 2.553 1.00 0.00 44 HIS A C 12
ATOM 20760 O O . HIS A 1 85 ? -8.447 -2.192 2.648 1.00 0.00 44 HIS A O 12
ATOM 20774 N N . SER A 1 86 ? -9.931 -0.657 3.317 1.00 0.00 45 SER A N 12
ATOM 20775 C CA . SER A 1 86 ? -8.992 -0.030 4.246 1.00 0.00 45 SER A CA 12
ATOM 20776 C C . SER A 1 86 ? -8.533 -1.016 5.326 1.00 0.00 45 SER A C 12
ATOM 20777 O O . SER A 1 86 ? -7.384 -0.989 5.754 1.00 0.00 45 SER A O 12
ATOM 20785 N N . ARG A 1 87 ? -9.429 -1.900 5.747 1.00 0.00 46 ARG A N 12
ATOM 20786 C CA . ARG A 1 87 ? -9.103 -2.875 6.787 1.00 0.00 46 ARG A CA 12
ATOM 20787 C C . ARG A 1 87 ? -8.248 -4.015 6.232 1.00 0.00 46 ARG A C 12
ATOM 20788 O O . ARG A 1 87 ? -7.643 -4.773 6.989 1.00 0.00 46 ARG A O 12
ATOM 20809 N N . CYS A 1 88 ? -8.198 -4.131 4.913 1.00 0.00 47 CYS A N 12
ATOM 20810 C CA . CYS A 1 88 ? -7.448 -5.201 4.274 1.00 0.00 47 CYS A CA 12
ATOM 20811 C C . CYS A 1 88 ? -6.098 -4.698 3.765 1.00 0.00 47 CYS A C 12
ATOM 20812 O O . CYS A 1 88 ? -5.050 -5.277 4.075 1.00 0.00 47 CYS A O 12
ATOM 20819 N N . LEU A 1 89 ? -6.131 -3.612 2.998 1.00 0.00 48 LEU A N 12
ATOM 20820 C CA . LEU A 1 89 ? -4.933 -3.061 2.386 1.00 0.00 48 LEU A CA 12
ATOM 20821 C C . LEU A 1 89 ? -4.104 -2.282 3.400 1.00 0.00 48 LEU A C 12
ATOM 20822 O O . LEU A 1 89 ? -4.044 -1.052 3.378 1.00 0.00 48 LEU A O 12
ATOM 20838 N N . LYS A 1 90 ? -3.496 -3.019 4.307 1.00 0.00 49 LYS A N 12
ATOM 20839 C CA . LYS A 1 90 ? -2.602 -2.461 5.311 1.00 0.00 49 LYS A CA 12
ATOM 20840 C C . LYS A 1 90 ? -1.489 -3.457 5.588 1.00 0.00 49 LYS A C 12
ATOM 20841 O O . LYS A 1 90 ? -1.600 -4.621 5.196 1.00 0.00 49 LYS A O 12
ATOM 20860 N N . CYS A 1 91 ? -0.430 -3.024 6.257 1.00 0.00 50 CYS A N 12
ATOM 20861 C CA . CYS A 1 91 ? 0.602 -3.953 6.683 1.00 0.00 50 CYS A CA 12
ATOM 20862 C C . CYS A 1 91 ? 0.010 -4.906 7.708 1.00 0.00 50 CYS A C 12
ATOM 20863 O O . CYS A 1 91 ? -0.589 -4.470 8.686 1.00 0.00 50 CYS A O 12
ATOM 20870 N N . SER A 1 92 ? 0.166 -6.197 7.491 1.00 0.00 51 SER A N 12
ATOM 20871 C CA . SER A 1 92 ? -0.343 -7.177 8.441 1.00 0.00 51 SER A CA 12
ATOM 20872 C C . SER A 1 92 ? 0.592 -7.287 9.641 1.00 0.00 51 SER A C 12
ATOM 20873 O O . SER A 1 92 ? 0.322 -8.016 10.596 1.00 0.00 51 SER A O 12
ATOM 20881 N N . SER A 1 93 ? 1.684 -6.539 9.587 1.00 0.00 52 SER A N 12
ATOM 20882 C CA . SER A 1 93 ? 2.655 -6.519 10.664 1.00 0.00 52 SER A CA 12
ATOM 20883 C C . SER A 1 93 ? 2.554 -5.216 11.464 1.00 0.00 52 SER A C 12
ATOM 20884 O O . SER A 1 93 ? 2.807 -5.194 12.670 1.00 0.00 52 SER A O 12
ATOM 20892 N N . CYS A 1 94 ? 2.164 -4.137 10.794 1.00 0.00 53 CYS A N 12
ATOM 20893 C CA . CYS A 1 94 ? 2.038 -2.838 11.447 1.00 0.00 53 CYS A CA 12
ATOM 20894 C C . CYS A 1 94 ? 0.583 -2.474 11.727 1.00 0.00 53 CYS A C 12
ATOM 20895 O O . CYS A 1 94 ? 0.299 -1.660 12.608 1.00 0.00 53 CYS A O 12
ATOM 20902 N N . GLN A 1 95 ? -0.328 -3.072 10.965 1.00 0.00 54 GLN A N 12
ATOM 20903 C CA . GLN A 1 95 ? -1.742 -2.711 11.009 1.00 0.00 54 GLN A CA 12
ATOM 20904 C C . GLN A 1 95 ? -1.916 -1.228 10.697 1.00 0.00 54 GLN A C 12
ATOM 20905 O O . GLN A 1 95 ? -2.837 -0.572 11.187 1.00 0.00 54 GLN A O 12
ATOM 20919 N N . ALA A 1 96 ? -1.007 -0.709 9.881 1.00 0.00 55 ALA A N 12
ATOM 20920 C CA . ALA A 1 96 ? -1.039 0.685 9.481 1.00 0.00 55 ALA A CA 12
ATOM 20921 C C . ALA A 1 96 ? -1.625 0.808 8.087 1.00 0.00 55 ALA A C 12
ATOM 20922 O O . ALA A 1 96 ? -1.332 -0.014 7.217 1.00 0.00 55 ALA A O 12
ATOM 20929 N N . GLN A 1 97 ? -2.460 1.821 7.896 1.00 0.00 56 GLN A N 12
ATOM 20930 C CA . GLN A 1 97 ? -3.131 2.053 6.626 1.00 0.00 56 GLN A CA 12
ATOM 20931 C C . GLN A 1 97 ? -2.138 2.090 5.470 1.00 0.00 56 GLN A C 12
ATOM 20932 O O . GLN A 1 97 ? -1.242 2.929 5.435 1.00 0.00 56 GLN A O 12
ATOM 20946 N N . LEU A 1 98 ? -2.301 1.169 4.533 1.00 0.00 57 LEU A N 12
ATOM 20947 C CA . LEU A 1 98 ? -1.419 1.097 3.377 1.00 0.00 57 LEU A CA 12
ATOM 20948 C C . LEU A 1 98 ? -2.102 1.697 2.155 1.00 0.00 57 LEU A C 12
ATOM 20949 O O . LEU A 1 98 ? -1.442 2.098 1.199 1.00 0.00 57 LEU A O 12
ATOM 20965 N N . GLY A 1 99 ? -3.427 1.759 2.199 1.00 0.00 58 GLY A N 12
ATOM 20966 C CA . GLY A 1 99 ? -4.181 2.349 1.113 1.00 0.00 58 GLY A CA 12
ATOM 20967 C C . GLY A 1 99 ? -4.441 3.823 1.333 1.00 0.00 58 GLY A C 12
ATOM 20968 O O . GLY A 1 99 ? -4.825 4.544 0.411 1.00 0.00 58 GLY A O 12
ATOM 20972 N N . ASP A 1 100 ? -4.221 4.275 2.558 1.00 0.00 59 ASP A N 12
ATOM 20973 C CA . ASP A 1 100 ? -4.449 5.672 2.909 1.00 0.00 59 ASP A CA 12
ATOM 20974 C C . ASP A 1 100 ? -3.141 6.452 2.910 1.00 0.00 59 ASP A C 12
ATOM 20975 O O . ASP A 1 100 ? -3.034 7.517 3.521 1.00 0.00 59 ASP A O 12
ATOM 20984 N N . ILE A 1 101 ? -2.147 5.918 2.222 1.00 0.00 60 ILE A N 12
ATOM 20985 C CA . ILE A 1 101 ? -0.872 6.595 2.079 1.00 0.00 60 ILE A CA 12
ATOM 20986 C C . ILE A 1 101 ? -0.450 6.605 0.624 1.00 0.00 60 ILE A C 12
ATOM 20987 O O . ILE A 1 101 ? -0.738 5.669 -0.120 1.00 0.00 60 ILE A O 12
ATOM 21003 N N . GLY A 1 102 ? 0.206 7.677 0.221 1.00 0.00 61 GLY A N 12
ATOM 21004 C CA . GLY A 1 102 ? 0.714 7.777 -1.133 1.00 0.00 61 GLY A CA 12
ATOM 21005 C C . GLY A 1 102 ? 1.960 6.938 -1.325 1.00 0.00 61 GLY A C 12
ATOM 21006 O O . GLY A 1 102 ? 2.411 6.718 -2.450 1.00 0.00 61 GLY A O 12
ATOM 21010 N N . THR A 1 103 ? 2.525 6.492 -0.211 1.00 0.00 62 THR A N 12
ATOM 21011 C CA . THR A 1 103 ? 3.672 5.607 -0.221 1.00 0.00 62 THR A CA 12
ATOM 21012 C C . THR A 1 103 ? 3.271 4.228 -0.732 1.00 0.00 62 THR A C 12
ATOM 21013 O O . THR A 1 103 ? 2.377 3.589 -0.180 1.00 0.00 62 THR A O 12
ATOM 21024 N N . SER A 1 104 ? 3.931 3.776 -1.784 1.00 0.00 63 SER A N 12
ATOM 21025 C CA . SER A 1 104 ? 3.572 2.522 -2.421 1.00 0.00 63 SER A CA 12
ATOM 21026 C C . SER A 1 104 ? 4.055 1.331 -1.600 1.00 0.00 63 SER A C 12
ATOM 21027 O O . SER A 1 104 ? 5.225 1.260 -1.219 1.00 0.00 63 SER A O 12
ATOM 21035 N N . SER A 1 105 ? 3.141 0.411 -1.316 1.00 0.00 64 SER A N 12
ATOM 21036 C CA . SER A 1 105 ? 3.468 -0.798 -0.580 1.00 0.00 64 SER A CA 12
ATOM 21037 C C . SER A 1 105 ? 4.307 -1.735 -1.445 1.00 0.00 64 SER A C 12
ATOM 21038 O O . SER A 1 105 ? 4.358 -1.584 -2.672 1.00 0.00 64 SER A O 12
ATOM 21046 N N . TYR A 1 106 ? 4.959 -2.697 -0.812 1.00 0.00 65 TYR A N 12
ATOM 21047 C CA . TYR A 1 106 ? 5.865 -3.582 -1.522 1.00 0.00 65 TYR A CA 12
ATOM 21048 C C . TYR A 1 106 ? 5.526 -5.039 -1.265 1.00 0.00 65 TYR A C 12
ATOM 21049 O O . TYR A 1 106 ? 4.826 -5.370 -0.304 1.00 0.00 65 TYR A O 12
ATOM 21067 N N . THR A 1 107 ? 6.017 -5.904 -2.135 1.00 0.00 66 THR A N 12
ATOM 21068 C CA . THR A 1 107 ? 5.756 -7.321 -2.018 1.00 0.00 66 THR A CA 12
ATOM 21069 C C . THR A 1 107 ? 6.886 -8.128 -2.649 1.00 0.00 66 THR A C 12
ATOM 21070 O O . THR A 1 107 ? 7.774 -7.569 -3.295 1.00 0.00 66 THR A O 12
ATOM 21081 N N . LYS A 1 108 ? 6.851 -9.434 -2.444 1.00 0.00 67 LYS A N 12
ATOM 21082 C CA . LYS A 1 108 ? 7.855 -10.334 -2.990 1.00 0.00 67 LYS A CA 12
ATOM 21083 C C . LYS A 1 108 ? 7.336 -11.761 -2.946 1.00 0.00 67 LYS A C 12
ATOM 21084 O O . LYS A 1 108 ? 7.002 -12.346 -3.975 1.00 0.00 67 LYS A O 12
ATOM 21103 N N . SER A 1 109 ? 7.245 -12.300 -1.743 1.00 0.00 68 SER A N 12
ATOM 21104 C CA . SER A 1 109 ? 6.778 -13.661 -1.536 1.00 0.00 68 SER A CA 12
ATOM 21105 C C . SER A 1 109 ? 5.290 -13.689 -1.166 1.00 0.00 68 SER A C 12
ATOM 21106 O O . SER A 1 109 ? 4.897 -14.293 -0.168 1.00 0.00 68 SER A O 12
ATOM 21114 N N . GLY A 1 110 ? 4.475 -13.015 -1.975 1.00 0.00 69 GLY A N 12
ATOM 21115 C CA . GLY A 1 110 ? 3.033 -13.047 -1.795 1.00 0.00 69 GLY A CA 12
ATOM 21116 C C . GLY A 1 110 ? 2.558 -12.422 -0.494 1.00 0.00 69 GLY A C 12
ATOM 21117 O O . GLY A 1 110 ? 1.507 -12.795 0.027 1.00 0.00 69 GLY A O 12
ATOM 21121 N N . MET A 1 111 ? 3.310 -11.464 0.033 1.00 0.00 70 MET A N 12
ATOM 21122 C CA . MET A 1 111 ? 2.940 -10.823 1.292 1.00 0.00 70 MET A CA 12
ATOM 21123 C C . MET A 1 111 ? 2.783 -9.319 1.121 1.00 0.00 70 MET A C 12
ATOM 21124 O O . MET A 1 111 ? 3.659 -8.659 0.560 1.00 0.00 70 MET A O 12
ATOM 21138 N N . ILE A 1 112 ? 1.662 -8.784 1.588 1.00 0.00 71 ILE A N 12
ATOM 21139 C CA . ILE A 1 112 ? 1.463 -7.335 1.619 1.00 0.00 71 ILE A CA 12
ATOM 21140 C C . ILE A 1 112 ? 2.206 -6.740 2.807 1.00 0.00 71 ILE A C 12
ATOM 21141 O O . ILE A 1 112 ? 1.801 -6.917 3.959 1.00 0.00 71 ILE A O 12
ATOM 21157 N N . LEU A 1 113 ? 3.290 -6.038 2.528 1.00 0.00 72 LEU A N 12
ATOM 21158 C CA . LEU A 1 113 ? 4.115 -5.471 3.568 1.00 0.00 72 LEU A CA 12
ATOM 21159 C C . LEU A 1 113 ? 4.324 -3.981 3.342 1.00 0.00 72 LEU A C 12
ATOM 21160 O O . LEU A 1 113 ? 4.130 -3.477 2.232 1.00 0.00 72 LEU A O 12
ATOM 21176 N N . CYS A 1 114 ? 4.717 -3.284 4.399 1.00 0.00 73 CYS A N 12
ATOM 21177 C CA . CYS A 1 114 ? 4.943 -1.855 4.328 1.00 0.00 73 CYS A CA 12
ATOM 21178 C C . CYS A 1 114 ? 6.330 -1.551 3.769 1.00 0.00 73 CYS A C 12
ATOM 21179 O O . CYS A 1 114 ? 7.083 -2.461 3.407 1.00 0.00 73 CYS A O 12
ATOM 21186 N N . ARG A 1 115 ? 6.660 -0.267 3.711 1.00 0.00 74 ARG A N 12
ATOM 21187 C CA . ARG A 1 115 ? 7.954 0.178 3.214 1.00 0.00 74 ARG A CA 12
ATOM 21188 C C . ARG A 1 115 ? 9.078 -0.298 4.130 1.00 0.00 74 ARG A C 12
ATOM 21189 O O . ARG A 1 115 ? 10.146 -0.689 3.667 1.00 0.00 74 ARG A O 12
ATOM 21210 N N . ASN A 1 116 ? 8.818 -0.278 5.428 1.00 0.00 75 ASN A N 12
ATOM 21211 C CA . ASN A 1 116 ? 9.836 -0.611 6.415 1.00 0.00 75 ASN A CA 12
ATOM 21212 C C . ASN A 1 116 ? 9.953 -2.120 6.591 1.00 0.00 75 ASN A C 12
ATOM 21213 O O . ASN A 1 116 ? 11.056 -2.663 6.688 1.00 0.00 75 ASN A O 12
ATOM 21224 N N . ASP A 1 117 ? 8.812 -2.792 6.607 1.00 0.00 76 ASP A N 12
ATOM 21225 C CA . ASP A 1 117 ? 8.766 -4.218 6.902 1.00 0.00 76 ASP A CA 12
ATOM 21226 C C . ASP A 1 117 ? 9.453 -5.038 5.829 1.00 0.00 76 ASP A C 12
ATOM 21227 O O . ASP A 1 117 ? 10.193 -5.967 6.138 1.00 0.00 76 ASP A O 12
ATOM 21236 N N . TYR A 1 118 ? 9.217 -4.698 4.567 1.00 0.00 77 TYR A N 12
ATOM 21237 C CA . TYR A 1 118 ? 9.788 -5.465 3.469 1.00 0.00 77 TYR A CA 12
ATOM 21238 C C . TYR A 1 118 ? 11.312 -5.406 3.497 1.00 0.00 77 TYR A C 12
ATOM 21239 O O . TYR A 1 118 ? 11.980 -6.433 3.362 1.00 0.00 77 TYR A O 12
ATOM 21257 N N . ILE A 1 119 ? 11.855 -4.207 3.681 1.00 0.00 78 ILE A N 12
ATOM 21258 C CA . ILE A 1 119 ? 13.303 -4.017 3.694 1.00 0.00 78 ILE A CA 12
ATOM 21259 C C . ILE A 1 119 ? 13.922 -4.739 4.887 1.00 0.00 78 ILE A C 12
ATOM 21260 O O . ILE A 1 119 ? 15.057 -5.211 4.825 1.00 0.00 78 ILE A O 12
ATOM 21276 N N . ARG A 1 120 ? 13.161 -4.826 5.969 1.00 0.00 79 ARG A N 12
ATOM 21277 C CA . ARG A 1 120 ? 13.604 -5.527 7.164 1.00 0.00 79 ARG A CA 12
ATOM 21278 C C . ARG A 1 120 ? 13.526 -7.040 6.962 1.00 0.00 79 ARG A C 12
ATOM 21279 O O . ARG A 1 120 ? 14.469 -7.769 7.272 1.00 0.00 79 ARG A O 12
ATOM 21300 N N . LEU A 1 121 ? 12.399 -7.498 6.432 1.00 0.00 80 LEU A N 12
ATOM 21301 C CA . LEU A 1 121 ? 12.140 -8.922 6.273 1.00 0.00 80 LEU A CA 12
ATOM 21302 C C . LEU A 1 121 ? 13.026 -9.550 5.203 1.00 0.00 80 LEU A C 12
ATOM 21303 O O . LEU A 1 121 ? 13.762 -10.496 5.481 1.00 0.00 80 LEU A O 12
ATOM 21319 N N . PHE A 1 122 ? 12.964 -9.029 3.986 1.00 0.00 81 PHE A N 12
ATOM 21320 C CA . PHE A 1 122 ? 13.706 -9.614 2.882 1.00 0.00 81 PHE A CA 12
ATOM 21321 C C . PHE A 1 122 ? 14.790 -8.667 2.379 1.00 0.00 81 PHE A C 12
ATOM 21322 O O . PHE A 1 122 ? 15.801 -8.447 3.051 1.00 0.00 81 PHE A O 12
ATOM 21339 N N . GLY A 1 123 ? 14.561 -8.100 1.204 1.00 0.00 82 GLY A N 12
ATOM 21340 C CA . GLY A 1 123 ? 15.561 -7.276 0.563 1.00 0.00 82 GLY A CA 12
ATOM 21341 C C . GLY A 1 123 ? 16.054 -7.926 -0.709 1.00 0.00 82 GLY A C 12
ATOM 21342 O O . GLY A 1 123 ? 15.204 -8.456 -1.465 1.00 0.00 82 GLY A O 12
ATOM 21349 N N . SER A 1 3 ? 46.391 2.196 -20.148 1.00 0.00 641 SER A N 13
ATOM 21350 C CA . SER A 1 3 ? 44.969 1.925 -20.429 1.00 0.00 641 SER A CA 13
ATOM 21351 C C . SER A 1 3 ? 44.145 1.960 -19.145 1.00 0.00 641 SER A C 13
ATOM 21352 O O . SER A 1 3 ? 44.172 1.021 -18.345 1.00 0.00 641 SER A O 13
ATOM 21360 N N . LEU A 1 4 ? 43.419 3.048 -18.951 1.00 0.00 642 LEU A N 13
ATOM 21361 C CA . LEU A 1 4 ? 42.606 3.227 -17.757 1.00 0.00 642 LEU A CA 13
ATOM 21362 C C . LEU A 1 4 ? 41.298 2.447 -17.865 1.00 0.00 642 LEU A C 13
ATOM 21363 O O . LEU A 1 4 ? 40.407 2.810 -18.637 1.00 0.00 642 LEU A O 13
ATOM 21379 N N . GLN A 1 5 ? 41.186 1.376 -17.090 1.00 0.00 643 GLN A N 13
ATOM 21380 C CA . GLN A 1 5 ? 39.978 0.564 -17.089 1.00 0.00 643 GLN A CA 13
ATOM 21381 C C . GLN A 1 5 ? 39.002 1.072 -16.038 1.00 0.00 643 GLN A C 13
ATOM 21382 O O . GLN A 1 5 ? 39.149 0.784 -14.849 1.00 0.00 643 GLN A O 13
ATOM 21396 N N . ASN A 1 6 ? 38.019 1.846 -16.471 1.00 0.00 644 ASN A N 13
ATOM 21397 C CA . ASN A 1 6 ? 36.993 2.345 -15.565 1.00 0.00 644 ASN A CA 13
ATOM 21398 C C . ASN A 1 6 ? 35.847 1.350 -15.480 1.00 0.00 644 ASN A C 13
ATOM 21399 O O . ASN A 1 6 ? 34.762 1.577 -16.017 1.00 0.00 644 ASN A O 13
ATOM 21410 N N . ASN A 1 7 ? 36.104 0.237 -14.812 1.00 0.00 645 ASN A N 13
ATOM 21411 C CA . ASN A 1 7 ? 35.125 -0.834 -14.706 1.00 0.00 645 ASN A CA 13
ATOM 21412 C C . ASN A 1 7 ? 34.085 -0.520 -13.639 1.00 0.00 645 ASN A C 13
ATOM 21413 O O . ASN A 1 7 ? 34.372 -0.570 -12.441 1.00 0.00 645 ASN A O 13
ATOM 21424 N N . GLN A 1 8 ? 32.882 -0.189 -14.082 1.00 0.00 646 GLN A N 13
ATOM 21425 C CA . GLN A 1 8 ? 31.771 0.059 -13.173 1.00 0.00 646 GLN A CA 13
ATOM 21426 C C . GLN A 1 8 ? 30.935 -1.203 -13.023 1.00 0.00 646 GLN A C 13
ATOM 21427 O O . GLN A 1 8 ? 30.127 -1.332 -12.101 1.00 0.00 646 GLN A O 13
ATOM 21441 N N . ASP A 1 9 ? 31.143 -2.128 -13.947 1.00 0.00 647 ASP A N 13
ATOM 21442 C CA . ASP A 1 9 ? 30.502 -3.431 -13.896 1.00 0.00 647 ASP A CA 13
ATOM 21443 C C . ASP A 1 9 ? 31.428 -4.428 -13.217 1.00 0.00 647 ASP A C 13
ATOM 21444 O O . ASP A 1 9 ? 32.634 -4.194 -13.112 1.00 0.00 647 ASP A O 13
ATOM 21453 N N . VAL A 1 10 ? 30.872 -5.532 -12.751 1.00 0.00 648 VAL A N 13
ATOM 21454 C CA . VAL A 1 10 ? 31.667 -6.553 -12.097 1.00 0.00 648 VAL A CA 13
ATOM 21455 C C . VAL A 1 10 ? 31.260 -7.946 -12.582 1.00 0.00 648 VAL A C 13
ATOM 21456 O O . VAL A 1 10 ? 30.079 -8.308 -12.570 1.00 0.00 648 VAL A O 13
ATOM 21469 N N . SER A 1 11 ? 32.243 -8.710 -13.037 1.00 0.00 649 SER A N 13
ATOM 21470 C CA . SER A 1 11 ? 32.012 -10.055 -13.540 1.00 0.00 649 SER A CA 13
ATOM 21471 C C . SER A 1 11 ? 32.059 -11.075 -12.402 1.00 0.00 649 SER A C 13
ATOM 21472 O O . SER A 1 11 ? 32.789 -12.065 -12.463 1.00 0.00 649 SER A O 13
ATOM 21480 N N . PHE A 1 12 ? 31.277 -10.822 -11.363 1.00 0.00 650 PHE A N 13
ATOM 21481 C CA . PHE A 1 12 ? 31.245 -11.695 -10.201 1.00 0.00 650 PHE A CA 13
ATOM 21482 C C . PHE A 1 12 ? 29.953 -12.499 -10.177 1.00 0.00 650 PHE A C 13
ATOM 21483 O O . PHE A 1 12 ? 28.954 -12.077 -9.599 1.00 0.00 650 PHE A O 13
ATOM 21500 N N . GLU A 1 13 ? 29.989 -13.665 -10.806 1.00 0.00 651 GLU A N 13
ATOM 21501 C CA . GLU A 1 13 ? 28.816 -14.521 -10.933 1.00 0.00 651 GLU A CA 13
ATOM 21502 C C . GLU A 1 13 ? 28.403 -15.109 -9.586 1.00 0.00 651 GLU A C 13
ATOM 21503 O O . GLU A 1 13 ? 27.249 -15.496 -9.401 1.00 0.00 651 GLU A O 13
ATOM 21515 N N . ASN A 1 14 ? 29.349 -15.181 -8.652 1.00 0.00 652 ASN A N 13
ATOM 21516 C CA . ASN A 1 14 ? 29.059 -15.676 -7.308 1.00 0.00 652 ASN A CA 13
ATOM 21517 C C . ASN A 1 14 ? 28.023 -14.780 -6.635 1.00 0.00 652 ASN A C 13
ATOM 21518 O O . ASN A 1 14 ? 27.133 -15.257 -5.929 1.00 0.00 652 ASN A O 13
ATOM 21529 N N . ILE A 1 15 ? 28.125 -13.483 -6.890 1.00 0.00 653 ILE A N 13
ATOM 21530 C CA . ILE A 1 15 ? 27.150 -12.521 -6.396 1.00 0.00 653 ILE A CA 13
ATOM 21531 C C . ILE A 1 15 ? 26.472 -11.826 -7.564 1.00 0.00 653 ILE A C 13
ATOM 21532 O O . ILE A 1 15 ? 26.519 -10.605 -7.699 1.00 0.00 653 ILE A O 13
ATOM 21548 N N . GLN A 1 16 ? 25.854 -12.634 -8.410 1.00 0.00 654 GLN A N 13
ATOM 21549 C CA . GLN A 1 16 ? 25.179 -12.151 -9.602 1.00 0.00 654 GLN A CA 13
ATOM 21550 C C . GLN A 1 16 ? 23.934 -11.345 -9.251 1.00 0.00 654 GLN A C 13
ATOM 21551 O O . GLN A 1 16 ? 23.484 -10.507 -10.036 1.00 0.00 654 GLN A O 13
ATOM 21565 N N . TRP A 1 17 ? 23.378 -11.608 -8.082 1.00 0.00 655 TRP A N 13
ATOM 21566 C CA . TRP A 1 17 ? 22.183 -10.915 -7.640 1.00 0.00 655 TRP A CA 13
ATOM 21567 C C . TRP A 1 17 ? 22.514 -9.476 -7.255 1.00 0.00 655 TRP A C 13
ATOM 21568 O O . TRP A 1 17 ? 23.667 -9.157 -6.957 1.00 0.00 655 TRP A O 13
ATOM 21589 N N . SER A 1 18 ? 21.507 -8.616 -7.287 1.00 0.00 656 SER A N 13
ATOM 21590 C CA . SER A 1 18 ? 21.694 -7.202 -6.985 1.00 0.00 656 SER A CA 13
ATOM 21591 C C . SER A 1 18 ? 22.121 -6.999 -5.529 1.00 0.00 656 SER A C 13
ATOM 21592 O O . SER A 1 18 ? 21.289 -6.828 -4.641 1.00 0.00 656 SER A O 13
ATOM 21600 N N . ILE A 1 19 ? 23.435 -7.017 -5.301 1.00 0.00 657 ILE A N 13
ATOM 21601 C CA . ILE A 1 19 ? 24.002 -6.833 -3.968 1.00 0.00 657 ILE A CA 13
ATOM 21602 C C . ILE A 1 19 ? 23.876 -5.387 -3.506 1.00 0.00 657 ILE A C 13
ATOM 21603 O O . ILE A 1 19 ? 24.251 -5.048 -2.382 1.00 0.00 657 ILE A O 13
ATOM 21619 N N . ASP A 1 20 ? 23.362 -4.547 -4.389 1.00 0.00 658 ASP A N 13
ATOM 21620 C CA . ASP A 1 20 ? 23.124 -3.147 -4.077 1.00 0.00 658 ASP A CA 13
ATOM 21621 C C . ASP A 1 20 ? 22.049 -3.034 -3.003 1.00 0.00 658 ASP A C 13
ATOM 21622 O O . ASP A 1 20 ? 20.938 -3.539 -3.178 1.00 0.00 658 ASP A O 13
ATOM 21631 N N . PRO A 1 21 ? 22.372 -2.381 -1.874 1.00 0.00 659 PRO A N 13
ATOM 21632 C CA . PRO A 1 21 ? 21.488 -2.321 -0.698 1.00 0.00 659 PRO A CA 13
ATOM 21633 C C . PRO A 1 21 ? 20.184 -1.568 -0.960 1.00 0.00 659 PRO A C 13
ATOM 21634 O O . PRO A 1 21 ? 20.056 -0.389 -0.623 1.00 0.00 659 PRO A O 13
ATOM 21645 N N . GLY A 1 22 ? 19.222 -2.255 -1.560 1.00 0.00 660 GLY A N 13
ATOM 21646 C CA . GLY A 1 22 ? 17.916 -1.671 -1.785 1.00 0.00 660 GLY A CA 13
ATOM 21647 C C . GLY A 1 22 ? 17.937 -0.589 -2.847 1.00 0.00 660 GLY A C 13
ATOM 21648 O O . GLY A 1 22 ? 17.207 0.396 -2.751 1.00 0.00 660 GLY A O 13
ATOM 21652 N N . ALA A 1 23 ? 18.767 -0.775 -3.861 1.00 0.00 661 ALA A N 13
ATOM 21653 C CA . ALA A 1 23 ? 18.890 0.204 -4.929 1.00 0.00 661 ALA A CA 13
ATOM 21654 C C . ALA A 1 23 ? 17.853 -0.048 -6.010 1.00 0.00 661 ALA A C 13
ATOM 21655 O O . ALA A 1 23 ? 17.461 0.869 -6.732 1.00 0.00 661 ALA A O 13
ATOM 21662 N N . ASP A 1 24 ? 17.407 -1.288 -6.123 1.00 0.00 662 ASP A N 13
ATOM 21663 C CA . ASP A 1 24 ? 16.411 -1.650 -7.122 1.00 0.00 662 ASP A CA 13
ATOM 21664 C C . ASP A 1 24 ? 15.228 -2.345 -6.468 1.00 0.00 662 ASP A C 13
ATOM 21665 O O . ASP A 1 24 ? 15.316 -3.505 -6.062 1.00 0.00 662 ASP A O 13
ATOM 21674 N N . LEU A 1 25 ? 14.134 -1.611 -6.348 1.00 0.00 663 LEU A N 13
ATOM 21675 C CA . LEU A 1 25 ? 12.905 -2.143 -5.785 1.00 0.00 663 LEU A CA 13
ATOM 21676 C C . LEU A 1 25 ? 11.763 -1.932 -6.769 1.00 0.00 663 LEU A C 13
ATOM 21677 O O . LEU A 1 25 ? 10.588 -2.047 -6.419 1.00 0.00 663 LEU A O 13
ATOM 21693 N N . SER A 1 26 ? 12.132 -1.640 -8.009 1.00 0.00 664 SER A N 13
ATOM 21694 C CA . SER A 1 26 ? 11.168 -1.358 -9.065 1.00 0.00 664 SER A CA 13
ATOM 21695 C C . SER A 1 26 ? 10.321 -2.588 -9.390 1.00 0.00 664 SER A C 13
ATOM 21696 O O . SER A 1 26 ? 9.177 -2.474 -9.828 1.00 0.00 664 SER A O 13
ATOM 21704 N N . GLN A 1 27 ? 10.889 -3.758 -9.155 1.00 0.00 665 GLN A N 13
ATOM 21705 C CA . GLN A 1 27 ? 10.206 -5.015 -9.424 1.00 0.00 665 GLN A CA 13
ATOM 21706 C C . GLN A 1 27 ? 9.250 -5.350 -8.286 1.00 0.00 665 GLN A C 13
ATOM 21707 O O . GLN A 1 27 ? 8.134 -5.826 -8.509 1.00 0.00 665 GLN A O 13
ATOM 21721 N N . TYR A 1 28 ? 9.687 -5.067 -7.067 1.00 0.00 666 TYR A N 13
ATOM 21722 C CA . TYR A 1 28 ? 8.916 -5.381 -5.870 1.00 0.00 666 TYR A CA 13
ATOM 21723 C C . TYR A 1 28 ? 7.724 -4.442 -5.709 1.00 0.00 666 TYR A C 13
ATOM 21724 O O . TYR A 1 28 ? 6.829 -4.704 -4.905 1.00 0.00 666 TYR A O 13
ATOM 21742 N N . LYS A 1 29 ? 7.729 -3.352 -6.468 1.00 0.00 667 LYS A N 13
ATOM 21743 C CA . LYS A 1 29 ? 6.714 -2.308 -6.339 1.00 0.00 667 LYS A CA 13
ATOM 21744 C C . LYS A 1 29 ? 5.302 -2.838 -6.569 1.00 0.00 667 LYS A C 13
ATOM 21745 O O . LYS A 1 29 ? 4.997 -3.425 -7.609 1.00 0.00 667 LYS A O 13
ATOM 21764 N N . MET A 1 30 ? 4.448 -2.621 -5.584 1.00 0.00 668 MET A N 13
ATOM 21765 C CA . MET A 1 30 ? 3.038 -2.951 -5.696 1.00 0.00 668 MET A CA 13
ATOM 21766 C C . MET A 1 30 ? 2.237 -1.660 -5.772 1.00 0.00 668 MET A C 13
ATOM 21767 O O . MET A 1 30 ? 2.186 -0.898 -4.805 1.00 0.00 668 MET A O 13
ATOM 21781 N N . ASP A 1 31 ? 1.649 -1.403 -6.930 1.00 0.00 669 ASP A N 13
ATOM 21782 C CA . ASP A 1 31 ? 0.905 -0.168 -7.150 1.00 0.00 669 ASP A CA 13
ATOM 21783 C C . ASP A 1 31 ? -0.540 -0.310 -6.695 1.00 0.00 669 ASP A C 13
ATOM 21784 O O . ASP A 1 31 ? -1.132 -1.386 -6.798 1.00 0.00 669 ASP A O 13
ATOM 21793 N N . VAL A 1 32 ? -1.100 0.781 -6.194 1.00 0.00 670 VAL A N 13
ATOM 21794 C CA . VAL A 1 32 ? -2.461 0.780 -5.690 1.00 0.00 670 VAL A CA 13
ATOM 21795 C C . VAL A 1 32 ? -3.392 1.528 -6.638 1.00 0.00 670 VAL A C 13
ATOM 21796 O O . VAL A 1 32 ? -3.291 2.745 -6.791 1.00 0.00 670 VAL A O 13
ATOM 21809 N N . THR A 1 33 ? -4.279 0.798 -7.294 1.00 0.00 671 THR A N 13
ATOM 21810 C CA . THR A 1 33 ? -5.287 1.414 -8.142 1.00 0.00 671 THR A CA 13
ATOM 21811 C C . THR A 1 33 ? -6.532 1.732 -7.321 1.00 0.00 671 THR A C 13
ATOM 21812 O O . THR A 1 33 ? -7.161 0.837 -6.763 1.00 0.00 671 THR A O 13
ATOM 21823 N N . VAL A 1 34 ? -6.871 3.010 -7.230 1.00 0.00 672 VAL A N 13
ATOM 21824 C CA . VAL A 1 34 ? -8.019 3.438 -6.445 1.00 0.00 672 VAL A CA 13
ATOM 21825 C C . VAL A 1 34 ? -9.294 3.351 -7.269 1.00 0.00 672 VAL A C 13
ATOM 21826 O O . VAL A 1 34 ? -9.332 3.789 -8.423 1.00 0.00 672 VAL A O 13
ATOM 21839 N N . ILE A 1 35 ? -10.327 2.764 -6.685 1.00 0.00 673 ILE A N 13
ATOM 21840 C CA . ILE A 1 35 ? -11.609 2.650 -7.356 1.00 0.00 673 ILE A CA 13
ATOM 21841 C C . ILE A 1 35 ? -12.551 3.755 -6.894 1.00 0.00 673 ILE A C 13
ATOM 21842 O O . ILE A 1 35 ? -12.882 3.857 -5.712 1.00 0.00 673 ILE A O 13
ATOM 21858 N N . ASP A 1 36 ? -12.958 4.595 -7.832 1.00 0.00 674 ASP A N 13
ATOM 21859 C CA . ASP A 1 36 ? -13.905 5.659 -7.545 1.00 0.00 674 ASP A CA 13
ATOM 21860 C C . ASP A 1 36 ? -15.321 5.098 -7.545 1.00 0.00 674 ASP A C 13
ATOM 21861 O O . ASP A 1 36 ? -15.993 5.068 -8.579 1.00 0.00 674 ASP A O 13
ATOM 21870 N N . THR A 1 37 ? -15.744 4.619 -6.388 1.00 0.00 675 THR A N 13
ATOM 21871 C CA . THR A 1 37 ? -17.058 4.025 -6.233 1.00 0.00 675 THR A CA 13
ATOM 21872 C C . THR A 1 37 ? -18.168 5.073 -6.307 1.00 0.00 675 THR A C 13
ATOM 21873 O O . THR A 1 37 ? -18.486 5.736 -5.317 1.00 0.00 675 THR A O 13
ATOM 21884 N N . LYS A 1 38 ? -18.740 5.224 -7.492 1.00 0.00 676 LYS A N 13
ATOM 21885 C CA . LYS A 1 38 ? -19.908 6.074 -7.691 1.00 0.00 676 LYS A CA 13
ATOM 21886 C C . LYS A 1 38 ? -21.176 5.225 -7.597 1.00 0.00 676 LYS A C 13
ATOM 21887 O O . LYS A 1 38 ? -22.300 5.735 -7.574 1.00 0.00 676 LYS A O 13
ATOM 21906 N N . ASP A 1 39 ? -20.972 3.920 -7.516 1.00 0.00 677 ASP A N 13
ATOM 21907 C CA . ASP A 1 39 ? -22.063 2.958 -7.484 1.00 0.00 677 ASP A CA 13
ATOM 21908 C C . ASP A 1 39 ? -22.467 2.643 -6.051 1.00 0.00 677 ASP A C 13
ATOM 21909 O O . ASP A 1 39 ? -21.745 1.957 -5.325 1.00 0.00 677 ASP A O 13
ATOM 21918 N N . GLY A 1 40 ? -23.613 3.166 -5.645 1.00 0.00 678 GLY A N 13
ATOM 21919 C CA . GLY A 1 40 ? -24.159 2.853 -4.339 1.00 0.00 678 GLY A CA 13
ATOM 21920 C C . GLY A 1 40 ? -23.750 3.840 -3.263 1.00 0.00 678 GLY A C 13
ATOM 21921 O O . GLY A 1 40 ? -24.114 3.678 -2.095 1.00 0.00 678 GLY A O 13
ATOM 21925 N N . SER A 1 41 ? -22.993 4.856 -3.642 1.00 0.00 679 SER A N 13
ATOM 21926 C CA . SER A 1 41 ? -22.539 5.864 -2.694 1.00 0.00 679 SER A CA 13
ATOM 21927 C C . SER A 1 41 ? -23.605 6.936 -2.474 1.00 0.00 679 SER A C 13
ATOM 21928 O O . SER A 1 41 ? -23.558 7.688 -1.498 1.00 0.00 679 SER A O 13
ATOM 21936 N N . GLN A 1 42 ? -24.568 6.995 -3.380 1.00 0.00 680 GLN A N 13
ATOM 21937 C CA . GLN A 1 42 ? -25.605 8.009 -3.324 1.00 0.00 680 GLN A CA 13
ATOM 21938 C C . GLN A 1 42 ? -26.892 7.423 -2.761 1.00 0.00 680 GLN A C 13
ATOM 21939 O O . GLN A 1 42 ? -27.503 6.538 -3.363 1.00 0.00 680 GLN A O 13
ATOM 21953 N N . SER A 1 43 ? -27.283 7.906 -1.598 1.00 0.00 681 SER A N 13
ATOM 21954 C CA . SER A 1 43 ? -28.469 7.413 -0.922 1.00 0.00 681 SER A CA 13
ATOM 21955 C C . SER A 1 43 ? -29.733 8.085 -1.455 1.00 0.00 681 SER A C 13
ATOM 21956 O O . SER A 1 43 ? -30.785 7.452 -1.567 1.00 0.00 681 SER A O 13
ATOM 21964 N N . LYS A 1 44 ? -29.624 9.359 -1.803 1.00 0.00 682 LYS A N 13
ATOM 21965 C CA . LYS A 1 44 ? -30.777 10.120 -2.267 1.00 0.00 682 LYS A CA 13
ATOM 21966 C C . LYS A 1 44 ? -30.876 10.083 -3.789 1.00 0.00 682 LYS A C 13
ATOM 21967 O O . LYS A 1 44 ? -31.701 10.770 -4.387 1.00 0.00 682 LYS A O 13
ATOM 21986 N N . LEU A 1 45 ? -30.038 9.270 -4.411 1.00 0.00 683 LEU A N 13
ATOM 21987 C CA . LEU A 1 45 ? -30.030 9.163 -5.861 1.00 0.00 683 LEU A CA 13
ATOM 21988 C C . LEU A 1 45 ? -30.203 7.713 -6.288 1.00 0.00 683 LEU A C 13
ATOM 21989 O O . LEU A 1 45 ? -29.280 6.903 -6.176 1.00 0.00 683 LEU A O 13
ATOM 22005 N N . GLY A 1 46 ? -31.395 7.394 -6.766 1.00 0.00 684 GLY A N 13
ATOM 22006 C CA . GLY A 1 46 ? -31.687 6.040 -7.192 1.00 0.00 684 GLY A CA 13
ATOM 22007 C C . GLY A 1 46 ? -32.415 5.251 -6.122 1.00 0.00 684 GLY A C 13
ATOM 22008 O O . GLY A 1 46 ? -32.550 5.711 -4.984 1.00 0.00 684 GLY A O 13
ATOM 22012 N N . GLY A 1 47 ? -32.896 4.069 -6.485 1.00 0.00 685 GLY A N 13
ATOM 22013 C CA . GLY A 1 47 ? -33.584 3.216 -5.533 1.00 0.00 685 GLY A CA 13
ATOM 22014 C C . GLY A 1 47 ? -35.078 3.483 -5.489 1.00 0.00 685 GLY A C 13
ATOM 22015 O O . GLY A 1 47 ? -35.882 2.603 -5.791 1.00 0.00 685 GLY A O 13
ATOM 22019 N N . GLY A 1 48 ? -35.446 4.702 -5.116 1.00 0.00 901 GLY A N 13
ATOM 22020 C CA . GLY A 1 48 ? -36.849 5.065 -5.053 1.00 0.00 901 GLY A CA 13
ATOM 22021 C C . GLY A 1 48 ? -37.385 5.499 -6.401 1.00 0.00 901 GLY A C 13
ATOM 22022 O O . GLY A 1 48 ? -36.650 6.062 -7.216 1.00 0.00 901 GLY A O 13
ATOM 22026 N N . GLY A 1 49 ? -38.659 5.223 -6.645 1.00 0.00 902 GLY A N 13
ATOM 22027 C CA . GLY A 1 49 ? -39.282 5.616 -7.895 1.00 0.00 902 GLY A CA 13
ATOM 22028 C C . GLY A 1 49 ? -39.313 4.484 -8.899 1.00 0.00 902 GLY A C 13
ATOM 22029 O O . GLY A 1 49 ? -39.940 4.592 -9.954 1.00 0.00 902 GLY A O 13
ATOM 22033 N N . SER A 1 50 ? -38.634 3.396 -8.572 1.00 0.00 903 SER A N 13
ATOM 22034 C CA . SER A 1 50 ? -38.580 2.237 -9.449 1.00 0.00 903 SER A CA 13
ATOM 22035 C C . SER A 1 50 ? -39.835 1.381 -9.309 1.00 0.00 903 SER A C 13
ATOM 22036 O O . SER A 1 50 ? -40.253 0.713 -10.257 1.00 0.00 903 SER A O 13
ATOM 22044 N N . GLY A 1 51 ? -40.439 1.407 -8.130 1.00 0.00 904 GLY A N 13
ATOM 22045 C CA . GLY A 1 51 ? -41.635 0.623 -7.899 1.00 0.00 904 GLY A CA 13
ATOM 22046 C C . GLY A 1 51 ? -41.914 0.425 -6.429 1.00 0.00 904 GLY A C 13
ATOM 22047 O O . GLY A 1 51 ? -41.235 1.008 -5.581 1.00 0.00 904 GLY A O 13
ATOM 22051 N N . GLY A 1 52 ? -42.904 -0.404 -6.126 1.00 0.00 905 GLY A N 13
ATOM 22052 C CA . GLY A 1 52 ? -43.280 -0.653 -4.750 1.00 0.00 905 GLY A CA 13
ATOM 22053 C C . GLY A 1 52 ? -42.319 -1.586 -4.041 1.00 0.00 905 GLY A C 13
ATOM 22054 O O . GLY A 1 52 ? -42.273 -1.620 -2.812 1.00 0.00 905 GLY A O 13
ATOM 22058 N N . HIS A 1 53 ? -41.557 -2.355 -4.809 1.00 0.00 906 HIS A N 13
ATOM 22059 C CA . HIS A 1 53 ? -40.590 -3.279 -4.234 1.00 0.00 906 HIS A CA 13
ATOM 22060 C C . HIS A 1 53 ? -39.228 -2.610 -4.083 1.00 0.00 906 HIS A C 13
ATOM 22061 O O . HIS A 1 53 ? -38.331 -2.798 -4.909 1.00 0.00 906 HIS A O 13
ATOM 22075 N N . MET A 1 54 ? -39.078 -1.830 -3.023 1.00 0.00 907 MET A N 13
ATOM 22076 C CA . MET A 1 54 ? -37.828 -1.138 -2.760 1.00 0.00 907 MET A CA 13
ATOM 22077 C C . MET A 1 54 ? -36.961 -1.962 -1.816 1.00 0.00 907 MET A C 13
ATOM 22078 O O . MET A 1 54 ? -37.191 -1.995 -0.605 1.00 0.00 907 MET A O 13
ATOM 22092 N N . GLY A 1 55 ? -35.984 -2.649 -2.378 1.00 0.00 908 GLY A N 13
ATOM 22093 C CA . GLY A 1 55 ? -35.083 -3.447 -1.579 1.00 0.00 908 GLY A CA 13
ATOM 22094 C C . GLY A 1 55 ? -33.688 -3.465 -2.155 1.00 0.00 908 GLY A C 13
ATOM 22095 O O . GLY A 1 55 ? -33.493 -3.153 -3.331 1.00 0.00 908 GLY A O 13
ATOM 22099 N N . SER A 1 56 ? -32.718 -3.813 -1.326 1.00 0.00 909 SER A N 13
ATOM 22100 C CA . SER A 1 56 ? -31.330 -3.881 -1.748 1.00 0.00 909 SER A CA 13
ATOM 22101 C C . SER A 1 56 ? -31.095 -5.099 -2.644 1.00 0.00 909 SER A C 13
ATOM 22102 O O . SER A 1 56 ? -31.427 -6.224 -2.272 1.00 0.00 909 SER A O 13
ATOM 22110 N N . GLY A 1 57 ? -30.549 -4.867 -3.830 1.00 0.00 910 GLY A N 13
ATOM 22111 C CA . GLY A 1 57 ? -30.222 -5.963 -4.721 1.00 0.00 910 GLY A CA 13
ATOM 22112 C C . GLY A 1 57 ? -28.789 -6.418 -4.546 1.00 0.00 910 GLY A C 13
ATOM 22113 O O . GLY A 1 57 ? -28.449 -7.568 -4.834 1.00 0.00 910 GLY A O 13
ATOM 22117 N N . GLY A 1 58 ? -27.946 -5.513 -4.074 1.00 0.00 911 GLY A N 13
ATOM 22118 C CA . GLY A 1 58 ? -26.558 -5.843 -3.842 1.00 0.00 911 GLY A CA 13
ATOM 22119 C C . GLY A 1 58 ? -26.172 -5.684 -2.388 1.00 0.00 911 GLY A C 13
ATOM 22120 O O . GLY A 1 58 ? -25.738 -4.613 -1.969 1.00 0.00 911 GLY A O 13
ATOM 22124 N N . LEU A 1 59 ? -26.338 -6.747 -1.617 1.00 0.00 18 LEU A N 13
ATOM 22125 C CA . LEU A 1 59 ? -26.000 -6.725 -0.200 1.00 0.00 18 LEU A CA 13
ATOM 22126 C C . LEU A 1 59 ? -24.752 -7.560 0.067 1.00 0.00 18 LEU A C 13
ATOM 22127 O O . LEU A 1 59 ? -24.320 -7.707 1.211 1.00 0.00 18 LEU A O 13
ATOM 22143 N N . SER A 1 60 ? -24.190 -8.121 -0.995 1.00 0.00 19 SER A N 13
ATOM 22144 C CA . SER A 1 60 ? -22.992 -8.938 -0.886 1.00 0.00 19 SER A CA 13
ATOM 22145 C C . SER A 1 60 ? -21.734 -8.109 -1.142 1.00 0.00 19 SER A C 13
ATOM 22146 O O . SER A 1 60 ? -20.673 -8.395 -0.590 1.00 0.00 19 SER A O 13
ATOM 22154 N N . TRP A 1 61 ? -21.881 -7.077 -1.976 1.00 0.00 20 TRP A N 13
ATOM 22155 C CA . TRP A 1 61 ? -20.778 -6.182 -2.337 1.00 0.00 20 TRP A CA 13
ATOM 22156 C C . TRP A 1 61 ? -19.599 -6.962 -2.922 1.00 0.00 20 TRP A C 13
ATOM 22157 O O . TRP A 1 61 ? -19.692 -7.509 -4.023 1.00 0.00 20 TRP A O 13
ATOM 22178 N N . LYS A 1 62 ? -18.503 -7.007 -2.181 1.00 0.00 21 LYS A N 13
ATOM 22179 C CA . LYS A 1 62 ? -17.306 -7.711 -2.611 1.00 0.00 21 LYS A CA 13
ATOM 22180 C C . LYS A 1 62 ? -16.677 -8.442 -1.437 1.00 0.00 21 LYS A C 13
ATOM 22181 O O . LYS A 1 62 ? -16.693 -7.947 -0.313 1.00 0.00 21 LYS A O 13
ATOM 22200 N N . ARG A 1 63 ? -16.135 -9.619 -1.701 1.00 0.00 22 ARG A N 13
ATOM 22201 C CA . ARG A 1 63 ? -15.529 -10.436 -0.660 1.00 0.00 22 ARG A CA 13
ATOM 22202 C C . ARG A 1 63 ? -14.135 -9.925 -0.304 1.00 0.00 22 ARG A C 13
ATOM 22203 O O . ARG A 1 63 ? -13.350 -9.575 -1.187 1.00 0.00 22 ARG A O 13
ATOM 22224 N N . CYS A 1 64 ? -13.844 -9.882 0.993 1.00 0.00 23 CYS A N 13
ATOM 22225 C CA . CYS A 1 64 ? -12.537 -9.471 1.487 1.00 0.00 23 CYS A CA 13
ATOM 22226 C C . CYS A 1 64 ? -11.426 -10.390 0.989 1.00 0.00 23 CYS A C 13
ATOM 22227 O O . CYS A 1 64 ? -11.650 -11.574 0.713 1.00 0.00 23 CYS A O 13
ATOM 22234 N N . ALA A 1 65 ? -10.226 -9.846 0.922 1.00 0.00 24 ALA A N 13
ATOM 22235 C CA . ALA A 1 65 ? -9.055 -10.622 0.562 1.00 0.00 24 ALA A CA 13
ATOM 22236 C C . ALA A 1 65 ? -8.108 -10.740 1.755 1.00 0.00 24 ALA A C 13
ATOM 22237 O O . ALA A 1 65 ? -7.355 -11.709 1.871 1.00 0.00 24 ALA A O 13
ATOM 22244 N N . GLY A 1 66 ? -8.161 -9.754 2.643 1.00 0.00 25 GLY A N 13
ATOM 22245 C CA . GLY A 1 66 ? -7.288 -9.737 3.797 1.00 0.00 25 GLY A CA 13
ATOM 22246 C C . GLY A 1 66 ? -7.986 -10.139 5.085 1.00 0.00 25 GLY A C 13
ATOM 22247 O O . GLY A 1 66 ? -7.446 -10.938 5.857 1.00 0.00 25 GLY A O 13
ATOM 22251 N N . CYS A 1 67 ? -9.172 -9.583 5.335 1.00 0.00 26 CYS A N 13
ATOM 22252 C CA . CYS A 1 67 ? -9.916 -9.901 6.552 1.00 0.00 26 CYS A CA 13
ATOM 22253 C C . CYS A 1 67 ? -10.561 -11.284 6.447 1.00 0.00 26 CYS A C 13
ATOM 22254 O O . CYS A 1 67 ? -9.958 -12.297 6.811 1.00 0.00 26 CYS A O 13
ATOM 22261 N N . GLY A 1 68 ? -11.789 -11.310 5.948 1.00 0.00 27 GLY A N 13
ATOM 22262 C CA . GLY A 1 68 ? -12.534 -12.546 5.859 1.00 0.00 27 GLY A CA 13
ATOM 22263 C C . GLY A 1 68 ? -14.024 -12.307 5.953 1.00 0.00 27 GLY A C 13
ATOM 22264 O O . GLY A 1 68 ? -14.673 -12.729 6.911 1.00 0.00 27 GLY A O 13
ATOM 22268 N N . GLY A 1 69 ? -14.551 -11.603 4.967 1.00 0.00 28 GLY A N 13
ATOM 22269 C CA . GLY A 1 69 ? -15.967 -11.312 4.918 1.00 0.00 28 GLY A CA 13
ATOM 22270 C C . GLY A 1 69 ? -16.320 -10.538 3.671 1.00 0.00 28 GLY A C 13
ATOM 22271 O O . GLY A 1 69 ? -15.896 -10.900 2.574 1.00 0.00 28 GLY A O 13
ATOM 22275 N N . LYS A 1 70 ? -17.091 -9.476 3.829 1.00 0.00 29 LYS A N 13
ATOM 22276 C CA . LYS A 1 70 ? -17.386 -8.591 2.714 1.00 0.00 29 LYS A CA 13
ATOM 22277 C C . LYS A 1 70 ? -16.888 -7.187 3.014 1.00 0.00 29 LYS A C 13
ATOM 22278 O O . LYS A 1 70 ? -16.966 -6.715 4.150 1.00 0.00 29 LYS A O 13
ATOM 22297 N N . ILE A 1 71 ? -16.373 -6.532 1.988 1.00 0.00 30 ILE A N 13
ATOM 22298 C CA . ILE A 1 71 ? -15.823 -5.197 2.122 1.00 0.00 30 ILE A CA 13
ATOM 22299 C C . ILE A 1 71 ? -16.919 -4.182 2.433 1.00 0.00 30 ILE A C 13
ATOM 22300 O O . ILE A 1 71 ? -17.751 -3.855 1.583 1.00 0.00 30 ILE A O 13
ATOM 22316 N N . ALA A 1 72 ? -16.910 -3.689 3.665 1.00 0.00 31 ALA A N 13
ATOM 22317 C CA . ALA A 1 72 ? -17.895 -2.717 4.112 1.00 0.00 31 ALA A CA 13
ATOM 22318 C C . ALA A 1 72 ? -17.322 -1.306 4.087 1.00 0.00 31 ALA A C 13
ATOM 22319 O O . ALA A 1 72 ? -17.722 -0.443 4.869 1.00 0.00 31 ALA A O 13
ATOM 22326 N N . ASP A 1 73 ? -16.378 -1.082 3.187 1.00 0.00 32 ASP A N 13
ATOM 22327 C CA . ASP A 1 73 ? -15.783 0.237 3.021 1.00 0.00 32 ASP A CA 13
ATOM 22328 C C . ASP A 1 73 ? -16.484 0.971 1.895 1.00 0.00 32 ASP A C 13
ATOM 22329 O O . ASP A 1 73 ? -17.419 0.444 1.291 1.00 0.00 32 ASP A O 13
ATOM 22338 N N . ARG A 1 74 ? -16.039 2.181 1.610 1.00 0.00 33 ARG A N 13
ATOM 22339 C CA . ARG A 1 74 ? -16.591 2.944 0.508 1.00 0.00 33 ARG A CA 13
ATOM 22340 C C . ARG A 1 74 ? -15.668 2.845 -0.698 1.00 0.00 33 ARG A C 13
ATOM 22341 O O . ARG A 1 74 ? -16.093 2.477 -1.793 1.00 0.00 33 ARG A O 13
ATOM 22362 N N . PHE A 1 75 ? -14.404 3.165 -0.486 1.00 0.00 34 PHE A N 13
ATOM 22363 C CA . PHE A 1 75 ? -13.416 3.117 -1.552 1.00 0.00 34 PHE A CA 13
ATOM 22364 C C . PHE A 1 75 ? -12.582 1.851 -1.454 1.00 0.00 34 PHE A C 13
ATOM 22365 O O . PHE A 1 75 ? -11.976 1.573 -0.419 1.00 0.00 34 PHE A O 13
ATOM 22382 N N . LEU A 1 76 ? -12.572 1.076 -2.524 1.00 0.00 35 LEU A N 13
ATOM 22383 C CA . LEU A 1 76 ? -11.784 -0.142 -2.561 1.00 0.00 35 LEU A CA 13
ATOM 22384 C C . LEU A 1 76 ? -10.490 0.086 -3.329 1.00 0.00 35 LEU A C 13
ATOM 22385 O O . LEU A 1 76 ? -10.423 0.929 -4.230 1.00 0.00 35 LEU A O 13
ATOM 22401 N N . LEU A 1 77 ? -9.466 -0.662 -2.961 1.00 0.00 36 LEU A N 13
ATOM 22402 C CA . LEU A 1 77 ? -8.148 -0.508 -3.539 1.00 0.00 36 LEU A CA 13
ATOM 22403 C C . LEU A 1 77 ? -7.745 -1.761 -4.304 1.00 0.00 36 LEU A C 13
ATOM 22404 O O . LEU A 1 77 ? -8.093 -2.880 -3.917 1.00 0.00 36 LEU A O 13
ATOM 22420 N N . TYR A 1 78 ? -7.034 -1.560 -5.399 1.00 0.00 37 TYR A N 13
ATOM 22421 C CA . TYR A 1 78 ? -6.444 -2.653 -6.154 1.00 0.00 37 TYR A CA 13
ATOM 22422 C C . TYR A 1 78 ? -5.015 -2.881 -5.697 1.00 0.00 37 TYR A C 13
ATOM 22423 O O . TYR A 1 78 ? -4.318 -1.933 -5.332 1.00 0.00 37 TYR A O 13
ATOM 22441 N N . ALA A 1 79 ? -4.583 -4.128 -5.732 1.00 0.00 38 ALA A N 13
ATOM 22442 C CA . ALA A 1 79 ? -3.216 -4.470 -5.384 1.00 0.00 38 ALA A CA 13
ATOM 22443 C C . ALA A 1 79 ? -2.805 -5.760 -6.075 1.00 0.00 38 ALA A C 13
ATOM 22444 O O . ALA A 1 79 ? -2.500 -5.764 -7.268 1.00 0.00 38 ALA A O 13
ATOM 22451 N N . MET A 1 80 ? -2.838 -6.861 -5.338 1.00 0.00 39 MET A N 13
ATOM 22452 C CA . MET A 1 80 ? -2.445 -8.154 -5.877 1.00 0.00 39 MET A CA 13
ATOM 22453 C C . MET A 1 80 ? -3.622 -8.839 -6.572 1.00 0.00 39 MET A C 13
ATOM 22454 O O . MET A 1 80 ? -4.008 -9.949 -6.202 1.00 0.00 39 MET A O 13
ATOM 22468 N N . ASP A 1 81 ? -4.216 -8.140 -7.548 1.00 0.00 40 ASP A N 13
ATOM 22469 C CA . ASP A 1 81 ? -5.262 -8.697 -8.421 1.00 0.00 40 ASP A CA 13
ATOM 22470 C C . ASP A 1 81 ? -6.605 -8.856 -7.706 1.00 0.00 40 ASP A C 13
ATOM 22471 O O . ASP A 1 81 ? -7.622 -9.135 -8.342 1.00 0.00 40 ASP A O 13
ATOM 22480 N N . SER A 1 82 ? -6.617 -8.667 -6.395 1.00 0.00 41 SER A N 13
ATOM 22481 C CA . SER A 1 82 ? -7.823 -8.873 -5.616 1.00 0.00 41 SER A CA 13
ATOM 22482 C C . SER A 1 82 ? -8.452 -7.539 -5.235 1.00 0.00 41 SER A C 13
ATOM 22483 O O . SER A 1 82 ? -7.856 -6.479 -5.446 1.00 0.00 41 SER A O 13
ATOM 22491 N N . TYR A 1 83 ? -9.659 -7.595 -4.699 1.00 0.00 42 TYR A N 13
ATOM 22492 C CA . TYR A 1 83 ? -10.339 -6.401 -4.223 1.00 0.00 42 TYR A CA 13
ATOM 22493 C C . TYR A 1 83 ? -10.070 -6.201 -2.740 1.00 0.00 42 TYR A C 13
ATOM 22494 O O . TYR A 1 83 ? -10.406 -7.053 -1.918 1.00 0.00 42 TYR A O 13
ATOM 22512 N N . TRP A 1 84 ? -9.453 -5.083 -2.405 1.00 0.00 43 TRP A N 13
ATOM 22513 C CA . TRP A 1 84 ? -9.139 -4.776 -1.019 1.00 0.00 43 TRP A CA 13
ATOM 22514 C C . TRP A 1 84 ? -9.801 -3.472 -0.603 1.00 0.00 43 TRP A C 13
ATOM 22515 O O . TRP A 1 84 ? -10.208 -2.680 -1.443 1.00 0.00 43 TRP A O 13
ATOM 22536 N N . HIS A 1 85 ? -9.931 -3.271 0.691 1.00 0.00 44 HIS A N 13
ATOM 22537 C CA . HIS A 1 85 ? -10.324 -1.967 1.229 1.00 0.00 44 HIS A CA 13
ATOM 22538 C C . HIS A 1 85 ? -9.257 -1.493 2.201 1.00 0.00 44 HIS A C 13
ATOM 22539 O O . HIS A 1 85 ? -8.177 -2.074 2.253 1.00 0.00 44 HIS A O 13
ATOM 22553 N N . SER A 1 86 ? -9.555 -0.467 2.982 1.00 0.00 45 SER A N 13
ATOM 22554 C CA . SER A 1 86 ? -8.583 0.085 3.918 1.00 0.00 45 SER A CA 13
ATOM 22555 C C . SER A 1 86 ? -8.172 -0.948 4.977 1.00 0.00 45 SER A C 13
ATOM 22556 O O . SER A 1 86 ? -7.059 -0.906 5.496 1.00 0.00 45 SER A O 13
ATOM 22564 N N . ARG A 1 87 ? -9.069 -1.882 5.282 1.00 0.00 46 ARG A N 13
ATOM 22565 C CA . ARG A 1 87 ? -8.793 -2.908 6.281 1.00 0.00 46 ARG A CA 13
ATOM 22566 C C . ARG A 1 87 ? -8.162 -4.154 5.657 1.00 0.00 46 ARG A C 13
ATOM 22567 O O . ARG A 1 87 ? -7.503 -4.932 6.346 1.00 0.00 46 ARG A O 13
ATOM 22588 N N . CYS A 1 88 ? -8.370 -4.347 4.361 1.00 0.00 47 CYS A N 13
ATOM 22589 C CA . CYS A 1 88 ? -7.790 -5.484 3.663 1.00 0.00 47 CYS A CA 13
ATOM 22590 C C . CYS A 1 88 ? -6.386 -5.133 3.181 1.00 0.00 47 CYS A C 13
ATOM 22591 O O . CYS A 1 88 ? -5.419 -5.843 3.463 1.00 0.00 47 CYS A O 13
ATOM 22598 N N . LEU A 1 89 ? -6.292 -4.022 2.465 1.00 0.00 48 LEU A N 13
ATOM 22599 C CA . LEU A 1 89 ? -5.032 -3.552 1.929 1.00 0.00 48 LEU A CA 13
ATOM 22600 C C . LEU A 1 89 ? -4.236 -2.835 3.009 1.00 0.00 48 LEU A C 13
ATOM 22601 O O . LEU A 1 89 ? -4.351 -1.624 3.182 1.00 0.00 48 LEU A O 13
ATOM 22617 N N . LYS A 1 90 ? -3.468 -3.599 3.763 1.00 0.00 49 LYS A N 13
ATOM 22618 C CA . LYS A 1 90 ? -2.594 -3.038 4.776 1.00 0.00 49 LYS A CA 13
ATOM 22619 C C . LYS A 1 90 ? -1.321 -3.855 4.873 1.00 0.00 49 LYS A C 13
ATOM 22620 O O . LYS A 1 90 ? -1.185 -4.891 4.221 1.00 0.00 49 LYS A O 13
ATOM 22639 N N . CYS A 1 91 ? -0.397 -3.383 5.685 1.00 0.00 50 CYS A N 13
ATOM 22640 C CA . CYS A 1 91 ? 0.815 -4.115 5.961 1.00 0.00 50 CYS A CA 13
ATOM 22641 C C . CYS A 1 91 ? 0.504 -5.275 6.895 1.00 0.00 50 CYS A C 13
ATOM 22642 O O . CYS A 1 91 ? -0.187 -5.104 7.898 1.00 0.00 50 CYS A O 13
ATOM 22649 N N . SER A 1 92 ? 1.004 -6.451 6.563 1.00 0.00 51 SER A N 13
ATOM 22650 C CA . SER A 1 92 ? 0.773 -7.631 7.382 1.00 0.00 51 SER A CA 13
ATOM 22651 C C . SER A 1 92 ? 1.704 -7.642 8.594 1.00 0.00 51 SER A C 13
ATOM 22652 O O . SER A 1 92 ? 1.609 -8.515 9.457 1.00 0.00 51 SER A O 13
ATOM 22660 N N . SER A 1 93 ? 2.591 -6.660 8.659 1.00 0.00 52 SER A N 13
ATOM 22661 C CA . SER A 1 93 ? 3.588 -6.607 9.714 1.00 0.00 52 SER A CA 13
ATOM 22662 C C . SER A 1 93 ? 3.227 -5.579 10.788 1.00 0.00 52 SER A C 13
ATOM 22663 O O . SER A 1 93 ? 3.231 -5.898 11.979 1.00 0.00 52 SER A O 13
ATOM 22671 N N . CYS A 1 94 ? 2.912 -4.350 10.382 1.00 0.00 53 CYS A N 13
ATOM 22672 C CA . CYS A 1 94 ? 2.593 -3.308 11.355 1.00 0.00 53 CYS A CA 13
ATOM 22673 C C . CYS A 1 94 ? 1.132 -2.875 11.256 1.00 0.00 53 CYS A C 13
ATOM 22674 O O . CYS A 1 94 ? 0.642 -2.116 12.098 1.00 0.00 53 CYS A O 13
ATOM 22681 N N . GLN A 1 95 ? 0.449 -3.361 10.222 1.00 0.00 54 GLN A N 13
ATOM 22682 C CA . GLN A 1 95 ? -0.967 -3.070 10.001 1.00 0.00 54 GLN A CA 13
ATOM 22683 C C . GLN A 1 95 ? -1.196 -1.594 9.689 1.00 0.00 54 GLN A C 13
ATOM 22684 O O . GLN A 1 95 ? -2.276 -1.058 9.944 1.00 0.00 54 GLN A O 13
ATOM 22698 N N . ALA A 1 96 ? -0.177 -0.940 9.142 1.00 0.00 55 ALA A N 13
ATOM 22699 C CA . ALA A 1 96 ? -0.295 0.453 8.736 1.00 0.00 55 ALA A CA 13
ATOM 22700 C C . ALA A 1 96 ? -1.291 0.589 7.593 1.00 0.00 55 ALA A C 13
ATOM 22701 O O . ALA A 1 96 ? -1.464 -0.338 6.796 1.00 0.00 55 ALA A O 13
ATOM 22708 N N . GLN A 1 97 ? -1.944 1.741 7.518 1.00 0.00 56 GLN A N 13
ATOM 22709 C CA . GLN A 1 97 ? -2.943 1.993 6.498 1.00 0.00 56 GLN A CA 13
ATOM 22710 C C . GLN A 1 97 ? -2.328 2.013 5.106 1.00 0.00 56 GLN A C 13
ATOM 22711 O O . GLN A 1 97 ? -1.635 2.960 4.726 1.00 0.00 56 GLN A O 13
ATOM 22725 N N . LEU A 1 98 ? -2.577 0.954 4.356 1.00 0.00 57 LEU A N 13
ATOM 22726 C CA . LEU A 1 98 ? -2.114 0.863 2.984 1.00 0.00 57 LEU A CA 13
ATOM 22727 C C . LEU A 1 98 ? -3.265 1.140 2.025 1.00 0.00 57 LEU A C 13
ATOM 22728 O O . LEU A 1 98 ? -3.070 1.277 0.821 1.00 0.00 57 LEU A O 13
ATOM 22744 N N . GLY A 1 99 ? -4.470 1.224 2.579 1.00 0.00 58 GLY A N 13
ATOM 22745 C CA . GLY A 1 99 ? -5.645 1.444 1.768 1.00 0.00 58 GLY A CA 13
ATOM 22746 C C . GLY A 1 99 ? -5.996 2.912 1.641 1.00 0.00 58 GLY A C 13
ATOM 22747 O O . GLY A 1 99 ? -6.047 3.451 0.536 1.00 0.00 58 GLY A O 13
ATOM 22751 N N . ASP A 1 100 ? -6.217 3.572 2.774 1.00 0.00 59 ASP A N 13
ATOM 22752 C CA . ASP A 1 100 ? -6.617 4.975 2.766 1.00 0.00 59 ASP A CA 13
ATOM 22753 C C . ASP A 1 100 ? -5.419 5.888 2.566 1.00 0.00 59 ASP A C 13
ATOM 22754 O O . ASP A 1 100 ? -5.546 7.110 2.515 1.00 0.00 59 ASP A O 13
ATOM 22763 N N . ILE A 1 101 ? -4.264 5.275 2.439 1.00 0.00 60 ILE A N 13
ATOM 22764 C CA . ILE A 1 101 ? -3.022 5.986 2.193 1.00 0.00 60 ILE A CA 13
ATOM 22765 C C . ILE A 1 101 ? -2.348 5.394 0.965 1.00 0.00 60 ILE A C 13
ATOM 22766 O O . ILE A 1 101 ? -2.294 4.177 0.818 1.00 0.00 60 ILE A O 13
ATOM 22782 N N . GLY A 1 102 ? -1.842 6.249 0.091 1.00 0.00 61 GLY A N 13
ATOM 22783 C CA . GLY A 1 102 ? -1.227 5.779 -1.139 1.00 0.00 61 GLY A CA 13
ATOM 22784 C C . GLY A 1 102 ? 0.200 5.312 -0.937 1.00 0.00 61 GLY A C 13
ATOM 22785 O O . GLY A 1 102 ? 1.093 5.670 -1.707 1.00 0.00 61 GLY A O 13
ATOM 22789 N N . THR A 1 103 ? 0.411 4.512 0.096 1.00 0.00 62 THR A N 13
ATOM 22790 C CA . THR A 1 103 ? 1.729 3.992 0.407 1.00 0.00 62 THR A CA 13
ATOM 22791 C C . THR A 1 103 ? 2.089 2.837 -0.518 1.00 0.00 62 THR A C 13
ATOM 22792 O O . THR A 1 103 ? 1.442 1.787 -0.503 1.00 0.00 62 THR A O 13
ATOM 22803 N N . SER A 1 104 ? 3.119 3.043 -1.326 1.00 0.00 63 SER A N 13
ATOM 22804 C CA . SER A 1 104 ? 3.591 2.025 -2.248 1.00 0.00 63 SER A CA 13
ATOM 22805 C C . SER A 1 104 ? 4.154 0.836 -1.477 1.00 0.00 63 SER A C 13
ATOM 22806 O O . SER A 1 104 ? 5.152 0.957 -0.770 1.00 0.00 63 SER A O 13
ATOM 22814 N N . SER A 1 105 ? 3.495 -0.303 -1.601 1.00 0.00 64 SER A N 13
ATOM 22815 C CA . SER A 1 105 ? 3.908 -1.498 -0.896 1.00 0.00 64 SER A CA 13
ATOM 22816 C C . SER A 1 105 ? 4.879 -2.296 -1.754 1.00 0.00 64 SER A C 13
ATOM 22817 O O . SER A 1 105 ? 5.032 -2.021 -2.947 1.00 0.00 64 SER A O 13
ATOM 22825 N N . TYR A 1 106 ? 5.537 -3.269 -1.151 1.00 0.00 65 TYR A N 13
ATOM 22826 C CA . TYR A 1 106 ? 6.461 -4.118 -1.878 1.00 0.00 65 TYR A CA 13
ATOM 22827 C C . TYR A 1 106 ? 6.175 -5.576 -1.572 1.00 0.00 65 TYR A C 13
ATOM 22828 O O . TYR A 1 106 ? 5.711 -5.909 -0.479 1.00 0.00 65 TYR A O 13
ATOM 22846 N N . THR A 1 107 ? 6.437 -6.438 -2.538 1.00 0.00 66 THR A N 13
ATOM 22847 C CA . THR A 1 107 ? 6.195 -7.859 -2.381 1.00 0.00 66 THR A CA 13
ATOM 22848 C C . THR A 1 107 ? 7.472 -8.658 -2.629 1.00 0.00 66 THR A C 13
ATOM 22849 O O . THR A 1 107 ? 8.513 -8.099 -2.986 1.00 0.00 66 THR A O 13
ATOM 22860 N N . LYS A 1 108 ? 7.378 -9.963 -2.415 1.00 0.00 67 LYS A N 13
ATOM 22861 C CA . LYS A 1 108 ? 8.479 -10.881 -2.655 1.00 0.00 67 LYS A CA 13
ATOM 22862 C C . LYS A 1 108 ? 7.955 -12.309 -2.628 1.00 0.00 67 LYS A C 13
ATOM 22863 O O . LYS A 1 108 ? 8.086 -13.055 -3.596 1.00 0.00 67 LYS A O 13
ATOM 22882 N N . SER A 1 109 ? 7.348 -12.674 -1.509 1.00 0.00 68 SER A N 13
ATOM 22883 C CA . SER A 1 109 ? 6.737 -13.984 -1.354 1.00 0.00 68 SER A CA 13
ATOM 22884 C C . SER A 1 109 ? 5.212 -13.873 -1.345 1.00 0.00 68 SER A C 13
ATOM 22885 O O . SER A 1 109 ? 4.528 -14.651 -0.684 1.00 0.00 68 SER A O 13
ATOM 22893 N N . GLY A 1 110 ? 4.687 -12.897 -2.082 1.00 0.00 69 GLY A N 13
ATOM 22894 C CA . GLY A 1 110 ? 3.246 -12.693 -2.131 1.00 0.00 69 GLY A CA 13
ATOM 22895 C C . GLY A 1 110 ? 2.706 -12.112 -0.838 1.00 0.00 69 GLY A C 13
ATOM 22896 O O . GLY A 1 110 ? 1.540 -12.311 -0.495 1.00 0.00 69 GLY A O 13
ATOM 22900 N N . MET A 1 111 ? 3.555 -11.380 -0.130 1.00 0.00 70 MET A N 13
ATOM 22901 C CA . MET A 1 111 ? 3.192 -10.815 1.160 1.00 0.00 70 MET A CA 13
ATOM 22902 C C . MET A 1 111 ? 3.080 -9.301 1.056 1.00 0.00 70 MET A C 13
ATOM 22903 O O . MET A 1 111 ? 3.910 -8.655 0.418 1.00 0.00 70 MET A O 13
ATOM 22917 N N . ILE A 1 112 ? 2.044 -8.744 1.668 1.00 0.00 71 ILE A N 13
ATOM 22918 C CA . ILE A 1 112 ? 1.839 -7.300 1.661 1.00 0.00 71 ILE A CA 13
ATOM 22919 C C . ILE A 1 112 ? 2.534 -6.653 2.853 1.00 0.00 71 ILE A C 13
ATOM 22920 O O . ILE A 1 112 ? 2.169 -6.897 4.006 1.00 0.00 71 ILE A O 13
ATOM 22936 N N . LEU A 1 113 ? 3.547 -5.845 2.572 1.00 0.00 72 LEU A N 13
ATOM 22937 C CA . LEU A 1 113 ? 4.286 -5.142 3.614 1.00 0.00 72 LEU A CA 13
ATOM 22938 C C . LEU A 1 113 ? 4.497 -3.687 3.211 1.00 0.00 72 LEU A C 13
ATOM 22939 O O . LEU A 1 113 ? 4.522 -3.366 2.018 1.00 0.00 72 LEU A O 13
ATOM 22955 N N . CYS A 1 114 ? 4.640 -2.811 4.199 1.00 0.00 73 CYS A N 13
ATOM 22956 C CA . CYS A 1 114 ? 4.818 -1.392 3.935 1.00 0.00 73 CYS A CA 13
ATOM 22957 C C . CYS A 1 114 ? 6.238 -1.086 3.461 1.00 0.00 73 CYS A C 13
ATOM 22958 O O . CYS A 1 114 ? 7.117 -1.955 3.470 1.00 0.00 73 CYS A O 13
ATOM 22965 N N . ARG A 1 115 ? 6.446 0.163 3.066 1.00 0.00 74 ARG A N 13
ATOM 22966 C CA . ARG A 1 115 ? 7.738 0.627 2.574 1.00 0.00 74 ARG A CA 13
ATOM 22967 C C . ARG A 1 115 ? 8.810 0.491 3.648 1.00 0.00 74 ARG A C 13
ATOM 22968 O O . ARG A 1 115 ? 9.968 0.197 3.355 1.00 0.00 74 ARG A O 13
ATOM 22989 N N . ASN A 1 116 ? 8.407 0.695 4.892 1.00 0.00 75 ASN A N 13
ATOM 22990 C CA . ASN A 1 116 ? 9.337 0.679 6.013 1.00 0.00 75 ASN A CA 13
ATOM 22991 C C . ASN A 1 116 ? 9.612 -0.750 6.478 1.00 0.00 75 ASN A C 13
ATOM 22992 O O . ASN A 1 116 ? 10.716 -1.070 6.919 1.00 0.00 75 ASN A O 13
ATOM 23003 N N . ASP A 1 117 ? 8.611 -1.607 6.368 1.00 0.00 76 ASP A N 13
ATOM 23004 C CA . ASP A 1 117 ? 8.710 -2.963 6.894 1.00 0.00 76 ASP A CA 13
ATOM 23005 C C . ASP A 1 117 ? 9.435 -3.891 5.936 1.00 0.00 76 ASP A C 13
ATOM 23006 O O . ASP A 1 117 ? 10.201 -4.747 6.367 1.00 0.00 76 ASP A O 13
ATOM 23015 N N . TYR A 1 118 ? 9.198 -3.719 4.641 1.00 0.00 77 TYR A N 13
ATOM 23016 C CA . TYR A 1 118 ? 9.745 -4.624 3.633 1.00 0.00 77 TYR A CA 13
ATOM 23017 C C . TYR A 1 118 ? 11.264 -4.749 3.734 1.00 0.00 77 TYR A C 13
ATOM 23018 O O . TYR A 1 118 ? 11.813 -5.848 3.621 1.00 0.00 77 TYR A O 13
ATOM 23036 N N . ILE A 1 119 ? 11.933 -3.627 3.959 1.00 0.00 78 ILE A N 13
ATOM 23037 C CA . ILE A 1 119 ? 13.392 -3.601 4.011 1.00 0.00 78 ILE A CA 13
ATOM 23038 C C . ILE A 1 119 ? 13.915 -4.354 5.234 1.00 0.00 78 ILE A C 13
ATOM 23039 O O . ILE A 1 119 ? 14.950 -5.019 5.177 1.00 0.00 78 ILE A O 13
ATOM 23055 N N . ARG A 1 120 ? 13.185 -4.262 6.336 1.00 0.00 79 ARG A N 13
ATOM 23056 C CA . ARG A 1 120 ? 13.568 -4.953 7.561 1.00 0.00 79 ARG A CA 13
ATOM 23057 C C . ARG A 1 120 ? 13.151 -6.421 7.504 1.00 0.00 79 ARG A C 13
ATOM 23058 O O . ARG A 1 120 ? 13.878 -7.304 7.958 1.00 0.00 79 ARG A O 13
ATOM 23079 N N . LEU A 1 121 ? 11.978 -6.666 6.940 1.00 0.00 80 LEU A N 13
ATOM 23080 C CA . LEU A 1 121 ? 11.419 -8.009 6.852 1.00 0.00 80 LEU A CA 13
ATOM 23081 C C . LEU A 1 121 ? 12.251 -8.894 5.926 1.00 0.00 80 LEU A C 13
ATOM 23082 O O . LEU A 1 121 ? 12.766 -9.936 6.342 1.00 0.00 80 LEU A O 13
ATOM 23098 N N . PHE A 1 122 ? 12.392 -8.472 4.679 1.00 0.00 81 PHE A N 13
ATOM 23099 C CA . PHE A 1 122 ? 13.099 -9.267 3.684 1.00 0.00 81 PHE A CA 13
ATOM 23100 C C . PHE A 1 122 ? 14.391 -8.586 3.264 1.00 0.00 81 PHE A C 13
ATOM 23101 O O . PHE A 1 122 ? 15.484 -9.071 3.564 1.00 0.00 81 PHE A O 13
ATOM 23118 N N . GLY A 1 123 ? 14.261 -7.449 2.593 1.00 0.00 82 GLY A N 13
ATOM 23119 C CA . GLY A 1 123 ? 15.418 -6.793 2.029 1.00 0.00 82 GLY A CA 13
ATOM 23120 C C . GLY A 1 123 ? 15.922 -7.536 0.811 1.00 0.00 82 GLY A C 13
ATOM 23121 O O . GLY A 1 123 ? 15.080 -8.005 0.016 1.00 0.00 82 GLY A O 13
ATOM 23128 N N . SER A 1 3 ? 32.575 -4.227 19.665 1.00 0.00 641 SER A N 14
ATOM 23129 C CA . SER A 1 3 ? 33.105 -4.037 21.027 1.00 0.00 641 SER A CA 14
ATOM 23130 C C . SER A 1 3 ? 32.959 -2.583 21.464 1.00 0.00 641 SER A C 14
ATOM 23131 O O . SER A 1 3 ? 33.029 -1.675 20.634 1.00 0.00 641 SER A O 14
ATOM 23139 N N . LEU A 1 4 ? 32.743 -2.379 22.768 1.00 0.00 642 LEU A N 14
ATOM 23140 C CA . LEU A 1 4 ? 32.611 -1.045 23.364 1.00 0.00 642 LEU A CA 14
ATOM 23141 C C . LEU A 1 4 ? 31.300 -0.371 22.956 1.00 0.00 642 LEU A C 14
ATOM 23142 O O . LEU A 1 4 ? 30.378 -0.258 23.768 1.00 0.00 642 LEU A O 14
ATOM 23158 N N . GLN A 1 5 ? 31.209 0.064 21.707 1.00 0.00 643 GLN A N 14
ATOM 23159 C CA . GLN A 1 5 ? 30.020 0.751 21.222 1.00 0.00 643 GLN A CA 14
ATOM 23160 C C . GLN A 1 5 ? 28.911 -0.246 20.906 1.00 0.00 643 GLN A C 14
ATOM 23161 O O . GLN A 1 5 ? 28.874 -0.841 19.827 1.00 0.00 643 GLN A O 14
ATOM 23175 N N . ASN A 1 6 ? 28.008 -0.423 21.859 1.00 0.00 644 ASN A N 14
ATOM 23176 C CA . ASN A 1 6 ? 26.915 -1.378 21.713 1.00 0.00 644 ASN A CA 14
ATOM 23177 C C . ASN A 1 6 ? 25.783 -0.802 20.863 1.00 0.00 644 ASN A C 14
ATOM 23178 O O . ASN A 1 6 ? 24.722 -0.437 21.380 1.00 0.00 644 ASN A O 14
ATOM 23189 N N . ASN A 1 7 ? 26.019 -0.721 19.559 1.00 0.00 645 ASN A N 14
ATOM 23190 C CA . ASN A 1 7 ? 25.022 -0.232 18.616 1.00 0.00 645 ASN A CA 14
ATOM 23191 C C . ASN A 1 7 ? 25.298 -0.812 17.230 1.00 0.00 645 ASN A C 14
ATOM 23192 O O . ASN A 1 7 ? 26.455 -1.061 16.874 1.00 0.00 645 ASN A O 14
ATOM 23203 N N . GLN A 1 8 ? 24.241 -1.041 16.461 1.00 0.00 646 GLN A N 14
ATOM 23204 C CA . GLN A 1 8 ? 24.370 -1.669 15.153 1.00 0.00 646 GLN A CA 14
ATOM 23205 C C . GLN A 1 8 ? 24.164 -0.653 14.035 1.00 0.00 646 GLN A C 14
ATOM 23206 O O . GLN A 1 8 ? 25.040 -0.461 13.190 1.00 0.00 646 GLN A O 14
ATOM 23220 N N . ASP A 1 9 ? 23.004 -0.011 14.036 1.00 0.00 647 ASP A N 14
ATOM 23221 C CA . ASP A 1 9 ? 22.658 0.947 12.990 1.00 0.00 647 ASP A CA 14
ATOM 23222 C C . ASP A 1 9 ? 23.020 2.361 13.422 1.00 0.00 647 ASP A C 14
ATOM 23223 O O . ASP A 1 9 ? 22.451 2.895 14.375 1.00 0.00 647 ASP A O 14
ATOM 23232 N N . VAL A 1 10 ? 23.970 2.956 12.716 1.00 0.00 648 VAL A N 14
ATOM 23233 C CA . VAL A 1 10 ? 24.451 4.289 13.047 1.00 0.00 648 VAL A CA 14
ATOM 23234 C C . VAL A 1 10 ? 23.859 5.325 12.105 1.00 0.00 648 VAL A C 14
ATOM 23235 O O . VAL A 1 10 ? 23.280 4.984 11.073 1.00 0.00 648 VAL A O 14
ATOM 23248 N N . SER A 1 11 ? 24.006 6.588 12.464 1.00 0.00 649 SER A N 14
ATOM 23249 C CA . SER A 1 11 ? 23.559 7.676 11.618 1.00 0.00 649 SER A CA 14
ATOM 23250 C C . SER A 1 11 ? 24.611 7.955 10.548 1.00 0.00 649 SER A C 14
ATOM 23251 O O . SER A 1 11 ? 25.805 7.972 10.842 1.00 0.00 649 SER A O 14
ATOM 23259 N N . PHE A 1 12 ? 24.180 8.152 9.310 1.00 0.00 650 PHE A N 14
ATOM 23260 C CA . PHE A 1 12 ? 25.118 8.378 8.221 1.00 0.00 650 PHE A CA 14
ATOM 23261 C C . PHE A 1 12 ? 24.758 9.627 7.431 1.00 0.00 650 PHE A C 14
ATOM 23262 O O . PHE A 1 12 ? 24.162 9.552 6.358 1.00 0.00 650 PHE A O 14
ATOM 23279 N N . GLU A 1 13 ? 25.141 10.776 7.970 1.00 0.00 651 GLU A N 14
ATOM 23280 C CA . GLU A 1 13 ? 24.884 12.063 7.331 1.00 0.00 651 GLU A CA 14
ATOM 23281 C C . GLU A 1 13 ? 25.740 12.230 6.078 1.00 0.00 651 GLU A C 14
ATOM 23282 O O . GLU A 1 13 ? 25.484 13.106 5.251 1.00 0.00 651 GLU A O 14
ATOM 23294 N N . ASN A 1 14 ? 26.761 11.392 5.952 1.00 0.00 652 ASN A N 14
ATOM 23295 C CA . ASN A 1 14 ? 27.659 11.451 4.808 1.00 0.00 652 ASN A CA 14
ATOM 23296 C C . ASN A 1 14 ? 26.944 10.996 3.541 1.00 0.00 652 ASN A C 14
ATOM 23297 O O . ASN A 1 14 ? 26.979 11.679 2.518 1.00 0.00 652 ASN A O 14
ATOM 23308 N N . ILE A 1 15 ? 26.283 9.850 3.615 1.00 0.00 653 ILE A N 14
ATOM 23309 C CA . ILE A 1 15 ? 25.557 9.315 2.471 1.00 0.00 653 ILE A CA 14
ATOM 23310 C C . ILE A 1 15 ? 24.067 9.592 2.599 1.00 0.00 653 ILE A C 14
ATOM 23311 O O . ILE A 1 15 ? 23.368 8.931 3.366 1.00 0.00 653 ILE A O 14
ATOM 23327 N N . GLN A 1 16 ? 23.593 10.583 1.862 1.00 0.00 654 GLN A N 14
ATOM 23328 C CA . GLN A 1 16 ? 22.178 10.909 1.841 1.00 0.00 654 GLN A CA 14
ATOM 23329 C C . GLN A 1 16 ? 21.656 10.885 0.414 1.00 0.00 654 GLN A C 14
ATOM 23330 O O . GLN A 1 16 ? 22.037 11.717 -0.411 1.00 0.00 654 GLN A O 14
ATOM 23344 N N . TRP A 1 17 ? 20.807 9.918 0.121 1.00 0.00 655 TRP A N 14
ATOM 23345 C CA . TRP A 1 17 ? 20.210 9.809 -1.198 1.00 0.00 655 TRP A CA 14
ATOM 23346 C C . TRP A 1 17 ? 18.804 10.392 -1.195 1.00 0.00 655 TRP A C 14
ATOM 23347 O O . TRP A 1 17 ? 17.856 9.765 -0.724 1.00 0.00 655 TRP A O 14
ATOM 23368 N N . SER A 1 18 ? 18.677 11.599 -1.727 1.00 0.00 656 SER A N 14
ATOM 23369 C CA . SER A 1 18 ? 17.405 12.309 -1.754 1.00 0.00 656 SER A CA 14
ATOM 23370 C C . SER A 1 18 ? 16.571 11.891 -2.966 1.00 0.00 656 SER A C 14
ATOM 23371 O O . SER A 1 18 ? 16.168 12.723 -3.782 1.00 0.00 656 SER A O 14
ATOM 23379 N N . ILE A 1 19 ? 16.332 10.594 -3.074 1.00 0.00 657 ILE A N 14
ATOM 23380 C CA . ILE A 1 19 ? 15.530 10.033 -4.150 1.00 0.00 657 ILE A CA 14
ATOM 23381 C C . ILE A 1 19 ? 14.595 8.975 -3.584 1.00 0.00 657 ILE A C 14
ATOM 23382 O O . ILE A 1 19 ? 14.314 8.971 -2.385 1.00 0.00 657 ILE A O 14
ATOM 23398 N N . ASP A 1 20 ? 14.118 8.078 -4.434 1.00 0.00 658 ASP A N 14
ATOM 23399 C CA . ASP A 1 20 ? 13.281 6.982 -3.972 1.00 0.00 658 ASP A CA 14
ATOM 23400 C C . ASP A 1 20 ? 14.121 5.731 -3.754 1.00 0.00 658 ASP A C 14
ATOM 23401 O O . ASP A 1 20 ? 14.615 5.132 -4.710 1.00 0.00 658 ASP A O 14
ATOM 23410 N N . PRO A 1 21 ? 14.297 5.315 -2.490 1.00 0.00 659 PRO A N 14
ATOM 23411 C CA . PRO A 1 21 ? 15.095 4.131 -2.153 1.00 0.00 659 PRO A CA 14
ATOM 23412 C C . PRO A 1 21 ? 14.417 2.828 -2.581 1.00 0.00 659 PRO A C 14
ATOM 23413 O O . PRO A 1 21 ? 15.043 1.767 -2.617 1.00 0.00 659 PRO A O 14
ATOM 23424 N N . GLY A 1 22 ? 13.137 2.924 -2.910 1.00 0.00 660 GLY A N 14
ATOM 23425 C CA . GLY A 1 22 ? 12.378 1.764 -3.316 1.00 0.00 660 GLY A CA 14
ATOM 23426 C C . GLY A 1 22 ? 12.179 1.709 -4.815 1.00 0.00 660 GLY A C 14
ATOM 23427 O O . GLY A 1 22 ? 11.432 0.866 -5.320 1.00 0.00 660 GLY A O 14
ATOM 23431 N N . ALA A 1 23 ? 12.845 2.613 -5.527 1.00 0.00 661 ALA A N 14
ATOM 23432 C CA . ALA A 1 23 ? 12.781 2.645 -6.985 1.00 0.00 661 ALA A CA 14
ATOM 23433 C C . ALA A 1 23 ? 13.548 1.470 -7.583 1.00 0.00 661 ALA A C 14
ATOM 23434 O O . ALA A 1 23 ? 13.375 1.124 -8.751 1.00 0.00 661 ALA A O 14
ATOM 23441 N N . ASP A 1 24 ? 14.392 0.851 -6.769 1.00 0.00 662 ASP A N 14
ATOM 23442 C CA . ASP A 1 24 ? 15.151 -0.319 -7.194 1.00 0.00 662 ASP A CA 14
ATOM 23443 C C . ASP A 1 24 ? 14.394 -1.593 -6.841 1.00 0.00 662 ASP A C 14
ATOM 23444 O O . ASP A 1 24 ? 14.950 -2.690 -6.833 1.00 0.00 662 ASP A O 14
ATOM 23453 N N . LEU A 1 25 ? 13.116 -1.432 -6.535 1.00 0.00 663 LEU A N 14
ATOM 23454 C CA . LEU A 1 25 ? 12.240 -2.555 -6.254 1.00 0.00 663 LEU A CA 14
ATOM 23455 C C . LEU A 1 25 ? 11.019 -2.478 -7.160 1.00 0.00 663 LEU A C 14
ATOM 23456 O O . LEU A 1 25 ? 9.884 -2.572 -6.701 1.00 0.00 663 LEU A O 14
ATOM 23472 N N . SER A 1 26 ? 11.276 -2.304 -8.449 1.00 0.00 664 SER A N 14
ATOM 23473 C CA . SER A 1 26 ? 10.237 -2.089 -9.453 1.00 0.00 664 SER A CA 14
ATOM 23474 C C . SER A 1 26 ? 9.149 -3.165 -9.414 1.00 0.00 664 SER A C 14
ATOM 23475 O O . SER A 1 26 ? 7.965 -2.857 -9.283 1.00 0.00 664 SER A O 14
ATOM 23483 N N . GLN A 1 27 ? 9.562 -4.421 -9.499 1.00 0.00 665 GLN A N 14
ATOM 23484 C CA . GLN A 1 27 ? 8.622 -5.539 -9.552 1.00 0.00 665 GLN A CA 14
ATOM 23485 C C . GLN A 1 27 ? 7.963 -5.785 -8.197 1.00 0.00 665 GLN A C 14
ATOM 23486 O O . GLN A 1 27 ? 7.010 -6.558 -8.088 1.00 0.00 665 GLN A O 14
ATOM 23500 N N . TYR A 1 28 ? 8.470 -5.124 -7.167 1.00 0.00 666 TYR A N 14
ATOM 23501 C CA . TYR A 1 28 ? 8.014 -5.375 -5.809 1.00 0.00 666 TYR A CA 14
ATOM 23502 C C . TYR A 1 28 ? 6.887 -4.431 -5.405 1.00 0.00 666 TYR A C 14
ATOM 23503 O O . TYR A 1 28 ? 6.117 -4.740 -4.497 1.00 0.00 666 TYR A O 14
ATOM 23521 N N . LYS A 1 29 ? 6.786 -3.285 -6.077 1.00 0.00 667 LYS A N 14
ATOM 23522 C CA . LYS A 1 29 ? 5.750 -2.311 -5.745 1.00 0.00 667 LYS A CA 14
ATOM 23523 C C . LYS A 1 29 ? 4.457 -2.628 -6.481 1.00 0.00 667 LYS A C 14
ATOM 23524 O O . LYS A 1 29 ? 4.447 -2.822 -7.697 1.00 0.00 667 LYS A O 14
ATOM 23543 N N . MET A 1 30 ? 3.373 -2.689 -5.730 1.00 0.00 668 MET A N 14
ATOM 23544 C CA . MET A 1 30 ? 2.055 -2.893 -6.305 1.00 0.00 668 MET A CA 14
ATOM 23545 C C . MET A 1 30 ? 1.365 -1.552 -6.516 1.00 0.00 668 MET A C 14
ATOM 23546 O O . MET A 1 30 ? 1.484 -0.649 -5.684 1.00 0.00 668 MET A O 14
ATOM 23560 N N . ASP A 1 31 ? 0.665 -1.416 -7.629 1.00 0.00 669 ASP A N 14
ATOM 23561 C CA . ASP A 1 31 ? -0.052 -0.183 -7.923 1.00 0.00 669 ASP A CA 14
ATOM 23562 C C . ASP A 1 31 ? -1.410 -0.198 -7.240 1.00 0.00 669 ASP A C 14
ATOM 23563 O O . ASP A 1 31 ? -2.251 -1.051 -7.524 1.00 0.00 669 ASP A O 14
ATOM 23572 N N . VAL A 1 32 ? -1.612 0.738 -6.327 1.00 0.00 670 VAL A N 14
ATOM 23573 C CA . VAL A 1 32 ? -2.866 0.833 -5.603 1.00 0.00 670 VAL A CA 14
ATOM 23574 C C . VAL A 1 32 ? -3.876 1.626 -6.416 1.00 0.00 670 VAL A C 14
ATOM 23575 O O . VAL A 1 32 ? -3.891 2.859 -6.379 1.00 0.00 670 VAL A O 14
ATOM 23588 N N . THR A 1 33 ? -4.697 0.914 -7.170 1.00 0.00 671 THR A N 14
ATOM 23589 C CA . THR A 1 33 ? -5.749 1.533 -7.956 1.00 0.00 671 THR A CA 14
ATOM 23590 C C . THR A 1 33 ? -7.023 1.655 -7.131 1.00 0.00 671 THR A C 14
ATOM 23591 O O . THR A 1 33 ? -7.734 0.675 -6.914 1.00 0.00 671 THR A O 14
ATOM 23602 N N . VAL A 1 34 ? -7.298 2.858 -6.658 1.00 0.00 672 VAL A N 14
ATOM 23603 C CA . VAL A 1 34 ? -8.475 3.102 -5.838 1.00 0.00 672 VAL A CA 14
ATOM 23604 C C . VAL A 1 34 ? -9.688 3.363 -6.720 1.00 0.00 672 VAL A C 14
ATOM 23605 O O . VAL A 1 34 ? -9.666 4.253 -7.568 1.00 0.00 672 VAL A O 14
ATOM 23618 N N . ILE A 1 35 ? -10.735 2.580 -6.521 1.00 0.00 673 ILE A N 14
ATOM 23619 C CA . ILE A 1 35 ? -11.929 2.681 -7.343 1.00 0.00 673 ILE A CA 14
ATOM 23620 C C . ILE A 1 35 ? -12.856 3.766 -6.808 1.00 0.00 673 ILE A C 14
ATOM 23621 O O . ILE A 1 35 ? -13.241 3.754 -5.638 1.00 0.00 673 ILE A O 14
ATOM 23637 N N . ASP A 1 36 ? -13.193 4.705 -7.680 1.00 0.00 674 ASP A N 14
ATOM 23638 C CA . ASP A 1 36 ? -14.092 5.797 -7.342 1.00 0.00 674 ASP A CA 14
ATOM 23639 C C . ASP A 1 36 ? -15.535 5.301 -7.359 1.00 0.00 674 ASP A C 14
ATOM 23640 O O . ASP A 1 36 ? -16.142 5.163 -8.424 1.00 0.00 674 ASP A O 14
ATOM 23649 N N . THR A 1 37 ? -16.057 4.991 -6.181 1.00 0.00 675 THR A N 14
ATOM 23650 C CA . THR A 1 37 ? -17.406 4.466 -6.048 1.00 0.00 675 THR A CA 14
ATOM 23651 C C . THR A 1 37 ? -18.460 5.506 -6.416 1.00 0.00 675 THR A C 14
ATOM 23652 O O . THR A 1 37 ? -18.569 6.554 -5.780 1.00 0.00 675 THR A O 14
ATOM 23663 N N . LYS A 1 38 ? -19.233 5.198 -7.449 1.00 0.00 676 LYS A N 14
ATOM 23664 C CA . LYS A 1 38 ? -20.305 6.071 -7.915 1.00 0.00 676 LYS A CA 14
ATOM 23665 C C . LYS A 1 38 ? -21.561 5.897 -7.069 1.00 0.00 676 LYS A C 14
ATOM 23666 O O . LYS A 1 38 ? -22.552 6.598 -7.261 1.00 0.00 676 LYS A O 14
ATOM 23685 N N . ASP A 1 39 ? -21.512 4.951 -6.143 1.00 0.00 677 ASP A N 14
ATOM 23686 C CA . ASP A 1 39 ? -22.691 4.520 -5.424 1.00 0.00 677 ASP A CA 14
ATOM 23687 C C . ASP A 1 39 ? -23.094 5.508 -4.344 1.00 0.00 677 ASP A C 14
ATOM 23688 O O . ASP A 1 39 ? -22.494 6.570 -4.183 1.00 0.00 677 ASP A O 14
ATOM 23697 N N . GLY A 1 40 ? -24.117 5.131 -3.603 1.00 0.00 678 GLY A N 14
ATOM 23698 C CA . GLY A 1 40 ? -24.688 6.006 -2.597 1.00 0.00 678 GLY A CA 14
ATOM 23699 C C . GLY A 1 40 ? -25.663 7.009 -3.192 1.00 0.00 678 GLY A C 14
ATOM 23700 O O . GLY A 1 40 ? -26.307 7.767 -2.470 1.00 0.00 678 GLY A O 14
ATOM 23704 N N . SER A 1 41 ? -25.775 7.010 -4.510 1.00 0.00 679 SER A N 14
ATOM 23705 C CA . SER A 1 41 ? -26.631 7.958 -5.207 1.00 0.00 679 SER A CA 14
ATOM 23706 C C . SER A 1 41 ? -27.984 7.336 -5.537 1.00 0.00 679 SER A C 14
ATOM 23707 O O . SER A 1 41 ? -28.875 7.999 -6.072 1.00 0.00 679 SER A O 14
ATOM 23715 N N . GLN A 1 42 ? -28.136 6.062 -5.207 1.00 0.00 680 GLN A N 14
ATOM 23716 C CA . GLN A 1 42 ? -29.361 5.331 -5.510 1.00 0.00 680 GLN A CA 14
ATOM 23717 C C . GLN A 1 42 ? -30.384 5.495 -4.391 1.00 0.00 680 GLN A C 14
ATOM 23718 O O . GLN A 1 42 ? -30.927 4.513 -3.884 1.00 0.00 680 GLN A O 14
ATOM 23732 N N . SER A 1 43 ? -30.655 6.739 -4.029 1.00 0.00 681 SER A N 14
ATOM 23733 C CA . SER A 1 43 ? -31.573 7.052 -2.946 1.00 0.00 681 SER A CA 14
ATOM 23734 C C . SER A 1 43 ? -32.978 6.529 -3.241 1.00 0.00 681 SER A C 14
ATOM 23735 O O . SER A 1 43 ? -33.608 5.899 -2.390 1.00 0.00 681 SER A O 14
ATOM 23743 N N . LYS A 1 44 ? -33.449 6.767 -4.460 1.00 0.00 682 LYS A N 14
ATOM 23744 C CA . LYS A 1 44 ? -34.787 6.349 -4.859 1.00 0.00 682 LYS A CA 14
ATOM 23745 C C . LYS A 1 44 ? -34.781 4.892 -5.302 1.00 0.00 682 LYS A C 14
ATOM 23746 O O . LYS A 1 44 ? -35.821 4.235 -5.335 1.00 0.00 682 LYS A O 14
ATOM 23765 N N . LEU A 1 45 ? -33.601 4.394 -5.642 1.00 0.00 683 LEU A N 14
ATOM 23766 C CA . LEU A 1 45 ? -33.455 3.024 -6.122 1.00 0.00 683 LEU A CA 14
ATOM 23767 C C . LEU A 1 45 ? -33.359 2.049 -4.952 1.00 0.00 683 LEU A C 14
ATOM 23768 O O . LEU A 1 45 ? -33.543 0.843 -5.116 1.00 0.00 683 LEU A O 14
ATOM 23784 N N . GLY A 1 46 ? -33.064 2.580 -3.776 1.00 0.00 684 GLY A N 14
ATOM 23785 C CA . GLY A 1 46 ? -32.968 1.753 -2.591 1.00 0.00 684 GLY A CA 14
ATOM 23786 C C . GLY A 1 46 ? -31.849 2.200 -1.675 1.00 0.00 684 GLY A C 14
ATOM 23787 O O . GLY A 1 46 ? -30.964 1.416 -1.331 1.00 0.00 684 GLY A O 14
ATOM 23791 N N . GLY A 1 47 ? -31.890 3.465 -1.283 1.00 0.00 685 GLY A N 14
ATOM 23792 C CA . GLY A 1 47 ? -30.859 4.010 -0.426 1.00 0.00 685 GLY A CA 14
ATOM 23793 C C . GLY A 1 47 ? -31.374 4.294 0.967 1.00 0.00 685 GLY A C 14
ATOM 23794 O O . GLY A 1 47 ? -31.820 5.404 1.257 1.00 0.00 685 GLY A O 14
ATOM 23798 N N . GLY A 1 48 ? -31.325 3.288 1.825 1.00 0.00 901 GLY A N 14
ATOM 23799 C CA . GLY A 1 48 ? -31.786 3.455 3.184 1.00 0.00 901 GLY A CA 14
ATOM 23800 C C . GLY A 1 48 ? -32.008 2.127 3.872 1.00 0.00 901 GLY A C 14
ATOM 23801 O O . GLY A 1 48 ? -31.840 1.068 3.263 1.00 0.00 901 GLY A O 14
ATOM 23805 N N . GLY A 1 49 ? -32.389 2.184 5.137 1.00 0.00 902 GLY A N 14
ATOM 23806 C CA . GLY A 1 49 ? -32.625 0.980 5.905 1.00 0.00 902 GLY A CA 14
ATOM 23807 C C . GLY A 1 49 ? -33.538 1.247 7.080 1.00 0.00 902 GLY A C 14
ATOM 23808 O O . GLY A 1 49 ? -34.377 2.147 7.022 1.00 0.00 902 GLY A O 14
ATOM 23812 N N . SER A 1 50 ? -33.374 0.483 8.148 1.00 0.00 903 SER A N 14
ATOM 23813 C CA . SER A 1 50 ? -34.186 0.655 9.347 1.00 0.00 903 SER A CA 14
ATOM 23814 C C . SER A 1 50 ? -33.679 1.836 10.180 1.00 0.00 903 SER A C 14
ATOM 23815 O O . SER A 1 50 ? -33.128 1.656 11.269 1.00 0.00 903 SER A O 14
ATOM 23823 N N . GLY A 1 51 ? -33.867 3.043 9.659 1.00 0.00 904 GLY A N 14
ATOM 23824 C CA . GLY A 1 51 ? -33.400 4.232 10.342 1.00 0.00 904 GLY A CA 14
ATOM 23825 C C . GLY A 1 51 ? -31.892 4.349 10.287 1.00 0.00 904 GLY A C 14
ATOM 23826 O O . GLY A 1 51 ? -31.310 4.407 9.204 1.00 0.00 904 GLY A O 14
ATOM 23830 N N . GLY A 1 52 ? -31.259 4.370 11.449 1.00 0.00 905 GLY A N 14
ATOM 23831 C CA . GLY A 1 52 ? -29.811 4.370 11.500 1.00 0.00 905 GLY A CA 14
ATOM 23832 C C . GLY A 1 52 ? -29.251 2.961 11.459 1.00 0.00 905 GLY A C 14
ATOM 23833 O O . GLY A 1 52 ? -28.043 2.760 11.321 1.00 0.00 905 GLY A O 14
ATOM 23837 N N . HIS A 1 53 ? -30.138 1.983 11.567 1.00 0.00 906 HIS A N 14
ATOM 23838 C CA . HIS A 1 53 ? -29.739 0.585 11.582 1.00 0.00 906 HIS A CA 14
ATOM 23839 C C . HIS A 1 53 ? -29.922 -0.041 10.203 1.00 0.00 906 HIS A C 14
ATOM 23840 O O . HIS A 1 53 ? -30.910 -0.723 9.940 1.00 0.00 906 HIS A O 14
ATOM 23854 N N . MET A 1 54 ? -28.973 0.218 9.318 1.00 0.00 907 MET A N 14
ATOM 23855 C CA . MET A 1 54 ? -29.000 -0.345 7.975 1.00 0.00 907 MET A CA 14
ATOM 23856 C C . MET A 1 54 ? -28.060 -1.541 7.890 1.00 0.00 907 MET A C 14
ATOM 23857 O O . MET A 1 54 ? -26.897 -1.452 8.287 1.00 0.00 907 MET A O 14
ATOM 23871 N N . GLY A 1 55 ? -28.563 -2.659 7.388 1.00 0.00 908 GLY A N 14
ATOM 23872 C CA . GLY A 1 55 ? -27.742 -3.848 7.278 1.00 0.00 908 GLY A CA 14
ATOM 23873 C C . GLY A 1 55 ? -28.375 -4.932 6.425 1.00 0.00 908 GLY A C 14
ATOM 23874 O O . GLY A 1 55 ? -29.262 -5.654 6.885 1.00 0.00 908 GLY A O 14
ATOM 23878 N N . SER A 1 56 ? -27.919 -5.048 5.187 1.00 0.00 909 SER A N 14
ATOM 23879 C CA . SER A 1 56 ? -28.395 -6.085 4.286 1.00 0.00 909 SER A CA 14
ATOM 23880 C C . SER A 1 56 ? -27.618 -7.383 4.510 1.00 0.00 909 SER A C 14
ATOM 23881 O O . SER A 1 56 ? -26.738 -7.742 3.721 1.00 0.00 909 SER A O 14
ATOM 23889 N N . GLY A 1 57 ? -27.936 -8.070 5.600 1.00 0.00 910 GLY A N 14
ATOM 23890 C CA . GLY A 1 57 ? -27.257 -9.306 5.932 1.00 0.00 910 GLY A CA 14
ATOM 23891 C C . GLY A 1 57 ? -27.521 -10.404 4.924 1.00 0.00 910 GLY A C 14
ATOM 23892 O O . GLY A 1 57 ? -28.531 -10.383 4.218 1.00 0.00 910 GLY A O 14
ATOM 23896 N N . GLY A 1 58 ? -26.611 -11.364 4.852 1.00 0.00 911 GLY A N 14
ATOM 23897 C CA . GLY A 1 58 ? -26.751 -12.445 3.899 1.00 0.00 911 GLY A CA 14
ATOM 23898 C C . GLY A 1 58 ? -25.950 -12.187 2.641 1.00 0.00 911 GLY A C 14
ATOM 23899 O O . GLY A 1 58 ? -25.374 -13.104 2.058 1.00 0.00 911 GLY A O 14
ATOM 23903 N N . LEU A 1 59 ? -25.908 -10.929 2.228 1.00 0.00 18 LEU A N 14
ATOM 23904 C CA . LEU A 1 59 ? -25.158 -10.539 1.048 1.00 0.00 18 LEU A CA 14
ATOM 23905 C C . LEU A 1 59 ? -23.690 -10.329 1.395 1.00 0.00 18 LEU A C 14
ATOM 23906 O O . LEU A 1 59 ? -23.357 -9.855 2.484 1.00 0.00 18 LEU A O 14
ATOM 23922 N N . SER A 1 60 ? -22.819 -10.700 0.475 1.00 0.00 19 SER A N 14
ATOM 23923 C CA . SER A 1 60 ? -21.393 -10.494 0.642 1.00 0.00 19 SER A CA 14
ATOM 23924 C C . SER A 1 60 ? -20.947 -9.270 -0.150 1.00 0.00 19 SER A C 14
ATOM 23925 O O . SER A 1 60 ? -19.923 -8.665 0.160 1.00 0.00 19 SER A O 14
ATOM 23933 N N . TRP A 1 61 ? -21.745 -8.916 -1.163 1.00 0.00 20 TRP A N 14
ATOM 23934 C CA . TRP A 1 61 ? -21.460 -7.786 -2.057 1.00 0.00 20 TRP A CA 14
ATOM 23935 C C . TRP A 1 61 ? -20.162 -8.009 -2.825 1.00 0.00 20 TRP A C 14
ATOM 23936 O O . TRP A 1 61 ? -20.162 -8.467 -3.967 1.00 0.00 20 TRP A O 14
ATOM 23957 N N . LYS A 1 62 ? -19.065 -7.664 -2.186 1.00 0.00 21 LYS A N 14
ATOM 23958 C CA . LYS A 1 62 ? -17.740 -7.865 -2.741 1.00 0.00 21 LYS A CA 14
ATOM 23959 C C . LYS A 1 62 ? -16.837 -8.481 -1.681 1.00 0.00 21 LYS A C 14
ATOM 23960 O O . LYS A 1 62 ? -16.707 -7.941 -0.579 1.00 0.00 21 LYS A O 14
ATOM 23979 N N . ARG A 1 63 ? -16.232 -9.613 -2.006 1.00 0.00 22 ARG A N 14
ATOM 23980 C CA . ARG A 1 63 ? -15.432 -10.348 -1.040 1.00 0.00 22 ARG A CA 14
ATOM 23981 C C . ARG A 1 63 ? -13.945 -10.178 -1.321 1.00 0.00 22 ARG A C 14
ATOM 23982 O O . ARG A 1 63 ? -13.444 -10.602 -2.365 1.00 0.00 22 ARG A O 14
ATOM 24003 N N . CYS A 1 64 ? -13.258 -9.552 -0.383 1.00 0.00 23 CYS A N 14
ATOM 24004 C CA . CYS A 1 64 ? -11.833 -9.304 -0.477 1.00 0.00 23 CYS A CA 14
ATOM 24005 C C . CYS A 1 64 ? -11.030 -10.581 -0.249 1.00 0.00 23 CYS A C 14
ATOM 24006 O O . CYS A 1 64 ? -11.511 -11.531 0.376 1.00 0.00 23 CYS A O 14
ATOM 24013 N N . ALA A 1 65 ? -9.813 -10.603 -0.765 1.00 0.00 24 ALA A N 14
ATOM 24014 C CA . ALA A 1 65 ? -8.941 -11.758 -0.608 1.00 0.00 24 ALA A CA 14
ATOM 24015 C C . ALA A 1 65 ? -8.203 -11.731 0.733 1.00 0.00 24 ALA A C 14
ATOM 24016 O O . ALA A 1 65 ? -7.535 -12.699 1.098 1.00 0.00 24 ALA A O 14
ATOM 24023 N N . GLY A 1 66 ? -8.331 -10.628 1.464 1.00 0.00 25 GLY A N 14
ATOM 24024 C CA . GLY A 1 66 ? -7.614 -10.476 2.718 1.00 0.00 25 GLY A CA 14
ATOM 24025 C C . GLY A 1 66 ? -8.384 -11.017 3.912 1.00 0.00 25 GLY A C 14
ATOM 24026 O O . GLY A 1 66 ? -8.199 -12.173 4.305 1.00 0.00 25 GLY A O 14
ATOM 24030 N N . CYS A 1 67 ? -9.235 -10.179 4.497 1.00 0.00 26 CYS A N 14
ATOM 24031 C CA . CYS A 1 67 ? -10.012 -10.570 5.664 1.00 0.00 26 CYS A CA 14
ATOM 24032 C C . CYS A 1 67 ? -11.081 -11.594 5.285 1.00 0.00 26 CYS A C 14
ATOM 24033 O O . CYS A 1 67 ? -11.415 -12.476 6.077 1.00 0.00 26 CYS A O 14
ATOM 24040 N N . GLY A 1 68 ? -11.588 -11.485 4.063 1.00 0.00 27 GLY A N 14
ATOM 24041 C CA . GLY A 1 68 ? -12.473 -12.504 3.527 1.00 0.00 27 GLY A CA 14
ATOM 24042 C C . GLY A 1 68 ? -13.910 -12.350 3.965 1.00 0.00 27 GLY A C 14
ATOM 24043 O O . GLY A 1 68 ? -14.753 -13.183 3.630 1.00 0.00 27 GLY A O 14
ATOM 24047 N N . GLY A 1 69 ? -14.196 -11.302 4.719 1.00 0.00 28 GLY A N 14
ATOM 24048 C CA . GLY A 1 69 ? -15.556 -11.064 5.151 1.00 0.00 28 GLY A CA 14
ATOM 24049 C C . GLY A 1 69 ? -16.383 -10.418 4.058 1.00 0.00 28 GLY A C 14
ATOM 24050 O O . GLY A 1 69 ? -16.976 -11.105 3.227 1.00 0.00 28 GLY A O 14
ATOM 24054 N N . LYS A 1 70 ? -16.414 -9.097 4.060 1.00 0.00 29 LYS A N 14
ATOM 24055 C CA . LYS A 1 70 ? -17.101 -8.331 3.032 1.00 0.00 29 LYS A CA 14
ATOM 24056 C C . LYS A 1 70 ? -16.678 -6.875 3.132 1.00 0.00 29 LYS A C 14
ATOM 24057 O O . LYS A 1 70 ? -16.415 -6.374 4.229 1.00 0.00 29 LYS A O 14
ATOM 24076 N N . ILE A 1 71 ? -16.588 -6.204 1.996 1.00 0.00 30 ILE A N 14
ATOM 24077 C CA . ILE A 1 71 ? -16.161 -4.818 1.983 1.00 0.00 30 ILE A CA 14
ATOM 24078 C C . ILE A 1 71 ? -17.267 -3.902 2.500 1.00 0.00 30 ILE A C 14
ATOM 24079 O O . ILE A 1 71 ? -18.285 -3.688 1.840 1.00 0.00 30 ILE A O 14
ATOM 24095 N N . ALA A 1 72 ? -17.053 -3.367 3.692 1.00 0.00 31 ALA A N 14
ATOM 24096 C CA . ALA A 1 72 ? -17.985 -2.426 4.290 1.00 0.00 31 ALA A CA 14
ATOM 24097 C C . ALA A 1 72 ? -17.410 -1.020 4.218 1.00 0.00 31 ALA A C 14
ATOM 24098 O O . ALA A 1 72 ? -17.812 -0.121 4.956 1.00 0.00 31 ALA A O 14
ATOM 24105 N N . ASP A 1 73 ? -16.448 -0.857 3.326 1.00 0.00 32 ASP A N 14
ATOM 24106 C CA . ASP A 1 73 ? -15.803 0.428 3.107 1.00 0.00 32 ASP A CA 14
ATOM 24107 C C . ASP A 1 73 ? -16.557 1.210 2.048 1.00 0.00 32 ASP A C 14
ATOM 24108 O O . ASP A 1 73 ? -17.510 0.705 1.452 1.00 0.00 32 ASP A O 14
ATOM 24117 N N . ARG A 1 74 ? -16.138 2.440 1.816 1.00 0.00 33 ARG A N 14
ATOM 24118 C CA . ARG A 1 74 ? -16.740 3.250 0.773 1.00 0.00 33 ARG A CA 14
ATOM 24119 C C . ARG A 1 74 ? -15.984 3.050 -0.531 1.00 0.00 33 ARG A C 14
ATOM 24120 O O . ARG A 1 74 ? -16.567 2.700 -1.556 1.00 0.00 33 ARG A O 14
ATOM 24141 N N . PHE A 1 75 ? -14.677 3.264 -0.477 1.00 0.00 34 PHE A N 14
ATOM 24142 C CA . PHE A 1 75 ? -13.813 3.080 -1.634 1.00 0.00 34 PHE A CA 14
ATOM 24143 C C . PHE A 1 75 ? -13.080 1.749 -1.540 1.00 0.00 34 PHE A C 14
ATOM 24144 O O . PHE A 1 75 ? -12.529 1.408 -0.492 1.00 0.00 34 PHE A O 14
ATOM 24161 N N . LEU A 1 76 ? -13.094 0.991 -2.625 1.00 0.00 35 LEU A N 14
ATOM 24162 C CA . LEU A 1 76 ? -12.311 -0.232 -2.703 1.00 0.00 35 LEU A CA 14
ATOM 24163 C C . LEU A 1 76 ? -11.039 0.031 -3.494 1.00 0.00 35 LEU A C 14
ATOM 24164 O O . LEU A 1 76 ? -11.030 0.851 -4.413 1.00 0.00 35 LEU A O 14
ATOM 24180 N N . LEU A 1 77 ? -9.975 -0.663 -3.145 1.00 0.00 36 LEU A N 14
ATOM 24181 C CA . LEU A 1 77 ? -8.666 -0.382 -3.712 1.00 0.00 36 LEU A CA 14
ATOM 24182 C C . LEU A 1 77 ? -8.033 -1.637 -4.297 1.00 0.00 36 LEU A C 14
ATOM 24183 O O . LEU A 1 77 ? -8.372 -2.754 -3.913 1.00 0.00 36 LEU A O 14
ATOM 24199 N N . TYR A 1 78 ? -7.120 -1.438 -5.233 1.00 0.00 37 TYR A N 14
ATOM 24200 C CA . TYR A 1 78 ? -6.407 -2.532 -5.868 1.00 0.00 37 TYR A CA 14
ATOM 24201 C C . TYR A 1 78 ? -5.000 -2.646 -5.314 1.00 0.00 37 TYR A C 14
ATOM 24202 O O . TYR A 1 78 ? -4.412 -1.654 -4.890 1.00 0.00 37 TYR A O 14
ATOM 24220 N N . ALA A 1 79 ? -4.477 -3.856 -5.308 1.00 0.00 38 ALA A N 14
ATOM 24221 C CA . ALA A 1 79 ? -3.103 -4.089 -4.901 1.00 0.00 38 ALA A CA 14
ATOM 24222 C C . ALA A 1 79 ? -2.398 -4.985 -5.911 1.00 0.00 38 ALA A C 14
ATOM 24223 O O . ALA A 1 79 ? -1.651 -4.507 -6.764 1.00 0.00 38 ALA A O 14
ATOM 24230 N N . MET A 1 80 ? -2.643 -6.282 -5.817 1.00 0.00 39 MET A N 14
ATOM 24231 C CA . MET A 1 80 ? -2.067 -7.231 -6.756 1.00 0.00 39 MET A CA 14
ATOM 24232 C C . MET A 1 80 ? -3.081 -7.585 -7.843 1.00 0.00 39 MET A C 14
ATOM 24233 O O . MET A 1 80 ? -2.903 -7.230 -9.007 1.00 0.00 39 MET A O 14
ATOM 24247 N N . ASP A 1 81 ? -4.151 -8.272 -7.454 1.00 0.00 40 ASP A N 14
ATOM 24248 C CA . ASP A 1 81 ? -5.180 -8.685 -8.404 1.00 0.00 40 ASP A CA 14
ATOM 24249 C C . ASP A 1 81 ? -6.549 -8.750 -7.729 1.00 0.00 40 ASP A C 14
ATOM 24250 O O . ASP A 1 81 ? -7.557 -9.051 -8.368 1.00 0.00 40 ASP A O 14
ATOM 24259 N N . SER A 1 82 ? -6.584 -8.457 -6.440 1.00 0.00 41 SER A N 14
ATOM 24260 C CA . SER A 1 82 ? -7.820 -8.504 -5.680 1.00 0.00 41 SER A CA 14
ATOM 24261 C C . SER A 1 82 ? -8.299 -7.096 -5.349 1.00 0.00 41 SER A C 14
ATOM 24262 O O . SER A 1 82 ? -7.545 -6.133 -5.491 1.00 0.00 41 SER A O 14
ATOM 24270 N N . TYR A 1 83 ? -9.542 -6.980 -4.904 1.00 0.00 42 TYR A N 14
ATOM 24271 C CA . TYR A 1 83 ? -10.090 -5.695 -4.494 1.00 0.00 42 TYR A CA 14
ATOM 24272 C C . TYR A 1 83 ? -10.159 -5.639 -2.973 1.00 0.00 42 TYR A C 14
ATOM 24273 O O . TYR A 1 83 ? -10.744 -6.518 -2.339 1.00 0.00 42 TYR A O 14
ATOM 24291 N N . TRP A 1 84 ? -9.547 -4.620 -2.396 1.00 0.00 43 TRP A N 14
ATOM 24292 C CA . TRP A 1 84 ? -9.420 -4.529 -0.950 1.00 0.00 43 TRP A CA 14
ATOM 24293 C C . TRP A 1 84 ? -10.091 -3.273 -0.411 1.00 0.00 43 TRP A C 14
ATOM 24294 O O . TRP A 1 84 ? -10.564 -2.426 -1.165 1.00 0.00 43 TRP A O 14
ATOM 24315 N N . HIS A 1 85 ? -10.112 -3.173 0.907 1.00 0.00 44 HIS A N 14
ATOM 24316 C CA . HIS A 1 85 ? -10.574 -1.977 1.604 1.00 0.00 44 HIS A CA 14
ATOM 24317 C C . HIS A 1 85 ? -9.498 -1.554 2.599 1.00 0.00 44 HIS A C 14
ATOM 24318 O O . HIS A 1 85 ? -8.456 -2.208 2.690 1.00 0.00 44 HIS A O 14
ATOM 24332 N N . SER A 1 86 ? -9.747 -0.489 3.346 1.00 0.00 45 SER A N 14
ATOM 24333 C CA . SER A 1 86 ? -8.747 0.056 4.263 1.00 0.00 45 SER A CA 14
ATOM 24334 C C . SER A 1 86 ? -8.363 -0.944 5.361 1.00 0.00 45 SER A C 14
ATOM 24335 O O . SER A 1 86 ? -7.271 -0.863 5.926 1.00 0.00 45 SER A O 14
ATOM 24343 N N . ARG A 1 87 ? -9.250 -1.886 5.659 1.00 0.00 46 ARG A N 14
ATOM 24344 C CA . ARG A 1 87 ? -8.988 -2.864 6.707 1.00 0.00 46 ARG A CA 14
ATOM 24345 C C . ARG A 1 87 ? -8.329 -4.130 6.159 1.00 0.00 46 ARG A C 14
ATOM 24346 O O . ARG A 1 87 ? -7.857 -4.969 6.928 1.00 0.00 46 ARG A O 14
ATOM 24367 N N . CYS A 1 88 ? -8.301 -4.273 4.837 1.00 0.00 47 CYS A N 14
ATOM 24368 C CA . CYS A 1 88 ? -7.723 -5.456 4.214 1.00 0.00 47 CYS A CA 14
ATOM 24369 C C . CYS A 1 88 ? -6.314 -5.175 3.701 1.00 0.00 47 CYS A C 14
ATOM 24370 O O . CYS A 1 88 ? -5.368 -5.885 4.041 1.00 0.00 47 CYS A O 14
ATOM 24377 N N . LEU A 1 89 ? -6.177 -4.136 2.888 1.00 0.00 48 LEU A N 14
ATOM 24378 C CA . LEU A 1 89 ? -4.893 -3.793 2.306 1.00 0.00 48 LEU A CA 14
ATOM 24379 C C . LEU A 1 89 ? -4.018 -3.065 3.320 1.00 0.00 48 LEU A C 14
ATOM 24380 O O . LEU A 1 89 ? -3.970 -1.831 3.353 1.00 0.00 48 LEU A O 14
ATOM 24396 N N . LYS A 1 90 ? -3.340 -3.837 4.150 1.00 0.00 49 LYS A N 14
ATOM 24397 C CA . LYS A 1 90 ? -2.460 -3.284 5.164 1.00 0.00 49 LYS A CA 14
ATOM 24398 C C . LYS A 1 90 ? -1.161 -4.071 5.238 1.00 0.00 49 LYS A C 14
ATOM 24399 O O . LYS A 1 90 ? -1.039 -5.147 4.652 1.00 0.00 49 LYS A O 14
ATOM 24418 N N . CYS A 1 91 ? -0.196 -3.515 5.954 1.00 0.00 50 CYS A N 14
ATOM 24419 C CA . CYS A 1 91 ? 1.041 -4.205 6.252 1.00 0.00 50 CYS A CA 14
ATOM 24420 C C . CYS A 1 91 ? 0.749 -5.400 7.150 1.00 0.00 50 CYS A C 14
ATOM 24421 O O . CYS A 1 91 ? 0.030 -5.279 8.138 1.00 0.00 50 CYS A O 14
ATOM 24428 N N . SER A 1 92 ? 1.296 -6.545 6.805 1.00 0.00 51 SER A N 14
ATOM 24429 C CA . SER A 1 92 ? 1.092 -7.746 7.595 1.00 0.00 51 SER A CA 14
ATOM 24430 C C . SER A 1 92 ? 2.005 -7.742 8.819 1.00 0.00 51 SER A C 14
ATOM 24431 O O . SER A 1 92 ? 1.902 -8.606 9.691 1.00 0.00 51 SER A O 14
ATOM 24439 N N . SER A 1 93 ? 2.892 -6.756 8.890 1.00 0.00 52 SER A N 14
ATOM 24440 C CA . SER A 1 93 ? 3.841 -6.672 9.986 1.00 0.00 52 SER A CA 14
ATOM 24441 C C . SER A 1 93 ? 3.446 -5.597 11.006 1.00 0.00 52 SER A C 14
ATOM 24442 O O . SER A 1 93 ? 3.364 -5.879 12.203 1.00 0.00 52 SER A O 14
ATOM 24450 N N . CYS A 1 94 ? 3.186 -4.374 10.542 1.00 0.00 53 CYS A N 14
ATOM 24451 C CA . CYS A 1 94 ? 2.833 -3.293 11.463 1.00 0.00 53 CYS A CA 14
ATOM 24452 C C . CYS A 1 94 ? 1.385 -2.857 11.284 1.00 0.00 53 CYS A C 14
ATOM 24453 O O . CYS A 1 94 ? 0.911 -1.964 11.985 1.00 0.00 53 CYS A O 14
ATOM 24460 N N . GLN A 1 95 ? 0.695 -3.496 10.341 1.00 0.00 54 GLN A N 14
ATOM 24461 C CA . GLN A 1 95 ? -0.716 -3.227 10.077 1.00 0.00 54 GLN A CA 14
ATOM 24462 C C . GLN A 1 95 ? -0.920 -1.817 9.529 1.00 0.00 54 GLN A C 14
ATOM 24463 O O . GLN A 1 95 ? -1.961 -1.206 9.750 1.00 0.00 54 GLN A O 14
ATOM 24477 N N . ALA A 1 96 ? 0.076 -1.307 8.817 1.00 0.00 55 ALA A N 14
ATOM 24478 C CA . ALA A 1 96 ? -0.043 -0.009 8.170 1.00 0.00 55 ALA A CA 14
ATOM 24479 C C . ALA A 1 96 ? -1.064 -0.077 7.042 1.00 0.00 55 ALA A C 14
ATOM 24480 O O . ALA A 1 96 ? -0.945 -0.909 6.148 1.00 0.00 55 ALA A O 14
ATOM 24487 N N . GLN A 1 97 ? -2.075 0.780 7.099 1.00 0.00 56 GLN A N 14
ATOM 24488 C CA . GLN A 1 97 ? -3.128 0.802 6.091 1.00 0.00 56 GLN A CA 14
ATOM 24489 C C . GLN A 1 97 ? -2.602 1.334 4.759 1.00 0.00 56 GLN A C 14
ATOM 24490 O O . GLN A 1 97 ? -2.888 2.466 4.376 1.00 0.00 56 GLN A O 14
ATOM 24504 N N . LEU A 1 98 ? -1.854 0.494 4.054 1.00 0.00 57 LEU A N 14
ATOM 24505 C CA . LEU A 1 98 ? -1.206 0.876 2.806 1.00 0.00 57 LEU A CA 14
ATOM 24506 C C . LEU A 1 98 ? -2.220 1.204 1.716 1.00 0.00 57 LEU A C 14
ATOM 24507 O O . LEU A 1 98 ? -1.895 1.888 0.750 1.00 0.00 57 LEU A O 14
ATOM 24523 N N . GLY A 1 99 ? -3.439 0.706 1.870 1.00 0.00 58 GLY A N 14
ATOM 24524 C CA . GLY A 1 99 ? -4.479 0.993 0.904 1.00 0.00 58 GLY A CA 14
ATOM 24525 C C . GLY A 1 99 ? -5.115 2.351 1.127 1.00 0.00 58 GLY A C 14
ATOM 24526 O O . GLY A 1 99 ? -5.758 2.899 0.232 1.00 0.00 58 GLY A O 14
ATOM 24530 N N . ASP A 1 100 ? -4.940 2.896 2.324 1.00 0.00 59 ASP A N 14
ATOM 24531 C CA . ASP A 1 100 ? -5.529 4.187 2.666 1.00 0.00 59 ASP A CA 14
ATOM 24532 C C . ASP A 1 100 ? -4.491 5.287 2.580 1.00 0.00 59 ASP A C 14
ATOM 24533 O O . ASP A 1 100 ? -4.718 6.424 2.995 1.00 0.00 59 ASP A O 14
ATOM 24542 N N . ILE A 1 101 ? -3.355 4.933 2.028 1.00 0.00 60 ILE A N 14
ATOM 24543 C CA . ILE A 1 101 ? -2.282 5.874 1.797 1.00 0.00 60 ILE A CA 14
ATOM 24544 C C . ILE A 1 101 ? -1.733 5.646 0.401 1.00 0.00 60 ILE A C 14
ATOM 24545 O O . ILE A 1 101 ? -1.812 4.538 -0.125 1.00 0.00 60 ILE A O 14
ATOM 24561 N N . GLY A 1 102 ? -1.215 6.690 -0.213 1.00 0.00 61 GLY A N 14
ATOM 24562 C CA . GLY A 1 102 ? -0.539 6.541 -1.490 1.00 0.00 61 GLY A CA 14
ATOM 24563 C C . GLY A 1 102 ? 0.828 5.900 -1.337 1.00 0.00 61 GLY A C 14
ATOM 24564 O O . GLY A 1 102 ? 1.826 6.393 -1.869 1.00 0.00 61 GLY A O 14
ATOM 24568 N N . THR A 1 103 ? 0.866 4.793 -0.616 1.00 0.00 62 THR A N 14
ATOM 24569 C CA . THR A 1 103 ? 2.106 4.116 -0.295 1.00 0.00 62 THR A CA 14
ATOM 24570 C C . THR A 1 103 ? 2.421 3.022 -1.305 1.00 0.00 62 THR A C 14
ATOM 24571 O O . THR A 1 103 ? 1.555 2.225 -1.662 1.00 0.00 62 THR A O 14
ATOM 24582 N N . SER A 1 104 ? 3.658 3.002 -1.772 1.00 0.00 63 SER A N 14
ATOM 24583 C CA . SER A 1 104 ? 4.130 1.934 -2.634 1.00 0.00 63 SER A CA 14
ATOM 24584 C C . SER A 1 104 ? 4.420 0.682 -1.806 1.00 0.00 63 SER A C 14
ATOM 24585 O O . SER A 1 104 ? 5.549 0.465 -1.361 1.00 0.00 63 SER A O 14
ATOM 24593 N N . SER A 1 105 ? 3.388 -0.116 -1.575 1.00 0.00 64 SER A N 14
ATOM 24594 C CA . SER A 1 105 ? 3.515 -1.338 -0.798 1.00 0.00 64 SER A CA 14
ATOM 24595 C C . SER A 1 105 ? 4.303 -2.392 -1.568 1.00 0.00 64 SER A C 14
ATOM 24596 O O . SER A 1 105 ? 4.160 -2.526 -2.787 1.00 0.00 64 SER A O 14
ATOM 24604 N N . TYR A 1 106 ? 5.130 -3.134 -0.849 1.00 0.00 65 TYR A N 14
ATOM 24605 C CA . TYR A 1 106 ? 6.003 -4.119 -1.465 1.00 0.00 65 TYR A CA 14
ATOM 24606 C C . TYR A 1 106 ? 5.612 -5.525 -1.038 1.00 0.00 65 TYR A C 14
ATOM 24607 O O . TYR A 1 106 ? 4.924 -5.707 -0.032 1.00 0.00 65 TYR A O 14
ATOM 24625 N N . THR A 1 107 ? 6.035 -6.513 -1.809 1.00 0.00 66 THR A N 14
ATOM 24626 C CA . THR A 1 107 ? 5.748 -7.895 -1.483 1.00 0.00 66 THR A CA 14
ATOM 24627 C C . THR A 1 107 ? 6.819 -8.825 -2.032 1.00 0.00 66 THR A C 14
ATOM 24628 O O . THR A 1 107 ? 7.531 -8.487 -2.982 1.00 0.00 66 THR A O 14
ATOM 24639 N N . LYS A 1 108 ? 6.921 -9.993 -1.418 1.00 0.00 67 LYS A N 14
ATOM 24640 C CA . LYS A 1 108 ? 7.897 -10.990 -1.813 1.00 0.00 67 LYS A CA 14
ATOM 24641 C C . LYS A 1 108 ? 7.390 -12.379 -1.448 1.00 0.00 67 LYS A C 14
ATOM 24642 O O . LYS A 1 108 ? 6.982 -13.148 -2.314 1.00 0.00 67 LYS A O 14
ATOM 24661 N N . SER A 1 109 ? 7.384 -12.675 -0.152 1.00 0.00 68 SER A N 14
ATOM 24662 C CA . SER A 1 109 ? 6.914 -13.962 0.351 1.00 0.00 68 SER A CA 14
ATOM 24663 C C . SER A 1 109 ? 5.381 -14.036 0.369 1.00 0.00 68 SER A C 14
ATOM 24664 O O . SER A 1 109 ? 4.793 -14.865 1.062 1.00 0.00 68 SER A O 14
ATOM 24672 N N . GLY A 1 110 ? 4.739 -13.161 -0.395 1.00 0.00 69 GLY A N 14
ATOM 24673 C CA . GLY A 1 110 ? 3.293 -13.175 -0.502 1.00 0.00 69 GLY A CA 14
ATOM 24674 C C . GLY A 1 110 ? 2.610 -12.314 0.538 1.00 0.00 69 GLY A C 14
ATOM 24675 O O . GLY A 1 110 ? 1.382 -12.256 0.595 1.00 0.00 69 GLY A O 14
ATOM 24679 N N . MET A 1 111 ? 3.395 -11.641 1.364 1.00 0.00 70 MET A N 14
ATOM 24680 C CA . MET A 1 111 ? 2.842 -10.785 2.403 1.00 0.00 70 MET A CA 14
ATOM 24681 C C . MET A 1 111 ? 2.925 -9.326 1.984 1.00 0.00 70 MET A C 14
ATOM 24682 O O . MET A 1 111 ? 3.920 -8.901 1.395 1.00 0.00 70 MET A O 14
ATOM 24696 N N . ILE A 1 112 ? 1.876 -8.571 2.266 1.00 0.00 71 ILE A N 14
ATOM 24697 C CA . ILE A 1 112 ? 1.876 -7.139 1.999 1.00 0.00 71 ILE A CA 14
ATOM 24698 C C . ILE A 1 112 ? 2.606 -6.423 3.120 1.00 0.00 71 ILE A C 14
ATOM 24699 O O . ILE A 1 112 ? 2.256 -6.583 4.290 1.00 0.00 71 ILE A O 14
ATOM 24715 N N . LEU A 1 113 ? 3.628 -5.659 2.774 1.00 0.00 72 LEU A N 14
ATOM 24716 C CA . LEU A 1 113 ? 4.445 -4.990 3.770 1.00 0.00 72 LEU A CA 14
ATOM 24717 C C . LEU A 1 113 ? 4.693 -3.541 3.372 1.00 0.00 72 LEU A C 14
ATOM 24718 O O . LEU A 1 113 ? 4.742 -3.217 2.178 1.00 0.00 72 LEU A O 14
ATOM 24734 N N . CYS A 1 114 ? 4.833 -2.670 4.365 1.00 0.00 73 CYS A N 14
ATOM 24735 C CA . CYS A 1 114 ? 5.146 -1.278 4.104 1.00 0.00 73 CYS A CA 14
ATOM 24736 C C . CYS A 1 114 ? 6.598 -1.131 3.657 1.00 0.00 73 CYS A C 14
ATOM 24737 O O . CYS A 1 114 ? 7.393 -2.072 3.757 1.00 0.00 73 CYS A O 14
ATOM 24744 N N . ARG A 1 115 ? 6.933 0.055 3.171 1.00 0.00 74 ARG A N 14
ATOM 24745 C CA . ARG A 1 115 ? 8.270 0.330 2.659 1.00 0.00 74 ARG A CA 14
ATOM 24746 C C . ARG A 1 115 ? 9.315 0.160 3.756 1.00 0.00 74 ARG A C 14
ATOM 24747 O O . ARG A 1 115 ? 10.416 -0.328 3.510 1.00 0.00 74 ARG A O 14
ATOM 24768 N N . ASN A 1 116 ? 8.947 0.543 4.970 1.00 0.00 75 ASN A N 14
ATOM 24769 C CA . ASN A 1 116 ? 9.861 0.481 6.104 1.00 0.00 75 ASN A CA 14
ATOM 24770 C C . ASN A 1 116 ? 10.047 -0.962 6.571 1.00 0.00 75 ASN A C 14
ATOM 24771 O O . ASN A 1 116 ? 11.161 -1.387 6.878 1.00 0.00 75 ASN A O 14
ATOM 24782 N N . ASP A 1 117 ? 8.951 -1.712 6.597 1.00 0.00 76 ASP A N 14
ATOM 24783 C CA . ASP A 1 117 ? 8.966 -3.072 7.120 1.00 0.00 76 ASP A CA 14
ATOM 24784 C C . ASP A 1 117 ? 9.716 -4.008 6.192 1.00 0.00 76 ASP A C 14
ATOM 24785 O O . ASP A 1 117 ? 10.585 -4.762 6.628 1.00 0.00 76 ASP A O 14
ATOM 24794 N N . TYR A 1 118 ? 9.388 -3.948 4.909 1.00 0.00 77 TYR A N 14
ATOM 24795 C CA . TYR A 1 118 ? 9.974 -4.857 3.940 1.00 0.00 77 TYR A CA 14
ATOM 24796 C C . TYR A 1 118 ? 11.494 -4.734 3.903 1.00 0.00 77 TYR A C 14
ATOM 24797 O O . TYR A 1 118 ? 12.201 -5.741 3.940 1.00 0.00 77 TYR A O 14
ATOM 24815 N N . ILE A 1 119 ? 11.990 -3.506 3.837 1.00 0.00 78 ILE A N 14
ATOM 24816 C CA . ILE A 1 119 ? 13.427 -3.270 3.741 1.00 0.00 78 ILE A CA 14
ATOM 24817 C C . ILE A 1 119 ? 14.145 -3.722 5.012 1.00 0.00 78 ILE A C 14
ATOM 24818 O O . ILE A 1 119 ? 15.218 -4.325 4.949 1.00 0.00 78 ILE A O 14
ATOM 24834 N N . ARG A 1 120 ? 13.536 -3.451 6.162 1.00 0.00 79 ARG A N 14
ATOM 24835 C CA . ARG A 1 120 ? 14.129 -3.810 7.444 1.00 0.00 79 ARG A CA 14
ATOM 24836 C C . ARG A 1 120 ? 14.120 -5.323 7.647 1.00 0.00 79 ARG A C 14
ATOM 24837 O O . ARG A 1 120 ? 15.107 -5.901 8.100 1.00 0.00 79 ARG A O 14
ATOM 24858 N N . LEU A 1 121 ? 13.008 -5.960 7.299 1.00 0.00 80 LEU A N 14
ATOM 24859 C CA . LEU A 1 121 ? 12.857 -7.395 7.497 1.00 0.00 80 LEU A CA 14
ATOM 24860 C C . LEU A 1 121 ? 13.624 -8.196 6.449 1.00 0.00 80 LEU A C 14
ATOM 24861 O O . LEU A 1 121 ? 14.547 -8.940 6.779 1.00 0.00 80 LEU A O 14
ATOM 24877 N N . PHE A 1 122 ? 13.243 -8.033 5.189 1.00 0.00 81 PHE A N 14
ATOM 24878 C CA . PHE A 1 122 ? 13.796 -8.849 4.116 1.00 0.00 81 PHE A CA 14
ATOM 24879 C C . PHE A 1 122 ? 14.860 -8.079 3.343 1.00 0.00 81 PHE A C 14
ATOM 24880 O O . PHE A 1 122 ? 16.054 -8.359 3.458 1.00 0.00 81 PHE A O 14
ATOM 24897 N N . GLY A 1 123 ? 14.419 -7.094 2.575 1.00 0.00 82 GLY A N 14
ATOM 24898 C CA . GLY A 1 123 ? 15.321 -6.380 1.698 1.00 0.00 82 GLY A CA 14
ATOM 24899 C C . GLY A 1 123 ? 15.566 -7.139 0.409 1.00 0.00 82 GLY A C 14
ATOM 24900 O O . GLY A 1 123 ? 16.705 -7.118 -0.097 1.00 0.00 82 GLY A O 14
ATOM 24907 N N . SER A 1 3 ? -7.728 -12.018 -24.752 1.00 0.00 641 SER A N 15
ATOM 24908 C CA . SER A 1 3 ? -8.192 -13.046 -25.707 1.00 0.00 641 SER A CA 15
ATOM 24909 C C . SER A 1 3 ? -7.445 -12.944 -27.036 1.00 0.00 641 SER A C 15
ATOM 24910 O O . SER A 1 3 ? -6.901 -13.931 -27.535 1.00 0.00 641 SER A O 15
ATOM 24918 N N . LEU A 1 4 ? -7.403 -11.746 -27.605 1.00 0.00 642 LEU A N 15
ATOM 24919 C CA . LEU A 1 4 ? -6.762 -11.540 -28.895 1.00 0.00 642 LEU A CA 15
ATOM 24920 C C . LEU A 1 4 ? -5.540 -10.644 -28.753 1.00 0.00 642 LEU A C 15
ATOM 24921 O O . LEU A 1 4 ? -5.414 -9.629 -29.440 1.00 0.00 642 LEU A O 15
ATOM 24937 N N . GLN A 1 5 ? -4.637 -11.031 -27.863 1.00 0.00 643 GLN A N 15
ATOM 24938 C CA . GLN A 1 5 ? -3.428 -10.261 -27.607 1.00 0.00 643 GLN A CA 15
ATOM 24939 C C . GLN A 1 5 ? -2.394 -10.495 -28.706 1.00 0.00 643 GLN A C 15
ATOM 24940 O O . GLN A 1 5 ? -1.373 -11.144 -28.494 1.00 0.00 643 GLN A O 15
ATOM 24954 N N . ASN A 1 6 ? -2.678 -9.963 -29.884 1.00 0.00 644 ASN A N 15
ATOM 24955 C CA . ASN A 1 6 ? -1.786 -10.092 -31.031 1.00 0.00 644 ASN A CA 15
ATOM 24956 C C . ASN A 1 6 ? -0.855 -8.891 -31.116 1.00 0.00 644 ASN A C 15
ATOM 24957 O O . ASN A 1 6 ? -0.091 -8.745 -32.068 1.00 0.00 644 ASN A O 15
ATOM 24968 N N . ASN A 1 7 ? -0.931 -8.035 -30.110 1.00 0.00 645 ASN A N 15
ATOM 24969 C CA . ASN A 1 7 ? -0.152 -6.808 -30.081 1.00 0.00 645 ASN A CA 15
ATOM 24970 C C . ASN A 1 7 ? 0.673 -6.736 -28.804 1.00 0.00 645 ASN A C 15
ATOM 24971 O O . ASN A 1 7 ? 0.510 -7.562 -27.903 1.00 0.00 645 ASN A O 15
ATOM 24982 N N . GLN A 1 8 ? 1.558 -5.756 -28.736 1.00 0.00 646 GLN A N 15
ATOM 24983 C CA . GLN A 1 8 ? 2.371 -5.536 -27.551 1.00 0.00 646 GLN A CA 15
ATOM 24984 C C . GLN A 1 8 ? 1.639 -4.612 -26.587 1.00 0.00 646 GLN A C 15
ATOM 24985 O O . GLN A 1 8 ? 0.675 -3.942 -26.967 1.00 0.00 646 GLN A O 15
ATOM 24999 N N . ASP A 1 9 ? 2.072 -4.591 -25.335 1.00 0.00 647 ASP A N 15
ATOM 25000 C CA . ASP A 1 9 ? 1.543 -3.629 -24.383 1.00 0.00 647 ASP A CA 15
ATOM 25001 C C . ASP A 1 9 ? 2.127 -2.262 -24.696 1.00 0.00 647 ASP A C 15
ATOM 25002 O O . ASP A 1 9 ? 3.316 -2.024 -24.481 1.00 0.00 647 ASP A O 15
ATOM 25011 N N . VAL A 1 10 ? 1.298 -1.387 -25.246 1.00 0.00 648 VAL A N 15
ATOM 25012 C CA . VAL A 1 10 ? 1.754 -0.089 -25.720 1.00 0.00 648 VAL A CA 15
ATOM 25013 C C . VAL A 1 10 ? 2.240 0.783 -24.572 1.00 0.00 648 VAL A C 15
ATOM 25014 O O . VAL A 1 10 ? 1.455 1.211 -23.723 1.00 0.00 648 VAL A O 15
ATOM 25027 N N . SER A 1 11 ? 3.543 1.019 -24.544 1.00 0.00 649 SER A N 15
ATOM 25028 C CA . SER A 1 11 ? 4.147 1.893 -23.556 1.00 0.00 649 SER A CA 15
ATOM 25029 C C . SER A 1 11 ? 3.797 3.347 -23.854 1.00 0.00 649 SER A C 15
ATOM 25030 O O . SER A 1 11 ? 3.695 3.746 -25.018 1.00 0.00 649 SER A O 15
ATOM 25038 N N . PHE A 1 12 ? 3.604 4.129 -22.803 1.00 0.00 650 PHE A N 15
ATOM 25039 C CA . PHE A 1 12 ? 3.222 5.526 -22.950 1.00 0.00 650 PHE A CA 15
ATOM 25040 C C . PHE A 1 12 ? 4.447 6.402 -23.187 1.00 0.00 650 PHE A C 15
ATOM 25041 O O . PHE A 1 12 ? 5.557 6.055 -22.781 1.00 0.00 650 PHE A O 15
ATOM 25058 N N . GLU A 1 13 ? 4.240 7.531 -23.849 1.00 0.00 651 GLU A N 15
ATOM 25059 C CA . GLU A 1 13 ? 5.289 8.528 -24.013 1.00 0.00 651 GLU A CA 15
ATOM 25060 C C . GLU A 1 13 ? 5.284 9.447 -22.801 1.00 0.00 651 GLU A C 15
ATOM 25061 O O . GLU A 1 13 ? 6.318 9.992 -22.412 1.00 0.00 651 GLU A O 15
ATOM 25073 N N . ASN A 1 14 ? 4.097 9.610 -22.214 1.00 0.00 652 ASN A N 15
ATOM 25074 C CA . ASN A 1 14 ? 3.946 10.333 -20.956 1.00 0.00 652 ASN A CA 15
ATOM 25075 C C . ASN A 1 14 ? 4.841 9.708 -19.898 1.00 0.00 652 ASN A C 15
ATOM 25076 O O . ASN A 1 14 ? 5.610 10.392 -19.225 1.00 0.00 652 ASN A O 15
ATOM 25087 N N . ILE A 1 15 ? 4.741 8.395 -19.761 1.00 0.00 653 ILE A N 15
ATOM 25088 C CA . ILE A 1 15 ? 5.617 7.653 -18.875 1.00 0.00 653 ILE A CA 15
ATOM 25089 C C . ILE A 1 15 ? 6.650 6.905 -19.701 1.00 0.00 653 ILE A C 15
ATOM 25090 O O . ILE A 1 15 ? 6.555 5.695 -19.883 1.00 0.00 653 ILE A O 15
ATOM 25106 N N . GLN A 1 16 ? 7.620 7.641 -20.227 1.00 0.00 654 GLN A N 15
ATOM 25107 C CA . GLN A 1 16 ? 8.672 7.055 -21.048 1.00 0.00 654 GLN A CA 15
ATOM 25108 C C . GLN A 1 16 ? 9.724 6.387 -20.170 1.00 0.00 654 GLN A C 15
ATOM 25109 O O . GLN A 1 16 ? 10.897 6.756 -20.187 1.00 0.00 654 GLN A O 15
ATOM 25123 N N . TRP A 1 17 ? 9.289 5.409 -19.395 1.00 0.00 655 TRP A N 15
ATOM 25124 C CA . TRP A 1 17 ? 10.169 4.711 -18.473 1.00 0.00 655 TRP A CA 15
ATOM 25125 C C . TRP A 1 17 ? 10.617 3.378 -19.056 1.00 0.00 655 TRP A C 15
ATOM 25126 O O . TRP A 1 17 ? 9.900 2.754 -19.840 1.00 0.00 655 TRP A O 15
ATOM 25147 N N . SER A 1 18 ? 11.814 2.960 -18.688 1.00 0.00 656 SER A N 15
ATOM 25148 C CA . SER A 1 18 ? 12.315 1.655 -19.069 1.00 0.00 656 SER A CA 15
ATOM 25149 C C . SER A 1 18 ? 12.404 0.767 -17.835 1.00 0.00 656 SER A C 15
ATOM 25150 O O . SER A 1 18 ? 12.303 1.259 -16.706 1.00 0.00 656 SER A O 15
ATOM 25158 N N . ILE A 1 19 ? 12.581 -0.526 -18.039 1.00 0.00 657 ILE A N 15
ATOM 25159 C CA . ILE A 1 19 ? 12.698 -1.452 -16.929 1.00 0.00 657 ILE A CA 15
ATOM 25160 C C . ILE A 1 19 ? 14.081 -1.355 -16.304 1.00 0.00 657 ILE A C 15
ATOM 25161 O O . ILE A 1 19 ? 15.076 -1.779 -16.895 1.00 0.00 657 ILE A O 15
ATOM 25177 N N . ASP A 1 20 ? 14.135 -0.757 -15.126 1.00 0.00 658 ASP A N 15
ATOM 25178 C CA . ASP A 1 20 ? 15.380 -0.643 -14.380 1.00 0.00 658 ASP A CA 15
ATOM 25179 C C . ASP A 1 20 ? 15.817 -2.022 -13.907 1.00 0.00 658 ASP A C 15
ATOM 25180 O O . ASP A 1 20 ? 15.015 -2.764 -13.341 1.00 0.00 658 ASP A O 15
ATOM 25189 N N . PRO A 1 21 ? 17.086 -2.395 -14.151 1.00 0.00 659 PRO A N 15
ATOM 25190 C CA . PRO A 1 21 ? 17.615 -3.728 -13.811 1.00 0.00 659 PRO A CA 15
ATOM 25191 C C . PRO A 1 21 ? 17.707 -3.971 -12.302 1.00 0.00 659 PRO A C 15
ATOM 25192 O O . PRO A 1 21 ? 18.803 -4.048 -11.739 1.00 0.00 659 PRO A O 15
ATOM 25203 N N . GLY A 1 22 ? 16.551 -4.077 -11.656 1.00 0.00 660 GLY A N 15
ATOM 25204 C CA . GLY A 1 22 ? 16.497 -4.401 -10.242 1.00 0.00 660 GLY A CA 15
ATOM 25205 C C . GLY A 1 22 ? 17.111 -3.328 -9.364 1.00 0.00 660 GLY A C 15
ATOM 25206 O O . GLY A 1 22 ? 17.729 -3.632 -8.347 1.00 0.00 660 GLY A O 15
ATOM 25210 N N . ALA A 1 23 ? 16.951 -2.073 -9.760 1.00 0.00 661 ALA A N 15
ATOM 25211 C CA . ALA A 1 23 ? 17.501 -0.961 -8.996 1.00 0.00 661 ALA A CA 15
ATOM 25212 C C . ALA A 1 23 ? 16.658 -0.689 -7.756 1.00 0.00 661 ALA A C 15
ATOM 25213 O O . ALA A 1 23 ? 17.145 -0.788 -6.629 1.00 0.00 661 ALA A O 15
ATOM 25220 N N . ASP A 1 24 ? 15.394 -0.348 -7.971 1.00 0.00 662 ASP A N 15
ATOM 25221 C CA . ASP A 1 24 ? 14.466 -0.116 -6.869 1.00 0.00 662 ASP A CA 15
ATOM 25222 C C . ASP A 1 24 ? 13.539 -1.317 -6.708 1.00 0.00 662 ASP A C 15
ATOM 25223 O O . ASP A 1 24 ? 13.723 -2.343 -7.363 1.00 0.00 662 ASP A O 15
ATOM 25232 N N . LEU A 1 25 ? 12.542 -1.185 -5.851 1.00 0.00 663 LEU A N 15
ATOM 25233 C CA . LEU A 1 25 ? 11.606 -2.267 -5.590 1.00 0.00 663 LEU A CA 15
ATOM 25234 C C . LEU A 1 25 ? 10.284 -2.000 -6.296 1.00 0.00 663 LEU A C 15
ATOM 25235 O O . LEU A 1 25 ? 9.236 -2.508 -5.905 1.00 0.00 663 LEU A O 15
ATOM 25251 N N . SER A 1 26 ? 10.357 -1.212 -7.358 1.00 0.00 664 SER A N 15
ATOM 25252 C CA . SER A 1 26 ? 9.190 -0.829 -8.134 1.00 0.00 664 SER A CA 15
ATOM 25253 C C . SER A 1 26 ? 8.477 -2.045 -8.727 1.00 0.00 664 SER A C 15
ATOM 25254 O O . SER A 1 26 ? 7.269 -2.014 -8.962 1.00 0.00 664 SER A O 15
ATOM 25262 N N . GLN A 1 27 ? 9.226 -3.117 -8.956 1.00 0.00 665 GLN A N 15
ATOM 25263 C CA . GLN A 1 27 ? 8.654 -4.340 -9.507 1.00 0.00 665 GLN A CA 15
ATOM 25264 C C . GLN A 1 27 ? 8.019 -5.189 -8.405 1.00 0.00 665 GLN A C 15
ATOM 25265 O O . GLN A 1 27 ? 7.189 -6.059 -8.676 1.00 0.00 665 GLN A O 15
ATOM 25279 N N . TYR A 1 28 ? 8.408 -4.928 -7.161 1.00 0.00 666 TYR A N 15
ATOM 25280 C CA . TYR A 1 28 ? 7.871 -5.657 -6.016 1.00 0.00 666 TYR A CA 15
ATOM 25281 C C . TYR A 1 28 ? 6.645 -4.944 -5.470 1.00 0.00 666 TYR A C 15
ATOM 25282 O O . TYR A 1 28 ? 5.825 -5.536 -4.766 1.00 0.00 666 TYR A O 15
ATOM 25300 N N . LYS A 1 29 ? 6.537 -3.663 -5.792 1.00 0.00 667 LYS A N 15
ATOM 25301 C CA . LYS A 1 29 ? 5.404 -2.863 -5.364 1.00 0.00 667 LYS A CA 15
ATOM 25302 C C . LYS A 1 29 ? 4.198 -3.150 -6.240 1.00 0.00 667 LYS A C 15
ATOM 25303 O O . LYS A 1 29 ? 4.323 -3.337 -7.454 1.00 0.00 667 LYS A O 15
ATOM 25322 N N . MET A 1 30 ? 3.039 -3.193 -5.616 1.00 0.00 668 MET A N 15
ATOM 25323 C CA . MET A 1 30 ? 1.794 -3.359 -6.339 1.00 0.00 668 MET A CA 15
ATOM 25324 C C . MET A 1 30 ? 1.250 -1.995 -6.717 1.00 0.00 668 MET A C 15
ATOM 25325 O O . MET A 1 30 ? 1.085 -1.134 -5.852 1.00 0.00 668 MET A O 15
ATOM 25339 N N . ASP A 1 31 ? 1.005 -1.785 -7.999 1.00 0.00 669 ASP A N 15
ATOM 25340 C CA . ASP A 1 31 ? 0.481 -0.510 -8.462 1.00 0.00 669 ASP A CA 15
ATOM 25341 C C . ASP A 1 31 ? -0.972 -0.361 -8.036 1.00 0.00 669 ASP A C 15
ATOM 25342 O O . ASP A 1 31 ? -1.855 -1.055 -8.542 1.00 0.00 669 ASP A O 15
ATOM 25351 N N . VAL A 1 32 ? -1.213 0.563 -7.115 1.00 0.00 670 VAL A N 15
ATOM 25352 C CA . VAL A 1 32 ? -2.507 0.672 -6.466 1.00 0.00 670 VAL A CA 15
ATOM 25353 C C . VAL A 1 32 ? -3.483 1.478 -7.306 1.00 0.00 670 VAL A C 15
ATOM 25354 O O . VAL A 1 32 ? -3.364 2.699 -7.427 1.00 0.00 670 VAL A O 15
ATOM 25367 N N . THR A 1 33 ? -4.442 0.778 -7.888 1.00 0.00 671 THR A N 15
ATOM 25368 C CA . THR A 1 33 ? -5.513 1.421 -8.621 1.00 0.00 671 THR A CA 15
ATOM 25369 C C . THR A 1 33 ? -6.671 1.718 -7.671 1.00 0.00 671 THR A C 15
ATOM 25370 O O . THR A 1 33 ? -7.301 0.802 -7.142 1.00 0.00 671 THR A O 15
ATOM 25381 N N . VAL A 1 34 ? -6.925 2.992 -7.424 1.00 0.00 672 VAL A N 15
ATOM 25382 C CA . VAL A 1 34 ? -7.961 3.383 -6.486 1.00 0.00 672 VAL A CA 15
ATOM 25383 C C . VAL A 1 34 ? -9.286 3.578 -7.210 1.00 0.00 672 VAL A C 15
ATOM 25384 O O . VAL A 1 34 ? -9.425 4.485 -8.032 1.00 0.00 672 VAL A O 15
ATOM 25397 N N . ILE A 1 35 ? -10.248 2.716 -6.914 1.00 0.00 673 ILE A N 15
ATOM 25398 C CA . ILE A 1 35 ? -11.556 2.778 -7.547 1.00 0.00 673 ILE A CA 15
ATOM 25399 C C . ILE A 1 35 ? -12.453 3.768 -6.816 1.00 0.00 673 ILE A C 15
ATOM 25400 O O . ILE A 1 35 ? -12.641 3.669 -5.600 1.00 0.00 673 ILE A O 15
ATOM 25416 N N . ASP A 1 36 ? -12.997 4.721 -7.556 1.00 0.00 674 ASP A N 15
ATOM 25417 C CA . ASP A 1 36 ? -13.851 5.737 -6.973 1.00 0.00 674 ASP A CA 15
ATOM 25418 C C . ASP A 1 36 ? -15.316 5.299 -7.034 1.00 0.00 674 ASP A C 15
ATOM 25419 O O . ASP A 1 36 ? -15.877 5.055 -8.107 1.00 0.00 674 ASP A O 15
ATOM 25428 N N . THR A 1 37 ? -15.916 5.151 -5.861 1.00 0.00 675 THR A N 15
ATOM 25429 C CA . THR A 1 37 ? -17.270 4.631 -5.745 1.00 0.00 675 THR A CA 15
ATOM 25430 C C . THR A 1 37 ? -18.313 5.732 -5.890 1.00 0.00 675 THR A C 15
ATOM 25431 O O . THR A 1 37 ? -19.003 6.087 -4.933 1.00 0.00 675 THR A O 15
ATOM 25442 N N . LYS A 1 38 ? -18.430 6.264 -7.097 1.00 0.00 676 LYS A N 15
ATOM 25443 C CA . LYS A 1 38 ? -19.417 7.300 -7.386 1.00 0.00 676 LYS A CA 15
ATOM 25444 C C . LYS A 1 38 ? -20.810 6.697 -7.491 1.00 0.00 676 LYS A C 15
ATOM 25445 O O . LYS A 1 38 ? -21.814 7.397 -7.369 1.00 0.00 676 LYS A O 15
ATOM 25464 N N . ASP A 1 39 ? -20.856 5.390 -7.712 1.00 0.00 677 ASP A N 15
ATOM 25465 C CA . ASP A 1 39 ? -22.103 4.677 -7.867 1.00 0.00 677 ASP A CA 15
ATOM 25466 C C . ASP A 1 39 ? -22.651 4.275 -6.508 1.00 0.00 677 ASP A C 15
ATOM 25467 O O . ASP A 1 39 ? -22.071 4.583 -5.465 1.00 0.00 677 ASP A O 15
ATOM 25476 N N . GLY A 1 40 ? -23.771 3.588 -6.536 1.00 0.00 678 GLY A N 15
ATOM 25477 C CA . GLY A 1 40 ? -24.408 3.129 -5.319 1.00 0.00 678 GLY A CA 15
ATOM 25478 C C . GLY A 1 40 ? -25.292 4.192 -4.699 1.00 0.00 678 GLY A C 15
ATOM 25479 O O . GLY A 1 40 ? -26.473 3.955 -4.438 1.00 0.00 678 GLY A O 15
ATOM 25483 N N . SER A 1 41 ? -24.720 5.367 -4.474 1.00 0.00 679 SER A N 15
ATOM 25484 C CA . SER A 1 41 ? -25.431 6.474 -3.853 1.00 0.00 679 SER A CA 15
ATOM 25485 C C . SER A 1 41 ? -26.258 7.256 -4.876 1.00 0.00 679 SER A C 15
ATOM 25486 O O . SER A 1 41 ? -26.959 8.203 -4.524 1.00 0.00 679 SER A O 15
ATOM 25494 N N . GLN A 1 42 ? -26.189 6.845 -6.138 1.00 0.00 680 GLN A N 15
ATOM 25495 C CA . GLN A 1 42 ? -26.872 7.555 -7.216 1.00 0.00 680 GLN A CA 15
ATOM 25496 C C . GLN A 1 42 ? -28.298 7.030 -7.403 1.00 0.00 680 GLN A C 15
ATOM 25497 O O . GLN A 1 42 ? -28.802 6.941 -8.525 1.00 0.00 680 GLN A O 15
ATOM 25511 N N . SER A 1 43 ? -28.949 6.704 -6.296 1.00 0.00 681 SER A N 15
ATOM 25512 C CA . SER A 1 43 ? -30.300 6.164 -6.327 1.00 0.00 681 SER A CA 15
ATOM 25513 C C . SER A 1 43 ? -31.318 7.209 -6.788 1.00 0.00 681 SER A C 15
ATOM 25514 O O . SER A 1 43 ? -32.399 6.864 -7.267 1.00 0.00 681 SER A O 15
ATOM 25522 N N . LYS A 1 44 ? -30.965 8.486 -6.664 1.00 0.00 682 LYS A N 15
ATOM 25523 C CA . LYS A 1 44 ? -31.862 9.568 -7.056 1.00 0.00 682 LYS A CA 15
ATOM 25524 C C . LYS A 1 44 ? -31.893 9.723 -8.574 1.00 0.00 682 LYS A C 15
ATOM 25525 O O . LYS A 1 44 ? -32.741 10.431 -9.119 1.00 0.00 682 LYS A O 15
ATOM 25544 N N . LEU A 1 45 ? -30.965 9.059 -9.251 1.00 0.00 683 LEU A N 15
ATOM 25545 C CA . LEU A 1 45 ? -30.911 9.094 -10.704 1.00 0.00 683 LEU A CA 15
ATOM 25546 C C . LEU A 1 45 ? -31.920 8.117 -11.294 1.00 0.00 683 LEU A C 15
ATOM 25547 O O . LEU A 1 45 ? -32.767 8.493 -12.106 1.00 0.00 683 LEU A O 15
ATOM 25563 N N . GLY A 1 46 ? -31.833 6.866 -10.866 1.00 0.00 684 GLY A N 15
ATOM 25564 C CA . GLY A 1 46 ? -32.729 5.845 -11.370 1.00 0.00 684 GLY A CA 15
ATOM 25565 C C . GLY A 1 46 ? -32.182 5.177 -12.612 1.00 0.00 684 GLY A C 15
ATOM 25566 O O . GLY A 1 46 ? -31.565 4.115 -12.534 1.00 0.00 684 GLY A O 15
ATOM 25570 N N . GLY A 1 47 ? -32.385 5.814 -13.755 1.00 0.00 685 GLY A N 15
ATOM 25571 C CA . GLY A 1 47 ? -31.901 5.268 -15.005 1.00 0.00 685 GLY A CA 15
ATOM 25572 C C . GLY A 1 47 ? -33.019 5.010 -15.992 1.00 0.00 685 GLY A C 15
ATOM 25573 O O . GLY A 1 47 ? -34.113 4.591 -15.607 1.00 0.00 685 GLY A O 15
ATOM 25577 N N . GLY A 1 48 ? -32.747 5.262 -17.266 1.00 0.00 901 GLY A N 15
ATOM 25578 C CA . GLY A 1 48 ? -33.742 5.040 -18.298 1.00 0.00 901 GLY A CA 15
ATOM 25579 C C . GLY A 1 48 ? -34.023 3.567 -18.508 1.00 0.00 901 GLY A C 15
ATOM 25580 O O . GLY A 1 48 ? -33.211 2.852 -19.096 1.00 0.00 901 GLY A O 15
ATOM 25584 N N . GLY A 1 49 ? -35.160 3.105 -18.006 1.00 0.00 902 GLY A N 15
ATOM 25585 C CA . GLY A 1 49 ? -35.505 1.704 -18.114 1.00 0.00 902 GLY A CA 15
ATOM 25586 C C . GLY A 1 49 ? -35.313 0.975 -16.800 1.00 0.00 902 GLY A C 15
ATOM 25587 O O . GLY A 1 49 ? -35.580 -0.223 -16.695 1.00 0.00 902 GLY A O 15
ATOM 25591 N N . SER A 1 50 ? -34.840 1.700 -15.798 1.00 0.00 903 SER A N 15
ATOM 25592 C CA . SER A 1 50 ? -34.625 1.129 -14.480 1.00 0.00 903 SER A CA 15
ATOM 25593 C C . SER A 1 50 ? -35.735 1.562 -13.527 1.00 0.00 903 SER A C 15
ATOM 25594 O O . SER A 1 50 ? -35.518 2.360 -12.614 1.00 0.00 903 SER A O 15
ATOM 25602 N N . GLY A 1 51 ? -36.932 1.041 -13.761 1.00 0.00 904 GLY A N 15
ATOM 25603 C CA . GLY A 1 51 ? -38.067 1.382 -12.929 1.00 0.00 904 GLY A CA 15
ATOM 25604 C C . GLY A 1 51 ? -38.549 0.207 -12.105 1.00 0.00 904 GLY A C 15
ATOM 25605 O O . GLY A 1 51 ? -39.673 0.210 -11.603 1.00 0.00 904 GLY A O 15
ATOM 25609 N N . GLY A 1 52 ? -37.708 -0.809 -11.992 1.00 0.00 905 GLY A N 15
ATOM 25610 C CA . GLY A 1 52 ? -38.034 -1.960 -11.177 1.00 0.00 905 GLY A CA 15
ATOM 25611 C C . GLY A 1 52 ? -37.202 -2.001 -9.912 1.00 0.00 905 GLY A C 15
ATOM 25612 O O . GLY A 1 52 ? -37.040 -0.984 -9.231 1.00 0.00 905 GLY A O 15
ATOM 25616 N N . HIS A 1 53 ? -36.671 -3.168 -9.592 1.00 0.00 906 HIS A N 15
ATOM 25617 C CA . HIS A 1 53 ? -35.803 -3.318 -8.436 1.00 0.00 906 HIS A CA 15
ATOM 25618 C C . HIS A 1 53 ? -34.476 -3.928 -8.847 1.00 0.00 906 HIS A C 15
ATOM 25619 O O . HIS A 1 53 ? -34.437 -4.895 -9.608 1.00 0.00 906 HIS A O 15
ATOM 25633 N N . MET A 1 54 ? -33.389 -3.361 -8.353 1.00 0.00 907 MET A N 15
ATOM 25634 C CA . MET A 1 54 ? -32.071 -3.906 -8.622 1.00 0.00 907 MET A CA 15
ATOM 25635 C C . MET A 1 54 ? -31.704 -4.909 -7.537 1.00 0.00 907 MET A C 15
ATOM 25636 O O . MET A 1 54 ? -31.007 -4.577 -6.577 1.00 0.00 907 MET A O 15
ATOM 25650 N N . GLY A 1 55 ? -32.198 -6.131 -7.695 1.00 0.00 908 GLY A N 15
ATOM 25651 C CA . GLY A 1 55 ? -31.985 -7.161 -6.700 1.00 0.00 908 GLY A CA 15
ATOM 25652 C C . GLY A 1 55 ? -30.528 -7.532 -6.541 1.00 0.00 908 GLY A C 15
ATOM 25653 O O . GLY A 1 55 ? -29.790 -7.622 -7.525 1.00 0.00 908 GLY A O 15
ATOM 25657 N N . SER A 1 56 ? -30.117 -7.738 -5.302 1.00 0.00 909 SER A N 15
ATOM 25658 C CA . SER A 1 56 ? -28.750 -8.112 -5.000 1.00 0.00 909 SER A CA 15
ATOM 25659 C C . SER A 1 56 ? -28.473 -9.551 -5.426 1.00 0.00 909 SER A C 15
ATOM 25660 O O . SER A 1 56 ? -28.858 -10.501 -4.736 1.00 0.00 909 SER A O 15
ATOM 25668 N N . GLY A 1 57 ? -27.830 -9.705 -6.575 1.00 0.00 910 GLY A N 15
ATOM 25669 C CA . GLY A 1 57 ? -27.451 -11.020 -7.048 1.00 0.00 910 GLY A CA 15
ATOM 25670 C C . GLY A 1 57 ? -26.128 -11.462 -6.463 1.00 0.00 910 GLY A C 15
ATOM 25671 O O . GLY A 1 57 ? -25.080 -11.329 -7.099 1.00 0.00 910 GLY A O 15
ATOM 25675 N N . GLY A 1 58 ? -26.179 -11.980 -5.249 1.00 0.00 911 GLY A N 15
ATOM 25676 C CA . GLY A 1 58 ? -24.974 -12.360 -4.551 1.00 0.00 911 GLY A CA 15
ATOM 25677 C C . GLY A 1 58 ? -24.647 -11.385 -3.443 1.00 0.00 911 GLY A C 15
ATOM 25678 O O . GLY A 1 58 ? -24.236 -10.255 -3.703 1.00 0.00 911 GLY A O 15
ATOM 25682 N N . LEU A 1 59 ? -24.830 -11.818 -2.205 1.00 0.00 18 LEU A N 15
ATOM 25683 C CA . LEU A 1 59 ? -24.597 -10.966 -1.047 1.00 0.00 18 LEU A CA 15
ATOM 25684 C C . LEU A 1 59 ? -23.114 -10.910 -0.684 1.00 0.00 18 LEU A C 15
ATOM 25685 O O . LEU A 1 59 ? -22.748 -10.472 0.407 1.00 0.00 18 LEU A O 15
ATOM 25701 N N . SER A 1 60 ? -22.270 -11.371 -1.592 1.00 0.00 19 SER A N 15
ATOM 25702 C CA . SER A 1 60 ? -20.835 -11.279 -1.410 1.00 0.00 19 SER A CA 15
ATOM 25703 C C . SER A 1 60 ? -20.300 -10.020 -2.082 1.00 0.00 19 SER A C 15
ATOM 25704 O O . SER A 1 60 ? -19.326 -9.434 -1.615 1.00 0.00 19 SER A O 15
ATOM 25712 N N . TRP A 1 61 ? -20.985 -9.604 -3.159 1.00 0.00 20 TRP A N 15
ATOM 25713 C CA . TRP A 1 61 ? -20.563 -8.476 -3.999 1.00 0.00 20 TRP A CA 15
ATOM 25714 C C . TRP A 1 61 ? -19.054 -8.495 -4.222 1.00 0.00 20 TRP A C 15
ATOM 25715 O O . TRP A 1 61 ? -18.544 -9.265 -5.038 1.00 0.00 20 TRP A O 15
ATOM 25736 N N . LYS A 1 62 ? -18.345 -7.656 -3.488 1.00 0.00 21 LYS A N 15
ATOM 25737 C CA . LYS A 1 62 ? -16.894 -7.616 -3.547 1.00 0.00 21 LYS A CA 15
ATOM 25738 C C . LYS A 1 62 ? -16.314 -8.195 -2.263 1.00 0.00 21 LYS A C 15
ATOM 25739 O O . LYS A 1 62 ? -16.209 -7.498 -1.250 1.00 0.00 21 LYS A O 15
ATOM 25758 N N . ARG A 1 63 ? -15.981 -9.481 -2.295 1.00 0.00 22 ARG A N 15
ATOM 25759 C CA . ARG A 1 63 ? -15.366 -10.135 -1.150 1.00 0.00 22 ARG A CA 15
ATOM 25760 C C . ARG A 1 63 ? -13.929 -9.665 -0.996 1.00 0.00 22 ARG A C 15
ATOM 25761 O O . ARG A 1 63 ? -13.179 -9.606 -1.972 1.00 0.00 22 ARG A O 15
ATOM 25782 N N . CYS A 1 64 ? -13.553 -9.337 0.228 1.00 0.00 23 CYS A N 15
ATOM 25783 C CA . CYS A 1 64 ? -12.249 -8.775 0.494 1.00 0.00 23 CYS A CA 15
ATOM 25784 C C . CYS A 1 64 ? -11.228 -9.877 0.782 1.00 0.00 23 CYS A C 15
ATOM 25785 O O . CYS A 1 64 ? -11.587 -10.966 1.228 1.00 0.00 23 CYS A O 15
ATOM 25792 N N . ALA A 1 65 ? -9.959 -9.586 0.522 1.00 0.00 24 ALA A N 15
ATOM 25793 C CA . ALA A 1 65 ? -8.923 -10.6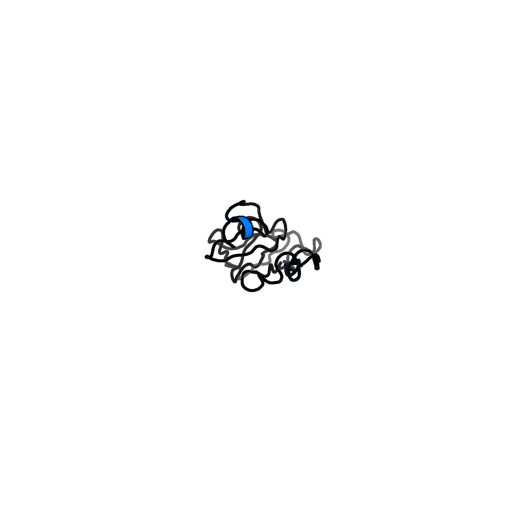15 0.486 1.00 0.00 24 ALA A CA 15
ATOM 25794 C C . ALA A 1 65 ? -8.367 -10.961 1.868 1.00 0.00 24 ALA A C 15
ATOM 25795 O O . ALA A 1 65 ? -8.449 -12.113 2.298 1.00 0.00 24 ALA A O 15
ATOM 25802 N N . GLY A 1 66 ? -7.809 -9.968 2.553 1.00 0.00 25 GLY A N 15
ATOM 25803 C CA . GLY A 1 66 ? -7.095 -10.216 3.797 1.00 0.00 25 GLY A CA 15
ATOM 25804 C C . GLY A 1 66 ? -7.979 -10.778 4.890 1.00 0.00 25 GLY A C 15
ATOM 25805 O O . GLY A 1 66 ? -7.780 -11.912 5.336 1.00 0.00 25 GLY A O 15
ATOM 25809 N N . CYS A 1 67 ? -8.942 -9.982 5.332 1.00 0.00 26 CYS A N 15
ATOM 25810 C CA . CYS A 1 67 ? -9.895 -10.422 6.337 1.00 0.00 26 CYS A CA 15
ATOM 25811 C C . CYS A 1 67 ? -10.726 -11.596 5.822 1.00 0.00 26 CYS A C 15
ATOM 25812 O O . CYS A 1 67 ? -11.030 -12.532 6.566 1.00 0.00 26 CYS A O 15
ATOM 25819 N N . GLY A 1 68 ? -11.082 -11.542 4.546 1.00 0.00 27 GLY A N 15
ATOM 25820 C CA . GLY A 1 68 ? -11.871 -12.598 3.949 1.00 0.00 27 GLY A CA 15
ATOM 25821 C C . GLY A 1 68 ? -13.350 -12.369 4.153 1.00 0.00 27 GLY A C 15
ATOM 25822 O O . GLY A 1 68 ? -14.131 -13.317 4.265 1.00 0.00 27 GLY A O 15
ATOM 25826 N N . GLY A 1 69 ? -13.734 -11.107 4.210 1.00 0.00 28 GLY A N 15
ATOM 25827 C CA . GLY A 1 69 ? -15.119 -10.765 4.406 1.00 0.00 28 GLY A CA 15
ATOM 25828 C C . GLY A 1 69 ? -15.679 -10.059 3.198 1.00 0.00 28 GLY A C 15
ATOM 25829 O O . GLY A 1 69 ? -15.284 -10.345 2.071 1.00 0.00 28 GLY A O 15
ATOM 25833 N N . LYS A 1 70 ? -16.595 -9.142 3.422 1.00 0.00 29 LYS A N 15
ATOM 25834 C CA . LYS A 1 70 ? -17.157 -8.355 2.342 1.00 0.00 29 LYS A CA 15
ATOM 25835 C C . LYS A 1 70 ? -16.737 -6.907 2.496 1.00 0.00 29 LYS A C 15
ATOM 25836 O O . LYS A 1 70 ? -16.811 -6.355 3.597 1.00 0.00 29 LYS A O 15
ATOM 25855 N N . ILE A 1 71 ? -16.277 -6.290 1.416 1.00 0.00 30 ILE A N 15
ATOM 25856 C CA . ILE A 1 71 ? -15.898 -4.892 1.483 1.00 0.00 30 ILE A CA 15
ATOM 25857 C C . ILE A 1 71 ? -17.140 -4.045 1.695 1.00 0.00 30 ILE A C 15
ATOM 25858 O O . ILE A 1 71 ? -17.941 -3.839 0.780 1.00 0.00 30 ILE A O 15
ATOM 25874 N N . ALA A 1 72 ? -17.292 -3.550 2.907 1.00 0.00 31 ALA A N 15
ATOM 25875 C CA . ALA A 1 72 ? -18.416 -2.703 3.240 1.00 0.00 31 ALA A CA 15
ATOM 25876 C C . ALA A 1 72 ? -17.943 -1.279 3.414 1.00 0.00 31 ALA A C 15
ATOM 25877 O O . ALA A 1 72 ? -18.669 -0.420 3.914 1.00 0.00 31 ALA A O 15
ATOM 25884 N N . ASP A 1 73 ? -16.710 -1.042 2.999 1.00 0.00 32 ASP A N 15
ATOM 25885 C CA . ASP A 1 73 ? -16.137 0.291 3.040 1.00 0.00 32 ASP A CA 15
ATOM 25886 C C . ASP A 1 73 ? -16.504 1.054 1.777 1.00 0.00 32 ASP A C 15
ATOM 25887 O O . ASP A 1 73 ? -17.244 0.544 0.930 1.00 0.00 32 ASP A O 15
ATOM 25896 N N . ARG A 1 74 ? -15.995 2.264 1.643 1.00 0.00 33 ARG A N 15
ATOM 25897 C CA . ARG A 1 74 ? -16.329 3.095 0.501 1.00 0.00 33 ARG A CA 15
ATOM 25898 C C . ARG A 1 74 ? -15.419 2.791 -0.684 1.00 0.00 33 ARG A C 15
ATOM 25899 O O . ARG A 1 74 ? -15.878 2.317 -1.723 1.00 0.00 33 ARG A O 15
ATOM 25920 N N . PHE A 1 75 ? -14.133 3.049 -0.522 1.00 0.00 34 PHE A N 15
ATOM 25921 C CA . PHE A 1 75 ? -13.194 2.939 -1.626 1.00 0.00 34 PHE A CA 15
ATOM 25922 C C . PHE A 1 75 ? -12.472 1.598 -1.607 1.00 0.00 34 PHE A C 15
ATOM 25923 O O . PHE A 1 75 ? -11.867 1.221 -0.601 1.00 0.00 34 PHE A O 15
ATOM 25940 N N . LEU A 1 76 ? -12.544 0.880 -2.719 1.00 0.00 35 LEU A N 15
ATOM 25941 C CA . LEU A 1 76 ? -11.837 -0.386 -2.849 1.00 0.00 35 LEU A CA 15
ATOM 25942 C C . LEU A 1 76 ? -10.490 -0.163 -3.522 1.00 0.00 35 LEU A C 15
ATOM 25943 O O . LEU A 1 76 ? -10.355 0.683 -4.408 1.00 0.00 35 LEU A O 15
ATOM 25959 N N . LEU A 1 77 ? -9.498 -0.920 -3.089 1.00 0.00 36 LEU A N 15
ATOM 25960 C CA . LEU A 1 77 ? -8.140 -0.750 -3.568 1.00 0.00 36 LEU A CA 15
ATOM 25961 C C . LEU A 1 77 ? -7.721 -1.913 -4.454 1.00 0.00 36 LEU A C 15
ATOM 25962 O O . LEU A 1 77 ? -8.066 -3.066 -4.189 1.00 0.00 36 LEU A O 15
ATOM 25978 N N . TYR A 1 78 ? -6.990 -1.597 -5.506 1.00 0.00 37 TYR A N 15
ATOM 25979 C CA . TYR A 1 78 ? -6.404 -2.603 -6.372 1.00 0.00 37 TYR A CA 15
ATOM 25980 C C . TYR A 1 78 ? -4.921 -2.727 -6.082 1.00 0.00 37 TYR A C 15
ATOM 25981 O O . TYR A 1 78 ? -4.131 -1.882 -6.499 1.00 0.00 37 TYR A O 15
ATOM 25999 N N . ALA A 1 79 ? -4.547 -3.766 -5.360 1.00 0.00 38 ALA A N 15
ATOM 26000 C CA . ALA A 1 79 ? -3.150 -4.000 -5.044 1.00 0.00 38 ALA A CA 15
ATOM 26001 C C . ALA A 1 79 ? -2.570 -5.083 -5.943 1.00 0.00 38 ALA A C 15
ATOM 26002 O O . ALA A 1 79 ? -2.165 -4.816 -7.073 1.00 0.00 38 ALA A O 15
ATOM 26009 N N . MET A 1 80 ? -2.539 -6.307 -5.434 1.00 0.00 39 MET A N 15
ATOM 26010 C CA . MET A 1 80 ? -2.015 -7.439 -6.183 1.00 0.00 39 MET A CA 15
ATOM 26011 C C . MET A 1 80 ? -2.879 -7.718 -7.411 1.00 0.00 39 MET A C 15
ATOM 26012 O O . MET A 1 80 ? -2.369 -7.812 -8.528 1.00 0.00 39 MET A O 15
ATOM 26026 N N . ASP A 1 81 ? -4.188 -7.806 -7.188 1.00 0.00 40 ASP A N 15
ATOM 26027 C CA . ASP A 1 81 ? -5.157 -8.156 -8.231 1.00 0.00 40 ASP A CA 15
ATOM 26028 C C . ASP A 1 81 ? -6.526 -8.341 -7.598 1.00 0.00 40 ASP A C 15
ATOM 26029 O O . ASP A 1 81 ? -7.551 -8.369 -8.274 1.00 0.00 40 ASP A O 15
ATOM 26038 N N . SER A 1 82 ? -6.529 -8.459 -6.280 1.00 0.00 41 SER A N 15
ATOM 26039 C CA . SER A 1 82 ? -7.744 -8.699 -5.527 1.00 0.00 41 SER A CA 15
ATOM 26040 C C . SER A 1 82 ? -8.429 -7.380 -5.191 1.00 0.00 41 SER A C 15
ATOM 26041 O O . SER A 1 82 ? -7.867 -6.310 -5.430 1.00 0.00 41 SER A O 15
ATOM 26049 N N . TYR A 1 83 ? -9.642 -7.456 -4.664 1.00 0.00 42 TYR A N 15
ATOM 26050 C CA . TYR A 1 83 ? -10.348 -6.266 -4.215 1.00 0.00 42 TYR A CA 15
ATOM 26051 C C . TYR A 1 83 ? -10.075 -6.040 -2.738 1.00 0.00 42 TYR A C 15
ATOM 26052 O O . TYR A 1 83 ? -10.418 -6.875 -1.898 1.00 0.00 42 TYR A O 15
ATOM 26070 N N . TRP A 1 84 ? -9.427 -4.931 -2.428 1.00 0.00 43 TRP A N 15
ATOM 26071 C CA . TRP A 1 84 ? -9.077 -4.612 -1.053 1.00 0.00 43 TRP A CA 15
ATOM 26072 C C . TRP A 1 84 ? -9.845 -3.391 -0.571 1.00 0.00 43 TRP A C 15
ATOM 26073 O O . TRP A 1 84 ? -10.538 -2.730 -1.339 1.00 0.00 43 TRP A O 15
ATOM 26094 N N . HIS A 1 85 ? -9.708 -3.104 0.708 1.00 0.00 44 HIS A N 15
ATOM 26095 C CA . HIS A 1 85 ? -10.233 -1.884 1.310 1.00 0.00 44 HIS A CA 15
ATOM 26096 C C . HIS A 1 85 ? -9.147 -1.340 2.222 1.00 0.00 44 HIS A C 15
ATOM 26097 O O . HIS A 1 85 ? -8.051 -1.904 2.267 1.00 0.00 44 HIS A O 15
ATOM 26111 N N . SER A 1 86 ? -9.430 -0.275 2.946 1.00 0.00 45 SER A N 15
ATOM 26112 C CA . SER A 1 86 ? -8.433 0.330 3.814 1.00 0.00 45 SER A CA 15
ATOM 26113 C C . SER A 1 86 ? -7.858 -0.687 4.807 1.00 0.00 45 SER A C 15
ATOM 26114 O O . SER A 1 86 ? -6.644 -0.774 4.973 1.00 0.00 45 SER A O 15
ATOM 26122 N N . ARG A 1 87 ? -8.733 -1.475 5.427 1.00 0.00 46 ARG A N 15
ATOM 26123 C CA . ARG A 1 87 ? -8.328 -2.415 6.471 1.00 0.00 46 ARG A CA 15
ATOM 26124 C C . ARG A 1 87 ? -7.764 -3.728 5.914 1.00 0.00 46 ARG A C 15
ATOM 26125 O O . ARG A 1 87 ? -7.276 -4.562 6.676 1.00 0.00 46 ARG A O 15
ATOM 26146 N N . CYS A 1 88 ? -7.826 -3.928 4.604 1.00 0.00 47 CYS A N 15
ATOM 26147 C CA . CYS A 1 88 ? -7.252 -5.134 4.012 1.00 0.00 47 CYS A CA 15
ATOM 26148 C C . CYS A 1 88 ? -5.812 -4.891 3.616 1.00 0.00 47 CYS A C 15
ATOM 26149 O O . CYS A 1 88 ? -4.927 -5.695 3.911 1.00 0.00 47 CYS A O 15
ATOM 26156 N N . LEU A 1 89 ? -5.589 -3.773 2.949 1.00 0.00 48 LEU A N 15
ATOM 26157 C CA . LEU A 1 89 ? -4.257 -3.396 2.519 1.00 0.00 48 LEU A CA 15
ATOM 26158 C C . LEU A 1 89 ? -3.460 -2.863 3.704 1.00 0.00 48 LEU A C 15
ATOM 26159 O O . LEU A 1 89 ? -3.240 -1.659 3.834 1.00 0.00 48 LEU A O 15
ATOM 26175 N N . LYS A 1 90 ? -3.050 -3.772 4.571 1.00 0.00 49 LYS A N 15
ATOM 26176 C CA . LYS A 1 90 ? -2.304 -3.422 5.766 1.00 0.00 49 LYS A CA 15
ATOM 26177 C C . LYS A 1 90 ? -0.999 -4.201 5.815 1.00 0.00 49 LYS A C 15
ATOM 26178 O O . LYS A 1 90 ? -0.912 -5.301 5.268 1.00 0.00 49 LYS A O 15
ATOM 26197 N N . CYS A 1 91 ? 0.011 -3.629 6.460 1.00 0.00 50 CYS A N 15
ATOM 26198 C CA . CYS A 1 91 ? 1.270 -4.328 6.664 1.00 0.00 50 CYS A CA 15
ATOM 26199 C C . CYS A 1 91 ? 1.015 -5.583 7.486 1.00 0.00 50 CYS A C 15
ATOM 26200 O O . CYS A 1 91 ? 0.278 -5.545 8.468 1.00 0.00 50 CYS A O 15
ATOM 26207 N N . SER A 1 92 ? 1.610 -6.693 7.093 1.00 0.00 51 SER A N 15
ATOM 26208 C CA . SER A 1 92 ? 1.452 -7.926 7.847 1.00 0.00 51 SER A CA 15
ATOM 26209 C C . SER A 1 92 ? 2.355 -7.919 9.080 1.00 0.00 51 SER A C 15
ATOM 26210 O O . SER A 1 92 ? 2.367 -8.865 9.865 1.00 0.00 51 SER A O 15
ATOM 26218 N N . SER A 1 93 ? 3.111 -6.841 9.247 1.00 0.00 52 SER A N 15
ATOM 26219 C CA . SER A 1 93 ? 3.995 -6.706 10.391 1.00 0.00 52 SER A CA 15
ATOM 26220 C C . SER A 1 93 ? 3.586 -5.520 11.272 1.00 0.00 52 SER A C 15
ATOM 26221 O O . SER A 1 93 ? 3.731 -5.569 12.495 1.00 0.00 52 SER A O 15
ATOM 26229 N N . CYS A 1 94 ? 3.077 -4.456 10.654 1.00 0.00 53 CYS A N 15
ATOM 26230 C CA . CYS A 1 94 ? 2.576 -3.308 11.405 1.00 0.00 53 CYS A CA 15
ATOM 26231 C C . CYS A 1 94 ? 1.084 -3.449 11.674 1.00 0.00 53 CYS A C 15
ATOM 26232 O O . CYS A 1 94 ? 0.594 -3.046 12.731 1.00 0.00 53 CYS A O 15
ATOM 26239 N N . GLN A 1 95 ? 0.387 -4.030 10.702 1.00 0.00 54 GLN A N 15
ATOM 26240 C CA . GLN A 1 95 ? -1.072 -4.063 10.670 1.00 0.00 54 GLN A CA 15
ATOM 26241 C C . GLN A 1 95 ? -1.623 -2.663 10.456 1.00 0.00 54 GLN A C 15
ATOM 26242 O O . GLN A 1 95 ? -2.792 -2.393 10.735 1.00 0.00 54 GLN A O 15
ATOM 26256 N N . ALA A 1 96 ? -0.766 -1.787 9.944 1.00 0.00 55 ALA A N 15
ATOM 26257 C CA . ALA A 1 96 ? -1.150 -0.426 9.622 1.00 0.00 55 ALA A CA 15
ATOM 26258 C C . ALA A 1 96 ? -1.826 -0.390 8.262 1.00 0.00 55 ALA A C 15
ATOM 26259 O O . ALA A 1 96 ? -1.306 -0.942 7.290 1.00 0.00 55 ALA A O 15
ATOM 26266 N N . GLN A 1 97 ? -2.981 0.248 8.202 1.00 0.00 56 GLN A N 15
ATOM 26267 C CA . GLN A 1 97 ? -3.768 0.296 6.987 1.00 0.00 56 GLN A CA 15
ATOM 26268 C C . GLN A 1 97 ? -3.189 1.292 5.986 1.00 0.00 56 GLN A C 15
ATOM 26269 O O . GLN A 1 97 ? -3.273 2.504 6.181 1.00 0.00 56 GLN A O 15
ATOM 26283 N N . LEU A 1 98 ? -2.615 0.771 4.909 1.00 0.00 57 LEU A N 15
ATOM 26284 C CA . LEU A 1 98 ? -2.055 1.605 3.851 1.00 0.00 57 LEU A CA 15
ATOM 26285 C C . LEU A 1 98 ? -3.105 1.874 2.780 1.00 0.00 57 LEU A C 15
ATOM 26286 O O . LEU A 1 98 ? -2.851 2.591 1.814 1.00 0.00 57 LEU A O 15
ATOM 26302 N N . GLY A 1 99 ? -4.290 1.303 2.974 1.00 0.00 58 GLY A N 15
ATOM 26303 C CA . GLY A 1 99 ? -5.347 1.396 1.981 1.00 0.00 58 GLY A CA 15
ATOM 26304 C C . GLY A 1 99 ? -5.807 2.817 1.701 1.00 0.00 58 GLY A C 15
ATOM 26305 O O . GLY A 1 99 ? -6.327 3.100 0.622 1.00 0.00 58 GLY A O 15
ATOM 26309 N N . ASP A 1 100 ? -5.630 3.716 2.661 1.00 0.00 59 ASP A N 15
ATOM 26310 C CA . ASP A 1 100 ? -6.054 5.100 2.474 1.00 0.00 59 ASP A CA 15
ATOM 26311 C C . ASP A 1 100 ? -4.874 5.982 2.104 1.00 0.00 59 ASP A C 15
ATOM 26312 O O . ASP A 1 100 ? -4.966 7.208 2.107 1.00 0.00 59 ASP A O 15
ATOM 26321 N N . ILE A 1 101 ? -3.767 5.352 1.768 1.00 0.00 60 ILE A N 15
ATOM 26322 C CA . ILE A 1 101 ? -2.568 6.079 1.399 1.00 0.00 60 ILE A CA 15
ATOM 26323 C C . ILE A 1 101 ? -2.192 5.775 -0.045 1.00 0.00 60 ILE A C 15
ATOM 26324 O O . ILE A 1 101 ? -2.314 4.643 -0.504 1.00 0.00 60 ILE A O 15
ATOM 26340 N N . GLY A 1 102 ? -1.737 6.796 -0.758 1.00 0.00 61 GLY A N 15
ATOM 26341 C CA . GLY A 1 102 ? -1.360 6.628 -2.152 1.00 0.00 61 GLY A CA 15
ATOM 26342 C C . GLY A 1 102 ? 0.040 6.063 -2.323 1.00 0.00 61 GLY A C 15
ATOM 26343 O O . GLY A 1 102 ? 0.605 6.103 -3.417 1.00 0.00 61 GLY A O 15
ATOM 26347 N N . THR A 1 103 ? 0.604 5.544 -1.245 1.00 0.00 62 THR A N 15
ATOM 26348 C CA . THR A 1 103 ? 1.922 4.944 -1.287 1.00 0.00 62 THR A CA 15
ATOM 26349 C C . THR A 1 103 ? 1.808 3.430 -1.415 1.00 0.00 62 THR A C 15
ATOM 26350 O O . THR A 1 103 ? 1.149 2.780 -0.608 1.00 0.00 62 THR A O 15
ATOM 26361 N N . SER A 1 104 ? 2.447 2.878 -2.432 1.00 0.00 63 SER A N 15
ATOM 26362 C CA . SER A 1 104 ? 2.339 1.457 -2.714 1.00 0.00 63 SER A CA 15
ATOM 26363 C C . SER A 1 104 ? 3.250 0.642 -1.798 1.00 0.00 63 SER A C 15
ATOM 26364 O O . SER A 1 104 ? 4.433 0.960 -1.628 1.00 0.00 63 SER A O 15
ATOM 26372 N N . SER A 1 105 ? 2.680 -0.385 -1.185 1.00 0.00 64 SER A N 15
ATOM 26373 C CA . SER A 1 105 ? 3.431 -1.291 -0.332 1.00 0.00 64 SER A CA 15
ATOM 26374 C C . SER A 1 105 ? 4.125 -2.359 -1.176 1.00 0.00 64 SER A C 15
ATOM 26375 O O . SER A 1 105 ? 3.898 -2.452 -2.388 1.00 0.00 64 SER A O 15
ATOM 26383 N N . TYR A 1 106 ? 4.967 -3.160 -0.543 1.00 0.00 65 TYR A N 15
ATOM 26384 C CA . TYR A 1 106 ? 5.755 -4.147 -1.263 1.00 0.00 65 TYR A CA 15
ATOM 26385 C C . TYR A 1 106 ? 5.355 -5.555 -0.855 1.00 0.00 65 TYR A C 15
ATOM 26386 O O . TYR A 1 106 ? 4.808 -5.765 0.228 1.00 0.00 65 TYR A O 15
ATOM 26404 N N . THR A 1 107 ? 5.633 -6.516 -1.717 1.00 0.00 66 THR A N 15
ATOM 26405 C CA . THR A 1 107 ? 5.293 -7.896 -1.440 1.00 0.00 66 THR A CA 15
ATOM 26406 C C . THR A 1 107 ? 6.412 -8.825 -1.898 1.00 0.00 66 THR A C 15
ATOM 26407 O O . THR A 1 107 ? 7.243 -8.446 -2.723 1.00 0.00 66 THR A O 15
ATOM 26418 N N . LYS A 1 108 ? 6.435 -10.029 -1.343 1.00 0.00 67 LYS A N 15
ATOM 26419 C CA . LYS A 1 108 ? 7.461 -11.005 -1.674 1.00 0.00 67 LYS A CA 15
ATOM 26420 C C . LYS A 1 108 ? 7.001 -12.414 -1.320 1.00 0.00 67 LYS A C 15
ATOM 26421 O O . LYS A 1 108 ? 6.346 -13.084 -2.117 1.00 0.00 67 LYS A O 15
ATOM 26440 N N . SER A 1 109 ? 7.328 -12.849 -0.112 1.00 0.00 68 SER A N 15
ATOM 26441 C CA . SER A 1 109 ? 7.007 -14.193 0.342 1.00 0.00 68 SER A CA 15
ATOM 26442 C C . SER A 1 109 ? 5.559 -14.292 0.830 1.00 0.00 68 SER A C 15
ATOM 26443 O O . SER A 1 109 ? 5.304 -14.606 1.993 1.00 0.00 68 SER A O 15
ATOM 26451 N N . GLY A 1 110 ? 4.622 -14.007 -0.068 1.00 0.00 69 GLY A N 15
ATOM 26452 C CA . GLY A 1 110 ? 3.208 -14.124 0.252 1.00 0.00 69 GLY A CA 15
ATOM 26453 C C . GLY A 1 110 ? 2.766 -13.189 1.365 1.00 0.00 69 GLY A C 15
ATOM 26454 O O . GLY A 1 110 ? 1.826 -13.494 2.101 1.00 0.00 69 GLY A O 15
ATOM 26458 N N . MET A 1 111 ? 3.446 -12.056 1.498 1.00 0.00 70 MET A N 15
ATOM 26459 C CA . MET A 1 111 ? 3.122 -11.085 2.537 1.00 0.00 70 MET A CA 15
ATOM 26460 C C . MET A 1 111 ? 3.205 -9.669 1.989 1.00 0.00 70 MET A C 15
ATOM 26461 O O . MET A 1 111 ? 4.108 -9.352 1.210 1.00 0.00 70 MET A O 15
ATOM 26475 N N . ILE A 1 112 ? 2.260 -8.831 2.385 1.00 0.00 71 ILE A N 15
ATOM 26476 C CA . ILE A 1 112 ? 2.268 -7.424 2.008 1.00 0.00 71 ILE A CA 15
ATOM 26477 C C . ILE A 1 112 ? 2.818 -6.589 3.149 1.00 0.00 71 ILE A C 15
ATOM 26478 O O . ILE A 1 112 ? 2.197 -6.471 4.207 1.00 0.00 71 ILE A O 15
ATOM 26494 N N . LEU A 1 113 ? 3.985 -6.017 2.937 1.00 0.00 72 LEU A N 15
ATOM 26495 C CA . LEU A 1 113 ? 4.678 -5.303 3.987 1.00 0.00 72 LEU A C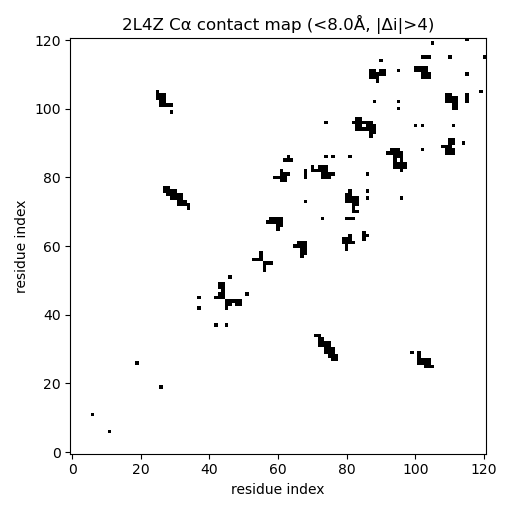A 15
ATOM 26496 C C . LEU A 1 113 ? 4.820 -3.832 3.631 1.00 0.00 72 LEU A C 15
ATOM 26497 O O . LEU A 1 113 ? 4.784 -3.461 2.452 1.00 0.00 72 LEU A O 15
ATOM 26513 N N . CYS A 1 114 ? 4.968 -2.997 4.652 1.00 0.00 73 CYS A N 15
ATOM 26514 C CA . CYS A 1 114 ? 5.142 -1.572 4.451 1.00 0.00 73 CYS A CA 15
ATOM 26515 C C . CYS A 1 114 ? 6.500 -1.275 3.814 1.00 0.00 73 CYS A C 15
ATOM 26516 O O . CYS A 1 114 ? 7.324 -2.177 3.616 1.00 0.00 73 CYS A O 15
ATOM 26523 N N . ARG A 1 115 ? 6.732 -0.006 3.516 1.00 0.00 74 ARG A N 15
ATOM 26524 C CA . ARG A 1 115 ? 7.973 0.427 2.884 1.00 0.00 74 ARG A CA 15
ATOM 26525 C C . ARG A 1 115 ? 9.175 0.080 3.756 1.00 0.00 74 ARG A C 15
ATOM 26526 O O . ARG A 1 115 ? 10.152 -0.501 3.286 1.00 0.00 74 ARG A O 15
ATOM 26547 N N . ASN A 1 116 ? 9.072 0.413 5.034 1.00 0.00 75 ASN A N 15
ATOM 26548 C CA . ASN A 1 116 ? 10.172 0.233 5.969 1.00 0.00 75 ASN A CA 15
ATOM 26549 C C . ASN A 1 116 ? 10.374 -1.238 6.312 1.00 0.00 75 ASN A C 15
ATOM 26550 O O . ASN A 1 116 ? 11.505 -1.714 6.410 1.00 0.00 75 ASN A O 15
ATOM 26561 N N . ASP A 1 117 ? 9.273 -1.962 6.478 1.00 0.00 76 ASP A N 15
ATOM 26562 C CA . ASP A 1 117 ? 9.332 -3.354 6.913 1.00 0.00 76 ASP A CA 15
ATOM 26563 C C . ASP A 1 117 ? 9.911 -4.254 5.844 1.00 0.00 76 ASP A C 15
ATOM 26564 O O . ASP A 1 117 ? 10.713 -5.136 6.139 1.00 0.00 76 ASP A O 15
ATOM 26573 N N . TYR A 1 118 ? 9.499 -4.042 4.602 1.00 0.00 77 TYR A N 15
ATOM 26574 C CA . TYR A 1 118 ? 9.965 -4.883 3.515 1.00 0.00 77 TYR A CA 15
ATOM 26575 C C . TYR A 1 118 ? 11.483 -4.836 3.411 1.00 0.00 77 TYR A C 15
ATOM 26576 O O . TYR A 1 118 ? 12.131 -5.875 3.288 1.00 0.00 77 TYR A O 15
ATOM 26594 N N . ILE A 1 119 ? 12.044 -3.635 3.469 1.00 0.00 78 ILE A N 15
ATOM 26595 C CA . ILE A 1 119 ? 13.491 -3.466 3.410 1.00 0.00 78 ILE A CA 15
ATOM 26596 C C . ILE A 1 119 ? 14.145 -4.088 4.644 1.00 0.00 78 ILE A C 15
ATOM 26597 O O . ILE A 1 119 ? 15.214 -4.697 4.558 1.00 0.00 78 ILE A O 15
ATOM 26613 N N . ARG A 1 120 ? 13.472 -3.949 5.782 1.00 0.00 79 ARG A N 15
ATOM 26614 C CA . ARG A 1 120 ? 13.951 -4.499 7.046 1.00 0.00 79 ARG A CA 15
ATOM 26615 C C . ARG A 1 120 ? 14.012 -6.023 6.994 1.00 0.00 79 ARG A C 15
ATOM 26616 O O . ARG A 1 120 ? 14.972 -6.631 7.466 1.00 0.00 79 ARG A O 15
ATOM 26637 N N . LEU A 1 121 ? 12.982 -6.633 6.423 1.00 0.00 80 LEU A N 15
ATOM 26638 C CA . LEU A 1 121 ? 12.888 -8.082 6.367 1.00 0.00 80 LEU A CA 15
ATOM 26639 C C . LEU A 1 121 ? 13.705 -8.649 5.211 1.00 0.00 80 LEU A C 15
ATOM 26640 O O . LEU A 1 121 ? 14.587 -9.487 5.413 1.00 0.00 80 LEU A O 15
ATOM 26656 N N . PHE A 1 122 ? 13.420 -8.190 4.003 1.00 0.00 81 PHE A N 15
ATOM 26657 C CA . PHE A 1 122 ? 14.068 -8.723 2.817 1.00 0.00 81 PHE A CA 15
ATOM 26658 C C . PHE A 1 122 ? 14.868 -7.641 2.102 1.00 0.00 81 PHE A C 15
ATOM 26659 O O . PHE A 1 122 ? 16.098 -7.648 2.128 1.00 0.00 81 PHE A O 15
ATOM 26676 N N . GLY A 1 123 ? 14.166 -6.705 1.479 1.00 0.00 82 GLY A N 15
ATOM 26677 C CA . GLY A 1 123 ? 14.829 -5.657 0.734 1.00 0.00 82 GLY A CA 15
ATOM 26678 C C . GLY A 1 123 ? 14.949 -6.003 -0.735 1.00 0.00 82 GLY A C 15
ATOM 26679 O O . GLY A 1 123 ? 15.895 -5.519 -1.388 1.00 0.00 82 GLY A O 15
ATOM 26686 N N . SER A 1 3 ? 15.814 -15.702 -44.914 1.00 0.00 641 SER A N 16
ATOM 26687 C CA . SER A 1 3 ? 15.802 -17.090 -44.405 1.00 0.00 641 SER A CA 16
ATOM 26688 C C . SER A 1 3 ? 15.701 -17.114 -42.882 1.00 0.00 641 SER A C 16
ATOM 26689 O O . SER A 1 3 ? 16.191 -18.037 -42.229 1.00 0.00 641 SER A O 16
ATOM 26697 N N . LEU A 1 4 ? 15.061 -16.099 -42.316 1.00 0.00 642 LEU A N 16
ATOM 26698 C CA . LEU A 1 4 ? 14.903 -16.004 -40.873 1.00 0.00 642 LEU A CA 16
ATOM 26699 C C . LEU A 1 4 ? 13.429 -16.110 -40.498 1.00 0.00 642 LEU A C 16
ATOM 26700 O O . LEU A 1 4 ? 12.738 -15.099 -40.365 1.00 0.00 642 LEU A O 16
ATOM 26716 N N . GLN A 1 5 ? 12.946 -17.335 -40.332 1.00 0.00 643 GLN A N 16
ATOM 26717 C CA . GLN A 1 5 ? 11.538 -17.553 -40.046 1.00 0.00 643 GLN A CA 16
ATOM 26718 C C . GLN A 1 5 ? 11.334 -18.167 -38.667 1.00 0.00 643 GLN A C 16
ATOM 26719 O O . GLN A 1 5 ? 12.050 -19.090 -38.267 1.00 0.00 643 GLN A O 16
ATOM 26733 N N . ASN A 1 6 ? 10.355 -17.622 -37.953 1.00 0.00 644 ASN A N 16
ATOM 26734 C CA . ASN A 1 6 ? 9.955 -18.108 -36.637 1.00 0.00 644 ASN A CA 16
ATOM 26735 C C . ASN A 1 6 ? 11.114 -18.110 -35.644 1.00 0.00 644 ASN A C 16
ATOM 26736 O O . ASN A 1 6 ? 11.258 -19.035 -34.844 1.00 0.00 644 ASN A O 16
ATOM 26747 N N . ASN A 1 7 ? 11.938 -17.074 -35.691 1.00 0.00 645 ASN A N 16
ATOM 26748 C CA . ASN A 1 7 ? 13.013 -16.924 -34.723 1.00 0.00 645 ASN A CA 16
ATOM 26749 C C . ASN A 1 7 ? 12.706 -15.765 -33.786 1.00 0.00 645 ASN A C 16
ATOM 26750 O O . ASN A 1 7 ? 12.266 -15.974 -32.655 1.00 0.00 645 ASN A O 16
ATOM 26761 N N . GLN A 1 8 ? 12.926 -14.546 -34.279 1.00 0.00 646 GLN A N 16
ATOM 26762 C CA . GLN A 1 8 ? 12.621 -13.325 -33.536 1.00 0.00 646 GLN A CA 16
ATOM 26763 C C . GLN A 1 8 ? 13.286 -13.321 -32.164 1.00 0.00 646 GLN A C 16
ATOM 26764 O O . GLN A 1 8 ? 12.643 -13.047 -31.146 1.00 0.00 646 GLN A O 16
ATOM 26778 N N . ASP A 1 9 ? 14.572 -13.635 -32.143 1.00 0.00 647 ASP A N 16
ATOM 26779 C CA . ASP A 1 9 ? 15.349 -13.584 -30.917 1.00 0.00 647 ASP A CA 16
ATOM 26780 C C . ASP A 1 9 ? 15.606 -12.131 -30.534 1.00 0.00 647 ASP A C 16
ATOM 26781 O O . ASP A 1 9 ? 16.364 -11.420 -31.198 1.00 0.00 647 ASP A O 16
ATOM 26790 N N . VAL A 1 10 ? 14.939 -11.691 -29.471 1.00 0.00 648 VAL A N 16
ATOM 26791 C CA . VAL A 1 10 ? 15.005 -10.302 -29.032 1.00 0.00 648 VAL A CA 16
ATOM 26792 C C . VAL A 1 10 ? 16.400 -9.946 -28.532 1.00 0.00 648 VAL A C 16
ATOM 26793 O O . VAL A 1 10 ? 16.908 -10.557 -27.591 1.00 0.00 648 VAL A O 16
ATOM 26806 N N . SER A 1 11 ? 17.016 -8.966 -29.181 1.00 0.00 649 SER A N 16
ATOM 26807 C CA . SER A 1 11 ? 18.328 -8.475 -28.787 1.00 0.00 649 SER A CA 16
ATOM 26808 C C . SER A 1 11 ? 18.229 -7.637 -27.512 1.00 0.00 649 SER A C 16
ATOM 26809 O O . SER A 1 11 ? 18.136 -6.409 -27.566 1.00 0.00 649 SER A O 16
ATOM 26817 N N . PHE A 1 12 ? 18.258 -8.308 -26.365 1.00 0.00 650 PHE A N 16
ATOM 26818 C CA . PHE A 1 12 ? 18.095 -7.645 -25.071 1.00 0.00 650 PHE A CA 16
ATOM 26819 C C . PHE A 1 12 ? 19.301 -6.778 -24.732 1.00 0.00 650 PHE A C 16
ATOM 26820 O O . PHE A 1 12 ? 19.256 -5.958 -23.814 1.00 0.00 650 PHE A O 16
ATOM 26837 N N . GLU A 1 13 ? 20.375 -6.957 -25.485 1.00 0.00 651 GLU A N 16
ATOM 26838 C CA . GLU A 1 13 ? 21.606 -6.219 -25.250 1.00 0.00 651 GLU A CA 16
ATOM 26839 C C . GLU A 1 13 ? 21.588 -4.881 -25.979 1.00 0.00 651 GLU A C 16
ATOM 26840 O O . GLU A 1 13 ? 22.420 -4.013 -25.713 1.00 0.00 651 GLU A O 16
ATOM 26852 N N . ASN A 1 14 ? 20.632 -4.715 -26.887 1.00 0.00 652 ASN A N 16
ATOM 26853 C CA . ASN A 1 14 ? 20.523 -3.489 -27.669 1.00 0.00 652 ASN A CA 16
ATOM 26854 C C . ASN A 1 14 ? 20.118 -2.323 -26.777 1.00 0.00 652 ASN A C 16
ATOM 26855 O O . ASN A 1 14 ? 20.687 -1.236 -26.858 1.00 0.00 652 ASN A O 16
ATOM 26866 N N . ILE A 1 15 ? 19.140 -2.566 -25.917 1.00 0.00 653 ILE A N 16
ATOM 26867 C CA . ILE A 1 15 ? 18.687 -1.558 -24.968 1.00 0.00 653 ILE A CA 16
ATOM 26868 C C . ILE A 1 15 ? 19.608 -1.524 -23.754 1.00 0.00 653 ILE A C 16
ATOM 26869 O O . ILE A 1 15 ? 19.425 -2.284 -22.803 1.00 0.00 653 ILE A O 16
ATOM 26885 N N . GLN A 1 16 ? 20.604 -0.654 -23.795 1.00 0.00 654 GLN A N 16
ATOM 26886 C CA . GLN A 1 16 ? 21.567 -0.548 -22.712 1.00 0.00 654 GLN A CA 16
ATOM 26887 C C . GLN A 1 16 ? 21.273 0.669 -21.846 1.00 0.00 654 GLN A C 16
ATOM 26888 O O . GLN A 1 16 ? 21.772 1.765 -22.105 1.00 0.00 654 GLN A O 16
ATOM 26902 N N . TRP A 1 17 ? 20.451 0.470 -20.824 1.00 0.00 655 TRP A N 16
ATOM 26903 C CA . TRP A 1 17 ? 20.102 1.536 -19.893 1.00 0.00 655 TRP A CA 16
ATOM 26904 C C . TRP A 1 17 ? 21.305 1.917 -19.033 1.00 0.00 655 TRP A C 16
ATOM 26905 O O . TRP A 1 17 ? 21.850 1.086 -18.301 1.00 0.00 655 TRP A O 16
ATOM 26926 N N . SER A 1 18 ? 21.717 3.173 -19.121 1.00 0.00 656 SER A N 16
ATOM 26927 C CA . SER A 1 18 ? 22.861 3.663 -18.362 1.00 0.00 656 SER A CA 16
ATOM 26928 C C . SER A 1 18 ? 22.447 4.085 -16.950 1.00 0.00 656 SER A C 16
ATOM 26929 O O . SER A 1 18 ? 22.780 5.177 -16.491 1.00 0.00 656 SER A O 16
ATOM 26937 N N . ILE A 1 19 ? 21.717 3.211 -16.267 1.00 0.00 657 ILE A N 16
ATOM 26938 C CA . ILE A 1 19 ? 21.252 3.485 -14.913 1.00 0.00 657 ILE A CA 16
ATOM 26939 C C . ILE A 1 19 ? 21.506 2.276 -14.015 1.00 0.00 657 ILE A C 16
ATOM 26940 O O . ILE A 1 19 ? 22.362 1.441 -14.315 1.00 0.00 657 ILE A O 16
ATOM 26956 N N . ASP A 1 20 ? 20.766 2.187 -12.915 1.00 0.00 658 ASP A N 16
ATOM 26957 C CA . ASP A 1 20 ? 20.854 1.032 -12.027 1.00 0.00 658 ASP A CA 16
ATOM 26958 C C . ASP A 1 20 ? 19.839 -0.026 -12.449 1.00 0.00 658 ASP A C 16
ATOM 26959 O O . ASP A 1 20 ? 18.632 0.157 -12.282 1.00 0.00 658 ASP A O 16
ATOM 26968 N N . PRO A 1 21 ? 20.320 -1.144 -13.015 1.00 0.00 659 PRO A N 16
ATOM 26969 C CA . PRO A 1 21 ? 19.470 -2.197 -13.568 1.00 0.00 659 PRO A CA 16
ATOM 26970 C C . PRO A 1 21 ? 18.851 -3.099 -12.499 1.00 0.00 659 PRO A C 16
ATOM 26971 O O . PRO A 1 21 ? 19.298 -4.229 -12.290 1.00 0.00 659 PRO A O 16
ATOM 26982 N N . GLY A 1 22 ? 17.831 -2.589 -11.821 1.00 0.00 660 GLY A N 16
ATOM 26983 C CA . GLY A 1 22 ? 17.073 -3.398 -10.886 1.00 0.00 660 GLY A CA 16
ATOM 26984 C C . GLY A 1 22 ? 17.716 -3.482 -9.518 1.00 0.00 660 GLY A C 16
ATOM 26985 O O . GLY A 1 22 ? 17.454 -4.414 -8.757 1.00 0.00 660 GLY A O 16
ATOM 26989 N N . ALA A 1 23 ? 18.549 -2.507 -9.193 1.00 0.00 661 ALA A N 16
ATOM 26990 C CA . ALA A 1 23 ? 19.225 -2.493 -7.903 1.00 0.00 661 ALA A CA 16
ATOM 26991 C C . ALA A 1 23 ? 18.398 -1.748 -6.860 1.00 0.00 661 ALA A C 16
ATOM 26992 O O . ALA A 1 23 ? 18.708 -1.773 -5.669 1.00 0.00 661 ALA A O 16
ATOM 26999 N N . ASP A 1 24 ? 17.344 -1.090 -7.315 1.00 0.00 662 ASP A N 16
ATOM 27000 C CA . ASP A 1 24 ? 16.464 -0.345 -6.425 1.00 0.00 662 ASP A CA 16
ATOM 27001 C C . ASP A 1 24 ? 15.129 -1.077 -6.269 1.00 0.00 662 ASP A C 16
ATOM 27002 O O . ASP A 1 24 ? 14.862 -2.049 -6.976 1.00 0.00 662 ASP A O 16
ATOM 27011 N N . LEU A 1 25 ? 14.290 -0.608 -5.349 1.00 0.00 663 LEU A N 16
ATOM 27012 C CA . LEU A 1 25 ? 13.078 -1.330 -4.970 1.00 0.00 663 LEU A CA 16
ATOM 27013 C C . LEU A 1 25 ? 11.915 -1.086 -5.933 1.00 0.00 663 LEU A C 16
ATOM 27014 O O . LEU A 1 25 ? 10.796 -1.523 -5.668 1.00 0.00 663 LEU A O 16
ATOM 27030 N N . SER A 1 26 ? 12.168 -0.417 -7.054 1.00 0.00 664 SER A N 16
ATOM 27031 C CA . SER A 1 26 ? 11.106 -0.115 -8.010 1.00 0.00 664 SER A CA 16
ATOM 27032 C C . SER A 1 26 ? 10.565 -1.386 -8.664 1.00 0.00 664 SER A C 16
ATOM 27033 O O . SER A 1 26 ? 9.440 -1.401 -9.164 1.00 0.00 664 SER A O 16
ATOM 27041 N N . GLN A 1 27 ? 11.361 -2.448 -8.648 1.00 0.00 665 GLN A N 16
ATOM 27042 C CA . GLN A 1 27 ? 10.944 -3.721 -9.229 1.00 0.00 665 GLN A CA 16
ATOM 27043 C C . GLN A 1 27 ? 9.941 -4.431 -8.321 1.00 0.00 665 GLN A C 16
ATOM 27044 O O . GLN A 1 27 ? 9.155 -5.259 -8.777 1.00 0.00 665 GLN A O 16
ATOM 27058 N N . TYR A 1 28 ? 9.965 -4.093 -7.039 1.00 0.00 666 TYR A N 16
ATOM 27059 C CA . TYR A 1 28 ? 9.076 -4.715 -6.065 1.00 0.00 666 TYR A CA 16
ATOM 27060 C C . TYR A 1 28 ? 7.897 -3.805 -5.754 1.00 0.00 666 TYR A C 16
ATOM 27061 O O . TYR A 1 28 ? 7.131 -4.056 -4.822 1.00 0.00 666 TYR A O 16
ATOM 27079 N N . LYS A 1 29 ? 7.761 -2.746 -6.536 1.00 0.00 667 LYS A N 16
ATOM 27080 C CA . LYS A 1 29 ? 6.720 -1.761 -6.312 1.00 0.00 667 LYS A CA 16
ATOM 27081 C C . LYS A 1 29 ? 5.357 -2.299 -6.696 1.00 0.00 667 LYS A C 16
ATOM 27082 O O . LYS A 1 29 ? 5.185 -2.922 -7.746 1.00 0.00 667 LYS A O 16
ATOM 27101 N N . MET A 1 30 ? 4.390 -2.041 -5.848 1.00 0.00 668 MET A N 16
ATOM 27102 C CA . MET A 1 30 ? 3.018 -2.360 -6.155 1.00 0.00 668 MET A CA 16
ATOM 27103 C C . MET A 1 30 ? 2.205 -1.083 -6.194 1.00 0.00 668 MET A C 16
ATOM 27104 O O . MET A 1 30 ? 2.159 -0.330 -5.221 1.00 0.00 668 MET A O 16
ATOM 27118 N N . ASP A 1 31 ? 1.614 -0.822 -7.342 1.00 0.00 669 ASP A N 16
ATOM 27119 C CA . ASP A 1 31 ? 0.834 0.381 -7.548 1.00 0.00 669 ASP A CA 16
ATOM 27120 C C . ASP A 1 31 ? -0.634 0.110 -7.266 1.00 0.00 669 ASP A C 16
ATOM 27121 O O . ASP A 1 31 ? -1.224 -0.825 -7.812 1.00 0.00 669 ASP A O 16
ATOM 27130 N N . VAL A 1 32 ? -1.215 0.922 -6.401 1.00 0.00 670 VAL A N 16
ATOM 27131 C CA . VAL A 1 32 ? -2.588 0.721 -5.973 1.00 0.00 670 VAL A CA 16
ATOM 27132 C C . VAL A 1 32 ? -3.558 1.346 -6.966 1.00 0.00 670 VAL A C 16
ATOM 27133 O O . VAL A 1 32 ? -3.539 2.555 -7.195 1.00 0.00 670 VAL A O 16
ATOM 27146 N N . THR A 1 33 ? -4.392 0.514 -7.562 1.00 0.00 671 THR A N 16
ATOM 27147 C CA . THR A 1 33 ? -5.392 0.987 -8.504 1.00 0.00 671 THR A CA 16
ATOM 27148 C C . THR A 1 33 ? -6.709 1.235 -7.775 1.00 0.00 671 THR A C 16
ATOM 27149 O O . THR A 1 33 ? -7.073 0.485 -6.872 1.00 0.00 671 THR A O 16
ATOM 27160 N N . VAL A 1 34 ? -7.404 2.300 -8.134 1.00 0.00 672 VAL A N 16
ATOM 27161 C CA . VAL A 1 34 ? -8.628 2.669 -7.438 1.00 0.00 672 VAL A CA 16
ATOM 27162 C C . VAL A 1 34 ? -9.856 2.230 -8.225 1.00 0.00 672 VAL A C 16
ATOM 27163 O O . VAL A 1 34 ? -10.050 2.643 -9.368 1.00 0.00 672 VAL A O 16
ATOM 27176 N N . ILE A 1 35 ? -10.672 1.383 -7.614 1.00 0.00 673 ILE A N 16
ATOM 27177 C CA . ILE A 1 35 ? -11.916 0.954 -8.231 1.00 0.00 673 ILE A CA 16
ATOM 27178 C C . ILE A 1 35 ? -13.002 1.981 -7.935 1.00 0.00 673 ILE A C 16
ATOM 27179 O O . ILE A 1 35 ? -13.223 2.347 -6.779 1.00 0.00 673 ILE A O 16
ATOM 27195 N N . ASP A 1 36 ? -13.657 2.448 -8.984 1.00 0.00 674 ASP A N 16
ATOM 27196 C CA . ASP A 1 36 ? -14.651 3.503 -8.860 1.00 0.00 674 ASP A CA 16
ATOM 27197 C C . ASP A 1 36 ? -15.992 2.965 -8.365 1.00 0.00 674 ASP A C 16
ATOM 27198 O O . ASP A 1 36 ? -16.680 2.220 -9.069 1.00 0.00 674 ASP A O 16
ATOM 27207 N N . THR A 1 37 ? -16.342 3.327 -7.140 1.00 0.00 675 THR A N 16
ATOM 27208 C CA . THR A 1 37 ? -17.674 3.080 -6.610 1.00 0.00 675 THR A CA 16
ATOM 27209 C C . THR A 1 37 ? -18.455 4.390 -6.581 1.00 0.00 675 THR A C 16
ATOM 27210 O O . THR A 1 37 ? -18.725 4.949 -5.514 1.00 0.00 675 THR A O 16
ATOM 27221 N N . LYS A 1 38 ? -18.801 4.872 -7.772 1.00 0.00 676 LYS A N 16
ATOM 27222 C CA . LYS A 1 38 ? -19.402 6.192 -7.949 1.00 0.00 676 LYS A CA 16
ATOM 27223 C C . LYS A 1 38 ? -20.648 6.386 -7.093 1.00 0.00 676 LYS A C 16
ATOM 27224 O O . LYS A 1 38 ? -20.783 7.398 -6.406 1.00 0.00 676 LYS A O 16
ATOM 27243 N N . ASP A 1 39 ? -21.545 5.408 -7.109 1.00 0.00 677 ASP A N 16
ATOM 27244 C CA . ASP A 1 39 ? -22.833 5.555 -6.433 1.00 0.00 677 ASP A CA 16
ATOM 27245 C C . ASP A 1 39 ? -22.734 5.238 -4.952 1.00 0.00 677 ASP A C 16
ATOM 27246 O O . ASP A 1 39 ? -23.720 4.891 -4.302 1.00 0.00 677 ASP A O 16
ATOM 27255 N N . GLY A 1 40 ? -21.541 5.392 -4.426 1.00 0.00 678 GLY A N 16
ATOM 27256 C CA . GLY A 1 40 ? -21.323 5.216 -3.009 1.00 0.00 678 GLY A CA 16
ATOM 27257 C C . GLY A 1 40 ? -21.321 6.547 -2.291 1.00 0.00 678 GLY A C 16
ATOM 27258 O O . GLY A 1 40 ? -21.643 6.631 -1.107 1.00 0.00 678 GLY A O 16
ATOM 27262 N N . SER A 1 41 ? -20.952 7.590 -3.021 1.00 0.00 679 SER A N 16
ATOM 27263 C CA . SER A 1 41 ? -20.913 8.940 -2.477 1.00 0.00 679 SER A CA 16
ATOM 27264 C C . SER A 1 41 ? -22.218 9.682 -2.756 1.00 0.00 679 SER A C 16
ATOM 27265 O O . SER A 1 41 ? -22.525 10.679 -2.102 1.00 0.00 679 SER A O 16
ATOM 27273 N N . GLN A 1 42 ? -22.978 9.196 -3.729 1.00 0.00 680 GLN A N 16
ATOM 27274 C CA . GLN A 1 42 ? -24.222 9.855 -4.113 1.00 0.00 680 GLN A CA 16
ATOM 27275 C C . GLN A 1 42 ? -25.428 8.941 -3.912 1.00 0.00 680 GLN A C 16
ATOM 27276 O O . GLN A 1 42 ? -26.432 9.356 -3.337 1.00 0.00 680 GLN A O 16
ATOM 27290 N N . SER A 1 43 ? -25.318 7.698 -4.390 1.00 0.00 681 SER A N 16
ATOM 27291 C CA . SER A 1 43 ? -26.423 6.740 -4.337 1.00 0.00 681 SER A CA 16
ATOM 27292 C C . SER A 1 43 ? -27.640 7.306 -5.064 1.00 0.00 681 SER A C 16
ATOM 27293 O O . SER A 1 43 ? -28.779 7.212 -4.597 1.00 0.00 681 SER A O 16
ATOM 27301 N N . LYS A 1 44 ? -27.378 7.891 -6.222 1.00 0.00 682 LYS A N 16
ATOM 27302 C CA . LYS A 1 44 ? -28.401 8.555 -7.008 1.00 0.00 682 LYS A CA 16
ATOM 27303 C C . LYS A 1 44 ? -28.817 7.682 -8.185 1.00 0.00 682 LYS A C 16
ATOM 27304 O O . LYS A 1 44 ? -29.884 7.872 -8.770 1.00 0.00 682 LYS A O 16
ATOM 27323 N N . LEU A 1 45 ? -27.964 6.729 -8.529 1.00 0.00 683 LEU A N 16
ATOM 27324 C CA . LEU A 1 45 ? -28.256 5.798 -9.607 1.00 0.00 683 LEU A CA 16
ATOM 27325 C C . LEU A 1 45 ? -29.066 4.631 -9.069 1.00 0.00 683 LEU A C 16
ATOM 27326 O O . LEU A 1 45 ? -30.030 4.188 -9.693 1.00 0.00 683 LEU A O 16
ATOM 27342 N N . GLY A 1 46 ? -28.673 4.143 -7.903 1.00 0.00 684 GLY A N 16
ATOM 27343 C CA . GLY A 1 46 ? -29.399 3.073 -7.258 1.00 0.00 684 GLY A CA 16
ATOM 27344 C C . GLY A 1 46 ? -28.833 2.745 -5.894 1.00 0.00 684 GLY A C 16
ATOM 27345 O O . GLY A 1 46 ? -29.502 2.930 -4.873 1.00 0.00 684 GLY A O 16
ATOM 27349 N N . GLY A 1 47 ? -27.588 2.288 -5.874 1.00 0.00 685 GLY A N 16
ATOM 27350 C CA . GLY A 1 47 ? -26.974 1.842 -4.640 1.00 0.00 685 GLY A CA 16
ATOM 27351 C C . GLY A 1 47 ? -27.652 0.601 -4.105 1.00 0.00 685 GLY A C 16
ATOM 27352 O O . GLY A 1 47 ? -27.500 -0.485 -4.666 1.00 0.00 685 GLY A O 16
ATOM 27356 N N . GLY A 1 48 ? -28.412 0.764 -3.031 1.00 0.00 901 GLY A N 16
ATOM 27357 C CA . GLY A 1 48 ? -29.206 -0.325 -2.504 1.00 0.00 901 GLY A CA 16
ATOM 27358 C C . GLY A 1 48 ? -30.676 -0.101 -2.783 1.00 0.00 901 GLY A C 16
ATOM 27359 O O . GLY A 1 48 ? -31.165 -0.417 -3.868 1.00 0.00 901 GLY A O 16
ATOM 27363 N N . GLY A 1 49 ? -31.378 0.457 -1.808 1.00 0.00 902 GLY A N 16
ATOM 27364 C CA . GLY A 1 49 ? -32.762 0.830 -2.011 1.00 0.00 902 GLY A CA 16
ATOM 27365 C C . GLY A 1 49 ? -33.715 -0.327 -1.805 1.00 0.00 902 GLY A C 16
ATOM 27366 O O . GLY A 1 49 ? -34.013 -1.070 -2.739 1.00 0.00 902 GLY A O 16
ATOM 27370 N N . SER A 1 50 ? -34.195 -0.477 -0.582 1.00 0.00 903 SER A N 16
ATOM 27371 C CA . SER A 1 50 ? -35.158 -1.515 -0.262 1.00 0.00 903 SER A CA 16
ATOM 27372 C C . SER A 1 50 ? -36.245 -0.960 0.649 1.00 0.00 903 SER A C 16
ATOM 27373 O O . SER A 1 50 ? -35.949 -0.310 1.653 1.00 0.00 903 SER A O 16
ATOM 27381 N N . GLY A 1 51 ? -37.496 -1.206 0.293 1.00 0.00 904 GLY A N 16
ATOM 27382 C CA . GLY A 1 51 ? -38.601 -0.750 1.109 1.00 0.00 904 GLY A CA 16
ATOM 27383 C C . GLY A 1 51 ? -38.808 -1.649 2.308 1.00 0.00 904 GLY A C 16
ATOM 27384 O O . GLY A 1 51 ? -39.186 -1.192 3.389 1.00 0.00 904 GLY A O 16
ATOM 27388 N N . GLY A 1 52 ? -38.558 -2.938 2.113 1.00 0.00 905 GLY A N 16
ATOM 27389 C CA . GLY A 1 52 ? -38.654 -3.885 3.202 1.00 0.00 905 GLY A CA 16
ATOM 27390 C C . GLY A 1 52 ? -37.384 -3.921 4.024 1.00 0.00 905 GLY A C 16
ATOM 27391 O O . GLY A 1 52 ? -37.145 -3.039 4.848 1.00 0.00 905 GLY A O 16
ATOM 27395 N N . HIS A 1 53 ? -36.564 -4.931 3.792 1.00 0.00 906 HIS A N 16
ATOM 27396 C CA . HIS A 1 53 ? -35.307 -5.065 4.512 1.00 0.00 906 HIS A CA 16
ATOM 27397 C C . HIS A 1 53 ? -34.184 -5.429 3.553 1.00 0.00 906 HIS A C 16
ATOM 27398 O O . HIS A 1 53 ? -34.418 -6.080 2.534 1.00 0.00 906 HIS A O 16
ATOM 27412 N N . MET A 1 54 ? -32.971 -5.004 3.875 1.00 0.00 907 MET A N 16
ATOM 27413 C CA . MET A 1 54 ? -31.811 -5.283 3.035 1.00 0.00 907 MET A CA 16
ATOM 27414 C C . MET A 1 54 ? -31.256 -6.679 3.320 1.00 0.00 907 MET A C 16
ATOM 27415 O O . MET A 1 54 ? -30.114 -6.835 3.758 1.00 0.00 907 MET A O 16
ATOM 27429 N N . GLY A 1 55 ? -32.071 -7.693 3.063 1.00 0.00 908 GLY A N 16
ATOM 27430 C CA . GLY A 1 55 ? -31.659 -9.057 3.321 1.00 0.00 908 GLY A CA 16
ATOM 27431 C C . GLY A 1 55 ? -31.600 -9.892 2.059 1.00 0.00 908 GLY A C 16
ATOM 27432 O O . GLY A 1 55 ? -32.622 -10.382 1.581 1.00 0.00 908 GLY A O 16
ATOM 27436 N N . SER A 1 56 ? -30.406 -10.040 1.512 1.00 0.00 909 SER A N 16
ATOM 27437 C CA . SER A 1 56 ? -30.198 -10.868 0.333 1.00 0.00 909 SER A CA 16
ATOM 27438 C C . SER A 1 56 ? -29.629 -12.231 0.731 1.00 0.00 909 SER A C 16
ATOM 27439 O O . SER A 1 56 ? -29.347 -12.469 1.908 1.00 0.00 909 SER A O 16
ATOM 27447 N N . GLY A 1 57 ? -29.464 -13.119 -0.244 1.00 0.00 910 GLY A N 16
ATOM 27448 C CA . GLY A 1 57 ? -28.899 -14.426 0.030 1.00 0.00 910 GLY A CA 16
ATOM 27449 C C . GLY A 1 57 ? -27.419 -14.473 -0.274 1.00 0.00 910 GLY A C 16
ATOM 27450 O O . GLY A 1 57 ? -26.955 -13.806 -1.202 1.00 0.00 910 GLY A O 16
ATOM 27454 N N . GLY A 1 58 ? -26.684 -15.265 0.498 1.00 0.00 911 GLY A N 16
ATOM 27455 C CA . GLY A 1 58 ? -25.243 -15.349 0.335 1.00 0.00 911 GLY A CA 16
ATOM 27456 C C . GLY A 1 58 ? -24.562 -14.033 0.641 1.00 0.00 911 GLY A C 16
ATOM 27457 O O . GLY A 1 58 ? -24.420 -13.652 1.805 1.00 0.00 911 GLY A O 16
ATOM 27461 N N . LEU A 1 59 ? -24.138 -13.347 -0.405 1.00 0.00 18 LEU A N 16
ATOM 27462 C CA . LEU A 1 59 ? -23.590 -12.009 -0.285 1.00 0.00 18 LEU A CA 16
ATOM 27463 C C . LEU A 1 59 ? -23.962 -11.199 -1.516 1.00 0.00 18 LEU A C 16
ATOM 27464 O O . LEU A 1 59 ? -23.956 -11.718 -2.631 1.00 0.00 18 LEU A O 16
ATOM 27480 N N . SER A 1 60 ? -24.290 -9.937 -1.309 1.00 0.00 19 SER A N 16
ATOM 27481 C CA . SER A 1 60 ? -24.755 -9.080 -2.385 1.00 0.00 19 SER A CA 16
ATOM 27482 C C . SER A 1 60 ? -23.591 -8.372 -3.070 1.00 0.00 19 SER A C 16
ATOM 27483 O O . SER A 1 60 ? -23.637 -8.099 -4.269 1.00 0.00 19 SER A O 16
ATOM 27491 N N . TRP A 1 61 ? -22.546 -8.087 -2.308 1.00 0.00 20 TRP A N 16
ATOM 27492 C CA . TRP A 1 61 ? -21.422 -7.319 -2.824 1.00 0.00 20 TRP A CA 16
ATOM 27493 C C . TRP A 1 61 ? -20.165 -8.186 -2.894 1.00 0.00 20 TRP A C 16
ATOM 27494 O O . TRP A 1 61 ? -20.194 -9.261 -3.493 1.00 0.00 20 TRP A O 16
ATOM 27515 N N . LYS A 1 62 ? -19.071 -7.746 -2.277 1.00 0.00 21 LYS A N 16
ATOM 27516 C CA . LYS A 1 62 ? -17.799 -8.448 -2.407 1.00 0.00 21 LYS A CA 16
ATOM 27517 C C . LYS A 1 62 ? -17.261 -8.897 -1.057 1.00 0.00 21 LYS A C 16
ATOM 27518 O O . LYS A 1 62 ? -17.360 -8.180 -0.061 1.00 0.00 21 LYS A O 16
ATOM 27537 N N . ARG A 1 63 ? -16.693 -10.092 -1.040 1.00 0.00 22 ARG A N 16
ATOM 27538 C CA . ARG A 1 63 ? -15.999 -10.601 0.129 1.00 0.00 22 ARG A CA 16
ATOM 27539 C C . ARG A 1 63 ? -14.535 -10.187 0.046 1.00 0.00 22 ARG A C 16
ATOM 27540 O O . ARG A 1 63 ? -13.934 -10.242 -1.028 1.00 0.00 22 ARG A O 16
ATOM 27561 N N . CYS A 1 64 ? -13.968 -9.775 1.169 1.00 0.00 23 CYS A N 16
ATOM 27562 C CA . CYS A 1 64 ? -12.642 -9.187 1.177 1.00 0.00 23 CYS A CA 16
ATOM 27563 C C . CYS A 1 64 ? -11.545 -10.232 1.408 1.00 0.00 23 CYS A C 16
ATOM 27564 O O . CYS A 1 64 ? -11.785 -11.287 1.999 1.00 0.00 23 CYS A O 16
ATOM 27571 N N . ALA A 1 65 ? -10.344 -9.921 0.931 1.00 0.00 24 ALA A N 16
ATOM 27572 C CA . ALA A 1 65 ? -9.254 -10.890 0.864 1.00 0.00 24 ALA A CA 16
ATOM 27573 C C . ALA A 1 65 ? -8.598 -11.155 2.222 1.00 0.00 24 ALA A C 16
ATOM 27574 O O . ALA A 1 65 ? -8.528 -12.303 2.660 1.00 0.00 24 ALA A O 16
ATOM 27581 N N . GLY A 1 66 ? -8.122 -10.101 2.874 1.00 0.00 25 GLY A N 16
ATOM 27582 C CA . GLY A 1 66 ? -7.329 -10.253 4.084 1.00 0.00 25 GLY A CA 16
ATOM 27583 C C . GLY A 1 66 ? -8.125 -10.767 5.267 1.00 0.00 25 GLY A C 16
ATOM 27584 O O . GLY A 1 66 ? -7.925 -11.908 5.700 1.00 0.00 25 GLY A O 16
ATOM 27588 N N . CYS A 1 67 ? -9.003 -9.919 5.812 1.00 0.00 26 CYS A N 16
ATOM 27589 C CA . CYS A 1 67 ? -9.856 -10.313 6.930 1.00 0.00 26 CYS A CA 16
ATOM 27590 C C . CYS A 1 67 ? -10.635 -11.580 6.594 1.00 0.00 26 CYS A C 16
ATOM 27591 O O . CYS A 1 67 ? -10.755 -12.485 7.420 1.00 0.00 26 CYS A O 16
ATOM 27598 N N . GLY A 1 68 ? -11.156 -11.633 5.378 1.00 0.00 27 GLY A N 16
ATOM 27599 C CA . GLY A 1 68 ? -11.906 -12.787 4.946 1.00 0.00 27 GLY A CA 16
ATOM 27600 C C . GLY A 1 68 ? -13.363 -12.682 5.322 1.00 0.00 27 GLY A C 16
ATOM 27601 O O . GLY A 1 68 ? -13.978 -13.661 5.747 1.00 0.00 27 GLY A O 16
ATOM 27605 N N . GLY A 1 69 ? -13.912 -11.487 5.183 1.00 0.00 28 GLY A N 16
ATOM 27606 C CA . GLY A 1 69 ? -15.308 -11.279 5.486 1.00 0.00 28 GLY A CA 16
ATOM 27607 C C . GLY A 1 69 ? -16.046 -10.655 4.328 1.00 0.00 28 GLY A C 16
ATOM 27608 O O . GLY A 1 69 ? -16.742 -11.341 3.580 1.00 0.00 28 GLY A O 16
ATOM 27612 N N . LYS A 1 70 ? -15.874 -9.354 4.171 1.00 0.00 29 LYS A N 16
ATOM 27613 C CA . LYS A 1 70 ? -16.525 -8.603 3.110 1.00 0.00 29 LYS A CA 16
ATOM 27614 C C . LYS A 1 70 ? -16.055 -7.158 3.145 1.00 0.00 29 LYS A C 16
ATOM 27615 O O . LYS A 1 70 ? -15.826 -6.601 4.219 1.00 0.00 29 LYS A O 16
ATOM 27634 N N . ILE A 1 71 ? -15.898 -6.558 1.977 1.00 0.00 30 ILE A N 16
ATOM 27635 C CA . ILE A 1 71 ? -15.478 -5.168 1.895 1.00 0.00 30 ILE A CA 16
ATOM 27636 C C . ILE A 1 71 ? -16.618 -4.240 2.310 1.00 0.00 30 ILE A C 16
ATOM 27637 O O . ILE A 1 71 ? -17.611 -4.096 1.599 1.00 0.00 30 ILE A O 16
ATOM 27653 N N . ALA A 1 72 ? -16.468 -3.622 3.473 1.00 0.00 31 ALA A N 16
ATOM 27654 C CA . ALA A 1 72 ? -17.469 -2.698 3.980 1.00 0.00 31 ALA A CA 16
ATOM 27655 C C . ALA A 1 72 ? -16.887 -1.296 4.116 1.00 0.00 31 ALA A C 16
ATOM 27656 O O . ALA A 1 72 ? -17.218 -0.556 5.045 1.00 0.00 31 ALA A O 16
ATOM 27663 N N . ASP A 1 73 ? -16.002 -0.945 3.194 1.00 0.00 32 ASP A N 16
ATOM 27664 C CA . ASP A 1 73 ? -15.414 0.390 3.162 1.00 0.00 32 ASP A CA 16
ATOM 27665 C C . ASP A 1 73 ? -16.251 1.320 2.282 1.00 0.00 32 ASP A C 16
ATOM 27666 O O . ASP A 1 73 ? -17.379 1.676 2.630 1.00 0.00 32 ASP A O 16
ATOM 27675 N N . ARG A 1 74 ? -15.692 1.709 1.143 1.00 0.00 33 ARG A N 16
ATOM 27676 C CA . ARG A 1 74 ? -16.391 2.547 0.175 1.00 0.00 33 ARG A CA 16
ATOM 27677 C C . ARG A 1 74 ? -15.793 2.335 -1.203 1.00 0.00 33 ARG A C 16
ATOM 27678 O O . ARG A 1 74 ? -16.433 1.775 -2.094 1.00 0.00 33 ARG A O 16
ATOM 27699 N N . PHE A 1 75 ? -14.558 2.775 -1.370 1.00 0.00 34 PHE A N 16
ATOM 27700 C CA . PHE A 1 75 ? -13.839 2.547 -2.605 1.00 0.00 34 PHE A CA 16
ATOM 27701 C C . PHE A 1 75 ? -12.963 1.320 -2.463 1.00 0.00 34 PHE A C 16
ATOM 27702 O O . PHE A 1 75 ? -12.446 1.036 -1.382 1.00 0.00 34 PHE A O 16
ATOM 27719 N N . LEU A 1 76 ? -12.819 0.581 -3.544 1.00 0.00 35 LEU A N 16
ATOM 27720 C CA . LEU A 1 76 ? -12.043 -0.641 -3.522 1.00 0.00 35 LEU A CA 16
ATOM 27721 C C . LEU A 1 76 ? -10.615 -0.354 -3.944 1.00 0.00 35 LEU A C 16
ATOM 27722 O O . LEU A 1 76 ? -10.375 0.413 -4.882 1.00 0.00 35 LEU A O 16
ATOM 27738 N N . LEU A 1 77 ? -9.674 -0.976 -3.260 1.00 0.00 36 LEU A N 16
ATOM 27739 C CA . LEU A 1 77 ? -8.270 -0.746 -3.523 1.00 0.00 36 LEU A CA 16
ATOM 27740 C C . LEU A 1 77 ? -7.666 -1.960 -4.211 1.00 0.00 36 LEU A C 16
ATOM 27741 O O . LEU A 1 77 ? -7.739 -3.077 -3.707 1.00 0.00 36 LEU A O 16
ATOM 27757 N N . TYR A 1 78 ? -7.095 -1.730 -5.375 1.00 0.00 37 TYR A N 16
ATOM 27758 C CA . TYR A 1 78 ? -6.521 -2.793 -6.176 1.00 0.00 37 TYR A CA 16
ATOM 27759 C C . TYR A 1 78 ? -5.057 -2.983 -5.843 1.00 0.00 37 TYR A C 16
ATOM 27760 O O . TYR A 1 78 ? -4.216 -2.144 -6.175 1.00 0.00 37 TYR A O 16
ATOM 27778 N N . ALA A 1 79 ? -4.758 -4.085 -5.187 1.00 0.00 38 ALA A N 16
ATOM 27779 C CA . ALA A 1 79 ? -3.394 -4.406 -4.827 1.00 0.00 38 ALA A CA 16
ATOM 27780 C C . ALA A 1 79 ? -3.075 -5.840 -5.192 1.00 0.00 38 ALA A C 16
ATOM 27781 O O . ALA A 1 79 ? -3.853 -6.747 -4.878 1.00 0.00 38 ALA A O 16
ATOM 27788 N N . MET A 1 80 ? -1.938 -6.029 -5.860 1.00 0.00 39 MET A N 16
ATOM 27789 C CA . MET A 1 80 ? -1.462 -7.346 -6.287 1.00 0.00 39 MET A CA 16
ATOM 27790 C C . MET A 1 80 ? -2.362 -7.937 -7.373 1.00 0.00 39 MET A C 16
ATOM 27791 O O . MET A 1 80 ? -1.914 -8.168 -8.495 1.00 0.00 39 MET A O 16
ATOM 27805 N N . ASP A 1 81 ? -3.631 -8.153 -7.038 1.00 0.00 40 ASP A N 16
ATOM 27806 C CA . ASP A 1 81 ? -4.594 -8.752 -7.955 1.00 0.00 40 ASP A CA 16
ATOM 27807 C C . ASP A 1 81 ? -6.008 -8.674 -7.377 1.00 0.00 40 ASP A C 16
ATOM 27808 O O . ASP A 1 81 ? -6.994 -8.749 -8.111 1.00 0.00 40 ASP A O 16
ATOM 27817 N N . SER A 1 82 ? -6.107 -8.509 -6.062 1.00 0.00 41 SER A N 16
ATOM 27818 C CA . SER A 1 82 ? -7.388 -8.598 -5.389 1.00 0.00 41 SER A CA 16
ATOM 27819 C C . SER A 1 82 ? -7.932 -7.216 -5.044 1.00 0.00 41 SER A C 16
ATOM 27820 O O . SER A 1 82 ? -7.231 -6.211 -5.176 1.00 0.00 41 SER A O 16
ATOM 27828 N N . TYR A 1 83 ? -9.187 -7.178 -4.618 1.00 0.00 42 TYR A N 16
ATOM 27829 C CA . TYR A 1 83 ? -9.824 -5.936 -4.207 1.00 0.00 42 TYR A CA 16
ATOM 27830 C C . TYR A 1 83 ? -9.807 -5.832 -2.689 1.00 0.00 42 TYR A C 16
ATOM 27831 O O . TYR A 1 83 ? -10.385 -6.667 -1.994 1.00 0.00 42 TYR A O 16
ATOM 27849 N N . TRP A 1 84 ? -9.121 -4.823 -2.183 1.00 0.00 43 TRP A N 16
ATOM 27850 C CA . TRP A 1 84 ? -8.962 -4.649 -0.748 1.00 0.00 43 TRP A CA 16
ATOM 27851 C C . TRP A 1 84 ? -9.674 -3.389 -0.270 1.00 0.00 43 TRP A C 16
ATOM 27852 O O . TRP A 1 84 ? -10.173 -2.597 -1.070 1.00 0.00 43 TRP A O 16
ATOM 27873 N N . HIS A 1 85 ? -9.709 -3.225 1.040 1.00 0.00 44 HIS A N 16
ATOM 27874 C CA . HIS A 1 85 ? -10.230 -2.020 1.676 1.00 0.00 44 HIS A CA 16
ATOM 27875 C C . HIS A 1 85 ? -9.222 -1.559 2.729 1.00 0.00 44 HIS A C 16
ATOM 27876 O O . HIS A 1 85 ? -8.145 -2.146 2.825 1.00 0.00 44 HIS A O 16
ATOM 27890 N N . SER A 1 86 ? -9.562 -0.543 3.518 1.00 0.00 45 SER A N 16
ATOM 27891 C CA . SER A 1 86 ? -8.627 0.021 4.497 1.00 0.00 45 SER A CA 16
ATOM 27892 C C . SER A 1 86 ? -8.055 -1.050 5.427 1.00 0.00 45 SER A C 16
ATOM 27893 O O . SER A 1 86 ? -6.847 -1.107 5.655 1.00 0.00 45 SER A O 16
ATOM 27901 N N . ARG A 1 87 ? -8.929 -1.906 5.940 1.00 0.00 46 ARG A N 16
ATOM 27902 C CA . ARG A 1 87 ? -8.543 -2.885 6.952 1.00 0.00 46 ARG A CA 16
ATOM 27903 C C . ARG A 1 87 ? -7.909 -4.127 6.331 1.00 0.00 46 ARG A C 16
ATOM 27904 O O . ARG A 1 87 ? -7.410 -4.994 7.043 1.00 0.00 46 ARG A O 16
ATOM 27925 N N . CYS A 1 88 ? -7.928 -4.208 5.009 1.00 0.00 47 CYS A N 16
ATOM 27926 C CA . CYS A 1 88 ? -7.303 -5.318 4.310 1.00 0.00 47 CYS A CA 16
ATOM 27927 C C . CYS A 1 88 ? -5.940 -4.905 3.783 1.00 0.00 47 CYS A C 16
ATOM 27928 O O . CYS A 1 88 ? -4.939 -5.599 3.991 1.00 0.00 47 CYS A O 16
ATOM 27935 N N . LEU A 1 89 ? -5.909 -3.765 3.113 1.00 0.00 48 LEU A N 16
ATOM 27936 C CA . LEU A 1 89 ? -4.683 -3.243 2.545 1.00 0.00 48 LEU A CA 16
ATOM 27937 C C . LEU A 1 89 ? -3.829 -2.601 3.630 1.00 0.00 48 LEU A C 16
ATOM 27938 O O . LEU A 1 89 ? -3.675 -1.385 3.685 1.00 0.00 48 LEU A O 16
ATOM 27954 N N . LYS A 1 90 ? -3.306 -3.442 4.501 1.00 0.00 49 LYS A N 16
ATOM 27955 C CA . LYS A 1 90 ? -2.416 -3.024 5.568 1.00 0.00 49 LYS A CA 16
ATOM 27956 C C . LYS A 1 90 ? -1.358 -4.091 5.768 1.00 0.00 49 LYS A C 16
ATOM 27957 O O . LYS A 1 90 ? -1.579 -5.249 5.402 1.00 0.00 49 LYS A O 16
ATOM 27976 N N . CYS A 1 91 ? -0.226 -3.726 6.340 1.00 0.00 50 CYS A N 16
ATOM 27977 C CA . CYS A 1 91 ? 0.809 -4.700 6.613 1.00 0.00 50 CYS A CA 16
ATOM 27978 C C . CYS A 1 91 ? 0.383 -5.600 7.772 1.00 0.00 50 CYS A C 16
ATOM 27979 O O . CYS A 1 91 ? -0.319 -5.165 8.680 1.00 0.00 50 CYS A O 16
ATOM 27986 N N . SER A 1 92 ? 0.777 -6.860 7.727 1.00 0.00 51 SER A N 16
ATOM 27987 C CA . SER A 1 92 ? 0.354 -7.819 8.737 1.00 0.00 51 SER A CA 16
ATOM 27988 C C . SER A 1 92 ? 1.164 -7.685 10.027 1.00 0.00 51 SER A C 16
ATOM 27989 O O . SER A 1 92 ? 0.817 -8.283 11.048 1.00 0.00 51 SER A O 16
ATOM 27997 N N . SER A 1 93 ? 2.230 -6.892 9.987 1.00 0.00 52 SER A N 16
ATOM 27998 C CA . SER A 1 93 ? 3.134 -6.784 11.125 1.00 0.00 52 SER A CA 16
ATOM 27999 C C . SER A 1 93 ? 2.809 -5.578 12.015 1.00 0.00 52 SER A C 16
ATOM 28000 O O . SER A 1 93 ? 2.742 -5.714 13.237 1.00 0.00 52 SER A O 16
ATOM 28008 N N . CYS A 1 94 ? 2.610 -4.403 11.419 1.00 0.00 53 CYS A N 16
ATOM 28009 C CA . CYS A 1 94 ? 2.259 -3.222 12.203 1.00 0.00 53 CYS A CA 16
ATOM 28010 C C . CYS A 1 94 ? 0.817 -2.811 11.937 1.00 0.00 53 CYS A C 16
ATOM 28011 O O . CYS A 1 94 ? 0.279 -1.935 12.616 1.00 0.00 53 CYS A O 16
ATOM 28018 N N . GLN A 1 95 ? 0.210 -3.444 10.935 1.00 0.00 54 GLN A N 16
ATOM 28019 C CA . GLN A 1 95 ? -1.147 -3.121 10.511 1.00 0.00 54 GLN A CA 16
ATOM 28020 C C . GLN A 1 95 ? -1.184 -1.708 9.959 1.00 0.00 54 GLN A C 16
ATOM 28021 O O . GLN A 1 95 ? -2.122 -0.948 10.205 1.00 0.00 54 GLN A O 16
ATOM 28035 N N . ALA A 1 96 ? -0.148 -1.358 9.207 1.00 0.00 55 ALA A N 16
ATOM 28036 C CA . ALA A 1 96 ? -0.079 -0.047 8.595 1.00 0.00 55 ALA A CA 16
ATOM 28037 C C . ALA A 1 96 ? -0.986 -0.019 7.383 1.00 0.00 55 ALA A C 16
ATOM 28038 O O . ALA A 1 96 ? -0.686 -0.645 6.367 1.00 0.00 55 ALA A O 16
ATOM 28045 N N . GLN A 1 97 ? -2.117 0.665 7.514 1.00 0.00 56 GLN A N 16
ATOM 28046 C CA . GLN A 1 97 ? -3.102 0.738 6.446 1.00 0.00 56 GLN A CA 16
ATOM 28047 C C . GLN A 1 97 ? -2.513 1.410 5.208 1.00 0.00 56 GLN A C 16
ATOM 28048 O O . GLN A 1 97 ? -2.587 2.628 5.047 1.00 0.00 56 GLN A O 16
ATOM 28062 N N . LEU A 1 98 ? -1.935 0.595 4.336 1.00 0.00 57 LEU A N 16
ATOM 28063 C CA . LEU A 1 98 ? -1.322 1.068 3.106 1.00 0.00 57 LEU A CA 16
ATOM 28064 C C . LEU A 1 98 ? -2.386 1.585 2.144 1.00 0.00 57 LEU A C 16
ATOM 28065 O O . LEU A 1 98 ? -2.087 2.311 1.203 1.00 0.00 57 LEU A O 16
ATOM 28081 N N . GLY A 1 99 ? -3.637 1.220 2.404 1.00 0.00 58 GLY A N 16
ATOM 28082 C CA . GLY A 1 99 ? -4.744 1.731 1.619 1.00 0.00 58 GLY A CA 16
ATOM 28083 C C . GLY A 1 99 ? -4.995 3.209 1.872 1.00 0.00 58 GLY A C 16
ATOM 28084 O O . GLY A 1 99 ? -5.754 3.853 1.147 1.00 0.00 58 GLY A O 16
ATOM 28088 N N . ASP A 1 100 ? -4.358 3.747 2.910 1.00 0.00 59 ASP A N 16
ATOM 28089 C CA . ASP A 1 100 ? -4.448 5.172 3.220 1.00 0.00 59 ASP A CA 16
ATOM 28090 C C . ASP A 1 100 ? -3.215 5.890 2.688 1.00 0.00 59 ASP A C 16
ATOM 28091 O O . ASP A 1 100 ? -3.127 7.120 2.665 1.00 0.00 59 ASP A O 16
ATOM 28100 N N . ILE A 1 101 ? -2.290 5.096 2.201 1.00 0.00 60 ILE A N 16
ATOM 28101 C CA . ILE A 1 101 ? -1.014 5.595 1.724 1.00 0.00 60 ILE A CA 16
ATOM 28102 C C . ILE A 1 101 ? -0.959 5.559 0.201 1.00 0.00 60 ILE A C 16
ATOM 28103 O O . ILE A 1 101 ? -0.889 4.491 -0.399 1.00 0.00 60 ILE A O 16
ATOM 28119 N N . GLY A 1 102 ? -0.997 6.734 -0.420 1.00 0.00 61 GLY A N 16
ATOM 28120 C CA . GLY A 1 102 ? -0.952 6.809 -1.869 1.00 0.00 61 GLY A CA 16
ATOM 28121 C C . GLY A 1 102 ? 0.447 6.606 -2.413 1.00 0.00 61 GLY A C 16
ATOM 28122 O O . GLY A 1 102 ? 0.650 6.569 -3.629 1.00 0.00 61 GLY A O 16
ATOM 28126 N N . THR A 1 103 ? 1.411 6.485 -1.512 1.00 0.00 62 THR A N 16
ATOM 28127 C CA . THR A 1 103 ? 2.794 6.277 -1.893 1.00 0.00 62 THR A CA 16
ATOM 28128 C C . THR A 1 103 ? 3.041 4.823 -2.303 1.00 0.00 62 THR A C 16
ATOM 28129 O O . THR A 1 103 ? 2.295 3.920 -1.916 1.00 0.00 62 THR A O 16
ATOM 28140 N N . SER A 1 104 ? 4.085 4.619 -3.089 1.00 0.00 63 SER A N 16
ATOM 28141 C CA . SER A 1 104 ? 4.422 3.311 -3.627 1.00 0.00 63 SER A CA 16
ATOM 28142 C C . SER A 1 104 ? 4.689 2.278 -2.529 1.00 0.00 63 SER A C 16
ATOM 28143 O O . SER A 1 104 ? 5.622 2.425 -1.732 1.00 0.00 63 SER A O 16
ATOM 28151 N N . SER A 1 105 ? 3.858 1.244 -2.490 1.00 0.00 64 SER A N 16
ATOM 28152 C CA . SER A 1 105 ? 4.035 0.141 -1.561 1.00 0.00 64 SER A CA 16
ATOM 28153 C C . SER A 1 105 ? 4.850 -0.967 -2.225 1.00 0.00 64 SER A C 16
ATOM 28154 O O . SER A 1 105 ? 5.138 -0.897 -3.421 1.00 0.00 64 SER A O 16
ATOM 28162 N N . TYR A 1 106 ? 5.221 -1.985 -1.460 1.00 0.00 65 TYR A N 16
ATOM 28163 C CA . TYR A 1 106 ? 6.057 -3.055 -1.986 1.00 0.00 65 TYR A CA 16
ATOM 28164 C C . TYR A 1 106 ? 5.414 -4.411 -1.742 1.00 0.00 65 TYR A C 16
ATOM 28165 O O . TYR A 1 106 ? 4.566 -4.554 -0.860 1.00 0.00 65 TYR A O 16
ATOM 28183 N N . THR A 1 107 ? 5.815 -5.399 -2.529 1.00 0.00 66 THR A N 16
ATOM 28184 C CA . THR A 1 107 ? 5.293 -6.747 -2.392 1.00 0.00 66 THR A CA 16
ATOM 28185 C C . THR A 1 107 ? 6.319 -7.765 -2.878 1.00 0.00 66 THR A C 16
ATOM 28186 O O . THR A 1 107 ? 7.342 -7.396 -3.456 1.00 0.00 66 THR A O 16
ATOM 28197 N N . LYS A 1 108 ? 6.043 -9.042 -2.635 1.00 0.00 67 LYS A N 16
ATOM 28198 C CA . LYS A 1 108 ? 6.938 -10.110 -3.048 1.00 0.00 67 LYS A CA 16
ATOM 28199 C C . LYS A 1 108 ? 6.203 -11.446 -3.075 1.00 0.00 67 LYS A C 16
ATOM 28200 O O . LYS A 1 108 ? 5.669 -11.852 -4.105 1.00 0.00 67 LYS A O 16
ATOM 28219 N N . SER A 1 109 ? 6.150 -12.104 -1.926 1.00 0.00 68 SER A N 16
ATOM 28220 C CA . SER A 1 109 ? 5.562 -13.432 -1.812 1.00 0.00 68 SER A CA 16
ATOM 28221 C C . SER A 1 109 ? 4.041 -13.373 -1.662 1.00 0.00 68 SER A C 16
ATOM 28222 O O . SER A 1 109 ? 3.447 -14.196 -0.968 1.00 0.00 68 SER A O 16
ATOM 28230 N N . GLY A 1 110 ? 3.410 -12.408 -2.322 1.00 0.00 69 GLY A N 16
ATOM 28231 C CA . GLY A 1 110 ? 1.978 -12.238 -2.183 1.00 0.00 69 GLY A CA 16
ATOM 28232 C C . GLY A 1 110 ? 1.612 -11.711 -0.813 1.00 0.00 69 GLY A C 16
ATOM 28233 O O . GLY A 1 110 ? 0.523 -11.975 -0.298 1.00 0.00 69 GLY A O 16
ATOM 28237 N N . MET A 1 111 ? 2.534 -10.971 -0.218 1.00 0.00 70 MET A N 16
ATOM 28238 C CA . MET A 1 111 ? 2.341 -10.427 1.114 1.00 0.00 70 MET A CA 16
ATOM 28239 C C . MET A 1 111 ? 2.341 -8.908 1.069 1.00 0.00 70 MET A C 16
ATOM 28240 O O . MET A 1 111 ? 3.082 -8.300 0.289 1.00 0.00 70 MET A O 16
ATOM 28254 N N . ILE A 1 112 ? 1.499 -8.306 1.891 1.00 0.00 71 ILE A N 16
ATOM 28255 C CA . ILE A 1 112 ? 1.407 -6.856 1.980 1.00 0.00 71 ILE A CA 16
ATOM 28256 C C . ILE A 1 112 ? 2.136 -6.347 3.217 1.00 0.00 71 ILE A C 16
ATOM 28257 O O . ILE A 1 112 ? 1.690 -6.561 4.344 1.00 0.00 71 ILE A O 16
ATOM 28273 N N . LEU A 1 113 ? 3.267 -5.701 3.000 1.00 0.00 72 LEU A N 16
ATOM 28274 C CA . LEU A 1 113 ? 4.037 -5.120 4.085 1.00 0.00 72 LEU A CA 16
ATOM 28275 C C . LEU A 1 113 ? 4.245 -3.631 3.844 1.00 0.00 72 LEU A C 16
ATOM 28276 O O . LEU A 1 113 ? 4.177 -3.165 2.702 1.00 0.00 72 LEU A O 16
ATOM 28292 N N . CYS A 1 114 ? 4.490 -2.891 4.917 1.00 0.00 73 CYS A N 16
ATOM 28293 C CA . CYS A 1 114 ? 4.747 -1.470 4.808 1.00 0.00 73 CYS A CA 16
ATOM 28294 C C . CYS A 1 114 ? 6.160 -1.233 4.273 1.00 0.00 73 CYS A C 16
ATOM 28295 O O . CYS A 1 114 ? 6.935 -2.181 4.100 1.00 0.00 73 CYS A O 16
ATOM 28302 N N . ARG A 1 115 ? 6.487 0.030 4.019 1.00 0.00 74 ARG A N 16
ATOM 28303 C CA . ARG A 1 115 ? 7.785 0.400 3.453 1.00 0.00 74 ARG A CA 16
ATOM 28304 C C . ARG A 1 115 ? 8.929 -0.089 4.340 1.00 0.00 74 ARG A C 16
ATOM 28305 O O . ARG A 1 115 ? 9.960 -0.545 3.850 1.00 0.00 74 ARG A O 16
ATOM 28326 N N . ASN A 1 116 ? 8.726 -0.008 5.647 1.00 0.00 75 ASN A N 16
ATOM 28327 C CA . ASN A 1 116 ? 9.740 -0.426 6.609 1.00 0.00 75 ASN A CA 16
ATOM 28328 C C . ASN A 1 116 ? 9.699 -1.938 6.814 1.00 0.00 75 ASN A C 16
ATOM 28329 O O . ASN A 1 116 ? 10.719 -2.573 7.084 1.00 0.00 75 ASN A O 16
ATOM 28340 N N . ASP A 1 117 ? 8.516 -2.510 6.657 1.00 0.00 76 ASP A N 16
ATOM 28341 C CA . ASP A 1 117 ? 8.303 -3.923 6.934 1.00 0.00 76 ASP A CA 16
ATOM 28342 C C . ASP A 1 117 ? 8.979 -4.807 5.911 1.00 0.00 76 ASP A C 16
ATOM 28343 O O . ASP A 1 117 ? 9.711 -5.723 6.272 1.00 0.00 76 ASP A O 16
ATOM 28352 N N . TYR A 1 118 ? 8.718 -4.536 4.634 1.00 0.00 77 TYR A N 16
ATOM 28353 C CA . TYR A 1 118 ? 9.224 -5.382 3.561 1.00 0.00 77 TYR A CA 16
ATOM 28354 C C . TYR A 1 118 ? 10.742 -5.522 3.639 1.00 0.00 77 TYR A C 16
ATOM 28355 O O . TYR A 1 118 ? 11.275 -6.622 3.498 1.00 0.00 77 TYR A O 16
ATOM 28373 N N . ILE A 1 119 ? 11.421 -4.410 3.880 1.00 0.00 78 ILE A N 16
ATOM 28374 C CA . ILE A 1 119 ? 12.876 -4.395 3.963 1.00 0.00 78 ILE A CA 16
ATOM 28375 C C . ILE A 1 119 ? 13.364 -5.276 5.114 1.00 0.00 78 ILE A C 16
ATOM 28376 O O . ILE A 1 119 ? 14.348 -6.005 4.983 1.00 0.00 78 ILE A O 16
ATOM 28392 N N . ARG A 1 120 ? 12.645 -5.222 6.225 1.00 0.00 79 ARG A N 16
ATOM 28393 C CA . ARG A 1 120 ? 13.001 -5.987 7.412 1.00 0.00 79 ARG A CA 16
ATOM 28394 C C . ARG A 1 120 ? 12.626 -7.463 7.250 1.00 0.00 79 ARG A C 16
ATOM 28395 O O . ARG A 1 120 ? 13.375 -8.351 7.654 1.00 0.00 79 ARG A O 16
ATOM 28416 N N . LEU A 1 121 ? 11.464 -7.710 6.660 1.00 0.00 80 LEU A N 16
ATOM 28417 C CA . LEU A 1 121 ? 10.963 -9.068 6.476 1.00 0.00 80 LEU A CA 16
ATOM 28418 C C . LEU A 1 121 ? 11.755 -9.810 5.400 1.00 0.00 80 LEU A C 16
ATOM 28419 O O . LEU A 1 121 ? 12.316 -10.879 5.652 1.00 0.00 80 LEU A O 16
ATOM 28435 N N . PHE A 1 122 ? 11.805 -9.236 4.207 1.00 0.00 81 PHE A N 16
ATOM 28436 C CA . PHE A 1 122 ? 12.486 -9.868 3.084 1.00 0.00 81 PHE A CA 16
ATOM 28437 C C . PHE A 1 122 ? 13.615 -8.982 2.579 1.00 0.00 81 PHE A C 16
ATOM 28438 O O . PHE A 1 122 ? 14.785 -9.188 2.916 1.00 0.00 81 PHE A O 16
ATOM 28455 N N . GLY A 1 123 ? 13.254 -7.990 1.784 1.00 0.00 82 GLY A N 16
ATOM 28456 C CA . GLY A 1 123 ? 14.241 -7.132 1.174 1.00 0.00 82 GLY A CA 16
ATOM 28457 C C . GLY A 1 123 ? 14.743 -7.718 -0.126 1.00 0.00 82 GLY A C 16
ATOM 28458 O O . GLY A 1 123 ? 15.952 -7.999 -0.226 1.00 0.00 82 GLY A O 16
ATOM 28465 N N . SER A 1 3 ? -1.759 19.178 18.625 1.00 0.00 641 SER A N 17
ATOM 28466 C CA . SER A 1 3 ? -1.844 20.648 18.500 1.00 0.00 641 SER A CA 17
ATOM 28467 C C . SER A 1 3 ? -2.061 21.053 17.047 1.00 0.00 641 SER A C 17
ATOM 28468 O O . SER A 1 3 ? -1.607 20.368 16.131 1.00 0.00 641 SER A O 17
ATOM 28476 N N . LEU A 1 4 ? -2.759 22.164 16.840 1.00 0.00 642 LEU A N 17
ATOM 28477 C CA . LEU A 1 4 ? -3.025 22.655 15.494 1.00 0.00 642 LEU A CA 17
ATOM 28478 C C . LEU A 1 4 ? -1.803 23.374 14.931 1.00 0.00 642 LEU A C 17
ATOM 28479 O O . LEU A 1 4 ? -1.496 23.263 13.745 1.00 0.00 642 LEU A O 17
ATOM 28495 N N . GLN A 1 5 ? -1.106 24.100 15.792 1.00 0.00 643 GLN A N 17
ATOM 28496 C CA . GLN A 1 5 ? 0.076 24.848 15.384 1.00 0.00 643 GLN A CA 17
ATOM 28497 C C . GLN A 1 5 ? 1.299 23.941 15.392 1.00 0.00 643 GLN A C 17
ATOM 28498 O O . GLN A 1 5 ? 2.018 23.860 16.388 1.00 0.00 643 GLN A O 17
ATOM 28512 N N . ASN A 1 6 ? 1.516 23.239 14.293 1.00 0.00 644 ASN A N 17
ATOM 28513 C CA . ASN A 1 6 ? 2.672 22.367 14.167 1.00 0.00 644 ASN A CA 17
ATOM 28514 C C . ASN A 1 6 ? 3.246 22.443 12.761 1.00 0.00 644 ASN A C 17
ATOM 28515 O O . ASN A 1 6 ? 2.514 22.339 11.775 1.00 0.00 644 ASN A O 17
ATOM 28526 N N . ASN A 1 7 ? 4.551 22.630 12.671 1.00 0.00 645 ASN A N 17
ATOM 28527 C CA . ASN A 1 7 ? 5.221 22.726 11.382 1.00 0.00 645 ASN A CA 17
ATOM 28528 C C . ASN A 1 7 ? 6.382 21.744 11.313 1.00 0.00 645 ASN A C 17
ATOM 28529 O O . ASN A 1 7 ? 7.071 21.509 12.307 1.00 0.00 645 ASN A O 17
ATOM 28540 N N . GLN A 1 8 ? 6.587 21.156 10.144 1.00 0.00 646 GLN A N 17
ATOM 28541 C CA . GLN A 1 8 ? 7.689 20.216 9.946 1.00 0.00 646 GLN A CA 17
ATOM 28542 C C . GLN A 1 8 ? 8.693 20.770 8.945 1.00 0.00 646 GLN A C 17
ATOM 28543 O O . GLN A 1 8 ? 9.725 20.157 8.672 1.00 0.00 646 GLN A O 17
ATOM 28557 N N . ASP A 1 9 ? 8.389 21.942 8.411 1.00 0.00 647 ASP A N 17
ATOM 28558 C CA . ASP A 1 9 ? 9.227 22.573 7.400 1.00 0.00 647 ASP A CA 17
ATOM 28559 C C . ASP A 1 9 ? 10.096 23.655 8.023 1.00 0.00 647 ASP A C 17
ATOM 28560 O O . ASP A 1 9 ? 10.214 24.763 7.495 1.00 0.00 647 ASP A O 17
ATOM 28569 N N . VAL A 1 10 ? 10.702 23.323 9.158 1.00 0.00 648 VAL A N 17
ATOM 28570 C CA . VAL A 1 10 ? 11.575 24.250 9.869 1.00 0.00 648 VAL A CA 17
ATOM 28571 C C . VAL A 1 10 ? 12.728 24.693 8.977 1.00 0.00 648 VAL A C 17
ATOM 28572 O O . VAL A 1 10 ? 12.882 25.879 8.689 1.00 0.00 648 VAL A O 17
ATOM 28585 N N . SER A 1 11 ? 13.532 23.736 8.543 1.00 0.00 649 SER A N 17
ATOM 28586 C CA . SER A 1 11 ? 14.617 24.010 7.618 1.00 0.00 649 SER A CA 17
ATOM 28587 C C . SER A 1 11 ? 14.641 22.955 6.515 1.00 0.00 649 SER A C 17
ATOM 28588 O O . SER A 1 11 ? 14.295 21.797 6.751 1.00 0.00 649 SER A O 17
ATOM 28596 N N . PHE A 1 12 ? 15.046 23.354 5.316 1.00 0.00 650 PHE A N 17
ATOM 28597 C CA . PHE A 1 12 ? 15.085 22.435 4.180 1.00 0.00 650 PHE A CA 17
ATOM 28598 C C . PHE A 1 12 ? 16.452 21.769 4.085 1.00 0.00 650 PHE A C 17
ATOM 28599 O O . PHE A 1 12 ? 16.643 20.809 3.336 1.00 0.00 650 PHE A O 17
ATOM 28616 N N . GLU A 1 13 ? 17.394 22.282 4.865 1.00 0.00 651 GLU A N 17
ATOM 28617 C CA . GLU A 1 13 ? 18.749 21.748 4.906 1.00 0.00 651 GLU A CA 17
ATOM 28618 C C . GLU A 1 13 ? 18.769 20.349 5.512 1.00 0.00 651 GLU A C 17
ATOM 28619 O O . GLU A 1 13 ? 19.710 19.585 5.299 1.00 0.00 651 GLU A O 17
ATOM 28631 N N . ASN A 1 14 ? 17.727 20.016 6.266 1.00 0.00 652 ASN A N 17
ATOM 28632 C CA . ASN A 1 14 ? 17.619 18.694 6.876 1.00 0.00 652 ASN A CA 17
ATOM 28633 C C . ASN A 1 14 ? 17.376 17.631 5.810 1.00 0.00 652 ASN A C 17
ATOM 28634 O O . ASN A 1 14 ? 17.829 16.493 5.934 1.00 0.00 652 ASN A O 17
ATOM 28645 N N . ILE A 1 15 ? 16.679 18.018 4.750 1.00 0.00 653 ILE A N 17
ATOM 28646 C CA . ILE A 1 15 ? 16.364 17.098 3.667 1.00 0.00 653 ILE A CA 17
ATOM 28647 C C . ILE A 1 15 ? 17.180 17.431 2.429 1.00 0.00 653 ILE A C 17
ATOM 28648 O O . ILE A 1 15 ? 16.681 17.412 1.305 1.00 0.00 653 ILE A O 17
ATOM 28664 N N . GLN A 1 16 ? 18.445 17.735 2.656 1.00 0.00 654 GLN A N 17
ATOM 28665 C CA . GLN A 1 16 ? 19.355 18.065 1.568 1.00 0.00 654 GLN A CA 17
ATOM 28666 C C . GLN A 1 16 ? 19.935 16.796 0.965 1.00 0.00 654 GLN A C 17
ATOM 28667 O O . GLN A 1 16 ? 20.486 16.807 -0.134 1.00 0.00 654 GLN A O 17
ATOM 28681 N N . TRP A 1 17 ? 19.801 15.699 1.691 1.00 0.00 655 TRP A N 17
ATOM 28682 C CA . TRP A 1 17 ? 20.274 14.412 1.211 1.00 0.00 655 TRP A CA 17
ATOM 28683 C C . TRP A 1 17 ? 19.274 13.821 0.219 1.00 0.00 655 TRP A C 17
ATOM 28684 O O . TRP A 1 17 ? 18.082 14.126 0.270 1.00 0.00 655 TRP A O 17
ATOM 28705 N N . SER A 1 18 ? 19.765 12.993 -0.687 1.00 0.00 656 SER A N 17
ATOM 28706 C CA . SER A 1 18 ? 18.949 12.491 -1.778 1.00 0.00 656 SER A CA 17
ATOM 28707 C C . SER A 1 18 ? 18.163 11.251 -1.371 1.00 0.00 656 SER A C 17
ATOM 28708 O O . SER A 1 18 ? 18.723 10.162 -1.210 1.00 0.00 656 SER A O 17
ATOM 28716 N N . ILE A 1 19 ? 16.864 11.436 -1.194 1.00 0.00 657 ILE A N 17
ATOM 28717 C CA . ILE A 1 19 ? 15.963 10.338 -0.889 1.00 0.00 657 ILE A CA 17
ATOM 28718 C C . ILE A 1 19 ? 15.749 9.486 -2.136 1.00 0.00 657 ILE A C 17
ATOM 28719 O O . ILE A 1 19 ? 15.638 10.019 -3.241 1.00 0.00 657 ILE A O 17
ATOM 28735 N N . ASP A 1 20 ? 15.729 8.171 -1.957 1.00 0.00 658 ASP A N 17
ATOM 28736 C CA . ASP A 1 20 ? 15.518 7.249 -3.068 1.00 0.00 658 ASP A CA 17
ATOM 28737 C C . ASP A 1 20 ? 14.107 7.406 -3.630 1.00 0.00 658 ASP A C 17
ATOM 28738 O O . ASP A 1 20 ? 13.120 7.135 -2.943 1.00 0.00 658 ASP A O 17
ATOM 28747 N N . PRO A 1 21 ? 13.998 7.845 -4.890 1.00 0.00 659 PRO A N 17
ATOM 28748 C CA . PRO A 1 21 ? 12.725 8.091 -5.547 1.00 0.00 659 PRO A CA 17
ATOM 28749 C C . PRO A 1 21 ? 12.205 6.856 -6.276 1.00 0.00 659 PRO A C 17
ATOM 28750 O O . PRO A 1 21 ? 11.503 6.962 -7.282 1.00 0.00 659 PRO A O 17
ATOM 28761 N N . GLY A 1 22 ? 12.565 5.684 -5.775 1.00 0.00 660 GLY A N 17
ATOM 28762 C CA . GLY A 1 22 ? 12.132 4.451 -6.395 1.00 0.00 660 GLY A CA 17
ATOM 28763 C C . GLY A 1 22 ? 13.168 3.914 -7.359 1.00 0.00 660 GLY A C 17
ATOM 28764 O O . GLY A 1 22 ? 12.830 3.276 -8.359 1.00 0.00 660 GLY A O 17
ATOM 28768 N N . ALA A 1 23 ? 14.437 4.172 -7.055 1.00 0.00 661 ALA A N 17
ATOM 28769 C CA . ALA A 1 23 ? 15.531 3.718 -7.901 1.00 0.00 661 ALA A CA 17
ATOM 28770 C C . ALA A 1 23 ? 15.646 2.206 -7.814 1.00 0.00 661 ALA A C 17
ATOM 28771 O O . ALA A 1 23 ? 15.950 1.525 -8.796 1.00 0.00 661 ALA A O 17
ATOM 28778 N N . ASP A 1 24 ? 15.386 1.688 -6.626 1.00 0.00 662 ASP A N 17
ATOM 28779 C CA . ASP A 1 24 ? 15.312 0.256 -6.418 1.00 0.00 662 ASP A CA 17
ATOM 28780 C C . ASP A 1 24 ? 13.999 -0.094 -5.737 1.00 0.00 662 ASP A C 17
ATOM 28781 O O . ASP A 1 24 ? 13.274 0.801 -5.297 1.00 0.00 662 ASP A O 17
ATOM 28790 N N . LEU A 1 25 ? 13.694 -1.394 -5.678 1.00 0.00 663 LEU A N 17
ATOM 28791 C CA . LEU A 1 25 ? 12.443 -1.895 -5.100 1.00 0.00 663 LEU A CA 17
ATOM 28792 C C . LEU A 1 25 ? 11.263 -1.580 -6.018 1.00 0.00 663 LEU A C 17
ATOM 28793 O O . LEU A 1 25 ? 10.109 -1.846 -5.685 1.00 0.00 663 LEU A O 17
ATOM 28809 N N . SER A 1 26 ? 11.572 -1.040 -7.188 1.00 0.00 664 SER A N 17
ATOM 28810 C CA . SER A 1 26 ? 10.570 -0.662 -8.167 1.00 0.00 664 SER A CA 17
ATOM 28811 C C . SER A 1 26 ? 9.838 -1.892 -8.703 1.00 0.00 664 SER A C 17
ATOM 28812 O O . SER A 1 26 ? 8.634 -1.853 -8.949 1.00 0.00 664 SER A O 17
ATOM 28820 N N . GLN A 1 27 ? 10.565 -2.996 -8.847 1.00 0.00 665 GLN A N 17
ATOM 28821 C CA . GLN A 1 27 ? 9.981 -4.230 -9.357 1.00 0.00 665 GLN A CA 17
ATOM 28822 C C . GLN A 1 27 ? 9.301 -5.004 -8.231 1.00 0.00 665 GLN A C 17
ATOM 28823 O O . GLN A 1 27 ? 8.595 -5.988 -8.465 1.00 0.00 665 GLN A O 17
ATOM 28837 N N . TYR A 1 28 ? 9.520 -4.553 -7.003 1.00 0.00 666 TYR A N 17
ATOM 28838 C CA . TYR A 1 28 ? 8.966 -5.222 -5.834 1.00 0.00 666 TYR A CA 17
ATOM 28839 C C . TYR A 1 28 ? 7.631 -4.605 -5.441 1.00 0.00 666 TYR A C 17
ATOM 28840 O O . TYR A 1 28 ? 6.854 -5.203 -4.697 1.00 0.00 666 TYR A O 17
ATOM 28858 N N . LYS A 1 29 ? 7.370 -3.407 -5.939 1.00 0.00 667 LYS A N 17
ATOM 28859 C CA . LYS A 1 29 ? 6.186 -2.661 -5.551 1.00 0.00 667 LYS A CA 17
ATOM 28860 C C . LYS A 1 29 ? 4.934 -3.185 -6.247 1.00 0.00 667 LYS A C 17
ATOM 28861 O O . LYS A 1 29 ? 4.982 -3.638 -7.394 1.00 0.00 667 LYS A O 17
ATOM 28880 N N . MET A 1 30 ? 3.822 -3.136 -5.535 1.00 0.00 668 MET A N 17
ATOM 28881 C CA . MET A 1 30 ? 2.522 -3.404 -6.122 1.00 0.00 668 MET A CA 17
ATOM 28882 C C . MET A 1 30 ? 1.812 -2.076 -6.329 1.00 0.00 668 MET A C 17
ATOM 28883 O O . MET A 1 30 ? 2.090 -1.107 -5.619 1.00 0.00 668 MET A O 17
ATOM 28897 N N . ASP A 1 31 ? 0.922 -2.017 -7.298 1.00 0.00 669 ASP A N 17
ATOM 28898 C CA . ASP A 1 31 ? 0.256 -0.765 -7.628 1.00 0.00 669 ASP A CA 17
ATOM 28899 C C . ASP A 1 31 ? -1.032 -0.605 -6.840 1.00 0.00 669 ASP A C 17
ATOM 28900 O O . ASP A 1 31 ? -1.970 -1.392 -6.991 1.00 0.00 669 ASP A O 17
ATOM 28909 N N . VAL A 1 32 ? -1.080 0.428 -6.011 1.00 0.00 670 VAL A N 17
ATOM 28910 C CA . VAL A 1 32 ? -2.242 0.682 -5.175 1.00 0.00 670 VAL A CA 17
ATOM 28911 C C . VAL A 1 32 ? -3.301 1.448 -5.958 1.00 0.00 670 VAL A C 17
ATOM 28912 O O . VAL A 1 32 ? -3.256 2.673 -6.062 1.00 0.00 670 VAL A O 17
ATOM 28925 N N . THR A 1 33 ? -4.243 0.712 -6.518 1.00 0.00 671 THR A N 17
ATOM 28926 C CA . THR A 1 33 ? -5.320 1.312 -7.283 1.00 0.00 671 THR A CA 17
ATOM 28927 C C . THR A 1 33 ? -6.561 1.470 -6.412 1.00 0.00 671 THR A C 17
ATOM 28928 O O . THR A 1 33 ? -6.821 0.644 -5.542 1.00 0.00 671 THR A O 17
ATOM 28939 N N . VAL A 1 34 ? -7.305 2.543 -6.618 1.00 0.00 672 VAL A N 17
ATOM 28940 C CA . VAL A 1 34 ? -8.517 2.781 -5.849 1.00 0.00 672 VAL A CA 17
ATOM 28941 C C . VAL A 1 34 ? -9.720 2.844 -6.779 1.00 0.00 672 VAL A C 17
ATOM 28942 O O . VAL A 1 34 ? -9.707 3.575 -7.770 1.00 0.00 672 VAL A O 17
ATOM 28955 N N . ILE A 1 35 ? -10.755 2.086 -6.459 1.00 0.00 673 ILE A N 17
ATOM 28956 C CA . ILE A 1 35 ? -11.943 2.035 -7.295 1.00 0.00 673 ILE A CA 17
ATOM 28957 C C . ILE A 1 35 ? -12.875 3.189 -6.958 1.00 0.00 673 ILE A C 17
ATOM 28958 O O . ILE A 1 35 ? -13.284 3.362 -5.811 1.00 0.00 673 ILE A O 17
ATOM 28974 N N . ASP A 1 36 ? -13.188 3.986 -7.965 1.00 0.00 674 ASP A N 17
ATOM 28975 C CA . ASP A 1 36 ? -14.040 5.151 -7.791 1.00 0.00 674 ASP A CA 17
ATOM 28976 C C . ASP A 1 36 ? -15.510 4.746 -7.713 1.00 0.00 674 ASP A C 17
ATOM 28977 O O . ASP A 1 36 ? -16.255 4.879 -8.687 1.00 0.00 674 ASP A O 17
ATOM 28986 N N . THR A 1 37 ? -15.924 4.246 -6.560 1.00 0.00 675 THR A N 17
ATOM 28987 C CA . THR A 1 37 ? -17.311 3.860 -6.351 1.00 0.00 675 THR A CA 17
ATOM 28988 C C . THR A 1 37 ? -18.139 5.038 -5.847 1.00 0.00 675 THR A C 17
ATOM 28989 O O . THR A 1 37 ? -18.608 5.039 -4.709 1.00 0.00 675 THR A O 17
ATOM 29000 N N . LYS A 1 38 ? -18.312 6.042 -6.697 1.00 0.00 676 LYS A N 17
ATOM 29001 C CA . LYS A 1 38 ? -19.115 7.208 -6.345 1.00 0.00 676 LYS A CA 17
ATOM 29002 C C . LYS A 1 38 ? -20.584 6.973 -6.690 1.00 0.00 676 LYS A C 17
ATOM 29003 O O . LYS A 1 38 ? -21.450 7.801 -6.392 1.00 0.00 676 LYS A O 17
ATOM 29022 N N . ASP A 1 39 ? -20.859 5.840 -7.324 1.00 0.00 677 ASP A N 17
ATOM 29023 C CA . ASP A 1 39 ? -22.225 5.475 -7.668 1.00 0.00 677 ASP A CA 17
ATOM 29024 C C . ASP A 1 39 ? -22.930 4.891 -6.455 1.00 0.00 677 ASP A C 17
ATOM 29025 O O . ASP A 1 39 ? -22.919 3.681 -6.229 1.00 0.00 677 ASP A O 17
ATOM 29034 N N . GLY A 1 40 ? -23.528 5.767 -5.673 1.00 0.00 678 GLY A N 17
ATOM 29035 C CA . GLY A 1 40 ? -24.190 5.359 -4.454 1.00 0.00 678 GLY A CA 17
ATOM 29036 C C . GLY A 1 40 ? -24.310 6.518 -3.496 1.00 0.00 678 GLY A C 17
ATOM 29037 O O . GLY A 1 40 ? -25.249 6.598 -2.709 1.00 0.00 678 GLY A O 17
ATOM 29041 N N . SER A 1 41 ? -23.347 7.424 -3.576 1.00 0.00 679 SER A N 17
ATOM 29042 C CA . SER A 1 41 ? -23.382 8.648 -2.800 1.00 0.00 679 SER A CA 17
ATOM 29043 C C . SER A 1 41 ? -24.308 9.667 -3.461 1.00 0.00 679 SER A C 17
ATOM 29044 O O . SER A 1 41 ? -24.761 10.622 -2.827 1.00 0.00 679 SER A O 17
ATOM 29052 N N . GLN A 1 42 ? -24.585 9.450 -4.742 1.00 0.00 680 GLN A N 17
ATOM 29053 C CA . GLN A 1 42 ? -25.468 10.328 -5.497 1.00 0.00 680 GLN A CA 17
ATOM 29054 C C . GLN A 1 42 ? -26.897 9.785 -5.500 1.00 0.00 680 GLN A C 17
ATOM 29055 O O . GLN A 1 42 ? -27.160 8.686 -5.990 1.00 0.00 680 GLN A O 17
ATOM 29069 N N . SER A 1 43 ? -27.813 10.561 -4.943 1.00 0.00 681 SER A N 17
ATOM 29070 C CA . SER A 1 43 ? -29.213 10.168 -4.859 1.00 0.00 681 SER A CA 17
ATOM 29071 C C . SER A 1 43 ? -30.033 10.843 -5.960 1.00 0.00 681 SER A C 17
ATOM 29072 O O . SER A 1 43 ? -31.246 11.033 -5.831 1.00 0.00 681 SER A O 17
ATOM 29080 N N . LYS A 1 44 ? -29.363 11.201 -7.045 1.00 0.00 682 LYS A N 17
ATOM 29081 C CA . LYS A 1 44 ? -30.017 11.872 -8.157 1.00 0.00 682 LYS A CA 17
ATOM 29082 C C . LYS A 1 44 ? -30.375 10.872 -9.246 1.00 0.00 682 LYS A C 17
ATOM 29083 O O . LYS A 1 44 ? -30.936 11.234 -10.279 1.00 0.00 682 LYS A O 17
ATOM 29102 N N . LEU A 1 45 ? -30.058 9.610 -9.001 1.00 0.00 683 LEU A N 17
ATOM 29103 C CA . LEU A 1 45 ? -30.327 8.556 -9.963 1.00 0.00 683 LEU A CA 17
ATOM 29104 C C . LEU A 1 45 ? -31.665 7.893 -9.655 1.00 0.00 683 LEU A C 17
ATOM 29105 O O . LEU A 1 45 ? -31.712 6.780 -9.124 1.00 0.00 683 LEU A O 17
ATOM 29121 N N . GLY A 1 46 ? -32.750 8.596 -9.964 1.00 0.00 684 GLY A N 17
ATOM 29122 C CA . GLY A 1 46 ? -34.076 8.056 -9.736 1.00 0.00 684 GLY A CA 17
ATOM 29123 C C . GLY A 1 46 ? -34.308 6.790 -10.529 1.00 0.00 684 GLY A C 17
ATOM 29124 O O . GLY A 1 46 ? -34.668 5.753 -9.972 1.00 0.00 684 GLY A O 17
ATOM 29128 N N . GLY A 1 47 ? -34.084 6.877 -11.832 1.00 0.00 685 GLY A N 17
ATOM 29129 C CA . GLY A 1 47 ? -34.218 5.721 -12.689 1.00 0.00 685 GLY A CA 17
ATOM 29130 C C . GLY A 1 47 ? -33.000 4.828 -12.622 1.00 0.00 685 GLY A C 17
ATOM 29131 O O . GLY A 1 47 ? -31.981 5.109 -13.252 1.00 0.00 685 GLY A O 17
ATOM 29135 N N . GLY A 1 48 ? -33.099 3.759 -11.843 1.00 0.00 901 GLY A N 17
ATOM 29136 C CA . GLY A 1 48 ? -31.999 2.829 -11.707 1.00 0.00 901 GLY A CA 17
ATOM 29137 C C . GLY A 1 48 ? -31.877 1.915 -12.908 1.00 0.00 901 GLY A C 17
ATOM 29138 O O . GLY A 1 48 ? -30.854 1.254 -13.099 1.00 0.00 901 GLY A O 17
ATOM 29142 N N . GLY A 1 49 ? -32.928 1.868 -13.711 1.00 0.00 902 GLY A N 17
ATOM 29143 C CA . GLY A 1 49 ? -32.904 1.080 -14.922 1.00 0.00 902 GLY A CA 17
ATOM 29144 C C . GLY A 1 49 ? -33.953 1.533 -15.910 1.00 0.00 902 GLY A C 17
ATOM 29145 O O . GLY A 1 49 ? -34.395 2.683 -15.873 1.00 0.00 902 GLY A O 17
ATOM 29149 N N . SER A 1 50 ? -34.341 0.637 -16.801 1.00 0.00 903 SER A N 17
ATOM 29150 C CA . SER A 1 50 ? -35.378 0.923 -17.775 1.00 0.00 903 SER A CA 17
ATOM 29151 C C . SER A 1 50 ? -36.747 0.978 -17.099 1.00 0.00 903 SER A C 17
ATOM 29152 O O . SER A 1 50 ? -37.593 1.811 -17.435 1.00 0.00 903 SER A O 17
ATOM 29160 N N . GLY A 1 51 ? -36.949 0.098 -16.127 1.00 0.00 904 GLY A N 17
ATOM 29161 C CA . GLY A 1 51 ? -38.225 0.015 -15.451 1.00 0.00 904 GLY A CA 17
ATOM 29162 C C . GLY A 1 51 ? -39.068 -1.116 -15.997 1.00 0.00 904 GLY A C 17
ATOM 29163 O O . GLY A 1 51 ? -40.194 -0.902 -16.447 1.00 0.00 904 GLY A O 17
ATOM 29167 N N . GLY A 1 52 ? -38.504 -2.315 -15.988 1.00 0.00 905 GLY A N 17
ATOM 29168 C CA . GLY A 1 52 ? -39.202 -3.472 -16.511 1.00 0.00 905 GLY A CA 17
ATOM 29169 C C . GLY A 1 52 ? -38.780 -4.759 -15.829 1.00 0.00 905 GLY A C 17
ATOM 29170 O O . GLY A 1 52 ? -39.584 -5.676 -15.667 1.00 0.00 905 GLY A O 17
ATOM 29174 N N . HIS A 1 53 ? -37.519 -4.828 -15.428 1.00 0.00 906 HIS A N 17
ATOM 29175 C CA . HIS A 1 53 ? -36.995 -6.009 -14.755 1.00 0.00 906 HIS A CA 17
ATOM 29176 C C . HIS A 1 53 ? -36.158 -5.614 -13.541 1.00 0.00 906 HIS A C 17
ATOM 29177 O O . HIS A 1 53 ? -35.016 -5.168 -13.678 1.00 0.00 906 HIS A O 17
ATOM 29191 N N . MET A 1 54 ? -36.735 -5.763 -12.358 1.00 0.00 907 MET A N 17
ATOM 29192 C CA . MET A 1 54 ? -36.019 -5.499 -11.116 1.00 0.00 907 MET A CA 17
ATOM 29193 C C . MET A 1 54 ? -35.453 -6.801 -10.553 1.00 0.00 907 MET A C 17
ATOM 29194 O O . MET A 1 54 ? -35.688 -7.875 -11.107 1.00 0.00 907 MET A O 17
ATOM 29208 N N . GLY A 1 55 ? -34.715 -6.704 -9.456 1.00 0.00 908 GLY A N 17
ATOM 29209 C CA . GLY A 1 55 ? -34.149 -7.887 -8.843 1.00 0.00 908 GLY A CA 17
ATOM 29210 C C . GLY A 1 55 ? -32.637 -7.849 -8.813 1.00 0.00 908 GLY A C 17
ATOM 29211 O O . GLY A 1 55 ? -31.972 -8.631 -9.493 1.00 0.00 908 GLY A O 17
ATOM 29215 N N . SER A 1 56 ? -32.093 -6.929 -8.032 1.00 0.00 909 SER A N 17
ATOM 29216 C CA . SER A 1 56 ? -30.652 -6.786 -7.907 1.00 0.00 909 SER A CA 17
ATOM 29217 C C . SER A 1 56 ? -30.060 -7.930 -7.086 1.00 0.00 909 SER A C 17
ATOM 29218 O O . SER A 1 56 ? -30.116 -7.922 -5.854 1.00 0.00 909 SER A O 17
ATOM 29226 N N . GLY A 1 57 ? -29.509 -8.917 -7.777 1.00 0.00 910 GLY A N 17
ATOM 29227 C CA . GLY A 1 57 ? -28.913 -10.051 -7.107 1.00 0.00 910 GLY A CA 17
ATOM 29228 C C . GLY A 1 57 ? -27.414 -9.903 -6.954 1.00 0.00 910 GLY A C 17
ATOM 29229 O O . GLY A 1 57 ? -26.852 -8.854 -7.279 1.00 0.00 910 GLY A O 17
ATOM 29233 N N . GLY A 1 58 ? -26.761 -10.952 -6.476 1.00 0.00 911 GLY A N 17
ATOM 29234 C CA . GLY A 1 58 ? -25.337 -10.885 -6.239 1.00 0.00 911 GLY A CA 17
ATOM 29235 C C . GLY A 1 58 ? -25.022 -10.065 -5.006 1.00 0.00 911 GLY A C 17
ATOM 29236 O O . GLY A 1 58 ? -24.157 -9.190 -5.031 1.00 0.00 911 GLY A O 17
ATOM 29240 N N . LEU A 1 59 ? -25.728 -10.363 -3.917 1.00 0.00 18 LEU A N 17
ATOM 29241 C CA . LEU A 1 59 ? -25.579 -9.625 -2.664 1.00 0.00 18 LEU A CA 17
ATOM 29242 C C . LEU A 1 59 ? -24.263 -9.967 -1.968 1.00 0.00 18 LEU A C 17
ATOM 29243 O O . LEU A 1 59 ? -23.982 -9.477 -0.875 1.00 0.00 18 LEU A O 17
ATOM 29259 N N . SER A 1 60 ? -23.470 -10.812 -2.607 1.00 0.00 19 SER A N 17
ATOM 29260 C CA . SER A 1 60 ? -22.171 -11.197 -2.093 1.00 0.00 19 SER A CA 17
ATOM 29261 C C . SER A 1 60 ? -21.128 -10.158 -2.482 1.00 0.00 19 SER A C 17
ATOM 29262 O O . SER A 1 60 ? -20.159 -9.932 -1.753 1.00 0.00 19 SER A O 17
ATOM 29270 N N . TRP A 1 61 ? -21.373 -9.510 -3.626 1.00 0.00 20 TRP A N 17
ATOM 29271 C CA . TRP A 1 61 ? -20.437 -8.558 -4.229 1.00 0.00 20 TRP A CA 17
ATOM 29272 C C . TRP A 1 61 ? -19.031 -9.147 -4.320 1.00 0.00 20 TRP A C 17
ATOM 29273 O O . TRP A 1 61 ? -18.715 -9.904 -5.243 1.00 0.00 20 TRP A O 17
ATOM 29294 N N . LYS A 1 62 ? -18.197 -8.801 -3.359 1.00 0.00 21 LYS A N 17
ATOM 29295 C CA . LYS A 1 62 ? -16.824 -9.265 -3.323 1.00 0.00 21 LYS A CA 17
ATOM 29296 C C . LYS A 1 62 ? -16.431 -9.639 -1.903 1.00 0.00 21 LYS A C 17
ATOM 29297 O O . LYS A 1 62 ? -16.787 -8.946 -0.948 1.00 0.00 21 LYS A O 17
ATOM 29316 N N . ARG A 1 63 ? -15.714 -10.741 -1.775 1.00 0.00 22 ARG A N 17
ATOM 29317 C CA . ARG A 1 63 ? -15.184 -11.168 -0.494 1.00 0.00 22 ARG A CA 17
ATOM 29318 C C . ARG A 1 63 ? -13.739 -10.713 -0.371 1.00 0.00 22 ARG A C 17
ATOM 29319 O O . ARG A 1 63 ? -12.939 -10.929 -1.284 1.00 0.00 22 ARG A O 17
ATOM 29340 N N . CYS A 1 64 ? -13.409 -10.077 0.742 1.00 0.00 23 CYS A N 17
ATOM 29341 C CA . CYS A 1 64 ? -12.086 -9.512 0.917 1.00 0.00 23 CYS A CA 17
ATOM 29342 C C . CYS A 1 64 ? -11.079 -10.570 1.375 1.00 0.00 23 CYS A C 17
ATOM 29343 O O . CYS A 1 64 ? -11.448 -11.587 1.970 1.00 0.00 23 CYS A O 17
ATOM 29350 N N . ALA A 1 65 ? -9.806 -10.327 1.074 1.00 0.00 24 ALA A N 17
ATOM 29351 C CA . ALA A 1 65 ? -8.762 -11.333 1.250 1.00 0.00 24 ALA A CA 17
ATOM 29352 C C . ALA A 1 65 ? -8.157 -11.314 2.651 1.00 0.00 24 ALA A C 17
ATOM 29353 O O . ALA A 1 65 ? -7.564 -12.304 3.091 1.00 0.00 24 ALA A O 17
ATOM 29360 N N . GLY A 1 66 ? -8.282 -10.196 3.344 1.00 0.00 25 GLY A N 17
ATOM 29361 C CA . GLY A 1 66 ? -7.736 -10.097 4.682 1.00 0.00 25 GLY A CA 17
ATOM 29362 C C . GLY A 1 66 ? -8.672 -10.679 5.718 1.00 0.00 25 GLY A C 17
ATOM 29363 O O . GLY A 1 66 ? -8.481 -11.811 6.175 1.00 0.00 25 GLY A O 17
ATOM 29367 N N . CYS A 1 67 ? -9.678 -9.895 6.088 1.00 0.00 26 CYS A N 17
ATOM 29368 C CA . CYS A 1 67 ? -10.701 -10.330 7.028 1.00 0.00 26 CYS A CA 17
ATOM 29369 C C . CYS A 1 67 ? -11.448 -11.555 6.508 1.00 0.00 26 CYS A C 17
ATOM 29370 O O . CYS A 1 67 ? -11.551 -12.572 7.193 1.00 0.00 26 CYS A O 17
ATOM 29377 N N . GLY A 1 68 ? -11.964 -11.447 5.295 1.00 0.00 27 GLY A N 17
ATOM 29378 C CA . GLY A 1 68 ? -12.695 -12.545 4.707 1.00 0.00 27 GLY A CA 17
ATOM 29379 C C . GLY A 1 68 ? -14.191 -12.330 4.770 1.00 0.00 27 GLY A C 17
ATOM 29380 O O . GLY A 1 68 ? -14.944 -13.247 5.104 1.00 0.00 27 GLY A O 17
ATOM 29384 N N . GLY A 1 69 ? -14.622 -11.121 4.449 1.00 0.00 28 GLY A N 17
ATOM 29385 C CA . GLY A 1 69 ? -16.035 -10.811 4.454 1.00 0.00 28 GLY A CA 17
ATOM 29386 C C . GLY A 1 69 ? -16.424 -10.019 3.229 1.00 0.00 28 GLY A C 17
ATOM 29387 O O . GLY A 1 69 ? -15.561 -9.645 2.439 1.00 0.00 28 GLY A O 17
ATOM 29391 N N . LYS A 1 70 ? -17.713 -9.773 3.047 1.00 0.00 29 LYS A N 17
ATOM 29392 C CA . LYS A 1 70 ? -18.162 -8.972 1.920 1.00 0.00 29 LYS A CA 17
ATOM 29393 C C . LYS A 1 70 ? -17.782 -7.513 2.148 1.00 0.00 29 LYS A C 17
ATOM 29394 O O . LYS A 1 70 ? -18.074 -6.947 3.203 1.00 0.00 29 LYS A O 17
ATOM 29413 N N . ILE A 1 71 ? -17.098 -6.924 1.181 1.00 0.00 30 ILE A N 17
ATOM 29414 C CA . ILE A 1 71 ? -16.617 -5.557 1.317 1.00 0.00 30 ILE A CA 17
ATOM 29415 C C . ILE A 1 71 ? -17.781 -4.576 1.387 1.00 0.00 30 ILE A C 17
ATOM 29416 O O . ILE A 1 71 ? -18.469 -4.328 0.393 1.00 0.00 30 ILE A O 17
ATOM 29432 N N . ALA A 1 72 ? -17.994 -4.024 2.573 1.00 0.00 31 ALA A N 17
ATOM 29433 C CA . ALA A 1 72 ? -19.047 -3.049 2.781 1.00 0.00 31 ALA A CA 17
ATOM 29434 C C . ALA A 1 72 ? -18.465 -1.653 2.926 1.00 0.00 31 ALA A C 17
ATOM 29435 O O . ALA A 1 72 ? -19.133 -0.727 3.391 1.00 0.00 31 ALA A O 17
ATOM 29442 N N . ASP A 1 73 ? -17.205 -1.510 2.539 1.00 0.00 32 ASP A N 17
ATOM 29443 C CA . ASP A 1 73 ? -16.582 -0.196 2.470 1.00 0.00 32 ASP A CA 17
ATOM 29444 C C . ASP A 1 73 ? -17.021 0.482 1.182 1.00 0.00 32 ASP A C 17
ATOM 29445 O O . ASP A 1 73 ? -17.401 -0.198 0.225 1.00 0.00 32 ASP A O 17
ATOM 29454 N N . ARG A 1 74 ? -16.984 1.805 1.145 1.00 0.00 33 ARG A N 17
ATOM 29455 C CA . ARG A 1 74 ? -17.437 2.531 -0.032 1.00 0.00 33 ARG A CA 17
ATOM 29456 C C . ARG A 1 74 ? -16.429 2.383 -1.165 1.00 0.00 33 ARG A C 17
ATOM 29457 O O . ARG A 1 74 ? -16.776 1.944 -2.264 1.00 0.00 33 ARG A O 17
ATOM 29478 N N . PHE A 1 75 ? -15.185 2.741 -0.891 1.00 0.00 34 PHE A N 17
ATOM 29479 C CA . PHE A 1 75 ? -14.144 2.686 -1.902 1.00 0.00 34 PHE A CA 17
ATOM 29480 C C . PHE A 1 75 ? -13.281 1.445 -1.728 1.00 0.00 34 PHE A C 17
ATOM 29481 O O . PHE A 1 75 ? -12.686 1.228 -0.672 1.00 0.00 34 PHE A O 17
ATOM 29498 N N . LEU A 1 76 ? -13.229 0.631 -2.770 1.00 0.00 35 LEU A N 17
ATOM 29499 C CA . LEU A 1 76 ? -12.437 -0.586 -2.745 1.00 0.00 35 LEU A CA 17
ATOM 29500 C C . LEU A 1 76 ? -11.062 -0.313 -3.333 1.00 0.00 35 LEU A C 17
ATOM 29501 O O . LEU A 1 76 ? -10.901 0.575 -4.172 1.00 0.00 35 LEU A O 17
ATOM 29517 N N . LEU A 1 77 ? -10.073 -1.064 -2.884 1.00 0.00 36 LEU A N 17
ATOM 29518 C CA . LEU A 1 77 ? -8.701 -0.841 -3.301 1.00 0.00 36 LEU A CA 17
ATOM 29519 C C . LEU A 1 77 ? -8.123 -2.068 -3.995 1.00 0.00 36 LEU A C 17
ATOM 29520 O O . LEU A 1 77 ? -8.659 -3.171 -3.883 1.00 0.00 36 LEU A O 17
ATOM 29536 N N . TYR A 1 78 ? -7.032 -1.853 -4.707 1.00 0.00 37 TYR A N 17
ATOM 29537 C CA . TYR A 1 78 ? -6.323 -2.908 -5.406 1.00 0.00 37 TYR A CA 17
ATOM 29538 C C . TYR A 1 78 ? -4.921 -3.047 -4.834 1.00 0.00 37 TYR A C 17
ATOM 29539 O O . TYR A 1 78 ? -4.334 -2.068 -4.375 1.00 0.00 37 TYR A O 17
ATOM 29557 N N . ALA A 1 79 ? -4.393 -4.257 -4.863 1.00 0.00 38 ALA A N 17
ATOM 29558 C CA . ALA A 1 79 ? -3.022 -4.501 -4.441 1.00 0.00 38 ALA A CA 17
ATOM 29559 C C . ALA A 1 79 ? -2.349 -5.451 -5.416 1.00 0.00 38 ALA A C 17
ATOM 29560 O O . ALA A 1 79 ? -1.531 -5.043 -6.238 1.00 0.00 38 ALA A O 17
ATOM 29567 N N . MET A 1 80 ? -2.712 -6.720 -5.327 1.00 0.00 39 MET A N 17
ATOM 29568 C CA . MET A 1 80 ? -2.253 -7.709 -6.283 1.00 0.00 39 MET A CA 17
ATOM 29569 C C . MET A 1 80 ? -3.252 -7.804 -7.429 1.00 0.00 39 MET A C 17
ATOM 29570 O O . MET A 1 80 ? -3.021 -7.264 -8.511 1.00 0.00 39 MET A O 17
ATOM 29584 N N . ASP A 1 81 ? -4.367 -8.475 -7.168 1.00 0.00 40 ASP A N 17
ATOM 29585 C CA . ASP A 1 81 ? -5.451 -8.599 -8.133 1.00 0.00 40 ASP A CA 17
ATOM 29586 C C . ASP A 1 81 ? -6.782 -8.748 -7.406 1.00 0.00 40 ASP A C 17
ATOM 29587 O O . ASP A 1 81 ? -7.837 -8.876 -8.022 1.00 0.00 40 ASP A O 17
ATOM 29596 N N . SER A 1 82 ? -6.718 -8.739 -6.081 1.00 0.00 41 SER A N 17
ATOM 29597 C CA . SER A 1 82 ? -7.899 -8.892 -5.256 1.00 0.00 41 SER A CA 17
ATOM 29598 C C . SER A 1 82 ? -8.512 -7.531 -4.948 1.00 0.00 41 SER A C 17
ATOM 29599 O O . SER A 1 82 ? -7.889 -6.498 -5.195 1.00 0.00 41 SER A O 17
ATOM 29607 N N . TYR A 1 83 ? -9.726 -7.534 -4.412 1.00 0.00 42 TYR A N 17
ATOM 29608 C CA . TYR A 1 83 ? -10.408 -6.301 -4.049 1.00 0.00 42 TYR A CA 17
ATOM 29609 C C . TYR A 1 83 ? -10.346 -6.107 -2.541 1.00 0.00 42 TYR A C 17
ATOM 29610 O O . TYR A 1 83 ? -10.762 -6.977 -1.778 1.00 0.00 42 TYR A O 17
ATOM 29628 N N . TRP A 1 84 ? -9.799 -4.977 -2.118 1.00 0.00 43 TRP A N 17
ATOM 29629 C CA . TRP A 1 84 ? -9.575 -4.715 -0.705 1.00 0.00 43 TRP A CA 17
ATOM 29630 C C . TRP A 1 84 ? -10.355 -3.493 -0.242 1.00 0.00 43 TRP A C 17
ATOM 29631 O O . TRP A 1 84 ? -11.059 -2.854 -1.023 1.00 0.00 43 TRP A O 17
ATOM 29652 N N . HIS A 1 85 ? -10.208 -3.180 1.031 1.00 0.00 44 HIS A N 17
ATOM 29653 C CA . HIS A 1 85 ? -10.820 -2.004 1.633 1.00 0.00 44 HIS A CA 17
ATOM 29654 C C . HIS A 1 85 ? -9.882 -1.460 2.710 1.00 0.00 44 HIS A C 17
ATOM 29655 O O . HIS A 1 85 ? -8.750 -1.929 2.834 1.00 0.00 44 HIS A O 17
ATOM 29669 N N . SER A 1 86 ? -10.353 -0.493 3.483 1.00 0.00 45 SER A N 17
ATOM 29670 C CA . SER A 1 86 ? -9.548 0.153 4.518 1.00 0.00 45 SER A CA 17
ATOM 29671 C C . SER A 1 86 ? -8.866 -0.853 5.456 1.00 0.00 45 SER A C 17
ATOM 29672 O O . SER A 1 86 ? -7.660 -0.782 5.672 1.00 0.00 45 SER A O 17
ATOM 29680 N N . ARG A 1 87 ? -9.631 -1.801 5.989 1.00 0.00 46 ARG A N 17
ATOM 29681 C CA . ARG A 1 87 ? -9.097 -2.750 6.966 1.00 0.00 46 ARG A CA 17
ATOM 29682 C C . ARG A 1 87 ? -8.261 -3.851 6.317 1.00 0.00 46 ARG A C 17
ATOM 29683 O O . ARG A 1 87 ? -7.591 -4.612 7.011 1.00 0.00 46 ARG A O 17
ATOM 29704 N N . CYS A 1 88 ? -8.320 -3.957 5.000 1.00 0.00 47 CYS A N 17
ATOM 29705 C CA . CYS A 1 88 ? -7.607 -5.017 4.304 1.00 0.00 47 CYS A CA 17
ATOM 29706 C C . CYS A 1 88 ? -6.321 -4.519 3.651 1.00 0.00 47 CYS A C 17
ATOM 29707 O O . CYS A 1 88 ? -5.285 -5.182 3.721 1.00 0.00 47 CYS A O 17
ATOM 29714 N N . LEU A 1 89 ? -6.395 -3.358 3.018 1.00 0.00 48 LEU A N 17
ATOM 29715 C CA . LEU A 1 89 ? -5.260 -2.803 2.298 1.00 0.00 48 LEU A CA 17
ATOM 29716 C C . LEU A 1 89 ? -4.248 -2.199 3.275 1.00 0.00 48 LEU A C 17
ATOM 29717 O O . LEU A 1 89 ? -4.095 -0.979 3.371 1.00 0.00 48 LEU A O 17
ATOM 29733 N N . LYS A 1 90 ? -3.562 -3.068 3.999 1.00 0.00 49 LYS A N 17
ATOM 29734 C CA . LYS A 1 90 ? -2.601 -2.646 5.002 1.00 0.00 49 LYS A CA 17
ATOM 29735 C C . LYS A 1 90 ? -1.392 -3.571 5.010 1.00 0.00 49 LYS A C 17
ATOM 29736 O O . LYS A 1 90 ? -1.434 -4.666 4.447 1.00 0.00 49 LYS A O 17
ATOM 29755 N N . CYS A 1 91 ? -0.325 -3.112 5.643 1.00 0.00 50 CYS A N 17
ATOM 29756 C CA . CYS A 1 91 ? 0.851 -3.929 5.873 1.00 0.00 50 CYS A CA 17
ATOM 29757 C C . CYS A 1 91 ? 0.471 -5.141 6.715 1.00 0.00 50 CYS A C 17
ATOM 29758 O O . CYS A 1 91 ? -0.202 -5.011 7.737 1.00 0.00 50 CYS A O 17
ATOM 29765 N N . SER A 1 92 ? 0.893 -6.318 6.293 1.00 0.00 51 SER A N 17
ATOM 29766 C CA . SER A 1 92 ? 0.587 -7.533 7.030 1.00 0.00 51 SER A CA 17
ATOM 29767 C C . SER A 1 92 ? 1.515 -7.668 8.234 1.00 0.00 51 SER A C 17
ATOM 29768 O O . SER A 1 92 ? 1.334 -8.542 9.083 1.00 0.00 51 SER A O 17
ATOM 29776 N N . SER A 1 93 ? 2.495 -6.778 8.311 1.00 0.00 52 SER A N 17
ATOM 29777 C CA . SER A 1 93 ? 3.497 -6.843 9.358 1.00 0.00 52 SER A CA 17
ATOM 29778 C C . SER A 1 93 ? 3.175 -5.884 10.510 1.00 0.00 52 SER A C 17
ATOM 29779 O O . SER A 1 93 ? 3.124 -6.307 11.664 1.00 0.00 52 SER A O 17
ATOM 29787 N N . CYS A 1 94 ? 2.924 -4.609 10.209 1.00 0.00 53 CYS A N 17
ATOM 29788 C CA . CYS A 1 94 ? 2.641 -3.637 11.268 1.00 0.00 53 CYS A CA 17
ATOM 29789 C C . CYS A 1 94 ? 1.203 -3.128 11.197 1.00 0.00 53 CYS A C 17
ATOM 29790 O O . CYS A 1 94 ? 0.758 -2.374 12.070 1.00 0.00 53 CYS A O 17
ATOM 29797 N N . GLN A 1 95 ? 0.486 -3.556 10.161 1.00 0.00 54 GLN A N 17
ATOM 29798 C CA . GLN A 1 95 ? -0.918 -3.193 9.962 1.00 0.00 54 GLN A CA 17
ATOM 29799 C C . GLN A 1 95 ? -1.072 -1.705 9.666 1.00 0.00 54 GLN A C 17
ATOM 29800 O O . GLN A 1 95 ? -2.022 -1.065 10.118 1.00 0.00 54 GLN A O 17
ATOM 29814 N N . ALA A 1 96 ? -0.136 -1.153 8.911 1.00 0.00 55 ALA A N 17
ATOM 29815 C CA . ALA A 1 96 ? -0.232 0.232 8.485 1.00 0.00 55 ALA A CA 17
ATOM 29816 C C . ALA A 1 96 ? -0.936 0.317 7.138 1.00 0.00 55 ALA A C 17
ATOM 29817 O O . ALA A 1 96 ? -0.633 -0.452 6.226 1.00 0.00 55 ALA A O 17
ATOM 29824 N N . GLN A 1 97 ? -1.882 1.238 7.020 1.00 0.00 56 GLN A N 17
ATOM 29825 C CA . GLN A 1 97 ? -2.629 1.409 5.784 1.00 0.00 56 GLN A CA 17
ATOM 29826 C C . GLN A 1 97 ? -1.731 1.940 4.672 1.00 0.00 56 GLN A C 17
ATOM 29827 O O . GLN A 1 97 ? -1.059 2.957 4.839 1.00 0.00 56 GLN A O 17
ATOM 29841 N N . LEU A 1 98 ? -1.714 1.247 3.543 1.00 0.00 57 LEU A N 17
ATOM 29842 C CA . LEU A 1 98 ? -0.902 1.666 2.407 1.00 0.00 57 LEU A CA 17
ATOM 29843 C C . LEU A 1 98 ? -1.769 2.269 1.306 1.00 0.00 57 LEU A C 17
ATOM 29844 O O . LEU A 1 98 ? -1.270 2.671 0.257 1.00 0.00 57 LEU A O 17
ATOM 29860 N N . GLY A 1 99 ? -3.070 2.338 1.558 1.00 0.00 58 GLY A N 17
ATOM 29861 C CA . GLY A 1 99 ? -3.990 2.844 0.562 1.00 0.00 58 GLY A CA 17
ATOM 29862 C C . GLY A 1 99 ? -4.233 4.332 0.697 1.00 0.00 58 GLY A C 17
ATOM 29863 O O . GLY A 1 99 ? -4.077 5.086 -0.263 1.00 0.00 58 GLY A O 17
ATOM 29867 N N . ASP A 1 100 ? -4.610 4.758 1.897 1.00 0.00 59 ASP A N 17
ATOM 29868 C CA . ASP A 1 100 ? -4.903 6.169 2.156 1.00 0.00 59 ASP A CA 17
ATOM 29869 C C . ASP A 1 100 ? -3.636 6.939 2.495 1.00 0.00 59 ASP A C 17
ATOM 29870 O O . ASP A 1 100 ? -3.679 8.104 2.890 1.00 0.00 59 ASP A O 17
ATOM 29879 N N . ILE A 1 101 ? -2.513 6.275 2.336 1.00 0.00 60 ILE A N 17
ATOM 29880 C CA . ILE A 1 101 ? -1.216 6.890 2.551 1.00 0.00 60 ILE A CA 17
ATOM 29881 C C . ILE A 1 101 ? -0.383 6.738 1.287 1.00 0.00 60 ILE A C 17
ATOM 29882 O O . ILE A 1 101 ? -0.480 5.720 0.600 1.00 0.00 60 ILE A O 17
ATOM 29898 N N . GLY A 1 102 ? 0.411 7.751 0.971 1.00 0.00 61 GLY A N 17
ATOM 29899 C CA . GLY A 1 102 ? 1.213 7.728 -0.242 1.00 0.00 61 GLY A CA 17
ATOM 29900 C C . GLY A 1 102 ? 2.435 6.825 -0.148 1.00 0.00 61 GLY A C 17
ATOM 29901 O O . GLY A 1 102 ? 3.513 7.180 -0.627 1.00 0.00 61 GLY A O 17
ATOM 29905 N N . THR A 1 103 ? 2.276 5.670 0.479 1.00 0.00 62 THR A N 17
ATOM 29906 C CA . THR A 1 103 ? 3.346 4.694 0.572 1.00 0.00 62 THR A CA 17
ATOM 29907 C C . THR A 1 103 ? 3.143 3.575 -0.443 1.00 0.00 62 THR A C 17
ATOM 29908 O O . THR A 1 103 ? 2.075 2.965 -0.497 1.00 0.00 62 THR A O 17
ATOM 29919 N N . SER A 1 104 ? 4.155 3.321 -1.258 1.00 0.00 63 SER A N 17
ATOM 29920 C CA . SER A 1 104 ? 4.110 2.210 -2.192 1.00 0.00 63 SER A CA 17
ATOM 29921 C C . SER A 1 104 ? 4.398 0.905 -1.459 1.00 0.00 63 SER A C 17
ATOM 29922 O O . SER A 1 104 ? 5.454 0.750 -0.846 1.00 0.00 63 SER A O 17
ATOM 29930 N N . SER A 1 105 ? 3.446 -0.011 -1.494 1.00 0.00 64 SER A N 17
ATOM 29931 C CA . SER A 1 105 ? 3.601 -1.297 -0.838 1.00 0.00 64 SER A CA 17
ATOM 29932 C C . SER A 1 105 ? 4.485 -2.219 -1.666 1.00 0.00 64 SER A C 17
ATOM 29933 O O . SER A 1 105 ? 4.333 -2.316 -2.888 1.00 0.00 64 SER A O 17
ATOM 29941 N N . TYR A 1 106 ? 5.406 -2.893 -1.001 1.00 0.00 65 TYR A N 17
ATOM 29942 C CA . TYR A 1 106 ? 6.331 -3.783 -1.676 1.00 0.00 65 TYR A CA 17
ATOM 29943 C C . TYR A 1 106 ? 6.054 -5.224 -1.280 1.00 0.00 65 TYR A C 17
ATOM 29944 O O . TYR A 1 106 ? 5.541 -5.489 -0.190 1.00 0.00 65 TYR A O 17
ATOM 29962 N N . THR A 1 107 ? 6.382 -6.149 -2.165 1.00 0.00 66 THR A N 17
ATOM 29963 C CA . THR A 1 107 ? 6.112 -7.551 -1.918 1.00 0.00 66 THR A CA 17
ATOM 29964 C C . THR A 1 107 ? 7.236 -8.431 -2.455 1.00 0.00 66 THR A C 17
ATOM 29965 O O . THR A 1 107 ? 8.204 -7.939 -3.041 1.00 0.00 66 THR A O 17
ATOM 29976 N N . LYS A 1 108 ? 7.091 -9.727 -2.241 1.00 0.00 67 LYS A N 17
ATOM 29977 C CA . LYS A 1 108 ? 8.080 -10.706 -2.656 1.00 0.00 67 LYS A CA 17
ATOM 29978 C C . LYS A 1 108 ? 7.461 -12.093 -2.612 1.00 0.00 67 LYS A C 17
ATOM 29979 O O . LYS A 1 108 ? 7.369 -12.789 -3.624 1.00 0.00 67 LYS A O 17
ATOM 29998 N N . SER A 1 109 ? 7.024 -12.473 -1.424 1.00 0.00 68 SER A N 17
ATOM 29999 C CA . SER A 1 109 ? 6.384 -13.758 -1.208 1.00 0.00 68 SER A CA 17
ATOM 30000 C C . SER A 1 109 ? 4.878 -13.584 -1.015 1.00 0.00 68 SER A C 17
ATOM 30001 O O . SER A 1 109 ? 4.269 -14.230 -0.168 1.00 0.00 68 SER A O 17
ATOM 30009 N N . GLY A 1 110 ? 4.291 -12.678 -1.792 1.00 0.00 69 GLY A N 17
ATOM 30010 C CA . GLY A 1 110 ? 2.853 -12.456 -1.742 1.00 0.00 69 GLY A CA 17
ATOM 30011 C C . GLY A 1 110 ? 2.423 -11.564 -0.589 1.00 0.00 69 GLY A C 17
ATOM 30012 O O . GLY A 1 110 ? 1.383 -10.911 -0.655 1.00 0.00 69 GLY A O 17
ATOM 30016 N N . MET A 1 111 ? 3.229 -11.530 0.464 1.00 0.00 70 MET A N 17
ATOM 30017 C CA . MET A 1 111 ? 2.931 -10.722 1.639 1.00 0.00 70 MET A CA 17
ATOM 30018 C C . MET A 1 111 ? 3.028 -9.233 1.324 1.00 0.00 70 MET A C 17
ATOM 30019 O O . MET A 1 111 ? 3.948 -8.795 0.631 1.00 0.00 70 MET A O 17
ATOM 30033 N N . ILE A 1 112 ? 2.075 -8.468 1.831 1.00 0.00 71 ILE A N 17
ATOM 30034 C CA . ILE A 1 112 ? 2.080 -7.022 1.662 1.00 0.00 71 ILE A CA 17
ATOM 30035 C C . ILE A 1 112 ? 2.768 -6.364 2.849 1.00 0.00 71 ILE A C 17
ATOM 30036 O O . ILE A 1 112 ? 2.367 -6.572 3.995 1.00 0.00 71 ILE A O 17
ATOM 30052 N N . LEU A 1 113 ? 3.808 -5.592 2.584 1.00 0.00 72 LEU A N 17
ATOM 30053 C CA . LEU A 1 113 ? 4.551 -4.932 3.648 1.00 0.00 72 LEU A CA 17
ATOM 30054 C C . LEU A 1 113 ? 4.805 -3.472 3.308 1.00 0.00 72 LEU A C 17
ATOM 30055 O O . LEU A 1 113 ? 4.802 -3.087 2.132 1.00 0.00 72 LEU A O 17
ATOM 30071 N N . CYS A 1 114 ? 5.024 -2.666 4.340 1.00 0.00 73 CYS A N 17
ATOM 30072 C CA . CYS A 1 114 ? 5.346 -1.260 4.160 1.00 0.00 73 CYS A CA 17
ATOM 30073 C C . CYS A 1 114 ? 6.802 -1.105 3.733 1.00 0.00 73 CYS A C 17
ATOM 30074 O O . CYS A 1 114 ? 7.549 -2.084 3.672 1.00 0.00 73 CYS A O 17
ATOM 30081 N N . ARG A 1 115 ? 7.203 0.130 3.462 1.00 0.00 74 ARG A N 17
ATOM 30082 C CA . ARG A 1 115 ? 8.568 0.416 3.033 1.00 0.00 74 ARG A CA 17
ATOM 30083 C C . ARG A 1 115 ? 9.575 0.050 4.119 1.00 0.00 74 ARG A C 17
ATOM 30084 O O . ARG A 1 115 ? 10.681 -0.397 3.829 1.00 0.00 74 ARG A O 17
ATOM 30105 N N . ASN A 1 116 ? 9.176 0.227 5.369 1.00 0.00 75 ASN A N 17
ATOM 30106 C CA . ASN A 1 116 ? 10.054 -0.058 6.500 1.00 0.00 75 ASN A CA 17
ATOM 30107 C C . ASN A 1 116 ? 10.107 -1.555 6.763 1.00 0.00 75 ASN A C 17
ATOM 30108 O O . ASN A 1 116 ? 11.179 -2.133 6.950 1.00 0.00 75 ASN A O 17
ATOM 30119 N N . ASP A 1 117 ? 8.939 -2.180 6.753 1.00 0.00 76 ASP A N 17
ATOM 30120 C CA . ASP A 1 117 ? 8.824 -3.593 7.080 1.00 0.00 76 ASP A CA 17
ATOM 30121 C C . ASP A 1 117 ? 9.447 -4.464 6.007 1.00 0.00 76 ASP A C 17
ATOM 30122 O O . ASP A 1 117 ? 10.099 -5.459 6.312 1.00 0.00 76 ASP A O 17
ATOM 30131 N N . TYR A 1 118 ? 9.247 -4.093 4.754 1.00 0.00 77 TYR A N 17
ATOM 30132 C CA . TYR A 1 118 ? 9.748 -4.890 3.647 1.00 0.00 77 TYR A CA 17
ATOM 30133 C C . TYR A 1 118 ? 11.268 -4.969 3.664 1.00 0.00 77 TYR A C 17
ATOM 30134 O O . TYR A 1 118 ? 11.835 -6.035 3.445 1.00 0.00 77 TYR A O 17
ATOM 30152 N N . ILE A 1 119 ? 11.920 -3.846 3.928 1.00 0.00 78 ILE A N 17
ATOM 30153 C CA . ILE A 1 119 ? 13.377 -3.815 3.978 1.00 0.00 78 ILE A CA 17
ATOM 30154 C C . ILE A 1 119 ? 13.882 -4.598 5.188 1.00 0.00 78 ILE A C 17
ATOM 30155 O O . ILE A 1 119 ? 14.937 -5.231 5.142 1.00 0.00 78 ILE A O 17
ATOM 30171 N N . ARG A 1 120 ? 13.107 -4.559 6.265 1.00 0.00 79 ARG A N 17
ATOM 30172 C CA . ARG A 1 120 ? 13.432 -5.303 7.474 1.00 0.00 79 ARG A CA 17
ATOM 30173 C C . ARG A 1 120 ? 13.263 -6.805 7.238 1.00 0.00 79 ARG A C 17
ATOM 30174 O O . ARG A 1 120 ? 14.069 -7.612 7.698 1.00 0.00 79 ARG A O 17
ATOM 30195 N N . LEU A 1 121 ? 12.220 -7.164 6.506 1.00 0.00 80 LEU A N 17
ATOM 30196 C CA . LEU A 1 121 ? 11.890 -8.562 6.263 1.00 0.00 80 LEU A CA 17
ATOM 30197 C C . LEU A 1 121 ? 12.695 -9.142 5.100 1.00 0.00 80 LEU A C 17
ATOM 30198 O O . LEU A 1 121 ? 13.448 -10.100 5.275 1.00 0.00 80 LEU A O 17
ATOM 30214 N N . PHE A 1 122 ? 12.534 -8.564 3.918 1.00 0.00 81 PHE A N 17
ATOM 30215 C CA . PHE A 1 122 ? 13.177 -9.085 2.720 1.00 0.00 81 PHE A CA 17
ATOM 30216 C C . PHE A 1 122 ? 14.107 -8.041 2.101 1.00 0.00 81 PHE A C 17
ATOM 30217 O O . PHE A 1 122 ? 15.278 -7.941 2.468 1.00 0.00 81 PHE A O 17
ATOM 30234 N N . GLY A 1 123 ? 13.573 -7.260 1.170 1.00 0.00 82 GLY A N 17
ATOM 30235 C CA . GLY A 1 123 ? 14.374 -6.276 0.475 1.00 0.00 82 GLY A CA 17
ATOM 30236 C C . GLY A 1 123 ? 15.083 -6.877 -0.720 1.00 0.00 82 GLY A C 17
ATOM 30237 O O . GLY A 1 123 ? 16.295 -6.632 -0.883 1.00 0.00 82 GLY A O 17
ATOM 30244 N N . SER A 1 3 ? -5.953 -14.539 -23.240 1.00 0.00 641 SER A N 18
ATOM 30245 C CA . SER A 1 3 ? -4.843 -14.341 -22.288 1.00 0.00 641 SER A CA 18
ATOM 30246 C C . SER A 1 3 ? -3.884 -13.283 -22.814 1.00 0.00 641 SER A C 18
ATOM 30247 O O . SER A 1 3 ? -3.276 -13.453 -23.871 1.00 0.00 641 SER A O 18
ATOM 30255 N N . LEU A 1 4 ? -3.758 -12.189 -22.078 1.00 0.00 642 LEU A N 18
ATOM 30256 C CA . LEU A 1 4 ? -2.945 -11.065 -22.515 1.00 0.00 642 LEU A CA 18
ATOM 30257 C C . LEU A 1 4 ? -1.478 -11.259 -22.141 1.00 0.00 642 LEU A C 18
ATOM 30258 O O . LEU A 1 4 ? -0.911 -10.494 -21.356 1.00 0.00 642 LEU A O 18
ATOM 30274 N N . GLN A 1 5 ? -0.873 -12.297 -22.695 1.00 0.00 643 GLN A N 18
ATOM 30275 C CA . GLN A 1 5 ? 0.553 -12.515 -22.544 1.00 0.00 643 GLN A CA 18
ATOM 30276 C C . GLN A 1 5 ? 1.284 -11.766 -23.647 1.00 0.00 643 GLN A C 18
ATOM 30277 O O . GLN A 1 5 ? 1.351 -12.232 -24.787 1.00 0.00 643 GLN A O 18
ATOM 30291 N N . ASN A 1 6 ? 1.801 -10.593 -23.310 1.00 0.00 644 ASN A N 18
ATOM 30292 C CA . ASN A 1 6 ? 2.451 -9.730 -24.287 1.00 0.00 644 ASN A CA 18
ATOM 30293 C C . ASN A 1 6 ? 3.758 -10.344 -24.764 1.00 0.00 644 ASN A C 18
ATOM 30294 O O . ASN A 1 6 ? 3.894 -10.706 -25.932 1.00 0.00 644 ASN A O 18
ATOM 30305 N N . ASN A 1 7 ? 4.712 -10.470 -23.853 1.00 0.00 645 ASN A N 18
ATOM 30306 C CA . ASN A 1 7 ? 6.001 -11.067 -24.171 1.00 0.00 645 ASN A CA 18
ATOM 30307 C C . ASN A 1 7 ? 6.726 -11.473 -22.896 1.00 0.00 645 ASN A C 18
ATOM 30308 O O . ASN A 1 7 ? 6.732 -10.733 -21.912 1.00 0.00 645 ASN A O 18
ATOM 30319 N N . GLN A 1 8 ? 7.325 -12.652 -22.911 1.00 0.00 646 GLN A N 18
ATOM 30320 C CA . GLN A 1 8 ? 8.116 -13.122 -21.789 1.00 0.00 646 GLN A CA 18
ATOM 30321 C C . GLN A 1 8 ? 9.538 -12.596 -21.914 1.00 0.00 646 GLN A C 18
ATOM 30322 O O . GLN A 1 8 ? 10.405 -13.270 -22.468 1.00 0.00 646 GLN A O 18
ATOM 30336 N N . ASP A 1 9 ? 9.752 -11.374 -21.423 1.00 0.00 647 ASP A N 18
ATOM 30337 C CA . ASP A 1 9 ? 11.068 -10.728 -21.473 1.00 0.00 647 ASP A CA 18
ATOM 30338 C C . ASP A 1 9 ? 12.160 -11.678 -20.992 1.00 0.00 647 ASP A C 18
ATOM 30339 O O . ASP A 1 9 ? 12.106 -12.188 -19.870 1.00 0.00 647 ASP A O 18
ATOM 30348 N N . VAL A 1 10 ? 13.138 -11.921 -21.851 1.00 0.00 648 VAL A N 18
ATOM 30349 C CA . VAL A 1 10 ? 14.153 -12.930 -21.584 1.00 0.00 648 VAL A CA 18
ATOM 30350 C C . VAL A 1 10 ? 15.556 -12.339 -21.535 1.00 0.00 648 VAL A C 18
ATOM 30351 O O . VAL A 1 10 ? 15.996 -11.659 -22.465 1.00 0.00 648 VAL A O 18
ATOM 30364 N N . SER A 1 11 ? 16.246 -12.596 -20.436 1.00 0.00 649 SER A N 18
ATOM 30365 C CA . SER A 1 11 ? 17.670 -12.327 -20.348 1.00 0.00 649 SER A CA 18
ATOM 30366 C C . SER A 1 11 ? 18.432 -13.600 -20.705 1.00 0.00 649 SER A C 18
ATOM 30367 O O . SER A 1 11 ? 18.185 -14.659 -20.125 1.00 0.00 649 SER A O 18
ATOM 30375 N N . PHE A 1 12 ? 19.324 -13.506 -21.676 1.00 0.00 650 PHE A N 18
ATOM 30376 C CA . PHE A 1 12 ? 20.037 -14.679 -22.163 1.00 0.00 650 PHE A CA 18
ATOM 30377 C C . PHE A 1 12 ? 21.273 -14.952 -21.318 1.00 0.00 650 PHE A C 18
ATOM 30378 O O . PHE A 1 12 ? 21.641 -14.143 -20.464 1.00 0.00 650 PHE A O 18
ATOM 30395 N N . GLU A 1 13 ? 21.917 -16.088 -21.573 1.00 0.00 651 GLU A N 18
ATOM 30396 C CA . GLU A 1 13 ? 23.061 -16.538 -20.781 1.00 0.00 651 GLU A CA 18
ATOM 30397 C C . GLU A 1 13 ? 24.261 -15.597 -20.899 1.00 0.00 651 GLU A C 18
ATOM 30398 O O . GLU A 1 13 ? 25.201 -15.679 -20.108 1.00 0.00 651 GLU A O 18
ATOM 30410 N N . ASN A 1 14 ? 24.238 -14.715 -21.886 1.00 0.00 652 ASN A N 18
ATOM 30411 C CA . ASN A 1 14 ? 25.306 -13.735 -22.046 1.00 0.00 652 ASN A CA 18
ATOM 30412 C C . ASN A 1 14 ? 25.142 -12.605 -21.036 1.00 0.00 652 ASN A C 18
ATOM 30413 O O . ASN A 1 14 ? 26.123 -12.055 -20.535 1.00 0.00 652 ASN A O 18
ATOM 30424 N N . ILE A 1 15 ? 23.899 -12.273 -20.729 1.00 0.00 653 ILE A N 18
ATOM 30425 C CA . ILE A 1 15 ? 23.605 -11.217 -19.772 1.00 0.00 653 ILE A CA 18
ATOM 30426 C C . ILE A 1 15 ? 23.483 -11.778 -18.357 1.00 0.00 653 ILE A C 18
ATOM 30427 O O . ILE A 1 15 ? 22.421 -11.712 -17.731 1.00 0.00 653 ILE A O 18
ATOM 30443 N N . GLN A 1 16 ? 24.568 -12.350 -17.865 1.00 0.00 654 GLN A N 18
ATOM 30444 C CA . GLN A 1 16 ? 24.626 -12.804 -16.489 1.00 0.00 654 GLN A CA 18
ATOM 30445 C C . GLN A 1 16 ? 25.090 -11.658 -15.602 1.00 0.00 654 GLN A C 18
ATOM 30446 O O . GLN A 1 16 ? 26.280 -11.514 -15.320 1.00 0.00 654 GLN A O 18
ATOM 30460 N N . TRP A 1 17 ? 24.145 -10.822 -15.198 1.00 0.00 655 TRP A N 18
ATOM 30461 C CA . TRP A 1 17 ? 24.455 -9.632 -14.415 1.00 0.00 655 TRP A CA 18
ATOM 30462 C C . TRP A 1 17 ? 24.964 -9.991 -13.026 1.00 0.00 655 TRP A C 18
ATOM 30463 O O . TRP A 1 17 ? 24.400 -10.843 -12.341 1.00 0.00 655 TRP A O 18
ATOM 30484 N N . SER A 1 18 ? 26.026 -9.322 -12.613 1.00 0.00 656 SER A N 18
ATOM 30485 C CA . SER A 1 18 ? 26.570 -9.491 -11.276 1.00 0.00 656 SER A CA 18
ATOM 30486 C C . SER A 1 18 ? 25.991 -8.428 -10.347 1.00 0.00 656 SER A C 18
ATOM 30487 O O . SER A 1 18 ? 26.681 -7.896 -9.477 1.00 0.00 656 SER A O 18
ATOM 30495 N N . ILE A 1 19 ? 24.717 -8.116 -10.559 1.00 0.00 657 ILE A N 18
ATOM 30496 C CA . ILE A 1 19 ? 24.028 -7.082 -9.794 1.00 0.00 657 ILE A CA 18
ATOM 30497 C C . ILE A 1 19 ? 23.658 -7.577 -8.401 1.00 0.00 657 ILE A C 18
ATOM 30498 O O . ILE A 1 19 ? 23.927 -8.723 -8.041 1.00 0.00 657 ILE A O 18
ATOM 30514 N N . ASP A 1 20 ? 23.034 -6.708 -7.622 1.00 0.00 658 ASP A N 18
ATOM 30515 C CA . ASP A 1 20 ? 22.559 -7.077 -6.303 1.00 0.00 658 ASP A CA 18
ATOM 30516 C C . ASP A 1 20 ? 21.065 -7.363 -6.359 1.00 0.00 658 ASP A C 18
ATOM 30517 O O . ASP A 1 20 ? 20.266 -6.474 -6.667 1.00 0.00 658 ASP A O 18
ATOM 30526 N N . PRO A 1 21 ? 20.668 -8.611 -6.065 1.00 0.00 659 PRO A N 18
ATOM 30527 C CA . PRO A 1 21 ? 19.270 -9.052 -6.148 1.00 0.00 659 PRO A CA 18
ATOM 30528 C C . PRO A 1 21 ? 18.368 -8.383 -5.108 1.00 0.00 659 PRO A C 18
ATOM 30529 O O . PRO A 1 21 ? 17.156 -8.585 -5.111 1.00 0.00 659 PRO A O 18
ATOM 30540 N N . GLY A 1 22 ? 18.961 -7.600 -4.218 1.00 0.00 660 GLY A N 18
ATOM 30541 C CA . GLY A 1 22 ? 18.181 -6.900 -3.218 1.00 0.00 660 GLY A CA 18
ATOM 30542 C C . GLY A 1 22 ? 18.349 -5.400 -3.316 1.00 0.00 660 GLY A C 18
ATOM 30543 O O . GLY A 1 22 ? 18.018 -4.665 -2.387 1.00 0.00 660 GLY A O 18
ATOM 30547 N N . ALA A 1 23 ? 18.893 -4.943 -4.437 1.00 0.00 661 ALA A N 18
ATOM 30548 C CA . ALA A 1 23 ? 19.094 -3.519 -4.659 1.00 0.00 661 ALA A CA 18
ATOM 30549 C C . ALA A 1 23 ? 17.886 -2.885 -5.345 1.00 0.00 661 ALA A C 18
ATOM 30550 O O . ALA A 1 23 ? 17.647 -1.682 -5.221 1.00 0.00 661 ALA A O 18
ATOM 30557 N N . ASP A 1 24 ? 17.128 -3.695 -6.072 1.00 0.00 662 ASP A N 18
ATOM 30558 C CA . ASP A 1 24 ? 15.969 -3.196 -6.803 1.00 0.00 662 ASP A CA 18
ATOM 30559 C C . ASP A 1 24 ? 14.691 -3.442 -6.014 1.00 0.00 662 ASP A C 18
ATOM 30560 O O . ASP A 1 24 ? 14.342 -4.584 -5.720 1.00 0.00 662 ASP A O 18
ATOM 30569 N N . LEU A 1 25 ? 14.006 -2.362 -5.667 1.00 0.00 663 LEU A N 18
ATOM 30570 C CA . LEU A 1 25 ? 12.749 -2.456 -4.936 1.00 0.00 663 LEU A CA 18
ATOM 30571 C C . LEU A 1 25 ? 11.574 -2.150 -5.860 1.00 0.00 663 LEU A C 18
ATOM 30572 O O . LEU A 1 25 ? 10.416 -2.388 -5.515 1.00 0.00 663 LEU A O 18
ATOM 30588 N N . SER A 1 26 ? 11.883 -1.651 -7.051 1.00 0.00 664 SER A N 18
ATOM 30589 C CA . SER A 1 26 ? 10.863 -1.196 -7.990 1.00 0.00 664 SER A CA 18
ATOM 30590 C C . SER A 1 26 ? 10.036 -2.366 -8.514 1.00 0.00 664 SER A C 18
ATOM 30591 O O . SER A 1 26 ? 8.830 -2.242 -8.736 1.00 0.00 664 SER A O 18
ATOM 30599 N N . GLN A 1 27 ? 10.688 -3.508 -8.681 1.00 0.00 665 GLN A N 18
ATOM 30600 C CA . GLN A 1 27 ? 10.022 -4.711 -9.167 1.00 0.00 665 GLN A CA 18
ATOM 30601 C C . GLN A 1 27 ? 8.948 -5.182 -8.186 1.00 0.00 665 GLN A C 18
ATOM 30602 O O . GLN A 1 27 ? 7.994 -5.860 -8.572 1.00 0.00 665 GLN A O 18
ATOM 30616 N N . TYR A 1 28 ? 9.101 -4.800 -6.923 1.00 0.00 666 TYR A N 18
ATOM 30617 C CA . TYR A 1 28 ? 8.211 -5.262 -5.864 1.00 0.00 666 TYR A CA 18
ATOM 30618 C C . TYR A 1 28 ? 7.157 -4.215 -5.516 1.00 0.00 666 TYR A C 18
ATOM 30619 O O . TYR A 1 28 ? 6.417 -4.365 -4.542 1.00 0.00 666 TYR A O 18
ATOM 30637 N N . LYS A 1 29 ? 7.089 -3.156 -6.310 1.00 0.00 667 LYS A N 18
ATOM 30638 C CA . LYS A 1 29 ? 6.111 -2.105 -6.079 1.00 0.00 667 LYS A CA 18
ATOM 30639 C C . LYS A 1 29 ? 4.751 -2.499 -6.645 1.00 0.00 667 LYS A C 18
ATOM 30640 O O . LYS A 1 29 ? 4.628 -2.810 -7.832 1.00 0.00 667 LYS A O 18
ATOM 30659 N N . MET A 1 30 ? 3.738 -2.485 -5.791 1.00 0.00 668 MET A N 18
ATOM 30660 C CA . MET A 1 30 ? 2.380 -2.816 -6.205 1.00 0.00 668 MET A CA 18
ATOM 30661 C C . MET A 1 30 ? 1.634 -1.561 -6.646 1.00 0.00 668 MET A C 18
ATOM 30662 O O . MET A 1 30 ? 1.943 -0.452 -6.205 1.00 0.00 668 MET A O 18
ATOM 30676 N N . ASP A 1 31 ? 0.657 -1.734 -7.521 1.00 0.00 669 ASP A N 18
ATOM 30677 C CA . ASP A 1 31 ? -0.130 -0.610 -8.009 1.00 0.00 669 ASP A CA 18
ATOM 30678 C C . ASP A 1 31 ? -1.458 -0.524 -7.271 1.00 0.00 669 ASP A C 18
ATOM 30679 O O . ASP A 1 31 ? -2.317 -1.396 -7.408 1.00 0.00 669 ASP A O 18
ATOM 30688 N N . VAL A 1 32 ? -1.619 0.534 -6.491 1.00 0.00 670 VAL A N 18
ATOM 30689 C CA . VAL A 1 32 ? -2.830 0.731 -5.711 1.00 0.00 670 VAL A CA 18
ATOM 30690 C C . VAL A 1 32 ? -3.905 1.403 -6.558 1.00 0.00 670 VAL A C 18
ATOM 30691 O O . VAL A 1 32 ? -3.935 2.628 -6.691 1.00 0.00 670 VAL A O 18
ATOM 30704 N N . THR A 1 33 ? -4.773 0.595 -7.145 1.00 0.00 671 THR A N 18
ATOM 30705 C CA . THR A 1 33 ? -5.875 1.105 -7.941 1.00 0.00 671 THR A CA 18
ATOM 30706 C C . THR A 1 33 ? -7.105 1.335 -7.070 1.00 0.00 671 THR A C 18
ATOM 30707 O O . THR A 1 33 ? -7.708 0.387 -6.569 1.00 0.00 671 THR A O 18
ATOM 30718 N N . VAL A 1 34 ? -7.451 2.598 -6.867 1.00 0.00 672 VAL A N 18
ATOM 30719 C CA . VAL A 1 34 ? -8.612 2.955 -6.061 1.00 0.00 672 VAL A CA 18
ATOM 30720 C C . VAL A 1 34 ? -9.865 3.020 -6.927 1.00 0.00 672 VAL A C 18
ATOM 30721 O O . VAL A 1 34 ? -9.920 3.775 -7.900 1.00 0.00 672 VAL A O 18
ATOM 30734 N N . ILE A 1 35 ? -10.862 2.227 -6.576 1.00 0.00 673 ILE A N 18
ATOM 30735 C CA . ILE A 1 35 ? -12.102 2.182 -7.334 1.00 0.00 673 ILE A CA 18
ATOM 30736 C C . ILE A 1 35 ? -13.155 3.088 -6.704 1.00 0.00 673 ILE A C 18
ATOM 30737 O O . ILE A 1 35 ? -13.484 2.950 -5.525 1.00 0.00 673 ILE A O 18
ATOM 30753 N N . ASP A 1 36 ? -13.662 4.025 -7.494 1.00 0.00 674 ASP A N 18
ATOM 30754 C CA . ASP A 1 36 ? -14.700 4.938 -7.034 1.00 0.00 674 ASP A CA 18
ATOM 30755 C C . ASP A 1 36 ? -16.057 4.249 -7.076 1.00 0.00 674 ASP A C 18
ATOM 30756 O O . ASP A 1 36 ? -16.654 4.090 -8.144 1.00 0.00 674 ASP A O 18
ATOM 30765 N N . THR A 1 37 ? -16.530 3.823 -5.915 1.00 0.00 675 THR A N 18
ATOM 30766 C CA . THR A 1 37 ? -17.810 3.142 -5.807 1.00 0.00 675 THR A CA 18
ATOM 30767 C C . THR A 1 37 ? -18.978 4.105 -6.018 1.00 0.00 675 THR A C 18
ATOM 30768 O O . THR A 1 37 ? -19.190 5.027 -5.225 1.00 0.00 675 THR A O 18
ATOM 30779 N N . LYS A 1 38 ? -19.721 3.891 -7.096 1.00 0.00 676 LYS A N 18
ATOM 30780 C CA . LYS A 1 38 ? -20.879 4.715 -7.406 1.00 0.00 676 LYS A CA 18
ATOM 30781 C C . LYS A 1 38 ? -22.122 4.178 -6.705 1.00 0.00 676 LYS A C 18
ATOM 30782 O O . LYS A 1 38 ? -22.986 4.946 -6.274 1.00 0.00 676 LYS A O 18
ATOM 30801 N N . ASP A 1 39 ? -22.200 2.856 -6.579 1.00 0.00 677 ASP A N 18
ATOM 30802 C CA . ASP A 1 39 ? -23.332 2.212 -5.913 1.00 0.00 677 ASP A CA 18
ATOM 30803 C C . ASP A 1 39 ? -23.176 2.290 -4.398 1.00 0.00 677 ASP A C 18
ATOM 30804 O O . ASP A 1 39 ? -23.108 1.274 -3.707 1.00 0.00 677 ASP A O 18
ATOM 30813 N N . GLY A 1 40 ? -23.106 3.511 -3.899 1.00 0.00 678 GLY A N 18
ATOM 30814 C CA . GLY A 1 40 ? -23.000 3.737 -2.473 1.00 0.00 678 GLY A CA 18
ATOM 30815 C C . GLY A 1 40 ? -23.576 5.078 -2.089 1.00 0.00 678 GLY A C 18
ATOM 30816 O O . GLY A 1 40 ? -24.284 5.198 -1.094 1.00 0.00 678 GLY A O 18
ATOM 30820 N N . SER A 1 41 ? -23.277 6.088 -2.893 1.00 0.00 679 SER A N 18
ATOM 30821 C CA . SER A 1 41 ? -23.805 7.423 -2.674 1.00 0.00 679 SER A CA 18
ATOM 30822 C C . SER A 1 41 ? -25.237 7.536 -3.197 1.00 0.00 679 SER A C 18
ATOM 30823 O O . SER A 1 41 ? -25.960 8.483 -2.878 1.00 0.00 679 SER A O 18
ATOM 30831 N N . GLN A 1 42 ? -25.641 6.565 -4.003 1.00 0.00 680 GLN A N 18
ATOM 30832 C CA . GLN A 1 42 ? -26.980 6.551 -4.577 1.00 0.00 680 GLN A CA 18
ATOM 30833 C C . GLN A 1 42 ? -27.856 5.533 -3.852 1.00 0.00 680 GLN A C 18
ATOM 30834 O O . GLN A 1 42 ? -27.905 4.360 -4.224 1.00 0.00 680 GLN A O 18
ATOM 30848 N N . SER A 1 43 ? -28.544 5.991 -2.819 1.00 0.00 681 SER A N 18
ATOM 30849 C CA . SER A 1 43 ? -29.371 5.125 -1.989 1.00 0.00 681 SER A CA 18
ATOM 30850 C C . SER A 1 43 ? -30.710 4.826 -2.660 1.00 0.00 681 SER A C 18
ATOM 30851 O O . SER A 1 43 ? -31.396 3.869 -2.298 1.00 0.00 681 SER A O 18
ATOM 30859 N N . LYS A 1 44 ? -31.069 5.642 -3.645 1.00 0.00 682 LYS A N 18
ATOM 30860 C CA . LYS A 1 44 ? -32.339 5.487 -4.350 1.00 0.00 682 LYS A CA 18
ATOM 30861 C C . LYS A 1 44 ? -32.300 4.302 -5.313 1.00 0.00 682 LYS A C 18
ATOM 30862 O O . LYS A 1 44 ? -33.332 3.890 -5.847 1.00 0.00 682 LYS A O 18
ATOM 30881 N N . LEU A 1 45 ? -31.107 3.760 -5.529 1.00 0.00 683 LEU A N 18
ATOM 30882 C CA . LEU A 1 45 ? -30.922 2.641 -6.442 1.00 0.00 683 LEU A CA 18
ATOM 30883 C C . LEU A 1 45 ? -31.603 1.387 -5.907 1.00 0.00 683 LEU A C 18
ATOM 30884 O O . LEU A 1 45 ? -31.145 0.785 -4.937 1.00 0.00 683 LEU A O 18
ATOM 30900 N N . GLY A 1 46 ? -32.702 1.004 -6.539 1.00 0.00 684 GLY A N 18
ATOM 30901 C CA . GLY A 1 46 ? -33.412 -0.190 -6.129 1.00 0.00 684 GLY A CA 18
ATOM 30902 C C . GLY A 1 46 ? -34.884 0.063 -5.870 1.00 0.00 684 GLY A C 18
ATOM 30903 O O . GLY A 1 46 ? -35.692 -0.868 -5.890 1.00 0.00 684 GLY A O 18
ATOM 30907 N N . GLY A 1 47 ? -35.234 1.322 -5.632 1.00 0.00 685 GLY A N 18
ATOM 30908 C CA . GLY A 1 47 ? -36.611 1.665 -5.331 1.00 0.00 685 GLY A CA 18
ATOM 30909 C C . GLY A 1 47 ? -37.103 2.844 -6.144 1.00 0.00 685 GLY A C 18
ATOM 30910 O O . GLY A 1 47 ? -37.625 3.817 -5.595 1.00 0.00 685 GLY A O 18
ATOM 30914 N N . GLY A 1 48 ? -36.942 2.761 -7.456 1.00 0.00 901 GLY A N 18
ATOM 30915 C CA . GLY A 1 48 ? -37.365 3.842 -8.321 1.00 0.00 901 GLY A CA 18
ATOM 30916 C C . GLY A 1 48 ? -38.706 3.570 -8.966 1.00 0.00 901 GLY A C 18
ATOM 30917 O O . GLY A 1 48 ? -38.789 3.382 -10.180 1.00 0.00 901 GLY A O 18
ATOM 30921 N N . GLY A 1 49 ? -39.755 3.528 -8.156 1.00 0.00 902 GLY A N 18
ATOM 30922 C CA . GLY A 1 49 ? -41.085 3.307 -8.684 1.00 0.00 902 GLY A CA 18
ATOM 30923 C C . GLY A 1 49 ? -42.000 2.625 -7.691 1.00 0.00 902 GLY A C 18
ATOM 30924 O O . GLY A 1 49 ? -41.728 2.618 -6.489 1.00 0.00 902 GLY A O 18
ATOM 30928 N N . SER A 1 50 ? -43.091 2.062 -8.189 1.00 0.00 903 SER A N 18
ATOM 30929 C CA . SER A 1 50 ? -44.052 1.364 -7.349 1.00 0.00 903 SER A CA 18
ATOM 30930 C C . SER A 1 50 ? -44.298 -0.040 -7.888 1.00 0.00 903 SER A C 18
ATOM 30931 O O . SER A 1 50 ? -43.522 -0.545 -8.700 1.00 0.00 903 SER A O 18
ATOM 30939 N N . GLY A 1 51 ? -45.375 -0.671 -7.432 1.00 0.00 904 GLY A N 18
ATOM 30940 C CA . GLY A 1 51 ? -45.717 -1.995 -7.909 1.00 0.00 904 GLY A CA 18
ATOM 30941 C C . GLY A 1 51 ? -45.026 -3.081 -7.114 1.00 0.00 904 GLY A C 18
ATOM 30942 O O . GLY A 1 51 ? -45.677 -3.958 -6.547 1.00 0.00 904 GLY A O 18
ATOM 30946 N N . GLY A 1 52 ? -43.706 -3.012 -7.065 1.00 0.00 905 GLY A N 18
ATOM 30947 C CA . GLY A 1 52 ? -42.938 -3.986 -6.324 1.00 0.00 905 GLY A CA 18
ATOM 30948 C C . GLY A 1 52 ? -41.614 -3.421 -5.868 1.00 0.00 905 GLY A C 18
ATOM 30949 O O . GLY A 1 52 ? -41.427 -2.203 -5.857 1.00 0.00 905 GLY A O 18
ATOM 30953 N N . HIS A 1 53 ? -40.692 -4.295 -5.497 1.00 0.00 906 HIS A N 18
ATOM 30954 C CA . HIS A 1 53 ? -39.385 -3.869 -5.026 1.00 0.00 906 HIS A CA 18
ATOM 30955 C C . HIS A 1 53 ? -38.281 -4.606 -5.773 1.00 0.00 906 HIS A C 18
ATOM 30956 O O . HIS A 1 53 ? -37.942 -5.743 -5.440 1.00 0.00 906 HIS A O 18
ATOM 30970 N N . MET A 1 54 ? -37.727 -3.952 -6.784 1.00 0.00 907 MET A N 18
ATOM 30971 C CA . MET A 1 54 ? -36.656 -4.537 -7.582 1.00 0.00 907 MET A CA 18
ATOM 30972 C C . MET A 1 54 ? -35.405 -4.736 -6.733 1.00 0.00 907 MET A C 18
ATOM 30973 O O . MET A 1 54 ? -34.801 -5.811 -6.743 1.00 0.00 907 MET A O 18
ATOM 30987 N N . GLY A 1 55 ? -35.033 -3.695 -5.996 1.00 0.00 908 GLY A N 18
ATOM 30988 C CA . GLY A 1 55 ? -33.888 -3.778 -5.109 1.00 0.00 908 GLY A CA 18
ATOM 30989 C C . GLY A 1 55 ? -32.573 -3.816 -5.856 1.00 0.00 908 GLY A C 18
ATOM 30990 O O . GLY A 1 55 ? -32.502 -3.449 -7.032 1.00 0.00 908 GLY A O 18
ATOM 30994 N N . SER A 1 56 ? -31.528 -4.245 -5.169 1.00 0.00 909 SER A N 18
ATOM 30995 C CA . SER A 1 56 ? -30.217 -4.383 -5.774 1.00 0.00 909 SER A CA 18
ATOM 30996 C C . SER A 1 56 ? -30.008 -5.818 -6.253 1.00 0.00 909 SER A C 18
ATOM 30997 O O . SER A 1 56 ? -30.299 -6.772 -5.524 1.00 0.00 909 SER A O 18
ATOM 31005 N N . GLY A 1 57 ? -29.496 -5.968 -7.468 1.00 0.00 910 GLY A N 18
ATOM 31006 C CA . GLY A 1 57 ? -29.302 -7.287 -8.037 1.00 0.00 910 GLY A CA 18
ATOM 31007 C C . GLY A 1 57 ? -27.987 -7.912 -7.617 1.00 0.00 910 GLY A C 18
ATOM 31008 O O . GLY A 1 57 ? -27.198 -8.342 -8.459 1.00 0.00 910 GLY A O 18
ATOM 31012 N N . GLY A 1 58 ? -27.750 -7.965 -6.318 1.00 0.00 911 GLY A N 18
ATOM 31013 C CA . GLY A 1 58 ? -26.513 -8.521 -5.809 1.00 0.00 911 GLY A CA 18
ATOM 31014 C C . GLY A 1 58 ? -25.957 -7.706 -4.661 1.00 0.00 911 GLY A C 18
ATOM 31015 O O . GLY A 1 58 ? -25.331 -6.668 -4.874 1.00 0.00 911 GLY A O 18
ATOM 31019 N N . LEU A 1 59 ? -26.181 -8.181 -3.447 1.00 0.00 18 LEU A N 18
ATOM 31020 C CA . LEU A 1 59 ? -25.738 -7.474 -2.252 1.00 0.00 18 LEU A CA 18
ATOM 31021 C C . LEU A 1 59 ? -24.363 -7.970 -1.816 1.00 0.00 18 LEU A C 18
ATOM 31022 O O . LEU A 1 59 ? -23.943 -7.769 -0.677 1.00 0.00 18 LEU A O 18
ATOM 31038 N N . SER A 1 60 ? -23.674 -8.632 -2.727 1.00 0.00 19 SER A N 18
ATOM 31039 C CA . SER A 1 60 ? -22.333 -9.118 -2.465 1.00 0.00 19 SER A CA 18
ATOM 31040 C C . SER A 1 60 ? -21.309 -8.040 -2.796 1.00 0.00 19 SER A C 18
ATOM 31041 O O . SER A 1 60 ? -20.226 -8.000 -2.211 1.00 0.00 19 SER A O 18
ATOM 31049 N N . TRP A 1 61 ? -21.687 -7.159 -3.723 1.00 0.00 20 TRP A N 18
ATOM 31050 C CA . TRP A 1 61 ? -20.816 -6.083 -4.196 1.00 0.00 20 TRP A CA 18
ATOM 31051 C C . TRP A 1 61 ? -19.445 -6.628 -4.600 1.00 0.00 20 TRP A C 18
ATOM 31052 O O . TRP A 1 61 ? -19.327 -7.388 -5.564 1.00 0.00 20 TRP A O 18
ATOM 31073 N N . LYS A 1 62 ? -18.417 -6.249 -3.854 1.00 0.00 21 LYS A N 18
ATOM 31074 C CA . LYS A 1 62 ? -17.069 -6.723 -4.110 1.00 0.00 21 LYS A CA 18
ATOM 31075 C C . LYS A 1 62 ? -16.542 -7.469 -2.895 1.00 0.00 21 LYS A C 18
ATOM 31076 O O . LYS A 1 62 ? -16.726 -7.028 -1.763 1.00 0.00 21 LYS A O 18
ATOM 31095 N N . ARG A 1 63 ? -15.899 -8.599 -3.138 1.00 0.00 22 ARG A N 18
ATOM 31096 C CA . ARG A 1 63 ? -15.405 -9.453 -2.063 1.00 0.00 22 ARG A CA 18
ATOM 31097 C C . ARG A 1 63 ? -13.965 -9.101 -1.710 1.00 0.00 22 ARG A C 18
ATOM 31098 O O . ARG A 1 63 ? -13.180 -8.733 -2.584 1.00 0.00 22 ARG A O 18
ATOM 31119 N N . CYS A 1 64 ? -13.633 -9.210 -0.430 1.00 0.00 23 CYS A N 18
ATOM 31120 C CA . CYS A 1 64 ? -12.280 -8.969 0.036 1.00 0.00 23 CYS A CA 18
ATOM 31121 C C . CYS A 1 64 ? -11.475 -10.267 0.031 1.00 0.00 23 CYS A C 18
ATOM 31122 O O . CYS A 1 64 ? -12.038 -11.359 0.127 1.00 0.00 23 CYS A O 18
ATOM 31129 N N . ALA A 1 65 ? -10.163 -10.139 -0.079 1.00 0.00 24 ALA A N 18
ATOM 31130 C CA . ALA A 1 65 ? -9.274 -11.290 -0.027 1.00 0.00 24 ALA A CA 18
ATOM 31131 C C . ALA A 1 65 ? -8.345 -11.194 1.180 1.00 0.00 24 ALA A C 18
ATOM 31132 O O . ALA A 1 65 ? -7.325 -11.883 1.258 1.00 0.00 24 ALA A O 18
ATOM 31139 N N . GLY A 1 66 ? -8.708 -10.326 2.117 1.00 0.00 25 GLY A N 18
ATOM 31140 C CA . GLY A 1 66 ? -7.894 -10.107 3.295 1.00 0.00 25 GLY A CA 18
ATOM 31141 C C . GLY A 1 66 ? -8.535 -10.623 4.572 1.00 0.00 25 GLY A C 18
ATOM 31142 O O . GLY A 1 66 ? -7.935 -11.427 5.284 1.00 0.00 25 GLY A O 18
ATOM 31146 N N . CYS A 1 67 ? -9.755 -10.185 4.867 1.00 0.00 26 CYS A N 18
ATOM 31147 C CA . CYS A 1 67 ? -10.391 -10.562 6.120 1.00 0.00 26 CYS A CA 18
ATOM 31148 C C . CYS A 1 67 ? -11.288 -11.779 5.927 1.00 0.00 26 CYS A C 18
ATOM 31149 O O . CYS A 1 67 ? -10.819 -12.920 5.956 1.00 0.00 26 CYS A O 18
ATOM 31156 N N . GLY A 1 68 ? -12.567 -11.532 5.715 1.00 0.00 27 GLY A N 18
ATOM 31157 C CA . GLY A 1 68 ? -13.508 -12.614 5.541 1.00 0.00 27 GLY A CA 18
ATOM 31158 C C . GLY A 1 68 ? -14.896 -12.115 5.225 1.00 0.00 27 GLY A C 18
ATOM 31159 O O . GLY A 1 68 ? -15.766 -12.088 6.096 1.00 0.00 27 GLY A O 18
ATOM 31163 N N . GLY A 1 69 ? -15.101 -11.708 3.984 1.00 0.00 28 GLY A N 18
ATOM 31164 C CA . GLY A 1 69 ? -16.403 -11.237 3.566 1.00 0.00 28 GLY A CA 18
ATOM 31165 C C . GLY A 1 69 ? -16.320 -10.295 2.390 1.00 0.00 28 GLY A C 18
ATOM 31166 O O . GLY A 1 69 ? -15.394 -10.380 1.581 1.00 0.00 28 GLY A O 18
ATOM 31170 N N . LYS A 1 70 ? -17.289 -9.399 2.289 1.00 0.00 29 LYS A N 18
ATOM 31171 C CA . LYS A 1 70 ? -17.305 -8.417 1.219 1.00 0.00 29 LYS A CA 18
ATOM 31172 C C . LYS A 1 70 ? -16.794 -7.079 1.732 1.00 0.00 29 LYS A C 18
ATOM 31173 O O . LYS A 1 70 ? -16.819 -6.814 2.938 1.00 0.00 29 LYS A O 18
ATOM 31192 N N . ILE A 1 71 ? -16.323 -6.246 0.820 1.00 0.00 30 ILE A N 18
ATOM 31193 C CA . ILE A 1 71 ? -15.803 -4.937 1.172 1.00 0.00 30 ILE A CA 18
ATOM 31194 C C . ILE A 1 71 ? -16.943 -3.996 1.537 1.00 0.00 30 ILE A C 18
ATOM 31195 O O . ILE A 1 71 ? -17.722 -3.581 0.676 1.00 0.00 30 ILE A O 18
ATOM 31211 N N . ALA A 1 72 ? -17.039 -3.667 2.815 1.00 0.00 31 ALA A N 18
ATOM 31212 C CA . ALA A 1 72 ? -18.068 -2.758 3.287 1.00 0.00 31 ALA A CA 18
ATOM 31213 C C . ALA A 1 72 ? -17.465 -1.413 3.659 1.00 0.00 31 ALA A C 18
ATOM 31214 O O . ALA A 1 72 ? -18.129 -0.558 4.240 1.00 0.00 31 ALA A O 18
ATOM 31221 N N . ASP A 1 73 ? -16.205 -1.229 3.292 1.00 0.00 32 ASP A N 18
ATOM 31222 C CA . ASP A 1 73 ? -15.494 0.022 3.558 1.00 0.00 32 ASP A CA 18
ATOM 31223 C C . ASP A 1 73 ? -15.825 1.059 2.495 1.00 0.00 32 ASP A C 18
ATOM 31224 O O . ASP A 1 73 ? -15.178 2.105 2.408 1.00 0.00 32 ASP A O 18
ATOM 31233 N N . ARG A 1 74 ? -16.840 0.746 1.692 1.00 0.00 33 ARG A N 18
ATOM 31234 C CA . ARG A 1 74 ? -17.272 1.576 0.571 1.00 0.00 33 ARG A CA 18
ATOM 31235 C C . ARG A 1 74 ? -16.273 1.509 -0.578 1.00 0.00 33 ARG A C 18
ATOM 31236 O O . ARG A 1 74 ? -16.570 0.937 -1.627 1.00 0.00 33 ARG A O 18
ATOM 31257 N N . PHE A 1 75 ? -15.090 2.068 -0.374 1.00 0.00 34 PHE A N 18
ATOM 31258 C CA . PHE A 1 75 ? -14.102 2.161 -1.438 1.00 0.00 34 PHE A CA 18
ATOM 31259 C C . PHE A 1 75 ? -13.145 0.982 -1.402 1.00 0.00 34 PHE A C 18
ATOM 31260 O O . PHE A 1 75 ? -12.546 0.680 -0.368 1.00 0.00 34 PHE A O 18
ATOM 31277 N N . LEU A 1 76 ? -13.023 0.311 -2.535 1.00 0.00 35 LEU A N 18
ATOM 31278 C CA . LEU A 1 76 ? -12.135 -0.830 -2.657 1.00 0.00 35 LEU A CA 18
ATOM 31279 C C . LEU A 1 76 ? -10.838 -0.415 -3.334 1.00 0.00 35 LEU A C 18
ATOM 31280 O O . LEU A 1 76 ? -10.826 0.475 -4.188 1.00 0.00 35 LEU A O 18
ATOM 31296 N N . LEU A 1 77 ? -9.753 -1.062 -2.950 1.00 0.00 36 LEU A N 18
ATOM 31297 C CA . LEU A 1 77 ? -8.442 -0.743 -3.481 1.00 0.00 36 LEU A CA 18
ATOM 31298 C C . LEU A 1 77 ? -7.787 -1.982 -4.070 1.00 0.00 36 LEU A C 18
ATOM 31299 O O . LEU A 1 77 ? -8.216 -3.108 -3.813 1.00 0.00 36 LEU A O 18
ATOM 31315 N N . TYR A 1 78 ? -6.753 -1.764 -4.859 1.00 0.00 37 TYR A N 18
ATOM 31316 C CA . TYR A 1 78 ? -6.007 -2.848 -5.475 1.00 0.00 37 TYR A CA 18
ATOM 31317 C C . TYR A 1 78 ? -4.575 -2.847 -4.973 1.00 0.00 37 TYR A C 18
ATOM 31318 O O . TYR A 1 78 ? -4.037 -1.799 -4.625 1.00 0.00 37 TYR A O 18
ATOM 31336 N N . ALA A 1 79 ? -3.973 -4.021 -4.923 1.00 0.00 38 ALA A N 18
ATOM 31337 C CA . ALA A 1 79 ? -2.579 -4.145 -4.530 1.00 0.00 38 ALA A CA 18
ATOM 31338 C C . ALA A 1 79 ? -1.860 -5.115 -5.452 1.00 0.00 38 ALA A C 18
ATOM 31339 O O . ALA A 1 79 ? -1.263 -4.714 -6.451 1.00 0.00 38 ALA A O 18
ATOM 31346 N N . MET A 1 80 ? -1.924 -6.394 -5.116 1.00 0.00 39 MET A N 18
ATOM 31347 C CA . MET A 1 80 ? -1.330 -7.427 -5.944 1.00 0.00 39 MET A CA 18
ATOM 31348 C C . MET A 1 80 ? -2.283 -7.814 -7.069 1.00 0.00 39 MET A C 18
ATOM 31349 O O . MET A 1 80 ? -2.141 -7.353 -8.198 1.00 0.00 39 MET A O 18
ATOM 31363 N N . ASP A 1 81 ? -3.271 -8.640 -6.748 1.00 0.00 40 ASP A N 18
ATOM 31364 C CA . ASP A 1 81 ? -4.216 -9.131 -7.750 1.00 0.00 40 ASP A CA 18
ATOM 31365 C C . ASP A 1 81 ? -5.650 -9.122 -7.223 1.00 0.00 40 ASP A C 18
ATOM 31366 O O . ASP A 1 81 ? -6.599 -9.356 -7.974 1.00 0.00 40 ASP A O 18
ATOM 31375 N N . SER A 1 82 ? -5.806 -8.832 -5.940 1.00 0.00 41 SER A N 18
ATOM 31376 C CA . SER A 1 82 ? -7.086 -9.002 -5.275 1.00 0.00 41 SER A CA 18
ATOM 31377 C C . SER A 1 82 ? -7.706 -7.660 -4.893 1.00 0.00 41 SER A C 18
ATOM 31378 O O . SER A 1 82 ? -7.059 -6.618 -5.000 1.00 0.00 41 SER A O 18
ATOM 31386 N N . TYR A 1 83 ? -8.963 -7.700 -4.463 1.00 0.00 42 TYR A N 18
ATOM 31387 C CA . TYR A 1 83 ? -9.661 -6.508 -4.003 1.00 0.00 42 TYR A CA 18
ATOM 31388 C C . TYR A 1 83 ? -9.438 -6.323 -2.510 1.00 0.00 42 TYR A C 18
ATOM 31389 O O . TYR A 1 83 ? -9.482 -7.287 -1.744 1.00 0.00 42 TYR A O 18
ATOM 31407 N N . TRP A 1 84 ? -9.188 -5.090 -2.102 1.00 0.00 43 TRP A N 18
ATOM 31408 C CA . TRP A 1 84 ? -8.951 -4.782 -0.700 1.00 0.00 43 TRP A CA 18
ATOM 31409 C C . TRP A 1 84 ? -9.741 -3.551 -0.279 1.00 0.00 43 TRP A C 18
ATOM 31410 O O . TRP A 1 84 ? -10.447 -2.946 -1.083 1.00 0.00 43 TRP A O 18
ATOM 31431 N N . HIS A 1 85 ? -9.604 -3.189 0.987 1.00 0.00 44 HIS A N 18
ATOM 31432 C CA . HIS A 1 85 ? -10.211 -1.983 1.535 1.00 0.00 44 HIS A CA 18
ATOM 31433 C C . HIS A 1 85 ? -9.279 -1.405 2.592 1.00 0.00 44 HIS A C 18
ATOM 31434 O O . HIS A 1 85 ? -8.269 -2.030 2.926 1.00 0.00 44 HIS A O 18
ATOM 31448 N N . SER A 1 86 ? -9.624 -0.235 3.113 1.00 0.00 45 SER A N 18
ATOM 31449 C CA . SER A 1 86 ? -8.758 0.516 4.021 1.00 0.00 45 SER A CA 18
ATOM 31450 C C . SER A 1 86 ? -8.157 -0.341 5.141 1.00 0.00 45 SER A C 18
ATOM 31451 O O . SER A 1 86 ? -6.947 -0.312 5.363 1.00 0.00 45 SER A O 18
ATOM 31459 N N . ARG A 1 87 ? -8.996 -1.113 5.825 1.00 0.00 46 ARG A N 18
ATOM 31460 C CA . ARG A 1 87 ? -8.557 -1.851 7.006 1.00 0.00 46 ARG A CA 18
ATOM 31461 C C . ARG A 1 87 ? -7.748 -3.101 6.651 1.00 0.00 46 ARG A C 18
ATOM 31462 O O . ARG A 1 87 ? -7.056 -3.647 7.507 1.00 0.00 46 ARG A O 18
ATOM 31483 N N . CYS A 1 88 ? -7.840 -3.564 5.408 1.00 0.00 47 CYS A N 18
ATOM 31484 C CA . CYS A 1 88 ? -7.152 -4.789 5.020 1.00 0.00 47 CYS A CA 18
ATOM 31485 C C . CYS A 1 88 ? -5.873 -4.510 4.248 1.00 0.00 47 CYS A C 18
ATOM 31486 O O . CYS A 1 88 ? -4.910 -5.271 4.350 1.00 0.00 47 CYS A O 18
ATOM 31493 N N . LEU A 1 89 ? -5.857 -3.435 3.472 1.00 0.00 48 LEU A N 18
ATOM 31494 C CA . LEU A 1 89 ? -4.659 -3.067 2.738 1.00 0.00 48 LEU A CA 18
ATOM 31495 C C . LEU A 1 89 ? -3.641 -2.447 3.687 1.00 0.00 48 LEU A C 18
ATOM 31496 O O . LEU A 1 89 ? -3.349 -1.251 3.630 1.00 0.00 48 LEU A O 18
ATOM 31512 N N . LYS A 1 90 ? -3.123 -3.278 4.571 1.00 0.00 49 LYS A N 18
ATOM 31513 C CA . LYS A 1 90 ? -2.186 -2.845 5.582 1.00 0.00 49 LYS A CA 18
ATOM 31514 C C . LYS A 1 90 ? -0.988 -3.771 5.616 1.00 0.00 49 LYS A C 18
ATOM 31515 O O . LYS A 1 90 ? -1.033 -4.887 5.092 1.00 0.00 49 LYS A O 18
ATOM 31534 N N . CYS A 1 91 ? 0.075 -3.293 6.229 1.00 0.00 50 CYS A N 18
ATOM 31535 C CA . CYS A 1 91 ? 1.270 -4.076 6.441 1.00 0.00 50 CYS A CA 18
ATOM 31536 C C . CYS A 1 91 ? 0.966 -5.268 7.341 1.00 0.00 50 CYS A C 18
ATOM 31537 O O . CYS A 1 91 ? 0.324 -5.126 8.381 1.00 0.00 50 CYS A O 18
ATOM 31544 N N . SER A 1 92 ? 1.415 -6.440 6.932 1.00 0.00 51 SER A N 18
ATOM 31545 C CA . SER A 1 92 ? 1.255 -7.633 7.742 1.00 0.00 51 SER A CA 18
ATOM 31546 C C . SER A 1 92 ? 2.239 -7.621 8.910 1.00 0.00 51 SER A C 18
ATOM 31547 O O . SER A 1 92 ? 2.156 -8.447 9.822 1.00 0.00 51 SER A O 18
ATOM 31555 N N . SER A 1 93 ? 3.168 -6.674 8.884 1.00 0.00 52 SER A N 18
ATOM 31556 C CA . SER A 1 93 ? 4.209 -6.617 9.891 1.00 0.00 52 SER A CA 18
ATOM 31557 C C . SER A 1 93 ? 3.932 -5.543 10.954 1.00 0.00 52 SER A C 18
ATOM 31558 O O . SER A 1 93 ? 3.961 -5.845 12.146 1.00 0.00 52 SER A O 18
ATOM 31566 N N . CYS A 1 94 ? 3.648 -4.306 10.544 1.00 0.00 53 CYS A N 18
ATOM 31567 C CA . CYS A 1 94 ? 3.396 -3.244 11.519 1.00 0.00 53 CYS A CA 18
ATOM 31568 C C . CYS A 1 94 ? 1.945 -2.772 11.468 1.00 0.00 53 CYS A C 18
ATOM 31569 O O . CYS A 1 94 ? 1.546 -1.874 12.217 1.00 0.00 53 CYS A O 18
ATOM 31576 N N . GLN A 1 95 ? 1.170 -3.387 10.578 1.00 0.00 54 GLN A N 18
ATOM 31577 C CA . GLN A 1 95 ? -0.256 -3.100 10.427 1.00 0.00 54 GLN A CA 18
ATOM 31578 C C . GLN A 1 95 ? -0.508 -1.691 9.900 1.00 0.00 54 GLN A C 18
ATOM 31579 O O . GLN A 1 95 ? -1.602 -1.152 10.065 1.00 0.00 54 GLN A O 18
ATOM 31593 N N . ALA A 1 96 ? 0.493 -1.098 9.263 1.00 0.00 55 ALA A N 18
ATOM 31594 C CA . ALA A 1 96 ? 0.330 0.214 8.650 1.00 0.00 55 ALA A CA 18
ATOM 31595 C C . ALA A 1 96 ? -0.672 0.149 7.506 1.00 0.00 55 ALA A C 18
ATOM 31596 O O . ALA A 1 96 ? -0.446 -0.548 6.519 1.00 0.00 55 ALA A O 18
ATOM 31603 N N . GLN A 1 97 ? -1.778 0.869 7.642 1.00 0.00 56 GLN A N 18
ATOM 31604 C CA . GLN A 1 97 ? -2.827 0.864 6.629 1.00 0.00 56 GLN A CA 18
ATOM 31605 C C . GLN A 1 97 ? -2.398 1.688 5.421 1.00 0.00 56 GLN A C 18
ATOM 31606 O O . GLN A 1 97 ? -2.707 2.878 5.326 1.00 0.00 56 GLN A O 18
ATOM 31620 N N . LEU A 1 98 ? -1.682 1.047 4.501 1.00 0.00 57 LEU A N 18
ATOM 31621 C CA . LEU A 1 98 ? -1.139 1.726 3.329 1.00 0.00 57 LEU A CA 18
ATOM 31622 C C . LEU A 1 98 ? -2.229 2.019 2.307 1.00 0.00 57 LEU A C 18
ATOM 31623 O O . LEU A 1 98 ? -2.099 2.932 1.487 1.00 0.00 57 LEU A O 18
ATOM 31639 N N . GLY A 1 99 ? -3.317 1.260 2.376 1.00 0.00 58 GLY A N 18
ATOM 31640 C CA . GLY A 1 99 ? -4.441 1.490 1.490 1.00 0.00 58 GLY A CA 18
ATOM 31641 C C . GLY A 1 99 ? -5.169 2.770 1.832 1.00 0.00 58 GLY A C 18
ATOM 31642 O O . GLY A 1 99 ? -5.970 3.272 1.049 1.00 0.00 58 GLY A O 18
ATOM 31646 N N . ASP A 1 100 ? -4.877 3.305 3.007 1.00 0.00 59 ASP A N 18
ATOM 31647 C CA . ASP A 1 100 ? -5.479 4.550 3.449 1.00 0.00 59 ASP A CA 18
ATOM 31648 C C . ASP A 1 100 ? -4.532 5.712 3.192 1.00 0.00 59 ASP A C 18
ATOM 31649 O O . ASP A 1 100 ? -4.764 6.837 3.627 1.00 0.00 59 ASP A O 18
ATOM 31658 N N . ILE A 1 101 ? -3.460 5.421 2.477 1.00 0.00 60 ILE A N 18
ATOM 31659 C CA . ILE A 1 101 ? -2.469 6.427 2.128 1.00 0.00 60 ILE A CA 18
ATOM 31660 C C . ILE A 1 101 ? -2.402 6.602 0.621 1.00 0.00 60 ILE A C 18
ATOM 31661 O O . ILE A 1 101 ? -2.623 7.694 0.094 1.00 0.00 60 ILE A O 18
ATOM 31677 N N . GLY A 1 102 ? -2.103 5.517 -0.062 1.00 0.00 61 GLY A N 18
ATOM 31678 C CA . GLY A 1 102 ? -2.080 5.534 -1.513 1.00 0.00 61 GLY A CA 18
ATOM 31679 C C . GLY A 1 102 ? -0.710 5.235 -2.091 1.00 0.00 61 GLY A C 18
ATOM 31680 O O . GLY A 1 102 ? -0.596 4.864 -3.259 1.00 0.00 61 GLY A O 18
ATOM 31684 N N . THR A 1 103 ? 0.328 5.401 -1.284 1.00 0.00 62 THR A N 18
ATOM 31685 C CA . THR A 1 103 ? 1.684 5.130 -1.731 1.00 0.00 62 THR A CA 18
ATOM 31686 C C . THR A 1 103 ? 1.909 3.630 -1.904 1.00 0.00 62 THR A C 18
ATOM 31687 O O . THR A 1 103 ? 1.381 2.820 -1.141 1.00 0.00 62 THR A O 18
ATOM 31698 N N . SER A 1 104 ? 2.684 3.272 -2.919 1.00 0.00 63 SER A N 18
ATOM 31699 C CA . SER A 1 104 ? 2.907 1.876 -3.273 1.00 0.00 63 SER A CA 18
ATOM 31700 C C . SER A 1 104 ? 3.620 1.099 -2.165 1.00 0.00 63 SER A C 18
ATOM 31701 O O . SER A 1 104 ? 4.748 1.428 -1.777 1.00 0.00 63 SER A O 18
ATOM 31709 N N . SER A 1 105 ? 2.944 0.082 -1.649 1.00 0.00 64 SER A N 18
ATOM 31710 C CA . SER A 1 105 ? 3.542 -0.843 -0.708 1.00 0.00 64 SER A CA 18
ATOM 31711 C C . SER A 1 105 ? 4.357 -1.899 -1.459 1.00 0.00 64 SER A C 18
ATOM 31712 O O . SER A 1 105 ? 4.416 -1.884 -2.694 1.00 0.00 64 SER A O 18
ATOM 31720 N N . TYR A 1 106 ? 4.971 -2.815 -0.722 1.00 0.00 65 TYR A N 18
ATOM 31721 C CA . TYR A 1 106 ? 5.824 -3.833 -1.325 1.00 0.00 65 TYR A CA 18
ATOM 31722 C C . TYR A 1 106 ? 5.366 -5.229 -0.922 1.00 0.00 65 TYR A C 18
ATOM 31723 O O . TYR A 1 106 ? 4.560 -5.386 -0.004 1.00 0.00 65 TYR A O 18
ATOM 31741 N N . THR A 1 107 ? 5.874 -6.235 -1.612 1.00 0.00 66 THR A N 18
ATOM 31742 C CA . THR A 1 107 ? 5.498 -7.609 -1.339 1.00 0.00 66 THR A CA 18
ATOM 31743 C C . THR A 1 107 ? 6.567 -8.570 -1.851 1.00 0.00 66 THR A C 18
ATOM 31744 O O . THR A 1 107 ? 7.543 -8.148 -2.476 1.00 0.00 66 THR A O 18
ATOM 31755 N N . LYS A 1 108 ? 6.376 -9.851 -1.565 1.00 0.00 67 LYS A N 18
ATOM 31756 C CA . LYS A 1 108 ? 7.283 -10.901 -2.010 1.00 0.00 67 LYS A CA 18
ATOM 31757 C C . LYS A 1 108 ? 6.637 -12.265 -1.799 1.00 0.00 67 LYS A C 18
ATOM 31758 O O . LYS A 1 108 ? 6.316 -12.968 -2.753 1.00 0.00 67 LYS A O 18
ATOM 31777 N N . SER A 1 109 ? 6.426 -12.619 -0.539 1.00 0.00 68 SER A N 18
ATOM 31778 C CA . SER A 1 109 ? 5.829 -13.902 -0.189 1.00 0.00 68 SER A CA 18
ATOM 31779 C C . SER A 1 109 ? 4.324 -13.769 0.039 1.00 0.00 68 SER A C 18
ATOM 31780 O O . SER A 1 109 ? 3.784 -14.308 1.006 1.00 0.00 68 SER A O 18
ATOM 31788 N N . GLY A 1 110 ? 3.657 -13.026 -0.837 1.00 0.00 69 GLY A N 18
ATOM 31789 C CA . GLY A 1 110 ? 2.211 -12.873 -0.748 1.00 0.00 69 GLY A CA 18
ATOM 31790 C C . GLY A 1 110 ? 1.778 -11.872 0.308 1.00 0.00 69 GLY A C 18
ATOM 31791 O O . GLY A 1 110 ? 0.692 -11.303 0.223 1.00 0.00 69 GLY A O 18
ATOM 31795 N N . MET A 1 111 ? 2.623 -11.653 1.304 1.00 0.00 70 MET A N 18
ATOM 31796 C CA . MET A 1 111 ? 2.303 -10.730 2.385 1.00 0.00 70 MET A CA 18
ATOM 31797 C C . MET A 1 111 ? 2.506 -9.292 1.939 1.00 0.00 70 MET A C 18
ATOM 31798 O O . MET A 1 111 ? 3.454 -8.987 1.217 1.00 0.00 70 MET A O 18
ATOM 31812 N N . ILE A 1 112 ? 1.614 -8.418 2.370 1.00 0.00 71 ILE A N 18
ATOM 31813 C CA . ILE A 1 112 ? 1.726 -6.998 2.070 1.00 0.00 71 ILE A CA 18
ATOM 31814 C C . ILE A 1 112 ? 2.534 -6.318 3.158 1.00 0.00 71 ILE A C 18
ATOM 31815 O O . ILE A 1 112 ? 2.198 -6.417 4.336 1.00 0.00 71 ILE A O 18
ATOM 31831 N N . LEU A 1 113 ? 3.605 -5.652 2.770 1.00 0.00 72 LEU A N 18
ATOM 31832 C CA . LEU A 1 113 ? 4.481 -5.008 3.731 1.00 0.00 72 LEU A CA 18
ATOM 31833 C C . LEU A 1 113 ? 4.748 -3.568 3.328 1.00 0.00 72 LEU A C 18
ATOM 31834 O O . LEU A 1 113 ? 4.761 -3.237 2.137 1.00 0.00 72 LEU A O 18
ATOM 31850 N N . CYS A 1 114 ? 4.954 -2.714 4.319 1.00 0.00 73 CYS A N 18
ATOM 31851 C CA . CYS A 1 114 ? 5.247 -1.321 4.058 1.00 0.00 73 CYS A CA 18
ATOM 31852 C C . CYS A 1 114 ? 6.651 -1.167 3.483 1.00 0.00 73 CYS A C 18
ATOM 31853 O O . CYS A 1 114 ? 7.440 -2.117 3.460 1.00 0.00 73 CYS A O 18
ATOM 31860 N N . ARG A 1 115 ? 6.953 0.039 3.026 1.00 0.00 74 ARG A N 18
ATOM 31861 C CA . ARG A 1 115 ? 8.255 0.341 2.438 1.00 0.00 74 ARG A CA 18
ATOM 31862 C C . ARG A 1 115 ? 9.359 0.170 3.469 1.00 0.00 74 ARG A C 18
ATOM 31863 O O . ARG A 1 115 ? 10.489 -0.177 3.138 1.00 0.00 74 ARG A O 18
ATOM 31884 N N . ASN A 1 116 ? 9.008 0.402 4.722 1.00 0.00 75 ASN A N 18
ATOM 31885 C CA . ASN A 1 116 ? 9.955 0.303 5.820 1.00 0.00 75 ASN A CA 18
ATOM 31886 C C . ASN A 1 116 ? 10.200 -1.152 6.190 1.00 0.00 75 ASN A C 18
ATOM 31887 O O . ASN A 1 116 ? 11.341 -1.586 6.356 1.00 0.00 75 ASN A O 18
ATOM 31898 N N . ASP A 1 117 ? 9.119 -1.907 6.289 1.00 0.00 76 ASP A N 18
ATOM 31899 C CA . ASP A 1 117 ? 9.180 -3.271 6.785 1.00 0.00 76 ASP A CA 18
ATOM 31900 C C . ASP A 1 117 ? 9.771 -4.220 5.767 1.00 0.00 76 ASP A C 18
ATOM 31901 O O . ASP A 1 117 ? 10.516 -5.124 6.128 1.00 0.00 76 ASP A O 18
ATOM 31910 N N . TYR A 1 118 ? 9.445 -4.022 4.496 1.00 0.00 77 TYR A N 18
ATOM 31911 C CA . TYR A 1 118 ? 9.909 -4.932 3.462 1.00 0.00 77 TYR A CA 18
ATOM 31912 C C . TYR A 1 118 ? 11.434 -5.000 3.432 1.00 0.00 77 TYR A C 18
ATOM 31913 O O . TYR A 1 118 ? 12.004 -6.085 3.336 1.00 0.00 77 TYR A O 18
ATOM 31931 N N . ILE A 1 119 ? 12.091 -3.849 3.533 1.00 0.00 78 ILE A N 18
ATOM 31932 C CA . ILE A 1 119 ? 13.552 -3.808 3.493 1.00 0.00 78 ILE A CA 18
ATOM 31933 C C . ILE A 1 119 ? 14.143 -4.401 4.768 1.00 0.00 78 ILE A C 18
ATOM 31934 O O . ILE A 1 119 ? 15.218 -5.006 4.752 1.00 0.00 78 ILE A O 18
ATOM 31950 N N . ARG A 1 120 ? 13.428 -4.228 5.870 1.00 0.00 79 ARG A N 18
ATOM 31951 C CA . ARG A 1 120 ? 13.850 -4.768 7.154 1.00 0.00 79 ARG A CA 18
ATOM 31952 C C . ARG A 1 120 ? 13.671 -6.285 7.180 1.00 0.00 79 ARG A C 18
ATOM 31953 O O . ARG A 1 120 ? 14.501 -7.013 7.727 1.00 0.00 79 ARG A O 18
ATOM 31974 N N . LEU A 1 121 ? 12.586 -6.750 6.573 1.00 0.00 80 LEU A N 18
ATOM 31975 C CA . LEU A 1 121 ? 12.244 -8.165 6.566 1.00 0.00 80 LEU A CA 18
ATOM 31976 C C . LEU A 1 121 ? 13.014 -8.929 5.490 1.00 0.00 80 LEU A C 18
ATOM 31977 O O . LEU A 1 121 ? 13.813 -9.815 5.795 1.00 0.00 80 LEU A O 18
ATOM 31993 N N . PHE A 1 122 ? 12.784 -8.569 4.235 1.00 0.00 81 PHE A N 18
ATOM 31994 C CA . PHE A 1 122 ? 13.338 -9.316 3.112 1.00 0.00 81 PHE A CA 18
ATOM 31995 C C . PHE A 1 122 ? 14.450 -8.542 2.423 1.00 0.00 81 PHE A C 18
ATOM 31996 O O . PHE A 1 122 ? 15.634 -8.774 2.674 1.00 0.00 81 PHE A O 18
ATOM 32013 N N . GLY A 1 123 ? 14.060 -7.611 1.564 1.00 0.00 82 GLY A N 18
ATOM 32014 C CA . GLY A 1 123 ? 15.016 -6.941 0.713 1.00 0.00 82 GLY A CA 18
ATOM 32015 C C . GLY A 1 123 ? 15.188 -7.689 -0.588 1.00 0.00 82 GLY A C 18
ATOM 32016 O O . GLY A 1 123 ? 16.294 -8.204 -0.841 1.00 0.00 82 GLY A O 18
ATOM 32023 N N . SER A 1 3 ? 34.578 20.648 1.874 1.00 0.00 641 SER A N 19
ATOM 32024 C CA . SER A 1 3 ? 35.905 20.140 1.472 1.00 0.00 641 SER A CA 19
ATOM 32025 C C . SER A 1 3 ? 35.921 19.841 -0.022 1.00 0.00 641 SER A C 19
ATOM 32026 O O . SER A 1 3 ? 34.896 19.485 -0.604 1.00 0.00 641 SER A O 19
ATOM 32034 N N . LEU A 1 4 ? 37.080 20.007 -0.646 1.00 0.00 642 LEU A N 19
ATOM 32035 C CA . LEU A 1 4 ? 37.233 19.700 -2.061 1.00 0.00 642 LEU A CA 19
ATOM 32036 C C . LEU A 1 4 ? 37.613 18.237 -2.228 1.00 0.00 642 LEU A C 19
ATOM 32037 O O . LEU A 1 4 ? 37.346 17.613 -3.258 1.00 0.00 642 LEU A O 19
ATOM 32053 N N . GLN A 1 5 ? 38.253 17.702 -1.202 1.00 0.00 643 GLN A N 19
ATOM 32054 C CA . GLN A 1 5 ? 38.606 16.295 -1.152 1.00 0.00 643 GLN A CA 19
ATOM 32055 C C . GLN A 1 5 ? 37.400 15.488 -0.692 1.00 0.00 643 GLN A C 19
ATOM 32056 O O . GLN A 1 5 ? 37.231 15.234 0.501 1.00 0.00 643 GLN A O 19
ATOM 32070 N N . ASN A 1 6 ? 36.556 15.119 -1.644 1.00 0.00 644 ASN A N 19
ATOM 32071 C CA . ASN A 1 6 ? 35.340 14.379 -1.342 1.00 0.00 644 ASN A CA 19
ATOM 32072 C C . ASN A 1 6 ? 35.670 12.969 -0.878 1.00 0.00 644 ASN A C 19
ATOM 32073 O O . ASN A 1 6 ? 35.810 12.050 -1.688 1.00 0.00 644 ASN A O 19
ATOM 32084 N N . ASN A 1 7 ? 35.827 12.816 0.429 1.00 0.00 645 ASN A N 19
ATOM 32085 C CA . ASN A 1 7 ? 36.095 11.516 1.023 1.00 0.00 645 ASN A CA 19
ATOM 32086 C C . ASN A 1 7 ? 34.864 10.634 0.897 1.00 0.00 645 ASN A C 19
ATOM 32087 O O . ASN A 1 7 ? 33.749 11.087 1.159 1.00 0.00 645 ASN A O 19
ATOM 32098 N N . GLN A 1 8 ? 35.078 9.381 0.493 1.00 0.00 646 GLN A N 19
ATOM 32099 C CA . GLN A 1 8 ? 33.992 8.449 0.202 1.00 0.00 646 GLN A CA 19
ATOM 32100 C C . GLN A 1 8 ? 33.251 8.897 -1.050 1.00 0.00 646 GLN A C 19
ATOM 32101 O O . GLN A 1 8 ? 32.152 9.455 -0.978 1.00 0.00 646 GLN A O 19
ATOM 32115 N N . ASP A 1 9 ? 33.876 8.657 -2.196 1.00 0.00 647 ASP A N 19
ATOM 32116 C CA . ASP A 1 9 ? 33.319 9.052 -3.487 1.00 0.00 647 ASP A CA 19
ATOM 32117 C C . ASP A 1 9 ? 32.115 8.188 -3.852 1.00 0.00 647 ASP A C 19
ATOM 32118 O O . ASP A 1 9 ? 32.198 7.296 -4.696 1.00 0.00 647 ASP A O 19
ATOM 32127 N N . VAL A 1 10 ? 31.007 8.452 -3.183 1.00 0.00 648 VAL A N 19
ATOM 32128 C CA . VAL A 1 10 ? 29.760 7.747 -3.423 1.00 0.00 648 VAL A CA 19
ATOM 32129 C C . VAL A 1 10 ? 28.583 8.642 -3.041 1.00 0.00 648 VAL A C 19
ATOM 32130 O O . VAL A 1 10 ? 27.507 8.569 -3.637 1.00 0.00 648 VAL A O 19
ATOM 32143 N N . SER A 1 11 ? 28.806 9.498 -2.051 1.00 0.00 649 SER A N 19
ATOM 32144 C CA . SER A 1 11 ? 27.824 10.486 -1.645 1.00 0.00 649 SER A CA 19
ATOM 32145 C C . SER A 1 11 ? 27.764 11.620 -2.668 1.00 0.00 649 SER A C 19
ATOM 32146 O O . SER A 1 11 ? 28.439 12.642 -2.525 1.00 0.00 649 SER A O 19
ATOM 32154 N N . PHE A 1 12 ? 26.975 11.414 -3.713 1.00 0.00 650 PHE A N 19
ATOM 32155 C CA . PHE A 1 12 ? 26.874 12.371 -4.807 1.00 0.00 650 PHE A CA 19
ATOM 32156 C C . PHE A 1 12 ? 26.293 13.703 -4.338 1.00 0.00 650 PHE A C 19
ATOM 32157 O O . PHE A 1 12 ? 25.160 13.770 -3.867 1.00 0.00 650 PHE A O 19
ATOM 32174 N N . GLU A 1 13 ? 27.083 14.755 -4.471 1.00 0.00 651 GLU A N 19
ATOM 32175 C CA . GLU A 1 13 ? 26.633 16.098 -4.141 1.00 0.00 651 GLU A CA 19
ATOM 32176 C C . GLU A 1 13 ? 25.968 16.729 -5.357 1.00 0.00 651 GLU A C 19
ATOM 32177 O O . GLU A 1 13 ? 25.268 17.737 -5.251 1.00 0.00 651 GLU A O 19
ATOM 32189 N N . ASN A 1 14 ? 26.206 16.124 -6.515 1.00 0.00 652 ASN A N 19
ATOM 32190 C CA . ASN A 1 14 ? 25.670 16.619 -7.779 1.00 0.00 652 ASN A CA 19
ATOM 32191 C C . ASN A 1 14 ? 24.157 16.421 -7.856 1.00 0.00 652 ASN A C 19
ATOM 32192 O O . ASN A 1 14 ? 23.442 17.250 -8.415 1.00 0.00 652 ASN A O 19
ATOM 32203 N N . ILE A 1 15 ? 23.671 15.329 -7.285 1.00 0.00 653 ILE A N 19
ATOM 32204 C CA . ILE A 1 15 ? 22.246 15.042 -7.300 1.00 0.00 653 ILE A CA 19
ATOM 32205 C C . ILE A 1 15 ? 21.755 14.684 -5.903 1.00 0.00 653 ILE A C 19
ATOM 32206 O O . ILE A 1 15 ? 22.408 13.933 -5.183 1.00 0.00 653 ILE A O 19
ATOM 32222 N N . GLN A 1 16 ? 20.609 15.232 -5.525 1.00 0.00 654 GLN A N 19
ATOM 32223 C CA . GLN A 1 16 ? 20.003 14.933 -4.234 1.00 0.00 654 GLN A CA 19
ATOM 32224 C C . GLN A 1 16 ? 18.520 14.614 -4.409 1.00 0.00 654 GLN A C 19
ATOM 32225 O O . GLN A 1 16 ? 17.672 15.079 -3.647 1.00 0.00 654 GLN A O 19
ATOM 32239 N N . TRP A 1 17 ? 18.221 13.812 -5.423 1.00 0.00 655 TRP A N 19
ATOM 32240 C CA . TRP A 1 17 ? 16.847 13.436 -5.732 1.00 0.00 655 TRP A CA 19
ATOM 32241 C C . TRP A 1 17 ? 16.320 12.426 -4.719 1.00 0.00 655 TRP A C 19
ATOM 32242 O O . TRP A 1 17 ? 17.092 11.686 -4.108 1.00 0.00 655 TRP A O 19
ATOM 32263 N N . SER A 1 18 ? 15.007 12.398 -4.543 1.00 0.00 656 SER A N 19
ATOM 32264 C CA . SER A 1 18 ? 14.379 11.466 -3.618 1.00 0.00 656 SER A CA 19
ATOM 32265 C C . SER A 1 18 ? 13.825 10.257 -4.369 1.00 0.00 656 SER A C 19
ATOM 32266 O O . SER A 1 18 ? 12.636 9.948 -4.286 1.00 0.00 656 SER A O 19
ATOM 32274 N N . ILE A 1 19 ? 14.691 9.582 -5.110 1.00 0.00 657 ILE A N 19
ATOM 32275 C CA . ILE A 1 19 ? 14.282 8.427 -5.898 1.00 0.00 657 ILE A CA 19
ATOM 32276 C C . ILE A 1 19 ? 14.907 7.148 -5.339 1.00 0.00 657 ILE A C 19
ATOM 32277 O O . ILE A 1 19 ? 15.499 7.165 -4.256 1.00 0.00 657 ILE A O 19
ATOM 32293 N N . ASP A 1 20 ? 14.767 6.052 -6.077 1.00 0.00 658 ASP A N 19
ATOM 32294 C CA . ASP A 1 20 ? 15.347 4.771 -5.678 1.00 0.00 658 ASP A CA 19
ATOM 32295 C C . ASP A 1 20 ? 16.869 4.871 -5.646 1.00 0.00 658 ASP A C 19
ATOM 32296 O O . ASP A 1 20 ? 17.496 5.215 -6.648 1.00 0.00 658 ASP A O 19
ATOM 32305 N N . PRO A 1 21 ? 17.481 4.576 -4.489 1.00 0.00 659 PRO A N 19
ATOM 32306 C CA . PRO A 1 21 ? 18.935 4.665 -4.308 1.00 0.00 659 PRO A CA 19
ATOM 32307 C C . PRO A 1 21 ? 19.696 3.655 -5.163 1.00 0.00 659 PRO A C 19
ATOM 32308 O O . PRO A 1 21 ? 20.912 3.759 -5.326 1.00 0.00 659 PRO A O 19
ATOM 32319 N N . GLY A 1 22 ? 18.980 2.684 -5.712 1.00 0.00 660 GLY A N 19
ATOM 32320 C CA . GLY A 1 22 ? 19.617 1.668 -6.520 1.00 0.00 660 GLY A CA 19
ATOM 32321 C C . GLY A 1 22 ? 19.325 0.274 -6.008 1.00 0.00 660 GLY A C 19
ATOM 32322 O O . GLY A 1 22 ? 20.101 -0.655 -6.233 1.00 0.00 660 GLY A O 19
ATOM 32326 N N . ALA A 1 23 ? 18.205 0.130 -5.313 1.00 0.00 661 ALA A N 19
ATOM 32327 C CA . ALA A 1 23 ? 17.796 -1.161 -4.784 1.00 0.00 661 ALA A CA 19
ATOM 32328 C C . ALA A 1 23 ? 16.925 -1.885 -5.797 1.00 0.00 661 ALA A C 19
ATOM 32329 O O . ALA A 1 23 ? 16.847 -3.118 -5.799 1.00 0.00 661 ALA A O 19
ATOM 32336 N N . ASP A 1 24 ? 16.277 -1.096 -6.655 1.00 0.00 662 ASP A N 19
ATOM 32337 C CA . ASP A 1 24 ? 15.414 -1.617 -7.716 1.00 0.00 662 ASP A CA 19
ATOM 32338 C C . ASP A 1 24 ? 14.252 -2.403 -7.125 1.00 0.00 662 ASP A C 19
ATOM 32339 O O . ASP A 1 24 ? 14.175 -3.623 -7.258 1.00 0.00 662 ASP A O 19
ATOM 32348 N N . LEU A 1 25 ? 13.354 -1.695 -6.454 1.00 0.00 663 LEU A N 19
ATOM 32349 C CA . LEU A 1 25 ? 12.211 -2.326 -5.818 1.00 0.00 663 LEU A CA 19
ATOM 32350 C C . LEU A 1 25 ? 10.943 -2.107 -6.636 1.00 0.00 663 LEU A C 19
ATOM 32351 O O . LEU A 1 25 ? 9.833 -2.330 -6.156 1.00 0.00 663 LEU A O 19
ATOM 32367 N N . SER A 1 26 ? 11.122 -1.694 -7.881 1.00 0.00 664 SER A N 19
ATOM 32368 C CA . SER A 1 26 ? 10.007 -1.382 -8.765 1.00 0.00 664 SER A CA 19
ATOM 32369 C C . SER A 1 26 ? 9.169 -2.623 -9.075 1.00 0.00 664 SER A C 19
ATOM 32370 O O . SER A 1 26 ? 7.964 -2.530 -9.295 1.00 0.00 664 SER A O 19
ATOM 32378 N N . GLN A 1 27 ? 9.811 -3.783 -9.074 1.00 0.00 665 GLN A N 19
ATOM 32379 C CA . GLN A 1 27 ? 9.127 -5.044 -9.340 1.00 0.00 665 GLN A CA 19
ATOM 32380 C C . GLN A 1 27 ? 8.257 -5.441 -8.152 1.00 0.00 665 GLN A C 19
ATOM 32381 O O . GLN A 1 27 ? 7.242 -6.123 -8.311 1.00 0.00 665 GLN A O 19
ATOM 32395 N N . TYR A 1 28 ? 8.660 -5.013 -6.963 1.00 0.00 666 TYR A N 19
ATOM 32396 C CA . TYR A 1 28 ? 7.941 -5.353 -5.741 1.00 0.00 666 TYR A CA 19
ATOM 32397 C C . TYR A 1 28 ? 6.927 -4.270 -5.400 1.00 0.00 666 TYR A C 19
ATOM 32398 O O . TYR A 1 28 ? 6.100 -4.441 -4.502 1.00 0.00 666 TYR A O 19
ATOM 32416 N N . LYS A 1 29 ? 7.010 -3.149 -6.109 1.00 0.00 667 LYS A N 19
ATOM 32417 C CA . LYS A 1 29 ? 6.087 -2.043 -5.909 1.00 0.00 667 LYS A CA 19
ATOM 32418 C C . LYS A 1 29 ? 4.681 -2.452 -6.310 1.00 0.00 667 LYS A C 19
ATOM 32419 O O . LYS A 1 29 ? 4.439 -2.844 -7.453 1.00 0.00 667 LYS A O 19
ATOM 32438 N N . MET A 1 30 ? 3.761 -2.367 -5.372 1.00 0.00 668 MET A N 19
ATOM 32439 C CA . MET A 1 30 ? 2.376 -2.712 -5.650 1.00 0.00 668 MET A CA 19
ATOM 32440 C C . MET A 1 30 ? 1.607 -1.478 -6.098 1.00 0.00 668 MET A C 19
ATOM 32441 O O . MET A 1 30 ? 1.587 -0.457 -5.407 1.00 0.00 668 MET A O 19
ATOM 32455 N N . ASP A 1 31 ? 1.015 -1.561 -7.276 1.00 0.00 669 ASP A N 19
ATOM 32456 C CA . ASP A 1 31 ? 0.215 -0.467 -7.797 1.00 0.00 669 ASP A CA 19
ATOM 32457 C C . ASP A 1 31 ? -1.147 -0.454 -7.127 1.00 0.00 669 ASP A C 19
ATOM 32458 O O . ASP A 1 31 ? -1.939 -1.385 -7.291 1.00 0.00 669 ASP A O 19
ATOM 32467 N N . VAL A 1 32 ? -1.412 0.592 -6.364 1.00 0.00 670 VAL A N 19
ATOM 32468 C CA . VAL A 1 32 ? -2.696 0.734 -5.704 1.00 0.00 670 VAL A CA 19
ATOM 32469 C C . VAL A 1 32 ? -3.701 1.348 -6.666 1.00 0.00 670 VAL A C 19
ATOM 32470 O O . VAL A 1 32 ? -3.769 2.568 -6.828 1.00 0.00 670 VAL A O 19
ATOM 32483 N N . THR A 1 33 ? -4.460 0.491 -7.322 1.00 0.00 671 THR A N 19
ATOM 32484 C CA . THR A 1 33 ? -5.480 0.928 -8.253 1.00 0.00 671 THR A CA 19
ATOM 32485 C C . THR A 1 33 ? -6.786 1.168 -7.509 1.00 0.00 671 THR A C 19
ATOM 32486 O O . THR A 1 33 ? -7.447 0.226 -7.068 1.00 0.00 671 THR A O 19
ATOM 32497 N N . VAL A 1 34 ? -7.129 2.436 -7.341 1.00 0.00 672 VAL A N 19
ATOM 32498 C CA . VAL A 1 34 ? -8.309 2.813 -6.578 1.00 0.00 672 VAL A CA 19
ATOM 32499 C C . VAL A 1 34 ? -9.550 2.793 -7.457 1.00 0.00 672 VAL A C 19
ATOM 32500 O O . VAL A 1 34 ? -9.659 3.565 -8.411 1.00 0.00 672 VAL A O 19
ATOM 32513 N N . ILE A 1 35 ? -10.469 1.899 -7.141 1.00 0.00 673 ILE A N 19
ATOM 32514 C CA . ILE A 1 35 ? -11.707 1.772 -7.891 1.00 0.00 673 ILE A CA 19
ATOM 32515 C C . ILE A 1 35 ? -12.747 2.759 -7.382 1.00 0.00 673 ILE A C 19
ATOM 32516 O O . ILE A 1 35 ? -13.094 2.747 -6.201 1.00 0.00 673 ILE A O 19
ATOM 32532 N N . ASP A 1 36 ? -13.238 3.606 -8.275 1.00 0.00 674 ASP A N 19
ATOM 32533 C CA . ASP A 1 36 ? -14.309 4.531 -7.933 1.00 0.00 674 ASP A CA 19
ATOM 32534 C C . ASP A 1 36 ? -15.618 3.762 -7.802 1.00 0.00 674 ASP A C 19
ATOM 32535 O O . ASP A 1 36 ? -16.283 3.485 -8.799 1.00 0.00 674 ASP A O 19
ATOM 32544 N N . THR A 1 37 ? -15.955 3.387 -6.575 1.00 0.00 675 THR A N 19
ATOM 32545 C CA . THR A 1 37 ? -17.129 2.571 -6.304 1.00 0.00 675 THR A CA 19
ATOM 32546 C C . THR A 1 37 ? -18.402 3.182 -6.885 1.00 0.00 675 THR A C 19
ATOM 32547 O O . THR A 1 37 ? -18.674 4.371 -6.709 1.00 0.00 675 THR A O 19
ATOM 32558 N N . LYS A 1 38 ? -19.166 2.357 -7.586 1.00 0.00 676 LYS A N 19
ATOM 32559 C CA . LYS A 1 38 ? -20.415 2.787 -8.196 1.00 0.00 676 LYS A CA 19
ATOM 32560 C C . LYS A 1 38 ? -21.592 2.292 -7.372 1.00 0.00 676 LYS A C 19
ATOM 32561 O O . LYS A 1 38 ? -22.685 2.869 -7.402 1.00 0.00 676 LYS A O 19
ATOM 32580 N N . ASP A 1 39 ? -21.349 1.211 -6.646 1.00 0.00 677 ASP A N 19
ATOM 32581 C CA . ASP A 1 39 ? -22.347 0.600 -5.785 1.00 0.00 677 ASP A CA 19
ATOM 32582 C C . ASP A 1 39 ? -22.747 1.549 -4.672 1.00 0.00 677 ASP A C 19
ATOM 32583 O O . ASP A 1 39 ? -21.976 1.811 -3.748 1.00 0.00 677 ASP A O 19
ATOM 32592 N N . GLY A 1 40 ? -23.948 2.075 -4.787 1.00 0.00 678 GLY A N 19
ATOM 32593 C CA . GLY A 1 40 ? -24.459 2.989 -3.793 1.00 0.00 678 GLY A CA 19
ATOM 32594 C C . GLY A 1 40 ? -24.799 4.331 -4.394 1.00 0.00 678 GLY A C 19
ATOM 32595 O O . GLY A 1 40 ? -25.872 4.880 -4.143 1.00 0.00 678 GLY A O 19
ATOM 32599 N N . SER A 1 41 ? -23.892 4.842 -5.214 1.00 0.00 679 SER A N 19
ATOM 32600 C CA . SER A 1 41 ? -24.076 6.131 -5.855 1.00 0.00 679 SER A CA 19
ATOM 32601 C C . SER A 1 41 ? -25.001 6.003 -7.058 1.00 0.00 679 SER A C 19
ATOM 32602 O O . SER A 1 41 ? -25.961 6.758 -7.205 1.00 0.00 679 SER A O 19
ATOM 32610 N N . GLN A 1 42 ? -24.730 5.019 -7.903 1.00 0.00 680 GLN A N 19
ATOM 32611 C CA . GLN A 1 42 ? -25.555 4.776 -9.077 1.00 0.00 680 GLN A CA 19
ATOM 32612 C C . GLN A 1 42 ? -26.628 3.746 -8.755 1.00 0.00 680 GLN A C 19
ATOM 32613 O O . GLN A 1 42 ? -26.907 2.846 -9.547 1.00 0.00 680 GLN A O 19
ATOM 32627 N N . SER A 1 43 ? -27.236 3.903 -7.588 1.00 0.00 681 SER A N 19
ATOM 32628 C CA . SER A 1 43 ? -28.246 2.975 -7.100 1.00 0.00 681 SER A CA 19
ATOM 32629 C C . SER A 1 43 ? -29.440 2.906 -8.049 1.00 0.00 681 SER A C 19
ATOM 32630 O O . SER A 1 43 ? -30.047 1.850 -8.229 1.00 0.00 681 SER A O 19
ATOM 32638 N N . LYS A 1 44 ? -29.749 4.038 -8.666 1.00 0.00 682 LYS A N 19
ATOM 32639 C CA . LYS A 1 44 ? -30.897 4.155 -9.558 1.00 0.00 682 LYS A CA 19
ATOM 32640 C C . LYS A 1 44 ? -30.740 3.285 -10.805 1.00 0.00 682 LYS A C 19
ATOM 32641 O O . LYS A 1 44 ? -31.720 2.771 -11.338 1.00 0.00 682 LYS A O 19
ATOM 32660 N N . LEU A 1 45 ? -29.508 3.114 -11.260 1.00 0.00 683 LEU A N 19
ATOM 32661 C CA . LEU A 1 45 ? -29.253 2.379 -12.494 1.00 0.00 683 LEU A CA 19
ATOM 32662 C C . LEU A 1 45 ? -28.703 0.986 -12.211 1.00 0.00 683 LEU A C 19
ATOM 32663 O O . LEU A 1 45 ? -28.773 0.095 -13.058 1.00 0.00 683 LEU A O 19
ATOM 32679 N N . GLY A 1 46 ? -28.174 0.796 -11.008 1.00 0.00 684 GLY A N 19
ATOM 32680 C CA . GLY A 1 46 ? -27.555 -0.470 -10.653 1.00 0.00 684 GLY A CA 19
ATOM 32681 C C . GLY A 1 46 ? -28.558 -1.555 -10.306 1.00 0.00 684 GLY A C 19
ATOM 32682 O O . GLY A 1 46 ? -28.175 -2.631 -9.851 1.00 0.00 684 GLY A O 19
ATOM 32686 N N . GLY A 1 47 ? -29.841 -1.274 -10.508 1.00 0.00 685 GLY A N 19
ATOM 32687 C CA . GLY A 1 47 ? -30.868 -2.259 -10.232 1.00 0.00 685 GLY A CA 19
ATOM 32688 C C . GLY A 1 47 ? -30.894 -3.360 -11.272 1.00 0.00 685 GLY A C 19
ATOM 32689 O O . GLY A 1 47 ? -31.395 -3.164 -12.380 1.00 0.00 685 GLY A O 19
ATOM 32693 N N . GLY A 1 48 ? -30.337 -4.511 -10.922 1.00 0.00 901 GLY A N 19
ATOM 32694 C CA . GLY A 1 48 ? -30.295 -5.630 -11.842 1.00 0.00 901 GLY A CA 19
ATOM 32695 C C . GLY A 1 48 ? -31.625 -6.345 -11.949 1.00 0.00 901 GLY A C 19
ATOM 32696 O O . GLY A 1 48 ? -31.848 -7.360 -11.289 1.00 0.00 901 GLY A O 19
ATOM 32700 N N . GLY A 1 49 ? -32.512 -5.811 -12.771 1.00 0.00 902 GLY A N 19
ATOM 32701 C CA . GLY A 1 49 ? -33.801 -6.429 -12.977 1.00 0.00 902 GLY A CA 19
ATOM 32702 C C . GLY A 1 49 ? -34.891 -5.402 -13.165 1.00 0.00 902 GLY A C 19
ATOM 32703 O O . GLY A 1 49 ? -34.627 -4.284 -13.608 1.00 0.00 902 GLY A O 19
ATOM 32707 N N . SER A 1 50 ? -36.116 -5.775 -12.838 1.00 0.00 903 SER A N 19
ATOM 32708 C CA . SER A 1 50 ? -37.240 -4.859 -12.934 1.00 0.00 903 SER A CA 19
ATOM 32709 C C . SER A 1 50 ? -38.056 -4.882 -11.645 1.00 0.00 903 SER A C 19
ATOM 32710 O O . SER A 1 50 ? -39.070 -5.578 -11.549 1.00 0.00 903 SER A O 19
ATOM 32718 N N . GLY A 1 51 ? -37.608 -4.125 -10.655 1.00 0.00 904 GLY A N 19
ATOM 32719 C CA . GLY A 1 51 ? -38.291 -4.098 -9.378 1.00 0.00 904 GLY A CA 19
ATOM 32720 C C . GLY A 1 51 ? -37.936 -2.872 -8.564 1.00 0.00 904 GLY A C 19
ATOM 32721 O O . GLY A 1 51 ? -38.777 -2.003 -8.330 1.00 0.00 904 GLY A O 19
ATOM 32725 N N . GLY A 1 52 ? -36.684 -2.791 -8.141 1.00 0.00 905 GLY A N 19
ATOM 32726 C CA . GLY A 1 52 ? -36.257 -1.684 -7.317 1.00 0.00 905 GLY A CA 19
ATOM 32727 C C . GLY A 1 52 ? -34.962 -1.060 -7.791 1.00 0.00 905 GLY A C 19
ATOM 32728 O O . GLY A 1 52 ? -34.771 -0.832 -8.988 1.00 0.00 905 GLY A O 19
ATOM 32732 N N . HIS A 1 53 ? -34.075 -0.782 -6.849 1.00 0.00 906 HIS A N 19
ATOM 32733 C CA . HIS A 1 53 ? -32.807 -0.141 -7.150 1.00 0.00 906 HIS A CA 19
ATOM 32734 C C . HIS A 1 53 ? -31.670 -0.837 -6.407 1.00 0.00 906 HIS A C 19
ATOM 32735 O O . HIS A 1 53 ? -31.907 -1.738 -5.601 1.00 0.00 906 HIS A O 19
ATOM 32749 N N . MET A 1 54 ? -30.441 -0.424 -6.683 1.00 0.00 907 MET A N 19
ATOM 32750 C CA . MET A 1 54 ? -29.280 -1.009 -6.028 1.00 0.00 907 MET A CA 19
ATOM 32751 C C . MET A 1 54 ? -29.032 -0.340 -4.680 1.00 0.00 907 MET A C 19
ATOM 32752 O O . MET A 1 54 ? -28.161 0.519 -4.552 1.00 0.00 907 MET A O 19
ATOM 32766 N N . GLY A 1 55 ? -29.829 -0.711 -3.688 1.00 0.00 908 GLY A N 19
ATOM 32767 C CA . GLY A 1 55 ? -29.622 -0.216 -2.344 1.00 0.00 908 GLY A CA 19
ATOM 32768 C C . GLY A 1 55 ? -28.543 -1.001 -1.635 1.00 0.00 908 GLY A C 19
ATOM 32769 O O . GLY A 1 55 ? -28.836 -1.941 -0.897 1.00 0.00 908 GLY A O 19
ATOM 32773 N N . SER A 1 56 ? -27.296 -0.636 -1.893 1.00 0.00 909 SER A N 19
ATOM 32774 C CA . SER A 1 56 ? -26.147 -1.331 -1.333 1.00 0.00 909 SER A CA 19
ATOM 32775 C C . SER A 1 56 ? -26.126 -1.257 0.190 1.00 0.00 909 SER A C 19
ATOM 32776 O O . SER A 1 56 ? -25.738 -0.246 0.774 1.00 0.00 909 SER A O 19
ATOM 32784 N N . GLY A 1 57 ? -26.569 -2.334 0.824 1.00 0.00 910 GLY A N 19
ATOM 32785 C CA . GLY A 1 57 ? -26.537 -2.418 2.267 1.00 0.00 910 GLY A CA 19
ATOM 32786 C C . GLY A 1 57 ? -26.312 -3.839 2.734 1.00 0.00 910 GLY A C 19
ATOM 32787 O O . GLY A 1 57 ? -25.331 -4.130 3.414 1.00 0.00 910 GLY A O 19
ATOM 32791 N N . GLY A 1 58 ? -27.207 -4.732 2.337 1.00 0.00 911 GLY A N 19
ATOM 32792 C CA . GLY A 1 58 ? -27.095 -6.121 2.733 1.00 0.00 911 GLY A CA 19
ATOM 32793 C C . GLY A 1 58 ? -26.574 -7.001 1.618 1.00 0.00 911 GLY A C 19
ATOM 32794 O O . GLY A 1 58 ? -26.358 -8.196 1.813 1.00 0.00 911 GLY A O 19
ATOM 32798 N N . LEU A 1 59 ? -26.368 -6.411 0.447 1.00 0.00 18 LEU A N 19
ATOM 32799 C CA . LEU A 1 59 ? -25.875 -7.152 -0.709 1.00 0.00 18 LEU A CA 19
ATOM 32800 C C . LEU A 1 59 ? -24.425 -7.590 -0.491 1.00 0.00 18 LEU A C 19
ATOM 32801 O O . LEU A 1 59 ? -23.801 -7.219 0.505 1.00 0.00 18 LEU A O 19
ATOM 32817 N N . SER A 1 60 ? -23.892 -8.367 -1.424 1.00 0.00 19 SER A N 19
ATOM 32818 C CA . SER A 1 60 ? -22.565 -8.947 -1.271 1.00 0.00 19 SER A CA 19
ATOM 32819 C C . SER A 1 60 ? -21.495 -8.109 -1.968 1.00 0.00 19 SER A C 19
ATOM 32820 O O . SER A 1 60 ? -20.394 -7.942 -1.440 1.00 0.00 19 SER A O 19
ATOM 32828 N N . TRP A 1 61 ? -21.838 -7.587 -3.146 1.00 0.00 20 TRP A N 19
ATOM 32829 C CA . TRP A 1 61 ? -20.920 -6.778 -3.954 1.00 0.00 20 TRP A CA 19
ATOM 32830 C C . TRP A 1 61 ? -19.638 -7.548 -4.259 1.00 0.00 20 TRP A C 19
ATOM 32831 O O . TRP A 1 61 ? -19.641 -8.500 -5.041 1.00 0.00 20 TRP A O 19
ATOM 32852 N N . LYS A 1 62 ? -18.547 -7.137 -3.634 1.00 0.00 21 LYS A N 19
ATOM 32853 C CA . LYS A 1 62 ? -17.266 -7.791 -3.824 1.00 0.00 21 LYS A CA 19
ATOM 32854 C C . LYS A 1 62 ? -16.717 -8.285 -2.491 1.00 0.00 21 LYS A C 19
ATOM 32855 O O . LYS A 1 62 ? -16.688 -7.545 -1.506 1.00 0.00 21 LYS A O 19
ATOM 32874 N N . ARG A 1 63 ? -16.297 -9.541 -2.469 1.00 0.00 22 ARG A N 19
ATOM 32875 C CA . ARG A 1 63 ? -15.759 -10.153 -1.261 1.00 0.00 22 ARG A CA 19
ATOM 32876 C C . ARG A 1 63 ? -14.407 -9.552 -0.903 1.00 0.00 22 ARG A C 19
ATOM 32877 O O . ARG A 1 63 ? -13.551 -9.374 -1.771 1.00 0.00 22 ARG A O 19
ATOM 32898 N N . CYS A 1 64 ? -14.220 -9.250 0.374 1.00 0.00 23 CYS A N 19
ATOM 32899 C CA . CYS A 1 64 ? -12.975 -8.676 0.846 1.00 0.00 23 CYS A CA 19
ATOM 32900 C C . CYS A 1 64 ? -12.013 -9.799 1.255 1.00 0.00 23 CYS A C 19
ATOM 32901 O O . CYS A 1 64 ? -12.409 -10.771 1.899 1.00 0.00 23 CYS A O 19
ATOM 32908 N N . ALA A 1 65 ? -10.754 -9.668 0.855 1.00 0.00 24 ALA A N 19
ATOM 32909 C CA . ALA A 1 65 ? -9.818 -10.793 0.866 1.00 0.00 24 ALA A CA 19
ATOM 32910 C C . ALA A 1 65 ? -9.158 -11.027 2.225 1.00 0.00 24 ALA A C 19
ATOM 32911 O O . ALA A 1 65 ? -9.045 -12.169 2.672 1.00 0.00 24 ALA A O 19
ATOM 32918 N N . GLY A 1 66 ? -8.706 -9.959 2.867 1.00 0.00 25 GLY A N 19
ATOM 32919 C CA . GLY A 1 66 ? -7.972 -10.092 4.112 1.00 0.00 25 GLY A CA 19
ATOM 32920 C C . GLY A 1 66 ? -8.844 -10.569 5.251 1.00 0.00 25 GLY A C 19
ATOM 32921 O O . GLY A 1 66 ? -8.642 -11.663 5.777 1.00 0.00 25 GLY A O 19
ATOM 32925 N N . CYS A 1 67 ? -9.815 -9.746 5.632 1.00 0.00 26 CYS A N 19
ATOM 32926 C CA . CYS A 1 67 ? -10.737 -10.089 6.701 1.00 0.00 26 CYS A CA 19
ATOM 32927 C C . CYS A 1 67 ? -11.622 -11.271 6.308 1.00 0.00 26 CYS A C 19
ATOM 32928 O O . CYS A 1 67 ? -12.026 -12.062 7.163 1.00 0.00 26 CYS A O 19
ATOM 32935 N N . GLY A 1 68 ? -11.922 -11.375 5.020 1.00 0.00 27 GLY A N 19
ATOM 32936 C CA . GLY A 1 68 ? -12.704 -12.490 4.531 1.00 0.00 27 GLY A CA 19
ATOM 32937 C C . GLY A 1 68 ? -14.192 -12.229 4.598 1.00 0.00 27 GLY A C 19
ATOM 32938 O O . GLY A 1 68 ? -14.961 -13.089 5.031 1.00 0.00 27 GLY A O 19
ATOM 32942 N N . GLY A 1 69 ? -14.603 -11.044 4.174 1.00 0.00 28 GLY A N 19
ATOM 32943 C CA . GLY A 1 69 ? -16.008 -10.697 4.194 1.00 0.00 28 GLY A CA 19
ATOM 32944 C C . GLY A 1 69 ? -16.443 -10.037 2.906 1.00 0.00 28 GLY A C 19
ATOM 32945 O O . GLY A 1 69 ? -16.400 -10.647 1.839 1.00 0.00 28 GLY A O 19
ATOM 32949 N N . LYS A 1 70 ? -16.861 -8.791 3.004 1.00 0.00 29 LYS A N 19
ATOM 32950 C CA . LYS A 1 70 ? -17.253 -8.019 1.835 1.00 0.00 29 LYS A CA 19
ATOM 32951 C C . LYS A 1 70 ? -16.880 -6.565 2.045 1.00 0.00 29 LYS A C 19
ATOM 32952 O O . LYS A 1 70 ? -16.945 -6.060 3.169 1.00 0.00 29 LYS A O 19
ATOM 32971 N N . ILE A 1 71 ? -16.467 -5.898 0.981 1.00 0.00 30 ILE A N 19
ATOM 32972 C CA . ILE A 1 71 ? -16.043 -4.516 1.093 1.00 0.00 30 ILE A CA 19
ATOM 32973 C C . ILE A 1 71 ? -17.253 -3.600 1.232 1.00 0.00 30 ILE A C 19
ATOM 32974 O O . ILE A 1 71 ? -17.983 -3.357 0.273 1.00 0.00 30 ILE A O 19
ATOM 32990 N N . ALA A 1 72 ? -17.449 -3.098 2.440 1.00 0.00 31 ALA A N 19
ATOM 32991 C CA . ALA A 1 72 ? -18.496 -2.131 2.713 1.00 0.00 31 ALA A CA 19
ATOM 32992 C C . ALA A 1 72 ? -17.881 -0.872 3.290 1.00 0.00 31 ALA A C 19
ATOM 32993 O O . ALA A 1 72 ? -18.567 -0.017 3.849 1.00 0.00 31 ALA A O 19
ATOM 33000 N N . ASP A 1 73 ? -16.566 -0.783 3.147 1.00 0.00 32 ASP A N 19
ATOM 33001 C CA . ASP A 1 73 ? -15.811 0.361 3.632 1.00 0.00 32 ASP A CA 19
ATOM 33002 C C . ASP A 1 73 ? -16.163 1.601 2.820 1.00 0.00 32 ASP A C 19
ATOM 33003 O O . ASP A 1 73 ? -16.971 2.426 3.243 1.00 0.00 32 ASP A O 19
ATOM 33012 N N . ARG A 1 74 ? -15.558 1.715 1.649 1.00 0.00 33 ARG A N 19
ATOM 33013 C CA . ARG A 1 74 ? -15.891 2.769 0.705 1.00 0.00 33 ARG A CA 19
ATOM 33014 C C . ARG A 1 74 ? -15.302 2.447 -0.656 1.00 0.00 33 ARG A C 19
ATOM 33015 O O . ARG A 1 74 ? -16.013 2.014 -1.557 1.00 0.00 33 ARG A O 19
ATOM 33036 N N . PHE A 1 75 ? -14.001 2.646 -0.797 1.00 0.00 34 PHE A N 19
ATOM 33037 C CA . PHE A 1 75 ? -13.343 2.445 -2.073 1.00 0.00 34 PHE A CA 19
ATOM 33038 C C . PHE A 1 75 ? -12.610 1.116 -2.117 1.00 0.00 34 PHE A C 19
ATOM 33039 O O . PHE A 1 75 ? -12.133 0.620 -1.093 1.00 0.00 34 PHE A O 19
ATOM 33056 N N . LEU A 1 76 ? -12.538 0.543 -3.308 1.00 0.00 35 LEU A N 19
ATOM 33057 C CA . LEU A 1 76 ? -11.844 -0.713 -3.522 1.00 0.00 35 LEU A CA 19
ATOM 33058 C C . LEU A 1 76 ? -10.431 -0.440 -4.007 1.00 0.00 35 LEU A C 19
ATOM 33059 O O . LEU A 1 76 ? -10.231 0.291 -4.977 1.00 0.00 35 LEU A O 19
ATOM 33075 N N . LEU A 1 77 ? -9.458 -1.009 -3.325 1.00 0.00 36 LEU A N 19
ATOM 33076 C CA . LEU A 1 77 ? -8.066 -0.796 -3.673 1.00 0.00 36 LEU A CA 19
ATOM 33077 C C . LEU A 1 77 ? -7.431 -2.084 -4.175 1.00 0.00 36 LEU A C 19
ATOM 33078 O O . LEU A 1 77 ? -7.635 -3.157 -3.605 1.00 0.00 36 LEU A O 19
ATOM 33094 N N . TYR A 1 78 ? -6.682 -1.972 -5.257 1.00 0.00 37 TYR A N 19
ATOM 33095 C CA . TYR A 1 78 ? -5.946 -3.101 -5.803 1.00 0.00 37 TYR A CA 19
ATOM 33096 C C . TYR A 1 78 ? -4.539 -3.138 -5.226 1.00 0.00 37 TYR A C 19
ATOM 33097 O O . TYR A 1 78 ? -3.968 -2.098 -4.903 1.00 0.00 37 TYR A O 19
ATOM 33115 N N . ALA A 1 79 ? -3.991 -4.337 -5.096 1.00 0.00 38 ALA A N 19
ATOM 33116 C CA . ALA A 1 79 ? -2.631 -4.509 -4.599 1.00 0.00 38 ALA A CA 19
ATOM 33117 C C . ALA A 1 79 ? -1.875 -5.520 -5.443 1.00 0.00 38 ALA A C 19
ATOM 33118 O O . ALA A 1 79 ? -0.768 -5.259 -5.907 1.00 0.00 38 ALA A O 19
ATOM 33125 N N . MET A 1 80 ? -2.483 -6.679 -5.640 1.00 0.00 39 MET A N 19
ATOM 33126 C CA . MET A 1 80 ? -1.863 -7.739 -6.417 1.00 0.00 39 MET A CA 19
ATOM 33127 C C . MET A 1 80 ? -2.859 -8.316 -7.410 1.00 0.00 39 MET A C 19
ATOM 33128 O O . MET A 1 80 ? -2.779 -8.059 -8.610 1.00 0.00 39 MET A O 19
ATOM 33142 N N . ASP A 1 81 ? -3.811 -9.082 -6.898 1.00 0.00 40 ASP A N 19
ATOM 33143 C CA . ASP A 1 81 ? -4.809 -9.723 -7.745 1.00 0.00 40 ASP A CA 19
ATOM 33144 C C . ASP A 1 81 ? -6.197 -9.643 -7.120 1.00 0.00 40 ASP A C 19
ATOM 33145 O O . ASP A 1 81 ? -7.194 -9.982 -7.757 1.00 0.00 40 ASP A O 19
ATOM 33154 N N . SER A 1 82 ? -6.262 -9.189 -5.877 1.00 0.00 41 SER A N 19
ATOM 33155 C CA . SER A 1 82 ? -7.516 -9.169 -5.151 1.00 0.00 41 SER A CA 19
ATOM 33156 C C . SER A 1 82 ? -7.959 -7.738 -4.882 1.00 0.00 41 SER A C 19
ATOM 33157 O O . SER A 1 82 ? -7.183 -6.797 -5.062 1.00 0.00 41 SER A O 19
ATOM 33165 N N . TYR A 1 83 ? -9.202 -7.587 -4.454 1.00 0.00 42 TYR A N 19
ATOM 33166 C CA . TYR A 1 83 ? -9.757 -6.281 -4.127 1.00 0.00 42 TYR A CA 19
ATOM 33167 C C . TYR A 1 83 ? -9.764 -6.091 -2.622 1.00 0.00 42 TYR A C 19
ATOM 33168 O O . TYR A 1 83 ? -10.235 -6.954 -1.880 1.00 0.00 42 TYR A O 19
ATOM 33186 N N . TRP A 1 84 ? -9.226 -4.972 -2.175 1.00 0.00 43 TRP A N 19
ATOM 33187 C CA . TRP A 1 84 ? -9.105 -4.704 -0.755 1.00 0.00 43 TRP A CA 19
ATOM 33188 C C . TRP A 1 84 ? -9.751 -3.374 -0.393 1.00 0.00 43 TRP A C 19
ATOM 33189 O O . TRP A 1 84 ? -10.119 -2.585 -1.259 1.00 0.00 43 TRP A O 19
ATOM 33210 N N . HIS A 1 85 ? -9.890 -3.151 0.898 1.00 0.00 44 HIS A N 19
ATOM 33211 C CA . HIS A 1 85 ? -10.297 -1.863 1.440 1.00 0.00 44 HIS A CA 19
ATOM 33212 C C . HIS A 1 85 ? -9.216 -1.430 2.424 1.00 0.00 44 HIS A C 19
ATOM 33213 O O . HIS A 1 85 ? -8.178 -2.088 2.512 1.00 0.00 44 HIS A O 19
ATOM 33227 N N . SER A 1 86 ? -9.447 -0.367 3.176 1.00 0.00 45 SER A N 19
ATOM 33228 C CA . SER A 1 86 ? -8.426 0.158 4.075 1.00 0.00 45 SER A CA 19
ATOM 33229 C C . SER A 1 86 ? -8.046 -0.866 5.147 1.00 0.00 45 SER A C 19
ATOM 33230 O O . SER A 1 86 ? -6.877 -0.998 5.504 1.00 0.00 45 SER A O 19
ATOM 33238 N N . ARG A 1 87 ? -9.038 -1.608 5.627 1.00 0.00 46 ARG A N 19
ATOM 33239 C CA . ARG A 1 87 ? -8.821 -2.585 6.690 1.00 0.00 46 ARG A CA 19
ATOM 33240 C C . ARG A 1 87 ? -8.247 -3.893 6.148 1.00 0.00 46 ARG A C 19
ATOM 33241 O O . ARG A 1 87 ? -7.771 -4.733 6.909 1.00 0.00 46 ARG A O 19
ATOM 33262 N N . CYS A 1 88 ? -8.299 -4.071 4.837 1.00 0.00 47 CYS A N 19
ATOM 33263 C CA . CYS A 1 88 ? -7.736 -5.258 4.214 1.00 0.00 47 CYS A CA 19
ATOM 33264 C C . CYS A 1 88 ? -6.303 -4.985 3.790 1.00 0.00 47 CYS A C 19
ATOM 33265 O O . CYS A 1 88 ? -5.384 -5.727 4.145 1.00 0.00 47 CYS A O 19
ATOM 33272 N N . LEU A 1 89 ? -6.130 -3.903 3.047 1.00 0.00 48 LEU A N 19
ATOM 33273 C CA . LEU A 1 89 ? -4.826 -3.505 2.551 1.00 0.00 48 LEU A CA 19
ATOM 33274 C C . LEU A 1 89 ? -4.025 -2.823 3.652 1.00 0.00 48 LEU A C 19
ATOM 33275 O O . LEU A 1 89 ? -4.014 -1.596 3.767 1.00 0.00 48 LEU A O 19
ATOM 33291 N N . LYS A 1 90 ? -3.376 -3.629 4.473 1.00 0.00 49 LYS A N 19
ATOM 33292 C CA . LYS A 1 90 ? -2.555 -3.130 5.560 1.00 0.00 49 LYS A CA 19
ATOM 33293 C C . LYS A 1 90 ? -1.274 -3.945 5.643 1.00 0.00 49 LYS A C 19
ATOM 33294 O O . LYS A 1 90 ? -1.230 -5.073 5.149 1.00 0.00 49 LYS A O 19
ATOM 33313 N N . CYS A 1 91 ? -0.234 -3.375 6.243 1.00 0.00 50 CYS A N 19
ATOM 33314 C CA . CYS A 1 91 ? 0.996 -4.114 6.460 1.00 0.00 50 CYS A CA 19
ATOM 33315 C C . CYS A 1 91 ? 0.709 -5.301 7.371 1.00 0.00 50 CYS A C 19
ATOM 33316 O O . CYS A 1 91 ? 0.066 -5.154 8.410 1.00 0.00 50 CYS A O 19
ATOM 33323 N N . SER A 1 92 ? 1.169 -6.475 6.976 1.00 0.00 51 SER A N 19
ATOM 33324 C CA . SER A 1 92 ? 0.957 -7.681 7.764 1.00 0.00 51 SER A CA 19
ATOM 33325 C C . SER A 1 92 ? 1.772 -7.618 9.052 1.00 0.00 51 SER A C 19
ATOM 33326 O O . SER A 1 92 ? 1.576 -8.420 9.967 1.00 0.00 51 SER A O 19
ATOM 33334 N N . SER A 1 93 ? 2.671 -6.646 9.118 1.00 0.00 52 SER A N 19
ATOM 33335 C CA . SER A 1 93 ? 3.520 -6.465 10.279 1.00 0.00 52 SER A CA 19
ATOM 33336 C C . SER A 1 93 ? 3.084 -5.247 11.094 1.00 0.00 52 SER A C 19
ATOM 33337 O O . SER A 1 93 ? 3.044 -5.300 12.321 1.00 0.00 52 SER A O 19
ATOM 33345 N N . CYS A 1 94 ? 2.744 -4.158 10.405 1.00 0.00 53 CYS A N 19
ATOM 33346 C CA . CYS A 1 94 ? 2.337 -2.925 11.073 1.00 0.00 53 CYS A CA 19
ATOM 33347 C C . CYS A 1 94 ? 0.860 -2.940 11.439 1.00 0.00 53 CYS A C 19
ATOM 33348 O O . CYS A 1 94 ? 0.463 -2.394 12.468 1.00 0.00 53 CYS A O 19
ATOM 33355 N N . GLN A 1 95 ? 0.059 -3.567 10.581 1.00 0.00 54 GLN A N 19
ATOM 33356 C CA . GLN A 1 95 ? -1.397 -3.464 10.625 1.00 0.00 54 GLN A CA 19
ATOM 33357 C C . GLN A 1 95 ? -1.840 -2.047 10.285 1.00 0.00 54 GLN A C 19
ATOM 33358 O O . GLN A 1 95 ? -3.000 -1.674 10.485 1.00 0.00 54 GLN A O 19
ATOM 33372 N N . ALA A 1 96 ? -0.905 -1.267 9.758 1.00 0.00 55 ALA A N 19
ATOM 33373 C CA . ALA A 1 96 ? -1.195 0.080 9.313 1.00 0.00 55 ALA A CA 19
ATOM 33374 C C . ALA A 1 96 ? -1.863 0.028 7.952 1.00 0.00 55 ALA A C 19
ATOM 33375 O O . ALA A 1 96 ? -1.383 -0.658 7.047 1.00 0.00 55 ALA A O 19
ATOM 33382 N N . GLN A 1 97 ? -2.968 0.743 7.819 1.00 0.00 56 GLN A N 19
ATOM 33383 C CA . GLN A 1 97 ? -3.774 0.696 6.609 1.00 0.00 56 GLN A CA 19
ATOM 33384 C C . GLN A 1 97 ? -3.042 1.331 5.436 1.00 0.00 56 GLN A C 19
ATOM 33385 O O . GLN A 1 97 ? -3.082 2.545 5.253 1.00 0.00 56 GLN A O 19
ATOM 33399 N N . LEU A 1 98 ? -2.382 0.502 4.636 1.00 0.00 57 LEU A N 19
ATOM 33400 C CA . LEU A 1 98 ? -1.686 0.978 3.447 1.00 0.00 57 LEU A CA 19
ATOM 33401 C C . LEU A 1 98 ? -2.691 1.512 2.435 1.00 0.00 57 LEU A C 19
ATOM 33402 O O . LEU A 1 98 ? -2.353 2.298 1.559 1.00 0.00 57 LEU A O 19
ATOM 33418 N N . GLY A 1 99 ? -3.939 1.081 2.570 1.00 0.00 58 GLY A N 19
ATOM 33419 C CA . GLY A 1 99 ? -4.996 1.603 1.732 1.00 0.00 58 GLY A CA 19
ATOM 33420 C C . GLY A 1 99 ? -5.452 2.979 2.177 1.00 0.00 58 GLY A C 19
ATOM 33421 O O . GLY A 1 99 ? -6.163 3.675 1.452 1.00 0.00 58 GLY A O 19
ATOM 33425 N N . ASP A 1 100 ? -5.039 3.374 3.375 1.00 0.00 59 ASP A N 19
ATOM 33426 C CA . ASP A 1 100 ? -5.401 4.677 3.920 1.00 0.00 59 ASP A CA 19
ATOM 33427 C C . ASP A 1 100 ? -4.256 5.660 3.743 1.00 0.00 59 ASP A C 19
ATOM 33428 O O . ASP A 1 100 ? -4.380 6.848 4.038 1.00 0.00 59 ASP A O 19
ATOM 33437 N N . ILE A 1 101 ? -3.148 5.137 3.257 1.00 0.00 60 ILE A N 19
ATOM 33438 C CA . ILE A 1 101 ? -1.938 5.918 3.011 1.00 0.00 60 ILE A CA 19
ATOM 33439 C C . ILE A 1 101 ? -1.383 5.568 1.639 1.00 0.00 60 ILE A C 19
ATOM 33440 O O . ILE A 1 101 ? -0.770 4.517 1.470 1.00 0.00 60 ILE A O 19
ATOM 33456 N N . GLY A 1 102 ? -1.576 6.459 0.673 1.00 0.00 61 GLY A N 19
ATOM 33457 C CA . GLY A 1 102 ? -1.254 6.153 -0.715 1.00 0.00 61 GLY A CA 19
ATOM 33458 C C . GLY A 1 102 ? 0.235 6.172 -1.028 1.00 0.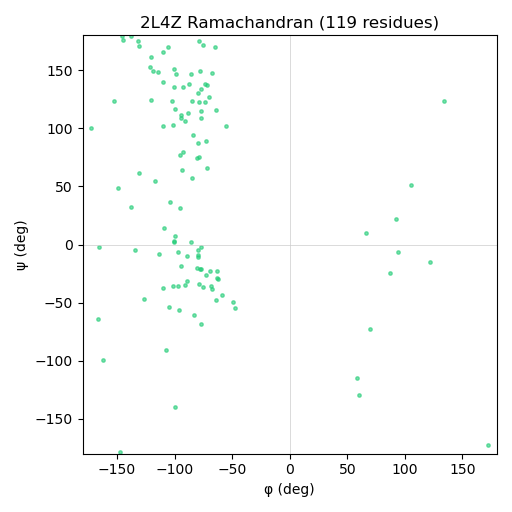00 61 GLY A C 19
ATOM 33459 O O . GLY A 1 102 ? 0.658 6.783 -2.008 1.00 0.00 61 GLY A O 19
ATOM 33463 N N . THR A 1 103 ? 1.029 5.526 -0.191 1.00 0.00 62 THR A N 19
ATOM 33464 C CA . THR A 1 103 ? 2.450 5.352 -0.453 1.00 0.00 62 THR A CA 19
ATOM 33465 C C . THR A 1 103 ? 2.722 3.930 -0.938 1.00 0.00 62 THR A C 19
ATOM 33466 O O . THR A 1 103 ? 2.289 2.971 -0.300 1.00 0.00 62 THR A O 19
ATOM 33477 N N . SER A 1 104 ? 3.436 3.801 -2.051 1.00 0.00 63 SER A N 19
ATOM 33478 C CA . SER A 1 104 ? 3.713 2.499 -2.653 1.00 0.00 63 SER A CA 19
ATOM 33479 C C . SER A 1 104 ? 4.364 1.533 -1.658 1.00 0.00 63 SER A C 19
ATOM 33480 O O . SER A 1 104 ? 5.490 1.751 -1.205 1.00 0.00 63 SER A O 19
ATOM 33488 N N . SER A 1 105 ? 3.636 0.482 -1.307 1.00 0.00 64 SER A N 19
ATOM 33489 C CA . SER A 1 105 ? 4.161 -0.572 -0.459 1.00 0.00 64 SER A CA 19
ATOM 33490 C C . SER A 1 105 ? 4.820 -1.647 -1.322 1.00 0.00 64 SER A C 19
ATOM 33491 O O . SER A 1 105 ? 4.852 -1.527 -2.551 1.00 0.00 64 SER A O 19
ATOM 33499 N N . TYR A 1 106 ? 5.332 -2.696 -0.697 1.00 0.00 65 TYR A N 19
ATOM 33500 C CA . TYR A 1 106 ? 6.063 -3.715 -1.432 1.00 0.00 65 TYR A CA 19
ATOM 33501 C C . TYR A 1 106 ? 5.585 -5.113 -1.069 1.00 0.00 65 TYR A C 19
ATOM 33502 O O . TYR A 1 106 ? 5.041 -5.338 0.012 1.00 0.00 65 TYR A O 19
ATOM 33520 N N . THR A 1 107 ? 5.777 -6.039 -1.992 1.00 0.00 66 THR A N 19
ATOM 33521 C CA . THR A 1 107 ? 5.504 -7.443 -1.741 1.00 0.00 66 THR A CA 19
ATOM 33522 C C . THR A 1 107 ? 6.591 -8.301 -2.379 1.00 0.00 66 THR A C 19
ATOM 33523 O O . THR A 1 107 ? 7.302 -7.847 -3.278 1.00 0.00 66 THR A O 19
ATOM 33534 N N . LYS A 1 108 ? 6.729 -9.530 -1.906 1.00 0.00 67 LYS A N 19
ATOM 33535 C CA . LYS A 1 108 ? 7.764 -10.425 -2.399 1.00 0.00 67 LYS A CA 19
ATOM 33536 C C . LYS A 1 108 ? 7.432 -11.869 -2.057 1.00 0.00 67 LYS A C 19
ATOM 33537 O O . LYS A 1 108 ? 7.195 -12.689 -2.938 1.00 0.00 67 LYS A O 19
ATOM 33556 N N . SER A 1 109 ? 7.390 -12.166 -0.765 1.00 0.00 68 SER A N 19
ATOM 33557 C CA . SER A 1 109 ? 7.122 -13.519 -0.292 1.00 0.00 68 SER A CA 19
ATOM 33558 C C . SER A 1 109 ? 5.623 -13.826 -0.270 1.00 0.00 68 SER A C 19
ATOM 33559 O O . SER A 1 109 ? 5.194 -14.821 0.316 1.00 0.00 68 SER A O 19
ATOM 33567 N N . GLY A 1 110 ? 4.836 -12.978 -0.924 1.00 0.00 69 GLY A N 19
ATOM 33568 C CA . GLY A 1 110 ? 3.394 -13.150 -0.931 1.00 0.00 69 GLY A CA 19
ATOM 33569 C C . GLY A 1 110 ? 2.726 -12.453 0.238 1.00 0.00 69 GLY A C 19
ATOM 33570 O O . GLY A 1 110 ? 1.560 -12.702 0.541 1.00 0.00 69 GLY A O 19
ATOM 33574 N N . MET A 1 111 ? 3.468 -11.576 0.899 1.00 0.00 70 MET A N 19
ATOM 33575 C CA . MET A 1 111 ? 2.951 -10.851 2.052 1.00 0.00 70 MET A CA 19
ATOM 33576 C C . MET A 1 111 ? 2.836 -9.366 1.739 1.00 0.00 70 MET A C 19
ATOM 33577 O O . MET A 1 111 ? 3.656 -8.815 1.006 1.00 0.00 70 MET A O 19
ATOM 33591 N N . ILE A 1 112 ? 1.816 -8.726 2.290 1.00 0.00 71 ILE A N 19
ATOM 33592 C CA . ILE A 1 112 ? 1.638 -7.292 2.126 1.00 0.00 71 ILE A CA 19
ATOM 33593 C C . ILE A 1 112 ? 2.353 -6.555 3.248 1.00 0.00 71 ILE A C 19
ATOM 33594 O O . ILE A 1 112 ? 1.925 -6.605 4.398 1.00 0.00 71 ILE A O 19
ATOM 33610 N N . LEU A 1 113 ? 3.453 -5.896 2.923 1.00 0.00 72 LEU A N 19
ATOM 33611 C CA . LEU A 1 113 ? 4.223 -5.180 3.926 1.00 0.00 72 LEU A CA 19
ATOM 33612 C C . LEU A 1 113 ? 4.468 -3.747 3.489 1.00 0.00 72 LEU A C 19
ATOM 33613 O O . LEU A 1 113 ? 4.347 -3.416 2.306 1.00 0.00 72 LEU A O 19
ATOM 33629 N N . CYS A 1 114 ? 4.803 -2.899 4.448 1.00 0.00 73 CYS A N 19
ATOM 33630 C CA . CYS A 1 114 ? 5.132 -1.518 4.159 1.00 0.00 73 CYS A CA 19
ATOM 33631 C C . CYS A 1 114 ? 6.497 -1.431 3.480 1.00 0.00 73 CYS A C 19
ATOM 33632 O O . CYS A 1 114 ? 7.198 -2.436 3.331 1.00 0.00 73 CYS A O 19
ATOM 33639 N N . ARG A 1 115 ? 6.879 -0.223 3.094 1.00 0.00 74 ARG A N 19
ATOM 33640 C CA . ARG A 1 115 ? 8.152 -0.007 2.422 1.00 0.00 74 ARG A CA 19
ATOM 33641 C C . ARG A 1 115 ? 9.311 -0.312 3.361 1.00 0.00 74 ARG A C 19
ATOM 33642 O O . ARG A 1 115 ? 10.354 -0.809 2.937 1.00 0.00 74 ARG A O 19
ATOM 33663 N N . ASN A 1 116 ? 9.112 -0.036 4.642 1.00 0.00 75 ASN A N 19
ATOM 33664 C CA . ASN A 1 116 ? 10.171 -0.204 5.624 1.00 0.00 75 ASN A CA 19
ATOM 33665 C C . ASN A 1 116 ? 10.304 -1.661 6.033 1.00 0.00 75 ASN A C 19
ATOM 33666 O O . ASN A 1 116 ? 11.411 -2.196 6.096 1.00 0.00 75 ASN A O 19
ATOM 33677 N N . ASP A 1 117 ? 9.173 -2.304 6.297 1.00 0.00 76 ASP A N 19
ATOM 33678 C CA . ASP A 1 117 ? 9.171 -3.686 6.763 1.00 0.00 76 ASP A CA 19
ATOM 33679 C C . ASP A 1 117 ? 9.716 -4.625 5.701 1.00 0.00 76 ASP A C 19
ATOM 33680 O O . ASP A 1 117 ? 10.413 -5.591 6.017 1.00 0.00 76 ASP A O 19
ATOM 33689 N N . TYR A 1 118 ? 9.409 -4.341 4.440 1.00 0.00 77 TYR A N 19
ATOM 33690 C CA . TYR A 1 118 ? 9.926 -5.151 3.346 1.00 0.00 77 TYR A CA 19
ATOM 33691 C C . TYR A 1 118 ? 11.447 -5.050 3.288 1.00 0.00 77 TYR A C 19
ATOM 33692 O O . TYR A 1 118 ? 12.136 -6.051 3.122 1.00 0.00 77 TYR A O 19
ATOM 33710 N N . ILE A 1 119 ? 11.965 -3.836 3.422 1.00 0.00 78 ILE A N 19
ATOM 33711 C CA . ILE A 1 119 ? 13.403 -3.611 3.389 1.00 0.00 78 ILE A CA 19
ATOM 33712 C C . ILE A 1 119 ? 14.076 -4.302 4.572 1.00 0.00 78 ILE A C 19
ATOM 33713 O O . ILE A 1 119 ? 15.149 -4.892 4.436 1.00 0.00 78 ILE A O 19
ATOM 33729 N N . ARG A 1 120 ? 13.425 -4.242 5.727 1.00 0.00 79 ARG A N 19
ATOM 33730 C CA . ARG A 1 120 ? 13.920 -4.910 6.922 1.00 0.00 79 ARG A CA 19
ATOM 33731 C C . ARG A 1 120 ? 13.980 -6.420 6.704 1.00 0.00 79 ARG A C 19
ATOM 33732 O O . ARG A 1 120 ? 14.914 -7.090 7.153 1.00 0.00 79 ARG A O 19
ATOM 33753 N N . LEU A 1 121 ? 12.978 -6.943 6.009 1.00 0.00 80 LEU A N 19
ATOM 33754 C CA . LEU A 1 121 ? 12.897 -8.369 5.724 1.00 0.00 80 LEU A CA 19
ATOM 33755 C C . LEU A 1 121 ? 13.874 -8.771 4.619 1.00 0.00 80 LEU A C 19
ATOM 33756 O O . LEU A 1 121 ? 14.664 -9.702 4.787 1.00 0.00 80 LEU A O 19
ATOM 33772 N N . PHE A 1 122 ? 13.815 -8.076 3.491 1.00 0.00 81 PHE A N 19
ATOM 33773 C CA . PHE A 1 122 ? 14.662 -8.401 2.347 1.00 0.00 81 PHE A CA 19
ATOM 33774 C C . PHE A 1 122 ? 15.434 -7.177 1.866 1.00 0.00 81 PHE A C 19
ATOM 33775 O O . PHE A 1 122 ? 16.615 -7.013 2.173 1.00 0.00 81 PHE A O 19
ATOM 33792 N N . GLY A 1 123 ? 14.756 -6.328 1.109 1.00 0.00 82 GLY A N 19
ATOM 33793 C CA . GLY A 1 123 ? 15.404 -5.188 0.500 1.00 0.00 82 GLY A CA 19
ATOM 33794 C C . GLY A 1 123 ? 15.687 -5.442 -0.965 1.00 0.00 82 GLY A C 19
ATOM 33795 O O . GLY A 1 123 ? 14.997 -6.299 -1.562 1.00 0.00 82 GLY A O 19
ATOM 33802 N N . SER A 1 3 ? 21.627 7.439 17.574 1.00 0.00 641 SER A N 20
ATOM 33803 C CA . SER A 1 3 ? 22.152 8.818 17.626 1.00 0.00 641 SER A CA 20
ATOM 33804 C C . SER A 1 3 ? 22.002 9.516 16.272 1.00 0.00 641 SER A C 20
ATOM 33805 O O . SER A 1 3 ? 20.953 10.088 15.973 1.00 0.00 641 SER A O 20
ATOM 33813 N N . LEU A 1 4 ? 23.034 9.444 15.439 1.00 0.00 642 LEU A N 20
ATOM 33814 C CA . LEU A 1 4 ? 23.046 10.173 14.182 1.00 0.00 642 LEU A CA 20
ATOM 33815 C C . LEU A 1 4 ? 22.658 9.266 13.020 1.00 0.00 642 LEU A C 20
ATOM 33816 O O . LEU A 1 4 ? 23.477 8.963 12.148 1.00 0.00 642 LEU A O 20
ATOM 33832 N N . GLN A 1 5 ? 21.410 8.825 13.014 1.00 0.00 643 GLN A N 20
ATOM 33833 C CA . GLN A 1 5 ? 20.905 8.007 11.924 1.00 0.00 643 GLN A CA 20
ATOM 33834 C C . GLN A 1 5 ? 20.368 8.897 10.811 1.00 0.00 643 GLN A C 20
ATOM 33835 O O . GLN A 1 5 ? 19.158 9.050 10.653 1.00 0.00 643 GLN A O 20
ATOM 33849 N N . ASN A 1 6 ? 21.274 9.502 10.060 1.00 0.00 644 ASN A N 20
ATOM 33850 C CA . ASN A 1 6 ? 20.894 10.373 8.956 1.00 0.00 644 ASN A CA 20
ATOM 33851 C C . ASN A 1 6 ? 21.651 9.984 7.697 1.00 0.00 644 ASN A C 20
ATOM 33852 O O . ASN A 1 6 ? 22.712 10.532 7.399 1.00 0.00 644 ASN A O 20
ATOM 33863 N N . ASN A 1 7 ? 21.108 9.020 6.973 1.00 0.00 645 ASN A N 20
ATOM 33864 C CA . ASN A 1 7 ? 21.731 8.534 5.749 1.00 0.00 645 ASN A CA 20
ATOM 33865 C C . ASN A 1 7 ? 20.669 8.263 4.694 1.00 0.00 645 ASN A C 20
ATOM 33866 O O . ASN A 1 7 ? 19.913 7.294 4.792 1.00 0.00 645 ASN A O 20
ATOM 33877 N N . GLN A 1 8 ? 20.599 9.137 3.703 1.00 0.00 646 GLN A N 20
ATOM 33878 C CA . GLN A 1 8 ? 19.667 8.971 2.599 1.00 0.00 646 GLN A CA 20
ATOM 33879 C C . GLN A 1 8 ? 20.359 9.296 1.283 1.00 0.00 646 GLN A C 20
ATOM 33880 O O . GLN A 1 8 ? 19.834 10.034 0.446 1.00 0.00 646 GLN A O 20
ATOM 33894 N N . ASP A 1 9 ? 21.558 8.751 1.119 1.00 0.00 647 ASP A N 20
ATOM 33895 C CA . ASP A 1 9 ? 22.347 8.975 -0.085 1.00 0.00 647 ASP A CA 20
ATOM 33896 C C . ASP A 1 9 ? 21.702 8.300 -1.289 1.00 0.00 647 ASP A C 20
ATOM 33897 O O . ASP A 1 9 ? 21.527 7.078 -1.311 1.00 0.00 647 ASP A O 20
ATOM 33906 N N . VAL A 1 10 ? 21.343 9.099 -2.278 1.00 0.00 648 VAL A N 20
ATOM 33907 C CA . VAL A 1 10 ? 20.730 8.584 -3.493 1.00 0.00 648 VAL A CA 20
ATOM 33908 C C . VAL A 1 10 ? 21.756 8.517 -4.616 1.00 0.00 648 VAL A C 20
ATOM 33909 O O . VAL A 1 10 ? 22.540 9.450 -4.812 1.00 0.00 648 VAL A O 20
ATOM 33922 N N . SER A 1 11 ? 21.760 7.407 -5.334 1.00 0.00 649 SER A N 20
ATOM 33923 C CA . SER A 1 11 ? 22.677 7.217 -6.443 1.00 0.00 649 SER A CA 20
ATOM 33924 C C . SER A 1 11 ? 22.131 7.887 -7.701 1.00 0.00 649 SER A C 20
ATOM 33925 O O . SER A 1 11 ? 20.984 7.659 -8.090 1.00 0.00 649 SER A O 20
ATOM 33933 N N . PHE A 1 12 ? 22.947 8.720 -8.327 1.00 0.00 650 PHE A N 20
ATOM 33934 C CA . PHE A 1 12 ? 22.522 9.462 -9.505 1.00 0.00 650 PHE A CA 20
ATOM 33935 C C . PHE A 1 12 ? 23.276 8.982 -10.736 1.00 0.00 650 PHE A C 20
ATOM 33936 O O . PHE A 1 12 ? 24.300 8.314 -10.617 1.00 0.00 650 PHE A O 20
ATOM 33953 N N . GLU A 1 13 ? 22.771 9.330 -11.910 1.00 0.00 651 GLU A N 20
ATOM 33954 C CA . GLU A 1 13 ? 23.395 8.936 -13.167 1.00 0.00 651 GLU A CA 20
ATOM 33955 C C . GLU A 1 13 ? 24.745 9.632 -13.352 1.00 0.00 651 GLU A C 20
ATOM 33956 O O . GLU A 1 13 ? 25.695 9.041 -13.862 1.00 0.00 651 GLU A O 20
ATOM 33968 N N . ASN A 1 14 ? 24.826 10.886 -12.933 1.00 0.00 652 ASN A N 20
ATOM 33969 C CA . ASN A 1 14 ? 26.071 11.640 -13.046 1.00 0.00 652 ASN A CA 20
ATOM 33970 C C . ASN A 1 14 ? 27.110 11.136 -12.050 1.00 0.00 652 ASN A C 20
ATOM 33971 O O . ASN A 1 14 ? 28.312 11.299 -12.255 1.00 0.00 652 ASN A O 20
ATOM 33982 N N . ILE A 1 15 ? 26.639 10.526 -10.971 1.00 0.00 653 ILE A N 20
ATOM 33983 C CA . ILE A 1 15 ? 27.520 9.968 -9.952 1.00 0.00 653 ILE A CA 20
ATOM 33984 C C . ILE A 1 15 ? 27.366 8.453 -9.904 1.00 0.00 653 ILE A C 20
ATOM 33985 O O . ILE A 1 15 ? 26.744 7.906 -8.991 1.00 0.00 653 ILE A O 20
ATOM 34001 N N . GLN A 1 16 ? 27.927 7.780 -10.894 1.00 0.00 654 GLN A N 20
ATOM 34002 C CA . GLN A 1 16 ? 27.782 6.340 -11.005 1.00 0.00 654 GLN A CA 20
ATOM 34003 C C . GLN A 1 16 ? 29.038 5.632 -10.524 1.00 0.00 654 GLN A C 20
ATOM 34004 O O . GLN A 1 16 ? 29.966 5.395 -11.300 1.00 0.00 654 GLN A O 20
ATOM 34018 N N . TRP A 1 17 ? 29.074 5.318 -9.241 1.00 0.00 655 TRP A N 20
ATOM 34019 C CA . TRP A 1 17 ? 30.158 4.524 -8.691 1.00 0.00 655 TRP A CA 20
ATOM 34020 C C . TRP A 1 17 ? 29.701 3.077 -8.550 1.00 0.00 655 TRP A C 20
ATOM 34021 O O . TRP A 1 17 ? 28.718 2.677 -9.173 1.00 0.00 655 TRP A O 20
ATOM 34042 N N . SER A 1 18 ? 30.412 2.289 -7.763 1.00 0.00 656 SER A N 20
ATOM 34043 C CA . SER A 1 18 ? 30.056 0.890 -7.570 1.00 0.00 656 SER A CA 20
ATOM 34044 C C . SER A 1 18 ? 28.787 0.758 -6.726 1.00 0.00 656 SER A C 20
ATOM 34045 O O . SER A 1 18 ? 28.845 0.688 -5.497 1.00 0.00 656 SER A O 20
ATOM 34053 N N . ILE A 1 19 ? 27.644 0.742 -7.393 1.00 0.00 657 ILE A N 20
ATOM 34054 C CA . ILE A 1 19 ? 26.360 0.632 -6.717 1.00 0.00 657 ILE A CA 20
ATOM 34055 C C . ILE A 1 19 ? 25.643 -0.650 -7.125 1.00 0.00 657 ILE A C 20
ATOM 34056 O O . ILE A 1 19 ? 25.981 -1.260 -8.141 1.00 0.00 657 ILE A O 20
ATOM 34072 N N . ASP A 1 20 ? 24.662 -1.055 -6.329 1.00 0.00 658 ASP A N 20
ATOM 34073 C CA . ASP A 1 20 ? 23.864 -2.238 -6.631 1.00 0.00 658 ASP A CA 20
ATOM 34074 C C . ASP A 1 20 ? 22.893 -1.946 -7.767 1.00 0.00 658 ASP A C 20
ATOM 34075 O O . ASP A 1 20 ? 22.088 -1.020 -7.681 1.00 0.00 658 ASP A O 20
ATOM 34084 N N . PRO A 1 21 ? 22.960 -2.735 -8.850 1.00 0.00 659 PRO A N 20
ATOM 34085 C CA . PRO A 1 21 ? 22.105 -2.549 -10.031 1.00 0.00 659 PRO A CA 20
ATOM 34086 C C . PRO A 1 21 ? 20.634 -2.847 -9.742 1.00 0.00 659 PRO A C 20
ATOM 34087 O O . PRO A 1 21 ? 19.752 -2.526 -10.544 1.00 0.00 659 PRO A O 20
ATOM 34098 N N . GLY A 1 22 ? 20.376 -3.456 -8.594 1.00 0.00 660 GLY A N 20
ATOM 34099 C CA . GLY A 1 22 ? 19.018 -3.763 -8.201 1.00 0.00 660 GLY A CA 20
ATOM 34100 C C . GLY A 1 22 ? 18.624 -3.037 -6.936 1.00 0.00 660 GLY A C 20
ATOM 34101 O O . GLY A 1 22 ? 17.870 -3.562 -6.118 1.00 0.00 660 GLY A O 20
ATOM 34105 N N . ALA A 1 23 ? 19.156 -1.829 -6.767 1.00 0.00 661 ALA A N 20
ATOM 34106 C CA . ALA A 1 23 ? 18.846 -1.009 -5.603 1.00 0.00 661 ALA A CA 20
ATOM 34107 C C . ALA A 1 23 ? 17.382 -0.587 -5.612 1.00 0.00 661 ALA A C 20
ATOM 34108 O O . ALA A 1 23 ? 16.795 -0.309 -4.566 1.00 0.00 661 ALA A O 20
ATOM 34115 N N . ASP A 1 24 ? 16.805 -0.531 -6.802 1.00 0.00 662 ASP A N 20
ATOM 34116 C CA . ASP A 1 24 ? 15.391 -0.241 -6.950 1.00 0.00 662 ASP A CA 20
ATOM 34117 C C . ASP A 1 24 ? 14.616 -1.545 -7.045 1.00 0.00 662 ASP A C 20
ATOM 34118 O O . ASP A 1 24 ? 14.829 -2.338 -7.962 1.00 0.00 662 ASP A O 20
ATOM 34127 N N . LEU A 1 25 ? 13.733 -1.776 -6.085 1.00 0.00 663 LEU A N 20
ATOM 34128 C CA . LEU A 1 25 ? 12.945 -3.004 -6.052 1.00 0.00 663 LEU A CA 20
ATOM 34129 C C . LEU A 1 25 ? 11.765 -2.914 -7.018 1.00 0.00 663 LEU A C 20
ATOM 34130 O O . LEU A 1 25 ? 10.606 -3.004 -6.614 1.00 0.00 663 LEU A O 20
ATOM 34146 N N . SER A 1 26 ? 12.079 -2.751 -8.297 1.00 0.00 664 SER A N 20
ATOM 34147 C CA . SER A 1 26 ? 11.076 -2.558 -9.338 1.00 0.00 664 SER A CA 20
ATOM 34148 C C . SER A 1 26 ? 10.090 -3.727 -9.409 1.00 0.00 664 SER A C 20
ATOM 34149 O O . SER A 1 26 ? 8.882 -3.525 -9.539 1.00 0.00 664 SER A O 20
ATOM 34157 N N . GLN A 1 27 ? 10.609 -4.941 -9.296 1.00 0.00 665 GLN A N 20
ATOM 34158 C CA . GLN A 1 27 ? 9.792 -6.144 -9.449 1.00 0.00 665 GLN A CA 20
ATOM 34159 C C . GLN A 1 27 ? 8.856 -6.339 -8.259 1.00 0.00 665 GLN A C 20
ATOM 34160 O O . GLN A 1 27 ? 7.876 -7.080 -8.343 1.00 0.00 665 GLN A O 20
ATOM 34174 N N . TYR A 1 28 ? 9.155 -5.664 -7.158 1.00 0.00 666 TYR A N 20
ATOM 34175 C CA . TYR A 1 28 ? 8.384 -5.826 -5.934 1.00 0.00 666 TYR A CA 20
ATOM 34176 C C . TYR A 1 28 ? 7.390 -4.687 -5.750 1.00 0.00 666 TYR A C 20
ATOM 34177 O O . TYR A 1 28 ? 6.585 -4.703 -4.817 1.00 0.00 666 TYR A O 20
ATOM 34195 N N . LYS A 1 29 ? 7.451 -3.703 -6.638 1.00 0.00 667 LYS A N 20
ATOM 34196 C CA . LYS A 1 29 ? 6.595 -2.534 -6.540 1.00 0.00 667 LYS A CA 20
ATOM 34197 C C . LYS A 1 29 ? 5.147 -2.898 -6.835 1.00 0.00 667 LYS A C 20
ATOM 34198 O O . LYS A 1 29 ? 4.822 -3.358 -7.930 1.00 0.00 667 LYS A O 20
ATOM 34217 N N . MET A 1 30 ? 4.291 -2.706 -5.849 1.00 0.00 668 MET A N 20
ATOM 34218 C CA . MET A 1 30 ? 2.870 -2.954 -6.010 1.00 0.00 668 MET A CA 20
ATOM 34219 C C . MET A 1 30 ? 2.137 -1.633 -6.180 1.00 0.00 668 MET A C 20
ATOM 34220 O O . MET A 1 30 ? 2.434 -0.658 -5.486 1.00 0.00 668 MET A O 20
ATOM 34234 N N . ASP A 1 31 ? 1.205 -1.591 -7.117 1.00 0.00 669 ASP A N 20
ATOM 34235 C CA . ASP A 1 31 ? 0.441 -0.379 -7.373 1.00 0.00 669 ASP A CA 20
ATOM 34236 C C . ASP A 1 31 ? -0.922 -0.457 -6.698 1.00 0.00 669 ASP A C 20
ATOM 34237 O O . ASP A 1 31 ? -1.568 -1.507 -6.691 1.00 0.00 669 ASP A O 20
ATOM 34246 N N . VAL A 1 32 ? -1.342 0.650 -6.107 1.00 0.00 670 VAL A N 20
ATOM 34247 C CA . VAL A 1 32 ? -2.600 0.700 -5.386 1.00 0.00 670 VAL A CA 20
ATOM 34248 C C . VAL A 1 32 ? -3.656 1.409 -6.219 1.00 0.00 670 VAL A C 20
ATOM 34249 O O . VAL A 1 32 ? -3.747 2.639 -6.220 1.00 0.00 670 VAL A O 20
ATOM 34262 N N . THR A 1 33 ? -4.442 0.631 -6.939 1.00 0.00 671 THR A N 20
ATOM 34263 C CA . THR A 1 33 ? -5.504 1.179 -7.761 1.00 0.00 671 THR A CA 20
ATOM 34264 C C . THR A 1 33 ? -6.802 1.300 -6.963 1.00 0.00 671 THR A C 20
ATOM 34265 O O . THR A 1 33 ? -7.402 0.298 -6.577 1.00 0.00 671 THR A O 20
ATOM 34276 N N . VAL A 1 34 ? -7.219 2.530 -6.706 1.00 0.00 672 VAL A N 20
ATOM 34277 C CA . VAL A 1 34 ? -8.436 2.785 -5.945 1.00 0.00 672 VAL A CA 20
ATOM 34278 C C . VAL A 1 34 ? -9.639 2.857 -6.882 1.00 0.00 672 VAL A C 20
ATOM 34279 O O . VAL A 1 34 ? -9.576 3.491 -7.934 1.00 0.00 672 VAL A O 20
ATOM 34292 N N . ILE A 1 35 ? -10.725 2.201 -6.508 1.00 0.00 673 ILE A N 20
ATOM 34293 C CA . ILE A 1 35 ? -11.920 2.177 -7.338 1.00 0.00 673 ILE A CA 20
ATOM 34294 C C . ILE A 1 35 ? -13.065 2.918 -6.658 1.00 0.00 673 ILE A C 20
ATOM 34295 O O . ILE A 1 35 ? -13.324 2.719 -5.471 1.00 0.00 673 ILE A O 20
ATOM 34311 N N . ASP A 1 36 ? -13.738 3.775 -7.419 1.00 0.00 674 ASP A N 20
ATOM 34312 C CA . ASP A 1 36 ? -14.902 4.500 -6.923 1.00 0.00 674 ASP A CA 20
ATOM 34313 C C . ASP A 1 36 ? -16.103 3.564 -6.841 1.00 0.00 674 ASP A C 20
ATOM 34314 O O . ASP A 1 36 ? -16.545 3.012 -7.848 1.00 0.00 674 ASP A O 20
ATOM 34323 N N . THR A 1 37 ? -16.622 3.389 -5.638 1.00 0.00 675 THR A N 20
ATOM 34324 C CA . THR A 1 37 ? -17.674 2.416 -5.381 1.00 0.00 675 THR A CA 20
ATOM 34325 C C . THR A 1 37 ? -19.078 3.012 -5.511 1.00 0.00 675 THR A C 20
ATOM 34326 O O . THR A 1 37 ? -20.049 2.432 -5.022 1.00 0.00 675 THR A O 20
ATOM 34337 N N . LYS A 1 38 ? -19.197 4.158 -6.170 1.00 0.00 676 LYS A N 20
ATOM 34338 C CA . LYS A 1 38 ? -20.493 4.813 -6.309 1.00 0.00 676 LYS A CA 20
ATOM 34339 C C . LYS A 1 38 ? -21.374 4.106 -7.336 1.00 0.00 676 LYS A C 20
ATOM 34340 O O . LYS A 1 38 ? -22.592 4.045 -7.173 1.00 0.00 676 LYS A O 20
ATOM 34359 N N . ASP A 1 39 ? -20.759 3.539 -8.372 1.00 0.00 677 ASP A N 20
ATOM 34360 C CA . ASP A 1 39 ? -21.513 2.931 -9.477 1.00 0.00 677 ASP A CA 20
ATOM 34361 C C . ASP A 1 39 ? -22.041 1.547 -9.119 1.00 0.00 677 ASP A C 20
ATOM 34362 O O . ASP A 1 39 ? -22.475 0.777 -9.979 1.00 0.00 677 ASP A O 20
ATOM 34371 N N . GLY A 1 40 ? -22.065 1.276 -7.835 1.00 0.00 678 GLY A N 20
ATOM 34372 C CA . GLY A 1 40 ? -22.531 -0.004 -7.345 1.00 0.00 678 GLY A CA 20
ATOM 34373 C C . GLY A 1 40 ? -23.794 0.129 -6.521 1.00 0.00 678 GLY A C 20
ATOM 34374 O O . GLY A 1 40 ? -24.639 -0.764 -6.519 1.00 0.00 678 GLY A O 20
ATOM 34378 N N . SER A 1 41 ? -23.934 1.258 -5.832 1.00 0.00 679 SER A N 20
ATOM 34379 C CA . SER A 1 41 ? -25.073 1.490 -4.954 1.00 0.00 679 SER A CA 20
ATOM 34380 C C . SER A 1 41 ? -26.270 2.043 -5.725 1.00 0.00 679 SER A C 20
ATOM 34381 O O . SER A 1 41 ? -27.337 2.273 -5.153 1.00 0.00 679 SER A O 20
ATOM 34389 N N . GLN A 1 42 ? -26.084 2.251 -7.023 1.00 0.00 680 GLN A N 20
ATOM 34390 C CA . GLN A 1 42 ? -27.126 2.822 -7.869 1.00 0.00 680 GLN A CA 20
ATOM 34391 C C . GLN A 1 42 ? -28.179 1.778 -8.229 1.00 0.00 680 GLN A C 20
ATOM 34392 O O . GLN A 1 42 ? -28.253 1.324 -9.369 1.00 0.00 680 GLN A O 20
ATOM 34406 N N . SER A 1 43 ? -28.979 1.389 -7.252 1.00 0.00 681 SER A N 20
ATOM 34407 C CA . SER A 1 43 ? -30.092 0.486 -7.499 1.00 0.00 681 SER A CA 20
ATOM 34408 C C . SER A 1 43 ? -31.302 1.265 -8.002 1.00 0.00 681 SER A C 20
ATOM 34409 O O . SER A 1 43 ? -32.189 0.707 -8.655 1.00 0.00 681 SER A O 20
ATOM 34417 N N . LYS A 1 44 ? -31.328 2.560 -7.699 1.00 0.00 682 LYS A N 20
ATOM 34418 C CA . LYS A 1 44 ? -32.429 3.420 -8.108 1.00 0.00 682 LYS A CA 20
ATOM 34419 C C . LYS A 1 44 ? -32.143 4.047 -9.465 1.00 0.00 682 LYS A C 20
ATOM 34420 O O . LYS A 1 44 ? -33.053 4.272 -10.262 1.00 0.00 682 LYS A O 20
ATOM 34439 N N . LEU A 1 45 ? -30.870 4.320 -9.726 1.00 0.00 683 LEU A N 20
ATOM 34440 C CA . LEU A 1 45 ? -30.466 4.899 -10.998 1.00 0.00 683 LEU A CA 20
ATOM 34441 C C . LEU A 1 45 ? -30.558 3.854 -12.099 1.00 0.00 683 LEU A C 20
ATOM 34442 O O . LEU A 1 45 ? -29.912 2.807 -12.039 1.00 0.00 683 LEU A O 20
ATOM 34458 N N . GLY A 1 46 ? -31.373 4.143 -13.095 1.00 0.00 684 GLY A N 20
ATOM 34459 C CA . GLY A 1 46 ? -31.662 3.171 -14.124 1.00 0.00 684 GLY A CA 20
ATOM 34460 C C . GLY A 1 46 ? -33.107 2.743 -14.064 1.00 0.00 684 GLY A C 20
ATOM 34461 O O . GLY A 1 46 ? -33.592 2.018 -14.929 1.00 0.00 684 GLY A O 20
ATOM 34465 N N . GLY A 1 47 ? -33.791 3.199 -13.026 1.00 0.00 685 GLY A N 20
ATOM 34466 C CA . GLY A 1 47 ? -35.199 2.924 -12.878 1.00 0.00 685 GLY A CA 20
ATOM 34467 C C . GLY A 1 47 ? -35.964 4.162 -12.467 1.00 0.00 685 GLY A C 20
ATOM 34468 O O . GLY A 1 47 ? -36.792 4.118 -11.555 1.00 0.00 685 GLY A O 20
ATOM 34472 N N . GLY A 1 48 ? -35.680 5.271 -13.139 1.00 0.00 901 GLY A N 20
ATOM 34473 C CA . GLY A 1 48 ? -36.326 6.528 -12.813 1.00 0.00 901 GLY A CA 20
ATOM 34474 C C . GLY A 1 48 ? -37.715 6.633 -13.407 1.00 0.00 901 GLY A C 20
ATOM 34475 O O . GLY A 1 48 ? -37.973 7.485 -14.259 1.00 0.00 901 GLY A O 20
ATOM 34479 N N . GLY A 1 49 ? -38.602 5.763 -12.959 1.00 0.00 902 GLY A N 20
ATOM 34480 C CA . GLY A 1 49 ? -39.961 5.748 -13.449 1.00 0.00 902 GLY A CA 20
ATOM 34481 C C . GLY A 1 49 ? -40.583 4.384 -13.271 1.00 0.00 902 GLY A C 20
ATOM 34482 O O . GLY A 1 49 ? -40.067 3.563 -12.512 1.00 0.00 902 GLY A O 20
ATOM 34486 N N . SER A 1 50 ? -41.679 4.130 -13.964 1.00 0.00 903 SER A N 20
ATOM 34487 C CA . SER A 1 50 ? -42.340 2.841 -13.882 1.00 0.00 903 SER A CA 20
ATOM 34488 C C . SER A 1 50 ? -41.747 1.868 -14.897 1.00 0.00 903 SER A C 20
ATOM 34489 O O . SER A 1 50 ? -41.914 2.037 -16.108 1.00 0.00 903 SER A O 20
ATOM 34497 N N . GLY A 1 51 ? -41.022 0.876 -14.401 1.00 0.00 904 GLY A N 20
ATOM 34498 C CA . GLY A 1 51 ? -40.441 -0.127 -15.270 1.00 0.00 904 GLY A CA 20
ATOM 34499 C C . GLY A 1 51 ? -38.929 -0.078 -15.269 1.00 0.00 904 GLY A C 20
ATOM 34500 O O . GLY A 1 51 ? -38.298 -0.091 -16.327 1.00 0.00 904 GLY A O 20
ATOM 34504 N N . GLY A 1 52 ? -38.346 -0.010 -14.082 1.00 0.00 905 GLY A N 20
ATOM 34505 C CA . GLY A 1 52 ? -36.906 0.018 -13.968 1.00 0.00 905 GLY A CA 20
ATOM 34506 C C . GLY A 1 52 ? -36.418 -0.600 -12.675 1.00 0.00 905 GLY A C 20
ATOM 34507 O O . GLY A 1 52 ? -35.378 -0.206 -12.143 1.00 0.00 905 GLY A O 20
ATOM 34511 N N . HIS A 1 53 ? -37.162 -1.579 -12.169 1.00 0.00 906 HIS A N 20
ATOM 34512 C CA . HIS A 1 53 ? -36.801 -2.245 -10.922 1.00 0.00 906 HIS A CA 20
ATOM 34513 C C . HIS A 1 53 ? -35.770 -3.337 -11.193 1.00 0.00 906 HIS A C 20
ATOM 34514 O O . HIS A 1 53 ? -36.095 -4.525 -11.254 1.00 0.00 906 HIS A O 20
ATOM 34528 N N . MET A 1 54 ? -34.524 -2.922 -11.360 1.00 0.00 907 MET A N 20
ATOM 34529 C CA . MET A 1 54 ? -33.430 -3.857 -11.567 1.00 0.00 907 MET A CA 20
ATOM 34530 C C . MET A 1 54 ? -32.831 -4.258 -10.226 1.00 0.00 907 MET A C 20
ATOM 34531 O O . MET A 1 54 ? -32.432 -5.406 -10.029 1.00 0.00 907 MET A O 20
ATOM 34545 N N . GLY A 1 55 ? -32.788 -3.303 -9.303 1.00 0.00 908 GLY A N 20
ATOM 34546 C CA . GLY A 1 55 ? -32.301 -3.572 -7.964 1.00 0.00 908 GLY A CA 20
ATOM 34547 C C . GLY A 1 55 ? -30.802 -3.784 -7.909 1.00 0.00 908 GLY A C 20
ATOM 34548 O O . GLY A 1 55 ? -30.109 -3.676 -8.923 1.00 0.00 908 GLY A O 20
ATOM 34552 N N . SER A 1 56 ? -30.297 -4.075 -6.719 1.00 0.00 909 SER A N 20
ATOM 34553 C CA . SER A 1 56 ? -28.883 -4.353 -6.536 1.00 0.00 909 SER A CA 20
ATOM 34554 C C . SER A 1 56 ? -28.640 -5.858 -6.482 1.00 0.00 909 SER A C 20
ATOM 34555 O O . SER A 1 56 ? -28.767 -6.481 -5.425 1.00 0.00 909 SER A O 20
ATOM 34563 N N . GLY A 1 57 ? -28.313 -6.441 -7.627 1.00 0.00 910 GLY A N 20
ATOM 34564 C CA . GLY A 1 57 ? -28.034 -7.863 -7.684 1.00 0.00 910 GLY A CA 20
ATOM 34565 C C . GLY A 1 57 ? -26.733 -8.210 -6.989 1.00 0.00 910 GLY A C 20
ATOM 34566 O O . GLY A 1 57 ? -26.609 -9.260 -6.355 1.00 0.00 910 GLY A O 20
ATOM 34570 N N . GLY A 1 58 ? -25.759 -7.317 -7.101 1.00 0.00 911 GLY A N 20
ATOM 34571 C CA . GLY A 1 58 ? -24.492 -7.511 -6.428 1.00 0.00 911 GLY A CA 20
ATOM 34572 C C . GLY A 1 58 ? -24.515 -6.972 -5.011 1.00 0.00 911 GLY A C 20
ATOM 34573 O O . GLY A 1 58 ? -23.774 -6.047 -4.679 1.00 0.00 911 GLY A O 20
ATOM 34577 N N . LEU A 1 59 ? -25.361 -7.557 -4.171 1.00 0.00 18 LEU A N 20
ATOM 34578 C CA . LEU A 1 59 ? -25.492 -7.115 -2.783 1.00 0.00 18 LEU A CA 20
ATOM 34579 C C . LEU A 1 59 ? -24.306 -7.588 -1.948 1.00 0.00 18 LEU A C 20
ATOM 34580 O O . LEU A 1 59 ? -24.184 -7.249 -0.772 1.00 0.00 18 LEU A O 20
ATOM 34596 N N . SER A 1 60 ? -23.436 -8.372 -2.570 1.00 0.00 19 SER A N 20
ATOM 34597 C CA . SER A 1 60 ? -22.214 -8.825 -1.931 1.00 0.00 19 SER A CA 20
ATOM 34598 C C . SER A 1 60 ? -21.079 -7.864 -2.266 1.00 0.00 19 SER A C 20
ATOM 34599 O O . SER A 1 60 ? -19.946 -8.034 -1.811 1.00 0.00 19 SER A O 20
ATOM 34607 N N . TRP A 1 61 ? -21.415 -6.857 -3.071 1.00 0.00 20 TRP A N 20
ATOM 34608 C CA . TRP A 1 61 ? -20.469 -5.831 -3.510 1.00 0.00 20 TRP A CA 20
ATOM 34609 C C . TRP A 1 61 ? -19.204 -6.462 -4.087 1.00 0.00 20 TRP A C 20
ATOM 34610 O O . TRP A 1 61 ? -19.246 -7.124 -5.124 1.00 0.00 20 TRP A O 20
ATOM 34631 N N . LYS A 1 62 ? -18.085 -6.262 -3.408 1.00 0.00 21 LYS A N 20
ATOM 34632 C CA . LYS A 1 62 ? -16.818 -6.816 -3.848 1.00 0.00 21 LYS A CA 20
ATOM 34633 C C . LYS A 1 62 ? -16.229 -7.701 -2.754 1.00 0.00 21 LYS A C 20
ATOM 34634 O O . LYS A 1 62 ? -16.169 -7.304 -1.591 1.00 0.00 21 LYS A O 20
ATOM 34653 N N . ARG A 1 63 ? -15.816 -8.903 -3.133 1.00 0.00 22 ARG A N 20
ATOM 34654 C CA . ARG A 1 63 ? -15.293 -9.872 -2.180 1.00 0.00 22 ARG A CA 20
ATOM 34655 C C . ARG A 1 63 ? -13.840 -9.568 -1.834 1.00 0.00 22 ARG A C 20
ATOM 34656 O O . ARG A 1 63 ? -12.997 -9.441 -2.724 1.00 0.00 22 ARG A O 20
ATOM 34677 N N . CYS A 1 64 ? -13.558 -9.453 -0.542 1.00 0.00 23 CYS A N 20
ATOM 34678 C CA . CYS A 1 64 ? -12.209 -9.193 -0.074 1.00 0.00 23 CYS A CA 20
ATOM 34679 C C . CYS A 1 64 ? -11.403 -10.485 -0.027 1.00 0.00 23 CYS A C 20
ATOM 34680 O O . CYS A 1 64 ? -11.959 -11.577 0.113 1.00 0.00 23 CYS A O 20
ATOM 34687 N N . ALA A 1 65 ? -10.095 -10.353 -0.144 1.00 0.00 24 ALA A N 20
ATOM 34688 C CA . ALA A 1 65 ? -9.204 -11.499 -0.071 1.00 0.00 24 ALA A CA 20
ATOM 34689 C C . ALA A 1 65 ? -8.477 -11.520 1.266 1.00 0.00 24 ALA A C 20
ATOM 34690 O O . ALA A 1 65 ? -7.761 -12.470 1.586 1.00 0.00 24 ALA A O 20
ATOM 34697 N N . GLY A 1 66 ? -8.688 -10.471 2.048 1.00 0.00 25 GLY A N 20
ATOM 34698 C CA . GLY A 1 66 ? -8.004 -10.328 3.312 1.00 0.00 25 GLY A CA 20
ATOM 34699 C C . GLY A 1 66 ? -8.766 -10.962 4.459 1.00 0.00 25 GLY A C 20
ATOM 34700 O O . GLY A 1 66 ? -8.237 -11.835 5.151 1.00 0.00 25 GLY A O 20
ATOM 34704 N N . CYS A 1 67 ? -10.019 -10.553 4.650 1.00 0.00 26 CYS A N 20
ATOM 34705 C CA . CYS A 1 67 ? -10.802 -11.043 5.775 1.00 0.00 26 CYS A CA 20
ATOM 34706 C C . CYS A 1 67 ? -11.687 -12.206 5.349 1.00 0.00 26 CYS A C 20
ATOM 34707 O O . CYS A 1 67 ? -12.039 -13.061 6.162 1.00 0.00 26 CYS A O 20
ATOM 34714 N N . GLY A 1 68 ? -12.030 -12.242 4.072 1.00 0.00 27 GLY A N 20
ATOM 34715 C CA . GLY A 1 68 ? -12.862 -13.310 3.562 1.00 0.00 27 GLY A CA 20
ATOM 34716 C C . GLY A 1 68 ? -14.315 -12.898 3.480 1.00 0.00 27 GLY A C 20
ATOM 34717 O O . GLY A 1 68 ? -15.182 -13.700 3.132 1.00 0.00 27 GLY A O 20
ATOM 34721 N N . GLY A 1 69 ? -14.583 -11.649 3.819 1.00 0.00 28 GLY A N 20
ATOM 34722 C CA . GLY A 1 69 ? -15.920 -11.121 3.693 1.00 0.00 28 GLY A CA 20
ATOM 34723 C C . GLY A 1 69 ? -16.026 -10.196 2.504 1.00 0.00 28 GLY A C 20
ATOM 34724 O O . GLY A 1 69 ? -15.206 -10.258 1.589 1.00 0.00 28 GLY A O 20
ATOM 34728 N N . LYS A 1 70 ? -17.028 -9.342 2.502 1.00 0.00 29 LYS A N 20
ATOM 34729 C CA . LYS A 1 70 ? -17.173 -8.362 1.441 1.00 0.00 29 LYS A CA 20
ATOM 34730 C C . LYS A 1 70 ? -16.649 -7.018 1.915 1.00 0.00 29 LYS A C 20
ATOM 34731 O O . LYS A 1 70 ? -16.667 -6.727 3.112 1.00 0.00 29 LYS A O 20
ATOM 34750 N N . ILE A 1 71 ? -16.171 -6.207 0.984 1.00 0.00 30 ILE A N 20
ATOM 34751 C CA . ILE A 1 71 ? -15.618 -4.910 1.329 1.00 0.00 30 ILE A CA 20
ATOM 34752 C C . ILE A 1 71 ? -16.713 -3.987 1.853 1.00 0.00 30 ILE A C 20
ATOM 34753 O O . ILE A 1 71 ? -17.564 -3.520 1.099 1.00 0.00 30 ILE A O 20
ATOM 34769 N N . ALA A 1 72 ? -16.677 -3.736 3.154 1.00 0.00 31 ALA A N 20
ATOM 34770 C CA . ALA A 1 72 ? -17.646 -2.860 3.797 1.00 0.00 31 ALA A CA 20
ATOM 34771 C C . ALA A 1 72 ? -17.022 -1.502 4.087 1.00 0.00 31 ALA A C 20
ATOM 34772 O O . ALA A 1 72 ? -17.428 -0.793 5.010 1.00 0.00 31 ALA A O 20
ATOM 34779 N N . ASP A 1 73 ? -16.018 -1.152 3.299 1.00 0.00 32 ASP A N 20
ATOM 34780 C CA . ASP A 1 73 ? -15.341 0.127 3.443 1.00 0.00 32 ASP A CA 20
ATOM 34781 C C . ASP A 1 73 ? -16.016 1.175 2.570 1.00 0.00 32 ASP A C 20
ATOM 34782 O O . ASP A 1 73 ? -17.105 0.945 2.043 1.00 0.00 32 ASP A O 20
ATOM 34791 N N . ARG A 1 74 ? -15.376 2.324 2.431 1.00 0.00 33 ARG A N 20
ATOM 34792 C CA . ARG A 1 74 ? -15.836 3.332 1.495 1.00 0.00 33 ARG A CA 20
ATOM 34793 C C . ARG A 1 74 ? -15.302 3.002 0.111 1.00 0.00 33 ARG A C 20
ATOM 34794 O O . ARG A 1 74 ? -16.055 2.616 -0.781 1.00 0.00 33 ARG A O 20
ATOM 34815 N N . PHE A 1 75 ? -14.000 3.160 -0.057 1.00 0.00 34 PHE A N 20
ATOM 34816 C CA . PHE A 1 75 ? -13.348 2.863 -1.314 1.00 0.00 34 PHE A CA 20
ATOM 34817 C C . PHE A 1 75 ? -12.610 1.534 -1.244 1.00 0.00 34 PHE A C 20
ATOM 34818 O O . PHE A 1 75 ? -12.051 1.179 -0.203 1.00 0.00 34 PHE A O 20
ATOM 34835 N N . LEU A 1 76 ? -12.619 0.795 -2.340 1.00 0.00 35 LEU A N 20
ATOM 34836 C CA . LEU A 1 76 ? -11.854 -0.436 -2.421 1.00 0.00 35 LEU A CA 20
ATOM 34837 C C . LEU A 1 76 ? -10.564 -0.194 -3.186 1.00 0.00 35 LEU A C 20
ATOM 34838 O O . LEU A 1 76 ? -10.508 0.663 -4.071 1.00 0.00 35 LEU A O 20
ATOM 34854 N N . LEU A 1 77 ? -9.531 -0.946 -2.844 1.00 0.00 36 LEU A N 20
ATOM 34855 C CA . LEU A 1 77 ? -8.216 -0.743 -3.427 1.00 0.00 36 LEU A CA 20
ATOM 34856 C C . LEU A 1 77 ? -7.698 -2.028 -4.064 1.00 0.00 36 LEU A C 20
ATOM 34857 O O . LEU A 1 77 ? -8.209 -3.117 -3.794 1.00 0.00 36 LEU A O 20
ATOM 34873 N N . TYR A 1 78 ? -6.696 -1.885 -4.916 1.00 0.00 37 TYR A N 20
ATOM 34874 C CA . TYR A 1 78 ? -6.065 -3.017 -5.576 1.00 0.00 37 TYR A CA 20
ATOM 34875 C C . TYR A 1 78 ? -4.642 -3.194 -5.068 1.00 0.00 37 TYR A C 20
ATOM 34876 O O . TYR A 1 78 ? -3.988 -2.226 -4.687 1.00 0.00 37 TYR A O 20
ATOM 34894 N N . ALA A 1 79 ? -4.178 -4.434 -5.057 1.00 0.00 38 ALA A N 20
ATOM 34895 C CA . ALA A 1 79 ? -2.797 -4.737 -4.701 1.00 0.00 38 ALA A CA 20
ATOM 34896 C C . ALA A 1 79 ? -2.286 -5.879 -5.566 1.00 0.00 38 ALA A C 20
ATOM 34897 O O . ALA A 1 79 ? -1.914 -5.666 -6.716 1.00 0.00 38 ALA A O 20
ATOM 34904 N N . MET A 1 80 ? -2.302 -7.098 -5.036 1.00 0.00 39 MET A N 20
ATOM 34905 C CA . MET A 1 80 ? -1.931 -8.269 -5.828 1.00 0.00 39 MET A CA 20
ATOM 34906 C C . MET A 1 80 ? -3.134 -8.760 -6.633 1.00 0.00 39 MET A C 20
ATOM 34907 O O . MET A 1 80 ? -3.518 -9.929 -6.566 1.00 0.00 39 MET A O 20
ATOM 34921 N N . ASP A 1 81 ? -3.728 -7.828 -7.378 1.00 0.00 40 ASP A N 20
ATOM 34922 C CA . ASP A 1 81 ? -4.878 -8.086 -8.250 1.00 0.00 40 ASP A CA 20
ATOM 34923 C C . ASP A 1 81 ? -6.053 -8.729 -7.513 1.00 0.00 40 ASP A C 20
ATOM 34924 O O . ASP A 1 81 ? -6.838 -9.468 -8.102 1.00 0.00 40 ASP A O 20
ATOM 34933 N N . SER A 1 82 ? -6.158 -8.463 -6.223 1.00 0.00 41 SER A N 20
ATOM 34934 C CA . SER A 1 82 ? -7.326 -8.863 -5.456 1.00 0.00 41 SER A CA 20
ATOM 34935 C C . SER A 1 82 ? -8.086 -7.618 -5.007 1.00 0.00 41 SER A C 20
ATOM 34936 O O . SER A 1 82 ? -7.585 -6.505 -5.154 1.00 0.00 41 SER A O 20
ATOM 34944 N N . TYR A 1 83 ? -9.290 -7.797 -4.483 1.00 0.00 42 TYR A N 20
ATOM 34945 C CA . TYR A 1 83 ? -10.067 -6.676 -3.969 1.00 0.00 42 TYR A CA 20
ATOM 34946 C C . TYR A 1 83 ? -9.719 -6.430 -2.503 1.00 0.00 42 TYR A C 20
ATOM 34947 O O . TYR A 1 83 ? -9.677 -7.372 -1.707 1.00 0.00 42 TYR A O 20
ATOM 34965 N N . TRP A 1 84 ? -9.458 -5.177 -2.147 1.00 0.00 43 TRP A N 20
ATOM 34966 C CA . TRP A 1 84 ? -9.091 -4.841 -0.777 1.00 0.00 43 TRP A CA 20
ATOM 34967 C C . TRP A 1 84 ? -9.845 -3.615 -0.279 1.00 0.00 43 TRP A C 20
ATOM 34968 O O . TRP A 1 84 ? -10.438 -2.873 -1.056 1.00 0.00 43 TRP A O 20
ATOM 34989 N N . HIS A 1 85 ? -9.799 -3.425 1.028 1.00 0.00 44 HIS A N 20
ATOM 34990 C CA . HIS A 1 85 ? -10.325 -2.233 1.684 1.00 0.00 44 HIS A CA 20
ATOM 34991 C C . HIS A 1 85 ? -9.319 -1.817 2.750 1.00 0.00 44 HIS A C 20
ATOM 34992 O O . HIS A 1 85 ? -8.431 -2.602 3.073 1.00 0.00 44 HIS A O 20
ATOM 35006 N N . SER A 1 86 ? -9.469 -0.624 3.305 1.00 0.00 45 SER A N 20
ATOM 35007 C CA . SER A 1 86 ? -8.472 -0.055 4.219 1.00 0.00 45 SER A CA 20
ATOM 35008 C C . SER A 1 86 ? -8.119 -0.990 5.389 1.00 0.00 45 SER A C 20
ATOM 35009 O O . SER A 1 86 ? -6.993 -0.964 5.891 1.00 0.00 45 SER A O 20
ATOM 35017 N N . ARG A 1 87 ? -9.066 -1.822 5.810 1.00 0.00 46 ARG A N 20
ATOM 35018 C CA . ARG A 1 87 ? -8.846 -2.711 6.947 1.00 0.00 46 ARG A CA 20
ATOM 35019 C C . ARG A 1 87 ? -7.851 -3.830 6.618 1.00 0.00 46 ARG A C 20
ATOM 35020 O O . ARG A 1 87 ? -6.991 -4.153 7.436 1.00 0.00 46 ARG A O 20
ATOM 35041 N N . CYS A 1 88 ? -7.959 -4.410 5.427 1.00 0.00 47 CYS A N 20
ATOM 35042 C CA . CYS A 1 88 ? -7.073 -5.505 5.044 1.00 0.00 47 CYS A CA 20
ATOM 35043 C C . CYS A 1 88 ? -5.917 -5.013 4.182 1.00 0.00 47 CYS A C 20
ATOM 35044 O O . CYS A 1 88 ? -4.816 -5.568 4.234 1.00 0.00 47 CYS A O 20
ATOM 35051 N N . LEU A 1 89 ? -6.163 -3.972 3.398 1.00 0.00 48 LEU A N 20
ATOM 35052 C CA . LEU A 1 89 ? -5.126 -3.385 2.562 1.00 0.00 48 LEU A CA 20
ATOM 35053 C C . LEU A 1 89 ? -4.194 -2.536 3.411 1.00 0.00 48 LEU A C 20
ATOM 35054 O O . LEU A 1 89 ? -4.209 -1.307 3.352 1.00 0.00 48 LEU A O 20
ATOM 35070 N N . LYS A 1 90 ? -3.426 -3.215 4.237 1.00 0.00 49 LYS A N 20
ATOM 35071 C CA . LYS A 1 90 ? -2.443 -2.583 5.088 1.00 0.00 49 LYS A CA 20
ATOM 35072 C C . LYS A 1 90 ? -1.243 -3.495 5.231 1.00 0.00 49 LYS A C 20
ATOM 35073 O O . LYS A 1 90 ? -1.317 -4.686 4.915 1.00 0.00 49 LYS A O 20
ATOM 35092 N N . CYS A 1 91 ? -0.164 -2.935 5.724 1.00 0.00 50 CYS A N 20
ATOM 35093 C CA . CYS A 1 91 ? 1.028 -3.690 6.029 1.00 0.00 50 CYS A CA 20
ATOM 35094 C C . CYS A 1 91 ? 0.717 -4.749 7.079 1.00 0.00 50 CYS A C 20
ATOM 35095 O O . CYS A 1 91 ? 0.039 -4.471 8.068 1.00 0.00 50 CYS A O 20
ATOM 35102 N N . SER A 1 92 ? 1.187 -5.959 6.856 1.00 0.00 51 SER A N 20
ATOM 35103 C CA . SER A 1 92 ? 0.973 -7.036 7.809 1.00 0.00 51 SER A CA 20
ATOM 35104 C C . SER A 1 92 ? 1.964 -6.940 8.969 1.00 0.00 51 SER A C 20
ATOM 35105 O O . SER A 1 92 ? 1.842 -7.653 9.964 1.00 0.00 51 SER A O 20
ATOM 35113 N N . SER A 1 93 ? 2.939 -6.049 8.839 1.00 0.00 52 SER A N 20
ATOM 35114 C CA . SER A 1 93 ? 3.998 -5.936 9.829 1.00 0.00 52 SER A CA 20
ATOM 35115 C C . SER A 1 93 ? 3.728 -4.814 10.837 1.00 0.00 52 SER A C 20
ATOM 35116 O O . SER A 1 93 ? 3.875 -5.021 12.043 1.00 0.00 52 SER A O 20
ATOM 35124 N N . CYS A 1 94 ? 3.325 -3.633 10.365 1.00 0.00 53 CYS A N 20
ATOM 35125 C CA . CYS A 1 94 ? 3.034 -2.535 11.284 1.00 0.00 53 CYS A CA 20
ATOM 35126 C C . CYS A 1 94 ? 1.532 -2.248 11.340 1.00 0.00 53 CYS A C 20
ATOM 35127 O O . CYS A 1 94 ? 1.062 -1.542 12.236 1.00 0.00 53 CYS A O 20
ATOM 35134 N N . GLN A 1 95 ? 0.797 -2.813 10.380 1.00 0.00 54 GLN A N 20
ATOM 35135 C CA . GLN A 1 95 ? -0.663 -2.739 10.346 1.00 0.00 54 GLN A CA 20
ATOM 35136 C C . GLN A 1 95 ? -1.163 -1.328 10.060 1.00 0.00 54 GLN A C 20
ATOM 35137 O O . GLN A 1 95 ? -2.306 -0.997 10.375 1.00 0.00 54 GLN A O 20
ATOM 35151 N N . ALA A 1 96 ? -0.315 -0.509 9.455 1.00 0.00 55 ALA A N 20
ATOM 35152 C CA . ALA A 1 96 ? -0.715 0.829 9.049 1.00 0.00 55 ALA A CA 20
ATOM 35153 C C . ALA A 1 96 ? -1.624 0.750 7.831 1.00 0.00 55 ALA A C 20
ATOM 35154 O O . ALA A 1 96 ? -1.282 0.099 6.843 1.00 0.00 55 ALA A O 20
ATOM 35161 N N . GLN A 1 97 ? -2.783 1.391 7.919 1.00 0.00 56 GLN A N 20
ATOM 35162 C CA . GLN A 1 97 ? -3.772 1.378 6.852 1.00 0.00 56 GLN A CA 20
ATOM 35163 C C . GLN A 1 97 ? -3.203 1.959 5.560 1.00 0.00 56 GLN A C 20
ATOM 35164 O O . GLN A 1 97 ? -3.191 3.176 5.366 1.00 0.00 56 GLN A O 20
ATOM 35178 N N . LEU A 1 98 ? -2.764 1.081 4.668 1.00 0.00 57 LEU A N 20
ATOM 35179 C CA . LEU A 1 98 ? -2.132 1.493 3.420 1.00 0.00 57 LEU A CA 20
ATOM 35180 C C . LEU A 1 98 ? -3.121 2.240 2.534 1.00 0.00 57 LEU A C 20
ATOM 35181 O O . LEU A 1 98 ? -2.732 3.050 1.691 1.00 0.00 57 LEU A O 20
ATOM 35197 N N . GLY A 1 99 ? -4.404 1.986 2.761 1.00 0.00 58 GLY A N 20
ATOM 35198 C CA . GLY A 1 99 ? -5.443 2.618 1.974 1.00 0.00 58 GLY A CA 20
ATOM 35199 C C . GLY A 1 99 ? -5.620 4.085 2.314 1.00 0.00 58 GLY A C 20
ATOM 35200 O O . GLY A 1 99 ? -6.003 4.885 1.462 1.00 0.00 58 GLY A O 20
ATOM 35204 N N . ASP A 1 100 ? -5.311 4.451 3.554 1.00 0.00 59 ASP A N 20
ATOM 35205 C CA . ASP A 1 100 ? -5.503 5.826 4.010 1.00 0.00 59 ASP A CA 20
ATOM 35206 C C . ASP A 1 100 ? -4.242 6.647 3.803 1.00 0.00 59 ASP A C 20
ATOM 35207 O O . ASP A 1 100 ? -4.150 7.800 4.223 1.00 0.00 59 ASP A O 20
ATOM 35216 N N . ILE A 1 101 ? -3.276 6.041 3.149 1.00 0.00 60 ILE A N 20
ATOM 35217 C CA . ILE A 1 101 ? -2.012 6.697 2.872 1.00 0.00 60 ILE A CA 20
ATOM 35218 C C . ILE A 1 101 ? -1.773 6.762 1.378 1.00 0.00 60 ILE A C 20
ATOM 35219 O O . ILE A 1 101 ? -1.570 7.833 0.806 1.00 0.00 60 ILE A O 20
ATOM 35235 N N . GLY A 1 102 ? -1.829 5.605 0.759 1.00 0.00 61 GLY A N 20
ATOM 35236 C CA . GLY A 1 102 ? -1.550 5.501 -0.659 1.00 0.00 61 GLY A CA 20
ATOM 35237 C C . GLY A 1 102 ? -0.103 5.141 -0.906 1.00 0.00 61 GLY A C 20
ATOM 35238 O O . GLY A 1 102 ? 0.447 5.417 -1.971 1.00 0.00 61 GLY A O 20
ATOM 35242 N N . THR A 1 103 ? 0.508 4.531 0.097 1.00 0.00 62 THR A N 20
ATOM 35243 C CA . THR A 1 103 ? 1.903 4.144 0.036 1.00 0.00 62 THR A CA 20
ATOM 35244 C C . THR A 1 103 ? 2.112 2.973 -0.917 1.00 0.00 62 THR A C 20
ATOM 35245 O O . THR A 1 103 ? 1.436 1.947 -0.808 1.00 0.00 62 THR A O 20
ATOM 35256 N N . SER A 1 104 ? 3.037 3.140 -1.854 1.00 0.00 63 SER A N 20
ATOM 35257 C CA . SER A 1 104 ? 3.414 2.074 -2.763 1.00 0.00 63 SER A CA 20
ATOM 35258 C C . SER A 1 104 ? 4.008 0.906 -1.979 1.00 0.00 63 SER A C 20
ATOM 35259 O O . SER A 1 104 ? 5.188 0.914 -1.618 1.00 0.00 63 SER A O 20
ATOM 35267 N N . SER A 1 105 ? 3.170 -0.078 -1.694 1.00 0.00 64 SER A N 20
ATOM 35268 C CA . SER A 1 105 ? 3.565 -1.214 -0.885 1.00 0.00 64 SER A CA 20
ATOM 35269 C C . SER A 1 105 ? 4.403 -2.190 -1.698 1.00 0.00 64 SER A C 20
ATOM 35270 O O . SER A 1 105 ? 4.451 -2.110 -2.928 1.00 0.00 64 SER A O 20
ATOM 35278 N N . TYR A 1 106 ? 5.068 -3.102 -1.014 1.00 0.00 65 TYR A N 20
ATOM 35279 C CA . TYR A 1 106 ? 5.919 -4.068 -1.678 1.00 0.00 65 TYR A CA 20
ATOM 35280 C C . TYR A 1 106 ? 5.482 -5.478 -1.327 1.00 0.00 65 TYR A C 20
ATOM 35281 O O . TYR A 1 106 ? 4.878 -5.704 -0.276 1.00 0.00 65 TYR A O 20
ATOM 35299 N N . THR A 1 107 ? 5.768 -6.414 -2.213 1.00 0.00 66 THR A N 20
ATOM 35300 C CA . THR A 1 107 ? 5.426 -7.804 -1.988 1.00 0.00 66 THR A CA 20
ATOM 35301 C C . THR A 1 107 ? 6.593 -8.697 -2.384 1.00 0.00 66 THR A C 20
ATOM 35302 O O . THR A 1 107 ? 7.498 -8.268 -3.096 1.00 0.00 66 THR A O 20
ATOM 35313 N N . LYS A 1 108 ? 6.566 -9.929 -1.912 1.00 0.00 67 LYS A N 20
ATOM 35314 C CA . LYS A 1 108 ? 7.616 -10.888 -2.198 1.00 0.00 67 LYS A CA 20
ATOM 35315 C C . LYS A 1 108 ? 7.103 -12.295 -1.946 1.00 0.00 67 LYS A C 20
ATOM 35316 O O . LYS A 1 108 ? 6.724 -13.004 -2.872 1.00 0.00 67 LYS A O 20
ATOM 35335 N N . SER A 1 109 ? 7.058 -12.677 -0.680 1.00 0.00 68 SER A N 20
ATOM 35336 C CA . SER A 1 109 ? 6.566 -13.987 -0.288 1.00 0.00 68 SER A CA 20
ATOM 35337 C C . SER A 1 109 ? 5.042 -13.980 -0.126 1.00 0.00 68 SER A C 20
ATOM 35338 O O . SER A 1 109 ? 4.492 -14.679 0.725 1.00 0.00 68 SER A O 20
ATOM 35346 N N . GLY A 1 110 ? 4.370 -13.181 -0.949 1.00 0.00 69 GLY A N 20
ATOM 35347 C CA . GLY A 1 110 ? 2.920 -13.094 -0.900 1.00 0.00 69 GLY A CA 20
ATOM 35348 C C . GLY A 1 110 ? 2.412 -12.303 0.290 1.00 0.00 69 GLY A C 20
ATOM 35349 O O . GLY A 1 110 ? 1.239 -12.393 0.647 1.00 0.00 69 GLY A O 20
ATOM 35353 N N . MET A 1 111 ? 3.292 -11.522 0.902 1.00 0.00 70 MET A N 20
ATOM 35354 C CA . MET A 1 111 ? 2.929 -10.740 2.076 1.00 0.00 70 MET A CA 20
ATOM 35355 C C . MET A 1 111 ? 2.886 -9.258 1.733 1.00 0.00 70 MET A C 20
ATOM 35356 O O . MET A 1 111 ? 3.773 -8.750 1.046 1.00 0.00 70 MET A O 20
ATOM 35370 N N . ILE A 1 112 ? 1.849 -8.576 2.202 1.00 0.00 71 ILE A N 20
ATOM 35371 C CA . ILE A 1 112 ? 1.716 -7.140 1.987 1.00 0.00 71 ILE A CA 20
ATOM 35372 C C . ILE A 1 112 ? 2.502 -6.381 3.045 1.00 0.00 71 ILE A C 20
ATOM 35373 O O . ILE A 1 112 ? 2.190 -6.463 4.238 1.00 0.00 71 ILE A O 20
ATOM 35389 N N . LEU A 1 113 ? 3.527 -5.663 2.614 1.00 0.00 72 LEU A N 20
ATOM 35390 C CA . LEU A 1 113 ? 4.378 -4.926 3.533 1.00 0.00 72 LEU A CA 20
ATOM 35391 C C . LEU A 1 113 ? 4.579 -3.497 3.053 1.00 0.00 72 LEU A C 20
ATOM 35392 O O . LEU A 1 113 ? 4.574 -3.234 1.846 1.00 0.00 72 LEU A O 20
ATOM 35408 N N . CYS A 1 114 ? 4.745 -2.574 3.993 1.00 0.00 73 CYS A N 20
ATOM 35409 C CA . CYS A 1 114 ? 4.974 -1.183 3.644 1.00 0.00 73 CYS A CA 20
ATOM 35410 C C . CYS A 1 114 ? 6.399 -0.979 3.129 1.00 0.00 73 CYS A C 20
ATOM 35411 O O . CYS A 1 114 ? 7.227 -1.894 3.175 1.00 0.00 73 CYS A O 20
ATOM 35418 N N . ARG A 1 115 ? 6.672 0.231 2.654 1.00 0.00 74 ARG A N 20
ATOM 35419 C CA . ARG A 1 115 ? 7.962 0.567 2.063 1.00 0.00 74 ARG A CA 20
ATOM 35420 C C . ARG A 1 115 ? 9.103 0.319 3.048 1.00 0.00 74 ARG A C 20
ATOM 35421 O O . ARG A 1 115 ? 10.116 -0.286 2.702 1.00 0.00 74 ARG A O 20
ATOM 35442 N N . ASN A 1 116 ? 8.918 0.774 4.277 1.00 0.00 75 ASN A N 20
ATOM 35443 C CA . ASN A 1 116 ? 9.944 0.658 5.306 1.00 0.00 75 ASN A CA 20
ATOM 35444 C C . ASN A 1 116 ? 10.075 -0.785 5.786 1.00 0.00 75 ASN A C 20
ATOM 35445 O O . ASN A 1 116 ? 11.181 -1.314 5.903 1.00 0.00 75 ASN A O 20
ATOM 35456 N N . ASP A 1 117 ? 8.938 -1.424 6.027 1.00 0.00 76 ASP A N 20
ATOM 35457 C CA . ASP A 1 117 ? 8.916 -2.753 6.633 1.00 0.00 76 ASP A CA 20
ATOM 35458 C C . ASP A 1 117 ? 9.487 -3.807 5.704 1.00 0.00 76 ASP A C 20
ATOM 35459 O O . ASP A 1 117 ? 10.164 -4.734 6.152 1.00 0.00 76 ASP A O 20
ATOM 35468 N N . TYR A 1 118 ? 9.209 -3.678 4.413 1.00 0.00 77 TYR A N 20
ATOM 35469 C CA . TYR A 1 118 ? 9.679 -4.656 3.445 1.00 0.00 77 TYR A CA 20
ATOM 35470 C C . TYR A 1 118 ? 11.201 -4.736 3.454 1.00 0.00 77 TYR A C 20
ATOM 35471 O O . TYR A 1 118 ? 11.771 -5.827 3.441 1.00 0.00 77 TYR A O 20
ATOM 35489 N N . ILE A 1 119 ? 11.848 -3.578 3.490 1.00 0.00 78 ILE A N 20
ATOM 35490 C CA . ILE A 1 119 ? 13.304 -3.521 3.492 1.00 0.00 78 ILE A CA 20
ATOM 35491 C C . ILE A 1 119 ? 13.857 -4.117 4.784 1.00 0.00 78 ILE A C 20
ATOM 35492 O O . ILE A 1 119 ? 14.890 -4.787 4.783 1.00 0.00 78 ILE A O 20
ATOM 35508 N N . ARG A 1 120 ? 13.147 -3.884 5.881 1.00 0.00 79 ARG A N 20
ATOM 35509 C CA . ARG A 1 120 ? 13.555 -4.402 7.181 1.00 0.00 79 ARG A CA 20
ATOM 35510 C C . ARG A 1 120 ? 13.445 -5.924 7.220 1.00 0.00 79 ARG A C 20
ATOM 35511 O O . ARG A 1 120 ? 14.351 -6.608 7.700 1.00 0.00 79 ARG A O 20
ATOM 35532 N N . LEU A 1 121 ? 12.338 -6.446 6.707 1.00 0.00 80 LEU A N 20
ATOM 35533 C CA . LEU A 1 121 ? 12.066 -7.877 6.763 1.00 0.00 80 LEU A CA 20
ATOM 35534 C C . LEU A 1 121 ? 12.815 -8.644 5.676 1.00 0.00 80 LEU A C 20
ATOM 35535 O O . LEU A 1 121 ? 13.648 -9.496 5.977 1.00 0.00 80 LEU A O 20
ATOM 35551 N N . PHE A 1 122 ? 12.518 -8.342 4.420 1.00 0.00 81 PHE A N 20
ATOM 35552 C CA . PHE A 1 122 ? 13.071 -9.107 3.309 1.00 0.00 81 PHE A CA 20
ATOM 35553 C C . PHE A 1 122 ? 14.139 -8.308 2.573 1.00 0.00 81 PHE A C 20
ATOM 35554 O O . PHE A 1 122 ? 15.316 -8.359 2.924 1.00 0.00 81 PHE A O 20
ATOM 35571 N N . GLY A 1 123 ? 13.718 -7.564 1.564 1.00 0.00 82 GLY A N 20
ATOM 35572 C CA . GLY A 1 123 ? 14.654 -6.824 0.750 1.00 0.00 82 GLY A CA 20
ATOM 35573 C C . GLY A 1 123 ? 14.990 -7.569 -0.523 1.00 0.00 82 GLY A C 20
ATOM 35574 O O . GLY A 1 123 ? 16.150 -7.483 -0.983 1.00 0.00 82 GLY A O 20
#